Protein 8GYQ (pdb70)

Structure (mmCIF, N/CA/C/O backbone):
data_8GYQ
#
_entry.id   8GYQ
#
_cell.length_a   1.00
_cell.length_b   1.00
_cell.length_c   1.00
_cell.angle_alpha   90.00
_cell.angle_beta   90.00
_cell.angle_gamma   90.00
#
_symmetry.space_group_name_H-M   'P 1'
#
loop_
_entity.id
_entity.type
_entity.pdbx_description
1 polymer Pannexin-2
2 non-polymer 2-acetamido-2-deoxy-beta-D-glucopyranose
#
loop_
_atom_site.group_PDB
_atom_site.id
_atom_site.type_symbol
_atom_site.label_atom_id
_atom_site.label_alt_id
_atom_site.label_comp_id
_atom_site.label_asym_id
_atom_site.label_entity_id
_atom_site.label_seq_id
_atom_site.pdbx_PDB_ins_code
_atom_site.Cartn_x
_atom_site.Cartn_y
_atom_site.Cartn_z
_atom_site.occupancy
_atom_site.B_iso_or_equiv
_atom_site.auth_seq_id
_atom_site.auth_comp_id
_atom_site.auth_asym_id
_atom_site.auth_atom_id
_atom_site.pdbx_PDB_model_num
ATOM 1 N N . LEU A 1 42 ? 130.541 123.683 149.506 1.00 136.13 42 LEU A N 1
ATOM 2 C CA . LEU A 1 42 ? 130.932 123.183 148.193 1.00 136.13 42 LEU A CA 1
ATOM 3 C C . LEU A 1 42 ? 129.786 122.424 147.530 1.00 136.13 42 LEU A C 1
ATOM 4 O O . LEU A 1 42 ? 128.642 122.496 147.979 1.00 136.13 42 LEU A O 1
ATOM 9 N N . GLN A 1 43 ? 130.102 121.697 146.461 1.00 132.92 43 GLN A N 1
ATOM 10 C CA . GLN A 1 43 ? 129.116 120.969 145.679 1.00 132.92 43 GLN A CA 1
ATOM 11 C C . GLN A 1 43 ? 129.380 119.471 145.760 1.00 132.92 43 GLN A C 1
ATOM 12 O O . GLN A 1 43 ? 130.509 119.032 146.000 1.00 132.92 43 GLN A O 1
ATOM 18 N N . LEU A 1 44 ? 128.323 118.689 145.557 1.00 128.04 44 LEU A N 1
ATOM 19 C CA . LEU A 1 44 ? 128.393 117.236 145.582 1.00 128.04 44 LEU A CA 1
ATOM 20 C C . LEU A 1 44 ? 128.133 116.682 144.187 1.00 128.04 44 LEU A C 1
ATOM 21 O O . LEU A 1 44 ? 127.308 117.217 143.439 1.00 128.04 44 LEU A O 1
ATOM 26 N N . LYS A 1 45 ? 128.840 115.609 143.848 1.00 122.35 45 LYS A N 1
ATOM 27 C CA . LYS A 1 45 ? 128.837 115.068 142.499 1.00 122.35 45 LYS A CA 1
ATOM 28 C C . LYS A 1 45 ? 127.745 114.018 142.340 1.00 122.35 45 LYS A C 1
ATOM 29 O O . LYS A 1 45 ? 127.314 113.383 143.306 1.00 122.35 45 LYS A O 1
ATOM 35 N N . LEU A 1 46 ? 127.294 113.854 141.095 1.00 114.84 46 LEU A N 1
ATOM 36 C CA . LEU A 1 46 ? 126.280 112.870 140.739 1.00 114.84 46 LEU A CA 1
ATOM 37 C C . LEU A 1 46 ? 126.568 112.286 139.364 1.00 114.84 46 LEU A C 1
ATOM 38 O O . LEU A 1 46 ? 125.640 111.972 138.610 1.00 114.84 46 LEU A O 1
ATOM 43 N N . GLU A 1 47 ? 127.845 112.137 139.023 1.00 105.74 47 GLU A N 1
ATOM 44 C CA . GLU A 1 47 ? 128.230 111.875 137.648 1.00 105.74 47 GLU A CA 1
ATOM 45 C C . GLU A 1 47 ? 128.518 110.418 137.373 1.00 105.74 47 GLU A C 1
ATOM 46 O O . GLU A 1 47 ? 128.241 109.965 136.259 1.00 105.74 47 GLU A O 1
ATOM 52 N N . LEU A 1 48 ? 129.029 109.680 138.362 1.00 103.98 48 LEU A N 1
ATOM 53 C CA . LEU A 1 48 ? 129.279 108.225 138.170 1.00 103.98 48 LEU A CA 1
ATOM 54 C C . LEU A 1 48 ? 130.056 108.037 136.864 1.00 103.98 48 LEU A C 1
ATOM 55 O O . LEU A 1 48 ? 129.411 107.848 135.813 1.00 103.98 48 LEU A O 1
ATOM 60 N N . PRO A 1 49 ? 131.405 108.020 136.884 1.00 99.94 49 PRO A N 1
ATOM 61 C CA . PRO A 1 49 ? 132.213 107.963 135.655 1.00 99.94 49 PRO A CA 1
ATOM 62 C C . PRO A 1 49 ? 131.574 107.278 134.437 1.00 99.94 49 PRO A C 1
ATOM 63 O O . PRO A 1 49 ? 131.688 107.824 133.354 1.00 99.94 49 PRO A O 1
ATOM 67 N N . PHE A 1 50 ? 130.923 106.126 134.625 1.00 91.13 50 PHE A N 1
ATOM 68 C CA . PHE A 1 50 ? 130.402 105.384 133.474 1.00 91.13 50 PHE A CA 1
ATOM 69 C C . PHE A 1 50 ? 129.433 106.236 132.653 1.00 91.13 50 PHE A C 1
ATOM 70 O O . PHE A 1 50 ? 129.480 106.230 131.413 1.00 91.13 50 PHE A O 1
ATOM 78 N N . ASP A 1 51 ? 128.561 106.991 133.324 1.00 93.71 51 ASP A N 1
ATOM 79 C CA . ASP A 1 51 ? 127.607 107.834 132.605 1.00 93.71 51 ASP A CA 1
ATOM 80 C C . ASP A 1 51 ? 128.309 108.936 131.817 1.00 93.71 51 ASP A C 1
ATOM 81 O O . ASP A 1 51 ? 127.926 109.234 130.679 1.00 93.71 51 ASP A O 1
ATOM 86 N N . ARG A 1 52 ? 129.307 109.587 132.419 1.00 91.28 52 ARG A N 1
ATOM 87 C CA . ARG A 1 52 ? 129.998 110.654 131.707 1.00 91.28 52 ARG A CA 1
ATOM 88 C C . ARG A 1 52 ? 130.750 110.105 130.505 1.00 91.28 52 ARG A C 1
ATOM 89 O O . ARG A 1 52 ? 130.792 110.744 129.448 1.00 91.28 52 ARG A O 1
ATOM 97 N N . VAL A 1 53 ? 131.332 108.914 130.636 1.00 86.66 53 VAL A N 1
ATOM 98 C CA . VAL A 1 53 ? 131.977 108.294 129.484 1.00 86.66 53 VAL A CA 1
ATOM 99 C C . VAL A 1 53 ? 130.954 108.030 128.386 1.00 86.66 53 VAL A C 1
ATOM 100 O O . VAL A 1 53 ? 131.214 108.268 127.197 1.00 86.66 53 VAL A O 1
ATOM 104 N N . VAL A 1 54 ? 129.775 107.530 128.766 1.00 84.56 54 VAL A N 1
ATOM 105 C CA . VAL A 1 54 ? 128.743 107.225 127.779 1.00 84.56 54 VAL A CA 1
ATOM 106 C C . VAL A 1 54 ? 128.314 108.487 127.044 1.00 84.56 54 VAL A C 1
ATOM 107 O O . VAL A 1 54 ? 128.245 108.515 125.811 1.00 84.56 54 VAL A O 1
ATOM 111 N N . THR A 1 55 ? 128.002 109.548 127.790 1.00 82.16 55 THR A N 1
ATOM 112 C CA . THR A 1 55 ? 127.554 110.777 127.143 1.00 82.16 55 THR A CA 1
ATOM 113 C C . THR A 1 55 ? 128.663 111.375 126.287 1.00 82.16 55 THR A C 1
ATOM 114 O O . THR A 1 55 ? 128.398 111.892 125.197 1.00 82.16 55 THR A O 1
ATOM 118 N N . ILE A 1 56 ? 129.914 111.297 126.750 1.00 79.87 56 ILE A N 1
ATOM 119 C CA . ILE A 1 56 ? 131.039 111.750 125.936 1.00 79.87 56 ILE A CA 1
ATOM 120 C C . ILE A 1 56 ? 131.017 111.033 124.593 1.00 79.87 56 ILE A C 1
ATOM 121 O O . ILE A 1 56 ? 130.806 111.650 123.543 1.00 79.87 56 ILE A O 1
ATOM 126 N N . GLY A 1 57 ? 131.164 109.708 124.623 1.00 76.37 57 GLY A N 1
ATOM 127 C CA . GLY A 1 57 ? 131.249 108.923 123.404 1.00 76.37 57 GLY A CA 1
ATOM 128 C C . GLY A 1 57 ? 129.987 108.912 122.569 1.00 76.37 57 GLY A C 1
ATOM 129 O O . GLY A 1 57 ? 130.040 108.485 121.410 1.00 76.37 57 GLY A O 1
ATOM 130 N N . THR A 1 58 ? 128.861 109.358 123.121 1.00 75.15 58 THR A N 1
ATOM 131 C CA . THR A 1 58 ? 127.597 109.348 122.398 1.00 75.15 58 THR A CA 1
ATOM 132 C C . THR A 1 58 ? 127.219 110.708 121.829 1.00 75.15 58 THR A C 1
ATOM 133 O O . THR A 1 58 ? 126.455 110.767 120.861 1.00 75.15 58 THR A O 1
ATOM 137 N N . VAL A 1 59 ? 127.741 111.802 122.390 1.00 74.07 59 VAL A N 1
ATOM 138 C CA . VAL A 1 59 ? 127.382 113.152 121.974 1.00 74.07 59 VAL A CA 1
ATOM 139 C C . VAL A 1 59 ? 128.605 113.946 121.531 1.00 74.07 59 VAL A C 1
ATOM 140 O O . VAL A 1 59 ? 128.641 114.481 120.418 1.00 74.07 59 VAL A O 1
ATOM 144 N N . LEU A 1 60 ? 129.621 114.041 122.392 1.00 75.52 60 LEU A N 1
ATOM 145 C CA . LEU A 1 60 ? 130.727 114.949 122.109 1.00 75.52 60 LEU A CA 1
ATOM 146 C C . LEU A 1 60 ? 131.484 114.516 120.861 1.00 75.52 60 LEU A C 1
ATOM 147 O O . LEU A 1 60 ? 131.785 115.338 119.988 1.00 75.52 60 LEU A O 1
ATOM 152 N N . VAL A 1 61 ? 131.802 113.224 120.757 1.00 69.93 61 VAL A N 1
ATOM 153 C CA . VAL A 1 61 ? 132.500 112.732 119.570 1.00 69.93 61 VAL A CA 1
ATOM 154 C C . VAL A 1 61 ? 131.675 112.963 118.311 1.00 69.93 61 VAL A C 1
ATOM 155 O O . VAL A 1 61 ? 132.210 113.531 117.344 1.00 69.93 61 VAL A O 1
ATOM 159 N N . PRO A 1 62 ? 130.402 112.565 118.243 1.00 68.64 62 PRO A N 1
ATOM 160 C CA . PRO A 1 62 ? 129.615 112.874 117.040 1.00 68.64 62 PRO A CA 1
ATOM 161 C C . PRO A 1 62 ? 129.540 114.358 116.740 1.00 68.64 62 PRO A C 1
ATOM 162 O O . PRO A 1 62 ? 129.517 114.735 115.565 1.00 68.64 62 PRO A O 1
ATOM 166 N N . ILE A 1 63 ? 129.513 115.217 117.760 1.00 67.41 63 ILE A N 1
ATOM 167 C CA . ILE A 1 63 ? 129.520 116.656 117.509 1.00 67.41 63 ILE A CA 1
ATOM 168 C C . ILE A 1 63 ? 130.833 117.073 116.856 1.00 67.41 63 ILE A C 1
ATOM 169 O O . ILE A 1 63 ? 130.853 117.898 115.931 1.00 67.41 63 ILE A O 1
ATOM 174 N N . LEU A 1 64 ? 131.951 116.522 117.335 1.00 68.13 64 LEU A N 1
ATOM 175 C CA . LEU A 1 64 ? 133.242 116.830 116.727 1.00 68.13 64 LEU A CA 1
ATOM 176 C C . LEU A 1 64 ? 133.279 116.384 115.272 1.00 68.13 64 LEU A C 1
ATOM 177 O O . LEU A 1 64 ? 133.746 117.124 114.396 1.00 68.13 64 LEU A O 1
ATOM 182 N N . LEU A 1 65 ? 132.786 115.176 114.991 1.00 61.82 65 LEU A N 1
ATOM 183 C CA . LEU A 1 65 ? 132.753 114.706 113.610 1.00 61.82 65 LEU A CA 1
ATOM 184 C C . LEU A 1 65 ? 131.838 115.578 112.758 1.00 61.82 65 LEU A C 1
ATOM 185 O O . LEU A 1 65 ? 132.132 115.845 111.588 1.00 61.82 65 LEU A O 1
ATOM 190 N N . VAL A 1 66 ? 130.724 116.035 113.331 1.00 62.94 66 VAL A N 1
ATOM 191 C CA . VAL A 1 66 ? 129.795 116.885 112.592 1.00 62.94 66 VAL A CA 1
ATOM 192 C C . VAL A 1 66 ? 130.467 118.194 112.208 1.00 62.94 66 VAL A C 1
ATOM 193 O O . VAL A 1 66 ? 130.358 118.658 111.067 1.00 62.94 66 VAL A O 1
ATOM 197 N N . THR A 1 67 ? 131.151 118.827 113.163 1.00 63.86 67 THR A N 1
ATOM 198 C CA . THR A 1 67 ? 131.813 120.088 112.846 1.00 63.86 67 THR A CA 1
ATOM 199 C C . THR A 1 67 ? 132.960 119.876 111.867 1.00 63.86 67 THR A C 1
ATOM 200 O O . THR A 1 67 ? 133.209 120.734 111.014 1.00 63.86 67 THR A O 1
ATOM 204 N N . LEU A 1 68 ? 133.654 118.738 111.954 1.00 61.01 68 LEU A N 1
ATOM 205 C CA . LEU A 1 68 ? 134.688 118.435 110.969 1.00 61.01 68 LEU A CA 1
ATOM 206 C C . LEU A 1 68 ? 134.090 118.309 109.572 1.00 61.01 68 LEU A C 1
ATOM 207 O O . LEU A 1 68 ? 134.647 118.831 108.597 1.00 61.01 68 LEU A O 1
ATOM 212 N N . VAL A 1 69 ? 132.951 117.623 109.456 1.00 58.34 69 VAL A N 1
ATOM 213 C CA . VAL A 1 69 ? 132.301 117.471 108.158 1.00 58.34 69 VAL A CA 1
ATOM 214 C C . VAL A 1 69 ? 131.829 118.822 107.637 1.00 58.34 69 VAL A C 1
ATOM 215 O O . VAL A 1 69 ? 131.938 119.112 106.441 1.00 58.34 69 VAL A O 1
ATOM 219 N N . PHE A 1 70 ? 131.279 119.661 108.517 1.00 61.08 70 PHE A N 1
ATOM 220 C CA . PHE A 1 70 ? 130.868 121.001 108.107 1.00 61.08 70 PHE A CA 1
ATOM 221 C C . PHE A 1 70 ? 132.057 121.794 107.581 1.00 61.08 70 PHE A C 1
ATOM 222 O O . PHE A 1 70 ? 131.968 122.455 106.538 1.00 61.08 70 PHE A O 1
ATOM 230 N N . THR A 1 71 ? 133.180 121.744 108.298 1.00 63.71 71 THR A N 1
ATOM 231 C CA . THR A 1 71 ? 134.366 122.473 107.863 1.00 63.71 71 THR A CA 1
ATOM 232 C C . THR A 1 71 ? 134.844 121.972 106.508 1.00 63.71 71 THR A C 1
ATOM 233 O O . THR A 1 71 ? 135.163 122.770 105.619 1.00 63.71 71 THR A O 1
ATOM 237 N N . LYS A 1 72 ? 134.889 120.651 106.326 1.00 58.78 72 LYS A N 1
ATOM 238 C CA . LYS A 1 72 ? 135.331 120.102 105.048 1.00 58.78 72 LYS A CA 1
ATOM 239 C C . LYS A 1 72 ? 134.394 120.515 103.919 1.00 58.78 72 LYS A C 1
ATOM 240 O O . LYS A 1 72 ? 134.847 120.934 102.848 1.00 58.78 72 LYS A O 1
ATOM 246 N N . ASN A 1 73 ? 133.082 120.410 104.142 1.00 59.61 73 ASN A N 1
ATOM 247 C CA . ASN A 1 73 ? 132.126 120.717 103.085 1.00 59.61 73 ASN A CA 1
ATOM 248 C C . ASN A 1 73 ? 132.151 122.191 102.710 1.00 59.61 73 ASN A C 1
ATOM 249 O O . ASN A 1 73 ? 132.091 122.524 101.521 1.00 59.61 73 ASN A O 1
ATOM 254 N N . PHE A 1 74 ? 132.236 123.088 103.694 1.00 63.03 74 PHE A N 1
ATOM 255 C CA . PHE A 1 74 ? 132.251 124.512 103.389 1.00 63.03 74 PHE A CA 1
ATOM 256 C C . PHE A 1 74 ? 133.611 124.989 102.897 1.00 63.03 74 PHE A C 1
ATOM 257 O O . PHE A 1 74 ? 133.687 126.049 102.267 1.00 63.03 74 PHE A O 1
ATOM 265 N N . ALA A 1 75 ? 134.681 124.237 103.165 1.00 61.94 75 ALA A N 1
ATOM 266 C CA . ALA A 1 75 ? 135.980 124.579 102.598 1.00 61.94 75 ALA A CA 1
ATOM 267 C C . ALA A 1 75 ? 136.042 124.232 101.116 1.00 61.94 75 ALA A C 1
ATOM 268 O O . ALA A 1 75 ? 136.610 124.989 100.320 1.00 61.94 75 ALA A O 1
ATOM 270 N N . GLU A 1 76 ? 135.464 123.098 100.731 1.00 57.00 76 GLU A N 1
ATOM 271 C CA . GLU A 1 76 ? 135.397 122.695 99.334 1.00 57.00 76 GLU A CA 1
ATOM 272 C C . GLU A 1 76 ? 134.243 123.434 98.659 1.00 57.00 76 GLU A C 1
ATOM 273 O O . GLU A 1 76 ? 133.623 124.331 99.237 1.00 57.00 76 GLU A O 1
ATOM 279 N N . GLU A 1 77 ? 133.944 123.063 97.419 1.00 51.82 77 GLU A N 1
ATOM 280 C CA . GLU A 1 77 ? 132.773 123.576 96.733 1.00 51.82 77 GLU A CA 1
ATOM 281 C C . GLU A 1 77 ? 131.661 122.533 96.761 1.00 51.82 77 GLU A C 1
ATOM 282 O O . GLU A 1 77 ? 131.932 121.335 96.881 1.00 51.82 77 GLU A O 1
ATOM 288 N N . PRO A 1 78 ? 130.391 122.937 96.665 1.00 49.66 78 PRO A N 1
ATOM 289 C CA . PRO A 1 78 ? 129.305 121.956 96.791 1.00 49.66 78 PRO A CA 1
ATOM 290 C C . PRO A 1 78 ? 129.392 120.820 95.783 1.00 49.66 78 PRO A C 1
ATOM 291 O O . PRO A 1 78 ? 129.404 119.648 96.169 1.00 49.66 78 PRO A O 1
ATOM 295 N N . ILE A 1 79 ? 129.455 121.150 94.494 1.00 45.05 79 ILE A N 1
ATOM 296 C CA . ILE A 1 79 ? 129.370 120.151 93.436 1.00 45.05 79 ILE A CA 1
ATOM 297 C C . ILE A 1 79 ? 130.272 120.583 92.291 1.00 45.05 79 ILE A C 1
ATOM 298 O O . ILE A 1 79 ? 130.583 121.767 92.139 1.00 45.05 79 ILE A O 1
ATOM 303 N N . TYR A 1 80 ? 130.695 119.615 91.478 1.00 46.75 80 TYR A N 1
ATOM 304 C CA . TYR A 1 80 ? 131.554 119.875 90.325 1.00 46.75 80 TYR A CA 1
ATOM 305 C C . TYR A 1 80 ? 130.881 119.305 89.084 1.00 46.75 80 TYR A C 1
ATOM 306 O O . TYR A 1 80 ? 130.772 118.084 88.942 1.00 46.75 80 TYR A O 1
ATOM 315 N N . CYS A 1 81 ? 130.449 120.179 88.179 1.00 48.05 81 CYS A N 1
ATOM 316 C CA . CYS A 1 81 ? 129.663 119.785 87.017 1.00 48.05 81 CYS A CA 1
ATOM 317 C C . CYS A 1 81 ? 130.435 120.079 85.737 1.00 48.05 81 CYS A C 1
ATOM 318 O O . CYS A 1 81 ? 130.964 121.182 85.566 1.00 48.05 81 CYS A O 1
ATOM 321 N N . TYR A 1 82 ? 130.489 119.092 84.842 1.00 48.89 82 TYR A N 1
ATOM 322 C CA . TYR A 1 82 ? 131.229 119.204 83.584 1.00 48.89 82 TYR A CA 1
ATOM 323 C C . TYR A 1 82 ? 130.345 119.893 82.543 1.00 48.89 82 TYR A C 1
ATOM 324 O O . TYR A 1 82 ? 129.804 119.278 81.623 1.00 48.89 82 TYR A O 1
ATOM 333 N N . THR A 1 83 ? 130.210 121.206 82.705 1.00 48.17 83 THR A N 1
ATOM 334 C CA . THR A 1 83 ? 129.337 121.968 81.829 1.00 48.17 83 THR A CA 1
ATOM 335 C C . THR A 1 83 ? 129.855 121.917 80.392 1.00 48.17 83 THR A C 1
ATOM 336 O O . THR A 1 83 ? 131.067 121.875 80.163 1.00 48.17 83 THR A O 1
ATOM 340 N N . PRO A 1 84 ? 128.960 121.927 79.396 1.00 51.15 84 PRO A N 1
ATOM 341 C CA . PRO A 1 84 ? 129.421 121.856 78.002 1.00 51.15 84 PRO A CA 1
ATOM 342 C C . PRO A 1 84 ? 130.256 123.059 77.598 1.00 51.15 84 PRO A C 1
ATOM 343 O O . PRO A 1 84 ? 130.464 123.980 78.393 1.00 51.15 84 PRO A O 1
ATOM 347 N N . HIS A 1 85 ? 130.745 123.054 76.356 1.00 55.54 85 HIS A N 1
ATOM 348 C CA . HIS A 1 85 ? 131.588 124.149 75.889 1.00 55.54 85 HIS A CA 1
ATOM 349 C C . HIS A 1 85 ? 130.779 125.421 75.667 1.00 55.54 85 HIS A C 1
ATOM 350 O O . HIS A 1 85 ? 131.226 126.517 76.026 1.00 55.54 85 HIS A O 1
ATOM 357 N N . ASN A 1 86 ? 129.587 125.300 75.078 1.00 57.75 86 ASN A N 1
ATOM 358 C CA . ASN A 1 86 ? 128.810 126.488 74.736 1.00 57.75 86 ASN A CA 1
ATOM 359 C C . ASN A 1 86 ? 128.424 127.290 75.970 1.00 57.75 86 ASN A C 1
ATOM 360 O O . ASN A 1 86 ? 128.249 128.510 75.884 1.00 57.75 86 ASN A O 1
ATOM 365 N N . PHE A 1 87 ? 128.282 126.631 77.116 1.00 48.39 87 PHE A N 1
ATOM 366 C CA . PHE A 1 87 ? 127.824 127.315 78.317 1.00 48.39 87 PHE A CA 1
ATOM 367 C C . PHE A 1 87 ? 128.716 128.505 78.636 1.00 48.39 87 PHE A C 1
ATOM 368 O O . PHE A 1 87 ? 129.944 128.387 78.669 1.00 48.39 87 PHE A O 1
ATOM 376 N N . THR A 1 88 ? 128.092 129.654 78.877 1.00 48.95 88 THR A N 1
ATOM 377 C CA . THR A 1 88 ? 128.809 130.794 79.418 1.00 48.95 88 THR A CA 1
ATOM 378 C C . THR A 1 88 ? 129.106 130.545 80.894 1.00 48.95 88 THR A C 1
ATOM 379 O O . THR A 1 88 ? 128.798 129.487 81.449 1.00 48.95 88 THR A O 1
ATOM 383 N N . ARG A 1 89 ? 129.715 131.532 81.547 1.00 49.02 89 ARG A N 1
ATOM 384 C CA . ARG A 1 89 ? 130.022 131.366 82.961 1.00 49.02 89 ARG A CA 1
ATOM 385 C C . ARG A 1 89 ? 128.764 131.469 83.816 1.00 49.02 89 ARG A C 1
ATOM 386 O O . ARG A 1 89 ? 128.606 130.718 84.784 1.00 49.02 89 ARG A O 1
ATOM 394 N N . ASP A 1 90 ? 127.856 132.385 83.469 1.00 48.93 90 ASP A N 1
ATOM 395 C CA . ASP A 1 90 ? 126.597 132.487 84.204 1.00 48.93 90 ASP A CA 1
ATOM 396 C C . ASP A 1 90 ? 125.757 131.225 84.038 1.00 48.93 90 ASP A C 1
ATOM 397 O O . ASP A 1 90 ? 125.184 130.719 85.010 1.00 48.93 90 ASP A O 1
ATOM 402 N N . GLN A 1 91 ? 125.669 130.703 82.813 1.00 46.89 91 GLN A N 1
ATOM 403 C CA . GLN A 1 91 ? 124.926 129.466 82.595 1.00 46.89 91 GLN A CA 1
ATOM 404 C C . GLN A 1 91 ? 125.580 128.299 83.323 1.00 46.89 91 GLN A C 1
ATOM 405 O O . GLN A 1 91 ? 124.889 127.425 83.856 1.00 46.89 91 GLN A O 1
ATOM 411 N N . ALA A 1 92 ? 126.914 128.256 83.340 1.00 46.78 92 ALA A N 1
ATOM 412 C CA . ALA A 1 92 ? 127.604 127.198 84.069 1.00 46.78 92 ALA A CA 1
ATOM 413 C C . ALA A 1 92 ? 127.311 127.280 85.560 1.00 46.78 92 ALA A C 1
ATOM 414 O O . ALA A 1 92 ? 127.110 126.252 86.219 1.00 46.78 92 ALA A O 1
ATOM 416 N N . LEU A 1 93 ? 127.293 128.494 86.114 1.00 44.70 93 LEU A N 1
ATOM 417 C CA . LEU A 1 93 ? 126.927 128.654 87.517 1.00 44.70 93 LEU A CA 1
ATOM 418 C C . LEU A 1 93 ? 125.496 128.197 87.759 1.00 44.70 93 LEU A C 1
ATOM 419 O O . LEU A 1 93 ? 125.208 127.529 88.761 1.00 44.70 93 LEU A O 1
ATOM 424 N N . TYR A 1 94 ? 124.583 128.538 86.848 1.00 45.27 94 TYR A N 1
ATOM 425 C CA . TYR A 1 94 ? 123.208 128.077 86.995 1.00 45.27 94 TYR A CA 1
ATOM 426 C C . TYR A 1 94 ? 123.140 126.558 86.992 1.00 45.27 94 TYR A C 1
ATOM 427 O O . TYR A 1 94 ? 122.378 125.966 87.759 1.00 45.27 94 TYR A O 1
ATOM 436 N N . ALA A 1 95 ? 123.901 125.912 86.110 1.00 45.31 95 ALA A N 1
ATOM 437 C CA . ALA A 1 95 ? 123.884 124.454 86.053 1.00 45.31 95 ALA A CA 1
ATOM 438 C C . ALA A 1 95 ? 124.424 123.854 87.343 1.00 45.31 95 ALA A C 1
ATOM 439 O O . ALA A 1 95 ? 123.827 122.935 87.916 1.00 45.31 95 ALA A O 1
ATOM 441 N N . ARG A 1 96 ? 125.561 124.367 87.817 1.00 43.37 96 ARG A N 1
ATOM 442 C CA . ARG A 1 96 ? 126.160 123.847 89.040 1.00 43.37 96 ARG A CA 1
ATOM 443 C C . ARG A 1 96 ? 125.299 124.126 90.265 1.00 43.37 96 ARG A C 1
ATOM 444 O O . ARG A 1 96 ? 125.448 123.439 91.280 1.00 43.37 96 ARG A O 1
ATOM 452 N N . GLY A 1 97 ? 124.406 125.108 90.195 1.00 43.89 97 GLY A N 1
ATOM 453 C CA . GLY A 1 97 ? 123.494 125.357 91.294 1.00 43.89 97 GLY A CA 1
ATOM 454 C C . GLY A 1 97 ? 122.236 124.515 91.218 1.00 43.89 97 GLY A C 1
ATOM 455 O O . GLY A 1 97 ? 121.768 123.983 92.228 1.00 43.89 97 GLY A O 1
ATOM 456 N N . TYR A 1 98 ? 121.676 124.393 90.014 1.00 44.56 98 TYR A N 1
ATOM 457 C CA . TYR A 1 98 ? 120.470 123.598 89.825 1.00 44.56 98 TYR A CA 1
ATOM 458 C C . TYR A 1 98 ? 120.732 122.128 90.112 1.00 44.56 98 TYR A C 1
ATOM 459 O O . TYR A 1 98 ? 119.921 121.462 90.766 1.00 44.56 98 TYR A O 1
ATOM 468 N N . CYS A 1 99 ? 121.859 121.599 89.634 1.00 46.71 99 CYS A N 1
ATOM 469 C CA . CYS A 1 99 ? 122.161 120.192 89.855 1.00 46.71 99 CYS A CA 1
ATOM 470 C C . CYS A 1 99 ? 122.486 119.887 91.309 1.00 46.71 99 CYS A C 1
ATOM 471 O O . CYS A 1 99 ? 122.457 118.715 91.699 1.00 46.71 99 CYS A O 1
ATOM 474 N N . TRP A 1 100 ? 122.789 120.904 92.115 1.00 46.05 100 TRP A N 1
ATOM 475 C CA . TRP A 1 100 ? 123.008 120.723 93.542 1.00 46.05 100 TRP A CA 1
ATOM 476 C C . TRP A 1 100 ? 121.758 120.992 94.365 1.00 46.05 100 TRP A C 1
ATOM 477 O O . TRP A 1 100 ? 121.661 120.500 95.494 1.00 46.05 100 TRP A O 1
ATOM 488 N N . THR A 1 101 ? 120.804 121.752 93.826 1.00 44.97 101 THR A N 1
ATOM 489 C CA . THR A 1 101 ? 119.521 121.924 94.497 1.00 44.97 101 THR A CA 1
ATOM 490 C C . THR A 1 101 ? 118.578 120.774 94.165 1.00 44.97 101 THR A C 1
ATOM 491 O O . THR A 1 101 ? 118.006 120.151 95.064 1.00 44.97 101 THR A O 1
ATOM 495 N N . GLU A 1 102 ? 118.403 120.482 92.874 1.00 48.02 102 GLU A N 1
ATOM 496 C CA . GLU A 1 102 ? 117.592 119.334 92.484 1.00 48.02 102 GLU A CA 1
ATOM 497 C C . GLU A 1 102 ? 118.198 118.043 93.016 1.00 48.02 102 GLU A C 1
ATOM 498 O O . GLU A 1 102 ? 117.528 117.262 93.700 1.00 48.02 102 GLU A O 1
ATOM 504 N N . LEU A 1 103 ? 119.480 117.814 92.729 1.00 49.27 103 LEU A N 1
ATOM 505 C CA . LEU A 1 103 ? 120.224 116.687 93.288 1.00 49.27 103 LEU A CA 1
ATOM 506 C C . LEU A 1 103 ? 119.526 115.355 93.028 1.00 49.27 103 LEU A C 1
ATOM 507 O O . LEU A 1 103 ? 119.430 114.512 93.922 1.00 49.27 103 LEU A O 1
ATOM 512 N N . ARG A 1 104 ? 119.032 115.150 91.808 1.00 55.40 104 ARG A N 1
ATOM 513 C CA . ARG A 1 104 ? 118.334 113.923 91.439 1.00 55.40 104 ARG A CA 1
ATOM 514 C C . ARG A 1 104 ? 118.973 113.347 90.184 1.00 55.40 104 ARG A C 1
ATOM 515 O O . ARG A 1 104 ? 118.929 113.969 89.118 1.00 55.40 104 ARG A O 1
ATOM 523 N N . ASP A 1 105 ? 119.561 112.162 90.317 1.00 54.56 105 ASP A N 1
ATOM 524 C CA . ASP A 1 105 ? 120.251 111.520 89.209 1.00 54.56 105 ASP A CA 1
ATOM 525 C C . ASP A 1 105 ? 119.269 111.100 88.122 1.00 54.56 105 ASP A C 1
ATOM 526 O O . ASP A 1 105 ? 118.164 110.628 88.399 1.00 54.56 105 ASP A O 1
ATOM 531 N N . ALA A 1 106 ? 119.688 111.265 86.872 1.00 57.71 106 ALA A N 1
ATOM 532 C CA . ALA A 1 106 ? 118.910 110.859 85.712 1.00 57.71 106 ALA A CA 1
ATOM 533 C C . ALA A 1 106 ? 119.404 109.504 85.213 1.00 57.71 106 ALA A C 1
ATOM 534 O O . ALA A 1 106 ? 120.261 108.860 85.825 1.00 57.71 106 ALA A O 1
ATOM 536 N N . LEU A 1 107 ? 118.855 109.077 84.085 1.00 67.77 107 LEU A N 1
ATOM 537 C CA . LEU A 1 107 ? 119.163 107.798 83.467 1.00 67.77 107 LEU A CA 1
ATOM 538 C C . LEU A 1 107 ? 119.431 108.013 81.987 1.00 67.77 107 LEU A C 1
ATOM 539 O O . LEU A 1 107 ? 118.983 109.008 81.408 1.00 67.77 107 LEU A O 1
ATOM 544 N N . PRO A 1 108 ? 120.174 107.097 81.340 1.00 73.49 108 PRO A N 1
ATOM 545 C CA . PRO A 1 108 ? 120.548 107.316 79.933 1.00 73.49 108 PRO A CA 1
ATOM 546 C C . PRO A 1 108 ? 119.355 107.644 79.050 1.00 73.49 108 PRO A C 1
ATOM 547 O O . PRO A 1 108 ? 119.313 108.710 78.428 1.00 73.49 108 PRO A O 1
ATOM 551 N N . GLY A 1 109 ? 118.383 106.741 78.988 1.00 75.49 109 GLY A N 1
ATOM 552 C CA . GLY A 1 109 ? 117.108 107.040 78.378 1.00 75.49 109 GLY A CA 1
ATOM 553 C C . GLY A 1 109 ? 116.182 107.692 79.385 1.00 75.49 109 GLY A C 1
ATOM 554 O O . GLY A 1 109 ? 116.542 107.947 80.535 1.00 75.49 109 GLY A O 1
ATOM 555 N N . VAL A 1 110 ? 114.959 107.973 78.936 1.00 77.50 110 VAL A N 1
ATOM 556 C CA . VAL A 1 110 ? 113.947 108.467 79.867 1.00 77.50 110 VAL A CA 1
ATOM 557 C C . VAL A 1 110 ? 113.786 107.480 81.019 1.00 77.50 110 VAL A C 1
ATOM 558 O O . VAL A 1 110 ? 114.066 107.798 82.180 1.00 77.50 110 VAL A O 1
ATOM 562 N N . ASP A 1 111 ? 113.329 106.266 80.711 1.00 75.65 111 ASP A N 1
ATOM 563 C CA . ASP A 1 111 ? 113.397 105.131 81.625 1.00 75.65 111 ASP A CA 1
ATOM 564 C C . ASP A 1 111 ? 112.527 105.298 82.866 1.00 75.65 111 ASP A C 1
ATOM 565 O O . ASP A 1 111 ? 112.355 104.343 83.630 1.00 75.65 111 ASP A O 1
ATOM 570 N N . ALA A 1 112 ? 111.968 106.486 83.078 1.00 75.35 112 ALA A N 1
ATOM 571 C CA . ALA A 1 112 ? 111.114 106.744 84.229 1.00 75.35 112 ALA A CA 1
ATOM 572 C C . ALA A 1 112 ? 110.707 108.210 84.199 1.00 75.35 112 ALA A C 1
ATOM 573 O O . ALA A 1 112 ? 111.270 109.020 83.455 1.00 75.35 112 ALA A O 1
ATOM 575 N N . SER A 1 113 ? 109.716 108.540 85.024 1.00 73.57 113 SER A N 1
ATOM 576 C CA . SER A 1 113 ? 109.500 109.909 85.464 1.00 73.57 113 SER A CA 1
ATOM 577 C C . SER A 1 113 ? 109.994 110.135 86.885 1.00 73.57 113 SER A C 1
ATOM 578 O O . SER A 1 113 ? 110.137 111.289 87.303 1.00 73.57 113 SER A O 1
ATOM 581 N N . LEU A 1 114 ? 110.258 109.058 87.623 1.00 70.41 114 LEU A N 1
ATOM 582 C CA . LEU A 1 114 ? 110.805 109.106 88.977 1.00 70.41 114 LEU A CA 1
ATOM 583 C C . LEU A 1 114 ? 112.101 108.300 88.977 1.00 70.41 114 LEU A C 1
ATOM 584 O O . LEU A 1 114 ? 112.076 107.072 89.100 1.00 70.41 114 LEU A O 1
ATOM 589 N N . TRP A 1 115 ? 113.226 108.990 88.840 1.00 64.13 115 TRP A N 1
ATOM 590 C CA . TRP A 1 115 ? 114.546 108.379 88.837 1.00 64.13 115 TRP A CA 1
ATOM 591 C C . TRP A 1 115 ? 115.263 108.628 90.159 1.00 64.13 115 TRP A C 1
ATOM 592 O O . TRP A 1 115 ? 114.945 109.578 90.881 1.00 64.13 115 TRP A O 1
ATOM 603 N N . PRO A 1 116 ? 116.239 107.788 90.509 1.00 61.00 116 PRO A N 1
ATOM 604 C CA . PRO A 1 116 ? 116.770 107.805 91.878 1.00 61.00 116 PRO A CA 1
ATOM 605 C C . PRO A 1 116 ? 117.322 109.165 92.275 1.00 61.00 116 PRO A C 1
ATOM 606 O O . PRO A 1 116 ? 117.898 109.892 91.463 1.00 61.00 116 PRO A O 1
ATOM 610 N N . SER A 1 117 ? 117.134 109.499 93.547 1.00 54.92 117 SER A N 1
ATOM 611 C CA . SER A 1 117 ? 117.554 110.767 94.122 1.00 54.92 117 SER A CA 1
ATOM 612 C C . SER A 1 117 ? 118.816 110.579 94.953 1.00 54.92 117 SER A C 1
ATOM 613 O O . SER A 1 117 ? 119.281 109.461 95.187 1.00 54.92 117 SER A O 1
ATOM 616 N N . LEU A 1 118 ? 119.371 111.708 95.403 1.00 52.09 118 LEU A N 1
ATOM 617 C CA . LEU A 1 118 ? 120.583 111.714 96.212 1.00 52.09 118 LEU A CA 1
ATOM 618 C C . LEU A 1 118 ? 120.490 112.732 97.341 1.00 52.09 118 LEU A C 1
ATOM 619 O O . LEU A 1 118 ? 121.507 113.297 97.759 1.00 52.09 118 LEU A O 1
ATOM 624 N N . PHE A 1 119 ? 119.281 112.981 97.847 1.00 54.52 119 PHE A N 1
ATOM 625 C CA . PHE A 1 119 ? 119.103 114.030 98.844 1.00 54.52 119 PHE A CA 1
ATOM 626 C C . PHE A 1 119 ? 119.882 113.735 100.120 1.00 54.52 119 PHE A C 1
ATOM 627 O O . PHE A 1 119 ? 120.251 114.663 100.849 1.00 54.52 119 PHE A O 1
ATOM 635 N N . GLU A 1 120 ? 120.142 112.458 100.410 1.00 54.65 120 GLU A N 1
ATOM 636 C CA . GLU A 1 120 ? 120.810 112.114 101.662 1.00 54.65 120 GLU A CA 1
ATOM 637 C C . GLU A 1 120 ? 122.229 112.667 101.708 1.00 54.65 120 GLU A C 1
ATOM 638 O O . GLU A 1 120 ? 122.687 113.118 102.763 1.00 54.65 120 GLU A O 1
ATOM 644 N N . HIS A 1 121 ? 122.948 112.634 100.584 1.00 50.16 121 HIS A N 1
ATOM 645 C CA . HIS A 1 121 ? 124.310 113.158 100.582 1.00 50.16 121 HIS A CA 1
ATOM 646 C C . HIS A 1 121 ? 124.339 114.626 100.983 1.00 50.16 121 HIS A C 1
ATOM 647 O O . HIS A 1 121 ? 125.341 115.102 101.527 1.00 50.16 121 HIS A O 1
ATOM 654 N N . LYS A 1 122 ? 123.255 115.353 100.726 1.00 51.38 122 LYS A N 1
ATOM 655 C CA . LYS A 1 122 ? 123.154 116.758 101.099 1.00 51.38 122 LYS A CA 1
ATOM 656 C C . LYS A 1 122 ? 122.560 116.951 102.486 1.00 51.38 122 LYS A C 1
ATOM 657 O O . LYS A 1 122 ? 122.843 117.963 103.137 1.00 51.38 122 LYS A O 1
ATOM 663 N N . PHE A 1 123 ? 121.749 116.002 102.955 1.00 57.11 123 PHE A N 1
ATOM 664 C CA . PHE A 1 123 ? 121.003 116.161 104.197 1.00 57.11 123 PHE A CA 1
ATOM 665 C C . PHE A 1 123 ? 121.687 115.543 105.409 1.00 57.11 123 PHE A C 1
ATOM 666 O O . PHE A 1 123 ? 121.352 115.914 106.540 1.00 57.11 123 PHE A O 1
ATOM 674 N N . LEU A 1 124 ? 122.632 114.626 105.210 1.00 57.40 124 LEU A N 1
ATOM 675 C CA . LEU A 1 124 ? 123.213 113.908 106.343 1.00 57.40 124 LEU A CA 1
ATOM 676 C C . LEU A 1 124 ? 123.826 114.836 107.380 1.00 57.40 124 LEU A C 1
ATOM 677 O O . LEU A 1 124 ? 123.462 114.727 108.563 1.00 57.40 124 LEU A O 1
ATOM 682 N N . PRO A 1 125 ? 124.706 115.778 107.030 1.00 57.98 125 PRO A N 1
ATOM 683 C CA . PRO A 1 125 ? 125.403 116.544 108.075 1.00 57.98 125 PRO A CA 1
ATOM 684 C C . PRO A 1 125 ? 124.477 117.385 108.945 1.00 57.98 125 PRO A C 1
ATOM 685 O O . PRO A 1 125 ? 124.944 118.079 109.854 1.00 57.98 125 PRO A O 1
ATOM 689 N N . TYR A 1 126 ? 123.171 117.342 108.678 1.00 59.44 126 TYR A N 1
ATOM 690 C CA . TYR A 1 126 ? 122.160 117.881 109.582 1.00 59.44 126 TYR A CA 1
ATOM 691 C C . TYR A 1 126 ? 121.453 116.791 110.377 1.00 59.44 126 TYR A C 1
ATOM 692 O O . TYR A 1 126 ? 121.172 116.972 111.569 1.00 59.44 126 TYR A O 1
ATOM 701 N N . ALA A 1 127 ? 121.151 115.658 109.738 1.00 60.60 127 ALA A N 1
ATOM 702 C CA . ALA A 1 127 ? 120.596 114.529 110.472 1.00 60.60 127 ALA A CA 1
ATOM 703 C C . ALA A 1 127 ? 121.551 114.058 111.557 1.00 60.60 127 ALA A C 1
ATOM 704 O O . ALA A 1 127 ? 121.113 113.547 112.591 1.00 60.60 127 ALA A O 1
ATOM 706 N N . LEU A 1 128 ? 122.856 114.225 111.344 1.00 62.10 128 LEU A N 1
ATOM 707 C CA . LEU A 1 128 ? 123.824 113.870 112.375 1.00 62.10 128 LEU A CA 1
ATOM 708 C C . LEU A 1 128 ? 123.693 114.782 113.592 1.00 62.10 128 LEU A C 1
ATOM 709 O O . LEU A 1 128 ? 123.757 114.314 114.735 1.00 62.10 128 LEU A O 1
ATOM 714 N N . LEU A 1 129 ? 123.499 116.086 113.369 1.00 61.99 129 LEU A N 1
ATOM 715 C CA . LEU A 1 129 ? 123.222 116.990 114.483 1.00 61.99 129 LEU A CA 1
ATOM 716 C C . LEU A 1 129 ? 121.936 116.596 115.195 1.00 61.99 129 LEU A C 1
ATOM 717 O O . LEU A 1 129 ? 121.861 116.622 116.431 1.00 61.99 129 LEU A O 1
ATOM 722 N N . ALA A 1 130 ? 120.906 116.246 114.424 1.00 64.81 130 ALA A N 1
ATOM 723 C CA . ALA A 1 130 ? 119.647 115.826 115.029 1.00 64.81 130 ALA A CA 1
ATOM 724 C C . ALA A 1 130 ? 119.847 114.594 115.901 1.00 64.81 130 ALA A C 1
ATOM 725 O O . ALA A 1 130 ? 119.307 114.513 117.010 1.00 64.81 130 ALA A O 1
ATOM 727 N N . PHE A 1 131 ? 120.623 113.624 115.415 1.00 66.22 131 PHE A N 1
ATOM 728 C CA . PHE A 1 131 ? 120.897 112.423 116.198 1.00 66.22 131 PHE A CA 1
ATOM 729 C C . PHE A 1 131 ? 121.684 112.755 117.457 1.00 66.22 131 PHE A C 1
ATOM 730 O O . PHE A 1 131 ? 121.429 112.187 118.524 1.00 66.22 131 PHE A O 1
ATOM 738 N N . ALA A 1 132 ? 122.658 113.661 117.351 1.00 68.08 132 ALA A N 1
ATOM 739 C CA . ALA A 1 132 ? 123.413 114.064 118.533 1.00 68.08 132 ALA A CA 1
ATOM 740 C C . ALA A 1 132 ? 122.488 114.655 119.589 1.00 68.08 132 ALA A C 1
ATOM 741 O O . ALA A 1 132 ? 122.554 114.287 120.769 1.00 68.08 132 ALA A O 1
ATOM 743 N N . ALA A 1 133 ? 121.606 115.568 119.179 1.00 69.89 133 ALA A N 1
ATOM 744 C CA . ALA A 1 133 ? 120.679 116.173 120.132 1.00 69.89 133 ALA A CA 1
ATOM 745 C C . ALA A 1 133 ? 119.738 115.132 120.727 1.00 69.89 133 ALA A C 1
ATOM 746 O O . ALA A 1 133 ? 119.464 115.143 121.935 1.00 69.89 133 ALA A O 1
ATOM 748 N N . ILE A 1 134 ? 119.230 114.222 119.893 1.00 71.53 134 ILE A N 1
ATOM 749 C CA . ILE A 1 134 ? 118.303 113.205 120.380 1.00 71.53 134 ILE A CA 1
ATOM 750 C C . ILE A 1 134 ? 118.989 112.314 121.407 1.00 71.53 134 ILE A C 1
ATOM 751 O O . ILE A 1 134 ? 118.408 111.976 122.445 1.00 71.53 134 ILE A O 1
ATOM 756 N N . MET A 1 135 ? 120.234 111.917 121.136 1.00 73.68 135 MET A N 1
ATOM 757 C CA . MET A 1 135 ? 120.959 111.066 122.072 1.00 73.68 135 MET A CA 1
ATOM 758 C C . MET A 1 135 ? 121.346 111.820 123.336 1.00 73.68 135 MET A C 1
ATOM 759 O O . MET A 1 135 ? 121.505 111.205 124.396 1.00 73.68 135 MET A O 1
ATOM 764 N N . TYR A 1 136 ? 121.519 113.139 123.246 1.00 78.52 136 TYR A N 1
ATOM 765 C CA . TYR A 1 136 ? 121.791 113.935 124.437 1.00 78.52 136 TYR A CA 1
ATOM 766 C C . TYR A 1 136 ? 120.546 114.163 125.284 1.00 78.52 136 TYR A C 1
ATOM 767 O O . TYR A 1 136 ? 120.668 114.419 126.486 1.00 78.52 136 TYR A O 1
ATOM 776 N N . VAL A 1 137 ? 119.358 114.080 124.682 1.00 81.38 137 VAL A N 1
ATOM 777 C CA . VAL A 1 137 ? 118.123 114.335 125.429 1.00 81.38 137 VAL A CA 1
ATOM 778 C C . VAL A 1 137 ? 118.020 113.489 126.697 1.00 81.38 137 VAL A C 1
ATOM 779 O O . VAL A 1 137 ? 117.748 114.055 127.766 1.00 81.38 137 VAL A O 1
ATOM 783 N N . PRO A 1 138 ? 118.206 112.165 126.661 1.00 82.60 138 PRO A N 1
ATOM 784 C CA . PRO A 1 138 ? 117.938 111.364 127.869 1.00 82.60 138 PRO A CA 1
ATOM 785 C C . PRO A 1 138 ? 118.744 111.784 129.085 1.00 82.60 138 PRO A C 1
ATOM 786 O O . PRO A 1 138 ? 118.234 111.698 130.210 1.00 82.60 138 PRO A O 1
ATOM 790 N N . ALA A 1 139 ? 119.990 112.226 128.906 1.00 88.42 139 ALA A N 1
ATOM 791 C CA . ALA A 1 139 ? 120.762 112.701 130.049 1.00 88.42 139 ALA A CA 1
ATOM 792 C C . ALA A 1 139 ? 120.089 113.904 130.694 1.00 88.42 139 ALA A C 1
ATOM 793 O O . ALA A 1 139 ? 119.968 113.977 131.923 1.00 88.42 139 ALA A O 1
ATOM 795 N N . LEU A 1 140 ? 119.628 114.852 129.876 1.00 91.32 140 LEU A N 1
ATOM 796 C CA . LEU A 1 140 ? 118.907 116.004 130.404 1.00 91.32 140 LEU A CA 1
ATOM 797 C C . LEU A 1 140 ? 117.613 115.577 131.085 1.00 91.32 140 LEU A C 1
ATOM 798 O O . LEU A 1 140 ? 117.248 116.117 132.137 1.00 91.32 140 LEU A O 1
ATOM 803 N N . GLY A 1 141 ? 116.898 114.619 130.495 1.00 94.12 141 GLY A N 1
ATOM 804 C CA . GLY A 1 141 ? 115.666 114.153 131.111 1.00 94.12 141 GLY A CA 1
ATOM 805 C C . GLY A 1 141 ? 115.901 113.565 132.488 1.00 94.12 141 GLY A C 1
ATOM 806 O O . GLY A 1 141 ? 115.196 113.889 133.449 1.00 94.12 141 GLY A O 1
ATOM 807 N N . TRP A 1 142 ? 116.906 112.695 132.604 1.00 96.97 142 TRP A N 1
ATOM 808 C CA . TRP A 1 142 ? 117.224 112.108 133.901 1.00 96.97 142 TRP A CA 1
ATOM 809 C C . TRP A 1 142 ? 117.670 113.176 134.888 1.00 96.97 142 TRP A C 1
ATOM 810 O O . TRP A 1 142 ? 117.292 113.140 136.064 1.00 96.97 142 TRP A O 1
ATOM 821 N N . GLU A 1 143 ? 118.488 114.129 134.435 1.00 97.47 143 GLU A N 1
ATOM 822 C CA . GLU A 1 143 ? 118.903 115.213 135.318 1.00 97.47 143 GLU A CA 1
ATOM 823 C C . GLU A 1 143 ? 117.689 115.945 135.875 1.00 97.47 143 GLU A C 1
ATOM 824 O O . GLU A 1 143 ? 117.549 116.107 137.093 1.00 97.47 143 GLU A O 1
ATOM 830 N N . PHE A 1 144 ? 116.781 116.366 134.994 1.00 95.48 144 PHE A N 1
ATOM 831 C CA . PHE A 1 144 ? 115.609 117.108 135.446 1.00 95.48 144 PHE A CA 1
ATOM 832 C C . PHE A 1 144 ? 114.765 116.275 136.401 1.00 95.48 144 PHE A C 1
ATOM 833 O O . PHE A 1 144 ? 114.263 116.790 137.406 1.00 95.48 144 PHE A O 1
ATOM 841 N N . LEU A 1 145 ? 114.594 114.985 136.107 1.00 97.76 145 LEU A N 1
ATOM 842 C CA . LEU A 1 145 ? 113.684 114.165 136.895 1.00 97.76 145 LEU A CA 1
ATOM 843 C C . LEU A 1 145 ? 114.290 113.666 138.202 1.00 97.76 145 LEU A C 1
ATOM 844 O O . LEU A 1 145 ? 113.538 113.233 139.082 1.00 97.76 145 LEU A O 1
ATOM 849 N N . ALA A 1 146 ? 115.616 113.712 138.360 1.00 103.14 146 ALA A N 1
ATOM 850 C CA . ALA A 1 146 ? 116.258 113.131 139.530 1.00 103.14 146 ALA A CA 1
ATOM 851 C C . ALA A 1 146 ? 117.101 114.098 140.350 1.00 103.14 146 ALA A C 1
ATOM 852 O O . ALA A 1 146 ? 117.565 113.709 141.429 1.00 103.14 146 ALA A O 1
ATOM 854 N N . SER A 1 147 ? 117.319 115.331 139.887 1.00 107.75 147 SER A N 1
ATOM 855 C CA . SER A 1 147 ? 118.217 116.236 140.597 1.00 107.75 147 SER A CA 1
ATOM 856 C C . SER A 1 147 ? 117.834 116.364 142.067 1.00 107.75 147 SER A C 1
ATOM 857 O O . SER A 1 147 ? 118.607 115.995 142.959 1.00 107.75 147 SER A O 1
ATOM 860 N N . THR A 1 148 ? 116.635 116.883 142.336 1.00 113.25 148 THR A N 1
ATOM 861 C CA . THR A 1 148 ? 116.244 117.179 143.711 1.00 113.25 148 THR A CA 1
ATOM 862 C C . THR A 1 148 ? 116.184 115.911 144.553 1.00 113.25 148 THR A C 1
ATOM 863 O O . THR A 1 148 ? 116.669 115.882 145.692 1.00 113.25 148 THR A O 1
ATOM 867 N N . ARG A 1 149 ? 115.584 114.851 144.010 1.00 114.96 149 ARG A N 1
ATOM 868 C CA . ARG A 1 149 ? 115.391 113.636 144.794 1.00 114.96 149 ARG A CA 1
ATOM 869 C C . ARG A 1 149 ? 116.728 113.024 145.191 1.00 114.96 149 ARG A C 1
ATOM 870 O O . ARG A 1 149 ? 116.947 112.694 146.364 1.00 114.96 149 ARG A O 1
ATOM 878 N N . LEU A 1 150 ? 117.640 112.862 144.228 1.00 114.15 150 LEU A N 1
ATOM 879 C CA . LEU A 1 150 ? 118.933 112.275 144.553 1.00 114.15 150 LEU A CA 1
ATOM 880 C C . LEU A 1 150 ? 119.746 113.197 145.450 1.00 114.15 150 LEU A C 1
ATOM 881 O O . LEU A 1 150 ? 120.447 112.726 146.353 1.00 114.15 150 LEU A O 1
ATOM 886 N N . THR A 1 151 ? 119.668 114.512 145.227 1.00 119.56 151 THR A N 1
ATOM 887 C CA . THR A 1 151 ? 120.357 115.444 146.110 1.00 119.56 151 THR A CA 1
ATOM 888 C C . THR A 1 151 ? 119.922 115.234 147.553 1.00 119.56 151 THR A C 1
ATOM 889 O O . THR A 1 151 ? 120.756 115.074 148.451 1.00 119.56 151 THR A O 1
ATOM 893 N N . SER A 1 152 ? 118.610 115.214 147.786 1.00 124.57 152 SER A N 1
ATOM 894 C CA . SER A 1 152 ? 118.098 115.043 149.142 1.00 124.57 152 SER A CA 1
ATOM 895 C C . SER A 1 152 ? 118.505 113.693 149.720 1.00 124.57 152 SER A C 1
ATOM 896 O O . SER A 1 152 ? 118.975 113.606 150.864 1.00 124.57 152 SER A O 1
ATOM 899 N N . GLU A 1 153 ? 118.324 112.621 148.944 1.00 122.99 153 GLU A N 1
ATOM 900 C CA . GLU A 1 153 ? 118.610 111.289 149.461 1.00 122.99 153 GLU A CA 1
ATOM 901 C C . GLU A 1 153 ? 120.079 111.150 149.835 1.00 122.99 153 GLU A C 1
ATOM 902 O O . GLU A 1 153 ? 120.406 110.617 150.901 1.00 122.99 153 GLU A O 1
ATOM 908 N N . LEU A 1 154 ? 120.981 111.642 148.984 1.00 122.60 154 LEU A N 1
ATOM 909 C CA . LEU A 1 154 ? 122.403 111.515 149.274 1.00 122.60 154 LEU A CA 1
ATOM 910 C C . LEU A 1 154 ? 122.832 112.448 150.399 1.00 122.60 154 LEU A C 1
ATOM 911 O O . LEU A 1 154 ? 123.708 112.090 151.194 1.00 122.60 154 LEU A O 1
ATOM 916 N N . ASN A 1 155 ? 122.227 113.636 150.496 1.00 127.60 155 ASN A N 1
ATOM 917 C CA . ASN A 1 155 ? 122.527 114.515 151.619 1.00 127.60 155 ASN A CA 1
ATOM 918 C C . ASN A 1 155 ? 122.156 113.851 152.936 1.00 127.60 155 ASN A C 1
ATOM 919 O O . ASN A 1 155 ? 122.889 113.959 153.926 1.00 127.60 155 ASN A O 1
ATOM 924 N N . PHE A 1 156 ? 121.012 113.168 152.970 1.00 130.43 156 PHE A N 1
ATOM 925 C CA . PHE A 1 156 ? 120.629 112.441 154.176 1.00 130.43 156 PHE A CA 1
ATOM 926 C C . PHE A 1 156 ? 121.555 111.252 154.423 1.00 130.43 156 PHE A C 1
ATOM 927 O O . PHE A 1 156 ? 121.973 111.007 155.563 1.00 130.43 156 PHE A O 1
ATOM 935 N N . LEU A 1 157 ? 121.909 110.521 153.362 1.00 128.55 157 LEU A N 1
ATOM 936 C CA . LEU A 1 157 ? 122.689 109.297 153.520 1.00 128.55 157 LEU A CA 1
ATOM 937 C C . LEU A 1 157 ? 124.106 109.588 154.004 1.00 128.55 157 LEU A C 1
ATOM 938 O O . LEU A 1 157 ? 124.648 108.840 154.825 1.00 128.55 157 LEU A O 1
ATOM 943 N N . LEU A 1 158 ? 124.739 110.645 153.488 1.00 131.79 158 LEU A N 1
ATOM 944 C CA . LEU A 1 158 ? 126.109 110.935 153.903 1.00 131.79 158 LEU A CA 1
ATOM 945 C C . LEU A 1 158 ? 126.170 111.257 155.392 1.00 131.79 158 LEU A C 1
ATOM 946 O O . LEU A 1 158 ? 127.052 110.765 156.109 1.00 131.79 158 LEU A O 1
ATOM 951 N N . GLN A 1 159 ? 125.229 1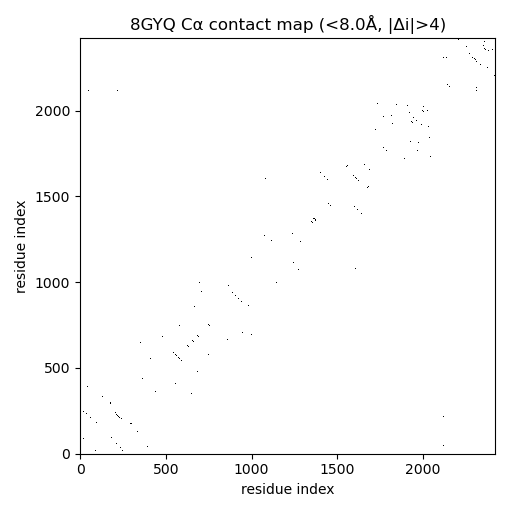12.065 155.881 1.00 135.06 159 GLN A N 1
ATOM 952 C CA . GLN A 1 159 ? 125.187 112.352 157.310 1.00 135.06 159 GLN A CA 1
ATOM 953 C C . GLN A 1 159 ? 124.869 111.095 158.108 1.00 135.06 159 GLN A C 1
ATOM 954 O O . GLN A 1 159 ? 125.438 110.877 159.187 1.00 135.06 159 GLN A O 1
ATOM 960 N N . GLU A 1 160 ? 123.968 110.250 157.595 1.00 134.77 160 GLU A N 1
ATOM 961 C CA . GLU A 1 160 ? 123.644 109.020 158.309 1.00 134.77 160 GLU A CA 1
ATOM 962 C C . GLU A 1 160 ? 124.872 108.135 158.460 1.00 134.77 160 GLU A C 1
ATOM 963 O O . GLU A 1 160 ? 125.117 107.582 159.536 1.00 134.77 160 GLU A O 1
ATOM 969 N N . ILE A 1 161 ? 125.660 107.987 157.393 1.00 136.14 161 ILE A N 1
ATOM 970 C CA . ILE A 1 161 ? 126.836 107.122 157.460 1.00 136.14 161 ILE A CA 1
ATOM 971 C C . ILE A 1 161 ? 127.917 107.749 158.335 1.00 136.14 161 ILE A C 1
ATOM 972 O O . ILE A 1 161 ? 128.645 107.043 159.045 1.00 136.14 161 ILE A O 1
ATOM 977 N N . ASP A 1 162 ? 128.053 109.078 158.296 1.00 137.55 162 ASP A N 1
ATOM 978 C CA . ASP A 1 162 ? 128.987 109.739 159.202 1.00 137.55 162 ASP A CA 1
ATOM 979 C C . ASP A 1 162 ? 128.636 109.433 160.653 1.00 137.55 162 ASP A C 1
ATOM 980 O O . ASP A 1 162 ? 129.500 109.044 161.451 1.00 137.55 162 ASP A O 1
ATOM 985 N N . ASN A 1 163 ? 127.359 109.594 161.010 1.00 139.46 163 ASN A N 1
ATOM 986 C CA . ASN A 1 163 ? 126.935 109.281 162.370 1.00 139.46 163 ASN A CA 1
ATOM 987 C C . ASN A 1 163 ? 127.084 107.796 162.671 1.00 139.46 163 ASN A C 1
ATOM 988 O O . ASN A 1 163 ? 127.387 107.423 163.807 1.00 139.46 163 ASN A O 1
ATOM 993 N N . CYS A 1 164 ? 126.882 106.937 161.670 1.00 139.76 164 CYS A N 1
ATOM 994 C CA . CYS A 1 164 ? 127.039 105.503 161.881 1.00 139.76 164 CYS A CA 1
ATOM 995 C C . CYS A 1 164 ? 128.477 105.153 162.233 1.00 139.76 164 CYS A C 1
ATOM 996 O O . CYS A 1 164 ? 128.727 104.339 163.128 1.00 139.76 164 CYS A O 1
ATOM 999 N N . TYR A 1 165 ? 129.441 105.757 161.543 1.00 140.15 165 TYR A N 1
ATOM 1000 C CA . TYR A 1 165 ? 130.835 105.459 161.852 1.00 140.15 165 TYR A CA 1
ATOM 1001 C C . TYR A 1 165 ? 131.286 106.130 163.144 1.00 140.15 165 TYR A C 1
ATOM 1002 O O . TYR A 1 165 ? 132.148 105.590 163.848 1.00 140.15 165 TYR A O 1
ATOM 1011 N N . HIS A 1 166 ? 130.700 107.276 163.498 1.00 143.25 166 HIS A N 1
ATOM 1012 C CA . HIS A 1 166 ? 130.933 107.818 164.835 1.00 143.25 166 HIS A CA 1
ATOM 1013 C C . HIS A 1 166 ? 130.409 106.865 165.906 1.00 143.25 166 HIS A C 1
ATOM 1014 O O . HIS A 1 166 ? 131.059 106.652 166.939 1.00 143.25 166 HIS A O 1
ATOM 1021 N N . ARG A 1 167 ? 129.235 106.276 165.671 1.00 142.87 167 ARG A N 1
ATOM 1022 C CA . ARG A 1 167 ? 128.710 105.260 166.576 1.00 142.87 167 ARG A CA 1
ATOM 1023 C C . ARG A 1 167 ? 129.625 104.047 166.637 1.00 142.87 167 ARG A C 1
ATOM 1024 O O . ARG A 1 167 ? 129.784 103.436 167.697 1.00 142.87 167 ARG A O 1
ATOM 1032 N N . ALA A 1 168 ? 130.201 103.658 165.501 1.00 144.74 168 ALA A N 1
ATOM 1033 C CA . ALA A 1 168 ? 131.158 102.557 165.503 1.00 144.74 168 ALA A CA 1
ATOM 1034 C C . ALA A 1 168 ? 132.361 102.889 166.374 1.00 144.74 168 ALA A C 1
ATOM 1035 O O . ALA A 1 168 ? 132.829 102.050 167.154 1.00 144.74 168 ALA A O 1
ATOM 1037 N N . ALA A 1 169 ? 132.875 104.114 166.254 1.00 147.30 169 ALA A N 1
ATOM 1038 C CA . ALA A 1 169 ? 133.976 104.536 167.111 1.00 147.30 169 ALA A CA 1
ATOM 1039 C C . ALA A 1 169 ? 133.580 104.458 168.579 1.00 147.30 169 ALA A C 1
ATOM 1040 O O . ALA A 1 169 ? 134.355 103.982 169.418 1.00 147.30 169 ALA A O 1
ATOM 1042 N N . GLU A 1 170 ? 132.369 104.914 168.907 1.00 149.31 170 GLU A N 1
ATOM 1043 C CA . GLU A 1 170 ? 131.902 104.843 170.289 1.00 149.31 170 GLU A CA 1
ATOM 1044 C C . GLU A 1 170 ? 131.806 103.399 170.770 1.00 149.31 170 GLU A C 1
ATOM 1045 O O . GLU A 1 170 ? 132.217 103.081 171.892 1.00 149.31 170 GLU A O 1
ATOM 1051 N N . GLY A 1 171 ? 131.267 102.510 169.932 1.00 150.95 171 GLY A N 1
ATOM 1052 C CA . GLY A 1 171 ? 130.967 101.152 170.350 1.00 150.95 171 GLY A CA 1
ATOM 1053 C C . GLY A 1 171 ? 132.152 100.214 170.374 1.00 150.95 171 GLY A C 1
ATOM 1054 O O . GLY A 1 171 ? 132.093 99.184 171.053 1.00 150.95 171 GLY A O 1
ATOM 1055 N N . ARG A 1 172 ? 133.223 100.531 169.643 1.00 150.02 172 ARG A N 1
ATOM 1056 C CA . ARG A 1 172 ? 134.416 99.694 169.721 1.00 150.02 172 ARG A CA 1
ATOM 1057 C C . ARG A 1 172 ? 135.138 99.841 171.054 1.00 150.02 172 ARG A C 1
ATOM 1058 O O . ARG A 1 172 ? 135.882 98.934 171.443 1.00 150.02 172 ARG A O 1
ATOM 1066 N N . ALA A 1 173 ? 134.938 100.953 171.759 1.00 151.78 173 ALA A N 1
ATOM 1067 C CA . ALA A 1 173 ? 135.647 101.170 173.019 1.00 151.78 173 ALA A CA 1
ATOM 1068 C C . ALA A 1 173 ? 135.348 100.099 174.059 1.00 151.78 173 ALA A C 1
ATOM 1069 O O . ALA A 1 173 ? 136.302 99.537 174.624 1.00 151.78 173 ALA A O 1
ATOM 1071 N N . PRO A 1 174 ? 134.089 99.768 174.368 1.00 153.96 174 PRO A N 1
ATOM 1072 C CA . PRO A 1 174 ? 133.832 98.748 175.400 1.00 153.96 174 PRO A CA 1
ATOM 1073 C C . PRO A 1 174 ? 134.301 97.350 175.031 1.00 153.96 174 PRO A C 1
ATOM 1074 O O . PRO A 1 174 ? 134.393 96.497 175.925 1.00 153.96 174 PRO A O 1
ATOM 1078 N N . LYS A 1 175 ? 134.580 97.076 173.754 1.00 153.85 175 LYS A N 1
ATOM 1079 C CA . LYS A 1 175 ? 134.980 95.727 173.366 1.00 153.85 175 LYS A CA 1
ATOM 1080 C C . LYS A 1 175 ? 136.305 95.333 174.007 1.00 153.85 175 LYS A C 1
ATOM 1081 O O . LYS A 1 175 ? 136.467 94.192 174.457 1.00 153.85 175 LYS A O 1
ATOM 1087 N N . ILE A 1 176 ? 137.270 96.254 174.057 1.00 154.49 176 ILE A N 1
ATOM 1088 C CA . ILE A 1 176 ? 138.552 95.933 174.679 1.00 154.49 176 ILE A CA 1
ATOM 1089 C C . ILE A 1 176 ? 138.356 95.634 176.158 1.00 154.49 176 ILE A C 1
ATOM 1090 O O . ILE A 1 176 ? 138.941 94.687 176.698 1.00 154.49 176 ILE A O 1
ATOM 1095 N N . GLU A 1 177 ? 137.535 96.438 176.839 1.00 153.31 177 GLU A N 1
ATOM 1096 C CA . GLU A 1 177 ? 137.275 96.197 178.253 1.00 153.31 177 GLU A CA 1
ATOM 1097 C C . GLU A 1 177 ? 136.620 94.839 178.460 1.00 153.31 177 GLU A C 1
ATOM 1098 O O . GLU A 1 177 ? 136.967 94.110 179.395 1.00 153.31 177 GLU A O 1
ATOM 1104 N N . LYS A 1 178 ? 135.671 94.479 177.592 1.00 153.86 178 LYS A N 1
ATOM 1105 C CA . LYS A 1 178 ? 135.051 93.162 177.690 1.00 153.86 178 LYS A CA 1
ATOM 1106 C C . LYS A 1 178 ? 136.087 92.061 177.502 1.00 153.86 178 LYS A C 1
ATOM 1107 O O . LYS A 1 178 ? 136.074 91.052 178.218 1.00 153.86 178 LYS A O 1
ATOM 1113 N N . GLN A 1 179 ? 136.991 92.237 176.536 1.00 154.86 179 GLN A N 1
ATOM 1114 C CA . GLN A 1 179 ? 138.014 91.226 176.288 1.00 154.86 179 GLN A CA 1
ATOM 1115 C C . GLN A 1 179 ? 138.925 91.053 177.498 1.00 154.86 179 GLN A C 1
ATOM 1116 O O . GLN A 1 179 ? 139.241 89.923 177.888 1.00 154.86 179 GLN A O 1
ATOM 1122 N N . ILE A 1 180 ? 139.359 92.159 178.107 1.00 154.84 180 ILE A N 1
ATOM 1123 C CA . ILE A 1 180 ? 140.189 92.037 179.305 1.00 154.84 180 ILE A CA 1
ATOM 1124 C C . ILE A 1 180 ? 139.391 91.410 180.440 1.00 154.84 180 ILE A C 1
ATOM 1125 O O . ILE A 1 180 ? 139.940 90.649 181.246 1.00 154.84 180 ILE A O 1
ATOM 1130 N N . GLN A 1 181 ? 138.094 91.713 180.531 1.00 156.67 181 GLN A N 1
ATOM 1131 C CA . GLN A 1 181 ? 137.257 91.064 181.534 1.00 156.67 181 GLN A CA 1
ATOM 1132 C C . GLN A 1 181 ? 137.262 89.554 181.342 1.00 156.67 181 GLN A C 1
ATOM 1133 O O . GLN A 1 181 ? 137.346 88.796 182.315 1.00 156.67 181 GLN A O 1
ATOM 1139 N N . SER A 1 182 ? 137.171 89.099 180.091 1.00 156.73 182 SER A N 1
ATOM 1140 C CA . SER A 1 182 ? 137.304 87.672 179.822 1.00 156.73 182 SER A CA 1
ATOM 1141 C C . SER A 1 182 ? 138.666 87.151 180.262 1.00 156.73 182 SER A C 1
ATOM 1142 O O . SER A 1 182 ? 138.788 85.987 180.659 1.00 156.73 182 SER A O 1
ATOM 1145 N N . LYS A 1 183 ? 139.694 87.993 180.201 1.00 153.97 183 LYS A N 1
ATOM 1146 C CA . LYS A 1 183 ? 141.033 87.618 180.643 1.00 153.97 183 LYS A CA 1
ATOM 1147 C C . LYS A 1 183 ? 141.287 88.086 182.071 1.00 153.97 183 LYS A C 1
ATOM 1148 O O . LYS A 1 183 ? 141.639 87.291 182.942 1.00 153.97 183 LYS A O 1
ATOM 1154 N N . GLU A 1 189 ? 133.741 79.050 172.116 1.00 156.90 189 GLU A N 1
ATOM 1155 C CA . GLU A 1 189 ? 134.919 79.876 171.881 1.00 156.90 189 GLU A CA 1
ATOM 1156 C C . GLU A 1 189 ? 134.727 81.265 172.482 1.00 156.90 189 GLU A C 1
ATOM 1157 O O . GLU A 1 189 ? 133.652 81.855 172.375 1.00 156.90 189 GLU A O 1
ATOM 1163 N N . ARG A 1 190 ? 135.780 81.781 173.117 1.00 155.84 190 ARG A N 1
ATOM 1164 C CA . ARG A 1 190 ? 135.682 83.076 173.784 1.00 155.84 190 ARG A CA 1
ATOM 1165 C C . ARG A 1 190 ? 135.397 84.191 172.785 1.00 155.84 190 ARG A C 1
ATOM 1166 O O . ARG A 1 190 ? 134.472 84.990 172.974 1.00 155.84 190 ARG A O 1
ATOM 1174 N N . GLU A 1 191 ? 136.187 84.264 171.713 1.00 156.93 191 GLU A N 1
ATOM 1175 C CA . GLU A 1 191 ? 136.011 85.345 170.749 1.00 156.93 191 GLU A CA 1
ATOM 1176 C C . GLU A 1 191 ? 134.640 85.278 170.091 1.00 156.93 191 GLU A C 1
ATOM 1177 O O . GLU A 1 191 ? 133.959 86.301 169.949 1.00 156.93 191 GLU A O 1
ATOM 1183 N N . LYS A 1 192 ? 134.214 84.081 169.683 1.00 156.48 192 LYS A N 1
ATOM 1184 C CA . LYS A 1 192 ? 132.935 83.953 168.995 1.00 156.48 192 LYS A CA 1
ATOM 1185 C C . LYS A 1 192 ? 131.782 84.357 169.905 1.00 156.48 192 LYS A C 1
ATOM 1186 O O . LYS A 1 192 ? 130.879 85.092 169.490 1.00 156.48 192 LYS A O 1
ATOM 1192 N N . ARG A 1 193 ? 131.796 83.889 171.155 1.00 155.67 193 ARG A N 1
ATOM 1193 C CA . ARG A 1 193 ? 130.712 84.233 172.070 1.00 155.67 193 ARG A CA 1
ATOM 1194 C C . ARG A 1 193 ? 130.725 85.721 172.398 1.00 155.67 193 ARG A C 1
ATOM 1195 O O . ARG A 1 193 ? 129.663 86.340 172.538 1.00 155.67 193 ARG A O 1
ATOM 1203 N N . GLU A 1 194 ? 131.915 86.316 172.516 1.00 155.53 194 GLU A N 1
ATOM 1204 C CA . GLU A 1 194 ? 131.994 87.757 172.728 1.00 155.53 194 GLU A CA 1
ATOM 1205 C C . GLU A 1 194 ? 131.383 88.515 171.555 1.00 155.53 194 GLU A C 1
ATOM 1206 O O . GLU A 1 194 ? 130.629 89.476 171.751 1.00 155.53 194 GLU A O 1
ATOM 1212 N N . ILE A 1 195 ? 131.685 88.089 170.327 1.00 155.82 195 ILE A N 1
ATOM 1213 C CA . ILE A 1 195 ? 131.114 88.752 169.158 1.00 155.82 195 ILE A CA 1
ATOM 1214 C C . ILE A 1 195 ? 129.599 88.585 169.134 1.00 155.82 195 ILE A C 1
ATOM 1215 O O . ILE A 1 195 ? 128.864 89.523 168.805 1.00 155.82 195 ILE A O 1
ATOM 1220 N N . ILE A 1 196 ? 129.108 87.390 169.470 1.00 156.22 196 ILE A N 1
ATOM 1221 C CA . ILE A 1 196 ? 127.664 87.156 169.454 1.00 156.22 196 ILE A CA 1
ATOM 1222 C C . ILE A 1 196 ? 126.969 88.052 170.473 1.00 156.22 196 ILE A C 1
ATOM 1223 O O . ILE A 1 196 ? 125.956 88.697 170.170 1.00 156.22 196 ILE A O 1
ATOM 1228 N N . GLU A 1 197 ? 127.495 88.105 171.699 1.00 155.76 197 GLU A N 1
ATOM 1229 C CA . GLU A 1 197 ? 126.857 88.931 172.720 1.00 155.76 197 GLU A CA 1
ATOM 1230 C C . GLU A 1 197 ? 126.938 90.408 172.354 1.00 155.76 197 GLU A C 1
ATOM 1231 O O . GLU A 1 197 ? 125.999 91.169 172.615 1.00 155.76 197 GLU A O 1
ATOM 1237 N N . ASN A 1 198 ? 128.048 90.834 171.744 1.00 154.95 198 ASN A N 1
ATOM 1238 C CA . ASN A 1 198 ? 128.142 92.211 171.274 1.00 154.95 198 ASN A CA 1
ATOM 1239 C C . ASN A 1 198 ? 127.075 92.500 170.227 1.00 154.95 198 ASN A C 1
ATOM 1240 O O . ASN A 1 198 ? 126.399 93.532 170.280 1.00 154.95 198 ASN A O 1
ATOM 1245 N N . ALA A 1 199 ? 126.901 91.589 169.270 1.00 155.68 199 ALA A N 1
ATOM 1246 C CA . ALA A 1 199 ? 125.873 91.784 168.254 1.00 155.68 199 ALA A CA 1
ATOM 1247 C C . ALA A 1 199 ? 124.496 91.885 168.892 1.00 155.68 199 ALA A C 1
ATOM 1248 O O . ALA A 1 199 ? 123.667 92.705 168.478 1.00 155.68 199 ALA A O 1
ATOM 1250 N N . GLU A 1 200 ? 124.233 91.057 169.904 1.00 157.16 200 GLU A N 1
ATOM 1251 C CA . GLU A 1 200 ? 122.923 91.076 170.549 1.00 157.16 200 GLU A CA 1
ATOM 1252 C C . GLU A 1 200 ? 122.686 92.386 171.296 1.00 157.16 200 GLU A C 1
ATOM 1253 O O . GLU A 1 200 ? 121.611 92.987 171.183 1.00 157.16 200 GLU A O 1
ATOM 1259 N N . LYS A 1 201 ? 123.674 92.848 172.063 1.00 155.76 201 LYS A N 1
ATOM 1260 C CA . LYS A 1 201 ? 123.466 93.936 173.013 1.00 155.76 201 LYS A CA 1
ATOM 1261 C C . LYS A 1 201 ? 123.928 95.300 172.510 1.00 155.76 201 LYS A C 1
ATOM 1262 O O . LYS A 1 201 ? 123.810 96.282 173.249 1.00 155.76 201 LYS A O 1
ATOM 1268 N N . GLU A 1 202 ? 124.443 95.396 171.285 1.00 151.78 202 GLU A N 1
ATOM 1269 C CA . GLU A 1 202 ? 125.011 96.651 170.805 1.00 151.78 202 GLU A CA 1
ATOM 1270 C C . GLU A 1 202 ? 124.009 97.524 170.063 1.00 151.78 202 GLU A C 1
ATOM 1271 O O . GLU A 1 202 ? 124.297 98.703 169.828 1.00 151.78 202 GLU A O 1
ATOM 1277 N N . LYS A 1 203 ? 122.845 96.991 169.708 1.00 147.53 203 LYS A N 1
ATOM 1278 C CA . LYS A 1 203 ? 121.911 97.716 168.857 1.00 147.53 203 LYS A CA 1
ATOM 1279 C C . LYS A 1 203 ? 121.612 99.085 169.453 1.00 147.53 203 LYS A C 1
ATOM 1280 O O . LYS A 1 203 ? 121.031 99.188 170.538 1.00 147.53 203 LYS A O 1
ATOM 1286 N N . SER A 1 204 ? 122.015 100.131 168.750 1.00 144.13 204 SER A N 1
ATOM 1287 C CA . SER A 1 204 ? 121.828 101.511 169.170 1.00 144.13 204 SER A CA 1
ATOM 1288 C C . SER A 1 204 ? 120.564 102.090 168.555 1.00 144.13 204 SER A C 1
ATOM 1289 O O . SER A 1 204 ? 119.983 101.517 167.629 1.00 144.13 204 SER A O 1
ATOM 1292 N N . PRO A 1 205 ? 120.096 103.239 169.054 1.00 144.41 205 PRO A N 1
ATOM 1293 C CA . PRO A 1 205 ? 118.899 103.851 168.444 1.00 144.41 205 PRO A CA 1
ATOM 1294 C C . PRO A 1 205 ? 119.091 104.197 166.977 1.00 144.41 205 PRO A C 1
ATOM 1295 O O . PRO A 1 205 ? 118.291 103.779 166.126 1.00 144.41 205 PRO A O 1
ATOM 1299 N N . GLU A 1 206 ? 120.140 104.954 166.652 1.00 141.57 206 GLU A N 1
ATOM 1300 C CA . GLU A 1 206 ? 120.427 105.246 165.254 1.00 141.57 206 GLU A CA 1
ATOM 1301 C C . GLU A 1 206 ? 120.701 103.976 164.461 1.00 141.57 206 GLU A C 1
ATOM 1302 O O . GLU A 1 206 ? 120.526 103.970 163.240 1.00 141.57 206 GLU A O 1
ATOM 1308 N N . GLN A 1 207 ? 121.132 102.900 165.122 1.00 143.40 207 GLN A N 1
ATOM 1309 C CA . GLN A 1 207 ? 121.283 101.628 164.424 1.00 143.40 207 GLN A CA 1
ATOM 1310 C C . GLN A 1 207 ? 119.928 101.106 163.952 1.00 143.40 207 GLN A C 1
ATOM 1311 O O . GLN A 1 207 ? 119.795 100.633 162.816 1.00 143.40 207 GLN A O 1
ATOM 1317 N N . ASN A 1 208 ? 118.904 101.197 164.808 1.00 140.71 208 ASN A N 1
ATOM 1318 C CA . ASN A 1 208 ? 117.546 100.881 164.376 1.00 140.71 208 ASN A CA 1
ATOM 1319 C C . ASN A 1 208 ? 117.067 101.845 163.301 1.00 140.71 208 ASN A C 1
ATOM 1320 O O . ASN A 1 208 ? 116.320 101.450 162.399 1.00 140.71 208 ASN A O 1
ATOM 1325 N N . LEU A 1 209 ? 117.473 103.113 163.386 1.00 140.54 209 LEU A N 1
ATOM 1326 C CA . LEU A 1 209 ? 117.174 104.056 162.312 1.00 140.54 209 LEU A CA 1
ATOM 1327 C C . LEU A 1 209 ? 117.723 103.551 160.983 1.00 140.54 209 LEU A C 1
ATOM 1328 O O . LEU A 1 209 ? 117.020 103.543 159.966 1.00 140.54 209 LEU A O 1
ATOM 1333 N N . PHE A 1 210 ? 118.987 103.124 160.980 1.00 136.34 210 PHE A N 1
ATOM 1334 C CA . PHE A 1 210 ? 119.596 102.579 159.771 1.00 136.34 210 PHE A CA 1
ATOM 1335 C C . PHE A 1 210 ? 118.846 101.348 159.285 1.00 136.34 210 PHE A C 1
ATOM 1336 O O . PHE A 1 210 ? 118.597 101.195 158.083 1.00 136.34 210 PHE A O 1
ATOM 1344 N N . GLU A 1 211 ? 118.497 100.446 160.204 1.00 137.16 211 GLU A N 1
ATOM 1345 C CA . GLU A 1 211 ? 117.809 99.221 159.811 1.00 137.16 211 GLU A CA 1
ATOM 1346 C C . GLU A 1 211 ? 116.473 99.536 159.150 1.00 137.16 211 GLU A C 1
ATOM 1347 O O . GLU A 1 211 ? 116.146 98.993 158.088 1.00 137.16 211 GLU A O 1
ATOM 1353 N N . LYS A 1 212 ? 115.687 100.422 159.766 1.00 135.50 212 LYS A N 1
ATOM 1354 C CA . LYS A 1 212 ? 114.391 100.783 159.200 1.00 135.50 212 LYS A CA 1
ATOM 1355 C C . LYS A 1 212 ? 114.554 101.491 157.862 1.00 135.50 212 LYS A C 1
ATOM 1356 O O . LYS A 1 212 ? 113.790 101.241 156.920 1.00 135.50 212 LYS A O 1
ATOM 1362 N N . TYR A 1 213 ? 115.542 102.383 157.757 1.00 130.01 213 TYR A N 1
ATOM 1363 C CA . TYR A 1 213 ? 115.775 103.080 156.497 1.00 130.01 213 TYR A CA 1
ATOM 1364 C C . TYR A 1 213 ? 116.100 102.093 155.386 1.00 130.01 213 TYR A C 1
ATOM 1365 O O . TYR A 1 213 ? 115.539 102.168 154.287 1.00 130.01 213 TYR A O 1
ATOM 1374 N N . LEU A 1 214 ? 117.005 101.150 155.658 1.00 129.95 214 LEU A N 1
ATOM 1375 C CA . LEU A 1 214 ? 117.362 100.161 154.648 1.00 129.95 214 LEU A CA 1
ATOM 1376 C C . LEU A 1 214 ? 116.166 99.292 154.285 1.00 129.95 214 LEU A C 1
ATOM 1377 O O . LEU A 1 214 ? 115.947 98.984 153.107 1.00 129.95 214 LEU A O 1
ATOM 1382 N N . GLU A 1 215 ? 115.378 98.885 155.283 1.00 130.67 215 GLU A N 1
ATOM 1383 C CA . GLU A 1 215 ? 114.222 98.040 155.005 1.00 130.67 215 GLU A CA 1
ATOM 1384 C C . GLU A 1 215 ? 113.215 98.761 154.120 1.00 130.67 215 GLU A C 1
ATOM 1385 O O . GLU A 1 215 ? 112.641 98.160 153.204 1.00 130.67 215 GLU A O 1
ATOM 1391 N N . ARG A 1 216 ? 112.984 100.051 154.376 1.00 131.15 216 ARG A N 1
ATOM 1392 C CA . ARG A 1 216 ? 112.024 100.794 153.567 1.00 131.15 216 ARG A CA 1
ATOM 1393 C C . ARG A 1 216 ? 112.571 101.117 152.180 1.00 131.15 216 ARG A C 1
ATOM 1394 O O . ARG A 1 216 ? 111.800 101.173 151.216 1.00 131.15 216 ARG A O 1
ATOM 1402 N N . ARG A 1 217 ? 113.884 101.331 152.054 1.00 122.84 217 ARG A N 1
ATOM 1403 C CA . ARG A 1 217 ? 114.459 101.597 150.739 1.00 122.84 217 ARG A CA 1
ATOM 1404 C C . ARG A 1 217 ? 114.468 100.341 149.876 1.00 122.84 217 ARG A C 1
ATOM 1405 O O . ARG A 1 217 ? 114.266 100.418 148.659 1.00 122.84 217 ARG A O 1
ATOM 1413 N N . GLY A 1 218 ? 114.698 99.176 150.486 1.00 121.77 218 GLY A N 1
ATOM 1414 C CA . GLY A 1 218 ? 114.781 97.951 149.709 1.00 121.77 218 GLY A CA 1
ATOM 1415 C C . GLY A 1 218 ? 113.527 97.659 148.911 1.00 121.77 218 GLY A C 1
ATOM 1416 O O . GLY A 1 218 ? 113.592 97.012 147.862 1.00 121.77 218 GLY A O 1
ATOM 1417 N N . ARG A 1 219 ? 112.373 98.127 149.387 1.00 125.75 219 ARG A N 1
ATOM 1418 C CA . ARG A 1 219 ? 111.099 97.912 148.712 1.00 125.75 219 ARG A CA 1
ATOM 1419 C C . ARG A 1 219 ? 110.589 99.177 148.032 1.00 125.75 219 ARG A C 1
ATOM 1420 O O . ARG A 1 219 ? 109.386 99.299 147.776 1.00 125.75 219 ARG A O 1
ATOM 1428 N N . SER A 1 220 ? 111.480 100.124 147.735 1.00 120.73 220 SER A N 1
ATOM 1429 C CA . SER A 1 220 ? 111.139 101.365 147.038 1.00 120.73 220 SER A CA 1
ATOM 1430 C C . SER A 1 220 ? 112.125 101.510 145.882 1.00 120.73 220 SER A C 1
ATOM 1431 O O . SER A 1 220 ? 113.159 102.168 146.015 1.00 120.73 220 SER A O 1
ATOM 1434 N N . ASN A 1 221 ? 111.787 100.907 144.740 1.00 110.71 221 ASN A N 1
ATOM 1435 C CA . ASN A 1 221 ? 112.683 100.818 143.592 1.00 110.71 221 ASN A CA 1
ATOM 1436 C C . ASN A 1 221 ? 112.550 102.005 142.645 1.00 110.71 221 ASN A C 1
ATOM 1437 O O . ASN A 1 221 ? 112.826 101.868 141.445 1.00 110.71 221 ASN A O 1
ATOM 1442 N N . PHE A 1 222 ? 112.131 103.168 143.146 1.00 110.87 222 PHE A N 1
ATOM 1443 C CA . PHE A 1 222 ? 111.880 104.304 142.263 1.00 110.87 222 PHE A CA 1
ATOM 1444 C C . PHE A 1 222 ? 113.144 104.724 141.522 1.00 110.87 222 PHE A C 1
ATOM 1445 O O . PHE A 1 222 ? 113.140 104.858 140.293 1.00 110.87 222 PHE A O 1
ATOM 1453 N N . LEU A 1 223 ? 114.239 104.947 142.253 1.00 110.00 223 LEU A N 1
ATOM 1454 C CA . LEU A 1 223 ? 115.450 105.455 141.614 1.00 110.00 223 LEU A CA 1
ATOM 1455 C C . LEU A 1 223 ? 116.077 104.411 140.699 1.00 110.00 223 LEU A C 1
ATOM 1456 O O . LEU A 1 223 ? 116.602 104.749 139.632 1.00 110.00 223 LEU A O 1
ATOM 1461 N N . ALA A 1 224 ? 116.046 103.138 141.099 1.00 107.51 224 ALA A N 1
ATOM 1462 C CA . ALA A 1 224 ? 116.516 102.083 140.207 1.00 107.51 224 ALA A CA 1
ATOM 1463 C C . ALA A 1 224 ? 115.658 102.018 138.952 1.00 107.51 224 ALA A C 1
ATOM 1464 O O . ALA A 1 224 ? 116.176 101.837 137.841 1.00 107.51 224 ALA A O 1
ATOM 1466 N N . LYS A 1 225 ? 114.340 102.156 139.111 1.00 105.56 225 LYS A N 1
ATOM 1467 C CA . LYS A 1 225 ? 113.455 102.239 137.955 1.00 105.56 225 LYS A CA 1
ATOM 1468 C C . LYS A 1 225 ? 113.885 103.369 137.030 1.00 105.56 225 LYS A C 1
ATOM 1469 O O . LYS A 1 225 ? 113.987 103.187 135.813 1.00 105.56 225 LYS A O 1
ATOM 1475 N N . LEU A 1 226 ? 114.147 104.547 137.599 1.00 100.96 226 LEU A N 1
ATOM 1476 C CA . LEU A 1 226 ? 114.509 105.701 136.785 1.00 100.96 226 LEU A CA 1
ATOM 1477 C C . LEU A 1 226 ? 115.834 105.481 136.066 1.00 100.96 226 LEU A C 1
ATOM 1478 O O . LEU A 1 226 ? 115.984 105.858 134.900 1.00 100.96 226 LEU A O 1
ATOM 1483 N N . TYR A 1 227 ? 116.811 104.883 136.747 1.00 98.59 227 TYR A N 1
ATOM 1484 C CA . TYR A 1 227 ? 118.115 104.661 136.128 1.00 98.59 227 TYR A CA 1
ATOM 1485 C C . TYR A 1 227 ? 118.019 103.651 134.990 1.00 98.59 227 TYR A C 1
ATOM 1486 O O . TYR A 1 227 ? 118.573 103.864 133.900 1.00 98.59 227 TYR A O 1
ATOM 1495 N N . LEU A 1 228 ? 117.331 102.531 135.231 1.00 94.63 228 LEU A N 1
ATOM 1496 C CA . LEU A 1 228 ? 117.131 101.561 134.163 1.00 94.63 228 LEU A CA 1
ATOM 1497 C C . LEU A 1 228 ? 116.380 102.193 133.002 1.00 94.63 228 LEU A C 1
ATOM 1498 O O . LEU A 1 228 ? 116.701 101.940 131.836 1.00 94.63 228 LEU A O 1
ATOM 1503 N N . ALA A 1 229 ? 115.382 103.028 133.300 1.00 94.27 229 ALA A N 1
ATOM 1504 C CA . ALA A 1 229 ? 114.651 103.709 132.241 1.00 94.27 229 ALA A CA 1
ATOM 1505 C C . ALA A 1 229 ? 115.570 104.619 131.441 1.00 94.27 229 ALA A C 1
ATOM 1506 O O . ALA A 1 229 ? 115.508 104.640 130.211 1.00 94.27 229 ALA A O 1
ATOM 1508 N N . ARG A 1 230 ? 116.441 105.367 132.120 1.00 90.08 230 ARG A N 1
ATOM 1509 C CA . ARG A 1 230 ? 117.349 106.263 131.413 1.00 90.08 230 ARG A CA 1
ATOM 1510 C C . ARG A 1 230 ? 118.257 105.487 130.470 1.00 90.08 230 ARG A C 1
ATOM 1511 O O . ARG A 1 230 ? 118.414 105.850 129.298 1.00 90.08 230 ARG A O 1
ATOM 1519 N N . HIS A 1 231 ? 118.877 104.415 130.966 1.00 88.33 231 HIS A N 1
ATOM 1520 C CA . HIS A 1 231 ? 119.849 103.712 130.131 1.00 88.33 231 HIS A CA 1
ATOM 1521 C C . HIS A 1 231 ? 119.160 102.939 129.009 1.00 88.33 231 HIS A C 1
ATOM 1522 O O . HIS A 1 231 ? 119.662 102.896 127.877 1.00 88.33 231 HIS A O 1
ATOM 1529 N N . VAL A 1 232 ? 117.996 102.347 129.287 1.00 85.20 232 VAL A N 1
ATOM 1530 C CA . VAL A 1 232 ? 117.244 101.680 128.231 1.00 85.20 232 VAL A CA 1
ATOM 1531 C C . VAL A 1 232 ? 116.772 102.691 127.197 1.00 85.20 232 VAL A C 1
ATOM 1532 O O . VAL A 1 232 ? 116.715 102.386 126.001 1.00 85.20 232 VAL A O 1
ATOM 1536 N N . LEU A 1 233 ? 116.424 103.904 127.631 1.00 81.95 233 LEU A N 1
ATOM 1537 C CA . LEU A 1 233 ? 116.032 104.946 126.692 1.00 81.95 233 LEU A CA 1
ATOM 1538 C C . LEU A 1 233 ? 117.208 105.372 125.828 1.00 81.95 233 LEU A C 1
ATOM 1539 O O . LEU A 1 233 ? 117.043 105.626 124.632 1.00 81.95 233 LEU A O 1
ATOM 1544 N N . ILE A 1 234 ? 118.401 105.468 126.415 1.00 80.21 234 ILE A N 1
ATOM 1545 C CA . ILE A 1 234 ? 119.582 105.778 125.616 1.00 80.21 234 ILE A CA 1
ATOM 1546 C C . ILE A 1 234 ? 119.803 104.694 124.570 1.00 80.21 234 ILE A C 1
ATOM 1547 O O . ILE A 1 234 ? 120.081 104.986 123.401 1.00 80.21 234 ILE A O 1
ATOM 1552 N N . LEU A 1 235 ? 119.673 103.428 124.969 1.00 79.08 235 LEU A N 1
ATOM 1553 C CA . LEU A 1 235 ? 119.834 102.333 124.014 1.00 79.08 235 LEU A CA 1
ATOM 1554 C C . LEU A 1 235 ? 118.798 102.419 122.896 1.00 79.08 235 LEU A C 1
ATOM 1555 O O . LEU A 1 235 ? 119.130 102.308 121.707 1.00 79.08 235 LEU A O 1
ATOM 1560 N N . LEU A 1 236 ? 117.532 102.630 123.259 1.00 77.22 236 LEU A N 1
ATOM 1561 C CA . LEU A 1 236 ? 116.473 102.691 122.257 1.00 77.22 236 LEU A CA 1
ATOM 1562 C C . LEU A 1 236 ? 116.661 103.874 121.317 1.00 77.22 236 LEU A C 1
ATOM 1563 O O . LEU A 1 236 ? 116.431 103.748 120.110 1.00 77.22 236 LEU A O 1
ATOM 1568 N N . LEU A 1 237 ? 117.070 105.027 121.847 1.00 74.53 237 LEU A N 1
ATOM 1569 C CA . LEU A 1 237 ? 117.319 106.185 121.000 1.00 74.53 237 LEU A CA 1
ATOM 1570 C C . LEU A 1 237 ? 118.500 105.939 120.073 1.00 74.53 237 LEU A C 1
ATOM 1571 O O . LEU A 1 237 ? 118.476 106.357 118.912 1.00 74.53 237 LEU A O 1
ATOM 1576 N N . SER A 1 238 ? 119.547 105.271 120.568 1.00 71.78 238 SER A N 1
ATOM 1577 C CA . SER A 1 238 ? 120.662 104.902 119.704 1.00 71.78 238 SER A CA 1
ATOM 1578 C C . SER A 1 238 ? 120.226 103.930 118.619 1.00 71.78 238 SER A C 1
ATOM 1579 O O . SER A 1 238 ? 120.843 103.875 117.550 1.00 71.78 238 SER A O 1
ATOM 1582 N N . ALA A 1 239 ? 119.173 103.152 118.876 1.00 69.94 239 ALA A N 1
ATOM 1583 C CA . ALA A 1 239 ? 118.705 102.206 117.868 1.00 69.94 239 ALA A CA 1
ATOM 1584 C C . ALA A 1 239 ? 118.340 102.900 116.559 1.00 69.94 239 ALA A C 1
ATOM 1585 O O . ALA A 1 239 ? 118.406 102.279 115.493 1.00 69.94 239 ALA A O 1
ATOM 1587 N N . VAL A 1 240 ? 117.950 104.171 116.613 1.00 67.49 240 VAL A N 1
ATOM 1588 C CA . VAL A 1 240 ? 117.506 104.897 115.423 1.00 67.49 240 VAL A CA 1
ATOM 1589 C C . VAL A 1 240 ? 118.702 105.285 114.556 1.00 67.49 240 VAL A C 1
ATOM 1590 O O . VAL A 1 240 ? 118.780 104.858 113.393 1.00 67.49 240 VAL A O 1
ATOM 1594 N N . PRO A 1 241 ? 119.646 106.087 115.060 1.00 66.13 241 PRO A N 1
ATOM 1595 C CA . PRO A 1 241 ? 120.773 106.497 114.209 1.00 66.13 241 PRO A CA 1
ATOM 1596 C C . PRO A 1 241 ? 121.596 105.330 113.709 1.00 66.13 241 PRO A C 1
ATOM 1597 O O . PRO A 1 241 ? 122.102 105.384 112.584 1.00 66.13 241 PRO A O 1
ATOM 1601 N N . ILE A 1 242 ? 121.747 104.271 114.505 1.00 64.76 242 ILE A N 1
ATOM 1602 C CA . ILE A 1 242 ? 122.453 103.088 114.023 1.00 64.76 242 ILE A CA 1
ATOM 1603 C C . ILE A 1 242 ? 121.780 102.559 112.765 1.00 64.76 242 ILE A C 1
ATOM 1604 O O . ILE A 1 242 ? 122.429 102.336 111.737 1.00 64.76 242 ILE A O 1
ATOM 1609 N N . SER A 1 243 ? 120.461 102.370 112.825 1.00 62.62 243 SER A N 1
ATOM 1610 C CA . SER A 1 243 ? 119.737 101.841 111.676 1.00 62.62 243 SER A CA 1
ATOM 1611 C C . SER A 1 243 ? 119.853 102.777 110.481 1.00 62.62 243 SER A C 1
ATOM 1612 O O . SER A 1 243 ? 120.134 102.339 109.359 1.00 62.62 243 SER A O 1
ATOM 1615 N N . TYR A 1 244 ? 119.651 104.078 110.703 1.00 60.60 244 TYR A N 1
ATOM 1616 C CA . TYR A 1 244 ? 119.682 105.017 109.587 1.00 60.60 244 TYR A CA 1
ATOM 1617 C C . TYR A 1 244 ? 121.052 105.034 108.923 1.00 60.60 244 TYR A C 1
ATOM 1618 O O . TYR A 1 244 ? 121.162 104.923 107.698 1.00 60.60 244 TYR A O 1
ATOM 1627 N N . LEU A 1 245 ? 122.115 105.182 109.718 1.00 58.61 245 LEU A N 1
ATOM 1628 C CA . LEU A 1 245 ? 123.455 105.249 109.150 1.00 58.61 245 LEU A CA 1
ATOM 1629 C C . LEU A 1 245 ? 123.823 103.946 108.455 1.00 58.61 245 LEU A C 1
ATOM 1630 O O . LEU A 1 245 ? 124.415 103.962 107.370 1.00 58.61 245 LEU A O 1
ATOM 1635 N N . CYS A 1 246 ? 123.487 102.802 109.060 1.00 59.57 246 CYS A N 1
ATOM 1636 C CA . CYS A 1 246 ? 123.768 101.531 108.407 1.00 59.57 246 CYS A CA 1
ATOM 1637 C C . CYS A 1 246 ? 123.029 101.420 107.082 1.00 59.57 246 CYS A C 1
ATOM 1638 O O . CYS A 1 246 ? 123.557 100.847 106.124 1.00 59.57 246 CYS A O 1
ATOM 1641 N N . THR A 1 247 ? 121.811 101.961 107.006 1.00 58.79 247 THR A N 1
ATOM 1642 C CA . THR A 1 247 ? 121.091 101.994 105.741 1.00 58.79 247 THR A CA 1
ATOM 1643 C C . THR A 1 247 ? 121.676 103.016 104.774 1.00 58.79 247 THR A C 1
ATOM 1644 O O . THR A 1 247 ? 121.463 102.900 103.563 1.00 58.79 247 THR A O 1
ATOM 1648 N N . TYR A 1 248 ? 122.420 103.998 105.277 1.00 55.81 248 TYR A N 1
ATOM 1649 C CA . TYR A 1 248 ? 123.052 105.002 104.432 1.00 55.81 248 TYR A CA 1
ATOM 1650 C C . TYR A 1 248 ? 124.451 104.580 104.002 1.00 55.81 248 TYR A C 1
ATOM 1651 O O . TYR A 1 248 ? 124.819 104.751 102.836 1.00 55.81 248 TYR A O 1
ATOM 1660 N N . TYR A 1 249 ? 125.236 104.027 104.927 1.00 56.43 249 TYR A N 1
ATOM 1661 C CA . TYR A 1 249 ? 126.535 103.472 104.573 1.00 56.43 249 TYR A CA 1
ATOM 1662 C C . TYR A 1 249 ? 126.406 102.264 103.657 1.00 56.43 249 TYR A C 1
ATOM 1663 O O . TYR A 1 249 ? 127.355 101.943 102.933 1.00 56.43 249 TYR A O 1
ATOM 1672 N N . ALA A 1 250 ? 125.251 101.599 103.655 1.00 58.25 250 ALA A N 1
ATOM 1673 C CA . ALA A 1 250 ? 125.124 100.325 102.955 1.00 58.25 250 ALA A CA 1
ATOM 1674 C C . ALA A 1 250 ? 124.853 100.514 101.466 1.00 58.25 250 ALA A C 1
ATOM 1675 O O . ALA A 1 250 ? 125.621 100.041 100.622 1.00 58.25 250 ALA A O 1
ATOM 1677 N N . THR A 1 251 ? 123.767 101.206 101.123 1.00 58.13 251 THR A N 1
ATOM 1678 C CA . THR A 1 251 ? 123.273 101.230 99.750 1.00 58.13 251 THR A CA 1
ATOM 1679 C C . THR A 1 251 ? 123.456 102.572 99.058 1.00 58.13 251 THR A C 1
ATOM 1680 O O . THR A 1 251 ? 124.049 102.626 97.976 1.00 58.13 251 THR A O 1
ATOM 1684 N N . GLN A 1 252 ? 122.971 103.666 99.644 1.00 56.48 252 GLN A N 1
ATOM 1685 C CA . GLN A 1 252 ? 122.984 104.964 98.970 1.00 56.48 252 GLN A CA 1
ATOM 1686 C C . GLN A 1 252 ? 124.359 105.624 99.107 1.00 56.48 252 GLN A C 1
ATOM 1687 O O . GLN A 1 252 ? 124.545 106.627 99.795 1.00 56.48 252 GLN A O 1
ATOM 1693 N N . LYS A 1 253 ? 125.338 105.026 98.424 1.00 55.44 253 LYS A N 1
ATOM 1694 C CA . LYS A 1 253 ? 126.711 105.524 98.400 1.00 55.44 253 LYS A CA 1
ATOM 1695 C C . LYS A 1 253 ? 127.201 105.561 96.948 1.00 55.44 253 LYS A C 1
ATOM 1696 O O . LYS A 1 253 ? 127.847 104.629 96.466 1.00 55.44 253 LYS A O 1
ATOM 1702 N N . GLN A 1 254 ? 126.896 106.653 96.252 1.00 52.42 254 GLN A N 1
ATOM 1703 C CA . GLN A 1 254 ? 127.426 106.900 94.921 1.00 52.42 254 GLN A CA 1
ATOM 1704 C C . GLN A 1 254 ? 127.865 108.354 94.810 1.00 52.42 254 GLN A C 1
ATOM 1705 O O . GLN A 1 254 ? 127.290 109.245 95.441 1.00 52.42 254 GLN A O 1
ATOM 1711 N N . ASN A 1 255 ? 128.892 108.581 93.994 1.00 48.77 255 ASN A N 1
ATOM 1712 C CA . ASN A 1 255 ? 129.544 109.878 93.886 1.00 48.77 255 ASN A CA 1
ATOM 1713 C C . ASN A 1 255 ? 129.090 110.706 92.697 1.00 48.77 255 ASN A C 1
ATOM 1714 O O . ASN A 1 255 ? 128.962 111.924 92.825 1.00 48.77 255 ASN A O 1
ATOM 1719 N N . GLU A 1 256 ? 128.839 110.079 91.552 1.00 49.08 256 GLU A N 1
ATOM 1720 C CA . GLU A 1 256 ? 128.658 110.776 90.288 1.00 49.08 256 GLU A CA 1
ATOM 1721 C C . GLU A 1 256 ? 127.258 110.522 89.754 1.00 49.08 256 GLU A C 1
ATOM 1722 O O . GLU A 1 256 ? 126.775 109.386 89.790 1.00 49.08 256 GLU A O 1
ATOM 1728 N N . PHE A 1 257 ? 126.609 111.575 89.263 1.00 47.60 257 PHE A N 1
ATOM 1729 C CA . PHE A 1 257 ? 125.318 111.446 88.600 1.00 47.60 257 PHE A CA 1
ATOM 1730 C C . PHE A 1 257 ? 125.300 112.341 87.368 1.00 47.60 257 PHE A C 1
ATOM 1731 O O . PHE A 1 257 ? 126.282 113.015 87.049 1.00 47.60 257 PHE A O 1
ATOM 1739 N N . THR A 1 258 ? 124.175 112.333 86.658 1.00 48.33 258 THR A N 1
ATOM 1740 C CA . THR A 1 258 ? 123.999 113.122 85.443 1.00 48.33 258 THR A CA 1
ATOM 1741 C C . THR A 1 258 ? 122.641 113.806 85.511 1.00 48.33 258 THR A C 1
ATOM 1742 O O . THR A 1 258 ? 121.607 113.168 85.290 1.00 48.33 258 THR A O 1
ATOM 1746 N N . CYS A 1 259 ? 122.644 115.099 85.812 1.00 48.24 259 CYS A N 1
ATOM 1747 C CA . CYS A 1 259 ? 121.425 115.883 85.918 1.00 48.24 259 CYS A CA 1
ATOM 1748 C C . CYS A 1 259 ? 120.978 116.354 84.540 1.00 48.24 259 CYS A C 1
ATOM 1749 O O . CYS A 1 259 ? 121.745 116.343 83.576 1.00 48.24 259 CYS A O 1
ATOM 1752 N N . ALA A 1 260 ? 119.715 116.767 84.458 1.00 49.56 260 ALA A N 1
ATOM 1753 C CA . ALA A 1 260 ? 119.124 117.243 83.213 1.00 49.56 260 ALA A CA 1
ATOM 1754 C C . ALA A 1 260 ? 118.541 118.628 83.443 1.00 49.56 260 ALA A C 1
ATOM 1755 O O . ALA A 1 260 ? 117.585 118.780 84.210 1.00 49.56 260 ALA A O 1
ATOM 1757 N N . LEU A 1 261 ? 119.113 119.631 82.784 1.00 49.56 261 LEU A N 1
ATOM 1758 C CA . LEU A 1 261 ? 118.601 120.989 82.893 1.00 49.56 261 LEU A CA 1
ATOM 1759 C C . LEU A 1 261 ? 117.352 121.144 82.034 1.00 49.56 261 LEU A C 1
ATOM 1760 O O . LEU A 1 261 ? 117.273 120.607 80.925 1.00 49.56 261 LEU A O 1
ATOM 1765 N N . GLY A 1 262 ? 116.374 121.883 82.552 1.00 55.68 262 GLY A N 1
ATOM 1766 C CA . GLY A 1 262 ? 115.061 121.923 81.939 1.00 55.68 262 GLY A CA 1
ATOM 1767 C C . GLY A 1 262 ? 114.775 123.122 81.056 1.00 55.68 262 GLY A C 1
ATOM 1768 O O . GLY A 1 262 ? 114.276 122.961 79.938 1.00 55.68 262 GLY A O 1
ATOM 1769 N N . ALA A 1 263 ? 115.081 124.328 81.538 1.00 56.95 263 ALA A N 1
ATOM 1770 C CA . ALA A 1 263 ? 114.657 125.535 80.835 1.00 56.95 263 ALA A CA 1
ATOM 1771 C C . ALA A 1 263 ? 115.242 125.587 79.428 1.00 56.95 263 ALA A C 1
ATOM 1772 O O . ALA A 1 263 ? 114.511 125.537 78.433 1.00 56.95 263 ALA A O 1
ATOM 1774 N N . SER A 1 264 ? 116.564 125.684 79.328 1.00 63.36 264 SER A N 1
ATOM 1775 C CA . SER A 1 264 ? 117.248 125.712 78.042 1.00 63.36 264 SER A CA 1
ATOM 1776 C C . SER A 1 264 ? 116.729 126.846 77.165 1.00 63.36 264 SER A C 1
ATOM 1777 O O . SER A 1 264 ? 116.045 126.592 76.165 1.00 63.36 264 SER A O 1
ATOM 1780 N N . PRO A 1 265 ? 117.026 128.104 77.499 1.00 59.82 265 PRO A N 1
ATOM 1781 C CA . PRO A 1 265 ? 116.650 129.210 76.608 1.00 59.82 265 PRO A CA 1
ATOM 1782 C C . PRO A 1 265 ? 117.459 129.190 75.320 1.00 59.82 265 PRO A C 1
ATOM 1783 O O . PRO A 1 265 ? 118.228 128.253 75.086 1.00 59.82 265 PRO A O 1
ATOM 1787 N N . ASP A 1 266 ? 117.286 130.209 74.479 1.00 71.42 266 ASP A N 1
ATOM 1788 C CA . ASP A 1 266 ? 117.872 130.320 73.142 1.00 71.42 266 ASP A CA 1
ATOM 1789 C C . ASP A 1 266 ? 117.073 129.528 72.116 1.00 71.42 266 ASP A C 1
ATOM 1790 O O . ASP A 1 266 ? 117.552 129.335 70.988 1.00 71.42 266 ASP A O 1
ATOM 1795 N N . GLY A 1 267 ? 115.873 129.060 72.464 1.00 85.29 267 GLY A N 1
ATOM 1796 C CA . GLY A 1 267 ? 115.054 128.333 71.511 1.00 85.29 267 GLY A CA 1
ATOM 1797 C C . GLY A 1 267 ? 114.605 129.164 70.328 1.00 85.29 267 GLY A C 1
ATOM 1798 O O . GLY A 1 267 ? 114.268 128.600 69.282 1.00 85.29 267 GLY A O 1
ATOM 1799 N N . ALA A 1 268 ? 114.590 130.490 70.468 1.00 90.73 268 ALA A N 1
ATOM 1800 C CA . ALA A 1 268 ? 114.166 131.389 69.397 1.00 90.73 268 ALA A CA 1
ATOM 1801 C C . ALA A 1 268 ? 112.741 131.055 68.952 1.00 90.73 268 ALA A C 1
ATOM 1802 O O . ALA A 1 268 ? 112.492 130.621 67.825 1.00 90.73 268 ALA A O 1
ATOM 1804 N N . ALA A 1 269 ? 111.802 131.260 69.877 1.00 93.71 269 ALA A N 1
ATOM 1805 C CA . ALA A 1 269 ? 110.395 130.918 69.697 1.00 93.71 269 ALA A CA 1
ATOM 1806 C C . ALA A 1 269 ? 110.169 129.412 69.652 1.00 93.71 269 ALA A C 1
ATOM 1807 O O . ALA A 1 269 ? 109.116 128.955 69.196 1.00 93.71 269 ALA A O 1
ATOM 1809 N N . GLY A 1 270 ? 111.145 128.627 70.119 1.00 94.30 270 GLY A N 1
ATOM 1810 C CA . GLY A 1 270 ? 111.036 127.188 70.156 1.00 94.30 270 GLY A CA 1
ATOM 1811 C C . GLY A 1 270 ? 111.300 126.652 71.555 1.00 94.30 270 GLY A C 1
ATOM 1812 O O . GLY A 1 270 ? 111.656 127.392 72.480 1.00 94.30 270 GLY A O 1
ATOM 1813 N N . ALA A 1 271 ? 111.117 125.338 71.698 1.00 90.51 271 ALA A N 1
ATOM 1814 C CA . ALA A 1 271 ? 111.315 124.695 72.993 1.00 90.51 271 ALA A CA 1
ATOM 1815 C C . ALA A 1 271 ? 112.763 124.826 73.453 1.00 90.51 271 ALA A C 1
ATOM 1816 O O . ALA A 1 271 ? 113.046 125.415 74.503 1.00 90.51 271 ALA A O 1
ATOM 1818 N N . GLY A 1 272 ? 113.694 124.281 72.675 1.00 80.28 272 GLY A N 1
ATOM 1819 C CA . GLY A 1 272 ? 115.096 124.312 73.017 1.00 80.28 272 GLY A CA 1
ATOM 1820 C C . GLY A 1 272 ? 115.617 122.939 73.392 1.00 80.28 272 GLY A C 1
ATOM 1821 O O . GLY A 1 272 ? 114.850 122.028 73.717 1.00 80.28 272 GLY A O 1
ATOM 1822 N N . PRO A 1 273 ? 116.939 122.762 73.354 1.00 69.41 273 PRO A N 1
ATOM 1823 C CA . PRO A 1 273 ? 117.519 121.449 73.667 1.00 69.41 273 PRO A CA 1
ATOM 1824 C C . PRO A 1 273 ? 117.689 121.259 75.169 1.00 69.41 273 PRO A C 1
ATOM 1825 O O . PRO A 1 273 ? 118.283 122.097 75.851 1.00 69.41 273 PRO A O 1
ATOM 1829 N N . ALA A 1 274 ? 117.164 120.147 75.680 1.00 60.14 274 ALA A N 1
ATOM 1830 C CA . ALA A 1 274 ? 117.326 119.794 77.086 1.00 60.14 274 ALA A CA 1
ATOM 1831 C C . ALA A 1 274 ? 118.701 119.165 77.269 1.00 60.14 274 ALA A C 1
ATOM 1832 O O . ALA A 1 274 ? 118.964 118.072 76.758 1.00 60.14 274 ALA A O 1
ATOM 1834 N N . VAL A 1 275 ? 119.572 119.847 77.995 1.00 54.13 275 VAL A N 1
ATOM 1835 C CA . VAL A 1 275 ? 120.963 119.433 78.134 1.00 54.13 275 VAL A CA 1
ATOM 1836 C C . VAL A 1 275 ? 121.108 118.524 79.345 1.00 54.13 275 VAL A C 1
ATOM 1837 O O . VAL A 1 275 ? 120.393 118.653 80.346 1.00 54.13 275 VAL A O 1
ATOM 1841 N N . ARG A 1 276 ? 122.039 117.579 79.239 1.00 55.22 276 ARG A N 1
ATOM 1842 C CA . ARG A 1 276 ? 122.394 116.678 80.326 1.00 55.22 276 ARG A CA 1
ATOM 1843 C C . ARG A 1 276 ? 123.829 116.961 80.742 1.00 55.22 276 ARG A C 1
ATOM 1844 O O . ARG A 1 276 ? 124.735 116.957 79.902 1.00 55.22 276 ARG A O 1
ATOM 1852 N N . VAL A 1 277 ? 124.030 117.202 82.033 1.00 49.10 277 VAL A N 1
ATOM 1853 C CA . VAL A 1 277 ? 125.318 117.614 82.575 1.00 49.10 277 VAL A CA 1
ATOM 1854 C C . VAL A 1 277 ? 125.733 116.610 83.640 1.00 49.10 277 VAL A C 1
ATOM 1855 O O . VAL A 1 277 ? 124.964 116.327 84.566 1.00 49.10 277 VAL A O 1
ATOM 1859 N N . SER A 1 278 ? 126.947 116.082 83.513 1.00 47.56 278 SER A N 1
ATOM 1860 C CA . SER A 1 278 ? 127.474 115.103 84.455 1.00 47.56 278 SER A CA 1
ATOM 1861 C C . SER A 1 278 ? 128.129 115.829 85.623 1.00 47.56 278 SER A C 1
ATOM 1862 O O . SER A 1 278 ? 129.034 116.645 85.423 1.00 47.56 278 SER A O 1
ATOM 1865 N N . CYS A 1 279 ? 127.686 115.521 86.838 1.00 46.64 279 CYS A N 1
ATOM 1866 C CA . CYS A 1 279 ? 128.189 116.168 88.037 1.00 46.64 279 CYS A CA 1
ATOM 1867 C C . CYS A 1 279 ? 128.739 115.134 89.009 1.00 46.64 279 CYS A C 1
ATOM 1868 O O . CYS A 1 279 ? 128.322 113.969 89.019 1.00 46.64 279 CYS A O 1
ATOM 1871 N N . LYS A 1 280 ? 129.694 115.584 89.818 1.00 46.68 280 LYS A N 1
ATOM 1872 C CA . LYS A 1 280 ? 130.354 114.770 90.826 1.00 46.68 280 LYS A CA 1
ATOM 1873 C C . LYS A 1 280 ? 130.356 115.537 92.139 1.00 46.68 280 LYS A C 1
ATOM 1874 O O . LYS A 1 280 ? 130.660 116.736 92.164 1.00 46.68 280 LYS A O 1
ATOM 1880 N N . LEU A 1 281 ? 129.998 114.844 93.221 1.00 45.70 281 LEU A N 1
ATOM 1881 C CA . LEU A 1 281 ? 129.970 115.399 94.569 1.00 45.70 281 LEU A CA 1
ATOM 1882 C C . LEU A 1 281 ? 131.317 115.176 95.247 1.00 45.70 281 LEU A C 1
ATOM 1883 O O . LEU A 1 281 ? 131.823 114.050 95.240 1.00 45.70 281 LEU A O 1
ATOM 1888 N N . PRO A 1 282 ? 131.934 116.201 95.833 1.00 47.57 282 PRO A N 1
ATOM 1889 C CA . PRO A 1 282 ? 133.258 116.005 96.432 1.00 47.57 282 PRO A CA 1
ATOM 1890 C C . PRO A 1 282 ? 133.213 115.500 97.866 1.00 47.57 282 PRO A C 1
ATOM 1891 O O . PRO A 1 282 ? 134.178 114.899 98.347 1.00 47.57 282 PRO A O 1
ATOM 1895 N N . SER A 1 283 ? 132.101 115.736 98.558 1.00 52.01 283 SER A N 1
ATOM 1896 C CA . SER A 1 283 ? 132.023 115.528 99.998 1.00 52.01 283 SER A CA 1
ATOM 1897 C C . SER A 1 283 ? 131.480 114.161 100.397 1.00 52.01 283 SER A C 1
ATOM 1898 O O . SER A 1 283 ? 131.286 113.921 101.592 1.00 52.01 283 SER A O 1
ATOM 1901 N N . VAL A 1 284 ? 131.224 113.261 99.446 1.00 49.35 284 VAL A N 1
ATOM 1902 C CA . VAL A 1 284 ? 130.601 111.994 99.814 1.00 49.35 284 VAL A CA 1
ATOM 1903 C C . VAL A 1 284 ? 131.580 111.096 100.560 1.00 49.35 284 VAL A C 1
ATOM 1904 O O . VAL A 1 284 ? 131.170 110.301 101.411 1.00 49.35 284 VAL A O 1
ATOM 1908 N N . GLN A 1 285 ? 132.875 111.180 100.248 1.00 52.45 285 GLN A N 1
ATOM 1909 C CA . GLN A 1 285 ? 133.836 110.250 100.836 1.00 52.45 285 GLN A CA 1
ATOM 1910 C C . GLN A 1 285 ? 133.962 110.459 102.341 1.00 52.45 285 GLN A C 1
ATOM 1911 O O . GLN A 1 285 ? 133.873 109.503 103.124 1.00 52.45 285 GLN A O 1
ATOM 1917 N N . LEU A 1 286 ? 134.175 111.705 102.767 1.00 54.89 286 LEU A N 1
ATOM 1918 C CA . LEU A 1 286 ? 134.310 111.970 104.193 1.00 54.89 286 LEU A CA 1
ATOM 1919 C C . LEU A 1 286 ? 133.023 111.636 104.933 1.00 54.89 286 LEU A C 1
ATOM 1920 O O . LEU A 1 286 ? 133.061 111.101 106.045 1.00 54.89 286 LEU A O 1
ATOM 1925 N N . GLN A 1 287 ? 131.872 111.956 104.339 1.00 54.12 287 GLN A N 1
ATOM 1926 C CA . GLN A 1 287 ? 130.605 111.623 104.979 1.00 54.12 287 GLN A CA 1
ATOM 1927 C C . GLN A 1 287 ? 130.447 110.116 105.129 1.00 54.12 287 GLN A C 1
ATOM 1928 O O . GLN A 1 287 ? 130.011 109.632 106.179 1.00 54.12 287 GLN A O 1
ATOM 1934 N N . ARG A 1 288 ? 130.803 109.359 104.092 1.00 52.85 288 ARG A N 1
ATOM 1935 C CA . ARG A 1 288 ? 130.672 107.909 104.133 1.00 52.85 288 ARG A CA 1
ATOM 1936 C C . ARG A 1 288 ? 131.660 107.271 105.099 1.00 52.85 288 ARG A C 1
ATOM 1937 O O . ARG A 1 288 ? 131.403 106.166 105.587 1.00 52.85 288 ARG A O 1
ATOM 1945 N N . ILE A 1 289 ? 132.780 107.936 105.383 1.00 54.19 289 ILE A N 1
ATOM 1946 C CA . ILE A 1 289 ? 133.705 107.418 106.390 1.00 54.19 289 ILE A CA 1
ATOM 1947 C C . ILE A 1 289 ? 133.224 107.767 107.796 1.00 54.19 289 ILE A C 1
ATOM 1948 O O . ILE A 1 289 ? 133.272 106.932 108.710 1.00 54.19 289 ILE A O 1
ATOM 1953 N N . ILE A 1 290 ? 132.761 109.004 107.994 1.00 55.55 290 ILE A N 1
ATOM 1954 C CA . ILE A 1 290 ? 132.254 109.412 109.300 1.00 55.55 290 ILE A CA 1
ATOM 1955 C C . ILE A 1 290 ? 131.022 108.603 109.672 1.00 55.55 290 ILE A C 1
ATOM 1956 O O . ILE A 1 290 ? 130.786 108.332 110.853 1.00 55.55 290 ILE A O 1
ATOM 1961 N N . ALA A 1 291 ? 130.212 108.214 108.686 1.00 55.58 291 ALA A N 1
ATOM 1962 C CA . ALA A 1 291 ? 129.052 107.381 108.981 1.00 55.58 291 ALA A CA 1
ATOM 1963 C C . ALA A 1 291 ? 129.479 106.058 109.601 1.00 55.58 291 ALA A C 1
ATOM 1964 O O . ALA A 1 291 ? 128.921 105.624 110.615 1.00 55.58 291 ALA A O 1
ATOM 1966 N N . GLY A 1 292 ? 130.478 105.403 109.007 1.00 57.91 292 GLY A N 1
ATOM 1967 C CA . GLY A 1 292 ? 130.976 104.164 109.580 1.00 57.91 292 GLY A CA 1
ATOM 1968 C C . GLY A 1 292 ? 131.596 104.368 110.949 1.00 57.91 292 GLY A C 1
ATOM 1969 O O . GLY A 1 292 ? 131.404 103.554 111.858 1.00 57.91 292 GLY A O 1
ATOM 1970 N N . VAL A 1 293 ? 132.352 105.455 111.114 1.00 56.46 293 VAL A N 1
ATOM 1971 C CA . VAL A 1 293 ? 132.962 105.735 112.412 1.00 56.46 293 VAL A CA 1
ATOM 1972 C C . VAL A 1 293 ? 131.884 105.876 113.480 1.00 56.46 293 VAL A C 1
ATOM 1973 O O . VAL A 1 293 ? 131.980 105.295 114.567 1.00 56.46 293 VAL A O 1
ATOM 1977 N N . ASP A 1 294 ? 130.839 106.650 113.181 1.00 59.42 294 ASP A N 1
ATOM 1978 C CA . ASP A 1 294 ? 129.757 106.844 114.140 1.00 59.42 294 ASP A CA 1
ATOM 1979 C C . ASP A 1 294 ? 129.017 105.541 114.408 1.00 59.42 294 ASP A C 1
ATOM 1980 O O . ASP A 1 294 ? 128.638 105.263 115.551 1.00 59.42 294 ASP A O 1
ATOM 1985 N N . ILE A 1 295 ? 128.791 104.735 113.370 1.00 59.95 295 ILE A N 1
ATOM 1986 C CA . ILE A 1 295 ? 128.113 103.457 113.565 1.00 59.95 295 ILE A CA 1
ATOM 1987 C C . ILE A 1 295 ? 128.895 102.599 114.547 1.00 59.95 295 ILE A C 1
ATOM 1988 O O . ILE A 1 295 ? 128.338 102.059 115.511 1.00 59.95 295 ILE A O 1
ATOM 1993 N N . VAL A 1 296 ? 130.204 102.467 114.321 1.00 63.17 296 VAL A N 1
ATOM 1994 C CA . VAL A 1 296 ? 131.023 101.633 115.195 1.00 63.17 296 VAL A CA 1
ATOM 1995 C C . VAL A 1 296 ? 131.038 102.196 116.609 1.00 63.17 296 VAL A C 1
ATOM 1996 O O . VAL A 1 296 ? 130.904 101.455 117.592 1.00 63.17 296 VAL A O 1
ATOM 2000 N N . LEU A 1 297 ? 131.197 103.515 116.738 1.00 66.37 297 LEU A N 1
ATOM 2001 C CA . LEU A 1 297 ? 131.266 104.128 118.060 1.00 66.37 297 LEU A CA 1
ATOM 2002 C C . LEU A 1 297 ? 129.980 103.891 118.842 1.00 66.37 297 LEU A C 1
ATOM 2003 O O . LEU A 1 297 ? 130.012 103.494 120.013 1.00 66.37 297 LEU A O 1
ATOM 2008 N N . LEU A 1 298 ? 128.830 104.119 118.204 1.00 68.48 298 LEU A N 1
ATOM 2009 C CA . LEU A 1 298 ? 127.561 103.961 118.902 1.00 68.48 298 LEU A CA 1
ATOM 2010 C C . LEU A 1 298 ? 127.256 102.497 119.189 1.00 68.48 298 LEU A C 1
ATOM 2011 O O . LEU A 1 298 ? 126.658 102.186 120.225 1.00 68.48 298 LEU A O 1
ATOM 2016 N N . CYS A 1 299 ? 127.661 101.580 118.307 1.00 71.09 299 CYS A N 1
ATOM 2017 C CA . CYS A 1 299 ? 127.490 100.162 118.606 1.00 71.09 299 CYS A CA 1
ATOM 2018 C C . CYS A 1 299 ? 128.325 99.756 119.814 1.00 71.09 299 CYS A C 1
ATOM 2019 O O . CYS A 1 299 ? 127.863 98.995 120.676 1.00 71.09 299 CYS A O 1
ATOM 2022 N N . VAL A 1 300 ? 129.559 100.258 119.899 1.00 72.56 300 VAL A N 1
ATOM 2023 C CA . VAL A 1 300 ? 130.398 99.952 121.053 1.00 72.56 300 VAL A CA 1
ATOM 2024 C C . VAL A 1 300 ? 129.785 100.534 122.320 1.00 72.56 300 VAL A C 1
ATOM 2025 O O . VAL A 1 300 ? 129.798 99.899 123.380 1.00 72.56 300 VAL A O 1
ATOM 2029 N N . MET A 1 301 ? 129.242 101.752 122.235 1.00 74.75 301 MET A N 1
ATOM 2030 C CA . MET A 1 301 ? 128.563 102.334 123.391 1.00 74.75 301 MET A CA 1
ATOM 2031 C C . MET A 1 301 ? 127.365 101.491 123.814 1.00 74.75 301 MET A C 1
ATOM 2032 O O . MET A 1 301 ? 127.125 101.300 125.012 1.00 74.75 301 MET A O 1
ATOM 2037 N N . ASN A 1 302 ? 126.590 100.992 122.849 1.00 77.10 302 ASN A N 1
ATOM 2038 C CA . ASN A 1 302 ? 125.458 100.131 123.180 1.00 77.10 302 ASN A CA 1
ATOM 2039 C C . ASN A 1 302 ? 125.926 98.871 123.898 1.00 77.10 302 ASN A C 1
ATOM 2040 O O . ASN A 1 302 ? 125.335 98.452 124.903 1.00 77.10 302 ASN A O 1
ATOM 2045 N N . LEU A 1 303 ? 126.990 98.247 123.387 1.00 80.20 303 LEU A N 1
ATOM 2046 C CA . LEU A 1 303 ? 127.518 97.048 124.032 1.00 80.20 303 LEU A CA 1
ATOM 2047 C C . LEU A 1 303 ? 127.989 97.351 125.448 1.00 80.20 303 LEU A C 1
ATOM 2048 O O . LEU A 1 303 ? 127.748 96.567 126.374 1.00 80.20 303 LEU A O 1
ATOM 2053 N N . ILE A 1 304 ? 128.673 98.481 125.632 1.00 81.73 304 ILE A N 1
ATOM 2054 C CA . ILE A 1 304 ? 129.149 98.860 126.959 1.00 81.73 304 ILE A CA 1
ATOM 2055 C C . ILE A 1 304 ? 127.974 99.064 127.907 1.00 81.73 304 ILE A C 1
ATOM 2056 O O . ILE A 1 304 ? 128.004 98.619 129.062 1.00 81.73 304 ILE A O 1
ATOM 2061 N N . ILE A 1 305 ? 126.921 99.736 127.439 1.00 84.29 305 ILE A N 1
ATOM 2062 C CA . ILE A 1 305 ? 125.744 99.960 128.277 1.00 84.29 305 ILE A CA 1
ATOM 2063 C C . ILE A 1 305 ? 125.135 98.629 128.694 1.00 84.29 305 ILE A C 1
ATOM 2064 O O . ILE A 1 305 ? 124.803 98.414 129.868 1.00 84.29 305 ILE A O 1
ATOM 2069 N N . LEU A 1 306 ? 124.966 97.719 127.733 1.00 85.53 306 LEU A N 1
ATOM 2070 C CA . LEU A 1 306 ? 124.351 96.434 128.044 1.00 85.53 306 LEU A CA 1
ATOM 2071 C C . LEU A 1 306 ? 125.198 95.647 129.036 1.00 85.53 306 LEU A C 1
ATOM 2072 O O . LEU A 1 306 ? 124.668 95.049 129.980 1.00 85.53 306 LEU A O 1
ATOM 2077 N N . VAL A 1 307 ? 126.519 95.638 128.840 1.00 88.56 307 VAL A N 1
ATOM 2078 C CA . VAL A 1 307 ? 127.395 94.904 129.748 1.00 88.56 307 VAL A CA 1
ATOM 2079 C C . VAL A 1 307 ? 127.317 95.492 131.149 1.00 88.56 307 VAL A C 1
ATOM 2080 O O . VAL A 1 307 ? 127.250 94.758 132.143 1.00 88.56 307 VAL A O 1
ATOM 2084 N N . ASN A 1 308 ? 127.331 96.823 131.255 1.00 90.68 308 ASN A N 1
ATOM 2085 C CA . ASN A 1 308 ? 127.262 97.452 132.569 1.00 90.68 308 ASN A CA 1
ATOM 2086 C C . ASN A 1 308 ? 125.952 97.116 133.269 1.00 90.68 308 ASN A C 1
ATOM 2087 O O . ASN A 1 308 ? 125.944 96.789 134.462 1.00 90.68 308 ASN A O 1
ATOM 2092 N N . LEU A 1 309 ? 124.832 97.188 132.546 1.00 91.81 309 LEU A N 1
ATOM 2093 C CA . LEU A 1 309 ? 123.547 96.858 133.158 1.00 91.81 309 LEU A CA 1
ATOM 2094 C C . LEU A 1 309 ? 123.508 95.404 133.608 1.00 91.81 309 LEU A C 1
ATOM 2095 O O . LEU A 1 309 ? 123.047 95.100 134.717 1.00 91.81 309 LEU A O 1
ATOM 2100 N N . ILE A 1 310 ? 123.990 94.489 132.764 1.00 99.14 310 ILE A N 1
ATOM 2101 C CA . ILE A 1 310 ? 123.970 93.074 133.120 1.00 99.14 310 ILE A CA 1
ATOM 2102 C C . ILE A 1 310 ? 124.821 92.833 134.359 1.00 99.14 310 ILE A C 1
ATOM 2103 O O . ILE A 1 310 ? 124.429 92.088 135.266 1.00 99.14 310 ILE A O 1
ATOM 2108 N N . HIS A 1 311 ? 126.000 93.456 134.418 1.00 102.44 311 HIS A N 1
ATOM 2109 C CA . HIS A 1 311 ? 126.856 93.304 135.588 1.00 102.44 311 HIS A CA 1
ATOM 2110 C C . HIS A 1 311 ? 126.187 93.861 136.837 1.00 102.44 311 HIS A C 1
ATOM 2111 O O . HIS A 1 311 ? 126.270 93.261 137.916 1.00 102.44 311 HIS A O 1
ATOM 2118 N N . LEU A 1 312 ? 125.519 95.008 136.713 1.00 103.69 312 LEU A N 1
ATOM 2119 C CA . LEU A 1 312 ? 124.995 95.683 137.894 1.00 103.69 312 LEU A CA 1
ATOM 2120 C C . LEU A 1 312 ? 123.764 94.982 138.454 1.00 103.69 312 LEU A C 1
ATOM 2121 O O . LEU A 1 312 ? 123.612 94.872 139.676 1.00 103.69 312 LEU A O 1
ATOM 2126 N N . PHE A 1 313 ? 122.868 94.506 137.586 1.00 104.20 313 PHE A N 1
ATOM 2127 C CA . PHE A 1 313 ? 121.566 94.029 138.035 1.00 104.20 313 PHE A CA 1
ATOM 2128 C C . PHE A 1 313 ? 121.407 92.515 138.025 1.00 104.20 313 PHE A C 1
ATOM 2129 O O . PHE A 1 313 ? 120.382 92.023 138.510 1.00 104.20 313 PHE A O 1
ATOM 2137 N N . ILE A 1 314 ? 122.369 91.761 137.494 1.00 107.77 314 ILE A N 1
ATOM 2138 C CA . ILE A 1 314 ? 122.240 90.307 137.463 1.00 107.77 314 ILE A CA 1
ATOM 2139 C C . ILE A 1 314 ? 123.471 89.656 138.084 1.00 107.77 314 ILE A C 1
ATOM 2140 O O . ILE A 1 314 ? 123.357 88.880 139.040 1.00 107.77 314 ILE A O 1
ATOM 2145 N N . PHE A 1 315 ? 124.655 89.963 137.550 1.00 110.08 315 PHE A N 1
ATOM 2146 C CA . PHE A 1 315 ? 125.878 89.341 138.050 1.00 110.08 315 PHE A CA 1
ATOM 2147 C C . PHE A 1 315 ? 126.311 89.904 139.398 1.00 110.08 315 PHE A C 1
ATOM 2148 O O . PHE A 1 315 ? 126.927 89.185 140.191 1.00 110.08 315 PHE A O 1
ATOM 2156 N N . ARG A 1 316 ? 126.011 91.170 139.676 1.00 110.72 316 ARG A N 1
ATOM 2157 C CA . ARG A 1 316 ? 126.446 91.774 140.927 1.00 110.72 316 ARG A CA 1
ATOM 2158 C C . ARG A 1 316 ? 125.804 91.065 142.114 1.00 110.72 316 ARG A C 1
ATOM 2159 O O . ARG A 1 316 ? 124.623 90.711 142.084 1.00 110.72 316 ARG A O 1
ATOM 2167 N N . LYS A 1 317 ? 126.596 90.859 143.162 1.00 115.77 317 LYS A N 1
ATOM 2168 C CA . LYS A 1 317 ? 126.135 90.230 144.394 1.00 115.77 317 LYS A CA 1
ATOM 2169 C C . LYS A 1 317 ? 126.360 91.093 145.623 1.00 115.77 317 LYS A C 1
ATOM 2170 O O . LYS A 1 317 ? 125.519 91.100 146.526 1.00 115.77 317 LYS A O 1
ATOM 2176 N N . SER A 1 318 ? 127.472 91.821 145.684 1.00 117.35 318 SER A N 1
ATOM 2177 C CA . SER A 1 318 ? 127.801 92.681 146.812 1.00 117.35 318 SER A CA 1
ATOM 2178 C C . SER A 1 318 ? 127.976 94.112 146.327 1.00 117.35 318 SER A C 1
ATOM 2179 O O . SER A 1 318 ? 128.593 94.353 145.285 1.00 117.35 318 SER A O 1
ATOM 2182 N N . ASN A 1 319 ? 127.435 95.057 147.089 1.00 120.27 319 ASN A N 1
ATOM 2183 C CA . ASN A 1 319 ? 127.491 96.473 146.761 1.00 120.27 319 ASN A CA 1
ATOM 2184 C C . ASN A 1 319 ? 128.417 97.197 147.735 1.00 120.27 319 ASN A C 1
ATOM 2185 O O . ASN A 1 319 ? 129.056 96.590 148.599 1.00 120.27 319 ASN A O 1
ATOM 2190 N N . PHE A 1 320 ? 128.484 98.521 147.581 1.00 122.54 320 PHE A N 1
ATOM 2191 C CA . PHE A 1 320 ? 129.422 99.327 148.355 1.00 122.54 320 PHE A CA 1
ATOM 2192 C C . PHE A 1 320 ? 128.969 99.487 149.801 1.00 122.54 320 PHE A C 1
ATOM 2193 O O . PHE A 1 320 ? 129.712 99.154 150.729 1.00 122.54 320 PHE A O 1
ATOM 2201 N N . ILE A 1 321 ? 127.757 100.004 150.012 1.00 125.25 321 ILE A N 1
ATOM 2202 C CA . ILE A 1 321 ? 127.312 100.319 151.367 1.00 125.25 321 ILE A CA 1
ATOM 2203 C C . ILE A 1 321 ? 127.169 99.052 152.201 1.00 125.25 321 ILE A C 1
ATOM 2204 O O . ILE A 1 321 ? 127.492 99.043 153.394 1.00 125.25 321 ILE A O 1
ATOM 2209 N N . PHE A 1 322 ? 126.666 97.972 151.602 1.00 127.18 322 PHE A N 1
ATOM 2210 C CA . PHE A 1 322 ? 126.491 96.732 152.354 1.00 127.18 322 PHE A CA 1
ATOM 2211 C C . PHE A 1 322 ? 127.828 96.217 152.873 1.00 127.18 322 PHE A C 1
ATOM 2212 O O . PHE A 1 322 ? 127.967 95.899 154.061 1.00 127.18 322 PHE A O 1
ATOM 2220 N N . ASP A 1 323 ? 128.830 96.136 151.994 1.00 130.29 323 ASP A N 1
ATOM 2221 C CA . ASP A 1 323 ? 130.149 95.673 152.413 1.00 130.29 323 ASP A CA 1
ATOM 2222 C C . ASP A 1 323 ? 130.763 96.645 153.413 1.00 130.29 323 ASP A C 1
ATOM 2223 O O . ASP A 1 323 ? 131.411 96.230 154.380 1.00 130.29 323 ASP A O 1
ATOM 2228 N N . LYS A 1 324 ? 130.560 97.946 153.201 1.00 132.02 324 LYS A N 1
ATOM 2229 C CA . LYS A 1 324 ? 131.124 98.940 154.105 1.00 132.02 324 LYS A CA 1
ATOM 2230 C C . LYS A 1 324 ? 130.569 98.777 155.514 1.00 132.02 324 LYS A C 1
ATOM 2231 O O . LYS A 1 324 ? 131.317 98.838 156.496 1.00 132.02 324 LYS A O 1
ATOM 2237 N N . LEU A 1 325 ? 129.257 98.573 155.633 1.00 134.65 325 LEU A N 1
ATOM 2238 C CA . LEU A 1 325 ? 128.663 98.337 156.944 1.00 134.65 325 LEU A CA 1
ATOM 2239 C C . LEU A 1 325 ? 129.128 97.008 157.527 1.00 134.65 325 LEU A C 1
ATOM 2240 O O . LEU A 1 325 ? 129.429 96.922 158.724 1.00 134.65 325 LEU A O 1
ATOM 2245 N N . HIS A 1 326 ? 129.196 95.961 156.700 1.00 135.86 326 HIS A N 1
ATOM 2246 C CA . HIS A 1 326 ? 129.664 94.669 157.190 1.00 135.86 326 HIS A CA 1
ATOM 2247 C C . HIS A 1 326 ? 131.094 94.756 157.705 1.00 135.86 326 HIS A C 1
ATOM 2248 O O . HIS A 1 326 ? 131.491 93.969 158.573 1.00 135.86 326 HIS A O 1
ATOM 2255 N N . LYS A 1 327 ? 131.879 95.698 157.180 1.00 139.76 327 LYS A N 1
ATOM 2256 C CA . LYS A 1 327 ? 133.236 95.899 157.677 1.00 139.76 327 LYS A CA 1
ATOM 2257 C C . LYS A 1 327 ? 133.230 96.133 159.183 1.00 139.76 327 LYS A C 1
ATOM 2258 O O . LYS A 1 327 ? 133.998 95.510 159.926 1.00 139.76 327 LYS A O 1
ATOM 2264 N N . VAL A 1 328 ? 132.363 97.032 159.651 1.00 139.32 328 VAL A N 1
ATOM 2265 C CA . VAL A 1 328 ? 132.231 97.260 161.085 1.00 139.32 328 VAL A CA 1
ATOM 2266 C C . VAL A 1 328 ? 131.453 96.142 161.766 1.00 139.32 328 VAL A C 1
ATOM 2267 O O . VAL A 1 328 ? 131.668 95.885 162.957 1.00 139.32 328 VAL A O 1
ATOM 2271 N N . GLY A 1 329 ? 130.555 95.474 161.045 1.00 137.57 329 GLY A N 1
ATOM 2272 C CA . GLY A 1 329 ? 129.831 94.340 161.586 1.00 137.57 329 GLY A CA 1
ATOM 2273 C C . GLY A 1 329 ? 128.346 94.583 161.759 1.00 137.57 329 GLY A C 1
ATOM 2274 O O . GLY A 1 329 ? 127.918 95.206 162.735 1.00 137.57 329 GLY A O 1
ATOM 2275 N N . ILE A 1 330 ? 127.551 94.093 160.811 1.00 135.73 330 ILE A N 1
ATOM 2276 C CA . ILE A 1 330 ? 126.098 94.087 160.897 1.00 135.73 330 ILE A CA 1
ATOM 2277 C C . ILE A 1 330 ? 125.589 92.807 160.242 1.00 135.73 330 ILE A C 1
ATOM 2278 O O . ILE A 1 330 ? 126.365 91.996 159.730 1.00 135.73 330 ILE A O 1
ATOM 2283 N N . LYS A 1 331 ? 124.268 92.628 160.260 1.00 135.50 331 LYS A N 1
ATOM 2284 C CA . LYS A 1 331 ? 123.685 91.387 159.761 1.00 135.50 331 LYS A CA 1
ATOM 2285 C C . LYS A 1 331 ? 123.731 91.310 158.238 1.00 135.50 331 LYS A C 1
ATOM 2286 O O . LYS A 1 331 ? 124.180 90.305 157.676 1.00 135.50 331 LYS A O 1
ATOM 2292 N N . THR A 1 332 ? 123.278 92.361 157.553 1.00 135.22 332 THR A N 1
ATOM 2293 C CA . THR A 1 332 ? 123.159 92.351 156.093 1.00 135.22 332 THR A CA 1
ATOM 2294 C C . THR A 1 332 ? 122.364 91.136 155.618 1.00 135.22 332 THR A C 1
ATOM 2295 O O . THR A 1 332 ? 122.713 90.482 154.633 1.00 135.22 332 THR A O 1
ATOM 2299 N N . ARG A 1 333 ? 121.279 90.831 156.326 1.00 134.99 333 ARG A N 1
ATOM 2300 C CA . ARG A 1 333 ? 120.463 89.681 155.969 1.00 134.99 333 ARG A CA 1
ATOM 2301 C C . ARG A 1 333 ? 119.688 89.953 154.681 1.00 134.99 333 ARG A C 1
ATOM 2302 O O . ARG A 1 333 ? 119.595 91.085 154.198 1.00 134.99 333 ARG A O 1
ATOM 2310 N N . ARG A 1 334 ? 119.122 88.882 154.124 1.00 134.39 334 ARG A N 1
ATOM 2311 C CA . ARG A 1 334 ? 118.399 88.954 152.861 1.00 134.39 334 ARG A CA 1
ATOM 2312 C C . ARG A 1 334 ? 117.058 89.665 152.977 1.00 134.39 334 ARG A C 1
ATOM 2313 O O . ARG A 1 334 ? 116.421 89.905 151.945 1.00 134.39 334 ARG A O 1
ATOM 2321 N N . GLN A 1 335 ? 116.609 90.003 154.189 1.00 135.13 335 GLN A N 1
ATOM 2322 C CA . GLN A 1 335 ? 115.329 90.689 154.333 1.00 135.13 335 GLN A CA 1
ATOM 2323 C C . GLN A 1 335 ? 115.303 91.993 153.546 1.00 135.13 335 GLN A C 1
ATOM 2324 O O . GLN A 1 335 ? 114.230 92.441 153.126 1.00 135.13 335 GLN A O 1
ATOM 2330 N N . TRP A 1 336 ? 116.464 92.615 153.339 1.00 133.57 336 TRP A N 1
ATOM 2331 C CA . TRP A 1 336 ? 116.598 93.777 152.469 1.00 133.57 336 TRP A CA 1
ATOM 2332 C C . TRP A 1 336 ? 117.462 93.461 151.251 1.00 133.57 336 TRP A C 1
ATOM 2333 O O . TRP A 1 336 ? 118.119 94.345 150.697 1.00 133.57 336 TRP A O 1
ATOM 2344 N N . ARG A 1 337 ? 117.463 92.199 150.828 1.00 130.36 337 ARG A N 1
ATOM 2345 C CA . ARG A 1 337 ? 118.253 91.741 149.694 1.00 130.36 337 ARG A CA 1
ATOM 2346 C C . ARG A 1 337 ? 117.406 90.745 148.909 1.00 130.36 337 ARG A C 1
ATOM 2347 O O . ARG A 1 337 ? 116.187 90.657 149.093 1.00 130.36 337 ARG A O 1
ATOM 2355 N N . ARG A 1 338 ? 118.053 89.991 148.023 1.00 127.99 338 ARG A N 1
ATOM 2356 C CA . ARG A 1 338 ? 117.465 88.992 147.141 1.00 127.99 338 ARG A CA 1
ATOM 2357 C C . ARG A 1 338 ? 116.751 89.643 145.959 1.00 127.99 338 ARG A C 1
ATOM 2358 O O . ARG A 1 338 ? 116.297 88.927 145.065 1.00 127.99 338 ARG A O 1
ATOM 2366 N N . SER A 1 339 ? 116.644 90.968 145.913 1.00 122.34 339 SER A N 1
ATOM 2367 C CA . SER A 1 339 ? 116.053 91.697 144.793 1.00 122.34 339 SER A CA 1
ATOM 2368 C C . SER A 1 339 ? 117.131 92.639 144.267 1.00 122.34 339 SER A C 1
ATOM 2369 O O . SER A 1 339 ? 117.270 93.769 144.740 1.00 122.34 339 SER A O 1
ATOM 2372 N N . GLN A 1 340 ? 117.898 92.165 143.282 1.00 116.32 340 GLN A N 1
ATOM 2373 C CA . GLN A 1 340 ? 119.013 92.956 142.773 1.00 116.32 340 GLN A CA 1
ATOM 2374 C C . GLN A 1 340 ? 118.538 94.280 142.192 1.00 116.32 340 GLN A C 1
ATOM 2375 O O . GLN A 1 340 ? 119.256 95.283 142.265 1.00 116.32 340 GLN A O 1
ATOM 2381 N N . PHE A 1 341 ? 117.335 94.306 141.617 1.00 110.80 341 PHE A N 1
ATOM 2382 C CA . PHE A 1 341 ? 116.747 95.540 141.095 1.00 110.80 341 PHE A CA 1
ATOM 2383 C C . PHE A 1 341 ? 116.251 96.375 142.277 1.00 110.80 341 PHE A C 1
ATOM 2384 O O . PHE A 1 341 ? 115.054 96.562 142.505 1.00 110.80 341 PHE A O 1
ATOM 2392 N N . CYS A 1 342 ? 117.215 96.884 143.041 1.00 114.78 342 CYS A N 1
ATOM 2393 C CA . CYS A 1 342 ? 116.954 97.564 144.299 1.00 114.78 342 CYS A CA 1
ATOM 2394 C C . CYS A 1 342 ? 117.510 98.982 144.263 1.00 114.78 342 CYS A C 1
ATOM 2395 O O . CYS A 1 342 ? 118.473 99.280 143.551 1.00 114.78 342 CYS A O 1
ATOM 2398 N N . ASP A 1 343 ? 116.883 99.857 145.050 1.00 112.53 343 ASP A N 1
ATOM 2399 C CA . ASP A 1 343 ? 117.284 101.259 145.076 1.00 112.53 343 ASP A CA 1
ATOM 2400 C C . ASP A 1 343 ? 118.675 101.425 145.676 1.00 112.53 343 ASP A C 1
ATOM 2401 O O . ASP A 1 343 ? 119.518 102.142 145.124 1.00 112.53 343 ASP A O 1
ATOM 2406 N N . ILE A 1 344 ? 118.933 100.774 146.812 1.00 117.89 344 ILE A N 1
ATOM 2407 C CA . ILE A 1 344 ? 120.244 100.892 147.444 1.00 117.89 344 ILE A CA 1
ATOM 2408 C C . ILE A 1 344 ? 121.330 100.363 146.519 1.00 117.89 344 ILE A C 1
ATOM 2409 O O . ILE A 1 344 ? 122.486 100.799 146.591 1.00 117.89 344 ILE A O 1
ATOM 2414 N N . ASN A 1 345 ? 120.980 99.430 145.632 1.00 114.01 345 ASN A N 1
ATOM 2415 C CA . ASN A 1 345 ? 121.971 98.867 144.721 1.00 114.01 345 ASN A CA 1
ATOM 2416 C C . ASN A 1 345 ? 122.592 99.950 143.848 1.00 114.01 345 ASN A C 1
ATOM 2417 O O . ASN A 1 345 ? 123.808 99.953 143.623 1.00 114.01 345 ASN A O 1
ATOM 2422 N N . ILE A 1 346 ? 121.776 100.879 143.349 1.00 109.97 346 ILE A N 1
ATOM 2423 C CA . ILE A 1 346 ? 122.298 101.972 142.536 1.00 109.97 346 ILE A CA 1
ATOM 2424 C C . ILE A 1 346 ? 122.743 103.165 143.376 1.00 109.97 346 ILE A C 1
ATOM 2425 O O . ILE A 1 346 ? 123.523 103.995 142.889 1.00 109.97 346 ILE A O 1
ATOM 2430 N N . LEU A 1 347 ? 122.270 103.279 144.620 1.00 115.34 347 LEU A N 1
ATOM 2431 C CA . LEU A 1 347 ? 122.806 104.298 145.515 1.00 115.34 347 LEU A CA 1
ATOM 2432 C C . LEU A 1 347 ? 124.233 103.968 145.927 1.00 115.34 347 LEU A C 1
ATOM 2433 O O . LEU A 1 347 ? 125.007 104.871 146.270 1.00 115.34 347 LEU A O 1
ATOM 2438 N N . ALA A 1 348 ? 124.591 102.683 145.904 1.00 116.85 348 ALA A N 1
ATOM 2439 C CA . ALA A 1 348 ? 125.944 102.283 146.267 1.00 116.85 348 ALA A CA 1
ATOM 2440 C C . ALA A 1 348 ? 126.972 102.901 145.330 1.00 116.85 348 ALA A C 1
ATOM 2441 O O . ALA A 1 348 ? 128.035 103.351 145.772 1.00 116.85 348 ALA A O 1
ATOM 2443 N N . MET A 1 349 ? 126.681 102.922 144.028 1.00 110.43 349 MET A N 1
ATOM 2444 C CA . MET A 1 349 ? 127.616 103.509 143.075 1.00 110.43 349 MET A CA 1
ATOM 2445 C C . MET A 1 349 ? 127.780 105.005 143.316 1.00 110.43 349 MET A C 1
ATOM 2446 O O . MET A 1 349 ? 128.900 105.531 143.272 1.00 110.43 349 MET A O 1
ATOM 2451 N N . PHE A 1 350 ? 126.674 105.709 143.568 1.00 113.91 350 PHE A N 1
ATOM 2452 C CA . PHE A 1 350 ? 126.766 107.135 143.862 1.00 113.91 350 PHE A CA 1
ATOM 2453 C C . PHE A 1 350 ? 127.596 107.377 145.114 1.00 113.91 350 PHE A C 1
ATOM 2454 O O . PHE A 1 350 ? 128.424 108.295 145.152 1.00 113.91 350 PHE A O 1
ATOM 2462 N N . CYS A 1 351 ? 127.388 106.563 146.151 1.00 120.62 351 CYS A N 1
ATOM 2463 C CA . CYS A 1 351 ? 128.191 106.697 147.362 1.00 120.62 351 CYS A CA 1
ATOM 2464 C C . CYS A 1 351 ? 129.665 106.448 147.070 1.00 120.62 351 CYS A C 1
ATOM 2465 O O . CYS A 1 351 ? 130.537 107.167 147.573 1.00 120.62 351 CYS A O 1
ATOM 2468 N N . ASN A 1 352 ? 129.964 105.431 146.259 1.00 118.88 352 ASN A N 1
ATOM 2469 C CA . ASN A 1 352 ? 131.352 105.137 145.922 1.00 118.88 352 ASN A CA 1
ATOM 2470 C C . ASN A 1 352 ? 131.998 106.307 145.194 1.00 118.88 352 ASN A C 1
ATOM 2471 O O . ASN A 1 352 ? 133.147 106.667 145.477 1.00 118.88 352 ASN A O 1
ATOM 2476 N N . GLU A 1 353 ? 131.280 106.913 144.246 1.00 118.01 353 GLU A N 1
ATOM 2477 C CA . GLU A 1 353 ? 131.806 108.103 143.585 1.00 118.01 353 GLU A CA 1
ATOM 2478 C C . GLU A 1 353 ? 131.985 109.240 144.583 1.00 118.01 353 GLU A C 1
ATOM 2479 O O . GLU A 1 353 ? 132.997 109.951 144.553 1.00 118.01 353 GLU A O 1
ATOM 2485 N N . ASN A 1 354 ? 131.014 109.424 145.477 1.00 122.14 354 ASN A N 1
ATOM 2486 C CA . ASN A 1 354 ? 131.099 110.405 146.549 1.00 122.14 354 ASN A CA 1
ATOM 2487 C C . ASN A 1 354 ? 131.761 109.837 147.799 1.00 122.14 354 ASN A C 1
ATOM 2488 O O . ASN A 1 354 ? 131.526 110.345 148.902 1.00 122.14 354 ASN A O 1
ATOM 2493 N N . ARG A 1 355 ? 132.579 108.793 147.648 1.00 127.45 355 ARG A N 1
ATOM 2494 C CA . ARG A 1 355 ? 133.181 108.140 148.807 1.00 127.45 355 ARG A CA 1
ATOM 2495 C C . ARG A 1 355 ? 133.959 109.133 149.661 1.00 127.45 355 ARG A C 1
ATOM 2496 O O . ARG A 1 355 ? 133.909 109.073 150.895 1.00 127.45 355 ARG A O 1
ATOM 2504 N N . ASP A 1 356 ? 134.681 110.053 149.026 1.00 127.99 356 ASP A N 1
ATOM 2505 C CA . ASP A 1 356 ? 135.500 111.021 149.742 1.00 127.99 356 ASP A CA 1
ATOM 2506 C C . ASP A 1 356 ? 134.732 112.277 150.134 1.00 127.99 356 ASP A C 1
ATOM 2507 O O . ASP A 1 356 ? 135.316 113.171 150.755 1.00 127.99 356 ASP A O 1
ATOM 2512 N N . HIS A 1 357 ? 133.445 112.372 149.791 1.00 130.70 357 HIS A N 1
ATOM 2513 C CA . HIS A 1 357 ? 132.649 113.510 150.232 1.00 130.70 357 HIS A CA 1
ATOM 2514 C C . HIS A 1 357 ? 132.407 113.489 151.736 1.00 130.70 357 HIS A C 1
ATOM 2515 O O . HIS A 1 357 ? 131.996 114.509 152.299 1.00 130.70 357 HIS A O 1
ATOM 2522 N N . ILE A 1 358 ? 132.652 112.356 152.391 1.00 134.42 358 ILE A N 1
ATOM 2523 C CA . ILE A 1 358 ? 132.536 112.224 153.838 1.00 134.42 358 ILE A CA 1
ATOM 2524 C C . ILE A 1 358 ? 133.907 111.849 154.381 1.00 134.42 358 ILE A C 1
ATOM 2525 O O . ILE A 1 358 ? 134.506 110.861 153.940 1.00 134.42 358 ILE A O 1
ATOM 2530 N N . LYS A 1 359 ? 134.399 112.635 155.340 1.00 134.24 359 LYS A N 1
ATOM 2531 C CA . LYS A 1 359 ? 135.785 112.501 155.778 1.00 134.24 359 LYS A CA 1
ATOM 2532 C C . LYS A 1 359 ? 135.996 111.222 156.579 1.00 134.24 359 LYS A C 1
ATOM 2533 O O . LYS A 1 359 ? 136.766 110.341 156.176 1.00 134.24 359 LYS A O 1
ATOM 2539 N N . SER A 1 360 ? 135.308 111.100 157.718 1.00 137.07 360 SER A N 1
ATOM 2540 C CA . SER A 1 360 ? 135.578 110.018 158.660 1.00 137.07 360 SER A CA 1
ATOM 2541 C C . SER A 1 360 ? 135.686 108.674 157.949 1.00 137.07 360 SER A C 1
ATOM 2542 O O . SER A 1 360 ? 136.740 108.026 157.969 1.00 137.07 360 SER A O 1
ATOM 2545 N N . LEU A 1 361 ? 134.599 108.255 157.295 1.00 136.45 361 LEU A N 1
ATOM 2546 C CA . LEU A 1 361 ? 134.567 106.964 156.615 1.00 136.45 361 LEU A CA 1
ATOM 2547 C C . LEU A 1 361 ? 135.880 106.677 155.902 1.00 136.45 361 LEU A C 1
ATOM 2548 O O . LEU A 1 361 ? 136.470 105.604 156.072 1.00 136.45 361 LEU A O 1
ATOM 2553 N N . ASN A 1 362 ? 136.364 107.646 155.121 1.00 136.25 362 ASN A N 1
ATOM 2554 C CA . ASN A 1 362 ? 137.591 107.468 154.354 1.00 136.25 362 ASN A CA 1
ATOM 2555 C C . ASN A 1 362 ? 138.674 106.797 155.189 1.00 136.25 362 ASN A C 1
ATOM 2556 O O . ASN A 1 362 ? 139.110 105.678 154.888 1.00 136.25 362 ASN A O 1
ATOM 2561 N N . ARG A 1 363 ? 139.084 107.451 156.277 1.00 136.94 363 ARG A N 1
ATOM 2562 C CA . ARG A 1 363 ? 140.185 106.914 157.069 1.00 136.94 363 ARG A CA 1
ATOM 2563 C C . ARG A 1 363 ? 139.849 105.520 157.576 1.00 136.94 363 ARG A C 1
ATOM 2564 O O . ARG A 1 363 ? 140.680 104.605 157.506 1.00 136.94 363 ARG A O 1
ATOM 2572 N N . LEU A 1 364 ? 138.613 105.326 158.040 1.00 139.42 364 LEU A N 1
ATOM 2573 C CA . LEU A 1 364 ? 138.229 104.046 158.619 1.00 139.42 364 LEU A CA 1
ATOM 2574 C C . LEU A 1 364 ? 138.335 102.907 157.615 1.00 139.42 364 LEU A C 1
ATOM 2575 O O . LEU A 1 364 ? 138.360 101.741 158.023 1.00 139.42 364 LEU A O 1
ATOM 2580 N N . ASP A 1 365 ? 138.395 103.208 156.316 1.00 135.95 365 ASP A N 1
ATOM 2581 C CA . ASP A 1 365 ? 138.576 102.153 155.327 1.00 135.95 365 ASP A CA 1
ATOM 2582 C C . ASP A 1 365 ? 140.036 101.768 155.146 1.00 135.95 365 ASP A C 1
ATOM 2583 O O . ASP A 1 365 ? 140.332 100.594 154.897 1.00 135.95 365 ASP A O 1
ATOM 2588 N N . PHE A 1 366 ? 140.954 102.726 155.266 1.00 135.39 366 PHE A N 1
ATOM 2589 C CA . PHE A 1 366 ? 142.363 102.474 154.995 1.00 135.39 366 PHE A CA 1
ATOM 2590 C C . PHE A 1 366 ? 143.130 101.990 156.217 1.00 135.39 366 PHE A C 1
ATOM 2591 O O . PHE A 1 366 ? 144.297 101.608 156.085 1.00 135.39 366 PHE A O 1
ATOM 2599 N N . ILE A 1 367 ? 142.509 101.997 157.398 1.00 138.17 367 ILE A N 1
ATOM 2600 C CA . ILE A 1 367 ? 143.195 101.516 158.593 1.00 138.17 367 ILE A CA 1
ATOM 2601 C C . ILE A 1 367 ? 143.361 100.002 158.557 1.00 138.17 367 ILE A C 1
ATOM 2602 O O . ILE A 1 367 ? 144.358 99.471 159.062 1.00 138.17 367 ILE A O 1
ATOM 2607 N N . THR A 1 368 ? 142.407 99.282 157.968 1.00 141.03 368 THR A N 1
ATOM 2608 C CA . THR A 1 368 ? 142.401 97.825 158.012 1.00 141.03 368 THR A CA 1
ATOM 2609 C C . THR A 1 368 ? 141.993 97.289 156.644 1.00 141.03 368 THR A C 1
ATOM 2610 O O . THR A 1 368 ? 141.948 98.023 155.651 1.00 141.03 368 THR A O 1
ATOM 2614 N N . ASN A 1 369 ? 141.694 95.994 156.602 1.00 143.86 369 ASN A N 1
ATOM 2615 C CA . ASN A 1 369 ? 141.275 95.318 155.381 1.00 143.86 369 ASN A CA 1
ATOM 2616 C C . ASN A 1 369 ? 140.457 94.094 155.774 1.00 143.86 369 ASN A C 1
ATOM 2617 O O . ASN A 1 369 ? 140.186 93.856 156.954 1.00 143.86 369 ASN A O 1
ATOM 2622 N N . GLU A 1 370 ? 140.057 93.319 154.766 1.00 144.43 370 GLU A N 1
ATOM 2623 C CA . GLU A 1 370 ? 139.344 92.050 154.896 1.00 144.43 370 GLU A CA 1
ATOM 2624 C C . GLU A 1 370 ? 137.910 92.213 155.387 1.00 144.43 370 GLU A C 1
ATOM 2625 O O . GLU A 1 370 ? 137.194 91.209 155.495 1.00 144.43 370 GLU A O 1
ATOM 2631 N N . SER A 1 371 ? 137.460 93.432 155.683 1.00 145.67 371 SER A N 1
ATOM 2632 C CA . SER A 1 371 ? 136.092 93.667 156.144 1.00 145.67 371 SER A CA 1
ATOM 2633 C C . SER A 1 371 ? 135.782 92.843 157.392 1.00 145.67 371 SER A C 1
ATOM 2634 O O . SER A 1 371 ? 134.668 92.350 157.579 1.00 145.67 371 SER A O 1
ATOM 2637 N N . ASP A 1 372 ? 136.782 92.698 158.257 1.00 147.69 372 ASP A N 1
ATOM 2638 C CA . ASP A 1 372 ? 136.666 91.989 159.529 1.00 147.69 372 ASP A CA 1
ATOM 2639 C C . ASP A 1 372 ? 137.298 92.816 160.641 1.00 147.69 372 ASP A C 1
ATOM 2640 O O . ASP A 1 372 ? 138.102 92.331 161.440 1.00 147.69 372 ASP A O 1
ATOM 2645 N N . LEU A 1 373 ? 136.929 94.098 160.694 1.00 144.98 373 LEU A N 1
ATOM 2646 C CA . LEU A 1 373 ? 137.588 95.030 161.605 1.00 144.98 373 LEU A CA 1
ATOM 2647 C C . LEU A 1 373 ? 137.480 94.575 163.056 1.00 144.98 373 LEU A C 1
ATOM 2648 O O . LEU A 1 373 ? 138.357 94.879 163.873 1.00 144.98 373 LEU A O 1
ATOM 2653 N N . MET A 1 374 ? 136.419 93.846 163.399 1.00 149.32 374 MET A N 1
ATOM 2654 C CA . MET A 1 374 ? 136.134 93.501 164.785 1.00 149.32 374 MET A CA 1
ATOM 2655 C C . MET A 1 374 ? 136.499 92.060 165.131 1.00 149.32 374 MET A C 1
ATOM 2656 O O . MET A 1 374 ? 135.991 91.526 166.124 1.00 149.32 374 MET A O 1
ATOM 2661 N N . TYR A 1 375 ? 137.368 91.422 164.348 1.00 152.42 375 TYR A N 1
ATOM 2662 C CA . TYR A 1 375 ? 137.826 90.075 164.658 1.00 152.42 375 TYR A CA 1
ATOM 2663 C C . TYR A 1 375 ? 139.263 90.028 165.160 1.00 152.42 375 TYR A C 1
ATOM 2664 O O . TYR A 1 375 ? 139.732 88.950 165.540 1.00 152.42 375 TYR A O 1
ATOM 2673 N N . ASP A 1 376 ? 139.972 91.153 165.168 1.00 152.86 376 ASP A N 1
ATOM 2674 C CA . ASP A 1 376 ? 141.254 91.225 165.850 1.00 152.86 376 ASP A CA 1
ATOM 2675 C C . ASP A 1 376 ? 141.032 91.392 167.347 1.00 152.86 376 ASP A C 1
ATOM 2676 O O . ASP A 1 376 ? 139.979 91.857 167.794 1.00 152.86 376 ASP A O 1
ATOM 2681 N N . ASN A 1 377 ? 142.040 91.004 168.127 1.00 154.60 377 ASN A N 1
ATOM 2682 C CA . ASN A 1 377 ? 141.936 91.128 169.575 1.00 154.60 377 ASN A CA 1
ATOM 2683 C C . ASN A 1 377 ? 142.407 92.496 170.057 1.00 154.60 377 ASN A C 1
ATOM 2684 O O . ASN A 1 377 ? 141.768 93.107 170.922 1.00 154.60 377 ASN A O 1
ATOM 2689 N N . VAL A 1 378 ? 143.518 92.996 169.513 1.00 153.16 378 VAL A N 1
ATOM 2690 C CA . VAL A 1 378 ? 144.198 94.138 170.119 1.00 153.16 378 VAL A CA 1
ATOM 2691 C C . VAL A 1 378 ? 144.380 95.313 169.164 1.00 153.16 378 VAL A C 1
ATOM 2692 O O . VAL A 1 378 ? 143.802 96.386 169.372 1.00 153.16 378 VAL A O 1
ATOM 2696 N N . VAL A 1 379 ? 145.169 95.119 168.104 1.00 150.97 379 VAL A N 1
ATOM 2697 C CA . VAL A 1 379 ? 145.810 96.258 167.443 1.00 150.97 379 VAL A CA 1
ATOM 2698 C C . VAL A 1 379 ? 144.774 97.225 166.877 1.00 150.97 379 VAL A C 1
ATOM 2699 O O . VAL A 1 379 ? 144.761 98.414 167.223 1.00 150.97 379 VAL A O 1
ATOM 2703 N N . ARG A 1 380 ? 143.886 96.738 166.007 1.00 150.13 380 ARG A N 1
ATOM 2704 C CA . ARG A 1 380 ? 143.009 97.658 165.290 1.00 150.13 380 ARG A CA 1
ATOM 2705 C C . ARG A 1 380 ? 142.077 98.385 166.251 1.00 150.13 380 ARG A C 1
ATOM 2706 O O . ARG A 1 380 ? 141.778 99.569 166.057 1.00 150.13 380 ARG A O 1
ATOM 2714 N N . GLN A 1 381 ? 141.610 97.698 167.293 1.00 153.76 381 GLN A N 1
ATOM 2715 C CA . GLN A 1 381 ? 140.739 98.333 168.274 1.00 153.76 381 GLN A CA 1
ATOM 2716 C C . GLN A 1 381 ? 141.509 99.063 169.366 1.00 153.76 381 GLN A C 1
ATOM 2717 O O . GLN A 1 381 ? 141.005 100.052 169.904 1.00 153.76 381 GLN A O 1
ATOM 2723 N N . LEU A 1 382 ? 142.715 98.605 169.714 1.00 153.83 382 LEU A N 1
ATOM 2724 C CA . LEU A 1 382 ? 143.516 99.331 170.696 1.00 153.83 382 LEU A CA 1
ATOM 2725 C C . LEU A 1 382 ? 143.915 100.702 170.161 1.00 153.83 382 LEU A C 1
ATOM 2726 O O . LEU A 1 382 ? 143.927 101.691 170.910 1.00 153.83 382 LEU A O 1
ATOM 2731 N N . LEU A 1 383 ? 144.237 100.786 168.868 1.00 151.95 383 LEU A N 1
ATOM 2732 C CA . LEU A 1 383 ? 144.539 102.083 168.273 1.00 151.95 383 LEU A CA 1
ATOM 2733 C C . LEU A 1 383 ? 143.374 103.048 168.461 1.00 151.95 383 LEU A C 1
ATOM 2734 O O . LEU A 1 383 ? 143.560 104.185 168.909 1.00 151.95 383 LEU A O 1
ATOM 2739 N N . ALA A 1 384 ? 142.157 102.602 168.141 1.00 153.28 384 ALA A N 1
ATOM 2740 C CA . ALA A 1 384 ? 140.987 103.459 168.308 1.00 153.28 384 ALA A CA 1
ATOM 2741 C C . ALA A 1 384 ? 140.740 103.781 169.776 1.00 153.28 384 ALA A C 1
ATOM 2742 O O . ALA A 1 384 ? 140.316 104.894 170.111 1.00 153.28 384 ALA A O 1
ATOM 2744 N N . ALA A 1 385 ? 140.976 102.814 170.664 1.00 154.83 385 ALA A N 1
ATOM 2745 C CA . ALA A 1 385 ? 140.777 103.053 172.089 1.00 154.83 385 ALA A CA 1
ATOM 2746 C C . ALA A 1 385 ? 141.664 104.190 172.576 1.00 154.83 385 ALA A C 1
ATOM 2747 O O . ALA A 1 385 ? 141.192 105.123 173.234 1.00 154.83 385 ALA A O 1
ATOM 2749 N N . LEU A 1 386 ? 142.955 104.141 172.243 1.00 154.01 386 LEU A N 1
ATOM 2750 C CA . LEU A 1 386 ? 143.844 105.229 172.640 1.00 154.01 386 LEU A CA 1
ATOM 2751 C C . LEU A 1 386 ? 143.583 106.508 171.856 1.00 154.01 386 LEU A C 1
ATOM 2752 O O . LEU A 1 386 ? 143.929 107.592 172.336 1.00 154.01 386 LEU A O 1
ATOM 2757 N N . ALA A 1 387 ? 142.989 106.413 170.666 1.00 154.97 387 ALA A N 1
ATOM 2758 C CA . ALA A 1 387 ? 142.704 107.612 169.888 1.00 154.97 387 ALA A CA 1
ATOM 2759 C C . ALA A 1 387 ? 141.492 108.370 170.413 1.00 154.97 387 ALA A C 1
ATOM 2760 O O . ALA A 1 387 ? 141.455 109.602 170.320 1.00 154.97 387 ALA A O 1
ATOM 2762 N N . GLN A 1 388 ? 140.499 107.667 170.956 1.00 155.60 388 GLN A N 1
ATOM 2763 C CA . GLN A 1 388 ? 139.228 108.286 171.314 1.00 155.60 388 GLN A CA 1
ATOM 2764 C C . GLN A 1 388 ? 138.934 108.240 172.805 1.00 155.60 388 GLN A C 1
ATOM 2765 O O . GLN A 1 388 ? 138.556 109.264 173.385 1.00 155.60 388 GLN A O 1
ATOM 2771 N N . SER A 1 389 ? 139.093 107.080 173.449 1.00 157.60 389 SER A N 1
ATOM 2772 C CA . SER A 1 389 ? 138.623 106.922 174.823 1.00 157.60 389 SER A CA 1
ATOM 2773 C C . SER A 1 389 ? 139.317 107.897 175.767 1.00 157.60 389 SER A C 1
ATOM 2774 O O . SER A 1 389 ? 138.673 108.512 176.625 1.00 157.60 389 SER A O 1
ATOM 2777 N N . ASN A 1 390 ? 140.635 108.054 175.626 1.00 159.22 390 ASN A N 1
ATOM 2778 C CA . ASN A 1 390 ? 141.361 108.950 176.521 1.00 159.22 390 ASN A CA 1
ATOM 2779 C C . ASN A 1 390 ? 140.993 110.409 176.281 1.00 159.22 390 ASN A C 1
ATOM 2780 O O . ASN A 1 390 ? 140.986 111.207 177.225 1.00 159.22 390 ASN A O 1
ATOM 2785 N N . HIS A 1 391 ? 140.687 110.777 175.035 1.00 158.48 391 HIS A N 1
ATOM 2786 C CA . HIS A 1 391 ? 140.388 112.170 174.722 1.00 158.48 391 HIS A CA 1
ATOM 2787 C C . HIS A 1 391 ? 139.151 112.678 175.451 1.00 158.48 391 HIS A C 1
ATOM 2788 O O . HIS A 1 391 ? 139.056 113.880 175.722 1.00 158.48 391 HIS A O 1
ATOM 2795 N N . ASP A 1 392 ? 138.205 111.801 175.773 1.00 157.63 392 ASP A N 1
ATOM 2796 C CA . ASP A 1 392 ? 136.997 112.207 176.483 1.00 157.63 392 ASP A CA 1
ATOM 2797 C C . ASP A 1 392 ? 137.309 112.551 177.935 1.00 157.63 392 ASP A C 1
ATOM 2798 O O . ASP A 1 392 ? 136.766 111.942 178.857 1.00 157.63 392 ASP A O 1
ATOM 2803 N N . LEU B 1 42 ? 143.773 125.227 149.657 1.00 134.11 42 LEU B N 1
ATOM 2804 C CA . LEU B 1 42 ? 144.344 125.238 148.315 1.00 134.11 42 LEU B CA 1
ATOM 2805 C C . LEU B 1 42 ? 144.216 123.869 147.653 1.00 134.11 42 LEU B C 1
ATOM 2806 O O . LEU B 1 42 ? 143.471 123.009 148.124 1.00 134.11 42 LEU B O 1
ATOM 2811 N N . GLN B 1 43 ? 144.947 123.673 146.559 1.00 133.25 43 GLN B N 1
ATOM 2812 C CA . GLN B 1 43 ? 144.889 122.450 145.775 1.00 133.25 43 GLN B CA 1
ATOM 2813 C C . GLN B 1 43 ? 146.198 121.681 145.894 1.00 133.25 43 GLN B C 1
ATOM 2814 O O . GLN B 1 43 ? 147.278 122.269 146.008 1.00 133.25 43 GLN B O 1
ATOM 2820 N N . LEU B 1 44 ? 146.090 120.355 145.866 1.00 132.13 44 LEU B N 1
ATOM 2821 C CA . LEU B 1 44 ? 147.245 119.469 145.903 1.00 132.13 44 LEU B CA 1
ATOM 2822 C C . LEU B 1 44 ? 147.531 118.943 144.503 1.00 132.13 44 LEU B C 1
ATOM 2823 O O . LEU B 1 44 ? 146.608 118.670 143.729 1.00 132.13 44 LEU B O 1
ATOM 2828 N N . LYS B 1 45 ? 148.813 118.802 144.183 1.00 127.71 45 LYS B N 1
ATOM 2829 C CA . LYS B 1 45 ? 149.239 118.453 142.837 1.00 127.71 45 LYS B CA 1
ATOM 2830 C C . LYS B 1 45 ? 149.291 116.940 142.657 1.00 127.71 45 LYS B C 1
ATOM 2831 O O . LYS B 1 45 ? 149.641 116.193 143.574 1.00 127.71 45 LYS B O 1
ATOM 2837 N N . LEU B 1 46 ? 148.933 116.497 141.448 1.00 115.17 46 LEU B N 1
ATOM 2838 C CA . LEU B 1 46 ? 148.929 115.077 141.118 1.00 115.17 46 LEU B CA 1
ATOM 2839 C C . LEU B 1 46 ? 149.463 114.821 139.712 1.00 115.17 46 LEU B C 1
ATOM 2840 O O . LEU B 1 46 ? 149.318 113.702 139.204 1.00 115.17 46 LEU B O 1
ATOM 2845 N N . GLU B 1 47 ? 150.087 115.813 139.074 1.00 110.95 47 GLU B N 1
ATOM 2846 C CA . GLU B 1 47 ? 150.433 115.695 137.662 1.00 110.95 47 GLU B CA 1
ATOM 2847 C C . GLU B 1 47 ? 151.648 114.807 137.423 1.00 110.95 47 GLU B C 1
ATOM 2848 O O . GLU B 1 47 ? 151.752 114.195 136.354 1.00 110.95 47 GLU B O 1
ATOM 2854 N N . LEU B 1 48 ? 152.570 114.717 138.383 1.00 104.88 48 LEU B N 1
ATOM 2855 C CA . LEU B 1 48 ? 153.774 113.917 138.183 1.00 104.88 48 LEU B CA 1
ATOM 2856 C C . LEU B 1 48 ? 154.525 114.436 136.961 1.00 104.88 48 LEU B C 1
ATOM 2857 O O . LEU B 1 48 ? 154.492 113.802 135.898 1.00 104.88 48 LEU B O 1
ATOM 2862 N N . PRO B 1 49 ? 155.208 115.586 137.071 1.00 102.84 49 PRO B N 1
ATOM 2863 C CA . PRO B 1 49 ? 155.655 116.319 135.874 1.00 102.84 49 PRO B CA 1
ATOM 2864 C C . PRO B 1 49 ? 156.308 115.477 134.786 1.00 102.84 49 PRO B C 1
ATOM 2865 O O . PRO B 1 49 ? 156.357 115.914 133.633 1.00 102.84 49 PRO B O 1
ATOM 2869 N N . PHE B 1 50 ? 156.820 114.288 135.111 1.00 94.12 50 PHE B N 1
ATOM 2870 C CA . PHE B 1 50 ? 157.322 113.414 134.054 1.00 94.12 50 PHE B CA 1
ATOM 2871 C C . PHE B 1 50 ? 156.197 113.003 133.112 1.00 94.12 50 PHE B C 1
ATOM 2872 O O . PHE B 1 50 ? 156.364 113.007 131.885 1.00 94.12 50 PHE B O 1
ATOM 2880 N N . ASP B 1 51 ? 155.039 112.648 133.669 1.00 95.81 51 ASP B N 1
ATOM 2881 C CA . ASP B 1 51 ? 153.891 112.335 132.828 1.00 95.81 51 ASP B CA 1
ATOM 2882 C C . ASP B 1 51 ? 153.410 113.565 132.074 1.00 95.81 51 ASP B C 1
ATOM 2883 O O . ASP B 1 51 ? 152.896 113.442 130.958 1.00 95.81 51 ASP B O 1
ATOM 2888 N N . ARG B 1 52 ? 153.569 114.756 132.657 1.00 94.29 52 ARG B N 1
ATOM 2889 C CA . ARG B 1 52 ? 153.258 115.975 131.920 1.00 94.29 52 ARG B CA 1
ATOM 2890 C C . ARG B 1 52 ? 154.178 116.130 130.717 1.00 94.29 52 ARG B C 1
ATOM 2891 O O . ARG B 1 52 ? 153.731 116.501 129.629 1.00 94.29 52 ARG B O 1
ATOM 2899 N N . VAL B 1 53 ? 155.469 115.844 130.890 1.00 91.59 53 VAL B N 1
ATOM 2900 C CA . VAL B 1 53 ? 156.395 115.892 129.762 1.00 91.59 53 VAL B CA 1
ATOM 2901 C C . VAL B 1 53 ? 155.972 114.891 128.696 1.00 91.59 53 VAL B C 1
ATOM 2902 O O . VAL B 1 53 ? 155.968 115.197 127.495 1.00 91.59 53 VAL B O 1
ATOM 2906 N N . VAL B 1 54 ? 155.615 113.678 129.119 1.00 88.20 54 VAL B N 1
ATOM 2907 C CA . VAL B 1 54 ? 155.230 112.641 128.164 1.00 88.20 54 VAL B CA 1
ATOM 2908 C C . VAL B 1 54 ? 153.996 113.072 127.380 1.00 88.20 54 VAL B C 1
ATOM 2909 O O . VAL B 1 54 ? 153.969 113.002 126.146 1.00 88.20 54 VAL B O 1
ATOM 2913 N N . THR B 1 55 ? 152.956 113.526 128.083 1.00 86.55 55 THR B N 1
ATOM 2914 C CA . THR B 1 55 ? 151.727 113.916 127.400 1.00 86.55 55 THR B CA 1
ATOM 2915 C C . THR B 1 55 ? 151.959 115.127 126.506 1.00 86.55 55 THR B C 1
ATOM 2916 O O . THR B 1 55 ? 151.413 115.197 125.400 1.00 86.55 55 THR B O 1
ATOM 2920 N N . ILE B 1 56 ? 152.771 116.088 126.957 1.00 85.46 56 ILE B N 1
ATOM 2921 C CA . ILE B 1 56 ? 153.134 117.213 126.100 1.00 85.46 56 ILE B CA 1
ATOM 2922 C C . ILE B 1 56 ? 153.719 116.693 124.796 1.00 85.46 56 ILE B C 1
ATOM 2923 O O . ILE B 1 56 ? 153.127 116.852 123.723 1.00 85.46 56 ILE B O 1
ATOM 2928 N N . GLY B 1 57 ? 154.854 116.000 124.889 1.00 81.28 57 GLY B N 1
ATOM 2929 C CA . GLY B 1 57 ? 155.554 115.538 123.703 1.00 81.28 57 GLY B CA 1
ATOM 2930 C C . GLY B 1 57 ? 154.778 114.544 122.865 1.00 81.28 57 GLY B C 1
ATOM 2931 O O . GLY B 1 57 ? 155.149 114.319 121.707 1.00 81.28 57 GLY B O 1
ATOM 2932 N N . THR B 1 58 ? 153.719 113.947 123.409 1.00 79.65 58 THR B N 1
ATOM 2933 C CA . THR B 1 58 ? 152.952 112.948 122.676 1.00 79.65 58 THR B CA 1
ATOM 2934 C C . THR B 1 58 ? 151.669 113.493 122.061 1.00 79.65 58 THR B C 1
ATOM 2935 O O . THR B 1 58 ? 151.181 112.921 121.081 1.00 79.65 58 THR B O 1
ATOM 2939 N N . VAL B 1 59 ? 151.111 114.583 122.593 1.00 78.04 59 VAL B N 1
ATOM 2940 C CA . VAL B 1 59 ? 149.843 115.130 122.123 1.00 78.04 59 VAL B CA 1
ATOM 2941 C C . VAL B 1 59 ? 149.986 116.583 121.684 1.00 78.04 59 VAL B C 1
ATOM 2942 O O . VAL B 1 59 ? 149.600 116.945 120.568 1.00 78.04 59 VAL B O 1
ATOM 2946 N N . LEU B 1 60 ? 150.532 117.437 122.553 1.00 79.13 60 LEU B N 1
ATOM 2947 C CA . LEU B 1 60 ? 150.510 118.868 122.266 1.00 79.13 60 LEU B CA 1
ATOM 2948 C C . LEU B 1 60 ? 151.309 119.187 121.010 1.00 79.13 60 LEU B C 1
ATOM 2949 O O . LEU B 1 60 ? 150.856 119.958 120.156 1.00 79.13 60 LEU B O 1
ATOM 2954 N N . VAL B 1 61 ? 152.500 118.602 120.876 1.00 73.91 61 VAL B N 1
ATOM 2955 C CA . VAL B 1 61 ? 153.301 118.828 119.674 1.00 73.91 61 VAL B CA 1
ATOM 2956 C C . VAL B 1 61 ? 152.573 118.346 118.426 1.00 73.91 61 VAL B C 1
ATOM 2957 O O . VAL B 1 61 ? 152.458 119.125 117.465 1.00 73.91 61 VAL B O 1
ATOM 2961 N N . PRO B 1 62 ? 152.068 117.111 118.360 1.00 72.72 62 PRO B N 1
ATOM 2962 C CA . PRO B 1 62 ? 151.333 116.696 117.156 1.00 72.72 62 PRO B CA 1
ATOM 2963 C C . PRO B 1 62 ? 150.131 117.570 116.853 1.00 72.72 62 PRO B C 1
ATOM 2964 O O . PRO B 1 62 ? 149.815 117.771 115.677 1.00 72.72 62 PRO B O 1
ATOM 2968 N N . ILE B 1 63 ? 149.451 118.105 117.869 1.00 71.89 63 ILE B N 1
ATOM 2969 C CA . ILE B 1 63 ? 148.348 119.026 117.606 1.00 71.89 63 ILE B CA 1
ATOM 2970 C C . ILE B 1 63 ? 148.865 120.291 116.931 1.00 71.89 63 ILE B C 1
ATOM 2971 O O . ILE B 1 63 ? 148.247 120.811 115.993 1.00 71.89 63 ILE B O 1
ATOM 2976 N N . LEU B 1 64 ? 150.000 120.813 117.405 1.00 71.72 64 LEU B N 1
ATOM 2977 C CA . LEU B 1 64 ? 150.593 121.983 116.768 1.00 71.72 64 LEU B CA 1
ATOM 2978 C C . LEU B 1 64 ? 150.951 121.689 115.317 1.00 71.72 64 LEU B C 1
ATOM 2979 O O . LEU B 1 64 ? 150.679 122.500 114.422 1.00 71.72 64 LEU B O 1
ATOM 2984 N N . LEU B 1 65 ? 151.555 120.527 115.063 1.00 65.49 65 LEU B N 1
ATOM 2985 C CA . LEU B 1 65 ? 151.903 120.171 113.692 1.00 65.49 65 LEU B CA 1
ATOM 2986 C C . LEU B 1 65 ? 150.656 120.028 112.830 1.00 65.49 65 LEU B C 1
ATOM 2987 O O . LEU B 1 65 ? 150.652 120.424 111.659 1.00 65.49 65 LEU B O 1
ATOM 2992 N N . VAL B 1 66 ? 149.585 119.466 113.391 1.00 65.84 66 VAL B N 1
ATOM 2993 C CA . VAL B 1 66 ? 148.353 119.278 112.630 1.00 65.84 66 VAL B CA 1
ATOM 2994 C C . VAL B 1 66 ? 147.750 120.624 112.254 1.00 65.84 66 VAL B C 1
ATOM 2995 O O . VAL B 1 66 ? 147.307 120.829 111.119 1.00 65.84 66 VAL B O 1
ATOM 2999 N N . THR B 1 67 ? 147.694 121.554 113.209 1.00 67.04 67 THR B N 1
ATOM 3000 C CA . THR B 1 67 ? 147.128 122.863 112.895 1.00 67.04 67 THR B CA 1
ATOM 3001 C C . THR B 1 67 ? 148.010 123.611 111.902 1.00 67.04 67 THR B C 1
ATOM 3002 O O . THR B 1 67 ? 147.504 124.335 111.037 1.00 67.04 67 THR B O 1
ATOM 3006 N N . LEU B 1 68 ? 149.330 123.437 111.998 1.00 62.81 68 LEU B N 1
ATOM 3007 C CA . LEU B 1 68 ? 150.223 124.034 111.010 1.00 62.81 68 LEU B CA 1
ATOM 3008 C C . LEU B 1 68 ? 149.963 123.463 109.620 1.00 62.81 68 LEU B C 1
ATOM 3009 O O . LEU B 1 68 ? 149.946 124.203 108.626 1.00 62.81 68 LEU B O 1
ATOM 3014 N N . VAL B 1 69 ? 149.758 122.147 109.529 1.00 60.75 69 VAL B N 1
ATOM 3015 C CA . VAL B 1 69 ? 149.471 121.522 108.241 1.00 60.75 69 VAL B CA 1
ATOM 3016 C C . VAL B 1 69 ? 148.139 122.019 107.694 1.00 60.75 69 VAL B C 1
ATOM 3017 O O . VAL B 1 69 ? 147.999 122.265 106.491 1.00 60.75 69 VAL B O 1
ATOM 3021 N N . PHE B 1 70 ? 147.136 122.158 108.563 1.00 63.01 70 PHE B N 1
ATOM 3022 C CA . PHE B 1 70 ? 145.857 122.715 108.134 1.00 63.01 70 PHE B CA 1
ATOM 3023 C C . PHE B 1 70 ? 146.032 124.126 107.590 1.00 63.01 70 PHE B C 1
ATOM 3024 O O . PHE B 1 70 ? 145.466 124.476 106.546 1.00 63.01 70 PHE B O 1
ATOM 3032 N N . THR B 1 71 ? 146.806 124.956 108.293 1.00 64.77 71 THR B N 1
ATOM 3033 C CA . THR B 1 71 ? 147.035 126.320 107.833 1.00 64.77 71 THR B CA 1
ATOM 3034 C C . THR B 1 71 ? 147.709 126.328 106.469 1.00 64.77 71 THR B C 1
ATOM 3035 O O . THR B 1 71 ? 147.303 127.074 105.571 1.00 64.77 71 THR B O 1
ATOM 3039 N N . LYS B 1 72 ? 148.735 125.493 106.289 1.00 59.76 72 LYS B N 1
ATOM 3040 C CA . LYS B 1 72 ? 149.407 125.433 104.995 1.00 59.76 72 LYS B CA 1
ATOM 3041 C C . LYS B 1 72 ? 148.452 124.973 103.900 1.00 59.76 72 LYS B C 1
ATOM 3042 O O . LYS B 1 72 ? 148.419 125.555 102.810 1.00 59.76 72 LYS B O 1
ATOM 3048 N N . ASN B 1 73 ? 147.663 123.933 104.174 1.00 61.59 73 ASN B N 1
ATOM 3049 C CA . ASN B 1 73 ? 146.819 123.351 103.137 1.00 61.59 73 ASN B CA 1
ATOM 3050 C C . ASN B 1 73 ? 145.689 124.287 102.737 1.00 61.59 73 ASN B C 1
ATOM 3051 O O . ASN B 1 73 ? 145.320 124.338 101.558 1.00 61.59 73 ASN B O 1
ATOM 3056 N N . PHE B 1 74 ? 145.124 125.029 103.689 1.00 64.68 74 PHE B N 1
ATOM 3057 C CA . PHE B 1 74 ? 144.047 125.955 103.367 1.00 64.68 74 PHE B CA 1
ATOM 3058 C C . PHE B 1 74 ? 144.550 127.295 102.850 1.00 64.68 74 PHE B C 1
ATOM 3059 O O . PHE B 1 74 ? 143.806 127.986 102.144 1.00 64.68 74 PHE B O 1
ATOM 3067 N N . ALA B 1 75 ? 145.786 127.680 103.175 1.00 62.70 75 ALA B N 1
ATOM 3068 C CA . ALA B 1 75 ? 146.354 128.886 102.583 1.00 62.70 75 ALA B CA 1
ATOM 3069 C C . ALA B 1 75 ? 146.617 128.689 101.096 1.00 62.70 75 ALA B C 1
ATOM 3070 O O . ALA B 1 75 ? 146.455 129.621 100.300 1.00 62.70 75 ALA B O 1
ATOM 3072 N N . GLU B 1 76 ? 147.024 127.485 100.706 1.00 56.18 76 GLU B N 1
ATOM 3073 C CA . GLU B 1 76 ? 147.268 127.152 99.313 1.00 56.18 76 GLU B CA 1
ATOM 3074 C C . GLU B 1 76 ? 145.982 126.621 98.681 1.00 56.18 76 GLU B C 1
ATOM 3075 O O . GLU B 1 76 ? 144.895 126.710 99.258 1.00 56.18 76 GLU B O 1
ATOM 3081 N N . GLU B 1 77 ? 146.098 126.062 97.478 1.00 51.89 77 GLU B N 1
ATOM 3082 C CA . GLU B 1 77 ? 144.979 125.459 96.777 1.00 51.89 77 GLU B CA 1
ATOM 3083 C C . GLU B 1 77 ? 145.103 123.936 96.819 1.00 51.89 77 GLU B C 1
ATOM 3084 O O . GLU B 1 77 ? 146.214 123.408 96.921 1.00 51.89 77 GLU B O 1
ATOM 3090 N N . PRO B 1 78 ? 143.992 123.196 96.752 1.00 49.46 78 PRO B N 1
ATOM 3091 C CA . PRO B 1 78 ? 144.102 121.732 96.894 1.00 49.46 78 PRO B CA 1
ATOM 3092 C C . PRO B 1 78 ? 144.971 121.073 95.835 1.00 49.46 78 PRO B C 1
ATOM 3093 O O . PRO B 1 78 ? 145.884 120.312 96.178 1.00 49.46 78 PRO B O 1
ATOM 3097 N N . ILE B 1 79 ? 144.714 121.336 94.555 1.00 45.18 79 ILE B N 1
ATOM 3098 C CA . ILE B 1 79 ? 145.377 120.620 93.472 1.00 45.18 79 ILE B CA 1
ATOM 3099 C C . ILE B 1 79 ? 145.608 121.585 92.319 1.00 45.18 79 ILE B C 1
ATOM 3100 O O . ILE B 1 79 ? 144.874 122.561 92.149 1.00 45.18 79 ILE B O 1
ATOM 3105 N N . TYR B 1 80 ? 146.639 121.306 91.519 1.00 46.90 80 TYR B N 1
ATOM 3106 C CA . TYR B 1 80 ? 146.976 122.125 90.356 1.00 46.90 80 TYR B CA 1
ATOM 3107 C C . TYR B 1 80 ? 146.997 121.232 89.123 1.00 46.90 80 TYR B C 1
ATOM 3108 O O . TYR B 1 80 ? 147.884 120.386 88.984 1.00 46.90 80 TYR B O 1
ATOM 3117 N N . CYS B 1 81 ? 146.038 121.430 88.221 1.00 48.17 81 CYS B N 1
ATOM 3118 C CA . CYS B 1 81 ? 145.855 120.563 87.065 1.00 48.17 81 CYS B CA 1
ATOM 3119 C C . CYS B 1 81 ? 146.078 121.340 85.775 1.00 48.17 81 CYS B C 1
ATOM 3120 O O . CYS B 1 81 ? 145.559 122.448 85.608 1.00 48.17 81 CYS B O 1
ATOM 3123 N N . TYR B 1 82 ? 146.851 120.746 84.862 1.00 48.23 82 TYR B N 1
ATOM 3124 C CA . TYR B 1 82 ? 147.233 121.387 83.603 1.00 48.23 82 TYR B CA 1
ATOM 3125 C C . TYR B 1 82 ? 146.153 121.094 82.566 1.00 48.23 82 TYR B C 1
ATOM 3126 O O . TYR B 1 82 ? 146.298 120.244 81.686 1.00 48.23 82 TYR B O 1
ATOM 3135 N N . THR B 1 83 ? 145.048 121.825 82.674 1.00 48.26 83 THR B N 1
ATOM 3136 C CA . THR B 1 83 ? 143.929 121.604 81.774 1.00 48.26 83 THR B CA 1
ATOM 3137 C C . THR B 1 83 ? 144.315 121.977 80.342 1.00 48.26 83 THR B C 1
ATOM 3138 O O . THR B 1 83 ? 145.100 122.902 80.124 1.00 48.26 83 THR B O 1
ATOM 3142 N N . PRO B 1 84 ? 143.767 121.276 79.339 1.00 52.38 84 PRO B N 1
ATOM 3143 C CA . PRO B 1 84 ? 144.112 121.604 77.948 1.00 52.38 84 PRO B CA 1
ATOM 3144 C C . PRO B 1 84 ? 143.676 123.003 77.548 1.00 52.38 84 PRO B C 1
ATOM 3145 O O . PRO B 1 84 ? 143.090 123.736 78.350 1.00 52.38 84 PRO B O 1
ATOM 3149 N N . HIS B 1 85 ? 143.967 123.382 76.302 1.00 56.44 85 HIS B N 1
ATOM 3150 C CA . HIS B 1 85 ? 143.605 124.713 75.826 1.00 56.44 85 HIS B CA 1
ATOM 3151 C C . HIS B 1 85 ? 142.109 124.833 75.560 1.00 56.44 85 HIS B C 1
ATOM 3152 O O . HIS B 1 85 ? 141.527 125.901 75.779 1.00 56.44 85 HIS B O 1
ATOM 3159 N N . ASN B 1 86 ? 141.472 123.758 75.090 1.00 59.65 86 ASN B N 1
ATOM 3160 C CA . ASN B 1 86 ? 140.055 123.828 74.746 1.00 59.65 86 ASN B CA 1
ATOM 3161 C C . ASN B 1 86 ? 139.205 124.168 75.962 1.00 59.65 86 ASN B C 1
ATOM 3162 O O . ASN B 1 86 ? 138.200 124.879 75.847 1.00 59.65 86 ASN B O 1
ATOM 3167 N N . PHE B 1 87 ? 139.588 123.666 77.133 1.00 48.99 87 PHE B N 1
ATOM 3168 C CA . PHE B 1 87 ? 138.762 123.816 78.322 1.00 48.99 87 PHE B CA 1
ATOM 3169 C C . PHE B 1 87 ? 138.446 125.281 78.587 1.00 48.99 87 PHE B C 1
ATOM 3170 O O . PHE B 1 87 ? 139.334 126.137 78.558 1.00 48.99 87 PHE B O 1
ATOM 3178 N N . THR B 1 88 ? 137.175 125.563 78.850 1.00 48.89 88 THR B N 1
ATOM 3179 C CA . THR B 1 88 ? 136.772 126.864 79.360 1.00 48.89 88 THR B CA 1
ATOM 3180 C C . THR B 1 88 ? 137.142 126.927 80.839 1.00 48.89 88 THR B C 1
ATOM 3181 O O . THR B 1 88 ? 137.770 126.016 81.384 1.00 48.89 88 THR B O 1
ATOM 3185 N N . ARG B 1 89 ? 136.758 128.007 81.517 1.00 48.81 89 ARG B N 1
ATOM 3186 C CA . ARG B 1 89 ? 137.106 128.128 82.926 1.00 48.81 89 ARG B CA 1
ATOM 3187 C C . ARG B 1 89 ? 136.255 127.205 83.791 1.00 48.81 89 ARG B C 1
ATOM 3188 O O . ARG B 1 89 ? 136.760 126.612 84.751 1.00 48.81 89 ARG B O 1
ATOM 3196 N N . ASP B 1 90 ? 134.969 127.063 83.465 1.00 48.68 90 ASP B N 1
ATOM 3197 C CA . ASP B 1 90 ? 134.108 126.173 84.242 1.00 48.68 90 ASP B CA 1
ATOM 3198 C C . ASP B 1 90 ? 134.536 124.718 84.090 1.00 48.68 90 ASP B C 1
ATOM 3199 O O . ASP B 1 90 ? 134.563 123.967 85.071 1.00 48.68 90 ASP B O 1
ATOM 3204 N N . GLN B 1 91 ? 134.873 124.297 82.868 1.00 47.21 91 GLN B N 1
ATOM 3205 C CA . GLN B 1 91 ? 135.343 122.929 82.671 1.00 47.21 91 GLN B CA 1
ATOM 3206 C C . GLN B 1 91 ? 136.673 122.700 83.378 1.00 47.21 91 GLN B C 1
ATOM 3207 O O . GLN B 1 91 ? 136.916 121.620 83.927 1.00 47.21 91 GLN B O 1
ATOM 3213 N N . ALA B 1 92 ? 137.557 123.700 83.362 1.00 46.67 92 ALA B N 1
ATOM 3214 C CA . ALA B 1 92 ? 138.820 123.574 84.081 1.00 46.67 92 ALA B CA 1
ATOM 3215 C C . ALA B 1 92 ? 138.585 123.434 85.578 1.00 46.67 92 ALA B C 1
ATOM 3216 O O . ALA B 1 92 ? 139.257 122.642 86.249 1.00 46.67 92 ALA B O 1
ATOM 3218 N N . LEU B 1 93 ? 137.642 124.205 86.123 1.00 44.62 93 LEU B N 1
ATOM 3219 C CA . LEU B 1 93 ? 137.288 124.049 87.530 1.00 44.62 93 LEU B CA 1
ATOM 3220 C C . LEU B 1 93 ? 136.740 122.655 87.799 1.00 44.62 93 LEU B C 1
ATOM 3221 O O . LEU B 1 93 ? 137.079 122.027 88.810 1.00 44.62 93 LEU B O 1
ATOM 3226 N N . TYR B 1 94 ? 135.894 122.149 86.899 1.00 45.46 94 TYR B N 1
ATOM 3227 C CA . TYR B 1 94 ? 135.379 120.796 87.065 1.00 45.46 94 TYR B CA 1
ATOM 3228 C C . TYR B 1 94 ? 136.510 119.782 87.096 1.00 45.46 94 TYR B C 1
ATOM 3229 O O . TYR B 1 94 ? 136.487 118.846 87.898 1.00 45.46 94 TYR B O 1
ATOM 3238 N N . ALA B 1 95 ? 137.491 119.930 86.208 1.00 44.99 95 ALA B N 1
ATOM 3239 C CA . ALA B 1 95 ? 138.605 118.987 86.177 1.00 44.99 95 ALA B CA 1
ATOM 3240 C C . ALA B 1 95 ? 139.423 119.068 87.459 1.00 44.99 95 ALA B C 1
ATOM 3241 O O . ALA B 1 95 ? 139.764 118.041 88.060 1.00 44.99 95 ALA B O 1
ATOM 3243 N N . ARG B 1 96 ? 139.754 120.287 87.891 1.00 43.46 96 ARG B N 1
ATOM 3244 C CA . ARG B 1 96 ? 140.548 120.458 89.101 1.00 43.46 96 ARG B CA 1
ATOM 3245 C C . ARG B 1 96 ? 139.803 120.000 90.347 1.00 43.46 96 ARG B C 1
ATOM 3246 O O . ARG B 1 96 ? 140.442 119.710 91.363 1.00 43.46 96 ARG B O 1
ATOM 3254 N N . GLY B 1 97 ? 138.477 119.926 90.295 1.00 44.89 97 GLY B N 1
ATOM 3255 C CA . GLY B 1 97 ? 137.721 119.402 91.416 1.00 44.89 97 GLY B CA 1
ATOM 3256 C C . GLY B 1 97 ? 137.563 117.896 91.363 1.00 44.89 97 GLY B C 1
ATOM 3257 O O . GLY B 1 97 ? 137.661 117.211 92.385 1.00 44.89 97 GLY B O 1
ATOM 3258 N N . TYR B 1 98 ? 137.318 117.370 90.163 1.00 45.36 98 TYR B N 1
ATOM 3259 C CA . TYR B 1 98 ? 137.146 115.933 89.989 1.00 45.36 98 TYR B CA 1
ATOM 3260 C C . TYR B 1 98 ? 138.435 115.189 90.305 1.00 45.36 98 TYR B C 1
ATOM 3261 O O . TYR B 1 98 ? 138.435 114.222 91.075 1.00 45.36 98 TYR B O 1
ATOM 3270 N N . CYS B 1 99 ? 139.552 115.628 89.722 1.00 47.18 99 CYS B N 1
ATOM 3271 C CA . CYS B 1 99 ? 140.815 114.935 89.934 1.00 47.18 99 CYS B CA 1
ATOM 3272 C C . CYS B 1 99 ? 141.266 114.972 91.387 1.00 47.18 99 CYS B C 1
ATOM 3273 O O . CYS B 1 99 ? 142.083 114.135 91.783 1.00 47.18 99 CYS B O 1
ATOM 3276 N N . TRP B 1 100 ? 140.759 115.911 92.184 1.00 46.32 100 TRP B N 1
ATOM 3277 C CA . TRP B 1 100 ? 141.047 115.951 93.610 1.00 46.32 100 TRP B CA 1
ATOM 3278 C C . TRP B 1 100 ? 140.007 115.214 94.439 1.00 46.32 100 TRP B C 1
ATOM 3279 O O . TRP B 1 100 ? 140.304 114.824 95.573 1.00 46.32 100 TRP B O 1
ATOM 3290 N N . THR B 1 101 ? 138.804 115.012 93.901 1.00 46.14 101 THR B N 1
ATOM 3291 C CA . THR B 1 101 ? 137.827 114.155 94.561 1.00 46.14 101 THR B CA 1
ATOM 3292 C C . THR B 1 101 ? 138.108 112.688 94.262 1.00 46.14 101 THR B C 1
ATOM 3293 O O . THR B 1 101 ? 138.182 111.862 95.178 1.00 46.14 101 THR B O 1
ATOM 3297 N N . GLU B 1 102 ? 138.262 112.347 92.982 1.00 50.17 102 GLU B N 1
ATOM 3298 C CA . GLU B 1 102 ? 138.651 110.989 92.623 1.00 50.17 102 GLU B CA 1
ATOM 3299 C C . GLU B 1 102 ? 140.029 110.660 93.180 1.00 50.17 102 GLU B C 1
ATOM 3300 O O . GLU B 1 102 ? 140.205 109.663 93.889 1.00 50.17 102 GLU B O 1
ATOM 3306 N N . LEU B 1 103 ? 141.016 111.509 92.892 1.00 50.33 103 LEU B N 1
ATOM 3307 C CA . LEU B 1 103 ? 142.355 111.387 93.465 1.00 50.33 103 LEU B CA 1
ATOM 3308 C C . LEU B 1 103 ? 142.957 110.006 93.226 1.00 50.33 103 LEU B C 1
ATOM 3309 O O . LEU B 1 103 ? 143.537 109.408 94.136 1.00 50.33 103 LEU B O 1
ATOM 3314 N N . ARG B 1 104 ? 142.830 109.484 92.009 1.00 57.33 104 ARG B N 1
ATOM 3315 C CA . ARG B 1 104 ? 143.349 108.166 91.661 1.00 57.33 104 ARG B CA 1
ATOM 3316 C C . ARG B 1 104 ? 144.194 108.284 90.402 1.00 57.33 104 ARG B C 1
ATOM 3317 O O . ARG B 1 104 ? 143.677 108.618 89.330 1.00 57.33 104 ARG B O 1
ATOM 3325 N N . ASP B 1 105 ? 145.488 108.008 90.537 1.00 55.86 105 ASP B N 1
ATOM 3326 C CA . ASP B 1 105 ? 146.417 108.140 89.425 1.00 55.86 105 ASP B CA 1
ATOM 3327 C C . ASP B 1 105 ? 146.134 107.096 88.352 1.00 55.86 105 ASP B C 1
ATOM 3328 O O . ASP B 1 105 ? 145.757 105.959 88.643 1.00 55.86 105 ASP B O 1
ATOM 3333 N N . ALA B 1 106 ? 146.320 107.496 87.100 1.00 57.20 106 ALA B N 1
ATOM 3334 C CA . ALA B 1 106 ? 146.160 106.615 85.954 1.00 57.20 106 ALA B CA 1
ATOM 3335 C C . ALA B 1 106 ? 147.527 106.141 85.472 1.00 57.20 106 ALA B C 1
ATOM 3336 O O . ALA B 1 106 ? 148.564 106.419 86.080 1.00 57.20 106 ALA B O 1
ATOM 3338 N N . LEU B 1 107 ? 147.515 105.421 84.361 1.00 68.08 107 LEU B N 1
ATOM 3339 C CA . LEU B 1 107 ? 148.691 104.838 83.740 1.00 68.08 107 LEU B CA 1
ATOM 3340 C C . LEU B 1 107 ? 148.620 105.111 82.246 1.00 68.08 107 LEU B C 1
ATOM 3341 O O . LEU B 1 107 ? 147.540 105.392 81.714 1.00 68.08 107 LEU B O 1
ATOM 3346 N N . PRO B 1 108 ? 149.754 105.043 81.531 1.00 74.15 108 PRO B N 1
ATOM 3347 C CA . PRO B 1 108 ? 149.739 105.481 80.129 1.00 74.15 108 PRO B CA 1
ATOM 3348 C C . PRO B 1 108 ? 148.815 104.632 79.272 1.00 74.15 108 PRO B C 1
ATOM 3349 O O . PRO B 1 108 ? 147.939 105.166 78.586 1.00 74.15 108 PRO B O 1
ATOM 3353 N N . GLY B 1 109 ? 148.992 103.314 79.303 1.00 76.80 109 GLY B N 1
ATOM 3354 C CA . GLY B 1 109 ? 147.981 102.414 78.797 1.00 76.80 109 GLY B CA 1
ATOM 3355 C C . GLY B 1 109 ? 146.898 102.202 79.834 1.00 76.80 109 GLY B C 1
ATOM 3356 O O . GLY B 1 109 ? 146.971 102.687 80.963 1.00 76.80 109 GLY B O 1
ATOM 3357 N N . VAL B 1 110 ? 145.864 101.456 79.443 1.00 78.85 110 VAL B N 1
ATOM 3358 C CA . VAL B 1 110 ? 144.817 101.118 80.404 1.00 78.85 110 VAL B CA 1
ATOM 3359 C C . VAL B 1 110 ? 145.412 100.304 81.550 1.00 78.85 110 VAL B C 1
ATOM 3360 O O . VAL B 1 110 ? 145.345 100.701 82.719 1.00 78.85 110 VAL B O 1
ATOM 3364 N N . ASP B 1 111 ? 146.002 99.153 81.231 1.00 78.31 111 ASP B N 1
ATOM 3365 C CA . ASP B 1 111 ? 146.875 98.424 82.143 1.00 78.31 111 ASP B CA 1
ATOM 3366 C C . ASP B 1 111 ? 146.155 97.865 83.365 1.00 78.31 111 ASP B C 1
ATOM 3367 O O . ASP B 1 111 ? 146.746 97.092 84.125 1.00 78.31 111 ASP B O 1
ATOM 3372 N N . ALA B 1 112 ? 144.890 98.227 83.564 1.00 78.03 112 ALA B N 1
ATOM 3373 C CA . ALA B 1 112 ? 144.132 97.752 84.713 1.00 78.03 112 ALA B CA 1
ATOM 3374 C C . ALA B 1 112 ? 142.756 98.404 84.685 1.00 78.03 112 ALA B C 1
ATOM 3375 O O . ALA B 1 112 ? 142.490 99.315 83.895 1.00 78.03 112 ALA B O 1
ATOM 3377 N N . SER B 1 113 ? 141.882 97.918 85.567 1.00 75.99 113 SER B N 1
ATOM 3378 C CA . SER B 1 113 ? 140.724 98.673 86.014 1.00 75.99 113 SER B CA 1
ATOM 3379 C C . SER B 1 113 ? 140.920 99.258 87.403 1.00 75.99 113 SER B C 1
ATOM 3380 O O . SER B 1 113 ? 140.153 100.139 87.801 1.00 75.99 113 SER B O 1
ATOM 3383 N N . LEU B 1 114 ? 141.926 98.787 88.138 1.00 70.99 114 LEU B N 1
ATOM 3384 C CA . LEU B 1 114 ? 142.301 99.313 89.448 1.00 70.99 114 LEU B CA 1
ATOM 3385 C C . LEU B 1 114 ? 143.748 99.789 89.355 1.00 70.99 114 LEU B C 1
ATOM 3386 O O . LEU B 1 114 ? 144.678 98.979 89.405 1.00 70.99 114 LEU B O 1
ATOM 3391 N N . TRP B 1 115 ? 143.934 101.096 89.222 1.00 66.51 115 TRP B N 1
ATOM 3392 C CA . TRP B 1 115 ? 145.250 101.714 89.179 1.00 66.51 115 TRP B CA 1
ATOM 3393 C C . TRP B 1 115 ? 145.535 102.442 90.486 1.00 66.51 115 TRP B C 1
ATOM 3394 O O . TRP B 1 115 ? 144.612 102.798 91.225 1.00 66.51 115 TRP B O 1
ATOM 3405 N N . PRO B 1 116 ? 146.808 102.675 90.807 1.00 62.80 116 PRO B N 1
ATOM 3406 C CA . PRO 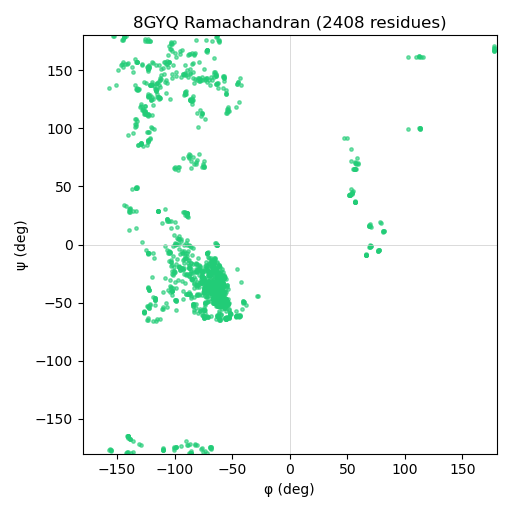B 1 116 ? 147.152 103.123 92.163 1.00 62.80 116 PRO B CA 1
ATOM 3407 C C . PRO B 1 116 ? 146.422 104.398 92.551 1.00 62.80 116 PRO B C 1
ATOM 3408 O O . PRO B 1 116 ? 146.248 105.312 91.743 1.00 62.80 116 PRO B O 1
ATOM 3412 N N . SER B 1 117 ? 145.995 104.447 93.808 1.00 56.59 117 SER B N 1
ATOM 3413 C CA . SER B 1 117 ? 145.277 105.582 94.362 1.00 56.59 117 SER B CA 1
ATOM 3414 C C . SER B 1 117 ? 146.217 106.455 95.185 1.00 56.59 117 SER B C 1
ATOM 3415 O O . SER B 1 117 ? 147.384 106.126 95.408 1.00 56.59 117 SER B O 1
ATOM 3418 N N . LEU B 1 118 ? 145.685 107.592 95.638 1.00 53.82 118 LEU B N 1
ATOM 3419 C CA . LEU B 1 118 ? 146.445 108.534 96.449 1.00 53.82 118 LEU B CA 1
ATOM 3420 C C . LEU B 1 118 ? 145.592 109.105 97.575 1.00 53.82 118 LEU B C 1
ATOM 3421 O O . LEU B 1 118 ? 145.798 110.247 97.997 1.00 53.82 118 LEU B O 1
ATOM 3426 N N . PHE B 1 119 ? 144.631 108.325 98.073 1.00 56.53 119 PHE B N 1
ATOM 3427 C CA . PHE B 1 119 ? 143.700 108.851 99.065 1.00 56.53 119 PHE B CA 1
ATOM 3428 C C . PHE B 1 119 ? 144.415 109.292 100.335 1.00 56.53 119 PHE B C 1
ATOM 3429 O O . PHE B 1 119 ? 143.939 110.196 101.031 1.00 56.53 119 PHE B O 1
ATOM 3437 N N . GLU B 1 120 ? 145.554 108.673 100.657 1.00 56.53 120 GLU B N 1
ATOM 3438 C CA . GLU B 1 120 ? 146.249 109.022 101.892 1.00 56.53 120 GLU B CA 1
ATOM 3439 C C . GLU B 1 120 ? 146.744 110.462 101.878 1.00 56.53 120 GLU B C 1
ATOM 3440 O O . GLU B 1 120 ? 146.715 111.130 102.916 1.00 56.53 120 GLU B O 1
ATOM 3446 N N . HIS B 1 121 ? 147.202 110.959 100.728 1.00 51.92 121 HIS B N 1
ATOM 3447 C CA . HIS B 1 121 ? 147.654 112.345 100.666 1.00 51.92 121 HIS B CA 1
ATOM 3448 C C . HIS B 1 121 ? 146.540 113.307 101.053 1.00 51.92 121 HIS B C 1
ATOM 3449 O O . HIS B 1 121 ? 146.811 114.412 101.534 1.00 51.92 121 HIS B O 1
ATOM 3456 N N . LYS B 1 122 ? 145.287 112.904 100.850 1.00 52.39 122 LYS B N 1
ATOM 3457 C CA . LYS B 1 122 ? 144.134 113.713 101.216 1.00 52.39 122 LYS B CA 1
ATOM 3458 C C . LYS B 1 122 ? 143.600 113.383 102.603 1.00 52.39 122 LYS B C 1
ATOM 3459 O O . LYS B 1 122 ? 142.911 114.217 103.201 1.00 52.39 122 LYS B O 1
ATOM 3465 N N . PHE B 1 123 ? 143.913 112.198 103.129 1.00 59.54 123 PHE B N 1
ATOM 3466 C CA . PHE B 1 123 ? 143.326 111.717 104.372 1.00 59.54 123 PHE B CA 1
ATOM 3467 C C . PHE B 1 123 ? 144.234 111.881 105.584 1.00 59.54 123 PHE B C 1
ATOM 3468 O O . PHE B 1 123 ? 143.737 111.852 106.715 1.00 59.54 123 PHE B O 1
ATOM 3476 N N . LEU B 1 124 ? 145.539 112.055 105.383 1.00 59.96 124 LEU B N 1
ATOM 3477 C CA . LEU B 1 124 ? 146.462 112.110 106.515 1.00 59.96 124 LEU B CA 1
ATOM 3478 C C . LEU B 1 124 ? 146.125 113.213 107.508 1.00 59.96 124 LEU B C 1
ATOM 3479 O O . LEU B 1 124 ? 146.017 112.917 108.712 1.00 59.96 124 LEU B O 1
ATOM 3484 N N . PRO B 1 125 ? 145.912 114.468 107.100 1.00 60.92 125 PRO B N 1
ATOM 3485 C CA . PRO B 1 125 ? 145.755 115.538 108.097 1.00 60.92 125 PRO B CA 1
ATOM 3486 C C . PRO B 1 125 ? 144.521 115.377 108.975 1.00 60.92 125 PRO B C 1
ATOM 3487 O O . PRO B 1 125 ? 144.255 116.224 109.834 1.00 60.92 125 PRO B O 1
ATOM 3491 N N . TYR B 1 126 ? 143.756 114.305 108.766 1.00 61.64 126 TYR B N 1
ATOM 3492 C CA . TYR B 1 126 ? 142.722 113.874 109.699 1.00 61.64 126 TYR B CA 1
ATOM 3493 C C . TYR B 1 126 ? 143.163 112.679 110.534 1.00 61.64 126 TYR B C 1
ATOM 3494 O O . TYR B 1 126 ? 142.822 112.585 111.721 1.00 61.64 126 TYR B O 1
ATOM 3503 N N . ALA B 1 127 ? 143.920 111.758 109.933 1.00 63.39 127 ALA B N 1
ATOM 3504 C CA . ALA B 1 127 ? 144.473 110.647 110.695 1.00 63.39 127 ALA B CA 1
ATOM 3505 C C . ALA B 1 127 ? 145.403 111.142 111.792 1.00 63.39 127 ALA B C 1
ATOM 3506 O O . ALA B 1 127 ? 145.492 110.522 112.856 1.00 63.39 127 ALA B O 1
ATOM 3508 N N . LEU B 1 128 ? 146.105 112.251 111.555 1.00 65.15 128 LEU B N 1
ATOM 3509 C CA . LEU B 1 128 ? 146.951 112.813 112.602 1.00 65.15 128 LEU B CA 1
ATOM 3510 C C . LEU B 1 128 ? 146.117 113.285 113.789 1.00 65.15 128 LEU B C 1
ATOM 3511 O O . LEU B 1 128 ? 146.492 113.060 114.946 1.00 65.15 128 LEU B O 1
ATOM 3516 N N . LEU B 1 129 ? 144.980 113.936 113.526 1.00 66.31 129 LEU B N 1
ATOM 3517 C CA . LEU B 1 129 ? 144.081 114.317 114.613 1.00 66.31 129 LEU B CA 1
ATOM 3518 C C . LEU B 1 129 ? 143.571 113.089 115.353 1.00 66.31 129 LEU B C 1
ATOM 3519 O O . LEU B 1 129 ? 143.491 113.080 116.590 1.00 66.31 129 LEU B O 1
ATOM 3524 N N . ALA B 1 130 ? 143.204 112.046 114.607 1.00 68.13 130 ALA B N 1
ATOM 3525 C CA . ALA B 1 130 ? 142.725 110.824 115.244 1.00 68.13 130 ALA B CA 1
ATOM 3526 C C . ALA B 1 130 ? 143.792 110.230 116.153 1.00 68.13 130 ALA B C 1
ATOM 3527 O O . ALA B 1 130 ? 143.499 109.808 117.278 1.00 68.13 130 ALA B O 1
ATOM 3529 N N . PHE B 1 131 ? 145.040 110.196 115.682 1.00 68.39 131 PHE B N 1
ATOM 3530 C CA . PHE B 1 131 ? 146.128 109.668 116.498 1.00 68.39 131 PHE B CA 1
ATOM 3531 C C . PHE B 1 131 ? 146.362 110.530 117.730 1.00 68.39 131 PHE B C 1
ATOM 3532 O O . PHE B 1 131 ? 146.632 110.009 118.817 1.00 68.39 131 PHE B O 1
ATOM 3540 N N . ALA B 1 132 ? 146.275 111.853 117.582 1.00 72.30 132 ALA B N 1
ATOM 3541 C CA . ALA B 1 132 ? 146.442 112.730 118.736 1.00 72.30 132 ALA B CA 1
ATOM 3542 C C . ALA B 1 132 ? 145.387 112.437 119.796 1.00 72.30 132 ALA B C 1
ATOM 3543 O O . ALA B 1 132 ? 145.698 112.317 120.988 1.00 72.30 132 ALA B O 1
ATOM 3545 N N . ALA B 1 133 ? 144.127 112.309 119.376 1.00 74.07 133 ALA B N 1
ATOM 3546 C CA . ALA B 1 133 ? 143.065 112.006 120.332 1.00 74.07 133 ALA B CA 1
ATOM 3547 C C . ALA B 1 133 ? 143.278 110.643 120.981 1.00 74.07 133 ALA B C 1
ATOM 3548 O O . ALA B 1 133 ? 143.097 110.485 122.197 1.00 74.07 133 ALA B O 1
ATOM 3550 N N . ILE B 1 134 ? 143.665 109.644 120.185 1.00 74.96 134 ILE B N 1
ATOM 3551 C CA . ILE B 1 134 ? 143.879 108.306 120.727 1.00 74.96 134 ILE B CA 1
ATOM 3552 C C . ILE B 1 134 ? 144.995 108.329 121.764 1.00 74.96 134 ILE B C 1
ATOM 3553 O O . ILE B 1 134 ? 144.895 107.694 122.821 1.00 74.96 134 ILE B O 1
ATOM 3558 N N . MET B 1 135 ? 146.077 109.054 121.476 1.00 76.39 135 MET B N 1
ATOM 3559 C CA . MET B 1 135 ? 147.176 109.163 122.429 1.00 76.39 135 MET B CA 1
ATOM 3560 C C . MET B 1 135 ? 146.768 109.922 123.683 1.00 76.39 135 MET B C 1
ATOM 3561 O O . MET B 1 135 ? 147.260 109.617 124.775 1.00 76.39 135 MET B O 1
ATOM 3566 N N . TYR B 1 136 ? 145.893 110.920 123.553 1.00 80.37 136 TYR B N 1
ATOM 3567 C CA . TYR B 1 136 ? 145.439 111.643 124.734 1.00 80.37 136 TYR B CA 1
ATOM 3568 C C . TYR B 1 136 ? 144.487 110.809 125.582 1.00 80.37 136 TYR B C 1
ATOM 3569 O O . TYR B 1 136 ? 144.353 111.072 126.782 1.00 80.37 136 TYR B O 1
ATOM 3578 N N . VAL B 1 137 ? 143.832 109.811 124.986 1.00 82.69 137 VAL B N 1
ATOM 3579 C CA . VAL B 1 137 ? 142.853 109.015 125.733 1.00 82.69 137 VAL B CA 1
ATOM 3580 C C . VAL B 1 137 ? 143.444 108.397 126.997 1.00 82.69 137 VAL B C 1
ATOM 3581 O O . VAL B 1 137 ? 142.853 108.571 128.076 1.00 82.69 137 VAL B O 1
ATOM 3585 N N . PRO B 1 138 ? 144.569 107.671 126.950 1.00 83.43 138 PRO B N 1
ATOM 3586 C CA . PRO B 1 138 ? 145.010 106.946 128.158 1.00 83.43 138 PRO B CA 1
ATOM 3587 C C . PRO B 1 138 ? 145.232 107.830 129.374 1.00 83.43 138 PRO B C 1
ATOM 3588 O O . PRO B 1 138 ? 144.956 107.397 130.500 1.00 83.43 138 PRO B O 1
ATOM 3592 N N . ALA B 1 139 ? 145.738 109.051 129.191 1.00 89.42 139 ALA B N 1
ATOM 3593 C CA . ALA B 1 139 ? 145.899 109.945 130.333 1.00 89.42 139 ALA B CA 1
ATOM 3594 C C . ALA B 1 139 ? 144.550 110.266 130.962 1.00 89.42 139 ALA B C 1
ATOM 3595 O O . ALA B 1 139 ? 144.407 110.258 132.193 1.00 89.42 139 ALA B O 1
ATOM 3597 N N . LEU B 1 140 ? 143.544 110.540 130.129 1.00 92.14 140 LEU B N 1
ATOM 3598 C CA . LEU B 1 140 ? 142.202 110.784 130.642 1.00 92.14 140 LEU B CA 1
ATOM 3599 C C . LEU B 1 140 ? 141.666 109.560 131.371 1.00 92.14 140 LEU B C 1
ATOM 3600 O O . LEU B 1 140 ? 141.026 109.685 132.422 1.00 92.14 140 LEU B O 1
ATOM 3605 N N . GLY B 1 141 ? 141.908 108.368 130.824 1.00 94.38 141 GLY B N 1
ATOM 3606 C CA . GLY B 1 141 ? 141.453 107.159 131.491 1.00 94.38 141 GLY B CA 1
ATOM 3607 C C . GLY B 1 141 ? 142.080 106.987 132.861 1.00 94.38 141 GLY B C 1
ATOM 3608 O O . GLY B 1 141 ? 141.394 106.684 133.842 1.00 94.38 141 GLY B O 1
ATOM 3609 N N . TRP B 1 142 ? 143.397 107.184 132.946 1.00 98.15 142 TRP B N 1
ATOM 3610 C CA . TRP B 1 142 ? 144.075 107.063 134.233 1.00 98.15 142 TRP B CA 1
ATOM 3611 C C . TRP B 1 142 ? 143.553 108.092 135.224 1.00 98.15 142 TRP B C 1
ATOM 3612 O O . TRP B 1 142 ? 143.343 107.780 136.402 1.00 98.15 142 TRP B O 1
ATOM 3623 N N . GLU B 1 143 ? 143.352 109.331 134.773 1.00 98.88 143 GLU B N 1
ATOM 3624 C CA . GLU B 1 143 ? 142.817 110.351 135.668 1.00 98.88 143 GLU B CA 1
ATOM 3625 C C . GLU B 1 143 ? 141.439 109.947 136.180 1.00 98.88 143 GLU B C 1
ATOM 3626 O O . GLU B 1 143 ? 141.178 109.975 137.388 1.00 98.88 143 GLU B O 1
ATOM 3632 N N . PHE B 1 144 ? 140.553 109.531 135.272 1.00 97.40 144 PHE B N 1
ATOM 3633 C CA . PHE B 1 144 ? 139.212 109.125 135.677 1.00 97.40 144 PHE B CA 1
ATOM 3634 C C . PHE B 1 144 ? 139.251 107.964 136.660 1.00 97.40 144 PHE B C 1
ATOM 3635 O O . PHE B 1 144 ? 138.429 107.904 137.580 1.00 97.40 144 PHE B O 1
ATOM 3643 N N . LEU B 1 145 ? 140.189 107.034 136.485 1.00 99.75 145 LEU B N 1
ATOM 3644 C CA . LEU B 1 145 ? 140.220 105.831 137.305 1.00 99.75 145 LEU B CA 1
ATOM 3645 C C . LEU B 1 145 ? 141.008 105.990 138.600 1.00 99.75 145 LEU B C 1
ATOM 3646 O O . LEU B 1 145 ? 140.899 105.123 139.475 1.00 99.75 145 LEU B O 1
ATOM 3651 N N . ALA B 1 146 ? 141.795 107.059 138.753 1.00 106.72 146 ALA B N 1
ATOM 3652 C CA . ALA B 1 146 ? 142.637 107.212 139.931 1.00 106.72 146 ALA B CA 1
ATOM 3653 C C . ALA B 1 146 ? 142.434 108.509 140.701 1.00 106.72 146 ALA B C 1
ATOM 3654 O O . ALA B 1 146 ? 143.046 108.666 141.765 1.00 106.72 146 ALA B O 1
ATOM 3656 N N . SER B 1 147 ? 141.602 109.436 140.219 1.00 111.64 147 SER B N 1
ATOM 3657 C CA . SER B 1 147 ? 141.483 110.734 140.875 1.00 111.64 147 SER B CA 1
ATOM 3658 C C . SER B 1 147 ? 141.132 110.586 142.352 1.00 111.64 147 SER B C 1
ATOM 3659 O O . SER B 1 147 ? 141.902 110.991 143.231 1.00 111.64 147 SER B O 1
ATOM 3662 N N . THR B 1 148 ? 139.963 110.010 142.640 1.00 116.53 148 THR B N 1
ATOM 3663 C CA . THR B 1 148 ? 139.488 109.945 144.020 1.00 116.53 148 THR B CA 1
ATOM 3664 C C . THR B 1 148 ? 140.415 109.106 144.890 1.00 116.53 148 THR B C 1
ATOM 3665 O O . THR B 1 148 ? 140.710 109.474 146.036 1.00 116.53 148 THR B O 1
ATOM 3669 N N . ARG B 1 149 ? 140.872 107.964 144.372 1.00 114.77 149 ARG B N 1
ATOM 3670 C CA . ARG B 1 149 ? 141.699 107.073 145.176 1.00 114.77 149 ARG B CA 1
ATOM 3671 C C . ARG B 1 149 ? 143.008 107.746 145.565 1.00 114.77 149 ARG B C 1
ATOM 3672 O O . ARG B 1 149 ? 143.408 107.718 146.735 1.00 114.77 149 ARG B O 1
ATOM 3680 N N . LEU B 1 150 ? 143.698 108.356 144.596 1.00 116.78 150 LEU B N 1
ATOM 3681 C CA . LEU B 1 150 ? 144.931 109.060 144.922 1.00 116.78 150 LEU B CA 1
ATOM 3682 C C . LEU B 1 150 ? 144.667 110.250 145.830 1.00 116.78 150 LEU B C 1
ATOM 3683 O O . LEU B 1 150 ? 145.465 110.521 146.733 1.00 116.78 150 LEU B O 1
ATOM 3688 N N . THR B 1 151 ? 143.564 110.971 145.615 1.00 123.29 151 THR B N 1
ATOM 3689 C CA . THR B 1 151 ? 143.230 112.074 146.505 1.00 123.29 151 THR B CA 1
ATOM 3690 C C . THR B 1 151 ? 143.174 111.594 147.948 1.00 123.29 151 THR B C 1
ATOM 3691 O O . THR B 1 151 ? 143.851 112.139 148.826 1.00 123.29 151 THR B O 1
ATOM 3695 N N . SER B 1 152 ? 142.394 110.542 148.199 1.00 127.20 152 SER B N 1
ATOM 3696 C CA . SER B 1 152 ? 142.249 110.034 149.560 1.00 127.20 152 SER B CA 1
ATOM 3697 C C . SER B 1 152 ? 143.581 109.530 150.106 1.00 127.20 152 SER B C 1
ATOM 3698 O O . SER B 1 152 ? 143.965 109.850 151.240 1.00 127.20 152 SER B O 1
ATOM 3701 N N . GLU B 1 153 ? 144.304 108.742 149.308 1.00 125.48 153 GLU B N 1
ATOM 3702 C CA . GLU B 1 153 ? 145.536 108.130 149.793 1.00 125.48 153 GLU B CA 1
ATOM 3703 C C . GLU B 1 153 ? 146.565 109.189 150.165 1.00 125.48 153 GLU B C 1
ATOM 3704 O O . GLU B 1 153 ? 147.159 109.142 151.248 1.00 125.48 153 GLU B O 1
ATOM 3710 N N . LEU B 1 154 ? 146.784 110.164 149.280 1.00 127.22 154 LEU B N 1
ATOM 3711 C CA . LEU B 1 154 ? 147.779 111.191 149.556 1.00 127.22 154 LEU B CA 1
ATOM 3712 C C . LEU B 1 154 ? 147.319 112.135 150.659 1.00 127.22 154 LEU B C 1
ATOM 3713 O O . LEU B 1 154 ? 148.147 112.605 151.449 1.00 127.22 154 LEU B O 1
ATOM 3718 N N . ASN B 1 155 ? 146.016 112.420 150.744 1.00 132.34 155 ASN B N 1
ATOM 3719 C CA . ASN B 1 155 ? 145.518 113.228 151.850 1.00 132.34 155 ASN B CA 1
ATOM 3720 C C . ASN B 1 155 ? 145.810 112.553 153.181 1.00 132.34 155 ASN B C 1
ATOM 3721 O O . ASN B 1 155 ? 146.200 113.214 154.150 1.00 132.34 155 ASN B O 1
ATOM 3726 N N . PHE B 1 156 ? 145.621 111.235 153.249 1.00 134.41 156 PHE B N 1
ATOM 3727 C CA . PHE B 1 156 ? 145.992 110.507 154.457 1.00 134.41 156 PHE B CA 1
ATOM 3728 C C . PHE B 1 156 ? 147.497 110.573 154.692 1.00 134.41 156 PHE B C 1
ATOM 3729 O O . PHE B 1 156 ? 147.951 110.867 155.805 1.00 134.41 156 PHE B O 1
ATOM 3737 N N . LEU B 1 157 ? 148.285 110.321 153.644 1.00 133.58 157 LEU B N 1
ATOM 3738 C CA . LEU B 1 157 ? 149.719 110.115 153.826 1.00 133.58 157 LEU B CA 1
ATOM 3739 C C . LEU B 1 157 ? 150.433 111.403 154.216 1.00 133.58 157 LEU B C 1
ATOM 3740 O O . LEU B 1 157 ? 151.408 111.366 154.974 1.00 133.58 157 LEU B O 1
ATOM 3745 N N . LEU B 1 158 ? 149.984 112.553 153.707 1.00 137.95 158 LEU B N 1
ATOM 3746 C CA . LEU B 1 158 ? 150.656 113.803 154.054 1.00 137.95 158 LEU B CA 1
ATOM 3747 C C . LEU B 1 158 ? 150.508 114.104 155.542 1.00 137.95 158 LEU B C 1
ATOM 3748 O O . LEU B 1 158 ? 151.493 114.406 156.229 1.00 137.95 158 LEU B O 1
ATOM 3753 N N . GLN B 1 159 ? 149.284 114.006 156.063 1.00 141.22 159 GLN B N 1
ATOM 3754 C CA . GLN B 1 159 ? 149.075 114.200 157.495 1.00 141.22 159 GLN B CA 1
ATOM 3755 C C . GLN B 1 159 ? 149.795 113.127 158.299 1.00 141.22 159 GLN B C 1
ATOM 3756 O O . GLN B 1 159 ? 150.303 113.395 159.396 1.00 141.22 159 GLN B O 1
ATOM 3762 N N . GLU B 1 160 ? 149.849 111.905 157.768 1.00 138.69 160 GLU B N 1
ATOM 3763 C CA . GLU B 1 160 ? 150.517 110.815 158.466 1.00 138.69 160 GLU B CA 1
ATOM 3764 C C . GLU B 1 160 ? 152.013 111.095 158.614 1.00 138.69 160 GLU B C 1
ATOM 3765 O O . GLU B 1 160 ? 152.588 110.907 159.695 1.00 138.69 160 GLU B O 1
ATOM 3771 N N . ILE B 1 161 ? 152.648 111.597 157.553 1.00 139.63 161 ILE B N 1
ATOM 3772 C CA . ILE B 1 161 ? 154.062 111.959 157.624 1.00 139.63 161 ILE B CA 1
ATOM 3773 C C . ILE B 1 161 ? 154.262 113.170 158.531 1.00 139.63 161 ILE B C 1
ATOM 3774 O O . ILE B 1 161 ? 155.270 113.269 159.244 1.00 139.63 161 ILE B O 1
ATOM 3779 N N . ASP B 1 162 ? 153.328 114.123 158.499 1.00 143.27 162 ASP B N 1
ATOM 3780 C CA . ASP B 1 162 ? 153.417 115.265 159.404 1.00 143.27 162 ASP B CA 1
ATOM 3781 C C . ASP B 1 162 ? 153.440 114.802 160.855 1.00 143.27 162 ASP B C 1
ATOM 3782 O O . ASP B 1 162 ? 154.268 115.253 161.658 1.00 143.27 162 ASP B O 1
ATOM 3787 N N . ASN B 1 163 ? 152.533 113.888 161.205 1.00 143.41 163 ASN B N 1
ATOM 3788 C CA . ASN B 1 163 ? 152.508 113.351 162.560 1.00 143.41 163 ASN B CA 1
ATOM 3789 C C . ASN B 1 163 ? 153.783 112.577 162.864 1.00 143.41 163 ASN B C 1
ATOM 3790 O O . ASN B 1 163 ? 154.298 112.632 163.986 1.00 143.41 163 ASN B O 1
ATOM 3795 N N . CYS B 1 164 ? 154.313 111.851 161.876 1.00 142.98 164 CYS B N 1
ATOM 3796 C CA . CYS B 1 164 ? 155.563 111.128 162.095 1.00 142.98 164 CYS B CA 1
ATOM 3797 C C . CYS B 1 164 ? 156.700 112.075 162.445 1.00 142.98 164 CYS B C 1
ATOM 3798 O O . CYS B 1 164 ? 157.496 111.795 163.347 1.00 142.98 164 CYS B O 1
ATOM 3801 N N . TYR B 1 165 ? 156.806 113.195 161.735 1.00 144.47 165 TYR B N 1
ATOM 3802 C CA . TYR B 1 165 ? 157.910 114.107 162.010 1.00 144.47 165 TYR B CA 1
ATOM 3803 C C . TYR B 1 165 ? 157.690 114.894 163.296 1.00 144.47 165 TYR B C 1
ATOM 3804 O O . TYR B 1 165 ? 158.661 115.222 163.988 1.00 144.47 165 TYR B O 1
ATOM 3813 N N . HIS B 1 166 ? 156.436 115.171 163.660 1.00 146.00 166 HIS B N 1
ATOM 3814 C CA . HIS B 1 166 ? 156.178 115.711 164.992 1.00 146.00 166 HIS B CA 1
ATOM 3815 C C . HIS B 1 166 ? 156.617 114.725 166.070 1.00 146.00 166 HIS B C 1
ATOM 3816 O O . HIS B 1 166 ? 157.211 115.115 167.084 1.00 146.00 166 HIS B O 1
ATOM 3823 N N . ARG B 1 167 ? 156.340 113.435 165.861 1.00 147.78 167 ARG B N 1
ATOM 3824 C CA . ARG B 1 167 ? 156.787 112.415 166.803 1.00 147.78 167 ARG B CA 1
ATOM 3825 C C . ARG B 1 167 ? 158.306 112.340 166.860 1.00 147.78 167 ARG B C 1
ATOM 3826 O O . ARG B 1 167 ? 158.881 112.120 167.929 1.00 147.78 167 ARG B O 1
ATOM 3834 N N . ALA B 1 168 ? 158.970 112.480 165.713 1.00 149.27 168 ALA B N 1
ATOM 3835 C CA . ALA B 1 168 ? 160.429 112.499 165.705 1.00 149.27 168 ALA B CA 1
ATOM 3836 C C . ALA B 1 168 ? 160.959 113.678 166.510 1.00 149.27 168 ALA B C 1
ATOM 3837 O O . ALA B 1 168 ? 161.922 113.540 167.276 1.00 149.27 168 ALA B O 1
ATOM 3839 N N . ALA B 1 169 ? 160.342 114.850 166.345 1.00 153.54 169 ALA B N 1
ATOM 3840 C CA . ALA B 1 169 ? 160.732 116.007 167.142 1.00 153.54 169 ALA B CA 1
ATOM 3841 C C . ALA B 1 169 ? 160.554 115.728 168.628 1.00 153.54 169 ALA B C 1
ATOM 3842 O O . ALA B 1 169 ? 161.414 116.080 169.444 1.00 153.54 169 ALA B O 1
ATOM 3844 N N . GLU B 1 170 ? 159.439 115.095 168.998 1.00 154.66 170 GLU B N 1
ATOM 3845 C CA . GLU B 1 170 ? 159.216 114.753 170.400 1.00 154.66 170 GLU B CA 1
ATOM 3846 C C . GLU B 1 170 ? 160.270 113.772 170.905 1.00 154.66 170 GLU B C 1
ATOM 3847 O O . GLU B 1 170 ? 160.795 113.928 172.014 1.00 154.66 170 GLU B O 1
ATOM 3853 N N . GLY B 1 171 ? 160.592 112.754 170.103 1.00 156.25 171 GLY B N 1
ATOM 3854 C CA . GLY B 1 171 ? 161.456 111.676 170.550 1.00 156.25 171 GLY B CA 1
ATOM 3855 C C . GLY B 1 171 ? 162.931 112.004 170.560 1.00 156.25 171 GLY B C 1
ATOM 3856 O O . GLY B 1 171 ? 163.695 111.335 171.264 1.00 156.25 171 GLY B O 1
ATOM 3857 N N . ARG B 1 172 ? 163.359 113.006 169.789 1.00 156.36 172 ARG B N 1
ATOM 3858 C CA . ARG B 1 172 ? 164.756 113.422 169.872 1.00 156.36 172 ARG B CA 1
ATOM 3859 C C . ARG B 1 172 ? 165.065 114.079 171.211 1.00 156.36 172 ARG B C 1
ATOM 3860 O O . ARG B 1 172 ? 166.225 114.096 171.638 1.00 156.36 172 ARG B O 1
ATOM 3868 N N . ALA B 1 173 ? 164.050 114.622 171.885 1.00 159.99 173 ALA B N 1
ATOM 3869 C CA . ALA B 1 173 ? 164.292 115.367 173.119 1.00 159.99 173 ALA B CA 1
ATOM 3870 C C . ALA B 1 173 ? 164.921 114.519 174.216 1.00 159.99 173 ALA B C 1
ATOM 3871 O O . ALA B 1 173 ? 165.945 114.941 174.779 1.00 159.99 173 ALA B O 1
ATOM 3873 N N . PRO B 1 174 ? 164.387 113.347 174.577 1.00 161.84 174 PRO B N 1
ATOM 3874 C CA . PRO B 1 174 ? 164.995 112.572 175.673 1.00 161.84 174 PRO B CA 1
ATOM 3875 C C . PRO B 1 174 ? 166.370 112.007 175.350 1.00 161.84 174 PRO B C 1
ATOM 3876 O O . PRO B 1 174 ? 167.061 111.547 176.270 1.00 161.84 174 PRO B O 1
ATOM 3880 N N . LYS B 1 175 ? 166.783 112.006 174.082 1.00 161.88 175 LYS B N 1
ATOM 3881 C CA . LYS B 1 175 ? 168.083 111.441 173.735 1.00 161.88 175 LYS B CA 1
ATOM 3882 C C . LYS B 1 175 ? 169.224 112.245 174.348 1.00 161.88 175 LYS B C 1
ATOM 3883 O O . LYS B 1 175 ? 170.214 111.667 174.808 1.00 161.88 175 LYS B O 1
ATOM 3889 N N . ILE B 1 176 ? 169.120 113.576 174.352 1.00 163.84 176 ILE B N 1
ATOM 3890 C CA . ILE B 1 176 ? 170.170 114.382 174.971 1.00 163.84 176 ILE B CA 1
ATOM 3891 C C . ILE B 1 176 ? 170.234 114.099 176.466 1.00 163.84 176 ILE B C 1
ATOM 3892 O O . ILE B 1 176 ? 171.320 114.020 177.054 1.00 163.84 176 ILE B O 1
ATOM 3897 N N . GLU B 1 177 ? 169.072 113.943 177.105 1.00 162.91 177 GLU B N 1
ATOM 3898 C CA . GLU B 1 177 ? 169.053 113.597 178.522 1.00 162.91 177 GLU B CA 1
ATOM 3899 C C . GLU B 1 177 ? 169.742 112.261 178.763 1.00 162.91 177 GLU B C 1
ATOM 3900 O O . GLU B 1 177 ? 170.536 112.123 179.699 1.00 162.91 177 GLU B O 1
ATOM 3906 N N . LYS B 1 178 ? 169.453 111.266 177.922 1.00 162.78 178 LYS B N 1
ATOM 3907 C CA . LYS B 1 178 ? 170.098 109.964 178.071 1.00 162.78 178 LYS B CA 1
ATOM 3908 C C . LYS B 1 178 ? 171.606 110.070 177.870 1.00 162.78 178 LYS B C 1
ATOM 3909 O O . LYS B 1 178 ? 172.385 109.451 178.606 1.00 162.78 178 LYS B O 1
ATOM 3915 N N . GLN B 1 179 ? 172.035 110.847 176.873 1.00 163.44 179 GLN B N 1
ATOM 3916 C CA . GLN B 1 179 ? 173.462 110.999 176.614 1.00 163.44 179 GLN B CA 1
ATOM 3917 C C . GLN B 1 179 ? 174.169 111.645 177.797 1.00 163.44 179 GLN B C 1
ATOM 3918 O O . GLN B 1 179 ? 175.247 111.198 178.206 1.00 163.44 179 GLN B O 1
ATOM 3924 N N . ILE B 1 180 ? 173.578 112.700 178.362 1.00 164.18 180 ILE B N 1
ATOM 3925 C CA . ILE B 1 180 ? 174.180 113.330 179.534 1.00 164.18 180 ILE B CA 1
ATOM 3926 C C . ILE B 1 180 ? 174.165 112.375 180.720 1.00 164.18 180 ILE B C 1
ATOM 3927 O O . ILE B 1 180 ? 175.098 112.370 181.533 1.00 164.18 180 ILE B O 1
ATOM 3932 N N . GLN B 1 181 ? 173.120 111.554 180.845 1.00 165.59 181 GLN B N 1
ATOM 3933 C CA . GLN B 1 181 ? 173.099 110.541 181.894 1.00 165.59 181 GLN B CA 1
ATOM 3934 C C . GLN B 1 181 ? 174.274 109.585 181.746 1.00 165.59 181 GLN B C 1
ATOM 3935 O O . GLN B 1 181 ? 174.914 109.216 182.738 1.00 165.59 181 GLN B O 1
ATOM 3941 N N . SER B 1 182 ? 174.574 109.174 180.513 1.00 164.43 182 SER B N 1
ATOM 3942 C CA . SER B 1 182 ? 175.753 108.347 180.285 1.00 164.43 182 SER B CA 1
ATOM 3943 C C . SER B 1 182 ? 177.023 109.062 180.726 1.00 164.43 182 SER B C 1
ATOM 3944 O O . SER B 1 182 ? 177.929 108.432 181.282 1.00 164.43 182 SER B O 1
ATOM 3947 N N . LYS B 1 183 ? 177.106 110.368 180.490 1.00 163.81 183 LYS B N 1
ATOM 3948 C CA . LYS B 1 183 ? 178.264 111.153 180.900 1.00 163.81 183 LYS B CA 1
ATOM 3949 C C . LYS B 1 183 ? 178.118 111.624 182.343 1.00 163.81 183 LYS B C 1
ATOM 3950 O O . LYS B 1 183 ? 178.876 111.211 183.220 1.00 163.81 183 LYS B O 1
ATOM 3956 N N . GLU B 1 189 ? 179.751 99.908 172.475 1.00 162.93 189 GLU B N 1
ATOM 3957 C CA . GLU B 1 189 ? 180.034 101.318 172.236 1.00 162.93 189 GLU B CA 1
ATOM 3958 C C . GLU B 1 189 ? 178.909 102.187 172.785 1.00 162.93 189 GLU B C 1
ATOM 3959 O O . GLU B 1 189 ? 177.751 102.026 172.402 1.00 162.93 189 GLU B O 1
ATOM 3965 N N . ARG B 1 190 ? 179.267 103.111 173.681 1.00 162.98 190 ARG B N 1
ATOM 3966 C CA . ARG B 1 190 ? 178.291 103.978 174.331 1.00 162.98 190 ARG B CA 1
ATOM 3967 C C . ARG B 1 190 ? 177.238 104.481 173.350 1.00 162.98 190 ARG B C 1
ATOM 3968 O O . ARG B 1 190 ? 176.033 104.304 173.563 1.00 162.98 190 ARG B O 1
ATOM 3976 N N . GLU B 1 191 ? 177.685 105.112 172.263 1.00 163.41 191 GLU B N 1
ATOM 3977 C CA . GLU B 1 191 ? 176.743 105.621 171.274 1.00 163.41 191 GLU B CA 1
ATOM 3978 C C . GLU B 1 191 ? 175.927 104.491 170.662 1.00 163.41 191 GLU B C 1
ATOM 3979 O O . GLU B 1 191 ? 174.710 104.618 170.489 1.00 163.41 191 GLU B O 1
ATOM 3985 N N . LYS B 1 192 ? 176.577 103.374 170.330 1.00 163.08 192 LYS B N 1
ATOM 3986 C CA . LYS B 1 192 ? 175.860 102.266 169.707 1.00 163.08 192 LYS B CA 1
ATOM 3987 C C . LYS B 1 192 ? 174.820 101.678 170.653 1.00 163.08 192 LYS B C 1
ATOM 3988 O O . LYS B 1 192 ? 173.689 101.395 170.240 1.00 163.08 192 LYS B O 1
ATOM 3994 N N . ARG B 1 193 ? 175.180 101.486 171.925 1.00 163.41 193 ARG B N 1
ATOM 3995 C CA . ARG B 1 193 ? 174.217 100.959 172.886 1.00 163.41 193 ARG B CA 1
ATOM 3996 C C . ARG B 1 193 ? 173.065 101.932 173.101 1.00 163.41 193 ARG B C 1
ATOM 3997 O O . ARG B 1 193 ? 171.907 101.515 173.215 1.00 163.41 193 ARG B O 1
ATOM 4005 N N . GLU B 1 194 ? 173.357 103.232 173.163 1.00 163.04 194 GLU B N 1
ATOM 4006 C CA . GLU B 1 194 ? 172.286 104.211 173.318 1.00 163.04 194 GLU B CA 1
ATOM 4007 C C . GLU B 1 194 ? 171.339 104.175 172.123 1.00 163.04 194 GLU B C 1
ATOM 4008 O O . GLU B 1 194 ? 170.112 104.198 172.287 1.00 163.04 194 GLU B O 1
ATOM 4014 N N . ILE B 1 195 ? 171.890 104.093 170.911 1.00 161.57 195 ILE B N 1
ATOM 4015 C CA . ILE B 1 195 ? 171.049 104.048 169.720 1.00 161.57 195 ILE B CA 1
ATOM 4016 C C . ILE B 1 195 ? 170.209 102.777 169.701 1.00 161.57 195 ILE B C 1
ATOM 4017 O O . ILE B 1 195 ? 169.025 102.810 169.346 1.00 161.57 195 ILE B O 1
ATOM 4022 N N . ILE B 1 196 ? 170.797 101.636 170.070 1.00 163.59 196 ILE B N 1
ATOM 4023 C CA . ILE B 1 196 ? 170.042 100.387 170.020 1.00 163.59 196 ILE B CA 1
ATOM 4024 C C . ILE B 1 196 ? 168.931 100.392 171.066 1.00 163.59 196 ILE B C 1
ATOM 4025 O O . ILE B 1 196 ? 167.798 99.975 170.788 1.00 163.59 196 ILE B O 1
ATOM 4030 N N . GLU B 1 197 ? 169.220 100.866 172.282 1.00 163.07 197 GLU B N 1
ATOM 4031 C CA . GLU B 1 197 ? 168.170 100.910 173.293 1.00 163.07 197 GLU B CA 1
ATOM 4032 C C . GLU B 1 197 ? 167.067 101.877 172.883 1.00 163.07 197 GLU B C 1
ATOM 4033 O O . GLU B 1 197 ? 165.884 101.616 173.132 1.00 163.07 197 GLU B O 1
ATOM 4039 N N . ASN B 1 198 ? 167.425 102.992 172.236 1.00 161.59 198 ASN B N 1
ATOM 4040 C CA . ASN B 1 198 ? 166.396 103.875 171.695 1.00 161.59 198 ASN B CA 1
ATOM 4041 C C . ASN B 1 198 ? 165.550 103.154 170.656 1.00 161.59 198 ASN B C 1
ATOM 4042 O O . ASN B 1 198 ? 164.318 103.229 170.681 1.00 161.59 198 ASN B O 1
ATOM 4047 N N . ALA B 1 199 ? 166.195 102.447 169.728 1.00 161.45 199 ALA B N 1
ATOM 4048 C CA . ALA B 1 199 ? 165.446 101.763 168.681 1.00 161.45 199 ALA B CA 1
ATOM 4049 C C . ALA B 1 199 ? 164.472 100.759 169.279 1.00 161.45 199 ALA B C 1
ATOM 4050 O O . ALA B 1 199 ? 163.352 100.592 168.780 1.00 161.45 199 ALA B O 1
ATOM 4052 N N . GLU B 1 200 ? 164.881 100.079 170.351 1.00 163.38 200 GLU B N 1
ATOM 4053 C CA . GLU B 1 200 ? 163.989 99.114 170.991 1.00 163.38 200 GLU B CA 1
ATOM 4054 C C . GLU B 1 200 ? 162.853 99.794 171.753 1.00 163.38 200 GLU B C 1
ATOM 4055 O O . GLU B 1 200 ? 161.697 99.369 171.649 1.00 163.38 200 GLU B O 1
ATOM 4061 N N . LYS B 1 201 ? 163.148 100.846 172.519 1.00 161.60 201 LYS B N 1
ATOM 4062 C CA . LYS B 1 201 ? 162.179 101.401 173.459 1.00 161.60 201 LYS B CA 1
ATOM 4063 C C . LYS B 1 201 ? 161.393 102.587 172.909 1.00 161.60 201 LYS B C 1
ATOM 4064 O O . LYS B 1 201 ? 160.548 103.131 173.627 1.00 161.60 201 LYS B O 1
ATOM 4070 N N . GLU B 1 202 ? 161.637 103.001 171.668 1.00 158.44 202 GLU B N 1
ATOM 4071 C CA . GLU B 1 202 ? 161.017 104.203 171.125 1.00 158.44 202 GLU B CA 1
ATOM 4072 C C . GLU B 1 202 ? 159.701 103.929 170.407 1.00 158.44 202 GLU B C 1
ATOM 4073 O O . GLU B 1 202 ? 159.008 104.883 170.037 1.00 158.44 202 GLU B O 1
ATOM 4079 N N . LYS B 1 203 ? 159.332 102.666 170.213 1.00 150.19 203 LYS B N 1
ATOM 4080 C CA . LYS B 1 203 ? 158.119 102.347 169.470 1.00 150.19 203 LYS B CA 1
ATOM 4081 C C . LYS B 1 203 ? 156.921 103.079 170.058 1.00 150.19 203 LYS B C 1
ATOM 4082 O O . LYS B 1 203 ? 156.570 102.885 171.226 1.00 150.19 203 LYS B O 1
ATOM 4088 N N . SER B 1 204 ? 156.309 103.924 169.248 1.00 147.76 204 SER B N 1
ATOM 4089 C CA . SER B 1 204 ? 155.136 104.704 169.607 1.00 147.76 204 SER B CA 1
ATOM 4090 C C . SER B 1 204 ? 153.893 104.129 168.946 1.00 147.76 204 SER B C 1
ATOM 4091 O O . SER B 1 204 ? 153.978 103.344 167.997 1.00 147.76 204 SER B O 1
ATOM 4094 N N . PRO B 1 205 ? 152.702 104.491 169.433 1.00 146.42 205 PRO B N 1
ATOM 4095 C CA . PRO B 1 205 ? 151.476 103.980 168.789 1.00 146.42 205 PRO B CA 1
ATOM 4096 C C . PRO B 1 205 ? 151.381 104.345 167.316 1.00 146.42 205 PRO B C 1
ATOM 4097 O O . PRO B 1 205 ? 151.131 103.472 166.472 1.00 146.42 205 PRO B O 1
ATOM 4101 N N . GLU B 1 206 ? 151.573 105.621 166.979 1.00 145.55 206 GLU B N 1
ATOM 4102 C CA . GLU B 1 206 ? 151.575 106.015 165.576 1.00 145.55 206 GLU B CA 1
ATOM 4103 C C . GLU B 1 206 ? 152.743 105.401 164.818 1.00 145.55 206 GLU B C 1
ATOM 4104 O O . GLU B 1 206 ? 152.664 105.252 163.595 1.00 145.55 206 GLU B O 1
ATOM 4110 N N . GLN B 1 207 ? 153.820 105.031 165.513 1.00 147.95 207 GLN B N 1
ATOM 4111 C CA . GLN B 1 207 ? 154.876 104.250 164.876 1.00 147.95 207 GLN B CA 1
ATOM 4112 C C . GLN B 1 207 ? 154.331 102.916 164.383 1.00 147.95 207 GLN B C 1
ATOM 4113 O O . GLN B 1 207 ? 154.606 102.493 163.253 1.00 147.95 207 GLN B O 1
ATOM 4119 N N . ASN B 1 208 ? 153.541 102.240 165.220 1.00 144.71 208 ASN B N 1
ATOM 4120 C CA . ASN B 1 208 ? 152.902 101.003 164.789 1.00 144.71 208 ASN B CA 1
ATOM 4121 C C . ASN B 1 208 ? 151.871 101.264 163.701 1.00 144.71 208 ASN B C 1
ATOM 4122 O O . ASN B 1 208 ? 151.672 100.418 162.824 1.00 144.71 208 ASN B O 1
ATOM 4127 N N . LEU B 1 209 ? 151.200 102.416 163.744 1.00 143.92 209 LEU B N 1
ATOM 4128 C CA . LEU B 1 209 ? 150.302 102.787 162.654 1.00 143.92 209 LEU B CA 1
ATOM 4129 C C . LEU B 1 209 ? 151.058 102.849 161.331 1.00 143.92 209 LEU B C 1
ATOM 4130 O O . LEU B 1 209 ? 150.627 102.277 160.322 1.00 143.92 209 LEU B O 1
ATOM 4135 N N . PHE B 1 210 ? 152.196 103.548 161.325 1.00 141.65 210 PHE B N 1
ATOM 4136 C CA . PHE B 1 210 ? 153.059 103.581 160.147 1.00 141.65 210 PHE B CA 1
ATOM 4137 C C . PHE B 1 210 ? 153.448 102.179 159.709 1.00 141.65 210 PHE B C 1
ATOM 4138 O O . PHE B 1 210 ? 153.368 101.843 158.521 1.00 141.65 210 PHE B O 1
ATOM 4146 N N . GLU B 1 211 ? 153.907 101.359 160.654 1.00 139.45 211 GLU B N 1
ATOM 4147 C CA . GLU B 1 211 ? 154.391 100.028 160.310 1.00 139.45 211 GLU B CA 1
ATOM 4148 C C . GLU B 1 211 ? 153.290 99.208 159.653 1.00 139.45 211 GLU B C 1
ATOM 4149 O O . GLU B 1 211 ? 153.502 98.577 158.611 1.00 139.45 211 GLU B O 1
ATOM 4155 N N . LYS B 1 212 ? 152.094 99.222 160.245 1.00 137.44 212 LYS B N 1
ATOM 4156 C CA . LYS B 1 212 ? 150.989 98.436 159.710 1.00 137.44 212 LYS B CA 1
ATOM 4157 C C . LYS B 1 212 ? 150.546 98.959 158.351 1.00 137.44 212 LYS B C 1
ATOM 4158 O O . LYS B 1 212 ? 150.259 98.173 157.439 1.00 137.44 212 LYS B O 1
ATOM 4164 N N . TYR B 1 213 ? 150.477 100.284 158.192 1.00 133.34 213 TYR B N 1
ATOM 4165 C CA . TYR B 1 213 ? 150.079 100.840 156.904 1.00 133.34 213 TYR B CA 1
ATOM 4166 C C . TYR B 1 213 ? 151.067 100.440 155.818 1.00 133.34 213 TYR B C 1
ATOM 4167 O O . TYR B 1 213 ? 150.670 100.017 154.726 1.00 133.34 213 TYR B O 1
ATOM 4176 N N . LEU B 1 214 ? 152.365 100.562 156.100 1.00 133.86 214 LEU B N 1
ATOM 4177 C CA . LEU B 1 214 ? 153.365 100.176 155.111 1.00 133.86 214 LEU B CA 1
ATOM 4178 C C . LEU B 1 214 ? 153.272 98.690 154.794 1.00 133.86 214 LEU B C 1
ATOM 4179 O O . LEU B 1 214 ? 153.354 98.289 153.626 1.00 133.86 214 LEU B O 1
ATOM 4184 N N . GLU B 1 215 ? 153.091 97.857 155.822 1.00 134.13 215 GLU B N 1
ATOM 4185 C CA . GLU B 1 215 ? 153.008 96.419 155.598 1.00 134.13 215 GLU B CA 1
ATOM 4186 C C . GLU B 1 215 ? 151.814 96.066 154.723 1.00 134.13 215 GLU B C 1
ATOM 4187 O O . GLU B 1 215 ? 151.917 95.211 153.835 1.00 134.13 215 GLU B O 1
ATOM 4193 N N . ARG B 1 216 ? 150.669 96.710 154.956 1.00 132.21 216 ARG B N 1
ATOM 4194 C CA . ARG B 1 216 ? 149.482 96.390 154.171 1.00 132.21 216 ARG B CA 1
ATOM 4195 C C . ARG B 1 216 ? 149.558 96.959 152.759 1.00 132.21 216 ARG B C 1
ATOM 4196 O O . ARG B 1 216 ? 149.022 96.351 151.825 1.00 132.21 216 ARG B O 1
ATOM 4204 N N . ARG B 1 217 ? 150.211 98.111 152.575 1.00 126.75 217 ARG B N 1
ATOM 4205 C CA . ARG B 1 217 ? 150.359 98.657 151.229 1.00 126.75 217 ARG B CA 1
ATOM 4206 C C . ARG B 1 217 ? 151.348 97.840 150.408 1.00 126.75 217 ARG B C 1
ATOM 4207 O O . ARG B 1 217 ? 151.177 97.691 149.192 1.00 126.75 217 ARG B O 1
ATOM 4215 N N . GLY B 1 218 ? 152.387 97.301 151.049 1.00 124.26 218 GLY B N 1
ATOM 4216 C CA . GLY B 1 218 ? 153.401 96.564 150.316 1.00 124.26 218 GLY B CA 1
ATOM 4217 C C . GLY B 1 218 ? 152.863 95.388 149.529 1.00 124.26 218 GLY B C 1
ATOM 4218 O O . GLY B 1 218 ? 153.492 94.969 148.552 1.00 124.26 218 GLY B O 1
ATOM 4219 N N . ARG B 1 219 ? 151.714 94.843 149.930 1.00 124.06 219 ARG B N 1
ATOM 4220 C CA . ARG B 1 219 ? 151.113 93.695 149.262 1.00 124.06 219 ARG B CA 1
ATOM 4221 C C . ARG B 1 219 ? 149.829 94.062 148.523 1.00 124.06 219 ARG B C 1
ATOM 4222 O O . ARG B 1 219 ? 149.027 93.178 148.207 1.00 124.06 219 ARG B O 1
ATOM 4230 N N . SER B 1 220 ? 149.620 95.348 148.241 1.00 122.03 220 SER B N 1
ATOM 4231 C CA . SER B 1 220 ? 148.436 95.833 147.528 1.00 122.03 220 SER B CA 1
ATOM 4232 C C . SER B 1 220 ? 148.923 96.604 146.305 1.00 122.03 220 SER B C 1
ATOM 4233 O O . SER B 1 220 ? 149.041 97.831 146.342 1.00 122.03 220 SER B O 1
ATOM 4236 N N . ASN B 1 221 ? 149.178 95.882 145.212 1.00 113.40 221 ASN B N 1
ATOM 4237 C CA . ASN B 1 221 ? 149.796 96.446 144.017 1.00 113.40 221 ASN B CA 1
ATOM 4238 C C . ASN B 1 221 ? 148.776 96.975 143.014 1.00 113.40 221 ASN B C 1
ATOM 4239 O O . ASN B 1 221 ? 149.051 96.990 141.807 1.00 113.40 221 ASN B O 1
ATOM 4244 N N . PHE B 1 222 ? 147.602 97.407 143.477 1.00 113.19 222 PHE B N 1
ATOM 4245 C CA . PHE B 1 222 ? 146.584 97.906 142.558 1.00 113.19 222 PHE B CA 1
ATOM 4246 C C . PHE B 1 222 ? 147.058 99.161 141.833 1.00 113.19 222 PHE B C 1
ATOM 4247 O O . PHE B 1 222 ? 146.922 99.274 140.610 1.00 113.19 222 PHE B O 1
ATOM 4255 N N . LEU B 1 223 ? 147.620 100.118 142.573 1.00 111.30 223 LEU B N 1
ATOM 4256 C CA . LEU B 1 223 ? 147.974 101.400 141.971 1.00 111.30 223 LEU B CA 1
ATOM 4257 C C . LEU B 1 223 ? 149.212 101.287 141.088 1.00 111.30 223 LEU B C 1
ATOM 4258 O O . LEU B 1 223 ? 149.289 101.935 140.037 1.00 111.30 223 LEU B O 1
ATOM 4263 N N . ALA B 1 224 ? 150.194 100.483 141.498 1.00 109.47 224 ALA B N 1
ATOM 4264 C CA . ALA B 1 224 ? 151.321 100.206 140.615 1.00 109.47 224 ALA B CA 1
ATOM 4265 C C . ALA B 1 224 ? 150.845 99.512 139.347 1.00 109.47 224 ALA B C 1
ATOM 4266 O O . ALA B 1 224 ? 151.318 99.816 138.244 1.00 109.47 224 ALA B O 1
ATOM 4268 N N . LYS B 1 225 ? 149.906 98.573 139.489 1.00 107.25 225 LYS B N 1
ATOM 4269 C CA . LYS B 1 225 ? 149.284 97.956 138.324 1.00 107.25 225 LYS B CA 1
ATOM 4270 C C . LYS B 1 225 ? 148.688 99.013 137.407 1.00 107.25 225 LYS B C 1
ATOM 4271 O O . LYS B 1 225 ? 148.887 98.980 136.190 1.00 107.25 225 LYS B O 1
ATOM 4277 N N . LEU B 1 226 ? 147.947 99.963 137.981 1.00 103.80 226 LEU B N 1
ATOM 4278 C CA . LEU B 1 226 ? 147.288 100.980 137.169 1.00 103.80 226 LEU B CA 1
ATOM 4279 C C . LEU B 1 226 ? 148.300 101.861 136.447 1.00 103.80 226 LEU B C 1
ATOM 4280 O O . LEU B 1 226 ? 148.124 102.180 135.266 1.00 103.80 226 LEU B O 1
ATOM 4285 N N . TYR B 1 227 ? 149.361 102.275 137.141 1.00 100.06 227 TYR B N 1
ATOM 4286 C CA . TYR B 1 227 ? 150.360 103.138 136.515 1.00 100.06 227 TYR B CA 1
ATOM 4287 C C . TYR B 1 227 ? 151.090 102.409 135.391 1.00 100.06 227 TYR B C 1
ATOM 4288 O O . TYR B 1 227 ? 151.284 102.958 134.294 1.00 100.06 227 TYR B O 1
ATOM 4297 N N . LEU B 1 228 ? 151.506 101.165 135.645 1.00 95.81 228 LEU B N 1
ATOM 4298 C CA . LEU B 1 228 ? 152.161 100.389 134.600 1.00 95.81 228 LEU B CA 1
ATOM 4299 C C . LEU B 1 228 ? 151.222 100.170 133.425 1.00 95.81 228 LEU B C 1
ATOM 4300 O O . LEU B 1 228 ? 151.646 100.218 132.265 1.00 95.81 228 LEU B O 1
ATOM 4305 N N . ALA B 1 229 ? 149.940 99.923 133.704 1.00 94.37 229 ALA B N 1
ATOM 4306 C CA . ALA B 1 229 ? 148.969 99.755 132.632 1.00 94.37 229 ALA B CA 1
ATOM 4307 C C . ALA B 1 229 ? 148.841 101.026 131.809 1.00 94.37 229 ALA B C 1
ATOM 4308 O O . ALA B 1 229 ? 148.781 100.969 130.580 1.00 94.37 229 ALA B O 1
ATOM 4310 N N . ARG B 1 230 ? 148.800 102.186 132.467 1.00 91.64 230 ARG B N 1
ATOM 4311 C CA . ARG B 1 230 ? 148.718 103.443 131.730 1.00 91.64 230 ARG B CA 1
ATOM 4312 C C . ARG B 1 230 ? 149.910 103.601 130.798 1.00 91.64 230 ARG B C 1
ATOM 4313 O O . ARG B 1 230 ? 149.751 103.915 129.612 1.00 91.64 230 ARG B O 1
ATOM 4321 N N . HIS B 1 231 ? 151.121 103.397 131.321 1.00 90.23 231 HIS B N 1
ATOM 4322 C CA . HIS B 1 231 ? 152.303 103.621 130.491 1.00 90.23 231 HIS B CA 1
ATOM 4323 C C . HIS B 1 231 ? 152.386 102.606 129.354 1.00 90.23 231 HIS B C 1
ATOM 4324 O O . HIS B 1 231 ? 152.700 102.966 128.210 1.00 90.23 231 HIS B O 1
ATOM 4331 N N . VAL B 1 232 ? 152.091 101.336 129.638 1.00 85.84 232 VAL B N 1
ATOM 4332 C CA . VAL B 1 232 ? 152.137 100.321 128.593 1.00 85.84 232 VAL B CA 1
ATOM 4333 C C . VAL B 1 232 ? 151.052 100.569 127.555 1.00 85.84 232 VAL B C 1
ATOM 4334 O O . VAL B 1 232 ? 151.254 100.307 126.365 1.00 85.84 232 VAL B O 1
ATOM 4338 N N . LEU B 1 233 ? 149.885 101.062 127.975 1.00 83.98 233 LEU B N 1
ATOM 4339 C CA . LEU B 1 233 ? 148.836 101.396 127.022 1.00 83.98 233 LEU B CA 1
ATOM 4340 C C . LEU B 1 233 ? 149.248 102.567 126.145 1.00 83.98 233 LEU B C 1
ATOM 4341 O O . LEU B 1 233 ? 148.954 102.582 124.947 1.00 83.98 233 LEU B O 1
ATOM 4346 N N . ILE B 1 234 ? 149.922 103.563 126.722 1.00 81.63 234 ILE B N 1
ATOM 4347 C CA . ILE B 1 234 ? 150.439 104.657 125.906 1.00 81.63 234 ILE B CA 1
ATOM 4348 C C . ILE B 1 234 ? 151.407 104.115 124.864 1.00 81.63 234 ILE B C 1
ATOM 4349 O O . ILE B 1 234 ? 151.346 104.483 123.685 1.00 81.63 234 ILE B O 1
ATOM 4354 N N . LEU B 1 235 ? 152.305 103.220 125.278 1.00 79.43 235 LEU B N 1
ATOM 4355 C CA . LEU B 1 235 ? 153.250 102.628 124.333 1.00 79.43 235 LEU B CA 1
ATOM 4356 C C . LEU B 1 235 ? 152.525 101.858 123.231 1.00 79.43 235 LEU B C 1
ATOM 4357 O O . LEU B 1 235 ? 152.832 102.003 122.039 1.00 79.43 235 LEU B O 1
ATOM 4362 N N . LEU B 1 236 ? 151.552 101.031 123.612 1.00 78.24 236 LEU B N 1
ATOM 4363 C CA . LEU B 1 236 ? 150.855 100.205 122.633 1.00 78.24 236 LEU B CA 1
ATOM 4364 C C . LEU B 1 236 ? 150.036 101.053 121.670 1.00 78.24 236 LEU B C 1
ATOM 4365 O O . LEU B 1 236 ? 149.966 100.740 120.476 1.00 78.24 236 LEU B O 1
ATOM 4370 N N . LEU B 1 237 ? 149.409 102.121 122.164 1.00 77.56 237 LEU B N 1
ATOM 4371 C CA . LEU B 1 237 ? 148.694 103.034 121.282 1.00 77.56 237 LEU B CA 1
ATOM 4372 C C . LEU B 1 237 ? 149.657 103.764 120.357 1.00 77.56 237 LEU B C 1
ATOM 4373 O O . LEU B 1 237 ? 149.324 104.032 119.199 1.00 77.56 237 LEU B O 1
ATOM 4378 N N . SER B 1 238 ? 150.850 104.106 120.854 1.00 75.17 238 SER B N 1
ATOM 4379 C CA . SER B 1 238 ? 151.870 104.690 119.990 1.00 75.17 238 SER B CA 1
ATOM 4380 C C . SER B 1 238 ? 152.289 103.721 118.896 1.00 75.17 238 SER B C 1
ATOM 4381 O O . SER B 1 238 ? 152.689 104.146 117.807 1.00 75.17 238 SER B O 1
ATOM 4384 N N . ALA B 1 239 ? 152.216 102.419 119.173 1.00 72.25 239 ALA B N 1
ATOM 4385 C CA . ALA B 1 239 ? 152.634 101.435 118.179 1.00 72.25 239 ALA B CA 1
ATOM 4386 C C . ALA B 1 239 ? 151.873 101.590 116.864 1.00 72.25 239 ALA B C 1
ATOM 4387 O O . ALA B 1 239 ? 152.404 101.251 115.801 1.00 72.25 239 ALA B O 1
ATOM 4389 N N . VAL B 1 240 ? 150.639 102.086 116.910 1.00 69.27 240 VAL B N 1
ATOM 4390 C CA . VAL B 1 240 ? 149.799 102.201 115.717 1.00 69.27 240 VAL B CA 1
ATOM 4391 C C . VAL B 1 240 ? 150.279 103.346 114.828 1.00 69.27 240 VAL B C 1
ATOM 4392 O O . VAL B 1 240 ? 150.682 103.106 113.678 1.00 69.27 240 VAL B O 1
ATOM 4396 N N . PRO B 1 241 ? 150.250 104.597 115.300 1.00 68.33 241 PRO B N 1
ATOM 4397 C CA . PRO B 1 241 ? 150.655 105.708 114.426 1.00 68.33 241 PRO B CA 1
ATOM 4398 C C . PRO B 1 241 ? 152.084 105.593 113.943 1.00 68.33 241 PRO B C 1
ATOM 4399 O O . PRO B 1 241 ? 152.373 105.990 112.810 1.00 68.33 241 PRO B O 1
ATOM 4403 N N . ILE B 1 242 ? 152.990 105.057 114.761 1.00 67.85 242 ILE B N 1
ATOM 4404 C CA . ILE B 1 242 ? 154.361 104.859 114.303 1.00 67.85 242 ILE B CA 1
ATOM 4405 C C . ILE B 1 242 ? 154.371 103.990 113.055 1.00 67.85 242 ILE B C 1
ATOM 4406 O O . ILE B 1 242 ? 154.959 104.350 112.028 1.00 67.85 242 ILE B O 1
ATOM 4411 N N . SER B 1 243 ? 153.692 102.844 113.117 1.00 63.98 243 SER B N 1
ATOM 4412 C CA . SER B 1 243 ? 153.672 101.934 111.978 1.00 63.98 243 SER B CA 1
ATOM 4413 C C . SER B 1 243 ? 153.009 102.584 110.772 1.00 63.98 243 SER B C 1
ATOM 4414 O O . SER B 1 243 ? 153.533 102.523 109.652 1.00 63.98 243 SER B O 1
ATOM 4417 N N . TYR B 1 244 ? 151.854 103.222 110.979 1.00 63.27 244 TYR B N 1
ATOM 4418 C CA . TYR B 1 244 ? 151.134 103.797 109.848 1.00 63.27 244 TYR B CA 1
ATOM 4419 C C . TYR B 1 244 ? 151.960 104.879 109.166 1.00 63.27 244 TYR B C 1
ATOM 4420 O O . TYR B 1 244 ? 152.097 104.889 107.938 1.00 63.27 244 TYR B O 1
ATOM 4429 N N . LEU B 1 245 ? 152.515 105.809 109.947 1.00 61.67 245 LEU B N 1
ATOM 4430 C CA . LEU B 1 245 ? 153.302 106.887 109.363 1.00 61.67 245 LEU B CA 1
ATOM 4431 C C . LEU B 1 245 ? 154.553 106.350 108.682 1.00 61.67 245 LEU B C 1
ATOM 4432 O O . LEU B 1 245 ? 154.897 106.782 107.575 1.00 61.67 245 LEU B O 1
ATOM 4437 N N . CYS B 1 246 ? 155.254 105.408 109.321 1.00 62.00 246 CYS B N 1
ATOM 4438 C CA . CYS B 1 246 ? 156.441 104.842 108.694 1.00 62.00 246 CYS B CA 1
ATOM 4439 C C . CYS B 1 246 ? 156.094 104.149 107.387 1.00 62.00 246 CYS B C 1
ATOM 4440 O O . CYS B 1 246 ? 156.914 104.121 106.463 1.00 62.00 246 CYS B O 1
ATOM 4443 N N . THR B 1 247 ? 154.890 103.583 107.288 1.00 60.26 247 THR B N 1
ATOM 4444 C CA . THR B 1 247 ? 154.441 103.032 106.015 1.00 60.26 247 THR B CA 1
ATOM 4445 C C . THR B 1 247 ? 154.118 104.130 105.009 1.00 60.26 247 THR B C 1
ATOM 4446 O O . THR B 1 247 ? 154.380 103.966 103.812 1.00 60.26 247 THR B O 1
ATOM 4450 N N . TYR B 1 248 ? 153.550 105.244 105.472 1.00 57.61 248 TYR B N 1
ATOM 4451 C CA . TYR B 1 248 ? 153.190 106.340 104.579 1.00 57.61 248 TYR B CA 1
ATOM 4452 C C . TYR B 1 248 ? 154.426 107.084 104.090 1.00 57.61 248 TYR B C 1
ATOM 4453 O O . TYR B 1 248 ? 154.544 107.392 102.899 1.00 57.61 248 TYR B O 1
ATOM 4462 N N . TYR B 1 249 ? 155.358 107.382 104.997 1.00 58.66 249 TYR B N 1
ATOM 4463 C CA . TYR B 1 249 ? 156.595 108.042 104.594 1.00 58.66 249 TYR B CA 1
ATOM 4464 C C . TYR B 1 249 ? 157.437 107.141 103.703 1.00 58.66 249 TYR B C 1
ATOM 4465 O O . TYR B 1 249 ? 158.178 107.634 102.845 1.00 58.66 249 TYR B O 1
ATOM 4474 N N . ALA B 1 250 ? 157.330 105.824 103.877 1.00 60.13 250 ALA B N 1
ATOM 4475 C CA . ALA B 1 250 ? 158.244 104.910 103.200 1.00 60.13 250 ALA B CA 1
ATOM 4476 C C . ALA B 1 250 ? 157.924 104.798 101.714 1.00 60.13 250 ALA B C 1
ATOM 4477 O O . ALA B 1 250 ? 158.771 105.088 100.862 1.00 60.13 250 ALA B O 1
ATOM 4479 N N . THR B 1 251 ? 156.703 104.382 101.381 1.00 59.94 251 THR B N 1
ATOM 4480 C CA . THR B 1 251 ? 156.353 104.019 100.013 1.00 59.94 251 THR B CA 1
ATOM 4481 C C . THR B 1 251 ? 155.405 105.002 99.343 1.00 59.94 251 THR B C 1
ATOM 4482 O O . THR B 1 251 ? 155.582 105.316 98.162 1.00 59.94 251 THR B O 1
ATOM 4486 N N . GLN B 1 252 ? 154.397 105.503 100.057 1.00 58.46 252 GLN B N 1
ATOM 4487 C CA . GLN B 1 252 ? 153.356 106.326 99.439 1.00 58.46 252 GLN B CA 1
ATOM 4488 C C . GLN B 1 252 ? 153.821 107.782 99.394 1.00 58.46 252 GLN B C 1
ATOM 4489 O O . GLN B 1 252 ? 153.345 108.654 100.124 1.00 58.46 252 GLN B O 1
ATOM 4495 N N . LYS B 1 253 ? 154.782 108.037 98.501 1.00 58.01 253 LYS B N 1
ATOM 4496 C CA . LYS B 1 253 ? 155.337 109.374 98.294 1.00 58.01 253 LYS B CA 1
ATOM 4497 C C . LYS B 1 253 ? 155.473 109.624 96.785 1.00 58.01 253 LYS B C 1
ATOM 4498 O O . LYS B 1 253 ? 156.439 109.219 96.137 1.00 58.01 253 LYS B O 1
ATOM 4504 N N . GLN B 1 254 ? 154.465 110.278 96.215 1.00 55.16 254 GLN B N 1
ATOM 4505 C CA . GLN B 1 254 ? 154.524 110.778 94.849 1.00 55.16 254 GLN B CA 1
ATOM 4506 C C . GLN B 1 254 ? 153.647 112.017 94.739 1.00 55.16 254 GLN B C 1
ATOM 4507 O O . GLN B 1 254 ? 152.536 112.054 95.277 1.00 55.16 254 GLN B O 1
ATOM 4513 N N . ASN B 1 255 ? 154.156 113.030 94.043 1.00 49.95 255 ASN B N 1
ATOM 4514 C CA . ASN B 1 255 ? 153.520 114.338 93.972 1.00 49.95 255 ASN B CA 1
ATOM 4515 C C . ASN B 1 255 ? 152.595 114.494 92.775 1.00 49.95 255 ASN B C 1
ATOM 4516 O O . ASN B 1 255 ? 151.521 115.089 92.903 1.00 49.95 255 ASN B O 1
ATOM 4521 N N . GLU B 1 256 ? 152.983 113.969 91.619 1.00 49.87 256 GLU B N 1
ATOM 4522 C CA . GLU B 1 256 ? 152.310 114.234 90.356 1.00 49.87 256 GLU B CA 1
ATOM 4523 C C . GLU B 1 256 ? 151.637 112.967 89.849 1.00 49.87 256 GLU B C 1
ATOM 4524 O O . GLU B 1 256 ? 152.236 111.888 89.885 1.00 49.87 256 GLU B O 1
ATOM 4530 N N . PHE B 1 257 ? 150.402 113.099 89.378 1.00 48.28 257 PHE B N 1
ATOM 4531 C CA . PHE B 1 257 ? 149.704 112.005 88.715 1.00 48.28 257 PHE B CA 1
ATOM 4532 C C . PHE B 1 257 ? 149.010 112.534 87.464 1.00 48.28 257 PHE B C 1
ATOM 4533 O O . PHE B 1 257 ? 149.112 113.713 87.121 1.00 48.28 257 PHE B O 1
ATOM 4541 N N . THR B 1 258 ? 148.305 111.643 86.770 1.00 49.15 258 THR B N 1
ATOM 4542 C CA . THR B 1 258 ? 147.603 111.983 85.536 1.00 49.15 258 THR B CA 1
ATOM 4543 C C . THR B 1 258 ? 146.208 111.379 85.597 1.00 49.15 258 THR B C 1
ATOM 4544 O O . THR B 1 258 ? 146.038 110.181 85.353 1.00 49.15 258 THR B O 1
ATOM 4548 N N . CYS B 1 259 ? 145.216 112.203 85.914 1.00 48.28 259 CYS B N 1
ATOM 4549 C CA . CYS B 1 259 ? 143.842 111.740 86.017 1.00 48.28 259 CYS B CA 1
ATOM 4550 C C . CYS B 1 259 ? 143.197 111.688 84.636 1.00 48.28 259 CYS B C 1
ATOM 4551 O O . CYS B 1 259 ? 143.696 112.259 83.665 1.00 48.28 259 CYS B O 1
ATOM 4554 N N . ALA B 1 260 ? 142.067 110.989 84.555 1.00 49.79 260 ALA B N 1
ATOM 4555 C CA . ALA B 1 260 ? 141.331 110.821 83.305 1.00 49.79 260 ALA B CA 1
ATOM 4556 C C . ALA B 1 260 ? 139.886 111.240 83.533 1.00 49.79 260 ALA B C 1
ATOM 4557 O O . ALA B 1 260 ? 139.151 110.569 84.265 1.00 49.79 260 ALA B O 1
ATOM 4559 N N . LEU B 1 261 ? 139.478 112.342 82.909 1.00 49.84 261 LEU B N 1
ATOM 4560 C CA . LEU B 1 261 ? 138.100 112.793 83.031 1.00 49.84 261 LEU B CA 1
ATOM 4561 C C . LEU B 1 261 ? 137.184 111.894 82.210 1.00 49.84 261 LEU B C 1
ATOM 4562 O O . LEU B 1 261 ? 137.539 111.456 81.112 1.00 49.84 261 LEU B O 1
ATOM 4567 N N . GLY B 1 262 ? 135.997 111.618 82.747 1.00 56.06 262 GLY B N 1
ATOM 4568 C CA . GLY B 1 262 ? 135.142 110.594 82.179 1.00 56.06 262 GLY B CA 1
ATOM 4569 C C . GLY B 1 262 ? 134.026 111.076 81.273 1.00 56.06 262 GLY B C 1
ATOM 4570 O O . GLY B 1 262 ? 133.851 110.544 80.173 1.00 56.06 262 GLY B O 1
ATOM 4571 N N . ALA B 1 263 ? 133.263 112.078 81.714 1.00 57.85 263 ALA B N 1
ATOM 4572 C CA . ALA B 1 263 ? 132.058 112.464 80.985 1.00 57.85 263 ALA B CA 1
ATOM 4573 C C . ALA B 1 263 ? 132.392 112.927 79.572 1.00 57.85 263 ALA B C 1
ATOM 4574 O O . ALA B 1 263 ? 131.995 112.294 78.586 1.00 57.85 263 ALA B O 1
ATOM 4576 N N . SER B 1 264 ? 133.126 114.027 79.454 1.00 63.11 264 SER B N 1
ATOM 4577 C CA . SER B 1 264 ? 133.532 114.554 78.158 1.00 63.11 264 SER B CA 1
ATOM 4578 C C . SER B 1 264 ? 132.322 114.877 77.289 1.00 63.11 264 SER B C 1
ATOM 4579 O O . SER B 1 264 ? 132.073 114.186 76.293 1.00 63.11 264 SER B O 1
ATOM 4582 N N . PRO B 1 265 ? 131.546 115.911 77.626 1.00 59.64 265 PRO B N 1
ATOM 4583 C CA . PRO B 1 265 ? 130.480 116.353 76.718 1.00 59.64 265 PRO B CA 1
ATOM 4584 C C . PRO B 1 265 ? 131.055 116.973 75.455 1.00 59.64 265 PRO B C 1
ATOM 4585 O O . PRO B 1 265 ? 132.275 116.973 75.268 1.00 59.64 265 PRO B O 1
ATOM 4589 N N . ASP B 1 266 ? 130.191 117.498 74.587 1.00 69.18 266 ASP B N 1
ATOM 4590 C CA . ASP B 1 266 ? 130.520 118.005 73.252 1.00 69.18 266 ASP B CA 1
ATOM 4591 C C . ASP B 1 266 ? 130.612 116.870 72.243 1.00 69.18 266 ASP B C 1
ATOM 4592 O O . ASP B 1 266 ? 131.088 117.091 71.118 1.00 69.18 266 ASP B O 1
ATOM 4597 N N . GLY B 1 267 ? 130.177 115.661 72.602 1.00 83.37 267 GLY B N 1
ATOM 4598 C CA . GLY B 1 267 ? 130.206 114.553 71.665 1.00 83.37 267 GLY B CA 1
ATOM 4599 C C . GLY B 1 267 ? 129.255 114.709 70.498 1.00 83.37 267 GLY B C 1
ATOM 4600 O O . GLY B 1 267 ? 129.446 114.056 69.467 1.00 83.37 267 GLY B O 1
ATOM 4601 N N . ALA B 1 268 ? 128.236 115.558 70.635 1.00 88.62 268 ALA B N 1
ATOM 4602 C CA . ALA B 1 268 ? 127.256 115.787 69.576 1.00 88.62 268 ALA B CA 1
ATOM 4603 C C . ALA B 1 268 ? 126.595 114.470 69.166 1.00 88.62 268 ALA B C 1
ATOM 4604 O O . ALA B 1 268 ? 126.752 113.981 68.045 1.00 88.62 268 ALA B O 1
ATOM 4606 N N . ALA B 1 269 ? 125.853 113.895 70.113 1.00 90.45 269 ALA B N 1
ATOM 4607 C CA . ALA B 1 269 ? 125.213 112.592 69.968 1.00 90.45 269 ALA B CA 1
ATOM 4608 C C . ALA B 1 269 ? 126.222 111.452 69.959 1.00 90.45 269 ALA B C 1
ATOM 4609 O O . ALA B 1 269 ? 125.888 110.330 69.563 1.00 90.45 269 ALA B O 1
ATOM 4611 N N . GLY B 1 270 ? 127.458 111.717 70.390 1.00 91.46 270 GLY B N 1
ATOM 4612 C CA . GLY B 1 270 ? 128.492 110.711 70.458 1.00 91.46 270 GLY B CA 1
ATOM 4613 C C . GLY B 1 270 ? 129.049 110.592 71.869 1.00 91.46 270 GLY B C 1
ATOM 4614 O O . GLY B 1 270 ? 128.691 111.353 72.777 1.00 91.46 270 GLY B O 1
ATOM 4615 N N . ALA B 1 271 ? 129.940 109.615 72.042 1.00 88.51 271 ALA B N 1
ATOM 4616 C CA . ALA B 1 271 ? 130.537 109.375 73.352 1.00 88.51 271 ALA B CA 1
ATOM 4617 C C . ALA B 1 271 ? 131.345 110.582 73.814 1.00 88.51 271 ALA B C 1
ATOM 4618 O O . ALA B 1 271 ? 131.032 111.204 74.835 1.00 88.51 271 ALA B O 1
ATOM 4620 N N . GLY B 1 272 ? 132.391 110.928 73.067 1.00 78.78 272 GLY B N 1
ATOM 4621 C CA . GLY B 1 272 ? 133.250 112.036 73.413 1.00 78.78 272 GLY B CA 1
ATOM 4622 C C . GLY B 1 272 ? 134.662 111.578 73.717 1.00 78.78 272 GLY B C 1
ATOM 4623 O O . GLY B 1 272 ? 134.909 110.401 74.000 1.00 78.78 272 GLY B O 1
ATOM 4624 N N . PRO B 1 273 ? 135.624 112.503 73.665 1.00 68.85 273 PRO B N 1
ATOM 4625 C CA . PRO B 1 273 ? 137.026 112.137 73.914 1.00 68.85 273 PRO B CA 1
ATOM 4626 C C . PRO B 1 273 ? 137.338 112.144 75.404 1.00 68.85 273 PRO B C 1
ATOM 4627 O O . PRO B 1 273 ? 137.193 113.167 76.075 1.00 68.85 273 PRO B O 1
ATOM 4631 N N . ALA B 1 274 ? 137.771 110.996 75.920 1.00 60.05 274 ALA B N 1
ATOM 4632 C CA . ALA B 1 274 ? 138.193 110.900 77.313 1.00 60.05 274 ALA B CA 1
ATOM 4633 C C . ALA B 1 274 ? 139.544 111.584 77.468 1.00 60.05 274 ALA B C 1
ATOM 4634 O O . ALA B 1 274 ? 140.568 111.064 77.013 1.00 60.05 274 ALA B O 1
ATOM 4636 N N . VAL B 1 275 ? 139.552 112.742 78.108 1.00 54.34 275 VAL B N 1
ATOM 4637 C CA . VAL B 1 275 ? 140.751 113.563 78.220 1.00 54.34 275 VAL B CA 1
ATOM 4638 C C . VAL B 1 275 ? 141.556 113.124 79.433 1.00 54.34 275 VAL B C 1
ATOM 4639 O O . VAL B 1 275 ? 141.011 112.674 80.448 1.00 54.34 275 VAL B O 1
ATOM 4643 N N . ARG B 1 276 ? 142.875 113.243 79.316 1.00 55.29 276 ARG B N 1
ATOM 4644 C CA . ARG B 1 276 ? 143.804 112.965 80.403 1.00 55.29 276 ARG B CA 1
ATOM 4645 C C . ARG B 1 276 ? 144.484 114.263 80.810 1.00 55.29 276 ARG B C 1
ATOM 4646 O O . ARG B 1 276 ? 145.047 114.966 79.965 1.00 55.29 276 ARG B O 1
ATOM 4654 N N . VAL B 1 277 ? 144.432 114.575 82.101 1.00 49.34 277 VAL B N 1
ATOM 4655 C CA . VAL B 1 277 ? 144.924 115.838 82.635 1.00 49.34 277 VAL B CA 1
ATOM 4656 C C . VAL B 1 277 ? 145.968 115.536 83.700 1.00 49.34 277 VAL B C 1
ATOM 4657 O O . VAL B 1 277 ? 145.705 114.769 84.634 1.00 49.34 277 VAL B O 1
ATOM 4661 N N . SER B 1 278 ? 147.143 116.143 83.561 1.00 47.61 278 SER B N 1
ATOM 4662 C CA . SER B 1 278 ? 148.233 115.962 84.512 1.00 47.61 278 SER B CA 1
ATOM 4663 C C . SER B 1 278 ? 148.036 116.912 85.686 1.00 47.61 278 SER B C 1
ATOM 4664 O O . SER B 1 278 ? 147.936 118.129 85.495 1.00 47.61 278 SER B O 1
ATOM 4667 N N . CYS B 1 279 ? 148.000 116.364 86.896 1.00 47.13 279 CYS B N 1
ATOM 4668 C CA . CYS B 1 279 ? 147.778 117.146 88.100 1.00 47.13 279 CYS B CA 1
ATOM 4669 C C . CYS B 1 279 ? 148.931 116.954 89.074 1.00 47.13 279 CYS B C 1
ATOM 4670 O O . CYS B 1 279 ? 149.594 115.910 89.090 1.00 47.13 279 CYS B O 1
ATOM 4673 N N . LYS B 1 280 ? 149.168 117.989 89.875 1.00 47.53 280 LYS B N 1
ATOM 4674 C CA . LYS B 1 280 ? 150.215 118.004 90.884 1.00 47.53 280 LYS B CA 1
ATOM 4675 C C . LYS B 1 280 ? 149.620 118.501 92.191 1.00 47.53 280 LYS B C 1
ATOM 4676 O O . LYS B 1 280 ? 148.874 119.488 92.205 1.00 47.53 280 LYS B O 1
ATOM 4682 N N . LEU B 1 281 ? 149.938 117.801 93.282 1.00 46.64 281 LEU B N 1
ATOM 4683 C CA . LEU B 1 281 ? 149.502 118.157 94.627 1.00 46.64 281 LEU B CA 1
ATOM 4684 C C . LEU B 1 281 ? 150.532 119.073 95.276 1.00 46.64 281 LEU B C 1
ATOM 4685 O O . LEU B 1 281 ? 151.729 118.770 95.233 1.00 46.64 281 LEU B O 1
ATOM 4690 N N . PRO B 1 282 ? 150.129 120.192 95.876 1.00 48.33 282 PRO B N 1
ATOM 4691 C CA . PRO B 1 282 ? 151.122 121.096 96.466 1.00 48.33 282 PRO B CA 1
ATOM 4692 C C . PRO B 1 282 ? 151.477 120.752 97.905 1.00 48.33 282 PRO B C 1
ATOM 4693 O O . PRO B 1 282 ? 152.527 121.167 98.404 1.00 48.33 282 PRO B O 1
ATOM 4697 N N . SER B 1 283 ? 150.615 119.995 98.579 1.00 53.61 283 SER B N 1
ATOM 4698 C CA . SER B 1 283 ? 150.721 119.793 100.019 1.00 53.61 283 SER B CA 1
ATOM 4699 C C . SER B 1 283 ? 151.420 118.497 100.410 1.00 53.61 283 SER B C 1
ATOM 4700 O O . SER B 1 283 ? 151.461 118.176 101.601 1.00 53.61 283 SER B O 1
ATOM 4703 N N . VAL B 1 284 ? 151.966 117.741 99.455 1.00 51.27 284 VAL B N 1
ATOM 4704 C CA . VAL B 1 284 ? 152.571 116.463 99.816 1.00 51.27 284 VAL B CA 1
ATOM 4705 C C . VAL B 1 284 ? 153.883 116.670 100.562 1.00 51.27 284 VAL B C 1
ATOM 4706 O O . VAL B 1 284 ? 154.218 115.893 101.463 1.00 51.27 284 VAL B O 1
ATOM 4710 N N . GLN B 1 285 ? 154.655 117.697 100.201 1.00 54.88 285 GLN B N 1
ATOM 4711 C CA . GLN B 1 285 ? 155.984 117.865 100.783 1.00 54.88 285 GLN B CA 1
ATOM 4712 C C . GLN B 1 285 ? 155.907 118.124 102.282 1.00 54.88 285 GLN B C 1
ATOM 4713 O O . GLN B 1 285 ? 156.592 117.465 103.076 1.00 54.88 285 GLN B O 1
ATOM 4719 N N . LEU B 1 286 ? 155.084 119.090 102.690 1.00 56.97 286 LEU B N 1
ATOM 4720 C CA . LEU B 1 286 ? 154.988 119.412 104.109 1.00 56.97 286 LEU B CA 1
ATOM 4721 C C . LEU B 1 286 ? 154.408 118.246 104.897 1.00 56.97 286 LEU B C 1
ATOM 4722 O O . LEU B 1 286 ? 154.848 117.972 106.018 1.00 56.97 286 LEU B O 1
ATOM 4727 N N . GLN B 1 287 ? 153.418 117.553 104.334 1.00 56.84 287 GLN B N 1
ATOM 4728 C CA . GLN B 1 287 ? 152.869 116.385 105.013 1.00 56.84 287 GLN B CA 1
ATOM 4729 C C . GLN B 1 287 ? 153.934 115.314 105.198 1.00 56.84 287 GLN B C 1
ATOM 4730 O O . GLN B 1 287 ? 154.020 114.688 106.260 1.00 56.84 287 GLN B O 1
ATOM 4736 N N . ARG B 1 288 ? 154.760 115.094 104.175 1.00 55.75 288 ARG B N 1
ATOM 4737 C CA . ARG B 1 288 ? 155.804 114.081 104.262 1.00 55.75 288 ARG B CA 1
ATOM 4738 C C . ARG B 1 288 ? 156.869 114.461 105.283 1.00 55.75 288 ARG B C 1
ATOM 4739 O O . ARG B 1 288 ? 157.423 113.583 105.953 1.00 55.75 288 ARG B O 1
ATOM 4747 N N . ILE B 1 289 ? 157.170 115.754 105.416 1.00 56.73 289 ILE B N 1
ATOM 4748 C CA . ILE B 1 289 ? 158.121 116.186 106.439 1.00 56.73 289 ILE B CA 1
ATOM 4749 C C . ILE B 1 289 ? 157.525 116.027 107.835 1.00 56.73 289 ILE B C 1
ATOM 4750 O O . ILE B 1 289 ? 158.192 115.542 108.761 1.00 56.73 289 ILE B O 1
ATOM 4755 N N . ILE B 1 290 ? 156.266 116.437 108.013 1.00 58.91 290 ILE B N 1
ATOM 4756 C CA . ILE B 1 290 ? 155.627 116.339 109.321 1.00 58.91 290 ILE B CA 1
ATOM 4757 C C . ILE B 1 290 ? 155.470 114.884 109.734 1.00 58.91 290 ILE B C 1
ATOM 4758 O O . ILE B 1 290 ? 155.524 114.563 110.926 1.00 58.91 290 ILE B O 1
ATOM 4763 N N . ALA B 1 291 ? 155.259 113.983 108.774 1.00 59.19 291 ALA B N 1
ATOM 4764 C CA . ALA B 1 291 ? 155.163 112.566 109.108 1.00 59.19 291 ALA B CA 1
ATOM 4765 C C . ALA B 1 291 ? 156.457 112.069 109.741 1.00 59.19 291 ALA B C 1
ATOM 4766 O O . ALA B 1 291 ? 156.436 111.385 110.770 1.00 59.19 291 ALA B O 1
ATOM 4768 N N . GLY B 1 292 ? 157.597 112.411 109.140 1.00 61.33 292 GLY B N 1
ATOM 4769 C CA . GLY B 1 292 ? 158.870 112.027 109.727 1.00 61.33 292 GLY B CA 1
ATOM 4770 C C . GLY B 1 292 ? 159.100 112.672 111.079 1.00 61.33 292 GLY B C 1
ATOM 4771 O O . GLY B 1 292 ? 159.615 112.035 112.006 1.00 61.33 292 GLY B O 1
ATOM 4772 N N . VAL B 1 293 ? 158.728 113.947 111.211 1.00 61.60 293 VAL B N 1
ATOM 4773 C CA . VAL B 1 293 ? 158.883 114.626 112.496 1.00 61.60 293 VAL B CA 1
ATOM 4774 C C . VAL B 1 293 ? 158.092 113.895 113.574 1.00 61.60 293 VAL B C 1
ATOM 4775 O O . VAL B 1 293 ? 158.598 113.635 114.673 1.00 61.60 293 VAL B O 1
ATOM 4779 N N . ASP B 1 294 ? 156.839 113.547 113.272 1.00 64.85 294 ASP B N 1
ATOM 4780 C CA . ASP B 1 294 ? 156.010 112.833 114.237 1.00 64.85 294 ASP B CA 1
ATOM 4781 C C . ASP B 1 294 ? 156.585 111.460 114.550 1.00 64.85 294 ASP B C 1
ATOM 4782 O O . ASP B 1 294 ? 156.573 111.024 115.707 1.00 64.85 294 ASP B O 1
ATOM 4787 N N . ILE B 1 295 ? 157.078 110.754 113.532 1.00 63.61 295 ILE B N 1
ATOM 4788 C CA . ILE B 1 295 ? 157.654 109.433 113.765 1.00 63.61 295 ILE B CA 1
ATOM 4789 C C . ILE B 1 295 ? 158.804 109.536 114.756 1.00 63.61 295 ILE B C 1
ATOM 4790 O O . ILE B 1 295 ? 158.864 108.799 115.748 1.00 63.61 295 ILE B O 1
ATOM 4795 N N . VAL B 1 296 ? 159.733 110.461 114.504 1.00 67.86 296 VAL B N 1
ATOM 4796 C CA . VAL B 1 296 ? 160.892 110.599 115.382 1.00 67.86 296 VAL B CA 1
ATOM 4797 C C . VAL B 1 296 ? 160.456 111.015 116.780 1.00 67.86 296 VAL B C 1
ATOM 4798 O O . VAL B 1 296 ? 160.944 110.480 117.785 1.00 67.86 296 VAL B O 1
ATOM 4802 N N . LEU B 1 297 ? 159.533 111.975 116.871 1.00 70.67 297 LEU B N 1
ATOM 4803 C CA . LEU B 1 297 ? 159.090 112.456 118.175 1.00 70.67 297 LEU B CA 1
ATOM 4804 C C . LEU B 1 297 ? 158.477 111.329 118.995 1.00 70.67 297 LEU B C 1
ATOM 4805 O O . LEU B 1 297 ? 158.818 111.140 120.169 1.00 70.67 297 LEU B O 1
ATOM 4810 N N . LEU B 1 298 ? 157.569 110.562 118.390 1.00 72.76 298 LEU B N 1
ATOM 4811 C CA . LEU B 1 298 ? 156.900 109.500 119.129 1.00 72.76 298 LEU B CA 1
ATOM 4812 C C . LEU B 1 298 ? 157.848 108.352 119.449 1.00 72.76 298 LEU B C 1
ATOM 4813 O O . LEU B 1 298 ? 157.718 107.726 120.505 1.00 72.76 298 LEU B O 1
ATOM 4818 N N . CYS B 1 299 ? 158.812 108.063 118.572 1.00 74.49 299 CYS B N 1
ATOM 4819 C CA . CYS B 1 299 ? 159.803 107.043 118.898 1.00 74.49 299 CYS B CA 1
ATOM 4820 C C . CYS B 1 299 ? 160.649 107.466 120.094 1.00 74.49 299 CYS B C 1
ATOM 4821 O O . CYS B 1 299 ? 160.941 106.652 120.981 1.00 74.49 299 CYS B O 1
ATOM 4824 N N . VAL B 1 300 ? 161.048 108.738 120.140 1.00 76.46 300 VAL B N 1
ATOM 4825 C CA . VAL B 1 300 ? 161.829 109.219 121.276 1.00 76.46 300 VAL B CA 1
ATOM 4826 C C . VAL B 1 300 ? 160.988 109.180 122.546 1.00 76.46 300 VAL B C 1
ATOM 4827 O O . VAL B 1 300 ? 161.485 108.844 123.627 1.00 76.46 300 VAL B O 1
ATOM 4831 N N . MET B 1 301 ? 159.702 109.527 122.440 1.00 78.32 301 MET B N 1
ATOM 4832 C CA . MET B 1 301 ? 158.816 109.419 123.597 1.00 78.32 301 MET B CA 1
ATOM 4833 C C . MET B 1 301 ? 158.718 107.977 124.082 1.00 78.32 301 MET B C 1
ATOM 4834 O O . MET B 1 301 ? 158.722 107.718 125.291 1.00 78.32 301 MET B O 1
ATOM 4839 N N . ASN B 1 302 ? 158.617 107.025 123.152 1.00 79.72 302 ASN B N 1
ATOM 4840 C CA . ASN B 1 302 ? 158.570 105.617 123.532 1.00 79.72 302 ASN B CA 1
ATOM 4841 C C . ASN B 1 302 ? 159.844 105.208 124.259 1.00 79.72 302 ASN B C 1
ATOM 4842 O O . ASN B 1 302 ? 159.798 104.501 125.274 1.00 79.72 302 ASN B O 1
ATOM 4847 N N . LEU B 1 303 ? 160.997 105.640 123.745 1.00 81.27 303 LEU B N 1
ATOM 4848 C CA . LEU B 1 303 ? 162.259 105.317 124.404 1.00 81.27 303 LEU B CA 1
ATOM 4849 C C . LEU B 1 303 ? 162.316 105.912 125.806 1.00 81.27 303 LEU B C 1
ATOM 4850 O O . LEU B 1 303 ? 162.763 105.252 126.752 1.00 81.27 303 LEU B O 1
ATOM 4855 N N . ILE B 1 304 ? 161.872 107.161 125.957 1.00 83.91 304 ILE B N 1
ATOM 4856 C CA . ILE B 1 304 ? 161.864 107.791 127.275 1.00 83.91 304 ILE B CA 1
ATOM 4857 C C . ILE B 1 304 ? 160.970 107.010 128.227 1.00 83.91 304 ILE B C 1
ATOM 4858 O O . ILE B 1 304 ? 161.336 106.760 129.383 1.00 83.91 304 ILE B O 1
ATOM 4863 N N . ILE B 1 305 ? 159.782 106.620 127.763 1.00 85.93 305 ILE B N 1
ATOM 4864 C CA . ILE B 1 305 ? 158.854 105.885 128.619 1.00 85.93 305 ILE B CA 1
ATOM 4865 C C . ILE B 1 305 ? 159.475 104.564 129.054 1.00 85.93 305 ILE B C 1
ATOM 4866 O O . ILE B 1 305 ? 159.413 104.184 130.230 1.00 85.93 305 ILE B O 1
ATOM 4871 N N . LEU B 1 306 ? 160.079 103.841 128.109 1.00 86.33 306 LEU B N 1
ATOM 4872 C CA . LEU B 1 306 ? 160.675 102.551 128.443 1.00 86.33 306 LEU B CA 1
ATOM 4873 C C . LEU B 1 306 ? 161.815 102.711 129.439 1.00 86.33 306 LEU B C 1
ATOM 4874 O O . LEU B 1 306 ? 161.924 101.938 130.399 1.00 86.33 306 LEU B O 1
ATOM 4879 N N . VAL B 1 307 ? 162.679 103.706 129.228 1.00 89.34 307 VAL B N 1
ATOM 4880 C CA . VAL B 1 307 ? 163.800 103.912 130.141 1.00 89.34 307 VAL B CA 1
ATOM 4881 C C . VAL B 1 307 ? 163.292 104.264 131.532 1.00 89.34 307 VAL B C 1
ATOM 4882 O O . VAL B 1 307 ? 163.790 103.748 132.541 1.00 89.34 307 VAL B O 1
ATOM 4886 N N . ASN B 1 308 ? 162.297 105.151 131.612 1.00 92.95 308 ASN B N 1
ATOM 4887 C CA . ASN B 1 308 ? 161.754 105.528 132.912 1.00 92.95 308 ASN B CA 1
ATOM 4888 C C . ASN B 1 308 ? 161.153 104.323 133.623 1.00 92.95 308 ASN B C 1
ATOM 4889 O O . ASN B 1 308 ? 161.377 104.126 134.823 1.00 92.95 308 ASN B O 1
ATOM 4894 N N . LEU B 1 309 ? 160.388 103.503 132.898 1.00 95.20 309 LEU B N 1
ATOM 4895 C CA . LEU B 1 309 ? 159.779 102.330 133.516 1.00 95.20 309 LEU B CA 1
ATOM 4896 C C . LEU B 1 309 ? 160.841 101.355 134.010 1.00 95.20 309 LEU B C 1
ATOM 4897 O O . LEU B 1 309 ? 160.739 100.824 135.124 1.00 95.20 309 LEU B O 1
ATOM 4902 N N . ILE B 1 310 ? 161.871 101.109 133.197 1.00 100.39 310 ILE B N 1
ATOM 4903 C CA . ILE B 1 310 ? 162.924 100.181 133.598 1.00 100.39 310 ILE B CA 1
ATOM 4904 C C . ILE B 1 310 ? 163.640 100.699 134.837 1.00 100.39 310 ILE B C 1
ATOM 4905 O O . ILE B 1 310 ? 163.919 99.941 135.774 1.00 100.39 310 ILE B O 1
ATOM 4910 N N . HIS B 1 311 ? 163.950 101.996 134.865 1.00 104.45 311 HIS B N 1
ATOM 4911 C CA . HIS B 1 311 ? 164.604 102.566 136.037 1.00 104.45 311 HIS B CA 1
ATOM 4912 C C . HIS B 1 311 ? 163.722 102.441 137.271 1.00 104.45 311 HIS B C 1
ATOM 4913 O O . HIS B 1 311 ? 164.208 102.125 138.363 1.00 104.45 311 HIS B O 1
ATOM 4920 N N . LEU B 1 312 ? 162.419 102.685 137.118 1.00 106.37 312 LEU B N 1
ATOM 4921 C CA . LEU B 1 312 ? 161.533 102.696 138.276 1.00 106.37 312 LEU B CA 1
ATOM 4922 C C . LEU B 1 312 ? 161.324 101.297 138.843 1.00 106.37 312 LEU B C 1
ATOM 4923 O O . LEU B 1 312 ? 161.319 101.116 140.066 1.00 106.37 312 LEU B O 1
ATOM 4928 N N . PHE B 1 313 ? 161.149 100.294 137.980 1.00 105.45 313 PHE B N 1
ATOM 4929 C CA . PHE B 1 313 ? 160.712 98.978 138.430 1.00 105.45 313 PHE B CA 1
ATOM 4930 C C . PHE B 1 313 ? 161.809 97.922 138.468 1.00 105.45 313 PHE B C 1
ATOM 4931 O O . PHE B 1 313 ? 161.543 96.809 138.935 1.00 105.45 313 PHE B O 1
ATOM 4939 N N . ILE B 1 314 ? 163.020 98.218 137.995 1.00 109.63 314 ILE B N 1
ATOM 4940 C CA . ILE B 1 314 ? 164.091 97.225 138.027 1.00 109.63 314 ILE B CA 1
ATOM 4941 C C . ILE B 1 314 ? 165.327 97.796 138.712 1.00 109.63 314 ILE B C 1
ATOM 4942 O O . ILE B 1 314 ? 165.796 97.254 139.719 1.00 109.63 314 ILE B O 1
ATOM 4947 N N . PHE B 1 315 ? 165.864 98.892 138.174 1.00 113.00 315 PHE B N 1
ATOM 4948 C CA . PHE B 1 315 ? 167.101 99.454 138.704 1.00 113.00 315 PHE B CA 1
ATOM 4949 C C . PHE B 1 315 ? 166.897 100.219 140.003 1.00 113.00 315 PHE B C 1
ATOM 4950 O O . PHE B 1 315 ? 167.821 100.272 140.823 1.00 113.00 315 PHE B O 1
ATOM 4958 N N . ARG B 1 316 ? 165.725 100.812 140.213 1.00 112.64 316 ARG B N 1
ATOM 4959 C CA . ARG B 1 316 ? 165.490 101.584 141.424 1.00 112.64 316 ARG B CA 1
ATOM 4960 C C . ARG B 1 316 ? 165.590 100.681 142.648 1.00 112.64 316 ARG B C 1
ATOM 4961 O O . ARG B 1 316 ? 165.038 99.576 142.666 1.00 112.64 316 ARG B O 1
ATOM 4969 N N . LYS B 1 317 ? 166.300 101.154 143.670 1.00 116.22 317 LYS B N 1
ATOM 4970 C CA . LYS B 1 317 ? 166.463 100.426 144.923 1.00 116.22 317 LYS B CA 1
ATOM 4971 C C . LYS B 1 317 ? 165.868 101.171 146.106 1.00 116.22 317 LYS B C 1
ATOM 4972 O O . LYS B 1 317 ? 165.066 100.599 146.853 1.00 116.22 317 LYS B O 1
ATOM 4978 N N . SER B 1 318 ? 166.235 102.435 146.295 1.00 121.57 318 SER B N 1
ATOM 4979 C CA . SER B 1 318 ? 165.743 103.249 147.398 1.00 121.57 318 SER B CA 1
ATOM 4980 C C . SER B 1 318 ? 164.757 104.277 146.864 1.00 121.57 318 SER B C 1
ATOM 4981 O O . SER B 1 318 ? 165.049 104.974 145.886 1.00 121.57 318 SER B O 1
ATOM 4984 N N . ASN B 1 319 ? 163.598 104.368 147.505 1.00 124.40 319 ASN B N 1
ATOM 4985 C CA . ASN B 1 319 ? 162.555 105.307 147.123 1.00 124.40 319 ASN B CA 1
ATOM 4986 C C . ASN B 1 319 ? 162.508 106.468 148.110 1.00 124.40 319 ASN B C 1
ATOM 4987 O O . ASN B 1 319 ? 163.163 106.460 149.156 1.00 124.40 319 ASN B O 1
ATOM 4992 N N . PHE B 1 320 ? 161.715 107.480 147.753 1.00 127.74 320 PHE B N 1
ATOM 4993 C CA . PHE B 1 320 ? 161.699 108.723 148.518 1.00 127.74 320 PHE B CA 1
ATOM 4994 C C . PHE B 1 320 ? 161.294 108.484 149.967 1.00 127.74 320 PHE B C 1
ATOM 4995 O O . PHE B 1 320 ? 162.002 108.890 150.895 1.00 127.74 320 PHE B O 1
ATOM 5003 N N . ILE B 1 321 ? 160.156 107.821 150.184 1.00 129.80 321 ILE B N 1
ATOM 5004 C CA . ILE B 1 321 ? 159.618 107.716 151.537 1.00 129.80 321 ILE B CA 1
ATOM 5005 C C . ILE B 1 321 ? 160.502 106.825 152.403 1.00 129.80 321 ILE B C 1
ATOM 5006 O O . ILE B 1 321 ? 160.698 107.097 153.594 1.00 129.80 321 ILE B O 1
ATOM 5011 N N . PHE B 1 322 ? 161.050 105.752 151.829 1.00 131.39 322 PHE B N 1
ATOM 5012 C CA . PHE B 1 322 ? 161.899 104.858 152.610 1.00 131.39 322 PHE B CA 1
ATOM 5013 C C . PHE B 1 322 ? 163.118 105.597 153.147 1.00 131.39 322 PHE B C 1
ATOM 5014 O O . PHE B 1 322 ? 163.422 105.529 154.344 1.00 131.39 322 PHE B O 1
ATOM 5022 N N . ASP B 1 323 ? 163.824 106.319 152.275 1.00 134.44 323 ASP B N 1
ATOM 5023 C CA . ASP B 1 323 ? 164.994 107.069 152.719 1.00 134.44 323 ASP B CA 1
ATOM 5024 C C . ASP B 1 323 ? 164.598 108.198 153.661 1.00 134.44 323 ASP B C 1
ATOM 5025 O O . ASP B 1 323 ? 165.308 108.482 154.632 1.00 134.44 323 ASP B O 1
ATOM 5030 N N . LYS B 1 324 ? 163.465 108.850 153.396 1.00 137.22 324 LYS B N 1
ATOM 5031 C CA . LYS B 1 324 ? 163.032 109.947 154.255 1.00 137.22 324 LYS B CA 1
ATOM 5032 C C . LYS B 1 324 ? 162.765 109.459 155.673 1.00 137.22 324 LYS B C 1
ATOM 5033 O O . LYS B 1 324 ? 163.113 110.137 156.647 1.00 137.22 324 LYS B O 1
ATOM 5039 N N . LEU B 1 325 ? 162.145 108.285 155.810 1.00 138.34 325 LEU B N 1
ATOM 5040 C CA . LEU B 1 325 ? 161.909 107.732 157.140 1.00 138.34 325 LEU B CA 1
ATOM 5041 C C . LEU B 1 325 ? 163.201 107.216 157.763 1.00 138.34 325 LEU B C 1
ATOM 5042 O O . LEU B 1 325 ? 163.424 107.384 158.967 1.00 138.34 325 LEU B O 1
ATOM 5047 N N . HIS B 1 326 ? 164.064 106.582 156.965 1.00 140.45 326 HIS B N 1
ATOM 5048 C CA . HIS B 1 326 ? 165.346 106.129 157.492 1.00 140.45 326 HIS B CA 1
ATOM 5049 C C . HIS B 1 326 ? 166.179 107.299 157.996 1.00 140.45 326 HIS B C 1
ATOM 5050 O O . HIS B 1 326 ? 167.041 107.121 158.865 1.00 140.45 326 HIS B O 1
ATOM 5057 N N . LYS B 1 327 ? 165.940 108.498 157.461 1.00 145.21 327 LYS B N 1
ATOM 5058 C CA . LYS B 1 327 ? 166.652 109.681 157.934 1.00 145.21 327 LYS B CA 1
ATOM 5059 C C . LYS B 1 327 ? 166.479 109.859 159.438 1.00 145.21 327 LYS B C 1
ATOM 5060 O O . LYS B 1 327 ? 167.460 110.023 160.172 1.00 145.21 327 LYS B O 1
ATOM 5066 N N . VAL B 1 328 ? 165.232 109.827 159.919 1.00 145.22 328 VAL B N 1
ATOM 5067 C CA . VAL B 1 328 ? 164.982 109.963 161.353 1.00 145.22 328 VAL B CA 1
ATOM 5068 C C . VAL B 1 328 ? 165.215 108.666 162.106 1.00 145.22 328 VAL B C 1
ATOM 5069 O O . VAL B 1 328 ? 165.253 108.678 163.343 1.00 145.22 328 VAL B O 1
ATOM 5073 N N . GLY B 1 329 ? 165.367 107.548 161.400 1.00 142.07 329 GLY B N 1
ATOM 5074 C CA . GLY B 1 329 ? 165.733 106.292 162.023 1.00 142.07 329 GLY B CA 1
ATOM 5075 C C . GLY B 1 329 ? 164.582 105.323 162.192 1.00 142.07 329 GLY B C 1
ATOM 5076 O O . GLY B 1 329 ? 163.794 105.437 163.135 1.00 142.07 329 GLY B O 1
ATOM 5077 N N . ILE B 1 330 ? 164.480 104.360 161.279 1.00 139.23 330 ILE B N 1
ATOM 5078 C CA . ILE B 1 330 ? 163.561 103.237 161.387 1.00 139.23 330 ILE B CA 1
ATOM 5079 C C . ILE B 1 330 ? 164.227 102.017 160.760 1.00 139.23 330 ILE B C 1
ATOM 5080 O O . ILE B 1 330 ? 165.329 102.099 160.210 1.00 139.23 330 ILE B O 1
ATOM 5085 N N . LYS B 1 331 ? 163.548 100.873 160.844 1.00 138.97 331 LYS B N 1
ATOM 5086 C CA . LYS B 1 331 ? 164.149 99.625 160.386 1.00 138.97 331 LYS B CA 1
ATOM 5087 C C . LYS B 1 331 ? 164.262 99.569 158.865 1.00 138.97 331 LYS B C 1
ATOM 5088 O O . LYS B 1 331 ? 165.328 99.248 158.328 1.00 138.97 331 LYS B O 1
ATOM 5094 N N . THR B 1 332 ? 163.178 99.883 158.155 1.00 140.05 332 THR B N 1
ATOM 5095 C CA . THR B 1 332 ? 163.131 99.749 156.696 1.00 140.05 332 THR B CA 1
ATOM 5096 C C . THR B 1 332 ? 163.571 98.353 156.258 1.00 140.05 332 THR B C 1
ATOM 5097 O O . THR B 1 332 ? 164.322 98.187 155.295 1.00 140.05 332 THR B O 1
ATOM 5101 N N . ARG B 1 333 ? 163.099 97.335 156.974 1.00 138.52 333 ARG B N 1
ATOM 5102 C CA . ARG B 1 333 ? 163.472 95.968 156.649 1.00 138.52 333 ARG B CA 1
ATOM 5103 C C . ARG B 1 333 ? 162.768 95.506 155.374 1.00 138.52 333 ARG B C 1
ATOM 5104 O O . ARG B 1 333 ? 161.824 96.132 154.882 1.00 138.52 333 ARG B O 1
ATOM 5112 N N . ARG B 1 334 ? 163.246 94.381 154.839 1.00 137.47 334 ARG B N 1
ATOM 5113 C CA . ARG B 1 334 ? 162.745 93.854 153.576 1.00 137.47 334 ARG B CA 1
ATOM 5114 C C . ARG B 1 334 ? 161.345 93.266 153.686 1.00 137.47 334 ARG B C 1
ATOM 5115 O O . ARG B 1 334 ? 160.762 92.915 152.654 1.00 137.47 334 ARG B O 1
ATOM 5123 N N . GLN B 1 335 ? 160.794 93.142 154.897 1.00 138.35 335 GLN B N 1
ATOM 5124 C CA . GLN B 1 335 ? 159.449 92.594 155.039 1.00 138.35 335 GLN B CA 1
ATOM 5125 C C . GLN B 1 335 ? 158.445 93.354 154.182 1.00 138.35 335 GLN B C 1
ATOM 5126 O O . GLN B 1 335 ? 157.498 92.756 153.659 1.00 138.35 335 GLN B O 1
ATOM 5132 N N . TRP B 1 336 ? 158.632 94.664 154.029 1.00 137.05 336 TRP B N 1
ATOM 5133 C CA . TRP B 1 336 ? 157.815 95.488 153.147 1.00 137.05 336 TRP B CA 1
ATOM 5134 C C . TRP B 1 336 ? 158.597 95.924 151.911 1.00 137.05 336 TRP B C 1
ATOM 5135 O O . TRP B 1 336 ? 158.354 96.999 151.357 1.00 137.05 336 TRP B O 1
ATOM 5146 N N . ARG B 1 337 ? 159.541 95.094 151.474 1.00 134.29 337 ARG B N 1
ATOM 5147 C CA . ARG B 1 337 ? 160.381 95.384 150.320 1.00 134.29 337 ARG B CA 1
ATOM 5148 C C . ARG B 1 337 ? 160.576 94.083 149.548 1.00 134.29 337 ARG B C 1
ATOM 5149 O O . ARG B 1 337 ? 159.850 93.105 149.749 1.00 134.29 337 ARG B O 1
ATOM 5157 N N . ARG B 1 338 ? 161.561 94.073 148.653 1.00 132.87 338 ARG B N 1
ATOM 5158 C CA . ARG B 1 338 ? 161.959 92.954 147.810 1.00 132.87 338 ARG B CA 1
ATOM 5159 C C . ARG B 1 338 ? 161.000 92.760 146.637 1.00 132.87 338 ARG B C 1
ATOM 5160 O O . ARG B 1 338 ? 161.261 91.909 145.785 1.00 132.87 338 ARG B O 1
ATOM 5168 N N . SER B 1 339 ? 159.911 93.520 146.551 1.00 125.84 339 SER B N 1
ATOM 5169 C CA . SER B 1 339 ? 158.977 93.468 145.428 1.00 125.84 339 SER B CA 1
ATOM 5170 C C . SER B 1 339 ? 158.898 94.880 144.856 1.00 125.84 339 SER B C 1
ATOM 5171 O O . SER B 1 339 ? 158.052 95.681 145.263 1.00 125.84 339 SER B O 1
ATOM 5174 N N . GLN B 1 340 ? 159.787 95.182 143.907 1.00 119.02 340 GLN B N 1
ATOM 5175 C CA . GLN B 1 340 ? 159.862 96.537 143.373 1.00 119.02 340 GLN B CA 1
ATOM 5176 C C . GLN B 1 340 ? 158.558 96.949 142.704 1.00 119.02 340 GLN B C 1
ATOM 5177 O O . GLN B 1 340 ? 158.259 98.146 142.615 1.00 119.02 340 GLN B O 1
ATOM 5183 N N . PHE B 1 341 ? 157.770 95.984 142.229 1.00 112.23 341 PHE B N 1
ATOM 5184 C CA . PHE B 1 341 ? 156.444 96.266 141.681 1.00 112.23 341 PHE B CA 1
ATOM 5185 C C . PHE B 1 341 ? 155.468 96.426 142.848 1.00 112.23 341 PHE B C 1
ATOM 5186 O O . PHE B 1 341 ? 154.620 95.576 143.127 1.00 112.23 341 PHE B O 1
ATOM 5194 N N . CYS B 1 342 ? 155.609 97.555 143.538 1.00 116.76 342 CYS B N 1
ATOM 5195 C CA . CYS B 1 342 ? 154.930 97.797 144.801 1.00 116.76 342 CYS B CA 1
ATOM 5196 C C . CYS B 1 342 ? 154.203 99.134 144.762 1.00 116.76 342 CYS B C 1
ATOM 5197 O O . CYS B 1 342 ? 154.565 100.043 144.012 1.00 116.76 342 CYS B O 1
ATOM 5200 N N . ASP B 1 343 ? 153.161 99.239 145.590 1.00 116.59 343 ASP B N 1
ATOM 5201 C CA . ASP B 1 343 ? 152.338 100.445 145.604 1.00 116.59 343 ASP B CA 1
ATOM 5202 C C . ASP B 1 343 ? 153.096 101.632 146.186 1.00 116.59 343 ASP B C 1
ATOM 5203 O O . ASP B 1 343 ? 153.111 102.719 145.596 1.00 116.59 343 ASP B O 1
ATOM 5208 N N . ILE B 1 344 ? 153.731 101.449 147.347 1.00 121.88 344 ILE B N 1
ATOM 5209 C CA . ILE B 1 344 ? 154.473 102.557 147.942 1.00 121.88 344 ILE B CA 1
ATOM 5210 C C . ILE B 1 344 ? 155.628 102.963 147.040 1.00 121.88 344 ILE B C 1
ATOM 5211 O O . ILE B 1 344 ? 156.062 104.123 147.053 1.00 121.88 344 ILE B O 1
ATOM 5216 N N . ASN B 1 345 ? 156.133 102.028 146.231 1.00 117.31 345 ASN B N 1
ATOM 5217 C CA . ASN B 1 345 ? 157.204 102.352 145.296 1.00 117.31 345 ASN B CA 1
ATOM 5218 C C . ASN B 1 345 ? 156.823 103.540 144.422 1.00 117.31 345 ASN B C 1
ATOM 5219 O O . ASN B 1 345 ? 157.610 104.477 144.250 1.00 117.31 345 ASN B O 1
ATOM 5224 N N . ILE B 1 346 ? 155.612 103.520 143.863 1.00 113.73 346 ILE B N 1
ATOM 5225 C CA . ILE B 1 346 ? 155.157 104.640 143.049 1.00 113.73 346 ILE B CA 1
ATOM 5226 C C . ILE B 1 346 ? 154.636 105.800 143.891 1.00 113.73 346 ILE B C 1
ATOM 5227 O O . ILE B 1 346 ? 154.800 106.961 143.491 1.00 113.73 346 ILE B O 1
ATOM 5232 N N . LEU B 1 347 ? 154.034 105.526 145.053 1.00 119.62 347 LEU B N 1
ATOM 5233 C CA . LEU B 1 347 ? 153.599 106.614 145.923 1.00 119.62 347 LEU B CA 1
ATOM 5234 C C . LEU B 1 347 ? 154.769 107.503 146.314 1.00 119.62 347 LEU B C 1
ATOM 5235 O O . LEU B 1 347 ? 154.577 108.688 146.618 1.00 119.62 347 LEU B O 1
ATOM 5240 N N . ALA B 1 348 ? 155.983 106.950 146.308 1.00 121.22 348 ALA B N 1
ATOM 5241 C CA . ALA B 1 348 ? 157.163 107.753 146.606 1.00 121.22 348 ALA B CA 1
ATOM 5242 C C . ALA B 1 348 ? 157.318 108.893 145.609 1.00 121.22 348 ALA B C 1
ATOM 5243 O O . ALA B 1 348 ? 157.706 110.005 145.984 1.00 121.22 348 ALA B O 1
ATOM 5245 N N . MET B 1 349 ? 157.029 108.638 144.331 1.00 114.12 349 MET B N 1
ATOM 5246 C CA . MET B 1 349 ? 157.159 109.687 143.325 1.00 114.12 349 MET B CA 1
ATOM 5247 C C . MET B 1 349 ? 156.172 110.822 143.576 1.00 114.12 349 MET B C 1
ATOM 5248 O O . MET B 1 349 ? 156.540 112.001 143.508 1.00 114.12 349 MET B O 1
ATOM 5253 N N . PHE B 1 350 ? 154.914 110.488 143.871 1.00 116.97 350 PHE B N 1
ATOM 5254 C CA . PHE B 1 350 ? 153.933 111.530 144.160 1.00 116.97 350 PHE B CA 1
ATOM 5255 C C . PHE B 1 350 ? 154.314 112.301 145.417 1.00 116.97 350 PHE B C 1
ATOM 5256 O O . PHE B 1 350 ? 154.151 113.525 145.476 1.00 116.97 350 PHE B O 1
ATOM 5264 N N . CYS B 1 351 ? 154.821 111.603 146.436 1.00 125.61 351 CYS B N 1
ATOM 5265 C CA . CYS B 1 351 ? 155.267 112.294 147.641 1.00 125.61 351 CYS B CA 1
ATOM 5266 C C . CYS B 1 351 ? 156.417 113.246 147.333 1.00 125.61 351 CYS B C 1
ATOM 5267 O O . CYS B 1 351 ? 156.450 114.376 147.834 1.00 125.61 351 CYS B O 1
ATOM 5270 N N . ASN B 1 352 ? 157.368 112.807 146.506 1.00 124.37 352 ASN B N 1
ATOM 5271 C CA . ASN B 1 352 ? 158.473 113.677 146.120 1.00 124.37 352 ASN B CA 1
ATOM 5272 C C . ASN B 1 352 ? 157.964 114.906 145.381 1.00 124.37 352 ASN B C 1
ATOM 5273 O O . ASN B 1 352 ? 158.425 116.026 145.630 1.00 124.37 352 ASN B O 1
ATOM 5278 N N . GLU B 1 353 ? 157.011 114.717 144.466 1.00 120.92 353 GLU B N 1
ATOM 5279 C CA . GLU B 1 353 ? 156.403 115.863 143.798 1.00 120.92 353 GLU B CA 1
ATOM 5280 C C . GLU B 1 353 ? 155.674 116.749 144.800 1.00 120.92 353 GLU B C 1
ATOM 5281 O O . GLU B 1 353 ? 155.739 117.981 144.715 1.00 120.92 353 GLU B O 1
ATOM 5287 N N . ASN B 1 354 ? 154.976 116.137 145.759 1.00 125.35 354 ASN B N 1
ATOM 5288 C CA . ASN B 1 354 ? 154.280 116.858 146.817 1.00 125.35 354 ASN B CA 1
ATOM 5289 C C . ASN B 1 354 ? 155.144 117.046 148.059 1.00 125.35 354 ASN B C 1
ATOM 5290 O O . ASN B 1 354 ? 154.614 117.139 149.174 1.00 125.35 354 ASN B O 1
ATOM 5295 N N . ARG B 1 355 ? 156.468 117.102 147.893 1.00 130.74 355 ARG B N 1
ATOM 5296 C CA . ARG B 1 355 ? 157.358 117.244 149.041 1.00 130.74 355 ARG B CA 1
ATOM 5297 C C . ARG B 1 355 ? 157.018 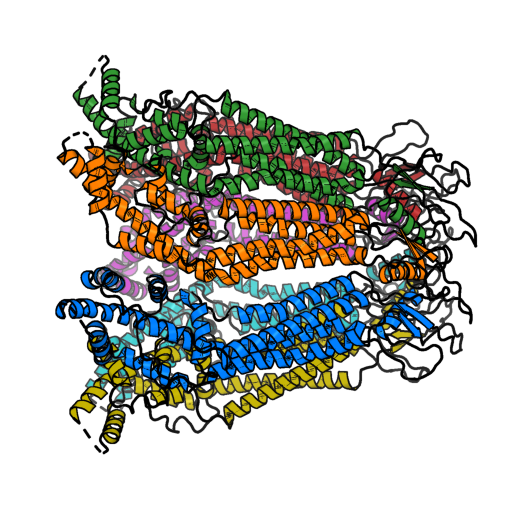118.492 149.846 1.00 130.74 355 ARG B C 1
ATOM 5298 O O . ARG B 1 355 ? 156.907 118.442 151.076 1.00 130.74 355 ARG B O 1
ATOM 5306 N N . ASP B 1 356 ? 156.845 119.622 149.167 1.00 133.53 356 ASP B N 1
ATOM 5307 C CA . ASP B 1 356 ? 156.630 120.899 149.833 1.00 133.53 356 ASP B CA 1
ATOM 5308 C C . ASP B 1 356 ? 155.176 121.135 150.219 1.00 133.53 356 ASP B C 1
ATOM 5309 O O . ASP B 1 356 ? 154.878 122.156 150.847 1.00 133.53 356 ASP B O 1
ATOM 5314 N N . HIS B 1 357 ? 154.266 120.226 149.866 1.00 134.89 357 HIS B N 1
ATOM 5315 C CA . HIS B 1 357 ? 152.882 120.362 150.302 1.00 134.89 357 HIS B CA 1
ATOM 5316 C C . HIS B 1 357 ? 152.725 120.152 151.802 1.00 134.89 357 HIS B C 1
ATOM 5317 O O . HIS B 1 357 ? 151.655 120.452 152.343 1.00 134.89 357 HIS B O 1
ATOM 5324 N N . ILE B 1 358 ? 153.754 119.646 152.477 1.00 138.84 358 ILE B N 1
ATOM 5325 C CA . ILE B 1 358 ? 153.781 119.521 153.930 1.00 138.84 358 ILE B CA 1
ATOM 5326 C C . ILE B 1 358 ? 154.966 120.332 154.434 1.00 138.84 358 ILE B C 1
ATOM 5327 O O . ILE B 1 358 ? 156.106 120.103 154.010 1.00 138.84 358 ILE B O 1
ATOM 5332 N N . LYS B 1 359 ? 154.699 121.274 155.338 1.00 140.25 359 LYS B N 1
ATOM 5333 C CA . LYS B 1 359 ? 155.711 122.256 155.714 1.00 140.25 359 LYS B CA 1
ATOM 5334 C C . LYS B 1 359 ? 156.819 121.622 156.547 1.00 140.25 359 LYS B C 1
ATOM 5335 O O . LYS B 1 359 ? 157.986 121.597 156.135 1.00 140.25 359 LYS B O 1
ATOM 5341 N N . SER B 1 360 ? 156.465 121.095 157.722 1.00 142.32 360 SER B N 1
ATOM 5342 C CA . SER B 1 360 ? 157.461 120.629 158.683 1.00 142.32 360 SER B CA 1
ATOM 5343 C C . SER B 1 360 ? 158.541 119.793 158.006 1.00 142.32 360 SER B C 1
ATOM 5344 O O . SER B 1 360 ? 159.724 120.157 158.012 1.00 142.32 360 SER B O 1
ATOM 5347 N N . LEU B 1 361 ? 158.136 118.674 157.397 1.00 140.91 361 LEU B N 1
ATOM 5348 C CA . LEU B 1 361 ? 159.079 117.773 156.743 1.00 140.91 361 LEU B CA 1
ATOM 5349 C C . LEU B 1 361 ? 160.183 118.541 156.032 1.00 140.91 361 LEU B C 1
ATOM 5350 O O . LEU B 1 361 ? 161.374 118.301 156.264 1.00 140.91 361 LEU B O 1
ATOM 5355 N N . ASN B 1 362 ? 159.794 119.503 155.191 1.00 140.54 362 ASN B N 1
ATOM 5356 C CA . ASN B 1 362 ? 160.757 120.259 154.400 1.00 140.54 362 ASN B CA 1
ATOM 5357 C C . ASN B 1 362 ? 161.966 120.652 155.239 1.00 140.54 362 ASN B C 1
ATOM 5358 O O . ASN B 1 362 ? 163.091 120.201 154.986 1.00 140.54 362 ASN B O 1
ATOM 5363 N N . ARG B 1 363 ? 161.736 121.445 156.286 1.00 140.50 363 ARG B N 1
ATOM 5364 C CA . ARG B 1 363 ? 162.861 121.963 157.057 1.00 140.50 363 ARG B CA 1
ATOM 5365 C C . ARG B 1 363 ? 163.695 120.821 157.616 1.00 140.50 363 ARG B C 1
ATOM 5366 O O . ARG B 1 363 ? 164.928 120.827 157.509 1.00 140.50 363 ARG B O 1
ATOM 5374 N N . LEU B 1 364 ? 163.034 119.804 158.172 1.00 143.95 364 LEU B N 1
ATOM 5375 C CA . LEU B 1 364 ? 163.757 118.717 158.815 1.00 143.95 364 LEU B CA 1
ATOM 5376 C C . LEU B 1 364 ? 164.694 118.007 157.849 1.00 143.95 364 LEU B C 1
ATOM 5377 O O . LEU B 1 364 ? 165.658 117.374 158.292 1.00 143.95 364 LEU B O 1
ATOM 5382 N N . ASP B 1 365 ? 164.437 118.097 156.542 1.00 141.35 365 ASP B N 1
ATOM 5383 C CA . ASP B 1 365 ? 165.311 117.434 155.582 1.00 141.35 365 ASP B CA 1
ATOM 5384 C C . ASP B 1 365 ? 166.606 118.203 155.357 1.00 141.35 365 ASP B C 1
ATOM 5385 O O . ASP B 1 365 ? 167.649 117.588 155.109 1.00 141.35 365 ASP B O 1
ATOM 5390 N N . PHE B 1 366 ? 166.566 119.533 155.440 1.00 139.58 366 PHE B N 1
ATOM 5391 C CA . PHE B 1 366 ? 167.712 120.357 155.078 1.00 139.58 366 PHE B CA 1
ATOM 5392 C C . PHE B 1 366 ? 168.542 120.799 156.274 1.00 139.58 366 PHE B C 1
ATOM 5393 O O . PHE B 1 366 ? 169.654 121.302 156.083 1.00 139.58 366 PHE B O 1
ATOM 5401 N N . ILE B 1 367 ? 168.036 120.626 157.497 1.00 142.99 367 ILE B N 1
ATOM 5402 C CA . ILE B 1 367 ? 168.826 120.954 158.676 1.00 142.99 367 ILE B CA 1
ATOM 5403 C C . ILE B 1 367 ? 170.064 120.074 158.783 1.00 142.99 367 ILE B C 1
ATOM 5404 O O . ILE B 1 367 ? 171.044 120.467 159.426 1.00 142.99 367 ILE B O 1
ATOM 5409 N N . THR B 1 368 ? 170.048 118.892 158.170 1.00 144.98 368 THR B N 1
ATOM 5410 C CA . THR B 1 368 ? 171.154 117.948 158.266 1.00 144.98 368 THR B CA 1
ATOM 5411 C C . THR B 1 368 ? 171.353 117.294 156.902 1.00 144.98 368 THR B C 1
ATOM 5412 O O . THR B 1 368 ? 170.819 117.750 155.886 1.00 144.98 368 THR B O 1
ATOM 5416 N N . ASN B 1 369 ? 172.132 116.217 156.886 1.00 145.05 369 ASN B N 1
ATOM 5417 C CA . ASN B 1 369 ? 172.397 115.456 155.671 1.00 145.05 369 ASN B CA 1
ATOM 5418 C C . ASN B 1 369 ? 172.791 114.040 156.078 1.00 145.05 369 ASN B C 1
ATOM 5419 O O . ASN B 1 369 ? 172.763 113.685 157.261 1.00 145.05 369 ASN B O 1
ATOM 5424 N N . GLU B 1 370 ? 173.152 113.224 155.087 1.00 149.09 370 GLU B N 1
ATOM 5425 C CA . GLU B 1 370 ? 173.649 111.859 155.244 1.00 149.09 370 GLU B CA 1
ATOM 5426 C C . GLU B 1 370 ? 172.582 110.884 155.730 1.00 149.09 370 GLU B C 1
ATOM 5427 O O . GLU B 1 370 ? 172.877 109.690 155.864 1.00 149.09 370 GLU B O 1
ATOM 5433 N N . SER B 1 371 ? 171.358 111.341 155.994 1.00 149.71 371 SER B N 1
ATOM 5434 C CA . SER B 1 371 ? 170.283 110.465 156.460 1.00 149.71 371 SER B CA 1
ATOM 5435 C C . SER B 1 371 ? 170.689 109.726 157.734 1.00 149.71 371 SER B C 1
ATOM 5436 O O . SER B 1 371 ? 170.344 108.561 157.942 1.00 149.71 371 SER B O 1
ATOM 5439 N N . ASP B 1 372 ? 171.431 110.417 158.595 1.00 152.32 372 ASP B N 1
ATOM 5440 C CA . ASP B 1 372 ? 171.873 109.901 159.888 1.00 152.32 372 ASP B CA 1
ATOM 5441 C C . ASP B 1 372 ? 171.639 110.947 160.969 1.00 152.32 372 ASP B C 1
ATOM 5442 O O . ASP B 1 372 ? 172.520 111.269 161.770 1.00 152.32 372 ASP B O 1
ATOM 5447 N N . LEU B 1 373 ? 170.423 111.499 160.991 1.00 151.54 373 LEU B N 1
ATOM 5448 C CA . LEU B 1 373 ? 170.120 112.624 161.871 1.00 151.54 373 LEU B CA 1
ATOM 5449 C C . LEU B 1 373 ? 170.460 112.318 163.326 1.00 151.54 373 LEU B C 1
ATOM 5450 O O . LEU B 1 373 ? 170.926 113.198 164.059 1.00 151.54 373 LEU B O 1
ATOM 5455 N N . MET B 1 374 ? 170.238 111.081 163.762 1.00 155.51 374 MET B N 1
ATOM 5456 C CA . MET B 1 374 ? 170.341 110.730 165.173 1.00 155.51 374 MET B CA 1
ATOM 5457 C C . MET B 1 374 ? 171.744 110.316 165.606 1.00 155.51 374 MET B C 1
ATOM 5458 O O . MET B 1 374 ? 171.963 110.109 166.804 1.00 155.51 374 MET B O 1
ATOM 5463 N N . TYR B 1 375 ? 172.695 110.192 164.682 1.00 158.06 375 TYR B N 1
ATOM 5464 C CA . TYR B 1 375 ? 174.051 109.795 165.041 1.00 158.06 375 TYR B CA 1
ATOM 5465 C C . TYR B 1 375 ? 174.922 110.961 165.490 1.00 158.06 375 TYR B C 1
ATOM 5466 O O . TYR B 1 375 ? 176.032 110.726 165.980 1.00 158.06 375 TYR B O 1
ATOM 5475 N N . ASP B 1 376 ? 174.461 112.199 165.341 1.00 157.53 376 ASP B N 1
ATOM 5476 C CA . ASP B 1 376 ? 175.190 113.338 165.879 1.00 157.53 376 ASP B CA 1
ATOM 5477 C C . ASP B 1 376 ? 174.914 113.471 167.371 1.00 157.53 376 ASP B C 1
ATOM 5478 O O . ASP B 1 376 ? 173.795 113.232 167.834 1.00 157.53 376 ASP B O 1
ATOM 5483 N N . ASN B 1 377 ? 175.943 113.858 168.123 1.00 160.75 377 ASN B N 1
ATOM 5484 C CA . ASN B 1 377 ? 175.829 113.881 169.577 1.00 160.75 377 ASN B CA 1
ATOM 5485 C C . ASN B 1 377 ? 175.055 115.103 170.063 1.00 160.75 377 ASN B C 1
ATOM 5486 O O . ASN B 1 377 ? 174.039 114.971 170.753 1.00 160.75 377 ASN B O 1
ATOM 5491 N N . VAL B 1 378 ? 175.518 116.301 169.710 1.00 158.29 378 VAL B N 1
ATOM 5492 C CA . VAL B 1 378 ? 175.042 117.541 170.322 1.00 158.29 378 VAL B CA 1
ATOM 5493 C C . VAL B 1 378 ? 174.271 118.404 169.327 1.00 158.29 378 VAL B C 1
ATOM 5494 O O . VAL B 1 378 ? 173.069 118.621 169.485 1.00 158.29 378 VAL B O 1
ATOM 5498 N N . VAL B 1 379 ? 174.942 118.888 168.279 1.00 154.84 379 VAL B N 1
ATOM 5499 C CA . VAL B 1 379 ? 174.416 120.030 167.531 1.00 154.84 379 VAL B CA 1
ATOM 5500 C C . VAL B 1 379 ? 173.055 119.705 166.925 1.00 154.84 379 VAL B C 1
ATOM 5501 O O . VAL B 1 379 ? 172.071 120.421 167.151 1.00 154.84 379 VAL B O 1
ATOM 5505 N N . ARG B 1 380 ? 172.963 118.601 166.180 1.00 153.62 380 ARG B N 1
ATOM 5506 C CA . ARG B 1 380 ? 171.731 118.317 165.450 1.00 153.62 380 ARG B CA 1
ATOM 5507 C C . ARG B 1 380 ? 170.562 118.105 166.402 1.00 153.62 380 ARG B C 1
ATOM 5508 O O . ARG B 1 380 ? 169.432 118.514 166.111 1.00 153.62 380 ARG B O 1
ATOM 5516 N N . GLN B 1 381 ? 170.812 117.468 167.544 1.00 158.51 381 GLN B N 1
ATOM 5517 C CA . GLN B 1 381 ? 169.760 117.220 168.519 1.00 158.51 381 GLN B CA 1
ATOM 5518 C C . GLN B 1 381 ? 169.643 118.330 169.553 1.00 158.51 381 GLN B C 1
ATOM 5519 O O . GLN B 1 381 ? 168.535 118.612 170.023 1.00 158.51 381 GLN B O 1
ATOM 5525 N N . LEU B 1 382 ? 170.758 118.968 169.920 1.00 159.14 382 LEU B N 1
ATOM 5526 C CA . LEU B 1 382 ? 170.683 120.088 170.852 1.00 159.14 382 LEU B CA 1
ATOM 5527 C C . LEU B 1 382 ? 169.906 121.249 170.252 1.00 159.14 382 LEU B C 1
ATOM 5528 O O . LEU B 1 382 ? 169.235 121.988 170.980 1.00 159.14 382 LEU B O 1
ATOM 5533 N N . LEU B 1 383 ? 169.985 121.433 168.932 1.00 154.90 383 LEU B N 1
ATOM 5534 C CA . LEU B 1 383 ? 169.188 122.472 168.292 1.00 154.90 383 LEU B CA 1
ATOM 5535 C C . LEU B 1 383 ? 167.703 122.241 168.536 1.00 154.90 383 LEU B C 1
ATOM 5536 O O . LEU B 1 383 ? 166.985 123.146 168.977 1.00 154.90 383 LEU B O 1
ATOM 5541 N N . ALA B 1 384 ? 167.228 121.024 168.268 1.00 159.24 384 ALA B N 1
ATOM 5542 C CA . ALA B 1 384 ? 165.824 120.711 168.510 1.00 159.24 384 ALA B CA 1
ATOM 5543 C C . ALA B 1 384 ? 165.487 120.822 169.990 1.00 159.24 384 ALA B C 1
ATOM 5544 O O . ALA B 1 384 ? 164.397 121.279 170.355 1.00 159.24 384 ALA B O 1
ATOM 5546 N N . ALA B 1 385 ? 166.406 120.400 170.860 1.00 160.39 385 ALA B N 1
ATOM 5547 C CA . ALA B 1 385 ? 166.160 120.491 172.295 1.00 160.39 385 ALA B CA 1
ATOM 5548 C C . ALA B 1 385 ? 165.917 121.935 172.715 1.00 160.39 385 ALA B C 1
ATOM 5549 O O . ALA B 1 385 ? 164.911 122.246 173.360 1.00 160.39 385 ALA B O 1
ATOM 5551 N N . LEU B 1 386 ? 166.821 122.839 172.334 1.00 161.67 386 LEU B N 1
ATOM 5552 C CA . LEU B 1 386 ? 166.672 124.240 172.710 1.00 161.67 386 LEU B CA 1
ATOM 5553 C C . LEU B 1 386 ? 165.559 124.937 171.939 1.00 161.67 386 LEU B C 1
ATOM 5554 O O . LEU B 1 386 ? 165.108 126.006 172.363 1.00 161.67 386 LEU B O 1
ATOM 5559 N N . ALA B 1 387 ? 165.106 124.366 170.822 1.00 164.33 387 ALA B N 1
ATOM 5560 C CA . ALA B 1 387 ? 164.037 124.983 170.047 1.00 164.33 387 ALA B CA 1
ATOM 5561 C C . ALA B 1 387 ? 162.648 124.540 170.485 1.00 164.33 387 ALA B C 1
ATOM 5562 O O . ALA B 1 387 ? 161.679 125.277 170.266 1.00 164.33 387 ALA B O 1
ATOM 5564 N N . GLN B 1 388 ? 162.521 123.360 171.088 1.00 164.71 388 GLN B N 1
ATOM 5565 C CA . GLN B 1 388 ? 161.216 122.825 171.460 1.00 164.71 388 GLN B CA 1
ATOM 5566 C C . GLN B 1 388 ? 161.053 122.597 172.954 1.00 164.71 388 GLN B C 1
ATOM 5567 O O . GLN B 1 388 ? 160.013 122.956 173.512 1.00 164.71 388 GLN B O 1
ATOM 5573 N N . SER B 1 389 ? 162.048 122.009 173.622 1.00 168.89 389 SER B N 1
ATOM 5574 C CA . SER B 1 389 ? 161.877 121.615 175.018 1.00 168.89 389 SER B CA 1
ATOM 5575 C C . SER B 1 389 ? 161.571 122.819 175.900 1.00 168.89 389 SER B C 1
ATOM 5576 O O . SER B 1 389 ? 160.701 122.756 176.777 1.00 168.89 389 SER B O 1
ATOM 5579 N N . ASN B 1 390 ? 162.280 123.929 175.687 1.00 171.71 390 ASN B N 1
ATOM 5580 C CA . ASN B 1 390 ? 162.036 125.116 176.501 1.00 171.71 390 ASN B CA 1
ATOM 5581 C C . ASN B 1 390 ? 160.693 125.757 176.174 1.00 171.71 390 ASN B C 1
ATOM 5582 O O . ASN B 1 390 ? 160.103 126.424 177.032 1.00 171.71 390 ASN B O 1
ATOM 5587 N N . HIS B 1 391 ? 160.194 125.572 174.949 1.00 171.64 391 HIS B N 1
ATOM 5588 C CA . HIS B 1 391 ? 158.941 126.204 174.553 1.00 171.64 391 HIS B CA 1
ATOM 5589 C C . HIS B 1 391 ? 157.728 125.575 175.227 1.00 171.64 391 HIS B C 1
ATOM 5590 O O . HIS B 1 391 ? 156.672 126.214 175.289 1.00 171.64 391 HIS B O 1
ATOM 5597 N N . ASP B 1 392 ? 157.846 124.350 175.729 1.00 169.02 392 ASP B N 1
ATOM 5598 C CA . ASP B 1 392 ? 156.735 123.702 176.418 1.00 169.02 392 ASP B CA 1
ATOM 5599 C C . ASP B 1 392 ? 156.635 124.186 177.860 1.00 169.02 392 ASP B C 1
ATOM 5600 O O . ASP B 1 392 ? 157.463 123.837 178.701 1.00 169.02 392 ASP B O 1
ATOM 5605 N N . LEU C 1 42 ? 151.312 134.121 149.465 1.00 136.37 42 LEU C N 1
ATOM 5606 C CA . LEU C 1 42 ? 151.710 134.592 148.144 1.00 136.37 42 LEU C CA 1
ATOM 5607 C C . LEU C 1 42 ? 152.691 133.625 147.487 1.00 136.37 42 LEU C C 1
ATOM 5608 O O . LEU C 1 42 ? 152.875 132.502 147.955 1.00 136.37 42 LEU C O 1
ATOM 5613 N N . GLN C 1 43 ? 153.317 134.069 146.401 1.00 133.83 43 GLN C N 1
ATOM 5614 C CA . GLN C 1 43 ? 154.233 133.249 145.623 1.00 133.83 43 GLN C CA 1
ATOM 5615 C C . GLN C 1 43 ? 155.649 133.802 145.723 1.00 133.83 43 GLN C C 1
ATOM 5616 O O . GLN C 1 43 ? 155.854 134.994 145.967 1.00 133.83 43 GLN C O 1
ATOM 5622 N N . LEU C 1 44 ? 156.626 132.919 145.530 1.00 129.90 44 LEU C N 1
ATOM 5623 C CA . LEU C 1 44 ? 158.037 133.274 145.567 1.00 129.90 44 LEU C CA 1
ATOM 5624 C C . LEU C 1 44 ? 158.636 133.135 144.174 1.00 129.90 44 LEU C C 1
ATOM 5625 O O . LEU C 1 44 ? 158.292 132.213 143.428 1.00 129.90 44 LEU C O 1
ATOM 5630 N N . LYS C 1 45 ? 159.531 134.056 143.830 1.00 124.03 45 LYS C N 1
ATOM 5631 C CA . LYS C 1 45 ? 160.061 134.154 142.479 1.00 124.03 45 LYS C CA 1
ATOM 5632 C C . LYS C 1 45 ? 161.300 133.285 142.309 1.00 124.03 45 LYS C C 1
ATOM 5633 O O . LYS C 1 45 ? 162.059 133.052 143.254 1.00 124.03 45 LYS C O 1
ATOM 5639 N N . LEU C 1 46 ? 161.495 132.806 141.078 1.00 116.61 46 LEU C N 1
ATOM 5640 C CA . LEU C 1 46 ? 162.676 132.037 140.710 1.00 116.61 46 LEU C CA 1
ATOM 5641 C C . LEU C 1 46 ? 163.180 132.450 139.332 1.00 116.61 46 LEU C C 1
ATOM 5642 O O . LEU C 1 46 ? 163.743 131.626 138.602 1.00 116.61 46 LEU C O 1
ATOM 5647 N N . GLU C 1 47 ? 162.993 133.719 138.961 1.00 106.49 47 GLU C N 1
ATOM 5648 C CA . GLU C 1 47 ? 163.194 134.147 137.583 1.00 106.49 47 GLU C CA 1
ATOM 5649 C C . GLU C 1 47 ? 164.588 134.694 137.310 1.00 106.49 47 GLU C C 1
ATOM 5650 O O . GLU C 1 47 ? 165.076 134.541 136.185 1.00 106.49 47 GLU C O 1
ATOM 5656 N N . LEU C 1 48 ? 165.244 135.317 138.296 1.00 105.58 48 LEU C N 1
ATOM 5657 C CA . LEU C 1 48 ? 166.646 135.686 138.136 1.00 105.58 48 LEU C CA 1
ATOM 5658 C C . LEU C 1 48 ? 166.846 136.504 136.863 1.00 105.58 48 LEU C C 1
ATOM 5659 O O . LEU C 1 48 ? 167.239 135.951 135.830 1.00 105.58 48 LEU C O 1
ATOM 5664 N N . PRO C 1 49 ? 166.592 137.818 136.899 1.00 99.97 49 PRO C N 1
ATOM 5665 C CA . PRO C 1 49 ? 166.282 138.573 135.674 1.00 99.97 49 PRO C CA 1
ATOM 5666 C C . PRO C 1 49 ? 167.129 138.252 134.452 1.00 99.97 49 PRO C C 1
ATOM 5667 O O . PRO C 1 49 ? 166.645 138.364 133.323 1.00 99.97 49 PRO C O 1
ATOM 5671 N N . PHE C 1 50 ? 168.396 137.890 134.651 1.00 91.92 50 PHE C N 1
ATOM 5672 C CA . PHE C 1 50 ? 169.241 137.545 133.514 1.00 91.92 50 PHE C CA 1
ATOM 5673 C C . PHE C 1 50 ? 168.616 136.426 132.688 1.00 91.92 50 PHE C C 1
ATOM 5674 O O . PHE C 1 50 ? 168.612 136.479 131.452 1.00 91.92 50 PHE C O 1
ATOM 5682 N N . ASP C 1 51 ? 168.064 135.409 133.356 1.00 94.58 51 ASP C N 1
ATOM 5683 C CA . ASP C 1 51 ? 167.421 134.314 132.636 1.00 94.58 51 ASP C CA 1
ATOM 5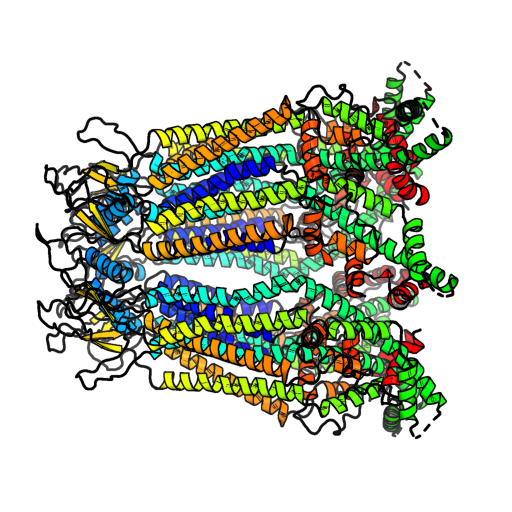684 C C . ASP C 1 51 ? 166.208 134.798 131.852 1.00 94.58 51 ASP C C 1
ATOM 5685 O O . ASP C 1 51 ? 165.980 134.357 130.719 1.00 94.58 51 ASP C O 1
ATOM 5690 N N . ARG C 1 52 ? 165.400 135.679 132.445 1.00 91.97 52 ARG C N 1
ATOM 5691 C CA . ARG C 1 52 ? 164.218 136.162 131.741 1.00 91.97 52 ARG C CA 1
ATOM 5692 C C . ARG C 1 52 ? 164.605 137.012 130.538 1.00 91.97 52 ARG C C 1
ATOM 5693 O O . ARG C 1 52 ? 163.968 136.929 129.483 1.00 91.97 52 ARG C O 1
ATOM 5701 N N . VAL C 1 53 ? 165.654 137.825 130.667 1.00 87.85 53 VAL C N 1
ATOM 5702 C CA . VAL C 1 53 ? 166.144 138.582 129.518 1.00 87.85 53 VAL C CA 1
ATOM 5703 C C . VAL C 1 53 ? 166.611 137.629 128.426 1.00 87.85 53 VAL C C 1
ATOM 5704 O O . VAL C 1 53 ? 166.325 137.829 127.236 1.00 87.85 53 VAL C O 1
ATOM 5708 N N . VAL C 1 54 ? 167.344 136.581 128.811 1.00 85.94 54 VAL C N 1
ATOM 5709 C CA . VAL C 1 54 ? 167.842 135.626 127.827 1.00 85.94 54 VAL C CA 1
ATOM 5710 C C . VAL C 1 54 ? 166.683 134.971 127.091 1.00 85.94 54 VAL C C 1
ATOM 5711 O O . VAL C 1 54 ? 166.660 134.920 125.857 1.00 85.94 54 VAL C O 1
ATOM 5715 N N . THR C 1 55 ? 165.702 134.454 127.835 1.00 84.18 55 THR C N 1
ATOM 5716 C CA . THR C 1 55 ? 164.595 133.760 127.186 1.00 84.18 55 THR C CA 1
ATOM 5717 C C . THR C 1 55 ? 163.782 134.720 126.329 1.00 84.18 55 THR C C 1
ATOM 5718 O O . THR C 1 55 ? 163.339 134.357 125.234 1.00 84.18 55 THR C O 1
ATOM 5722 N N . ILE C 1 56 ? 163.592 135.957 126.795 1.00 81.61 56 ILE C N 1
ATOM 5723 C CA . ILE C 1 56 ? 162.902 136.953 125.982 1.00 81.61 56 ILE C CA 1
ATOM 5724 C C . ILE C 1 56 ? 163.612 137.100 124.645 1.00 81.61 56 ILE C C 1
ATOM 5725 O O . ILE C 1 56 ? 163.070 136.739 123.593 1.00 81.61 56 ILE C O 1
ATOM 5730 N N . GLY C 1 57 ? 164.866 137.553 124.681 1.00 78.10 57 GLY C N 1
ATOM 5731 C CA . GLY C 1 57 ? 165.609 137.818 123.463 1.00 78.10 57 GLY C CA 1
ATOM 5732 C C . GLY C 1 57 ? 165.918 136.591 122.636 1.00 78.10 57 GLY C C 1
ATOM 5733 O O . GLY C 1 57 ? 166.357 136.735 121.490 1.00 78.10 57 GLY C O 1
ATOM 5734 N N . THR C 1 58 ? 165.708 135.396 123.183 1.00 76.84 58 THR C N 1
ATOM 5735 C CA . THR C 1 58 ? 166.023 134.163 122.480 1.00 76.84 58 THR C CA 1
ATOM 5736 C C . THR C 1 58 ? 164.803 133.467 121.895 1.00 76.84 58 THR C C 1
ATOM 5737 O O . THR C 1 58 ? 164.948 132.694 120.943 1.00 76.84 58 THR C O 1
ATOM 5741 N N . VAL C 1 59 ? 163.606 133.719 122.429 1.00 75.24 59 VAL C N 1
ATOM 5742 C CA . VAL C 1 59 ? 162.388 133.053 121.983 1.00 75.24 59 VAL C CA 1
ATOM 5743 C C . VAL C 1 59 ? 161.328 134.057 121.544 1.00 75.24 59 VAL C C 1
ATOM 5744 O O . VAL C 1 59 ? 160.782 133.956 120.441 1.00 75.24 59 VAL C O 1
ATOM 5748 N N . LEU C 1 60 ? 161.014 135.033 122.400 1.00 76.34 60 LEU C N 1
ATOM 5749 C CA . LEU C 1 60 ? 159.880 135.904 122.110 1.00 76.34 60 LEU C CA 1
ATOM 5750 C C . LEU C 1 60 ? 160.140 136.744 120.866 1.00 76.34 60 LEU C C 1
ATOM 5751 O O . LEU C 1 60 ? 159.268 136.877 120.000 1.00 76.34 60 LEU C O 1
ATOM 5756 N N . VAL C 1 61 ? 161.339 137.320 120.759 1.00 70.56 61 VAL C N 1
ATOM 5757 C CA . VAL C 1 61 ? 161.675 138.106 119.573 1.00 70.56 61 VAL C CA 1
ATOM 5758 C C . VAL C 1 61 ? 161.623 137.253 118.312 1.00 70.56 61 VAL C C 1
ATOM 5759 O O . VAL C 1 61 ? 160.961 137.662 117.343 1.00 70.56 61 VAL C O 1
ATOM 5763 N N . PRO C 1 62 ? 162.274 136.089 118.245 1.00 70.35 62 PRO C N 1
ATOM 5764 C CA . PRO C 1 62 ? 162.146 135.262 117.036 1.00 70.35 62 PRO C CA 1
ATOM 5765 C C . PRO C 1 62 ? 160.713 134.878 116.724 1.00 70.35 62 PRO C C 1
ATOM 5766 O O . PRO C 1 62 ? 160.360 134.770 115.546 1.00 70.35 62 PRO C O 1
ATOM 5770 N N . ILE C 1 63 ? 159.868 134.677 117.737 1.00 69.72 63 ILE C N 1
ATOM 5771 C CA . ILE C 1 63 ? 158.460 134.388 117.473 1.00 69.72 63 ILE C CA 1
ATOM 5772 C C . ILE C 1 63 ? 157.788 135.586 116.812 1.00 69.72 63 ILE C C 1
ATOM 5773 O O . ILE C 1 63 ? 156.979 135.434 115.886 1.00 69.72 63 ILE C O 1
ATOM 5778 N N . LEU C 1 64 ? 158.098 136.795 117.286 1.00 69.19 64 LEU C N 1
ATOM 5779 C CA . LEU C 1 64 ? 157.539 137.992 116.668 1.00 69.19 64 LEU C CA 1
ATOM 5780 C C . LEU C 1 64 ? 157.992 138.120 115.220 1.00 69.19 64 LEU C C 1
ATOM 5781 O O . LEU C 1 64 ? 157.190 138.437 114.333 1.00 69.19 64 LEU C O 1
ATOM 5786 N N . LEU C 1 65 ? 159.276 137.873 114.958 1.00 63.00 65 LEU C N 1
ATOM 5787 C CA . LEU C 1 65 ? 159.760 137.928 113.583 1.00 63.00 65 LEU C CA 1
ATOM 5788 C C . LEU C 1 65 ? 159.094 136.857 112.727 1.00 63.00 65 LEU C C 1
ATOM 5789 O O . LEU C 1 65 ? 158.786 137.091 111.553 1.00 63.00 65 LEU C O 1
ATOM 5794 N N . VAL C 1 66 ? 158.857 135.677 113.301 1.00 64.97 66 VAL C N 1
ATOM 5795 C CA . VAL C 1 66 ? 158.216 134.596 112.559 1.00 64.97 66 VAL C CA 1
ATOM 5796 C C . VAL C 1 66 ? 156.800 134.990 112.165 1.00 64.97 66 VAL C C 1
ATOM 5797 O O . VAL C 1 66 ? 156.375 134.784 111.023 1.00 64.97 66 VAL C O 1
ATOM 5801 N N . THR C 1 67 ? 156.037 135.535 113.113 1.00 64.97 67 THR C N 1
ATOM 5802 C CA . THR C 1 67 ? 154.670 135.928 112.787 1.00 64.97 67 THR C CA 1
ATOM 5803 C C . THR C 1 67 ? 154.652 137.097 111.810 1.00 64.97 67 THR C C 1
ATOM 5804 O O . THR C 1 67 ? 153.761 137.173 110.956 1.00 64.97 67 THR C O 1
ATOM 5808 N N . LEU C 1 68 ? 155.633 137.999 111.897 1.00 61.66 68 LEU C N 1
ATOM 5809 C CA . LEU C 1 68 ? 155.740 139.063 110.905 1.00 61.66 68 LEU C CA 1
ATOM 5810 C C . LEU C 1 68 ? 155.988 138.490 109.513 1.00 61.66 68 LEU C C 1
ATOM 5811 O O . LEU C 1 68 ? 155.375 138.927 108.531 1.00 61.66 68 LEU C O 1
ATOM 5816 N N . VAL C 1 69 ? 156.884 137.506 109.413 1.00 59.47 69 VAL C N 1
ATOM 5817 C CA . VAL C 1 69 ? 157.169 136.881 108.124 1.00 59.47 69 VAL C CA 1
ATOM 5818 C C . VAL C 1 69 ? 155.933 136.168 107.594 1.00 59.47 69 VAL C C 1
ATOM 5819 O O . VAL C 1 69 ? 155.633 136.224 106.397 1.00 59.47 69 VAL C O 1
ATOM 5823 N N . PHE C 1 70 ? 155.207 135.472 108.471 1.00 62.82 70 PHE C N 1
ATOM 5824 C CA . PHE C 1 70 ? 153.975 134.810 108.051 1.00 62.82 70 PHE C CA 1
ATOM 5825 C C . PHE C 1 70 ? 152.963 135.818 107.526 1.00 62.82 70 PHE C C 1
ATOM 5826 O O . PHE C 1 70 ? 152.329 135.592 106.487 1.00 62.82 70 PHE C O 1
ATOM 5834 N N . THR C 1 71 ? 152.788 136.934 108.237 1.00 64.39 71 THR C N 1
ATOM 5835 C CA . THR C 1 71 ? 151.845 137.951 107.789 1.00 64.39 71 THR C CA 1
ATOM 5836 C C . THR C 1 71 ? 152.250 138.508 106.432 1.00 64.39 71 THR C C 1
ATOM 5837 O O . THR C 1 71 ? 151.410 138.658 105.537 1.00 64.39 71 THR C O 1
ATOM 5841 N N . LYS C 1 72 ? 153.538 138.810 106.254 1.00 59.09 72 LYS C N 1
ATOM 5842 C CA . LYS C 1 72 ? 153.996 139.330 104.971 1.00 59.09 72 LYS C CA 1
ATOM 5843 C C . LYS C 1 72 ? 153.776 138.316 103.855 1.00 59.09 72 LYS C C 1
ATOM 5844 O O . LYS C 1 72 ? 153.306 138.669 102.768 1.00 59.09 72 LYS C O 1
ATOM 5850 N N . ASN C 1 73 ? 154.103 137.047 104.108 1.00 60.97 73 ASN C N 1
ATOM 5851 C CA . ASN C 1 73 ? 154.004 136.034 103.064 1.00 60.97 73 ASN C CA 1
ATOM 5852 C C . ASN C 1 73 ? 152.559 135.766 102.670 1.00 60.97 73 ASN C C 1
ATOM 5853 O O . ASN C 1 73 ? 152.262 135.626 101.479 1.00 60.97 73 ASN C O 1
ATOM 5858 N N . PHE C 1 74 ? 151.649 135.688 103.641 1.00 63.80 74 PHE C N 1
ATOM 5859 C CA . PHE C 1 74 ? 150.252 135.412 103.332 1.00 63.80 74 PHE C CA 1
ATOM 5860 C C . PHE C 1 74 ? 149.504 136.633 102.818 1.00 63.80 74 PHE C C 1
ATOM 5861 O O . PHE C 1 74 ? 148.519 136.474 102.088 1.00 63.80 74 PHE C O 1
ATOM 5869 N N . ALA C 1 75 ? 149.940 137.844 103.174 1.00 62.32 75 ALA C N 1
ATOM 5870 C CA . ALA C 1 75 ? 149.348 139.036 102.577 1.00 62.32 75 ALA C CA 1
ATOM 5871 C C . ALA C 1 75 ? 149.698 139.132 101.099 1.00 62.32 75 ALA C C 1
ATOM 5872 O O . ALA C 1 75 ? 148.874 139.563 100.284 1.00 62.32 75 ALA C O 1
ATOM 5874 N N . GLU C 1 76 ? 150.914 138.736 100.737 1.00 56.84 76 GLU C N 1
ATOM 5875 C CA . GLU C 1 76 ? 151.360 138.748 99.351 1.00 56.84 76 GLU C CA 1
ATOM 5876 C C . GLU C 1 76 ? 150.855 137.490 98.645 1.00 56.84 76 GLU C C 1
ATOM 5877 O O . GLU C 1 76 ? 150.060 136.716 99.186 1.00 56.84 76 GLU C O 1
ATOM 5883 N N . GLU C 1 77 ? 151.316 137.278 97.417 1.00 51.96 77 GLU C N 1
ATOM 5884 C CA . GLU C 1 77 ? 151.052 136.080 96.645 1.00 51.96 77 GLU C CA 1
ATOM 5885 C C . GLU C 1 77 ? 152.274 135.165 96.683 1.00 51.96 77 GLU C C 1
ATOM 5886 O O . GLU C 1 77 ? 153.409 135.648 96.748 1.00 51.96 77 GLU C O 1
ATOM 5892 N N . PRO C 1 78 ? 152.088 133.840 96.662 1.00 49.69 78 PRO C N 1
ATOM 5893 C CA . PRO C 1 78 ? 153.246 132.940 96.755 1.00 49.69 78 PRO C CA 1
ATOM 5894 C C . PRO C 1 78 ? 154.340 133.226 95.737 1.00 49.69 78 PRO C C 1
ATOM 5895 O O . PRO C 1 78 ? 155.491 133.459 96.118 1.00 49.69 78 PRO C O 1
ATOM 5899 N N . ILE C 1 79 ? 154.005 133.217 94.447 1.00 45.58 79 ILE C N 1
ATOM 5900 C CA . ILE C 1 79 ? 155.005 133.324 93.391 1.00 45.58 79 ILE C CA 1
ATOM 5901 C C . ILE C 1 79 ? 154.409 134.112 92.234 1.00 45.58 79 ILE C C 1
ATOM 5902 O O . ILE C 1 79 ? 153.190 134.156 92.055 1.00 45.58 79 ILE C O 1
ATOM 5907 N N . TYR C 1 80 ? 155.280 134.740 91.442 1.00 46.85 80 TYR C N 1
ATOM 5908 C CA . TYR C 1 80 ? 154.869 135.525 90.279 1.00 46.85 80 TYR C CA 1
ATOM 5909 C C . TYR C 1 80 ? 155.562 134.970 89.043 1.00 46.85 80 TYR C C 1
ATOM 5910 O O . TYR C 1 80 ? 156.776 135.126 88.890 1.00 46.85 80 TYR C O 1
ATOM 5919 N N . CYS C 1 81 ? 154.797 134.348 88.150 1.00 47.33 81 CYS C N 1
ATOM 5920 C CA . CYS C 1 81 ? 155.346 133.673 86.983 1.00 47.33 81 CYS C CA 1
ATOM 5921 C C . CYS C 1 81 ? 154.880 134.352 85.702 1.00 47.33 81 CYS C C 1
ATOM 5922 O O . CYS C 1 81 ? 153.694 134.652 85.541 1.00 47.33 81 CYS C O 1
ATOM 5925 N N . TYR C 1 82 ? 155.826 134.586 84.790 1.00 47.49 82 TYR C N 1
ATOM 5926 C CA . TYR C 1 82 ? 155.559 135.285 83.532 1.00 47.49 82 TYR C CA 1
ATOM 5927 C C . TYR C 1 82 ? 155.096 134.274 82.481 1.00 47.49 82 TYR C C 1
ATOM 5928 O O . TYR C 1 82 ? 155.824 133.890 81.565 1.00 47.49 82 TYR C O 1
ATOM 5937 N N . THR C 1 83 ? 153.846 133.846 82.631 1.00 47.64 83 THR C N 1
ATOM 5938 C CA . THR C 1 83 ? 153.303 132.836 81.738 1.00 47.64 83 THR C CA 1
ATOM 5939 C C . THR C 1 83 ? 153.237 133.375 80.309 1.00 47.64 83 THR C C 1
ATOM 5940 O O . THR C 1 83 ? 152.975 134.563 80.098 1.00 47.64 83 THR C O 1
ATOM 5944 N N . PRO C 1 84 ? 153.465 132.523 79.300 1.00 51.22 84 PRO C N 1
ATOM 5945 C CA . PRO C 1 84 ? 153.417 133.007 77.913 1.00 51.22 84 PRO C CA 1
ATOM 5946 C C . PRO C 1 84 ? 152.052 133.548 77.524 1.00 51.22 84 PRO C C 1
ATOM 5947 O O . PRO C 1 84 ? 151.100 133.487 78.308 1.00 51.22 84 PRO C O 1
ATOM 5951 N N . HIS C 1 85 ? 151.951 134.088 76.308 1.00 56.15 85 HIS C N 1
ATOM 5952 C CA . HIS C 1 85 ? 150.682 134.635 75.842 1.00 56.15 85 HIS C CA 1
ATOM 5953 C C . HIS C 1 85 ? 149.671 133.529 75.562 1.00 56.15 85 HIS C C 1
ATOM 5954 O O . HIS C 1 85 ? 148.476 133.688 75.839 1.00 56.15 85 HIS C O 1
ATOM 5961 N N . ASN C 1 86 ? 150.129 132.402 75.013 1.00 59.47 86 ASN C N 1
ATOM 5962 C CA . ASN C 1 86 ? 149.211 131.332 74.637 1.00 59.47 86 ASN C CA 1
ATOM 5963 C C . ASN C 1 86 ? 148.454 130.788 75.840 1.00 59.47 86 ASN C C 1
ATOM 5964 O O . ASN C 1 86 ? 147.313 130.334 75.701 1.00 59.47 86 ASN C O 1
ATOM 5969 N N . PHE C 1 87 ? 149.066 130.822 77.020 1.00 48.64 87 PHE C N 1
ATOM 5970 C CA . PHE C 1 87 ? 148.451 130.232 78.200 1.00 48.64 87 PHE C CA 1
ATOM 5971 C C . PHE C 1 87 ? 147.095 130.862 78.484 1.00 48.64 87 PHE C C 1
ATOM 5972 O O . PHE C 1 87 ? 146.935 132.084 78.440 1.00 48.64 87 PHE C O 1
ATOM 5980 N N . THR C 1 88 ? 146.114 130.015 78.781 1.00 48.88 88 THR C N 1
ATOM 5981 C CA . THR C 1 88 ? 144.836 130.477 79.300 1.00 48.88 88 THR C CA 1
ATOM 5982 C C . THR C 1 88 ? 145.018 130.831 80.773 1.00 48.88 88 THR C C 1
ATOM 5983 O O . THR C 1 88 ? 146.125 130.773 81.316 1.00 48.88 88 THR C O 1
ATOM 5987 N N . ARG C 1 89 ? 143.932 131.204 81.447 1.00 48.39 89 ARG C N 1
ATOM 5988 C CA . ARG C 1 89 ? 144.044 131.546 82.859 1.00 48.39 89 ARG C CA 1
ATOM 5989 C C . ARG C 1 89 ? 144.217 130.300 83.720 1.00 48.39 89 ARG C C 1
ATOM 5990 O O . ARG C 1 89 ? 144.991 130.312 84.684 1.00 48.39 89 ARG C O 1
ATOM 5998 N N . ASP C 1 90 ? 143.508 129.218 83.391 1.00 48.51 90 ASP C N 1
ATOM 5999 C CA . ASP C 1 90 ? 143.656 127.980 84.152 1.00 48.51 90 ASP C CA 1
ATOM 6000 C C . ASP C 1 90 ? 145.063 127.409 84.011 1.00 48.51 90 ASP C C 1
ATOM 6001 O O . ASP C 1 90 ? 145.665 126.968 84.998 1.00 48.51 90 ASP C O 1
ATOM 6006 N N . GLN C 1 91 ? 145.606 127.407 82.792 1.00 46.96 91 GLN C N 1
ATOM 6007 C CA . GLN C 1 91 ? 146.968 126.921 82.600 1.00 46.96 91 GLN C CA 1
ATOM 6008 C C . GLN C 1 91 ? 147.975 127.816 83.312 1.00 46.96 91 GLN C C 1
ATOM 6009 O O . GLN C 1 91 ? 148.970 127.328 83.859 1.00 46.96 91 GLN C O 1
ATOM 6015 N N . ALA C 1 92 ? 147.741 129.129 83.308 1.00 46.91 92 ALA C N 1
ATOM 6016 C CA . ALA C 1 92 ? 148.633 130.035 84.023 1.00 46.91 92 ALA C CA 1
ATOM 6017 C C . ALA C 1 92 ? 148.596 129.768 85.521 1.00 46.91 92 ALA C C 1
ATOM 6018 O O . ALA C 1 92 ? 149.632 129.814 86.193 1.00 46.91 92 ALA C O 1
ATOM 6020 N N . LEU C 1 93 ? 147.408 129.499 86.066 1.00 45.16 93 LEU C N 1
ATOM 6021 C CA . LEU C 1 93 ? 147.314 129.127 87.473 1.00 45.16 93 LEU C CA 1
ATOM 6022 C C . LEU C 1 93 ? 148.057 127.826 87.741 1.00 45.16 93 LEU C C 1
ATOM 6023 O O . LEU C 1 93 ? 148.762 127.697 88.750 1.00 45.16 93 LEU C O 1
ATOM 6028 N N . TYR C 1 94 ? 147.919 126.850 86.842 1.00 45.49 94 TYR C N 1
ATOM 6029 C CA . TYR C 1 94 ? 148.664 125.607 87.005 1.00 45.49 94 TYR C CA 1
ATOM 6030 C C . TYR C 1 94 ? 150.160 125.870 87.028 1.00 45.49 94 TYR C C 1
ATOM 6031 O O . TYR C 1 94 ? 150.889 125.263 87.815 1.00 45.49 94 TYR C O 1
ATOM 6040 N N . ALA C 1 95 ? 150.642 126.746 86.148 1.00 45.78 95 ALA C N 1
ATOM 6041 C CA . ALA C 1 95 ? 152.069 127.047 86.114 1.00 45.78 95 ALA C CA 1
ATOM 6042 C C . ALA C 1 95 ? 152.513 127.726 87.402 1.00 45.78 95 ALA C C 1
ATOM 6043 O O . ALA C 1 95 ? 153.530 127.353 88.000 1.00 45.78 95 ALA C O 1
ATOM 6045 N N . ARG C 1 96 ? 151.758 128.731 87.847 1.00 44.24 96 ARG C N 1
ATOM 6046 C CA . ARG C 1 96 ? 152.115 129.456 89.059 1.00 44.24 96 ARG C CA 1
ATOM 6047 C C . ARG C 1 96 ? 152.014 128.580 90.301 1.00 44.24 96 ARG C C 1
ATOM 6048 O O . ARG C 1 96 ? 152.611 128.914 91.329 1.00 44.24 96 ARG C O 1
ATOM 6056 N N . GLY C 1 97 ? 151.284 127.472 90.229 1.00 44.71 97 GLY C N 1
ATOM 6057 C CA . GLY C 1 97 ? 151.244 126.540 91.339 1.00 44.71 97 GLY C CA 1
ATOM 6058 C C . GLY C 1 97 ? 152.339 125.493 91.272 1.00 44.71 97 GLY C C 1
ATOM 6059 O O . GLY C 1 97 ? 152.971 125.171 92.282 1.00 44.71 97 GLY C O 1
ATOM 6060 N N . TYR C 1 98 ? 152.571 124.954 90.075 1.00 45.21 98 TYR C N 1
ATOM 6061 C CA . TYR C 1 98 ? 153.591 123.929 89.894 1.00 45.21 98 TYR C CA 1
ATOM 6062 C C . TYR C 1 98 ? 154.980 124.485 90.168 1.00 45.21 98 TYR C C 1
ATOM 6063 O O . TYR C 1 98 ? 155.785 123.855 90.863 1.00 45.21 98 TYR C O 1
ATOM 6072 N N . CYS C 1 99 ? 155.285 125.668 89.631 1.00 47.24 99 CYS C N 1
ATOM 6073 C CA . CYS C 1 99 ? 156.607 126.245 89.824 1.00 47.24 99 CYS C CA 1
ATOM 6074 C C . CYS C 1 99 ? 156.871 126.627 91.272 1.00 47.24 99 CYS C C 1
ATOM 6075 O O . CYS C 1 99 ? 158.035 126.797 91.647 1.00 47.24 99 CYS C O 1
ATOM 6078 N N . TRP C 1 100 ? 155.827 126.763 92.089 1.00 46.78 100 TRP C N 1
ATOM 6079 C CA . TRP C 1 100 ? 155.987 127.025 93.511 1.00 46.78 100 TRP C CA 1
ATOM 6080 C C . TRP C 1 100 ? 155.956 125.755 94.348 1.00 46.78 100 TRP C C 1
ATOM 6081 O O . TRP C 1 100 ? 156.453 125.764 95.479 1.00 46.78 100 TRP C O 1
ATOM 6092 N N . THR C 1 101 ? 155.394 124.667 93.818 1.00 46.35 101 THR C N 1
ATOM 6093 C CA . THR C 1 101 ? 155.484 123.379 94.495 1.00 46.35 101 THR C CA 1
ATOM 6094 C C . THR C 1 101 ? 156.800 122.685 94.164 1.00 46.35 101 THR C C 1
ATOM 6095 O O . THR C 1 101 ? 157.521 122.242 95.064 1.00 46.35 101 THR C O 1
ATOM 6099 N N . GLU C 1 102 ? 157.126 122.580 92.875 1.00 49.38 102 GLU C N 1
ATOM 6100 C CA . GLU C 1 102 ? 158.421 122.034 92.484 1.00 49.38 102 GLU C CA 1
ATOM 6101 C C . GLU C 1 102 ? 159.553 122.907 93.011 1.00 49.38 102 GLU C C 1
ATOM 6102 O O . GLU C 1 102 ? 160.477 122.417 93.669 1.00 49.38 102 GLU C O 1
ATOM 6108 N N . LEU C 1 103 ? 159.489 124.209 92.736 1.00 49.90 103 LEU C N 1
ATOM 6109 C CA . LEU C 1 103 ? 160.419 125.181 93.309 1.00 49.90 103 LEU C CA 1
ATOM 6110 C C . LEU C 1 103 ? 161.871 124.785 93.058 1.00 49.90 103 LEU C C 1
ATOM 6111 O O . LEU C 1 103 ? 162.710 124.836 93.959 1.00 49.90 103 LEU C O 1
ATOM 6116 N N . ARG C 1 104 ? 162.174 124.386 91.826 1.00 54.27 104 ARG C N 1
ATOM 6117 C CA . ARG C 1 104 ? 163.516 123.963 91.448 1.00 54.27 104 ARG C CA 1
ATOM 6118 C C . ARG C 1 104 ? 163.934 124.717 90.193 1.00 54.27 104 ARG C C 1
ATOM 6119 O O . ARG C 1 104 ? 163.290 124.592 89.146 1.00 54.27 104 ARG C O 1
ATOM 6127 N N . ASP C 1 105 ? 165.009 125.492 90.303 1.00 54.06 105 ASP C N 1
ATOM 6128 C CA . ASP C 1 105 ? 165.475 126.315 89.197 1.00 54.06 105 ASP C CA 1
ATOM 6129 C C . ASP C 1 105 ? 166.106 125.459 88.105 1.00 54.06 105 ASP C C 1
ATOM 6130 O O . ASP C 1 105 ? 166.794 124.473 88.377 1.00 54.06 105 ASP C O 1
ATOM 6135 N N . ALA C 1 106 ? 165.875 125.856 86.858 1.00 57.37 106 ALA C N 1
ATOM 6136 C CA . ALA C 1 106 ? 166.439 125.188 85.694 1.00 57.37 106 ALA C CA 1
ATOM 6137 C C . ALA C 1 106 ? 167.670 125.948 85.209 1.00 57.37 106 ALA C C 1
ATOM 6138 O O . ALA C 1 106 ? 168.123 126.915 85.829 1.00 57.37 106 ALA C O 1
ATOM 6140 N N . LEU C 1 107 ? 168.208 125.501 84.084 1.00 70.30 107 LEU C N 1
ATOM 6141 C CA . LEU C 1 107 ? 169.400 126.062 83.471 1.00 70.30 107 LEU C CA 1
ATOM 6142 C C . LEU C 1 107 ? 169.141 126.276 81.989 1.00 70.30 107 LEU C C 1
ATOM 6143 O O . LEU C 1 107 ? 168.257 125.635 81.409 1.00 70.30 107 LEU C O 1
ATOM 6148 N N . PRO C 1 108 ? 169.893 127.183 81.340 1.00 77.29 108 PRO C N 1
ATOM 6149 C CA . PRO C 1 108 ? 169.616 127.489 79.927 1.00 77.29 108 PRO C CA 1
ATOM 6150 C C . PRO C 1 108 ? 169.548 126.244 79.059 1.00 77.29 108 PRO C C 1
ATOM 6151 O O . PRO C 1 108 ? 168.516 125.971 78.438 1.00 77.29 108 PRO C O 1
ATOM 6155 N N . GLY C 1 109 ? 170.635 125.482 79.009 1.00 80.83 109 GLY C N 1
ATOM 6156 C CA . GLY C 1 109 ? 170.612 124.166 78.412 1.00 80.83 109 GLY C CA 1
ATOM 6157 C C . GLY C 1 109 ? 170.166 123.133 79.427 1.00 80.83 109 GLY C C 1
ATOM 6158 O O . GLY C 1 109 ? 169.862 123.438 80.581 1.00 80.83 109 GLY C O 1
ATOM 6159 N N . VAL C 1 110 ? 170.121 121.878 78.979 1.00 82.10 110 VAL C N 1
ATOM 6160 C CA . VAL C 1 110 ? 169.840 120.790 79.913 1.00 82.10 110 VAL C CA 1
ATOM 6161 C C . VAL C 1 110 ? 170.845 120.825 81.059 1.00 82.10 110 VAL C C 1
ATOM 6162 O O . VAL C 1 110 ? 170.485 121.038 82.223 1.00 82.10 110 VAL C O 1
ATOM 6166 N N . ASP C 1 111 ? 172.123 120.615 80.745 1.00 82.42 111 ASP C N 1
ATOM 6167 C CA . ASP C 1 111 ? 173.228 120.894 81.656 1.00 82.42 111 ASP C CA 1
ATOM 6168 C C . ASP C 1 111 ? 173.237 119.999 82.891 1.00 82.42 111 ASP C C 1
ATOM 6169 O O . ASP C 1 111 ? 174.211 120.009 83.651 1.00 82.42 111 ASP C O 1
ATOM 6174 N N . ALA C 1 112 ? 172.179 119.220 83.101 1.00 81.23 112 ALA C N 1
ATOM 6175 C CA . ALA C 1 112 ? 172.094 118.322 84.245 1.00 81.23 112 ALA C CA 1
ATOM 6176 C C . ALA C 1 112 ? 170.732 117.643 84.211 1.00 81.23 112 ALA C C 1
ATOM 6177 O O . ALA C 1 112 ? 169.840 118.027 83.448 1.00 81.23 112 ALA C O 1
ATOM 6179 N N . SER C 1 113 ? 170.586 116.623 85.056 1.00 79.50 113 SER C N 1
ATOM 6180 C CA . SER C 1 113 ? 169.280 116.158 85.493 1.00 79.50 113 SER C CA 1
ATOM 6181 C C . SER C 1 113 ? 168.948 116.618 86.903 1.00 79.50 113 SER C C 1
ATOM 6182 O O . SER C 1 113 ? 167.772 116.616 87.277 1.00 79.50 113 SER C O 1
ATOM 6185 N N . LEU C 1 114 ? 169.955 117.013 87.681 1.00 76.91 114 LEU C N 1
ATOM 6186 C CA . LEU C 1 114 ? 169.785 117.570 89.020 1.00 76.91 114 LEU C CA 1
ATOM 6187 C C . LEU C 1 114 ? 170.328 118.996 88.991 1.00 76.91 114 LEU C C 1
ATOM 6188 O O . LEU C 1 114 ? 171.541 119.207 89.086 1.00 76.91 114 LEU C O 1
ATOM 6193 N N . TRP C 1 115 ? 169.433 119.968 88.861 1.00 67.18 115 TRP C N 1
ATOM 6194 C CA . TRP C 1 115 ? 169.783 121.379 88.829 1.00 67.18 115 TRP C CA 1
ATOM 6195 C C . TRP C 1 115 ? 169.361 122.071 90.121 1.00 67.18 115 TRP C C 1
ATOM 6196 O O . TRP C 1 115 ? 168.461 121.601 90.825 1.00 67.18 115 TRP C O 1
ATOM 6207 N N . PRO C 1 116 ? 169.993 123.196 90.464 1.00 61.62 116 PRO C N 1
ATOM 6208 C CA . PRO C 1 116 ? 169.886 123.714 91.835 1.00 61.62 116 PRO C CA 1
ATOM 6209 C C . PRO C 1 116 ? 168.449 123.971 92.261 1.00 61.62 116 PRO C C 1
ATOM 6210 O O . PRO C 1 116 ? 167.601 124.383 91.467 1.00 61.62 116 PRO C O 1
ATOM 6214 N N . SER C 1 117 ? 168.190 123.719 93.540 1.00 54.45 117 SER C N 1
ATOM 6215 C CA . SER C 1 117 ? 166.872 123.865 94.137 1.00 54.45 117 SER C CA 1
ATOM 6216 C C . SER C 1 117 ? 166.797 125.138 94.974 1.00 54.45 117 SER C C 1
ATOM 6217 O O . SER C 1 117 ? 167.803 125.791 95.258 1.00 54.45 117 SER C O 1
ATOM 6220 N N . LEU C 1 118 ? 165.569 125.486 95.369 1.00 53.20 118 LEU C N 1
ATOM 6221 C CA . LEU C 1 118 ? 165.316 126.665 96.189 1.00 53.20 118 LEU C CA 1
ATOM 6222 C C . LEU C 1 118 ? 164.330 126.354 97.310 1.00 53.20 118 LEU C C 1
ATOM 6223 O O . LEU C 1 118 ? 163.595 127.241 97.758 1.00 53.20 118 LEU C O 1
ATOM 6228 N N . PHE C 1 119 ? 164.301 125.104 97.775 1.00 56.58 119 PHE C N 1
ATOM 6229 C CA . PHE C 1 119 ? 163.295 124.701 98.753 1.00 56.58 119 PHE C CA 1
ATOM 6230 C C . PHE C 1 119 ? 163.403 125.502 100.044 1.00 56.58 119 PHE C C 1
ATOM 6231 O O . PHE C 1 119 ? 162.396 125.707 100.733 1.00 56.58 119 PHE C O 1
ATOM 6239 N N . GLU C 1 120 ? 164.606 125.960 100.394 1.00 57.97 120 GLU C N 1
ATOM 6240 C CA . GLU C 1 120 ? 164.786 126.623 101.680 1.00 57.97 120 GLU C CA 1
ATOM 6241 C C . GLU C 1 120 ? 164.040 127.950 101.744 1.00 57.97 120 GLU C C 1
ATOM 6242 O O . GLU C 1 120 ? 163.566 128.335 102.818 1.00 57.97 120 GLU C O 1
ATOM 6248 N N . HIS C 1 121 ? 163.914 128.658 100.619 1.00 51.99 121 HIS C N 1
ATOM 6249 C CA . HIS C 1 121 ? 163.119 129.883 100.621 1.00 51.99 121 HIS C CA 1
ATOM 6250 C C . HIS C 1 121 ? 161.683 129.608 101.042 1.00 51.99 121 HIS C C 1
ATOM 6251 O O . HIS C 1 121 ? 161.050 130.454 101.682 1.00 51.99 121 HIS C O 1
ATOM 6258 N N . LYS C 1 122 ? 161.156 128.439 100.690 1.00 52.97 122 LYS C N 1
ATOM 6259 C CA . LYS C 1 122 ? 159.808 128.045 101.072 1.00 52.97 122 LYS C CA 1
ATOM 6260 C C . LYS C 1 122 ? 159.747 127.417 102.458 1.00 52.97 122 LYS C C 1
ATOM 6261 O O . LYS C 1 122 ? 158.689 127.460 103.095 1.00 52.97 122 LYS C O 1
ATOM 6267 N N . PHE C 1 123 ? 160.852 126.845 102.938 1.00 59.70 123 PHE C N 1
ATOM 6268 C CA . PHE C 1 123 ? 160.848 126.087 104.183 1.00 59.70 123 PHE C CA 1
ATOM 6269 C C . PHE C 1 123 ? 161.287 126.893 105.400 1.00 59.70 123 PHE C C 1
ATOM 6270 O O . PHE C 1 123 ? 160.984 126.488 106.527 1.00 59.70 123 PHE C O 1
ATOM 6278 N N . LEU C 1 124 ? 161.980 128.016 105.209 1.00 59.51 124 LEU C N 1
ATOM 6279 C CA . LEU C 1 124 ? 162.533 128.743 106.351 1.00 59.51 124 LEU C CA 1
ATOM 6280 C C . LEU C 1 124 ? 161.477 129.145 107.371 1.00 59.51 124 LEU C C 1
ATOM 6281 O O . LEU C 1 124 ? 161.655 128.838 108.563 1.00 59.51 124 LEU C O 1
ATOM 6286 N N . PRO C 1 125 ? 160.363 129.786 106.998 1.00 60.15 125 PRO C N 1
ATOM 6287 C CA . PRO C 1 125 ? 159.453 130.318 108.023 1.00 60.15 125 PRO C CA 1
ATOM 6288 C C . PRO C 1 125 ? 158.826 129.246 108.906 1.00 60.15 125 PRO C C 1
ATOM 6289 O O . PRO C 1 125 ? 158.044 129.565 109.806 1.00 60.15 125 PRO C O 1
ATOM 6293 N N . TYR C 1 126 ? 159.150 127.977 108.655 1.00 61.59 126 TYR C N 1
ATOM 6294 C CA . TYR C 1 126 ? 158.849 126.888 109.578 1.00 61.59 126 TYR C CA 1
ATOM 6295 C C . TYR C 1 126 ? 160.070 126.458 110.380 1.00 61.59 126 TYR C C 1
ATOM 6296 O O . TYR C 1 126 ? 159.950 126.123 111.566 1.00 61.59 126 TYR C O 1
ATOM 6305 N N . ALA C 1 127 ? 161.247 126.458 109.752 1.00 62.61 127 ALA C N 1
ATOM 6306 C CA . ALA C 1 127 ? 162.471 126.170 110.487 1.00 62.61 127 ALA C CA 1
ATOM 6307 C C . ALA C 1 127 ? 162.702 127.190 111.591 1.00 62.61 127 ALA C C 1
ATOM 6308 O O . ALA C 1 127 ? 163.267 126.856 112.636 1.00 62.61 127 ALA C O 1
ATOM 6310 N N . LEU C 1 128 ? 162.272 128.436 111.382 1.00 64.07 128 LEU C N 1
ATOM 6311 C CA . LEU C 1 128 ? 162.398 129.436 112.437 1.00 64.07 128 LEU C CA 1
ATOM 6312 C C . LEU C 1 128 ? 161.531 129.077 113.641 1.00 64.07 128 LEU C C 1
ATOM 6313 O O . LEU C 1 128 ? 161.969 129.212 114.790 1.00 64.07 128 LEU C O 1
ATOM 6318 N N . LEU C 1 129 ? 160.301 128.613 113.400 1.00 65.03 129 LEU C N 1
ATOM 6319 C CA . LEU C 1 129 ? 159.462 128.140 114.498 1.00 65.03 129 LEU C CA 1
ATOM 6320 C C . LEU C 1 129 ? 160.109 126.957 115.204 1.00 65.03 129 LEU C C 1
ATOM 6321 O O . LEU C 1 129 ? 160.088 126.866 116.440 1.00 65.03 129 LEU C O 1
ATOM 6326 N N . ALA C 1 130 ? 160.672 126.030 114.429 1.00 67.37 130 ALA C N 1
ATOM 6327 C CA . ALA C 1 130 ? 161.335 124.878 115.030 1.00 67.37 130 ALA C CA 1
ATOM 6328 C C . ALA C 1 130 ? 162.487 125.320 115.923 1.00 67.37 130 ALA C C 1
ATOM 6329 O O . ALA C 1 130 ? 162.657 124.803 117.033 1.00 67.37 130 ALA C O 1
ATOM 6331 N N . PHE C 1 131 ? 163.284 126.283 115.457 1.00 67.72 131 PHE C N 1
ATOM 6332 C CA . PHE C 1 131 ? 164.393 126.787 116.260 1.00 67.72 131 PHE C CA 1
ATOM 6333 C C . PHE C 1 131 ? 163.892 127.477 117.520 1.00 67.72 131 PHE C C 1
ATOM 6334 O O . PHE C 1 131 ? 164.481 127.324 118.597 1.00 67.72 131 PHE C O 1
ATOM 6342 N N . ALA C 1 132 ? 162.814 128.255 117.406 1.00 69.92 132 ALA C N 1
ATOM 6343 C CA . ALA C 1 132 ? 162.259 128.917 118.581 1.00 69.92 132 ALA C CA 1
ATOM 6344 C C . ALA C 1 132 ? 161.839 127.896 119.631 1.00 69.92 132 ALA C C 1
ATOM 6345 O O . ALA C 1 132 ? 162.160 128.035 120.817 1.00 69.92 132 ALA C O 1
ATOM 6347 N N . ALA C 1 133 ? 161.125 126.851 119.207 1.00 71.52 133 ALA C N 1
ATOM 6348 C CA . ALA C 1 133 ? 160.710 125.817 120.152 1.00 71.52 133 ALA C CA 1
ATOM 6349 C C . ALA C 1 133 ? 161.915 125.097 120.748 1.00 71.52 133 ALA C C 1
ATOM 6350 O O . ALA C 1 133 ? 161.954 124.820 121.955 1.00 71.52 133 ALA C O 1
ATOM 6352 N N . ILE C 1 134 ? 162.910 124.787 119.916 1.00 73.54 134 ILE C N 1
ATOM 6353 C CA . ILE C 1 134 ? 164.087 124.073 120.398 1.00 73.54 134 ILE C CA 1
ATOM 6354 C C . ILE C 1 134 ? 164.804 124.893 121.461 1.00 73.54 134 ILE C C 1
ATOM 6355 O O . ILE C 1 134 ? 165.248 124.360 122.485 1.00 73.54 134 ILE C O 1
ATOM 6360 N N . MET C 1 135 ? 164.938 126.199 121.234 1.00 74.18 135 MET C N 1
ATOM 6361 C CA . MET C 1 135 ? 165.630 127.052 122.191 1.00 74.18 135 MET C CA 1
ATOM 6362 C C . MET C 1 135 ? 164.782 127.369 123.413 1.00 74.18 135 MET C C 1
ATOM 6363 O O . MET C 1 135 ? 165.336 127.727 124.457 1.00 74.18 135 MET C O 1
ATOM 6368 N N . TYR C 1 136 ? 163.458 127.255 123.308 1.00 79.17 136 TYR C N 1
ATOM 6369 C CA . TYR C 1 136 ? 162.610 127.346 124.488 1.00 79.17 136 TYR C CA 1
ATOM 6370 C C . TYR C 1 136 ? 162.651 126.076 125.327 1.00 79.17 136 TYR C C 1
ATOM 6371 O O . TYR C 1 136 ? 162.365 126.131 126.528 1.00 79.17 136 TYR C O 1
ATOM 6380 N N . VAL C 1 137 ? 162.996 124.940 124.718 1.00 82.37 137 VAL C N 1
ATOM 6381 C CA . VAL C 1 137 ? 163.026 123.677 125.459 1.00 82.37 137 VAL C CA 1
ATOM 6382 C C . VAL C 1 137 ? 163.889 123.759 126.718 1.00 82.37 137 VAL C C 1
ATOM 6383 O O . VAL C 1 137 ? 163.405 123.379 127.793 1.00 82.37 137 VAL C O 1
ATOM 6387 N N . PRO C 1 138 ? 165.145 124.222 126.666 1.00 84.03 138 PRO C N 1
ATOM 6388 C CA . PRO C 1 138 ? 165.996 124.127 127.867 1.00 84.03 138 PRO C CA 1
ATOM 6389 C C . PRO C 1 138 ? 165.423 124.823 129.090 1.00 84.03 138 PRO C C 1
ATOM 6390 O O . PRO C 1 138 ? 165.600 124.330 130.212 1.00 84.03 138 PRO C O 1
ATOM 6394 N N . ALA C 1 139 ? 164.750 125.961 128.915 1.00 89.33 139 ALA C N 1
ATOM 6395 C CA . ALA C 1 139 ? 164.128 126.618 130.059 1.00 89.33 139 ALA C CA 1
ATOM 6396 C C . ALA C 1 139 ? 163.074 125.721 130.693 1.00 89.33 139 ALA C C 1
ATOM 6397 O O . ALA C 1 139 ? 163.016 125.584 131.921 1.00 89.33 139 ALA C O 1
ATOM 6399 N N . LEU C 1 140 ? 162.238 125.091 129.865 1.00 92.21 140 LEU C N 1
ATOM 6400 C CA . LEU C 1 140 ? 161.233 124.169 130.382 1.00 92.21 140 LEU C CA 1
ATOM 6401 C C . LEU C 1 140 ? 161.885 122.984 131.082 1.00 92.21 140 LEU C C 1
ATOM 6402 O O . LEU C 1 140 ? 161.405 122.527 132.126 1.00 92.21 140 LEU C O 1
ATOM 6407 N N . GLY C 1 141 ? 162.972 122.462 130.513 1.00 95.71 141 GLY C N 1
ATOM 6408 C CA . GLY C 1 141 ? 163.655 121.344 131.144 1.00 95.71 141 GLY C CA 1
ATOM 6409 C C . GLY C 1 141 ? 164.196 121.703 132.514 1.00 95.71 141 GLY C C 1
ATOM 6410 O O . GLY C 1 141 ? 164.024 120.956 133.482 1.00 95.71 141 GLY C O 1
ATOM 6411 N N . TRP C 1 142 ? 164.854 122.860 132.615 1.00 97.70 142 TRP C N 1
ATOM 6412 C CA . TRP C 1 142 ? 165.369 123.298 133.908 1.00 97.70 142 TRP C CA 1
ATOM 6413 C C . TRP C 1 142 ? 164.236 123.517 134.899 1.00 97.70 142 TRP C C 1
ATOM 6414 O O . TRP C 1 142 ? 164.354 123.158 136.076 1.00 97.70 142 TRP C O 1
ATOM 6425 N N . GLU C 1 143 ? 163.133 124.118 134.449 1.00 98.91 143 GLU C N 1
ATOM 6426 C CA . GLU C 1 143 ? 161.986 124.292 135.330 1.00 98.91 143 GLU C CA 1
ATOM 6427 C C . GLU C 1 143 ? 161.515 122.948 135.870 1.00 98.91 143 GLU C C 1
ATOM 6428 O O . GLU C 1 143 ? 161.394 122.759 137.086 1.00 98.91 143 GLU C O 1
ATOM 6434 N N . PHE C 1 144 ? 161.276 121.987 134.976 1.00 97.69 144 PHE C N 1
ATOM 6435 C CA . PHE C 1 144 ? 160.778 120.686 135.407 1.00 97.69 144 PHE C CA 1
ATOM 6436 C C . PHE C 1 144 ? 161.754 119.996 136.349 1.00 97.69 144 PHE C C 1
ATOM 6437 O O . PHE C 1 144 ? 161.329 119.305 137.281 1.00 97.69 144 PHE C O 1
ATOM 6445 N N . LEU C 1 145 ? 163.057 120.165 136.128 1.00 99.90 145 LEU C N 1
ATOM 6446 C CA . LEU C 1 145 ? 164.048 119.444 136.915 1.00 99.90 145 LEU C CA 1
ATOM 6447 C C . LEU C 1 145 ? 164.419 120.135 138.221 1.00 99.90 145 LEU C C 1
ATOM 6448 O O . LEU C 1 145 ? 165.010 119.488 139.093 1.00 99.90 145 LEU C O 1
ATOM 6453 N N . ALA C 1 146 ? 164.095 121.421 138.386 1.00 105.51 146 ALA C N 1
ATOM 6454 C CA . ALA C 1 146 ? 164.527 122.164 139.562 1.00 105.51 146 ALA C CA 1
ATOM 6455 C C . ALA C 1 146 ? 163.404 122.797 140.370 1.00 105.51 146 ALA C C 1
ATOM 6456 O O . ALA C 1 146 ? 163.682 123.328 141.453 1.00 105.51 146 ALA C O 1
ATOM 6458 N N . SER C 1 147 ? 162.157 122.769 139.895 1.00 111.63 147 SER C N 1
ATOM 6459 C CA . SER C 1 147 ? 161.086 123.472 140.594 1.00 111.63 147 SER C CA 1
ATOM 6460 C C . SER C 1 147 ? 161.024 123.077 142.065 1.00 111.63 147 SER C C 1
ATOM 6461 O O . SER C 1 147 ? 161.226 123.909 142.955 1.00 111.63 147 SER C O 1
ATOM 6464 N N . THR C 1 148 ? 160.748 121.799 142.335 1.00 117.89 148 THR C N 1
ATOM 6465 C CA . THR C 1 148 ? 160.521 121.363 143.710 1.00 117.89 148 THR C CA 1
ATOM 6466 C C . THR C 1 148 ? 161.769 121.551 144.564 1.00 117.89 148 THR C C 1
ATOM 6467 O O . THR C 1 148 ? 161.694 122.039 145.699 1.00 117.89 148 THR C O 1
ATOM 6471 N N . ARG C 1 149 ? 162.930 121.162 144.034 1.00 118.65 149 ARG C N 1
ATOM 6472 C CA . ARG C 1 149 ? 164.152 121.212 144.828 1.00 118.65 149 ARG C CA 1
ATOM 6473 C C . ARG C 1 149 ? 164.484 122.644 145.225 1.00 118.65 149 ARG C C 1
ATOM 6474 O O . ARG C 1 149 ? 164.744 122.928 146.401 1.00 118.65 149 ARG C O 1
ATOM 6482 N N . LEU C 1 150 ? 164.480 123.566 144.258 1.00 117.30 150 LEU C N 1
ATOM 6483 C CA . LEU C 1 150 ? 164.799 124.951 144.581 1.00 117.30 150 LEU C CA 1
ATOM 6484 C C . LEU C 1 150 ? 163.726 125.571 145.464 1.00 117.30 150 LEU C C 1
ATOM 6485 O O . LEU C 1 150 ? 164.040 126.358 146.363 1.00 117.30 150 LEU C O 1
ATOM 6490 N N . THR C 1 151 ? 162.455 125.235 145.229 1.00 123.90 151 THR C N 1
ATOM 6491 C CA . THR C 1 151 ? 161.395 125.732 146.097 1.00 123.90 151 THR C CA 1
ATOM 6492 C C . THR C 1 151 ? 161.678 125.365 147.545 1.00 123.90 151 THR C C 1
ATOM 6493 O O . THR C 1 151 ? 161.680 126.227 148.431 1.00 123.90 151 THR C O 1
ATOM 6497 N N . SER C 1 152 ? 161.939 124.082 147.799 1.00 129.82 152 SER C N 1
ATOM 6498 C CA . SER C 1 152 ? 162.192 123.631 149.163 1.00 129.82 152 SER C CA 1
ATOM 6499 C C . SER C 1 152 ? 163.443 124.287 149.740 1.00 129.82 152 SER C C 1
ATOM 6500 O O . SER C 1 152 ? 163.439 124.767 150.882 1.00 129.82 152 SER C O 1
ATOM 6503 N N . GLU C 1 153 ? 164.526 124.319 148.960 1.00 126.87 153 GLU C N 1
ATOM 6504 C CA . GLU C 1 153 ? 165.783 124.857 149.470 1.00 126.87 153 GLU C CA 1
ATOM 6505 C C . GLU C 1 153 ? 165.636 126.325 149.848 1.00 126.87 153 GLU C C 1
ATOM 6506 O O . GLU C 1 153 ? 166.066 126.745 150.928 1.00 126.87 153 GLU C O 1
ATOM 6512 N N . LEU C 1 154 ? 165.016 127.123 148.977 1.00 125.88 154 LEU C N 1
ATOM 6513 C CA . LEU C 1 154 ? 164.872 128.544 149.264 1.00 125.88 154 LEU C CA 1
ATOM 6514 C C . LEU C 1 154 ? 163.855 128.793 150.370 1.00 125.88 154 LEU C C 1
ATOM 6515 O O . LEU C 1 154 ? 164.020 129.732 151.157 1.00 125.88 154 LEU C O 1
ATOM 6520 N N . ASN C 1 155 ? 162.807 127.969 150.458 1.00 132.34 155 ASN C N 1
ATOM 6521 C CA . ASN C 1 155 ? 161.865 128.105 151.562 1.00 132.34 155 ASN C CA 1
ATOM 6522 C C . ASN C 1 155 ? 162.561 127.873 152.895 1.00 132.34 155 ASN C C 1
ATOM 6523 O O . ASN C 1 155 ? 162.296 128.578 153.876 1.00 132.34 155 ASN C O 1
ATOM 6528 N N . PHE C 1 156 ? 163.449 126.880 152.954 1.00 135.13 156 PHE C N 1
ATOM 6529 C CA . PHE C 1 156 ? 164.229 126.673 154.170 1.00 135.13 156 PHE C CA 1
ATOM 6530 C C . PHE C 1 156 ? 165.191 127.832 154.412 1.00 135.13 156 PHE C C 1
ATOM 6531 O O . PHE C 1 156 ? 165.327 128.310 155.546 1.00 135.13 156 PHE C O 1
ATOM 6539 N N . LEU C 1 157 ? 165.856 128.305 153.354 1.00 131.81 157 LEU C N 1
ATOM 6540 C CA . LEU C 1 157 ? 166.908 129.304 153.514 1.00 131.81 157 LEU C CA 1
ATOM 6541 C C . LEU C 1 157 ? 166.347 130.642 153.986 1.00 131.81 157 LEU C C 1
ATOM 6542 O O . LEU C 1 157 ? 166.971 131.322 154.807 1.00 131.81 157 LEU C O 1
ATOM 6547 N N . LEU C 1 158 ? 165.188 131.051 153.465 1.00 135.01 158 LEU C N 1
ATOM 6548 C CA . LEU C 1 158 ? 164.627 132.338 153.868 1.00 135.01 158 LEU C CA 1
ATOM 6549 C C . LEU C 1 158 ? 164.288 132.342 155.355 1.00 135.01 158 LEU C C 1
ATOM 6550 O O . LEU C 1 158 ? 164.603 133.297 156.077 1.00 135.01 158 LEU C O 1
ATOM 6555 N N . GLN C 1 159 ? 163.663 131.267 155.837 1.00 138.23 159 GLN C N 1
ATOM 6556 C CA . GLN C 1 159 ? 163.364 131.175 157.261 1.00 138.23 159 GLN C CA 1
ATOM 6557 C C . GLN C 1 159 ? 164.644 131.115 158.084 1.00 138.23 159 GLN C C 1
ATOM 6558 O O . GLN C 1 159 ? 164.728 131.722 159.160 1.00 138.23 159 GLN C O 1
ATOM 6564 N N . GLU C 1 160 ? 165.654 130.391 157.594 1.00 138.45 160 GLU C N 1
ATOM 6565 C CA . GLU C 1 160 ? 166.905 130.295 158.335 1.00 138.45 160 GLU C CA 1
ATOM 6566 C C . GLU C 1 160 ? 167.569 131.660 158.471 1.00 138.45 160 GLU C C 1
ATOM 6567 O O . GLU C 1 160 ? 168.065 132.008 159.546 1.00 138.45 160 GLU C O 1
ATOM 6573 N N . ILE C 1 161 ? 167.583 132.452 157.397 1.00 138.37 161 ILE C N 1
ATOM 6574 C CA . ILE C 1 161 ? 168.205 133.772 157.465 1.00 138.37 161 ILE C CA 1
ATOM 6575 C C . ILE C 1 161 ? 167.379 134.712 158.338 1.00 138.37 161 ILE C C 1
ATOM 6576 O O . ILE C 1 161 ? 167.930 135.556 159.058 1.00 138.37 161 ILE C O 1
ATOM 6581 N N . ASP C 1 162 ? 166.049 134.599 158.283 1.00 138.92 162 ASP C N 1
ATOM 6582 C CA . ASP C 1 162 ? 165.213 135.390 159.182 1.00 138.92 162 ASP C CA 1
ATOM 6583 C C . ASP C 1 162 ? 165.569 135.107 160.637 1.00 138.92 162 ASP C C 1
ATOM 6584 O O . ASP C 1 162 ? 165.782 136.031 161.435 1.00 138.92 162 ASP C O 1
ATOM 6589 N N . ASN C 1 163 ? 165.645 133.824 160.997 1.00 140.48 163 ASN C N 1
ATOM 6590 C CA . ASN C 1 163 ? 166.017 133.465 162.360 1.00 140.48 163 ASN C CA 1
ATOM 6591 C C . ASN C 1 163 ? 167.432 133.929 162.681 1.00 140.48 163 ASN C C 1
ATOM 6592 O O . ASN C 1 163 ? 167.712 134.355 163.806 1.00 140.48 163 ASN C O 1
ATOM 6597 N N . CYS C 1 164 ? 168.339 133.854 161.706 1.00 141.95 164 CYS C N 1
ATOM 6598 C CA . CYS C 1 164 ? 169.713 134.286 161.937 1.00 141.95 164 CYS C CA 1
ATOM 6599 C C . CYS C 1 164 ? 169.772 135.767 162.280 1.00 141.95 164 CYS C C 1
ATOM 6600 O O . CYS C 1 164 ? 170.503 136.175 163.188 1.00 141.95 164 CYS C O 1
ATOM 6603 N N . TYR C 1 165 ? 169.006 136.592 161.569 1.00 141.97 165 TYR C N 1
ATOM 6604 C CA . TYR C 1 165 ? 169.023 138.019 161.867 1.00 141.97 165 TYR C CA 1
ATOM 6605 C C . TYR C 1 165 ? 168.269 138.340 163.153 1.00 141.97 165 TYR C C 1
ATOM 6606 O O . TYR C 1 165 ? 168.621 139.300 163.850 1.00 141.97 165 TYR C O 1
ATOM 6615 N N . HIS C 1 166 ? 167.258 137.542 163.505 1.00 144.17 166 HIS C N 1
ATOM 6616 C CA . HIS C 1 166 ? 166.659 137.686 164.830 1.00 144.17 166 HIS C CA 1
ATOM 6617 C C . HIS C 1 166 ? 167.685 137.397 165.924 1.00 144.17 166 HIS C C 1
ATOM 6618 O O . HIS C 1 166 ? 167.763 138.119 166.927 1.00 144.17 166 HIS C O 1
ATOM 6625 N N . ARG C 1 167 ? 168.489 136.346 165.742 1.00 145.68 167 ARG C N 1
ATOM 6626 C CA . ARG C 1 167 ? 169.575 136.071 166.679 1.00 145.68 167 ARG C CA 1
ATOM 6627 C C . ARG C 1 167 ? 170.598 137.196 166.691 1.00 145.68 167 ARG C C 1
ATOM 6628 O O . ARG C 1 167 ? 171.189 137.491 167.732 1.00 145.68 167 ARG C O 1
ATOM 6636 N N . ALA C 1 168 ? 170.860 137.803 165.534 1.00 146.53 168 ALA C N 1
ATOM 6637 C CA . ALA C 1 168 ? 171.769 138.944 165.501 1.00 146.53 168 ALA C CA 1
ATOM 6638 C C . ALA C 1 168 ? 171.230 140.086 166.351 1.00 146.53 168 ALA C C 1
ATOM 6639 O O . ALA C 1 168 ? 171.976 140.717 167.112 1.00 146.53 168 ALA C O 1
ATOM 6641 N N . ALA C 1 169 ? 169.930 140.361 166.236 1.00 148.78 169 ALA C N 1
ATOM 6642 C CA . ALA C 1 169 ? 169.312 141.371 167.087 1.00 148.78 169 ALA C CA 1
ATOM 6643 C C . ALA C 1 169 ? 169.456 141.004 168.558 1.00 148.78 169 ALA C C 1
ATOM 6644 O O . ALA C 1 169 ? 169.764 141.860 169.395 1.00 148.78 169 ALA C O 1
ATOM 6646 N N . GLU C 1 170 ? 169.242 139.729 168.889 1.00 150.40 170 GLU C N 1
ATOM 6647 C CA . GLU C 1 170 ? 169.392 139.290 170.275 1.00 150.40 170 GLU C CA 1
ATOM 6648 C C . GLU C 1 170 ? 170.822 139.486 170.769 1.00 150.40 170 GLU C C 1
ATOM 6649 O O . GLU C 1 170 ? 171.041 139.939 171.898 1.00 150.40 170 GLU C O 1
ATOM 6655 N N . GLY C 1 171 ? 171.807 139.150 169.933 1.00 151.88 171 GLY C N 1
ATOM 6656 C CA . GLY C 1 171 ? 173.195 139.126 170.358 1.00 151.88 171 GLY C CA 1
ATOM 6657 C C . GLY C 1 171 ? 173.881 140.472 170.372 1.00 151.88 171 GLY C C 1
ATOM 6658 O O . GLY C 1 171 ? 174.882 140.633 171.076 1.00 151.88 171 GLY C O 1
ATOM 6659 N N . ARG C 1 172 ? 173.382 141.442 169.603 1.00 150.34 172 ARG C N 1
ATOM 6660 C CA . ARG C 1 172 ? 173.948 142.784 169.694 1.00 150.34 172 ARG C CA 1
ATOM 6661 C C . ARG C 1 172 ? 173.640 143.448 171.030 1.00 150.34 172 ARG C C 1
ATOM 6662 O O . ARG C 1 172 ? 174.381 144.346 171.446 1.00 150.34 172 ARG C O 1
ATOM 6670 N N . ALA C 1 173 ? 172.574 143.028 171.710 1.00 152.37 173 ALA C N 1
ATOM 6671 C CA . ALA C 1 173 ? 172.187 143.680 172.960 1.00 152.37 173 ALA C CA 1
ATOM 6672 C C . ALA C 1 173 ? 173.272 143.608 174.027 1.00 152.37 173 ALA C C 1
ATOM 6673 O O . ALA C 1 173 ? 173.616 144.658 174.595 1.00 152.37 173 ALA C O 1
ATOM 6675 N N . PRO C 1 174 ? 173.844 142.444 174.354 1.00 153.77 174 PRO C N 1
ATOM 6676 C CA . PRO C 1 174 ? 174.873 142.404 175.407 1.00 153.77 174 PRO C CA 1
ATOM 6677 C C . PRO C 1 174 ? 176.160 143.132 175.051 1.00 153.77 174 PRO C C 1
ATOM 6678 O O . PRO C 1 174 ? 176.975 143.375 175.952 1.00 153.77 174 PRO C O 1
ATOM 6682 N N . LYS C 1 175 ? 176.382 143.471 173.780 1.00 153.32 175 LYS C N 1
ATOM 6683 C CA . LYS C 1 175 ? 177.637 144.114 173.403 1.00 153.32 175 LYS C CA 1
ATOM 6684 C C . LYS C 1 175 ? 177.772 145.492 174.041 1.00 153.32 175 LYS C C 1
ATOM 6685 O O . LYS C 1 175 ? 178.864 145.874 174.478 1.00 153.32 175 LYS C O 1
ATOM 6691 N N . ILE C 1 176 ? 176.680 146.259 174.101 1.00 152.85 176 ILE C N 1
ATOM 6692 C CA . ILE C 1 176 ? 176.747 147.580 174.722 1.00 152.85 176 ILE C CA 1
ATOM 6693 C C . ILE C 1 176 ? 177.053 147.446 176.208 1.00 152.85 176 ILE C C 1
ATOM 6694 O O . ILE C 1 176 ? 177.838 148.221 176.769 1.00 152.85 176 ILE C O 1
ATOM 6699 N N . GLU C 1 177 ? 176.432 146.468 176.871 1.00 151.71 177 GLU C N 1
ATOM 6700 C CA . GLU C 1 177 ? 176.719 146.242 178.282 1.00 151.71 177 GLU C CA 1
ATOM 6701 C C . GLU C 1 177 ? 178.178 145.859 178.485 1.00 151.71 177 GLU C C 1
ATOM 6702 O O . GLU C 1 177 ? 178.822 146.322 179.432 1.00 151.71 177 GLU C O 1
ATOM 6708 N N . LYS C 1 178 ? 178.718 145.016 177.603 1.00 152.52 178 LYS C N 1
ATOM 6709 C CA . LYS C 1 178 ? 180.128 144.650 177.705 1.00 152.52 178 LYS C CA 1
ATOM 6710 C C . LYS C 1 178 ? 181.022 145.872 177.527 1.00 152.52 178 LYS C C 1
ATOM 6711 O O . LYS C 1 178 ? 182.002 146.051 178.262 1.00 152.52 178 LYS C O 1
ATOM 6717 N N . GLN C 1 179 ? 180.699 146.725 176.553 1.00 153.51 179 GLN C N 1
ATOM 6718 C CA . GLN C 1 179 ? 181.498 147.924 176.325 1.00 153.51 179 GLN C CA 1
ATOM 6719 C C . GLN C 1 179 ? 181.464 148.845 177.537 1.00 153.51 179 GLN C C 1
ATOM 6720 O O . GLN C 1 179 ? 182.498 149.389 177.943 1.00 153.51 179 GLN C O 1
ATOM 6726 N N . ILE C 1 180 ? 180.283 149.033 178.130 1.00 151.43 180 ILE C N 1
ATOM 6727 C CA . ILE C 1 180 ? 180.190 149.867 179.324 1.00 151.43 180 ILE C CA 1
ATOM 6728 C C . ILE C 1 180 ? 180.953 149.230 180.477 1.00 151.43 180 ILE C C 1
ATOM 6729 O O . ILE C 1 180 ? 181.562 149.934 181.292 1.00 151.43 180 ILE C O 1
ATOM 6734 N N . GLN C 1 181 ? 180.937 147.898 180.570 1.00 153.28 181 GLN C N 1
ATOM 6735 C CA . GLN C 1 181 ? 181.740 147.218 181.580 1.00 153.28 181 GLN C CA 1
ATOM 6736 C C . GLN C 1 181 ? 183.217 147.530 181.393 1.00 153.28 181 GLN C C 1
ATOM 6737 O O . GLN C 1 181 ? 183.938 147.773 182.368 1.00 153.28 181 GLN C O 1
ATOM 6743 N N . SER C 1 182 ? 183.688 147.525 180.144 1.00 153.16 182 SER C N 1
ATOM 6744 C CA . SER C 1 182 ? 185.061 147.941 179.883 1.00 153.16 182 SER C CA 1
ATOM 6745 C C . SER C 1 182 ? 185.294 149.382 180.318 1.00 153.16 182 SER C C 1
ATOM 6746 O O . SER C 1 182 ? 186.415 149.744 180.692 1.00 153.16 182 SER C O 1
ATOM 6749 N N . LYS C 1 183 ? 184.255 150.211 180.277 1.00 149.86 183 LYS C N 1
ATOM 6750 C CA . LYS C 1 183 ? 184.352 151.602 180.706 1.00 149.86 183 LYS C CA 1
ATOM 6751 C C . LYS C 1 183 ? 183.801 151.775 182.117 1.00 149.86 183 LYS C C 1
ATOM 6752 O O . LYS C 1 183 ? 184.437 152.392 182.971 1.00 149.86 183 LYS C O 1
ATOM 6758 N N . GLU C 1 189 ? 194.230 145.991 172.130 1.00 158.95 189 GLU C N 1
ATOM 6759 C CA . GLU C 1 189 ? 193.243 147.052 171.965 1.00 158.95 189 GLU C CA 1
ATOM 6760 C C . GLU C 1 189 ? 191.909 146.642 172.580 1.00 158.95 189 GLU C C 1
ATOM 6761 O O . GLU C 1 189 ? 191.512 145.479 172.507 1.00 158.95 189 GLU C O 1
ATOM 6767 N N . ARG C 1 190 ? 191.220 147.609 173.189 1.00 157.58 190 ARG C N 1
ATOM 6768 C CA . ARG C 1 190 ? 189.955 147.312 173.853 1.00 157.58 190 ARG C CA 1
ATOM 6769 C C . ARG C 1 190 ? 188.914 146.815 172.858 1.00 157.58 190 ARG C C 1
ATOM 6770 O O . ARG C 1 190 ? 188.302 145.758 173.054 1.00 157.58 190 ARG C O 1
ATOM 6778 N N . GLU C 1 191 ? 188.697 147.569 171.779 1.00 157.87 191 GLU C N 1
ATOM 6779 C CA . GLU C 1 191 ? 187.672 147.185 170.815 1.00 157.87 191 GLU C CA 1
ATOM 6780 C C . GLU C 1 191 ? 188.004 145.850 170.163 1.00 157.87 191 GLU C C 1
ATOM 6781 O O . GLU C 1 191 ? 187.130 144.987 170.020 1.00 157.87 191 GLU C O 1
ATOM 6787 N N . LYS C 1 192 ? 189.262 145.659 169.762 1.00 158.66 192 LYS C N 1
ATOM 6788 C CA . LYS C 1 192 ? 189.631 144.423 169.080 1.00 158.66 192 LYS C CA 1
ATOM 6789 C C . LYS C 1 192 ? 189.478 143.219 169.999 1.00 158.66 192 LYS C C 1
ATOM 6790 O O . LYS C 1 192 ? 188.959 142.176 169.584 1.00 158.66 192 LYS C O 1
ATOM 6796 N N . ARG C 1 193 ? 189.923 143.337 171.253 1.00 157.34 193 ARG C N 1
ATOM 6797 C CA . ARG C 1 193 ? 189.791 142.214 172.175 1.00 157.34 193 ARG C CA 1
ATOM 6798 C C . ARG C 1 193 ? 188.327 141.936 172.490 1.00 157.34 193 ARG C C 1
ATOM 6799 O O . ARG C 1 193 ? 187.925 140.772 172.621 1.00 157.34 193 ARG C O 1
ATOM 6807 N N . GLU C 1 194 ? 187.510 142.987 172.604 1.00 156.15 194 GLU C N 1
ATOM 6808 C CA . GLU C 1 194 ? 186.080 142.788 172.815 1.00 156.15 194 GLU C CA 1
ATOM 6809 C C . GLU C 1 194 ? 185.457 142.035 171.646 1.00 156.15 194 GLU C C 1
ATOM 6810 O O . GLU C 1 194 ? 184.675 141.097 171.840 1.00 156.15 194 GLU C O 1
ATOM 6816 N N . ILE C 1 195 ? 185.804 142.425 170.418 1.00 156.82 195 ILE C N 1
ATOM 6817 C CA . ILE C 1 195 ? 185.260 141.742 169.247 1.00 156.82 195 ILE C CA 1
ATOM 6818 C C . ILE C 1 195 ? 185.726 140.293 169.210 1.00 156.82 195 ILE C C 1
ATOM 6819 O O . ILE C 1 195 ? 184.953 139.387 168.878 1.00 156.82 195 ILE C O 1
ATOM 6824 N N . ILE C 1 196 ? 186.996 140.048 169.540 1.00 157.87 196 ILE C N 1
ATOM 6825 C CA . ILE C 1 196 ? 187.519 138.684 169.506 1.00 157.87 196 ILE C CA 1
ATOM 6826 C C . ILE C 1 196 ? 186.788 137.809 170.517 1.00 157.87 196 ILE C C 1
ATOM 6827 O O . ILE C 1 196 ? 186.341 136.699 170.196 1.00 157.87 196 ILE C O 1
ATOM 6832 N N . GLU C 1 197 ? 186.655 138.291 171.756 1.00 155.98 197 GLU C N 1
ATOM 6833 C CA . GLU C 1 197 ? 185.982 137.490 172.775 1.00 155.98 197 GLU C CA 1
ATOM 6834 C C . GLU C 1 197 ? 184.514 137.286 172.423 1.00 155.98 197 GLU C C 1
ATOM 6835 O O . GLU C 1 197 ? 183.952 136.215 172.680 1.00 155.98 197 GLU C O 1
ATOM 6841 N N . ASN C 1 198 ? 183.875 138.300 171.831 1.00 154.69 198 ASN C N 1
ATOM 6842 C CA . ASN C 1 198 ? 182.500 138.129 171.376 1.00 154.69 198 ASN C CA 1
ATOM 6843 C C . ASN C 1 198 ? 182.412 137.046 170.312 1.00 154.69 198 ASN C C 1
ATOM 6844 O O . ASN C 1 198 ? 181.514 136.199 170.350 1.00 154.69 198 ASN C O 1
ATOM 6849 N N . ALA C 1 199 ? 183.345 137.045 169.360 1.00 154.89 199 ALA C N 1
ATOM 6850 C CA . ALA C 1 199 ? 183.343 136.008 168.336 1.00 154.89 199 ALA C CA 1
ATOM 6851 C C . ALA C 1 199 ? 183.504 134.629 168.960 1.00 154.89 199 ALA C C 1
ATOM 6852 O O . ALA C 1 199 ? 182.827 133.674 168.560 1.00 154.89 199 ALA C O 1
ATOM 6854 N N . GLU C 1 200 ? 184.396 134.505 169.944 1.00 156.47 200 GLU C N 1
ATOM 6855 C CA . GLU C 1 200 ? 184.615 133.204 170.570 1.00 156.47 200 GLU C CA 1
ATOM 6856 C C . GLU C 1 200 ? 183.377 132.730 171.326 1.00 156.47 200 GLU C C 1
ATOM 6857 O O . GLU C 1 200 ? 182.963 131.573 171.189 1.00 156.47 200 GLU C O 1
ATOM 6863 N N . LYS C 1 201 ? 182.770 133.605 172.129 1.00 154.72 201 LYS C N 1
ATOM 6864 C CA . LYS C 1 201 ? 181.746 133.192 173.083 1.00 154.72 201 LYS C CA 1
ATOM 6865 C C . LYS C 1 201 ? 180.317 133.352 172.573 1.00 154.72 201 LYS C C 1
ATOM 6866 O O . LYS C 1 201 ? 179.382 132.964 173.279 1.00 154.72 201 LYS C O 1
ATOM 6872 N N . GLU C 1 202 ? 180.118 133.902 171.377 1.00 151.73 202 GLU C N 1
ATOM 6873 C CA . GLU C 1 202 ? 178.777 134.198 170.889 1.00 151.73 202 GLU C CA 1
ATOM 6874 C C . GLU C 1 202 ? 178.144 133.041 170.128 1.00 151.73 202 GLU C C 1
ATOM 6875 O O . GLU C 1 202 ? 176.944 133.095 169.839 1.00 151.73 202 GLU C O 1
ATOM 6881 N N . LYS C 1 203 ? 178.904 131.992 169.817 1.00 149.67 203 LYS C N 1
ATOM 6882 C CA . LYS C 1 203 ? 178.406 130.935 168.946 1.00 149.67 203 LYS C CA 1
ATOM 6883 C C . LYS C 1 203 ? 177.098 130.372 169.492 1.00 149.67 203 LYS C C 1
ATOM 6884 O O . LYS C 1 203 ? 177.081 129.745 170.556 1.00 149.67 203 LYS C O 1
ATOM 6890 N N . SER C 1 204 ? 176.007 130.585 168.773 1.00 147.16 204 SER C N 1
ATOM 6891 C CA . SER C 1 204 ? 174.676 130.157 169.172 1.00 147.16 204 SER C CA 1
ATOM 6892 C C . SER C 1 204 ? 174.334 128.820 168.536 1.00 147.16 204 SER C C 1
ATOM 6893 O O . SER C 1 204 ? 174.991 128.375 167.591 1.00 147.16 204 SER C O 1
ATOM 6896 N N . PRO C 1 205 ? 173.302 128.131 169.042 1.00 149.80 205 PRO C N 1
ATOM 6897 C CA . PRO C 1 205 ? 172.914 126.846 168.442 1.00 149.80 205 PRO C CA 1
ATOM 6898 C C . PRO C 1 205 ? 172.619 126.958 166.954 1.00 149.80 205 PRO C C 1
ATOM 6899 O O . PRO C 1 205 ? 173.240 126.276 166.131 1.00 149.80 205 PRO C O 1
ATOM 6903 N N . GLU C 1 206 ? 171.673 127.827 166.593 1.00 145.93 206 GLU C N 1
ATOM 6904 C CA . GLU C 1 206 ? 171.330 127.976 165.186 1.00 145.93 206 GLU C CA 1
ATOM 6905 C C . GLU C 1 206 ? 172.492 128.522 164.371 1.00 145.93 206 GLU C C 1
ATOM 6906 O O . GLU C 1 206 ? 172.512 128.343 163.151 1.00 145.93 206 GLU C O 1
ATOM 6912 N N . GLN C 1 207 ? 173.470 129.167 165.008 1.00 146.30 207 GLN C N 1
ATOM 6913 C CA . GLN C 1 207 ? 174.687 129.531 164.289 1.00 146.30 207 GLN C CA 1
ATOM 6914 C C . GLN C 1 207 ? 175.478 128.289 163.895 1.00 146.30 207 GLN C C 1
ATOM 6915 O O . GLN C 1 207 ? 175.997 128.201 162.776 1.00 146.30 207 GLN C O 1
ATOM 6921 N N . ASN C 1 208 ? 175.577 127.309 164.797 1.00 145.84 208 ASN C N 1
ATOM 6922 C CA . ASN C 1 208 ? 176.166 126.031 164.408 1.00 145.84 208 ASN C CA 1
ATOM 6923 C C . ASN C 1 208 ? 175.329 125.345 163.338 1.00 145.84 208 ASN C C 1
ATOM 6924 O O . ASN C 1 208 ? 175.878 124.681 162.450 1.00 145.84 208 ASN C O 1
ATOM 6929 N N . LEU C 1 209 ? 174.005 125.493 163.405 1.00 145.54 209 LEU C N 1
ATOM 6930 C CA . LEU C 1 209 ? 173.148 124.986 162.337 1.00 145.54 209 LEU C CA 1
ATOM 6931 C C . LEU C 1 209 ? 173.525 125.608 160.997 1.00 145.54 209 LEU C C 1
ATOM 6932 O O . LEU C 1 209 ? 173.663 124.908 159.987 1.00 145.54 209 LEU C O 1
ATOM 6937 N N . PHE C 1 210 ? 173.695 126.931 160.976 1.00 139.60 210 PHE C N 1
ATOM 6938 C CA . PHE C 1 210 ? 174.101 127.619 159.754 1.00 139.60 210 PHE C CA 1
ATOM 6939 C C . PHE C 1 210 ? 175.460 127.129 159.273 1.00 139.60 210 PHE C C 1
ATOM 6940 O O . PHE C 1 210 ? 175.664 126.920 158.072 1.00 139.60 210 PHE C O 1
ATOM 6948 N N . GLU C 1 211 ? 176.410 126.967 160.195 1.00 141.30 211 GLU C N 1
ATOM 6949 C CA . GLU C 1 211 ? 177.744 126.522 159.808 1.00 141.30 211 GLU C CA 1
ATOM 6950 C C . GLU C 1 211 ? 177.688 125.141 159.169 1.00 141.30 211 GLU C C 1
ATOM 6951 O O . GLU C 1 211 ? 178.292 124.904 158.116 1.00 141.30 211 GLU C O 1
ATOM 6957 N N . LYS C 1 212 ? 176.956 124.215 159.792 1.00 141.44 212 LYS C N 1
ATOM 6958 C CA . LYS C 1 212 ? 176.831 122.873 159.234 1.00 141.44 212 LYS C CA 1
ATOM 6959 C C . LYS C 1 212 ? 176.130 122.907 157.882 1.00 141.44 212 LYS C C 1
ATOM 6960 O O . LYS C 1 212 ? 176.532 122.202 156.946 1.00 141.44 212 LYS C O 1
ATOM 6966 N N . TYR C 1 213 ? 175.077 123.718 157.759 1.00 134.96 213 TYR C N 1
ATOM 6967 C CA . TYR C 1 213 ? 174.362 123.813 156.492 1.00 134.96 213 TYR C CA 1
ATOM 6968 C C . TYR C 1 213 ? 175.282 124.310 155.386 1.00 134.96 213 TYR C C 1
ATOM 6969 O O . TYR C 1 213 ? 175.318 123.743 154.289 1.00 134.96 213 TYR C O 1
ATOM 6978 N N . LEU C 1 214 ? 176.039 125.373 155.660 1.00 134.47 214 LEU C N 1
ATOM 6979 C CA . LEU C 1 214 ? 176.949 125.909 154.655 1.00 134.47 214 LEU C CA 1
ATOM 6980 C C . LEU C 1 214 ? 178.035 124.900 154.307 1.00 134.47 214 LEU C C 1
ATOM 6981 O O . LEU C 1 214 ? 178.400 124.750 153.135 1.00 134.47 214 LEU C O 1
ATOM 6986 N N . GLU C 1 215 ? 178.566 124.199 155.312 1.00 135.71 215 GLU C N 1
ATOM 6987 C CA . GLU C 1 215 ? 179.607 123.213 155.047 1.00 135.71 215 GLU C CA 1
ATOM 6988 C C . GLU C 1 215 ? 179.086 122.089 154.162 1.00 135.71 215 GLU C C 1
ATOM 6989 O O . GLU C 1 215 ? 179.793 121.619 153.263 1.00 135.71 215 GLU C O 1
ATOM 6995 N N . ARG C 1 216 ? 177.851 121.641 154.401 1.00 136.36 216 ARG C N 1
ATOM 6996 C CA . ARG C 1 216 ? 177.296 120.564 153.589 1.00 136.36 216 ARG C CA 1
ATOM 6997 C C . ARG C 1 216 ? 176.897 121.041 152.197 1.00 136.36 216 ARG C C 1
ATOM 6998 O O . ARG C 1 216 ? 176.964 120.261 151.240 1.00 136.36 216 ARG C O 1
ATOM 7006 N N . ARG C 1 217 ? 176.484 122.304 152.058 1.00 127.75 217 ARG C N 1
ATOM 7007 C CA . ARG C 1 217 ? 176.128 122.817 150.738 1.00 127.75 217 ARG C CA 1
ATOM 7008 C C . ARG C 1 217 ? 177.368 123.062 149.888 1.00 127.75 217 ARG C C 1
ATOM 7009 O O . ARG C 1 217 ? 177.346 122.839 148.672 1.00 127.75 217 ARG C O 1
ATOM 7017 N N . GLY C 1 218 ? 178.460 123.519 150.505 1.00 126.58 218 GLY C N 1
ATOM 7018 C CA . GLY C 1 218 ? 179.662 123.825 149.752 1.00 126.58 218 GLY C CA 1
ATOM 7019 C C . GLY C 1 218 ? 180.215 122.651 148.972 1.00 126.58 218 GLY C C 1
ATOM 7020 O O . GLY C 1 218 ? 180.878 122.855 147.949 1.00 126.58 218 GLY C O 1
ATOM 7021 N N . ARG C 1 219 ? 179.960 121.425 149.429 1.00 129.50 219 ARG C N 1
ATOM 7022 C CA . ARG C 1 219 ? 180.434 120.221 148.758 1.00 129.50 219 ARG C CA 1
ATOM 7023 C C . ARG C 1 219 ? 179.307 119.476 148.051 1.00 129.50 219 ARG C C 1
ATOM 7024 O O . ARG C 1 219 ? 179.441 118.281 147.766 1.00 129.50 219 ARG C O 1
ATOM 7032 N N . SER C 1 220 ? 178.199 120.159 147.762 1.00 123.72 220 SER C N 1
ATOM 7033 C CA . SER C 1 220 ? 177.058 119.582 147.050 1.00 123.72 220 SER C CA 1
ATOM 7034 C C . SER C 1 220 ? 176.724 120.528 145.901 1.00 123.72 220 SER C C 1
ATOM 7035 O O . SER C 1 220 ? 175.868 121.405 146.036 1.00 123.72 220 SER C O 1
ATOM 7038 N N . ASN C 1 221 ? 177.392 120.331 144.762 1.00 113.58 221 ASN C N 1
ATOM 7039 C CA . ASN C 1 221 ? 177.294 121.230 143.618 1.00 113.58 221 ASN C CA 1
ATOM 7040 C C . ASN C 1 221 ? 176.166 120.852 142.665 1.00 113.58 221 ASN C C 1
ATOM 7041 O O . ASN C 1 221 ? 176.245 121.156 141.467 1.00 113.58 221 ASN C O 1
ATOM 7046 N N . PHE C 1 222 ? 175.118 120.193 143.161 1.00 113.61 222 PHE C N 1
ATOM 7047 C CA . PHE C 1 222 ? 174.058 119.718 142.277 1.00 113.61 222 PHE C CA 1
ATOM 7048 C C . PHE C 1 222 ? 173.389 120.873 141.539 1.00 113.61 222 PHE C C 1
ATOM 7049 O O . PHE C 1 222 ? 173.231 120.831 140.314 1.00 113.61 222 PHE C O 1
ATOM 7057 N N . LEU C 1 223 ? 172.982 121.913 142.269 1.00 113.05 223 LEU C N 1
ATOM 7058 C CA . LEU C 1 223 ? 172.247 123.004 141.635 1.00 113.05 223 LEU C CA 1
ATOM 7059 C C . LEU C 1 223 ? 173.151 123.828 140.725 1.00 113.05 223 LEU C C 1
ATOM 7060 O O . LEU C 1 223 ? 172.717 124.286 139.662 1.00 113.05 223 LEU C O 1
ATOM 7065 N N . ALA C 1 224 ? 174.407 124.037 141.126 1.00 110.46 224 ALA C N 1
ATOM 7066 C CA . ALA C 1 224 ? 175.354 124.698 140.234 1.00 110.46 224 ALA C CA 1
ATOM 7067 C C . ALA C 1 224 ? 175.578 123.870 138.977 1.00 110.46 224 ALA C C 1
ATOM 7068 O O . ALA C 1 224 ? 175.645 124.413 137.866 1.00 110.46 224 ALA C O 1
ATOM 7070 N N . LYS C 1 225 ? 175.697 122.550 139.135 1.00 108.02 225 LYS C N 1
ATOM 7071 C CA . LYS C 1 225 ? 175.783 121.665 137.979 1.00 108.02 225 LYS C CA 1
ATOM 7072 C C . LYS C 1 225 ? 174.591 121.871 137.056 1.00 108.02 225 LYS C C 1
ATOM 7073 O O . LYS C 1 225 ? 174.748 122.017 135.840 1.00 108.02 225 LYS C O 1
ATOM 7079 N N . LEU C 1 226 ? 173.385 121.888 137.626 1.00 103.35 226 LEU C N 1
ATOM 7080 C CA . LEU C 1 226 ? 172.180 122.010 136.813 1.00 103.35 226 LEU C CA 1
ATOM 7081 C C . LEU C 1 226 ? 172.126 123.351 136.094 1.00 103.35 226 LEU C C 1
ATOM 7082 O O . LEU C 1 226 ? 171.743 123.416 134.922 1.00 103.35 226 LEU C O 1
ATOM 7087 N N . TYR C 1 227 ? 172.499 124.434 136.776 1.00 100.74 227 TYR C N 1
ATOM 7088 C CA . TYR C 1 227 ? 172.462 125.752 136.148 1.00 100.74 227 TYR C CA 1
ATOM 7089 C C . TYR C 1 227 ? 173.479 125.858 135.018 1.00 100.74 227 TYR C C 1
ATOM 7090 O O . TYR C 1 227 ? 173.164 126.350 133.923 1.00 100.74 227 TYR C O 1
ATOM 7099 N N . LEU C 1 228 ? 174.714 125.420 135.270 1.00 97.08 228 LEU C N 1
ATOM 7100 C CA . LEU C 1 228 ? 175.717 125.442 134.215 1.00 97.08 228 LEU C CA 1
ATOM 7101 C C . LEU C 1 228 ? 175.275 124.578 133.044 1.00 97.08 228 LEU C C 1
ATOM 7102 O O . LEU C 1 228 ? 175.465 124.952 131.882 1.00 97.08 228 LEU C O 1
ATOM 7107 N N . ALA C 1 229 ? 174.671 123.422 133.331 1.00 96.28 229 ALA C N 1
ATOM 7108 C CA . ALA C 1 229 ? 174.171 122.566 132.264 1.00 96.28 229 ALA C CA 1
ATOM 7109 C C . ALA C 1 229 ? 173.086 123.267 131.463 1.00 96.28 229 ALA C C 1
ATOM 7110 O O . ALA C 1 229 ? 173.081 123.202 130.232 1.00 96.28 229 ALA C O 1
ATOM 7112 N N . ARG C 1 230 ? 172.164 123.954 132.139 1.00 91.77 230 ARG C N 1
ATOM 7113 C CA . ARG C 1 230 ? 171.097 124.651 131.427 1.00 91.77 230 ARG C CA 1
ATOM 7114 C C . ARG C 1 230 ? 171.668 125.701 130.485 1.00 91.77 230 ARG C C 1
ATOM 7115 O O . ARG C 1 230 ? 171.287 125.774 129.310 1.00 91.77 230 ARG C O 1
ATOM 7123 N N . HIS C 1 231 ? 172.581 126.535 130.984 1.00 90.03 231 HIS C N 1
ATOM 7124 C CA . HIS C 1 231 ? 173.064 127.633 130.150 1.00 90.03 231 HIS C CA 1
ATOM 7125 C C . HIS C 1 231 ? 173.978 127.125 129.037 1.00 90.03 231 HIS C C 1
ATOM 7126 O O . HIS C 1 231 ? 173.927 127.627 127.905 1.00 90.03 231 HIS C O 1
ATOM 7133 N N . VAL C 1 232 ? 174.797 126.110 129.321 1.00 86.40 232 VAL C N 1
ATOM 7134 C CA . VAL C 1 232 ? 175.614 125.518 128.269 1.00 86.40 232 VAL C CA 1
ATOM 7135 C C . VAL C 1 232 ? 174.732 124.843 127.228 1.00 86.40 232 VAL C C 1
ATOM 7136 O O . VAL C 1 232 ? 175.052 124.852 126.036 1.00 86.40 232 VAL C O 1
ATOM 7140 N N . LEU C 1 233 ? 173.616 124.244 127.651 1.00 84.05 233 LEU C N 1
ATOM 7141 C CA . LEU C 1 233 ? 172.687 123.647 126.701 1.00 84.05 233 LEU C CA 1
ATOM 7142 C C . LEU C 1 233 ? 172.033 124.711 125.836 1.00 84.05 233 LEU C C 1
ATOM 7143 O O . LEU C 1 233 ? 171.827 124.502 124.637 1.00 84.05 233 LEU C O 1
ATOM 7148 N N . ILE C 1 234 ? 171.689 125.857 126.426 1.00 82.40 234 ILE C N 1
ATOM 7149 C CA . ILE C 1 234 ? 171.151 126.954 125.627 1.00 82.40 234 ILE C CA 1
ATOM 7150 C C . ILE C 1 234 ? 172.172 127.391 124.586 1.00 82.40 234 ILE C C 1
ATOM 7151 O O . ILE C 1 234 ? 171.835 127.609 123.417 1.00 82.40 234 ILE C O 1
ATOM 7156 N N . LEU C 1 235 ? 173.438 127.517 124.990 1.00 80.14 235 LEU C N 1
ATOM 7157 C CA . LEU C 1 235 ? 174.481 127.899 124.040 1.00 80.14 235 LEU C CA 1
ATOM 7158 C C . LEU C 1 235 ? 174.621 126.863 122.926 1.00 80.14 235 LEU C C 1
ATOM 7159 O O . LEU C 1 235 ? 174.698 127.208 121.738 1.00 80.14 235 LEU C O 1
ATOM 7164 N N . LEU C 1 236 ? 174.647 125.580 123.291 1.00 78.60 236 LEU C N 1
ATOM 7165 C CA . LEU C 1 236 ? 174.810 124.530 122.292 1.00 78.60 236 LEU C CA 1
ATOM 7166 C C . LEU C 1 236 ? 173.630 124.486 121.332 1.00 78.60 236 LEU C C 1
ATOM 7167 O O . LEU C 1 236 ? 173.819 124.281 120.128 1.00 78.60 236 LEU C O 1
ATOM 7172 N N . LEU C 1 237 ? 172.410 124.667 121.840 1.00 76.33 237 LEU C N 1
ATOM 7173 C CA . LEU C 1 237 ? 171.245 124.705 120.967 1.00 76.33 237 LEU C CA 1
ATOM 7174 C C . LEU C 1 237 ? 171.284 125.926 120.059 1.00 76.33 237 LEU C C 1
ATOM 7175 O O . LEU C 1 237 ? 170.887 125.849 118.892 1.00 76.33 237 LEU C O 1
ATOM 7180 N N . SER C 1 238 ? 171.755 127.065 120.577 1.00 72.84 238 SER C N 1
ATOM 7181 C CA . SER C 1 238 ? 171.929 128.243 119.735 1.00 72.84 238 SER C CA 1
ATOM 7182 C C . SER C 1 238 ? 172.960 127.996 118.646 1.00 72.84 238 SER C C 1
ATOM 7183 O O . SER C 1 238 ? 172.903 128.622 117.582 1.00 72.84 238 SER C O 1
ATOM 7186 N N . ALA C 1 239 ? 173.911 127.095 118.894 1.00 71.34 239 ALA C N 1
ATOM 7187 C CA . ALA C 1 239 ? 174.920 126.804 117.881 1.00 71.34 239 ALA C CA 1
ATOM 7188 C C . ALA C 1 239 ? 174.296 126.333 116.571 1.00 71.34 239 ALA C C 1
ATOM 7189 O O . ALA C 1 239 ? 174.876 126.546 115.500 1.00 71.34 239 ALA C O 1
ATOM 7191 N N . VAL C 1 240 ? 173.132 125.691 116.627 1.00 69.17 240 VAL C N 1
ATOM 7192 C CA . VAL C 1 240 ? 172.517 125.099 115.438 1.00 69.17 240 VAL C CA 1
ATOM 7193 C C . VAL C 1 240 ? 171.928 126.185 114.540 1.00 69.17 240 VAL C C 1
ATOM 7194 O O . VAL C 1 240 ? 172.381 126.347 113.395 1.00 69.17 240 VAL C O 1
ATOM 7198 N N . PRO C 1 241 ? 170.926 126.944 114.996 1.00 67.64 241 PRO C N 1
ATOM 7199 C CA . PRO C 1 241 ? 170.312 127.933 114.098 1.00 67.64 241 PRO C CA 1
ATOM 7200 C C . PRO C 1 241 ? 171.276 129.002 113.638 1.00 67.64 241 PRO C C 1
ATOM 7201 O O . PRO C 1 241 ? 171.124 129.512 112.525 1.00 67.64 241 PRO C O 1
ATOM 7205 N N . ILE C 1 242 ? 172.266 129.366 114.454 1.00 65.90 242 ILE C N 1
ATOM 7206 C CA . ILE C 1 242 ? 173.278 130.308 113.989 1.00 65.90 242 ILE C CA 1
ATOM 7207 C C . ILE C 1 242 ? 173.948 129.769 112.734 1.00 65.90 242 ILE C C 1
ATOM 7208 O O . ILE C 1 242 ? 174.032 130.453 111.707 1.00 65.90 242 ILE C O 1
ATOM 7213 N N . SER C 1 243 ? 174.409 128.519 112.791 1.00 63.32 243 SER C N 1
ATOM 7214 C CA . SER C 1 243 ? 175.067 127.919 111.637 1.00 63.32 243 SER C CA 1
ATOM 7215 C C . SER C 1 243 ? 174.118 127.836 110.449 1.00 63.32 243 SER C C 1
ATOM 7216 O O . SER C 1 243 ? 174.476 128.205 109.324 1.00 63.32 243 SER C O 1
ATOM 7219 N N . TYR C 1 244 ? 172.891 127.362 110.682 1.00 61.96 244 TYR C N 1
ATOM 7220 C CA . TYR C 1 244 ? 171.959 127.187 109.573 1.00 61.96 244 TYR C CA 1
ATOM 7221 C C . TYR C 1 244 ? 171.657 128.518 108.896 1.00 61.96 244 TYR C C 1
ATOM 7222 O O . TYR C 1 244 ? 171.739 128.635 107.669 1.00 61.96 244 TYR C O 1
ATOM 7231 N N . LEU C 1 245 ? 171.296 129.534 109.681 1.00 59.91 245 LEU C N 1
ATOM 7232 C CA . LEU C 1 245 ? 170.953 130.829 109.107 1.00 59.91 245 LEU C CA 1
ATOM 7233 C C . LEU C 1 245 ? 172.152 131.460 108.414 1.00 59.91 245 LEU C C 1
ATOM 7234 O O . LEU C 1 245 ? 172.018 132.015 107.317 1.00 59.91 245 LEU C O 1
ATOM 7239 N N . CYS C 1 246 ? 173.336 131.391 109.032 1.00 60.05 246 CYS C N 1
ATOM 7240 C CA . CYS C 1 246 ? 174.519 131.944 108.384 1.00 60.05 246 CYS C CA 1
ATOM 7241 C C . CYS C 1 246 ? 174.804 131.238 107.067 1.00 60.05 246 CYS C C 1
ATOM 7242 O O . CYS C 1 246 ? 175.314 131.860 106.128 1.00 60.05 246 CYS C O 1
ATOM 7245 N N . THR C 1 247 ? 174.484 129.946 106.977 1.00 59.57 247 THR C N 1
ATOM 7246 C CA . THR C 1 247 ? 174.598 129.255 105.698 1.00 59.57 247 THR C CA 1
ATOM 7247 C C . THR C 1 247 ? 173.511 129.702 104.729 1.00 59.57 247 THR C C 1
ATOM 7248 O O . THR C 1 247 ? 173.733 129.718 103.514 1.00 59.57 247 THR C O 1
ATOM 7252 N N . TYR C 1 248 ? 172.340 130.072 105.245 1.00 57.10 248 TYR C N 1
ATOM 7253 C CA . TYR C 1 248 ? 171.215 130.492 104.418 1.00 57.10 248 TYR C CA 1
ATOM 7254 C C . TYR C 1 248 ? 171.315 131.961 104.024 1.00 57.10 248 TYR C C 1
ATOM 7255 O O . TYR C 1 248 ? 170.957 132.332 102.902 1.00 57.10 248 TYR C O 1
ATOM 7264 N N . TYR C 1 249 ? 171.797 132.807 104.932 1.00 57.59 249 TYR C N 1
ATOM 7265 C CA . TYR C 1 249 ? 171.963 134.226 104.642 1.00 57.59 249 TYR C CA 1
ATOM 7266 C C . TYR C 1 249 ? 173.139 134.440 103.698 1.00 57.59 249 TYR C C 1
ATOM 7267 O O . TYR C 1 249 ? 173.276 135.512 103.101 1.00 57.59 249 TYR C O 1
ATOM 7276 N N . ALA C 1 250 ? 173.986 133.421 103.545 1.00 58.38 250 ALA C N 1
ATOM 7277 C CA . ALA C 1 250 ? 175.183 133.538 102.718 1.00 58.38 250 ALA C CA 1
ATOM 7278 C C . ALA C 1 250 ? 175.121 132.762 101.410 1.00 58.38 250 ALA C C 1
ATOM 7279 O O . ALA C 1 250 ? 175.758 133.189 100.441 1.00 58.38 250 ALA C O 1
ATOM 7281 N N . THR C 1 251 ? 174.388 131.651 101.330 1.00 58.00 251 THR C N 1
ATOM 7282 C CA . THR C 1 251 ? 174.310 130.857 100.108 1.00 58.00 251 THR C CA 1
ATOM 7283 C C . THR C 1 251 ? 173.046 131.169 99.314 1.00 58.00 251 THR C C 1
ATOM 7284 O O . THR C 1 251 ? 173.122 131.545 98.140 1.00 58.00 251 THR C O 1
ATOM 7288 N N . GLN C 1 252 ? 171.879 131.024 99.935 1.00 57.73 252 GLN C N 1
ATOM 7289 C CA . GLN C 1 252 ? 170.611 131.253 99.248 1.00 57.73 252 GLN C CA 1
ATOM 7290 C C . GLN C 1 252 ? 170.343 132.748 99.176 1.00 57.73 252 GLN C C 1
ATOM 7291 O O . GLN C 1 252 ? 169.910 133.366 100.150 1.00 57.73 252 GLN C O 1
ATOM 7297 N N . LYS C 1 253 ? 170.606 133.335 98.011 1.00 56.08 253 LYS C N 1
ATOM 7298 C CA . LYS C 1 253 ? 170.256 134.722 97.751 1.00 56.08 253 LYS C CA 1
ATOM 7299 C C . LYS C 1 253 ? 169.474 134.893 96.458 1.00 56.08 253 LYS C C 1
ATOM 7300 O O . LYS C 1 253 ? 169.146 136.029 96.103 1.00 56.08 253 LYS C O 1
ATOM 7306 N N . GLN C 1 254 ? 169.165 133.811 95.749 1.00 53.94 254 GLN C N 1
ATOM 7307 C CA . GLN C 1 254 ? 168.392 133.905 94.521 1.00 53.94 254 GLN C CA 1
ATOM 7308 C C . GLN C 1 254 ? 166.978 134.396 94.807 1.00 53.94 254 GLN C C 1
ATOM 7309 O O . GLN C 1 254 ? 166.375 134.073 95.833 1.00 53.94 254 GLN C O 1
ATOM 7315 N N . ASN C 1 255 ? 166.453 135.187 93.874 1.00 49.13 255 ASN C N 1
ATOM 7316 C CA . ASN C 1 255 ? 165.088 135.689 93.955 1.00 49.13 255 ASN C CA 1
ATOM 7317 C C . ASN C 1 255 ? 164.283 135.214 92.754 1.00 49.13 255 ASN C C 1
ATOM 7318 O O . ASN C 1 255 ? 163.061 135.055 92.836 1.00 49.13 255 ASN C O 1
ATOM 7323 N N . GLU C 1 256 ? 164.967 134.979 91.637 1.00 48.72 256 GLU C N 1
ATOM 7324 C CA . GLU C 1 256 ? 164.338 134.683 90.359 1.00 48.72 256 GLU C CA 1
ATOM 7325 C C . GLU C 1 256 ? 164.887 133.372 89.821 1.00 48.72 256 GLU C C 1
ATOM 7326 O O . GLU C 1 256 ? 166.093 133.122 89.914 1.00 48.72 256 GLU C O 1
ATOM 7332 N N . PHE C 1 257 ? 164.012 132.541 89.261 1.00 47.13 257 PHE C N 1
ATOM 7333 C CA . PHE C 1 257 ? 164.436 131.319 88.591 1.00 47.13 257 PHE C CA 1
ATOM 7334 C C . PHE C 1 257 ? 163.579 131.109 87.350 1.00 47.13 257 PHE C C 1
ATOM 7335 O O . PHE C 1 257 ? 162.702 131.915 87.030 1.00 47.13 257 PHE C O 1
ATOM 7343 N N . THR C 1 258 ? 163.847 130.019 86.636 1.00 46.78 258 THR C N 1
ATOM 7344 C CA . THR C 1 258 ? 163.121 129.669 85.419 1.00 46.78 258 THR C CA 1
ATOM 7345 C C . THR C 1 258 ? 162.759 128.192 85.490 1.00 46.78 258 THR C C 1
ATOM 7346 O O . THR C 1 258 ? 163.615 127.328 85.275 1.00 46.78 258 THR C O 1
ATOM 7350 N N . CYS C 1 259 ? 161.497 127.906 85.784 1.00 47.03 259 CYS C N 1
ATOM 7351 C CA . CYS C 1 259 ? 161.009 126.541 85.894 1.00 47.03 259 CYS C CA 1
ATOM 7352 C C . CYS C 1 259 ? 160.634 126.004 84.518 1.00 47.03 259 CYS C C 1
ATOM 7353 O O . CYS C 1 259 ? 160.494 126.750 83.548 1.00 47.03 259 CYS C O 1
ATOM 7356 N N . ALA C 1 260 ? 160.471 124.685 84.443 1.00 48.58 260 ALA C N 1
ATOM 7357 C CA . ALA C 1 260 ? 160.128 124.004 83.198 1.00 48.58 260 ALA C CA 1
ATOM 7358 C C . ALA C 1 260 ? 158.896 123.144 83.436 1.00 48.58 260 ALA C C 1
ATOM 7359 O O . ALA C 1 260 ? 158.954 122.168 84.192 1.00 48.58 260 ALA C O 1
ATOM 7361 N N . LEU C 1 261 ? 157.786 123.499 82.794 1.00 49.25 261 LEU C N 1
ATOM 7362 C CA . LEU C 1 261 ? 156.575 122.701 82.901 1.00 49.25 261 LEU C CA 1
ATOM 7363 C C . LEU C 1 261 ? 156.703 121.442 82.051 1.00 49.25 261 LEU C C 1
ATOM 7364 O O . LEU C 1 261 ? 157.295 121.455 80.967 1.00 49.25 261 LEU C O 1
ATOM 7369 N N . GLY C 1 262 ? 156.141 120.346 82.554 1.00 56.58 262 GLY C N 1
ATOM 7370 C CA . GLY C 1 262 ? 156.393 119.043 81.970 1.00 56.58 262 GLY C CA 1
ATOM 7371 C C . GLY C 1 262 ? 155.329 118.507 81.033 1.00 56.58 262 GLY C C 1
ATOM 7372 O O . GLY C 1 262 ? 155.650 118.046 79.933 1.00 56.58 262 GLY C O 1
ATOM 7373 N N . ALA C 1 263 ? 154.061 118.559 81.444 1.00 57.90 263 ALA C N 1
ATOM 7374 C CA . ALA C 1 263 ? 153.015 117.866 80.698 1.00 57.90 263 ALA C CA 1
ATOM 7375 C C . ALA C 1 263 ? 152.851 118.450 79.300 1.00 57.90 263 ALA C C 1
ATOM 7376 O O . ALA C 1 263 ? 153.093 117.771 78.295 1.00 57.90 263 ALA C O 1
ATOM 7378 N N . SER C 1 264 ? 152.448 119.713 79.216 1.00 64.42 264 SER C N 1
ATOM 7379 C CA . SER C 1 264 ? 152.258 120.381 77.935 1.00 64.42 264 SER C CA 1
ATOM 7380 C C . SER C 1 264 ? 151.250 119.632 77.070 1.00 64.42 264 SER C C 1
ATOM 7381 O O . SER C 1 264 ? 151.627 119.038 76.053 1.00 64.42 264 SER C O 1
ATOM 7384 N N . PRO C 1 265 ? 149.965 119.633 77.436 1.00 61.06 265 PRO C N 1
ATOM 7385 C CA . PRO C 1 265 ? 148.949 119.050 76.549 1.00 61.06 265 PRO C CA 1
ATOM 7386 C C . PRO C 1 265 ? 148.753 119.892 75.299 1.00 61.06 265 PRO C C 1
ATOM 7387 O O . PRO C 1 265 ? 149.473 120.874 75.093 1.00 61.06 265 PRO C O 1
ATOM 7391 N N . ASP C 1 266 ? 147.787 119.516 74.460 1.00 71.45 266 ASP C N 1
ATOM 7392 C CA . ASP C 1 266 ? 147.520 120.106 73.147 1.00 71.45 266 ASP C CA 1
ATOM 7393 C C . ASP C 1 266 ? 148.458 119.540 72.089 1.00 71.45 266 ASP C C 1
ATOM 7394 O O . ASP C 1 266 ? 148.511 120.075 70.972 1.00 71.45 266 ASP C O 1
ATOM 7399 N N . GLY C 1 267 ? 149.202 118.476 72.400 1.00 86.26 267 GLY C N 1
ATOM 7400 C CA . GLY C 1 267 ? 150.098 117.885 71.424 1.00 86.26 267 GLY C CA 1
ATOM 7401 C C . GLY C 1 267 ? 149.391 117.268 70.235 1.00 86.26 267 GLY C C 1
ATOM 7402 O O . GLY C 1 267 ? 150.025 117.050 69.198 1.00 86.26 267 GLY C O 1
ATOM 7403 N N . ALA C 1 268 ? 148.095 116.981 70.361 1.00 93.33 268 ALA C N 1
ATOM 7404 C CA . ALA C 1 268 ? 147.316 116.377 69.283 1.00 93.33 268 ALA C CA 1
ATOM 7405 C C . ALA C 1 268 ? 147.948 115.055 68.842 1.00 93.33 268 ALA C C 1
ATOM 7406 O O . ALA C 1 268 ? 148.435 114.905 67.720 1.00 93.33 268 ALA C O 1
ATOM 7408 N N . ALA C 1 269 ? 147.939 114.094 69.766 1.00 95.61 269 ALA C N 1
ATOM 7409 C CA . ALA C 1 269 ? 148.567 112.789 69.589 1.00 95.61 269 ALA C CA 1
ATOM 7410 C C . ALA C 1 269 ? 150.087 112.880 69.557 1.00 95.61 269 ALA C C 1
ATOM 7411 O O . ALA C 1 269 ? 150.757 111.932 69.135 1.00 95.61 269 ALA C O 1
ATOM 7413 N N . GLY C 1 270 ? 150.649 114.010 69.999 1.00 95.43 270 GLY C N 1
ATOM 7414 C CA . GLY C 1 270 ? 152.080 114.199 70.049 1.00 95.43 270 GLY C CA 1
ATOM 7415 C C . GLY C 1 270 ? 152.544 114.508 71.465 1.00 95.43 270 GLY C C 1
ATOM 7416 O O . GLY C 1 270 ? 151.743 114.666 72.394 1.00 95.43 270 GLY C O 1
ATOM 7417 N N . ALA C 1 271 ? 153.867 114.591 71.617 1.00 92.33 271 ALA C N 1
ATOM 7418 C CA . ALA C 1 271 ? 154.449 114.869 72.926 1.00 92.33 271 ALA C CA 1
ATOM 7419 C C . ALA C 1 271 ? 154.027 116.244 73.432 1.00 92.33 271 ALA C C 1
ATOM 7420 O O . ALA C 1 271 ? 153.374 116.366 74.474 1.00 92.33 271 ALA C O 1
ATOM 7422 N N . GLY C 1 272 ? 154.395 117.293 72.700 1.00 81.23 272 GLY C N 1
ATOM 7423 C CA . GLY C 1 272 ? 154.080 118.647 73.086 1.00 81.23 272 GLY C CA 1
ATOM 7424 C C . GLY C 1 272 ? 155.326 119.439 73.429 1.00 81.23 272 GLY C C 1
ATOM 7425 O O . GLY C 1 272 ? 156.392 118.874 73.695 1.00 81.23 272 GLY C O 1
ATOM 7426 N N . PRO C 1 273 ? 155.219 120.770 73.428 1.00 70.83 273 PRO C N 1
ATOM 7427 C CA . PRO C 1 273 ? 156.387 121.614 73.718 1.00 70.83 273 PRO C CA 1
ATOM 7428 C C . PRO C 1 273 ? 156.561 121.813 75.217 1.00 70.83 273 PRO C C 1
ATOM 7429 O O . PRO C 1 273 ? 155.645 122.269 75.904 1.00 70.83 273 PRO C O 1
ATOM 7433 N N . ALA C 1 274 ? 157.745 121.473 75.722 1.00 61.02 274 ALA C N 1
ATOM 7434 C CA . ALA C 1 274 ? 158.075 121.700 77.125 1.00 61.02 274 ALA C CA 1
ATOM 7435 C C . ALA C 1 274 ? 158.391 123.178 77.310 1.00 61.02 274 ALA C C 1
ATOM 7436 O O . ALA C 1 274 ? 159.414 123.668 76.821 1.00 61.02 274 ALA C O 1
ATOM 7438 N N . VAL C 1 275 ? 157.521 123.886 78.013 1.00 54.13 275 VAL C N 1
ATOM 7439 C CA . VAL C 1 275 ? 157.622 125.334 78.143 1.00 54.13 275 VAL C CA 1
ATOM 7440 C C . VAL C 1 275 ? 158.475 125.680 79.354 1.00 54.13 275 VAL C C 1
ATOM 7441 O O . VAL C 1 275 ? 158.479 124.975 80.371 1.00 54.13 275 VAL C O 1
ATOM 7445 N N . ARG C 1 276 ? 159.221 126.774 79.231 1.00 55.59 276 ARG C N 1
ATOM 7446 C CA . ARG C 1 276 ? 160.026 127.320 80.314 1.00 55.59 276 ARG C CA 1
ATOM 7447 C C . ARG C 1 276 ? 159.438 128.660 80.731 1.00 55.59 276 ARG C C 1
ATOM 7448 O O . ARG C 1 276 ? 159.257 129.551 79.895 1.00 55.59 276 ARG C O 1
ATOM 7456 N N . VAL C 1 277 ? 159.147 128.797 82.021 1.00 48.76 277 VAL C N 1
ATOM 7457 C CA . VAL C 1 277 ? 158.453 129.959 82.561 1.00 48.76 277 VAL C CA 1
ATOM 7458 C C . VAL C 1 277 ? 159.334 130.590 83.629 1.00 48.76 277 VAL C C 1
ATOM 7459 O O . VAL C 1 277 ? 159.782 129.906 84.556 1.00 48.76 277 VAL C O 1
ATOM 7463 N N . SER C 1 278 ? 159.575 131.892 83.499 1.00 46.08 278 SER C N 1
ATOM 7464 C CA . SER C 1 278 ? 160.403 132.631 84.443 1.00 46.08 278 SER C CA 1
ATOM 7465 C C . SER C 1 278 ? 159.545 133.090 85.615 1.00 46.08 278 SER C C 1
ATOM 7466 O O . SER C 1 278 ? 158.546 133.791 85.421 1.00 46.08 278 SER C O 1
ATOM 7469 N N . CYS C 1 279 ? 159.939 132.710 86.827 1.00 45.81 279 CYS C N 1
ATOM 7470 C CA . CYS C 1 279 ? 159.196 133.045 88.029 1.00 45.81 279 CYS C CA 1
ATOM 7471 C C . CYS C 1 279 ? 160.081 133.813 89.002 1.00 45.81 279 CYS C C 1
ATOM 7472 O O . CYS C 1 279 ? 161.308 133.664 89.013 1.00 45.81 279 CYS C O 1
ATOM 7475 N N . LYS C 1 280 ? 159.431 134.649 89.807 1.00 46.86 280 LYS C N 1
ATOM 7476 C CA . LYS C 1 280 ? 160.081 135.476 90.811 1.00 46.86 280 LYS C CA 1
ATOM 7477 C C . LYS C 1 280 ? 159.328 135.323 92.123 1.00 46.86 280 LYS C C 1
ATOM 7478 O O . LYS C 1 280 ? 158.091 135.374 92.146 1.00 46.86 280 LYS C O 1
ATOM 7484 N N . LEU C 1 281 ? 160.079 135.110 93.207 1.00 46.40 281 LEU C N 1
ATOM 7485 C CA . LEU C 1 281 ? 159.544 134.968 94.556 1.00 46.40 281 LEU C CA 1
ATOM 7486 C C . LEU C 1 281 ? 159.468 136.333 95.230 1.00 46.40 281 LEU C C 1
ATOM 7487 O O . LEU C 1 281 ? 160.459 137.071 95.226 1.00 46.40 281 LEU C O 1
ATOM 7492 N N . PRO C 1 282 ? 158.328 136.716 95.815 1.00 48.42 282 PRO C N 1
ATOM 7493 C CA . PRO C 1 282 ? 158.241 138.046 96.428 1.00 48.42 282 PRO C CA 1
ATOM 7494 C C . PRO C 1 282 ? 158.723 138.108 97.868 1.00 48.42 282 PRO C C 1
ATOM 7495 O O . PRO C 1 282 ? 159.033 139.208 98.345 1.00 48.42 282 PRO C O 1
ATOM 7499 N N . SER C 1 283 ? 158.799 136.981 98.570 1.00 53.58 283 SER C N 1
ATOM 7500 C CA . SER C 1 283 ? 159.047 136.975 100.006 1.00 53.58 283 SER C CA 1
ATOM 7501 C C . SER C 1 283 ? 160.505 136.738 100.377 1.00 53.58 283 SER C C 1
ATOM 7502 O O . SER C 1 283 ? 160.808 136.619 101.568 1.00 53.58 283 SER C O 1
ATOM 7505 N N . VAL C 1 284 ? 161.416 136.660 99.405 1.00 50.43 284 VAL C N 1
ATOM 7506 C CA . VAL C 1 284 ? 162.794 136.321 99.743 1.00 50.43 284 VAL C CA 1
ATOM 7507 C C . VAL C 1 284 ? 163.481 137.468 100.475 1.00 50.43 284 VAL C C 1
ATOM 7508 O O . VAL C 1 284 ? 164.349 137.235 101.322 1.00 50.43 284 VAL C O 1
ATOM 7512 N N . GLN C 1 285 ? 163.125 138.716 100.163 1.00 52.85 285 GLN C N 1
ATOM 7513 C CA . GLN C 1 285 ? 163.836 139.853 100.746 1.00 52.85 285 GLN C CA 1
ATOM 7514 C C . GLN C 1 285 ? 163.612 139.936 102.251 1.00 52.85 285 GLN C C 1
ATOM 7515 O O . GLN C 1 285 ? 164.568 140.053 103.030 1.00 52.85 285 GLN C O 1
ATOM 7521 N N . LEU C 1 286 ? 162.351 139.884 102.683 1.00 55.38 286 LEU C N 1
ATOM 7522 C CA . LEU C 1 286 ? 162.068 139.982 104.109 1.00 55.38 286 LEU C CA 1
ATOM 7523 C C . LEU C 1 286 ? 162.654 138.798 104.864 1.00 55.38 286 LEU C C 1
ATOM 7524 O O . LEU C 1 286 ? 163.168 138.957 105.975 1.00 55.38 286 LEU C O 1
ATOM 7529 N N . GLN C 1 287 ? 162.576 137.599 104.284 1.00 55.58 287 GLN C N 1
ATOM 7530 C CA . GLN C 1 287 ? 163.171 136.437 104.932 1.00 55.58 287 GLN C CA 1
ATOM 7531 C C . GLN C 1 287 ? 164.679 136.599 105.065 1.00 55.58 287 GLN C C 1
ATOM 7532 O O . GLN C 1 287 ? 165.256 136.277 106.110 1.00 55.58 287 GLN C O 1
ATOM 7538 N N . ARG C 1 288 ? 165.334 137.103 104.019 1.00 53.36 288 ARG C N 1
ATOM 7539 C CA . ARG C 1 288 ? 166.780 137.279 104.059 1.00 53.36 288 ARG C CA 1
ATOM 7540 C C . ARG C 1 288 ? 167.185 138.342 105.070 1.00 53.36 288 ARG C C 1
ATOM 7541 O O . ARG C 1 288 ? 168.277 138.265 105.643 1.00 53.36 288 ARG C O 1
ATOM 7549 N N . ILE C 1 289 ? 166.329 139.338 105.301 1.00 54.87 289 ILE C N 1
ATOM 7550 C CA . ILE C 1 289 ? 166.634 140.348 106.313 1.00 54.87 289 ILE C CA 1
ATOM 7551 C C . ILE C 1 289 ? 166.400 139.798 107.719 1.00 54.87 289 ILE C C 1
ATOM 7552 O O . ILE C 1 289 ? 167.210 140.017 108.631 1.00 54.87 289 ILE C O 1
ATOM 7557 N N . ILE C 1 290 ? 165.288 139.086 107.920 1.00 56.94 290 ILE C N 1
ATOM 7558 C CA . ILE C 1 290 ? 164.993 138.515 109.229 1.00 56.94 290 ILE C CA 1
ATOM 7559 C C . ILE C 1 290 ? 166.039 137.481 109.610 1.00 56.94 290 ILE C C 1
ATOM 7560 O O . ILE C 1 290 ? 166.353 137.313 110.793 1.00 56.94 290 ILE C O 1
ATOM 7565 N N . ALA C 1 291 ? 166.590 136.763 108.630 1.00 57.36 291 ALA C N 1
ATOM 7566 C CA . ALA C 1 291 ? 167.646 135.805 108.932 1.00 57.36 291 ALA C CA 1
ATOM 7567 C C . ALA C 1 291 ? 168.847 136.503 109.554 1.00 57.36 291 ALA C C 1
ATOM 7568 O O . ALA C 1 291 ? 169.384 136.054 110.572 1.00 57.36 291 ALA C O 1
ATOM 7570 N N . GLY C 1 292 ? 169.279 137.616 108.958 1.00 59.36 292 GLY C N 1
ATOM 7571 C CA . GLY C 1 292 ? 170.384 138.365 109.531 1.00 59.36 292 GLY C CA 1
ATOM 7572 C C . GLY C 1 292 ? 170.051 138.934 110.897 1.00 59.36 292 GLY C C 1
ATOM 7573 O O . GLY C 1 292 ? 170.886 138.922 111.808 1.00 59.36 292 GLY C O 1
ATOM 7574 N N . VAL C 1 293 ? 168.829 139.445 111.057 1.00 58.25 293 VAL C N 1
ATOM 7575 C CA . VAL C 1 293 ? 168.427 139.991 112.352 1.00 58.25 293 VAL C CA 1
ATOM 7576 C C . VAL C 1 293 ? 168.514 138.913 113.427 1.00 58.25 293 VAL C C 1
ATOM 7577 O O . VAL C 1 293 ? 169.065 139.134 114.512 1.00 58.25 293 VAL C O 1
ATOM 7581 N N . ASP C 1 294 ? 167.974 137.728 113.136 1.00 60.90 294 ASP C N 1
ATOM 7582 C CA . ASP C 1 294 ? 168.013 136.635 114.101 1.00 60.90 294 ASP C CA 1
ATOM 7583 C C . ASP C 1 294 ? 169.442 136.185 114.368 1.00 60.90 294 ASP C C 1
ATOM 7584 O O . ASP C 1 294 ? 169.796 135.876 115.511 1.00 60.90 294 ASP C O 1
ATOM 7589 N N . ILE C 1 295 ? 170.275 136.127 113.328 1.00 60.98 295 ILE C N 1
ATOM 7590 C CA . ILE C 1 295 ? 171.669 135.741 113.520 1.00 60.98 295 ILE C CA 1
ATOM 7591 C C . ILE C 1 295 ? 172.337 136.684 114.509 1.00 60.98 295 ILE C C 1
ATOM 7592 O O . ILE C 1 295 ? 172.977 136.252 115.476 1.00 60.98 295 ILE C O 1
ATOM 7597 N N . VAL C 1 296 ? 172.192 137.991 114.283 1.00 64.09 296 VAL C N 1
ATOM 7598 C CA . VAL C 1 296 ? 172.833 138.969 115.157 1.00 64.09 296 VAL C CA 1
ATOM 7599 C C . VAL C 1 296 ? 172.282 138.860 116.572 1.00 64.09 296 VAL C C 1
ATOM 7600 O O . VAL C 1 296 ? 173.036 138.881 117.553 1.00 64.09 296 VAL C O 1
ATOM 7604 N N . LEU C 1 297 ? 170.959 138.744 116.702 1.00 67.35 297 LEU C N 1
ATOM 7605 C CA . LEU C 1 297 ? 170.347 138.683 118.025 1.00 67.35 297 LEU C CA 1
ATOM 7606 C C . LEU C 1 297 ? 170.848 137.475 118.807 1.00 67.35 297 LEU C C 1
ATOM 7607 O O . LEU C 1 297 ? 171.232 137.590 119.978 1.00 67.35 297 LEU C O 1
ATOM 7612 N N . LEU C 1 298 ? 170.865 136.303 118.169 1.00 69.52 298 LEU C N 1
ATOM 7613 C CA . LEU C 1 298 ? 171.284 135.095 118.869 1.00 69.52 298 LEU C CA 1
ATOM 7614 C C . LEU C 1 298 ? 172.780 135.102 119.154 1.00 69.52 298 LEU C C 1
ATOM 7615 O O . LEU C 1 298 ? 173.209 134.578 120.187 1.00 69.52 298 LEU C O 1
ATOM 7620 N N . CYS C 1 299 ? 173.591 135.693 118.273 1.00 71.60 299 CYS C N 1
ATOM 7621 C CA . CYS C 1 299 ? 175.013 135.823 118.573 1.00 71.60 299 CYS C CA 1
ATOM 7622 C C . CYS C 1 299 ? 175.234 136.721 119.784 1.00 71.60 299 CYS C C 1
ATOM 7623 O O . CYS C 1 299 ? 176.072 136.424 120.648 1.00 71.60 299 CYS C O 1
ATOM 7626 N N . VAL C 1 300 ? 174.488 137.824 119.868 1.00 73.60 300 VAL C N 1
ATOM 7627 C CA . VAL C 1 300 ? 174.613 138.707 121.024 1.00 73.60 300 VAL C CA 1
ATOM 7628 C C . VAL C 1 300 ? 174.174 137.982 122.290 1.00 73.60 300 VAL C C 1
ATOM 7629 O O . VAL C 1 300 ? 174.798 138.120 123.348 1.00 73.60 300 VAL C O 1
ATOM 7633 N N . MET C 1 301 ? 173.090 137.205 122.207 1.00 76.28 301 MET C N 1
ATOM 7634 C CA . MET C 1 301 ? 172.662 136.417 123.362 1.00 76.28 301 MET C CA 1
ATOM 7635 C C . MET C 1 301 ? 173.732 135.413 123.781 1.00 76.28 301 MET C C 1
ATOM 7636 O O . MET C 1 301 ? 173.967 135.213 124.978 1.00 76.28 301 MET C O 1
ATOM 7641 N N . ASN C 1 302 ? 174.379 134.758 122.815 1.00 78.36 302 ASN C N 1
ATOM 7642 C CA . ASN C 1 302 ? 175.456 133.829 123.147 1.00 78.36 302 ASN C CA 1
ATOM 7643 C C . ASN C 1 302 ? 176.587 134.547 123.873 1.00 78.36 302 ASN C C 1
ATOM 7644 O O . ASN C 1 302 ? 177.110 134.055 124.883 1.00 78.36 302 ASN C O 1
ATOM 7649 N N . LEU C 1 303 ? 176.980 135.717 123.366 1.00 81.28 303 LEU C N 1
ATOM 7650 C CA . LEU C 1 303 ? 178.043 136.478 124.016 1.00 81.28 303 LEU C CA 1
ATOM 7651 C C . LEU C 1 303 ? 177.644 136.876 125.431 1.00 81.28 303 LEU C C 1
ATOM 7652 O O . LEU C 1 303 ? 178.459 136.803 126.359 1.00 81.28 303 LEU C O 1
ATOM 7657 N N . ILE C 1 304 ? 176.396 137.310 125.613 1.00 82.80 304 ILE C N 1
ATOM 7658 C CA . ILE C 1 304 ? 175.926 137.702 126.938 1.00 82.80 304 ILE C CA 1
ATOM 7659 C C . ILE C 1 304 ? 175.965 136.512 127.888 1.00 82.80 304 ILE C C 1
ATOM 7660 O O . ILE C 1 304 ? 176.392 136.634 129.044 1.00 82.80 304 ILE C O 1
ATOM 7665 N N . ILE C 1 305 ? 175.521 135.344 127.420 1.00 85.56 305 ILE C N 1
ATOM 7666 C CA . ILE C 1 305 ? 175.539 134.149 128.260 1.00 85.56 305 ILE C CA 1
ATOM 7667 C C . ILE C 1 305 ? 176.965 133.824 128.681 1.00 85.56 305 ILE C C 1
ATOM 7668 O O . ILE C 1 305 ? 177.241 133.545 129.856 1.00 85.56 305 ILE C O 1
ATOM 7673 N N . LEU C 1 306 ? 177.893 133.841 127.721 1.00 86.72 306 LEU C N 1
ATOM 7674 C CA . LEU C 1 306 ? 179.275 133.497 128.038 1.00 86.72 306 LEU C CA 1
ATOM 7675 C C . LEU C 1 306 ? 179.875 134.491 129.024 1.00 86.72 306 LEU C C 1
ATOM 7676 O O . LEU C 1 306 ? 180.573 134.097 129.967 1.00 86.72 306 LEU C O 1
ATOM 7681 N N . VAL C 1 307 ? 179.614 135.785 128.826 1.00 89.95 307 VAL C N 1
ATOM 7682 C CA . VAL C 1 307 ? 180.152 136.794 129.733 1.00 89.95 307 VAL C CA 1
ATOM 7683 C C . VAL C 1 307 ? 179.591 136.600 131.134 1.00 89.95 307 VAL C C 1
ATOM 7684 O O . VAL C 1 307 ? 180.323 136.688 132.128 1.00 89.95 307 VAL C O 1
ATOM 7688 N N . ASN C 1 308 ? 178.285 136.342 131.240 1.00 91.88 308 ASN C N 1
ATOM 7689 C CA . ASN C 1 308 ? 177.685 136.145 132.555 1.00 91.88 308 ASN C CA 1
ATOM 7690 C C . ASN C 1 308 ? 178.280 134.928 133.251 1.00 91.88 308 ASN C C 1
ATOM 7691 O O . ASN C 1 308 ? 178.595 134.981 134.446 1.00 91.88 308 ASN C O 1
ATOM 7696 N N . LEU C 1 309 ? 178.449 133.823 132.521 1.00 93.94 309 LEU C N 1
ATOM 7697 C CA . LEU C 1 309 ? 179.041 132.633 133.126 1.00 93.94 309 LEU C CA 1
ATOM 7698 C C . LEU C 1 309 ? 180.467 132.901 133.589 1.00 93.94 309 LEU C C 1
ATOM 7699 O O . LEU C 1 309 ? 180.852 132.509 134.698 1.00 93.94 309 LEU C O 1
ATOM 7704 N N . ILE C 1 310 ? 181.265 133.569 132.754 1.00 99.53 310 ILE C N 1
ATOM 7705 C CA . ILE C 1 310 ? 182.652 133.839 133.120 1.00 99.53 310 ILE C CA 1
ATOM 7706 C C . ILE C 1 310 ? 182.707 134.722 134.358 1.00 99.53 310 ILE C C 1
ATOM 7707 O O . ILE C 1 310 ? 183.512 134.493 135.268 1.00 99.53 310 ILE C O 1
ATOM 7712 N N . HIS C 1 311 ? 181.853 135.746 134.412 1.00 102.33 311 HIS C N 1
ATOM 7713 C CA . HIS C 1 311 ? 181.819 136.615 135.583 1.00 102.33 311 HIS C CA 1
ATOM 7714 C C . HIS C 1 311 ? 181.407 135.846 136.830 1.00 102.33 311 HIS C C 1
ATOM 7715 O O . HIS C 1 311 ? 181.976 136.047 137.910 1.00 102.33 311 HIS C O 1
ATOM 7722 N N . LEU C 1 312 ? 180.420 134.958 136.704 1.00 104.89 312 LEU C N 1
ATOM 7723 C CA . LEU C 1 312 ? 179.866 134.304 137.883 1.00 104.89 312 LEU C CA 1
ATOM 7724 C C . LEU C 1 312 ? 180.802 133.236 138.437 1.00 104.89 312 LEU C C 1
ATOM 7725 O O . LEU C 1 312 ? 180.947 133.110 139.659 1.00 104.89 312 LEU C O 1
ATOM 7730 N N . PHE C 1 313 ? 181.439 132.453 137.567 1.00 105.09 313 PHE C N 1
ATOM 7731 C CA . PHE C 1 313 ? 182.166 131.270 138.008 1.00 105.09 313 PHE C CA 1
ATOM 7732 C C . PHE C 1 313 ? 183.681 131.426 138.015 1.00 105.09 313 PHE C C 1
ATOM 7733 O O . PHE C 1 313 ? 184.368 130.517 138.494 1.00 105.09 313 PHE C O 1
ATOM 7741 N N . ILE C 1 314 ? 184.225 132.530 137.506 1.00 108.80 314 ILE C N 1
ATOM 7742 C CA . ILE C 1 314 ? 185.674 132.703 137.485 1.00 108.80 314 ILE C CA 1
ATOM 7743 C C . ILE C 1 314 ? 186.050 134.024 138.147 1.00 108.80 314 ILE C C 1
ATOM 7744 O O . ILE C 1 314 ? 186.809 134.046 139.122 1.00 108.80 314 ILE C O 1
ATOM 7749 N N . PHE C 1 315 ? 185.524 135.134 137.625 1.00 110.81 315 PHE C N 1
ATOM 7750 C CA . PHE C 1 315 ? 185.891 136.448 138.140 1.00 110.81 315 PHE C CA 1
ATOM 7751 C C . PHE C 1 315 ? 185.215 136.781 139.463 1.00 110.81 315 PHE C C 1
ATOM 7752 O O . PHE C 1 315 ? 185.770 137.562 140.244 1.00 110.81 315 PHE C O 1
ATOM 7760 N N . ARG C 1 316 ? 184.041 136.218 139.736 1.00 111.72 316 ARG C N 1
ATOM 7761 C CA . ARG C 1 316 ? 183.348 136.519 140.980 1.00 111.72 316 ARG C CA 1
ATOM 7762 C C . ARG C 1 316 ? 184.158 136.025 142.172 1.00 111.72 316 ARG C C 1
ATOM 7763 O O . ARG C 1 316 ? 184.721 134.927 142.150 1.00 111.72 316 ARG C O 1
ATOM 7771 N N . LYS C 1 317 ? 184.215 136.847 143.215 1.00 117.46 317 LYS C N 1
ATOM 7772 C CA . LYS C 1 317 ? 184.927 136.520 144.445 1.00 117.46 317 LYS C CA 1
ATOM 7773 C C . LYS C 1 317 ? 184.042 136.574 145.679 1.00 117.46 317 LYS C C 1
ATOM 7774 O O . LYS C 1 317 ? 184.202 135.750 146.582 1.00 117.46 317 LYS C O 1
ATOM 7780 N N . SER C 1 318 ? 183.111 137.523 145.742 1.00 120.02 318 SER C N 1
ATOM 7781 C CA . SER C 1 318 ? 182.206 137.676 146.872 1.00 120.02 318 SER C CA 1
ATOM 7782 C C . SER C 1 318 ? 180.768 137.564 146.390 1.00 120.02 318 SER C C 1
ATOM 7783 O O . SER C 1 318 ? 180.407 138.121 145.349 1.00 120.02 318 SER C O 1
ATOM 7786 N N . ASN C 1 319 ? 179.951 136.845 147.153 1.00 122.88 319 ASN C N 1
ATOM 7787 C CA . ASN C 1 319 ? 178.554 136.611 146.821 1.00 122.88 319 ASN C CA 1
ATOM 7788 C C . ASN C 1 319 ? 177.652 137.373 147.788 1.00 122.88 319 ASN C C 1
ATOM 7789 O O . ASN C 1 319 ? 178.113 138.116 148.660 1.00 122.88 319 ASN C O 1
ATOM 7794 N N . PHE C 1 320 ? 176.344 137.179 147.620 1.00 125.10 320 PHE C N 1
ATOM 7795 C CA . PHE C 1 320 ? 175.356 137.928 148.389 1.00 125.10 320 PHE C CA 1
ATOM 7796 C C . PHE C 1 320 ? 175.274 137.442 149.831 1.00 125.10 320 PHE C C 1
ATOM 7797 O O . PHE C 1 320 ? 175.443 138.230 150.766 1.00 125.10 320 PHE C O 1
ATOM 7805 N N . ILE C 1 321 ? 175.007 136.150 150.030 1.00 127.09 321 ILE C N 1
ATOM 7806 C CA . ILE C 1 321 ? 174.785 135.639 151.380 1.00 127.09 321 ILE C CA 1
ATOM 7807 C C . ILE C 1 321 ? 176.050 135.760 152.221 1.00 127.09 321 ILE C C 1
ATOM 7808 O O . ILE C 1 321 ? 175.988 136.097 153.409 1.00 127.09 321 ILE C O 1
ATOM 7813 N N . PHE C 1 322 ? 177.211 135.465 151.635 1.00 129.23 322 PHE C N 1
ATOM 7814 C CA . PHE C 1 322 ? 178.458 135.555 152.390 1.00 129.23 322 PHE C CA 1
ATOM 7815 C C . PHE C 1 322 ? 178.683 136.973 152.902 1.00 129.23 322 PHE C C 1
ATOM 7816 O O . PHE C 1 322 ? 178.969 137.181 154.088 1.00 129.23 322 PHE C O 1
ATOM 7824 N N . ASP C 1 323 ? 178.550 137.965 152.019 1.00 132.37 323 ASP C N 1
ATOM 7825 C CA . ASP C 1 323 ? 178.747 139.353 152.426 1.00 132.37 323 ASP C CA 1
ATOM 7826 C C . ASP C 1 323 ? 177.686 139.772 153.436 1.00 132.37 323 ASP C C 1
ATOM 7827 O O . ASP C 1 323 ? 177.981 140.483 154.403 1.00 132.37 323 ASP C O 1
ATOM 7832 N N . LYS C 1 324 ? 176.443 139.335 153.232 1.00 135.07 324 LYS C N 1
ATOM 7833 C CA . LYS C 1 324 ? 175.370 139.708 154.145 1.00 135.07 324 LYS C CA 1
ATOM 7834 C C . LYS C 1 324 ? 175.631 139.173 155.547 1.00 135.07 324 LYS C C 1
ATOM 7835 O O . LYS C 1 324 ? 175.431 139.883 156.539 1.00 135.07 324 LYS C O 1
ATOM 7841 N N . LEU C 1 325 ? 176.075 137.920 155.650 1.00 137.61 325 LEU C N 1
ATOM 7842 C CA . LEU C 1 325 ? 176.428 137.370 156.954 1.00 137.61 325 LEU C CA 1
ATOM 7843 C C . LEU C 1 325 ? 177.634 138.087 157.547 1.00 137.61 325 LEU C C 1
ATOM 7844 O O . LEU C 1 325 ? 177.654 138.392 158.745 1.00 137.61 325 LEU C O 1
ATOM 7849 N N . HIS C 1 326 ? 178.651 138.367 156.726 1.00 137.65 326 HIS C N 1
ATOM 7850 C CA . HIS C 1 326 ? 179.822 139.081 157.223 1.00 137.65 326 HIS C CA 1
ATOM 7851 C C . HIS C 1 326 ? 179.451 140.463 157.740 1.00 137.65 326 HIS C C 1
ATOM 7852 O O . HIS C 1 326 ? 180.137 141.005 158.614 1.00 137.65 326 HIS C O 1
ATOM 7859 N N . LYS C 1 327 ? 178.377 141.049 157.209 1.00 141.68 327 LYS C N 1
ATOM 7860 C CA . LYS C 1 327 ? 177.913 142.341 157.703 1.00 141.68 327 LYS C CA 1
ATOM 7861 C C . LYS C 1 327 ? 177.678 142.291 159.207 1.00 141.68 327 LYS C C 1
ATOM 7862 O O . LYS C 1 327 ? 178.132 143.167 159.951 1.00 141.68 327 LYS C O 1
ATOM 7868 N N . VAL C 1 328 ? 176.966 141.262 159.673 1.00 141.52 328 VAL C N 1
ATOM 7869 C CA . VAL C 1 328 ? 176.771 141.085 161.107 1.00 141.52 328 VAL C CA 1
ATOM 7870 C C . VAL C 1 328 ? 178.024 140.547 161.785 1.00 141.52 328 VAL C C 1
ATOM 7871 O O . VAL C 1 328 ? 178.236 140.811 162.975 1.00 141.52 328 VAL C O 1
ATOM 7875 N N . GLY C 1 329 ? 178.856 139.800 161.064 1.00 139.61 329 GLY C N 1
ATOM 7876 C CA . GLY C 1 329 ? 180.113 139.317 161.601 1.00 139.61 329 GLY C CA 1
ATOM 7877 C C . GLY C 1 329 ? 180.169 137.815 161.782 1.00 139.61 329 GLY C C 1
ATOM 7878 O O . GLY C 1 329 ? 179.644 137.278 162.762 1.00 139.61 329 GLY C O 1
ATOM 7879 N N . ILE C 1 330 ? 180.805 137.126 160.837 1.00 138.25 330 ILE C N 1
ATOM 7880 C CA . ILE C 1 330 ? 181.092 135.702 160.930 1.00 138.25 330 ILE C CA 1
ATOM 7881 C C . ILE C 1 330 ? 182.450 135.448 160.285 1.00 138.25 330 ILE C C 1
ATOM 7882 O O . ILE C 1 330 ? 183.100 136.363 159.773 1.00 138.25 330 ILE C O 1
ATOM 7887 N N . LYS C 1 331 ? 182.881 134.186 160.310 1.00 138.61 331 LYS C N 1
ATOM 7888 C CA . LYS C 1 331 ? 184.216 133.850 159.826 1.00 138.61 331 LYS C CA 1
ATOM 7889 C C . LYS C 1 331 ? 184.298 133.903 158.303 1.00 138.61 331 LYS C C 1
ATOM 7890 O O . LYS C 1 331 ? 185.198 134.543 157.747 1.00 138.61 331 LYS C O 1
ATOM 7896 N N . THR C 1 332 ? 183.367 133.244 157.613 1.00 137.77 332 THR C N 1
ATOM 7897 C CA . THR C 1 332 ? 183.412 133.127 156.152 1.00 137.77 332 THR C CA 1
ATOM 7898 C C . THR C 1 332 ? 184.766 132.594 155.689 1.00 137.77 332 THR C C 1
ATOM 7899 O O . THR C 1 332 ? 185.344 133.068 154.709 1.00 137.77 332 THR C O 1
ATOM 7903 N N . ARG C 1 333 ? 185.279 131.593 156.401 1.00 138.44 333 ARG C N 1
ATOM 7904 C CA . ARG C 1 333 ? 186.570 131.022 156.052 1.00 138.44 333 ARG C CA 1
ATOM 7905 C C . ARG C 1 333 ? 186.463 130.204 154.767 1.00 138.44 333 ARG C C 1
ATOM 7906 O O . ARG C 1 333 ? 185.374 129.889 154.278 1.00 138.44 333 ARG C O 1
ATOM 7914 N N . ARG C 1 334 ? 187.628 129.856 154.218 1.00 137.29 334 ARG C N 1
ATOM 7915 C CA . ARG C 1 334 ? 187.705 129.131 152.956 1.00 137.29 334 ARG C CA 1
ATOM 7916 C C . ARG C 1 334 ? 187.269 127.677 153.072 1.00 137.29 334 ARG C C 1
ATOM 7917 O O . ARG C 1 334 ? 187.163 127.005 152.040 1.00 137.29 334 ARG C O 1
ATOM 7925 N N . GLN C 1 335 ? 187.020 127.171 154.283 1.00 139.10 335 GLN C N 1
ATOM 7926 C CA . GLN C 1 335 ? 186.598 125.781 154.425 1.00 139.10 335 GLN C CA 1
ATOM 7927 C C . GLN C 1 335 ? 185.331 125.497 153.630 1.00 139.10 335 GLN C C 1
ATOM 7928 O O . GLN C 1 335 ? 185.105 124.357 153.209 1.00 139.10 335 GLN C O 1
ATOM 7934 N N . TRP C 1 336 ? 184.494 126.514 153.416 1.00 136.83 336 TRP C N 1
ATOM 7935 C CA . TRP C 1 336 ? 183.332 126.416 152.542 1.00 136.83 336 TRP C CA 1
ATOM 7936 C C . TRP C 1 336 ? 183.473 127.330 151.327 1.00 136.83 336 TRP C C 1
ATOM 7937 O O . TRP C 1 336 ? 182.478 127.803 150.774 1.00 136.83 336 TRP C O 1
ATOM 7948 N N . ARG C 1 337 ? 184.708 127.581 150.907 1.00 132.56 337 ARG C N 1
ATOM 7949 C CA . ARG C 1 337 ? 184.995 128.454 149.775 1.00 132.56 337 ARG C CA 1
ATOM 7950 C C . ARG C 1 337 ? 186.139 127.821 148.990 1.00 132.56 337 ARG C C 1
ATOM 7951 O O . ARG C 1 337 ? 186.462 126.641 149.163 1.00 132.56 337 ARG C O 1
ATOM 7959 N N . ARG C 1 338 ? 186.761 128.604 148.111 1.00 130.11 338 ARG C N 1
ATOM 7960 C CA . ARG C 1 338 ? 187.860 128.224 147.234 1.00 130.11 338 ARG C CA 1
ATOM 7961 C C . ARG C 1 338 ? 187.366 127.416 146.036 1.00 130.11 338 ARG C C 1
ATOM 7962 O O . ARG C 1 338 ? 188.164 127.107 145.151 1.00 130.11 338 ARG C O 1
ATOM 7970 N N . SER C 1 339 ? 186.082 127.073 145.968 1.00 123.58 339 SER C N 1
ATOM 7971 C CA . SER C 1 339 ? 185.493 126.362 144.836 1.00 123.58 339 SER C CA 1
ATOM 7972 C C . SER C 1 339 ? 184.341 127.222 144.325 1.00 123.58 339 SER C C 1
ATOM 7973 O O . SER C 1 339 ? 183.199 127.079 144.769 1.00 123.58 339 SER C O 1
ATOM 7976 N N . GLN C 1 340 ? 184.648 128.121 143.386 1.00 118.26 340 GLN C N 1
ATOM 7977 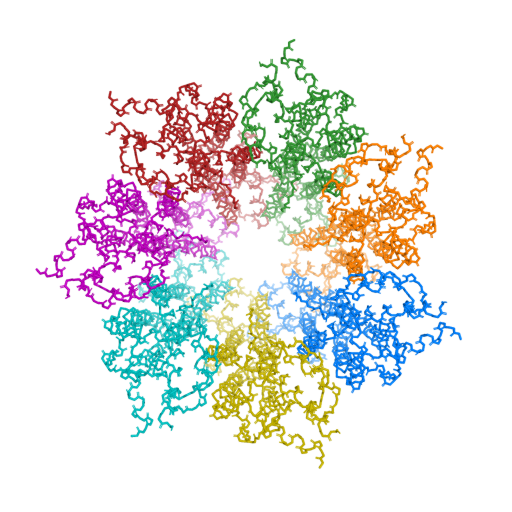C CA . GLN C 1 340 ? 183.630 129.039 142.885 1.00 118.26 340 GLN C CA 1
ATOM 7978 C C . GLN C 1 340 ? 182.467 128.290 142.250 1.00 118.26 340 GLN C C 1
ATOM 7979 O O . GLN C 1 340 ? 181.333 128.783 142.261 1.00 118.26 340 GLN C O 1
ATOM 7985 N N . PHE C 1 341 ? 182.722 127.106 141.696 1.00 111.94 341 PHE C N 1
ATOM 7986 C CA . PHE C 1 341 ? 181.653 126.273 141.161 1.00 111.94 341 PHE C CA 1
ATOM 7987 C C . PHE C 1 341 ? 180.896 125.641 142.322 1.00 111.94 341 PHE C C 1
ATOM 7988 O O . PHE C 1 341 ? 180.943 124.422 142.517 1.00 111.94 341 PHE C O 1
ATOM 7996 N N . CYS C 1 342 ? 180.199 126.468 143.098 1.00 116.82 342 CYS C N 1
ATOM 7997 C CA . CYS C 1 342 ? 179.586 126.054 144.349 1.00 116.82 342 CYS C CA 1
ATOM 7998 C C . CYS C 1 342 ? 178.087 126.324 144.324 1.00 116.82 342 CYS C C 1
ATOM 7999 O O . CYS C 1 342 ? 177.607 127.248 143.664 1.00 116.82 342 CYS C O 1
ATOM 8002 N N . ASP C 1 343 ? 177.352 125.493 145.064 1.00 116.87 343 ASP C N 1
ATOM 8003 C CA . ASP C 1 343 ? 175.898 125.611 145.100 1.00 116.87 343 ASP C CA 1
ATOM 8004 C C . ASP C 1 343 ? 175.464 126.942 145.700 1.00 116.87 343 ASP C C 1
ATOM 8005 O O . ASP C 1 343 ? 174.565 127.607 145.175 1.00 116.87 343 ASP C O 1
ATOM 8010 N N . ILE C 1 344 ? 176.091 127.347 146.807 1.00 121.66 344 ILE C N 1
ATOM 8011 C CA . ILE C 1 344 ? 175.690 128.586 147.466 1.00 121.66 344 ILE C CA 1
ATOM 8012 C C . ILE C 1 344 ? 175.937 129.782 146.559 1.00 121.66 344 ILE C C 1
ATOM 8013 O O . ILE C 1 344 ? 175.320 130.840 146.732 1.00 121.66 344 ILE C O 1
ATOM 8018 N N . ASN C 1 345 ? 176.828 129.640 145.575 1.00 116.56 345 ASN C N 1
ATOM 8019 C CA . ASN C 1 345 ? 177.145 130.765 144.701 1.00 116.56 345 ASN C CA 1
ATOM 8020 C C . ASN C 1 345 ? 175.918 131.227 143.922 1.00 116.56 345 ASN C C 1
ATOM 8021 O O . ASN C 1 345 ? 175.677 132.433 143.793 1.00 116.56 345 ASN C O 1
ATOM 8026 N N . ILE C 1 346 ? 175.133 130.289 143.397 1.00 113.33 346 ILE C N 1
ATOM 8027 C CA . ILE C 1 346 ? 173.928 130.652 142.658 1.00 113.33 346 ILE C CA 1
ATOM 8028 C C . ILE C 1 346 ? 172.741 130.871 143.593 1.00 113.33 346 ILE C C 1
ATOM 8029 O O . ILE C 1 346 ? 171.844 131.666 143.282 1.00 113.33 346 ILE C O 1
ATOM 8034 N N . LEU C 1 347 ? 172.707 130.172 144.729 1.00 118.30 347 LEU C N 1
ATOM 8035 C CA . LEU C 1 347 ? 171.707 130.484 145.741 1.00 118.30 347 LEU C CA 1
ATOM 8036 C C . LEU C 1 347 ? 171.825 131.933 146.185 1.00 118.30 347 LEU C C 1
ATOM 8037 O O . LEU C 1 347 ? 170.826 132.549 146.564 1.00 118.30 347 LEU C O 1
ATOM 8042 N N . ALA C 1 348 ? 173.034 132.495 146.132 1.00 119.84 348 ALA C N 1
ATOM 8043 C CA . ALA C 1 348 ? 173.208 133.905 146.454 1.00 119.84 348 ALA C CA 1
ATOM 8044 C C . ALA C 1 348 ? 172.439 134.791 145.483 1.00 119.84 348 ALA C C 1
ATOM 8045 O O . ALA C 1 348 ? 171.743 135.723 145.900 1.00 119.84 348 ALA C O 1
ATOM 8047 N N . MET C 1 349 ? 172.549 134.514 144.183 1.00 112.60 349 MET C N 1
ATOM 8048 C CA . MET C 1 349 ? 171.794 135.281 143.197 1.00 112.60 349 MET C CA 1
ATOM 8049 C C . MET C 1 349 ? 170.296 135.085 143.385 1.00 112.60 349 MET C C 1
ATOM 8050 O O . MET C 1 349 ? 169.519 136.046 143.305 1.00 112.60 349 MET C O 1
ATOM 8055 N N . PHE C 1 350 ? 169.873 133.845 143.640 1.00 115.85 350 PHE C N 1
ATOM 8056 C CA . PHE C 1 350 ? 168.451 133.590 143.846 1.00 115.85 350 PHE C CA 1
ATOM 8057 C C . PHE C 1 350 ? 167.922 134.372 145.043 1.00 115.85 350 PHE C C 1
ATOM 8058 O O . PHE C 1 350 ? 166.829 134.947 144.985 1.00 115.85 350 PHE C O 1
ATOM 8066 N N . CYS C 1 351 ? 168.685 134.405 146.138 1.00 123.19 351 CYS C N 1
ATOM 8067 C CA . CYS C 1 351 ? 168.284 135.189 147.301 1.00 123.19 351 CYS C CA 1
ATOM 8068 C C . CYS C 1 351 ? 168.272 136.678 146.983 1.00 123.19 351 CYS C C 1
ATOM 8069 O O . CYS C 1 351 ? 167.376 137.407 147.424 1.00 123.19 351 CYS C O 1
ATOM 8072 N N . ASN C 1 352 ? 169.262 137.151 146.222 1.00 121.52 352 ASN C N 1
ATOM 8073 C CA . ASN C 1 352 ? 169.302 138.564 145.866 1.00 121.52 352 ASN C CA 1
ATOM 8074 C C . ASN C 1 352 ? 168.055 138.964 145.092 1.00 121.52 352 ASN C C 1
ATOM 8075 O O . ASN C 1 352 ? 167.486 140.036 145.327 1.00 121.52 352 ASN C O 1
ATOM 8080 N N . GLU C 1 353 ? 167.614 138.116 144.161 1.00 118.49 353 GLU C N 1
ATOM 8081 C CA . GLU C 1 353 ? 166.345 138.379 143.489 1.00 118.49 353 GLU C CA 1
ATOM 8082 C C . GLU C 1 353 ? 165.191 138.352 144.484 1.00 118.49 353 GLU C C 1
ATOM 8083 O O . GLU C 1 353 ? 164.295 139.202 144.432 1.00 118.49 353 GLU C O 1
ATOM 8089 N N . ASN C 1 354 ? 165.199 137.383 145.400 1.00 123.01 354 ASN C N 1
ATOM 8090 C CA . ASN C 1 354 ? 164.204 137.280 146.457 1.00 123.01 354 ASN C CA 1
ATOM 8091 C C . ASN C 1 354 ? 164.606 138.054 147.708 1.00 123.01 354 ASN C C 1
ATOM 8092 O O . ASN C 1 354 ? 164.146 137.724 148.808 1.00 123.01 354 ASN C O 1
ATOM 8097 N N . ARG C 1 355 ? 165.456 139.073 147.563 1.00 129.74 355 ARG C N 1
ATOM 8098 C CA . ARG C 1 355 ? 165.972 139.787 148.726 1.00 129.74 355 ARG C CA 1
ATOM 8099 C C . ARG C 1 355 ? 164.843 140.350 149.579 1.00 129.74 355 ARG C C 1
ATOM 8100 O O . ARG C 1 355 ? 164.901 140.293 150.813 1.00 129.74 355 ARG C O 1
ATOM 8108 N N . ASP C 1 356 ? 163.809 140.897 148.945 1.00 130.22 356 ASP C N 1
ATOM 8109 C CA . ASP C 1 356 ? 162.699 141.508 149.663 1.00 130.22 356 ASP C CA 1
ATOM 8110 C C . ASP C 1 356 ? 161.622 140.507 150.062 1.00 130.22 356 ASP C C 1
ATOM 8111 O O . ASP C 1 356 ? 160.644 140.899 150.706 1.00 130.22 356 ASP C O 1
ATOM 8116 N N . HIS C 1 357 ? 161.771 139.231 149.700 1.00 132.47 357 HIS C N 1
ATOM 8117 C CA . HIS C 1 357 ? 160.819 138.220 150.142 1.00 132.47 357 HIS C CA 1
ATOM 8118 C C . HIS C 1 357 ? 160.891 137.971 151.643 1.00 132.47 357 HIS C C 1
ATOM 8119 O O . HIS C 1 357 ? 159.985 137.335 152.191 1.00 132.47 357 HIS C O 1
ATOM 8126 N N . ILE C 1 358 ? 161.937 138.452 152.310 1.00 136.31 358 ILE C N 1
ATOM 8127 C CA . ILE C 1 358 ? 162.082 138.354 153.757 1.00 136.31 358 ILE C CA 1
ATOM 8128 C C . ILE C 1 358 ? 162.184 139.768 154.310 1.00 136.31 358 ILE C C 1
ATOM 8129 O O . ILE C 1 358 ? 163.040 140.548 153.878 1.00 136.31 358 ILE C O 1
ATOM 8134 N N . LYS C 1 359 ? 161.314 140.093 155.268 1.00 137.78 359 LYS C N 1
ATOM 8135 C CA . LYS C 1 359 ? 161.166 141.479 155.701 1.00 137.78 359 LYS C CA 1
ATOM 8136 C C . LYS C 1 359 ? 162.376 141.946 156.502 1.00 137.78 359 LYS C C 1
ATOM 8137 O O . LYS C 1 359 ? 163.087 142.872 156.094 1.00 137.78 359 LYS C O 1
ATOM 8143 N N . SER C 1 360 ? 162.629 141.303 157.646 1.00 139.54 360 SER C N 1
ATOM 8144 C CA . SER C 1 360 ? 163.626 141.795 158.592 1.00 139.54 360 SER C CA 1
ATOM 8145 C C . SER C 1 360 ? 164.924 142.175 157.889 1.00 139.54 360 SER C C 1
ATOM 8146 O O . SER C 1 360 ? 165.339 143.341 157.906 1.00 139.54 360 SER C O 1
ATOM 8149 N N . LEU C 1 361 ? 165.565 141.195 157.246 1.00 138.99 361 LEU C N 1
ATOM 8150 C CA . LEU C 1 361 ? 166.842 141.426 156.579 1.00 138.99 361 LEU C CA 1
ATOM 8151 C C . LEU C 1 361 ? 166.862 142.766 155.857 1.00 138.99 361 LEU C C 1
ATOM 8152 O O . LEU C 1 361 ? 167.792 143.563 156.026 1.00 138.99 361 LEU C O 1
ATOM 8157 N N . ASN C 1 362 ? 165.819 143.038 155.067 1.00 138.45 362 ASN C N 1
ATOM 8158 C CA . ASN C 1 362 ? 165.754 144.269 154.290 1.00 138.45 362 ASN C CA 1
ATOM 8159 C C . ASN C 1 362 ? 166.185 145.471 155.121 1.00 138.45 362 ASN C C 1
ATOM 8160 O O . ASN C 1 362 ? 167.188 146.128 154.818 1.00 138.45 362 ASN C O 1
ATOM 8165 N N . ARG C 1 363 ? 165.458 145.742 156.207 1.00 138.42 363 ARG C N 1
ATOM 8166 C CA . ARG C 1 363 ? 165.763 146.927 157.001 1.00 138.42 363 ARG C CA 1
ATOM 8167 C C . ARG C 1 363 ? 167.194 146.876 157.514 1.00 138.42 363 ARG C C 1
ATOM 8168 O O . ARG C 1 363 ? 167.933 147.864 157.421 1.00 138.42 363 ARG C O 1
ATOM 8176 N N . LEU C 1 364 ? 167.619 145.712 158.009 1.00 141.40 364 LEU C N 1
ATOM 8177 C CA . LEU C 1 364 ? 168.951 145.597 158.587 1.00 141.40 364 LEU C CA 1
ATOM 8178 C C . LEU C 1 364 ? 170.039 145.904 157.570 1.00 141.40 364 LEU C C 1
ATOM 8179 O O . LEU C 1 364 ? 171.176 146.188 157.963 1.00 141.40 364 LEU C O 1
ATOM 8184 N N . ASP C 1 365 ? 169.723 145.852 156.274 1.00 138.89 365 ASP C N 1
ATOM 8185 C CA . ASP C 1 365 ? 170.722 146.183 155.265 1.00 138.89 365 ASP C CA 1
ATOM 8186 C C . ASP C 1 365 ? 170.869 147.690 155.095 1.00 138.89 365 ASP C C 1
ATOM 8187 O O . ASP C 1 365 ? 171.979 148.185 154.872 1.00 138.89 365 ASP C O 1
ATOM 8192 N N . PHE C 1 366 ? 169.768 148.433 155.200 1.00 136.86 366 PHE C N 1
ATOM 8193 C CA . PHE C 1 366 ? 169.781 149.862 154.914 1.00 136.86 366 PHE C CA 1
ATOM 8194 C C . PHE C 1 366 ? 170.136 150.715 156.124 1.00 136.86 366 PHE C C 1
ATOM 8195 O O . PHE C 1 366 ? 170.421 151.906 155.958 1.00 136.86 366 PHE C O 1
ATOM 8203 N N . ILE C 1 367 ? 170.126 150.144 157.328 1.00 140.21 367 ILE C N 1
ATOM 8204 C CA . ILE C 1 367 ? 170.472 150.920 158.514 1.00 140.21 367 ILE C CA 1
ATOM 8205 C C . ILE C 1 367 ? 171.945 151.310 158.490 1.00 140.21 367 ILE C C 1
ATOM 8206 O O . ILE C 1 367 ? 172.317 152.408 158.922 1.00 140.21 367 ILE C O 1
ATOM 8211 N N . THR C 1 368 ? 172.806 150.424 157.986 1.00 143.02 368 THR C N 1
ATOM 8212 C CA . THR C 1 368 ? 174.247 150.649 158.027 1.00 143.02 368 THR C CA 1
ATOM 8213 C C . THR C 1 368 ? 174.889 150.462 156.658 1.00 143.02 368 THR C C 1
ATOM 8214 O O . THR C 1 368 ? 174.194 150.287 155.652 1.00 143.02 368 THR C O 1
ATOM 8218 N N . ASN C 1 369 ? 176.219 150.499 156.621 1.00 144.97 369 ASN C N 1
ATOM 8219 C CA . ASN C 1 369 ? 176.977 150.286 155.398 1.00 144.97 369 ASN C CA 1
ATOM 8220 C C . ASN C 1 369 ? 178.352 149.750 155.777 1.00 144.97 369 ASN C C 1
ATOM 8221 O O . ASN C 1 369 ? 178.667 149.568 156.956 1.00 144.97 369 ASN C O 1
ATOM 8226 N N . GLU C 1 370 ? 179.171 149.487 154.759 1.00 147.73 370 GLU C N 1
ATOM 8227 C CA . GLU C 1 370 ? 180.552 149.026 154.878 1.00 147.73 370 GLU C CA 1
ATOM 8228 C C . GLU C 1 370 ? 180.661 147.595 155.391 1.00 147.73 370 GLU C C 1
ATOM 8229 O O . GLU C 1 370 ? 181.781 147.084 155.515 1.00 147.73 370 GLU C O 1
ATOM 8235 N N . SER C 1 371 ? 179.546 146.927 155.688 1.00 146.15 371 SER C N 1
ATOM 8236 C CA . SER C 1 371 ? 179.570 145.549 156.179 1.00 146.15 371 SER C CA 1
ATOM 8237 C C . SER C 1 371 ? 180.417 145.431 157.444 1.00 146.15 371 SER C C 1
ATOM 8238 O O . SER C 1 371 ? 181.116 144.439 157.662 1.00 146.15 371 SER C O 1
ATOM 8241 N N . ASP C 1 372 ? 180.348 146.456 158.289 1.00 149.79 372 ASP C N 1
ATOM 8242 C CA . ASP C 1 372 ? 181.068 146.518 159.559 1.00 149.79 372 ASP C CA 1
ATOM 8243 C C . ASP C 1 372 ? 180.128 146.978 160.666 1.00 149.79 372 ASP C C 1
ATOM 8244 O O . ASP C 1 372 ? 180.430 147.888 161.442 1.00 149.79 372 ASP C O 1
ATOM 8249 N N . LEU C 1 373 ? 178.959 146.339 160.743 1.00 146.99 373 LEU C N 1
ATOM 8250 C CA . LEU C 1 373 ? 177.914 146.799 161.654 1.00 146.99 373 LEU C CA 1
ATOM 8251 C C . LEU C 1 373 ? 178.401 146.830 163.098 1.00 146.99 373 LEU C C 1
ATOM 8252 O O . LEU C 1 373 ? 178.111 147.779 163.836 1.00 146.99 373 LEU C O 1
ATOM 8257 N N . MET C 1 374 ? 179.146 145.812 163.519 1.00 151.20 374 MET C N 1
ATOM 8258 C CA . MET C 1 374 ? 179.521 145.659 164.918 1.00 151.20 374 MET C CA 1
ATOM 8259 C C . MET C 1 374 ? 180.828 146.359 165.270 1.00 151.20 374 MET C C 1
ATOM 8260 O O . MET C 1 374 ? 181.290 146.239 166.409 1.00 151.20 374 MET C O 1
ATOM 8265 N N . TYR C 1 375 ? 181.433 147.086 164.332 1.00 154.65 375 TYR C N 1
ATOM 8266 C CA . TYR C 1 375 ? 182.634 147.856 164.623 1.00 154.65 375 TYR C CA 1
ATOM 8267 C C . TYR C 1 375 ? 182.330 149.280 165.070 1.00 154.65 375 TYR C C 1
ATOM 8268 O O . TYR C 1 375 ? 183.244 149.976 165.524 1.00 154.65 375 TYR C O 1
ATOM 8277 N N . ASP C 1 376 ? 181.082 149.727 164.955 1.00 152.76 376 ASP C N 1
ATOM 8278 C CA . ASP C 1 376 ? 180.680 151.001 165.531 1.00 152.76 376 ASP C CA 1
ATOM 8279 C C . ASP C 1 376 ? 180.443 150.837 167.025 1.00 152.76 376 ASP C C 1
ATOM 8280 O O . ASP C 1 376 ? 179.946 149.802 167.480 1.00 152.76 376 ASP C O 1
ATOM 8285 N N . ASN C 1 377 ? 180.803 151.866 167.791 1.00 155.09 377 ASN C N 1
ATOM 8286 C CA . ASN C 1 377 ? 180.739 151.762 169.245 1.00 155.09 377 ASN C CA 1
ATOM 8287 C C . ASN C 1 377 ? 179.310 151.910 169.757 1.00 155.09 377 ASN C C 1
ATOM 8288 O O . ASN C 1 377 ? 178.798 151.030 170.457 1.00 155.09 377 ASN C O 1
ATOM 8293 N N . VAL C 1 378 ? 178.646 153.015 169.414 1.00 153.83 378 VAL C N 1
ATOM 8294 C CA . VAL C 1 378 ? 177.399 153.374 170.082 1.00 153.83 378 VAL C CA 1
ATOM 8295 C C . VAL C 1 378 ? 176.208 153.351 169.132 1.00 153.83 378 VAL C C 1
ATOM 8296 O O . VAL C 1 378 ? 175.304 152.522 169.281 1.00 153.83 378 VAL C O 1
ATOM 8300 N N . VAL C 1 379 ? 176.214 154.235 168.132 1.00 151.64 379 VAL C N 1
ATOM 8301 C CA . VAL C 1 379 ? 174.965 154.622 167.474 1.00 151.64 379 VAL C CA 1
ATOM 8302 C C . VAL C 1 379 ? 174.271 153.408 166.863 1.00 151.64 379 VAL C C 1
ATOM 8303 O O . VAL C 1 379 ? 173.090 153.148 167.132 1.00 151.64 379 VAL C O 1
ATOM 8307 N N . ARG C 1 380 ? 174.998 152.630 166.059 1.00 150.39 380 ARG C N 1
ATOM 8308 C CA . ARG C 1 380 ? 174.363 151.536 165.330 1.00 150.39 380 ARG C CA 1
ATOM 8309 C C . ARG C 1 380 ? 173.786 150.503 166.287 1.00 150.39 380 ARG C C 1
ATOM 8310 O O . ARG C 1 380 ? 172.661 150.024 166.099 1.00 150.39 380 ARG C O 1
ATOM 8318 N N . GLN C 1 381 ? 174.542 150.148 167.326 1.00 153.67 381 GLN C N 1
ATOM 8319 C CA . GLN C 1 381 ? 174.053 149.168 168.287 1.00 153.67 381 GLN C CA 1
ATOM 8320 C C . GLN C 1 381 ? 173.151 149.801 169.338 1.00 153.67 381 GLN C C 1
ATOM 8321 O O . GLN C 1 381 ? 172.270 149.123 169.875 1.00 153.67 381 GLN C O 1
ATOM 8327 N N . LEU C 1 382 ? 173.351 151.085 169.646 1.00 153.63 382 LEU C N 1
ATOM 8328 C CA . LEU C 1 382 ? 172.499 151.745 170.631 1.00 153.63 382 LEU C CA 1
ATOM 8329 C C . LEU C 1 382 ? 171.068 151.843 170.113 1.00 153.63 382 LEU C C 1
ATOM 8330 O O . LEU C 1 382 ? 170.107 151.672 170.875 1.00 153.63 382 LEU C O 1
ATOM 8335 N N . LEU C 1 383 ? 170.911 152.121 168.816 1.00 151.14 383 LEU C N 1
ATOM 8336 C CA . LEU C 1 383 ? 169.577 152.157 168.226 1.00 151.14 383 LEU C CA 1
ATOM 8337 C C . LEU C 1 383 ? 168.865 150.823 168.410 1.00 151.14 383 LEU C C 1
ATOM 8338 O O . LEU C 1 383 ? 167.711 150.778 168.848 1.00 151.14 383 LEU C O 1
ATOM 8343 N N . ALA C 1 384 ? 169.547 149.721 168.092 1.00 153.64 384 ALA C N 1
ATOM 8344 C CA . ALA C 1 384 ? 168.942 148.404 168.261 1.00 153.64 384 ALA C CA 1
ATOM 8345 C C . ALA C 1 384 ? 168.663 148.111 169.729 1.00 153.64 384 ALA C C 1
ATOM 8346 O O . ALA C 1 384 ? 167.651 147.483 170.064 1.00 153.64 384 ALA C O 1
ATOM 8348 N N . ALA C 1 385 ? 169.558 148.543 170.619 1.00 155.17 385 ALA C N 1
ATOM 8349 C CA . ALA C 1 385 ? 169.346 148.330 172.045 1.00 155.17 385 ALA C CA 1
ATOM 8350 C C . ALA C 1 385 ? 168.054 148.990 172.504 1.00 155.17 385 ALA C C 1
ATOM 8351 O O . ALA C 1 385 ? 167.212 148.354 173.147 1.00 155.17 385 ALA C O 1
ATOM 8353 N N . LEU C 1 386 ? 167.870 150.267 172.168 1.00 154.27 386 LEU C N 1
ATOM 8354 C CA . LEU C 1 386 ? 166.631 150.941 172.542 1.00 154.27 386 LEU C CA 1
ATOM 8355 C C . LEU C 1 386 ? 165.425 150.397 171.788 1.00 154.27 386 LEU C C 1
ATOM 8356 O O . LEU C 1 386 ? 164.299 150.507 172.286 1.00 154.27 386 LEU C O 1
ATOM 8361 N N . ALA C 1 387 ? 165.627 149.820 170.602 1.00 155.60 387 ALA C N 1
ATOM 8362 C CA . ALA C 1 387 ? 164.502 149.306 169.829 1.00 155.60 387 ALA C CA 1
ATOM 8363 C C . ALA C 1 387 ? 163.998 147.972 170.368 1.00 155.60 387 ALA C C 1
ATOM 8364 O O . ALA C 1 387 ? 162.798 147.688 170.293 1.00 155.60 387 ALA C O 1
ATOM 8366 N N . GLN C 1 388 ? 164.889 147.143 170.906 1.00 156.04 388 GLN C N 1
ATOM 8367 C CA . GLN C 1 388 ? 164.533 145.776 171.274 1.00 156.04 388 GLN C CA 1
ATOM 8368 C C . GLN C 1 388 ? 164.643 145.488 172.763 1.00 156.04 388 GLN C C 1
ATOM 8369 O O . GLN C 1 388 ? 163.731 144.884 173.331 1.00 156.04 388 GLN C O 1
ATOM 8375 N N . SER C 1 389 ? 165.734 145.897 173.415 1.00 157.76 389 SER C N 1
ATOM 8376 C CA . SER C 1 389 ? 165.978 145.477 174.792 1.00 157.76 389 SER C CA 1
ATOM 8377 C C . SER C 1 389 ? 164.869 145.951 175.725 1.00 157.76 389 SER C C 1
ATOM 8378 O O . SER C 1 389 ? 164.403 145.196 176.586 1.00 157.76 389 SER C O 1
ATOM 8381 N N . ASN C 1 390 ? 164.433 147.203 175.571 1.00 159.65 390 ASN C N 1
ATOM 8382 C CA . ASN C 1 390 ? 163.402 147.730 176.461 1.00 159.65 390 ASN C CA 1
ATOM 8383 C C . ASN C 1 390 ? 162.047 147.082 176.204 1.00 159.65 390 ASN C C 1
ATOM 8384 O O . ASN C 1 390 ? 161.251 146.926 177.138 1.00 159.65 390 ASN C O 1
ATOM 8389 N N . HIS C 1 391 ? 161.766 146.699 174.957 1.00 159.44 391 HIS C N 1
ATOM 8390 C CA . HIS C 1 391 ? 160.463 146.130 174.629 1.00 159.44 391 HIS C CA 1
ATOM 8391 C C . HIS C 1 391 ? 160.201 144.818 175.355 1.00 159.44 391 HIS C C 1
ATOM 8392 O O . HIS C 1 391 ? 159.038 144.488 175.612 1.00 159.44 391 HIS C O 1
ATOM 8399 N N . ASP C 1 392 ? 161.243 144.064 175.689 1.00 158.72 392 ASP C N 1
ATOM 8400 C CA . ASP C 1 392 ? 161.074 142.798 176.395 1.00 158.72 392 ASP C CA 1
ATOM 8401 C C . ASP C 1 392 ? 160.626 143.033 177.833 1.00 158.72 392 ASP C C 1
ATOM 8402 O O . ASP C 1 392 ? 161.360 142.740 178.777 1.00 158.72 392 ASP C O 1
ATOM 8407 N N . LEU D 1 42 ? 147.976 146.573 149.413 1.00 132.99 42 LEU D N 1
ATOM 8408 C CA . LEU D 1 42 ? 147.854 147.138 148.075 1.00 132.99 42 LEU D CA 1
ATOM 8409 C C . LEU D 1 42 ? 149.225 147.315 147.428 1.00 132.99 42 LEU D C 1
ATOM 8410 O O . LEU D 1 42 ? 150.236 146.863 147.966 1.00 132.99 42 LEU D O 1
ATOM 8415 N N . GLN D 1 43 ? 149.253 147.972 146.272 1.00 131.93 43 GLN D N 1
ATOM 8416 C CA . GLN D 1 43 ? 150.468 148.159 145.496 1.00 131.93 43 GLN D CA 1
ATOM 8417 C C . GLN D 1 43 ? 150.929 149.608 145.575 1.00 131.93 43 GLN D C 1
ATOM 8418 O O . GLN D 1 43 ? 150.132 150.519 145.818 1.00 131.93 43 GLN D O 1
ATOM 8424 N N . LEU D 1 44 ? 152.227 149.812 145.365 1.00 127.79 44 LEU D N 1
ATOM 8425 C CA . LEU D 1 44 ? 152.840 151.133 145.411 1.00 127.79 44 LEU D CA 1
ATOM 8426 C C . LEU D 1 44 ? 153.341 151.530 144.029 1.00 127.79 44 LEU D C 1
ATOM 8427 O O . LEU D 1 44 ? 153.877 150.702 143.287 1.00 127.79 44 LEU D O 1
ATOM 8432 N N . LYS D 1 45 ? 153.161 152.805 143.697 1.00 121.77 45 LYS D N 1
ATOM 8433 C CA . LYS D 1 45 ? 153.435 153.312 142.363 1.00 121.77 45 LYS D CA 1
ATOM 8434 C C . LYS D 1 45 ? 154.895 153.721 142.232 1.00 121.77 45 LYS D C 1
ATOM 8435 O O . LYS D 1 45 ? 155.548 154.104 143.206 1.00 121.77 45 LYS D O 1
ATOM 8441 N N . LEU D 1 46 ? 155.402 153.620 141.005 1.00 115.56 46 LEU D N 1
ATOM 8442 C CA . LEU D 1 46 ? 156.756 154.032 140.662 1.00 115.56 46 LEU D CA 1
ATOM 8443 C C . LEU D 1 46 ? 156.775 154.676 139.285 1.00 115.56 46 LEU D C 1
ATOM 8444 O O . LEU D 1 46 ? 157.759 154.554 138.548 1.00 115.56 46 LEU D O 1
ATOM 8449 N N . GLU D 1 47 ? 155.693 155.361 138.927 1.00 105.74 47 GLU D N 1
ATOM 8450 C CA . GLU D 1 47 ? 155.486 155.780 137.553 1.00 105.74 47 GLU D CA 1
ATOM 8451 C C . GLU D 1 47 ? 155.912 157.206 137.291 1.00 105.74 47 GLU D C 1
ATOM 8452 O O . GLU D 1 47 ? 156.360 157.493 136.177 1.00 105.74 47 GLU D O 1
ATOM 8458 N N . LEU D 1 48 ? 155.820 158.080 138.298 1.00 103.86 48 LEU D N 1
ATOM 8459 C CA . LEU D 1 48 ? 156.267 159.490 138.132 1.00 103.86 48 LEU D CA 1
ATOM 8460 C C . LEU D 1 48 ? 155.688 160.036 136.824 1.00 103.86 48 LEU D C 1
ATOM 8461 O O . LEU D 1 48 ? 156.366 159.924 135.783 1.00 103.86 48 LEU D O 1
ATOM 8466 N N . PRO D 1 49 ? 154.498 160.673 136.835 1.00 98.91 49 PRO D N 1
ATOM 8467 C CA . PRO D 1 49 ? 153.830 161.121 135.603 1.00 98.91 49 PRO D CA 1
ATOM 8468 C C . PRO D 1 49 ? 154.732 161.456 134.405 1.00 98.91 49 PRO D C 1
ATOM 8469 O O . PRO D 1 49 ? 154.392 161.043 133.310 1.00 98.91 49 PRO D O 1
ATOM 8473 N N . PHE D 1 50 ? 155.839 162.174 134.619 1.00 89.63 50 PHE D N 1
ATOM 8474 C CA . PHE D 1 50 ? 156.647 162.606 133.475 1.00 89.63 50 PHE D CA 1
ATOM 8475 C C . PHE D 1 50 ? 157.110 161.411 132.643 1.00 89.63 50 PHE D C 1
ATOM 8476 O O . PHE D 1 50 ? 157.071 161.447 131.404 1.00 89.63 50 PHE D O 1
ATOM 8484 N N . ASP D 1 51 ? 157.533 160.333 133.307 1.00 92.06 51 ASP D N 1
ATOM 8485 C CA . ASP D 1 51 ? 157.978 159.147 132.580 1.00 92.06 51 ASP D CA 1
ATOM 8486 C C . ASP D 1 51 ? 156.840 158.514 131.787 1.00 92.06 51 ASP D C 1
ATOM 8487 O O . ASP D 1 51 ? 157.044 158.057 130.656 1.00 92.06 51 ASP D O 1
ATOM 8492 N N . ARG D 1 52 ? 155.644 158.437 132.374 1.00 89.65 52 ARG D N 1
ATOM 8493 C CA . ARG D 1 52 ? 154.528 157.839 131.653 1.00 89.65 52 ARG D CA 1
ATOM 8494 C C . ARG D 1 52 ? 154.148 158.679 130.445 1.00 89.65 52 ARG D C 1
ATOM 8495 O O . ARG D 1 52 ? 153.836 158.138 129.379 1.00 89.65 52 ARG D O 1
ATOM 8503 N N . VAL D 1 53 ? 154.180 160.004 130.581 1.00 84.96 53 VAL D N 1
ATOM 8504 C CA . VAL D 1 53 ? 153.919 160.853 129.424 1.00 84.96 53 VAL D CA 1
ATOM 8505 C C . VAL D 1 53 ? 154.955 160.593 128.339 1.00 84.96 53 VAL D C 1
ATOM 8506 O O . VAL D 1 53 ? 154.623 160.489 127.148 1.00 84.96 53 VAL D O 1
ATOM 8510 N N . VAL D 1 54 ? 156.226 160.485 128.733 1.00 83.89 54 VAL D N 1
ATOM 8511 C CA . VAL D 1 54 ? 157.292 160.261 127.760 1.00 83.89 54 VAL D CA 1
ATOM 8512 C C . VAL D 1 54 ? 157.083 158.942 127.029 1.00 83.89 54 VAL D C 1
ATOM 8513 O O . VAL D 1 54 ? 157.145 158.880 125.797 1.00 83.89 54 VAL D O 1
ATOM 8517 N N . THR D 1 55 ? 156.847 157.862 127.776 1.00 81.98 55 THR D N 1
ATOM 8518 C CA . THR D 1 55 ? 156.691 156.560 127.136 1.00 81.98 55 THR D CA 1
ATOM 8519 C C . THR D 1 55 ? 155.449 156.532 126.255 1.00 81.98 55 THR D C 1
ATOM 8520 O O . THR D 1 55 ? 155.473 155.955 125.162 1.00 81.98 55 THR D O 1
ATOM 8524 N N . ILE D 1 56 ? 154.356 157.160 126.699 1.00 79.93 56 ILE D N 1
ATOM 8525 C CA . ILE D 1 56 ? 153.173 157.273 125.848 1.00 79.93 56 ILE D CA 1
ATOM 8526 C C . ILE D 1 56 ? 153.553 157.919 124.524 1.00 79.93 56 ILE D C 1
ATOM 8527 O O . ILE D 1 56 ? 153.505 157.281 123.467 1.00 79.93 56 ILE D O 1
ATOM 8532 N N . GLY D 1 57 ? 154.004 159.173 124.579 1.00 76.17 57 GLY D N 1
ATOM 8533 C CA . GLY D 1 57 ? 154.311 159.920 123.370 1.00 76.17 57 GLY D CA 1
ATOM 8534 C C . GLY D 1 57 ? 155.440 159.339 122.543 1.00 76.17 57 GLY D C 1
ATOM 8535 O O . GLY D 1 57 ? 155.594 159.731 121.380 1.00 76.17 57 GLY D O 1
ATOM 8536 N N . THR D 1 58 ? 156.229 158.426 123.105 1.00 75.62 58 THR D N 1
ATOM 8537 C CA . THR D 1 58 ? 157.370 157.857 122.401 1.00 75.62 58 THR D CA 1
ATOM 8538 C C . THR D 1 58 ? 157.093 156.481 121.813 1.00 75.62 58 THR D C 1
ATOM 8539 O O . THR D 1 58 ? 157.748 156.098 120.839 1.00 75.62 58 THR D O 1
ATOM 8543 N N . VAL D 1 59 ? 156.138 155.732 122.367 1.00 74.08 59 VAL D N 1
ATOM 8544 C CA . VAL D 1 59 ? 155.854 154.368 121.940 1.00 74.08 59 VAL D CA 1
ATOM 8545 C C . VAL D 1 59 ? 154.400 154.208 121.509 1.00 74.08 59 VAL D C 1
ATOM 8546 O O . VAL D 1 59 ? 154.117 153.734 120.405 1.00 74.08 59 VAL D O 1
ATOM 8550 N N . LEU D 1 60 ? 153.459 154.596 122.374 1.00 75.79 60 LEU D N 1
ATOM 8551 C CA . LEU D 1 60 ? 152.058 154.295 122.102 1.00 75.79 60 LEU D CA 1
ATOM 8552 C C . LEU D 1 60 ? 151.566 155.029 120.863 1.00 75.79 60 LEU D C 1
ATOM 8553 O O . LEU D 1 60 ? 150.896 154.437 120.009 1.00 75.79 60 LEU D O 1
ATOM 8558 N N . VAL D 1 61 ? 151.886 156.319 120.744 1.00 69.84 61 VAL D N 1
ATOM 8559 C CA . VAL D 1 61 ? 151.491 157.069 119.553 1.00 69.84 61 VAL D CA 1
ATOM 8560 C C . VAL D 1 61 ? 152.117 156.478 118.297 1.00 69.84 61 VAL D C 1
ATOM 8561 O O . VAL D 1 61 ? 151.381 156.215 117.331 1.00 69.84 61 VAL D O 1
ATOM 8565 N N . PRO D 1 62 ? 153.431 156.244 118.231 1.00 69.25 62 PRO D N 1
ATOM 8566 C CA . PRO D 1 62 ? 153.991 155.617 117.025 1.00 69.25 62 PRO D CA 1
ATOM 8567 C C . PRO D 1 62 ? 153.381 154.263 116.718 1.00 69.25 62 PRO D C 1
ATOM 8568 O O . PRO D 1 62 ? 153.242 153.918 115.541 1.00 69.25 62 PRO D O 1
ATOM 8572 N N . ILE D 1 63 ? 153.005 153.484 117.733 1.00 68.78 63 ILE D N 1
ATOM 8573 C CA . ILE D 1 63 ? 152.338 152.211 117.473 1.00 68.78 63 ILE D CA 1
ATOM 8574 C C . ILE D 1 63 ? 150.983 152.447 116.815 1.00 68.78 63 ILE D C 1
ATOM 8575 O O . ILE D 1 63 ? 150.590 151.726 115.888 1.00 68.78 63 ILE D O 1
ATOM 8580 N N . LEU D 1 64 ? 150.243 153.451 117.291 1.00 69.49 64 LEU D N 1
ATOM 8581 C CA . LEU D 1 64 ? 148.964 153.781 116.672 1.00 69.49 64 LEU D CA 1
ATOM 8582 C C . LEU D 1 64 ? 149.153 154.191 115.218 1.00 69.49 64 LEU D C 1
ATOM 8583 O O . LEU D 1 64 ? 148.406 153.751 114.334 1.00 69.49 64 LEU D O 1
ATOM 8588 N N . LEU D 1 65 ? 150.152 155.032 114.947 1.00 63.10 65 LEU D N 1
ATOM 8589 C CA . LEU D 1 65 ? 150.410 155.437 113.570 1.00 63.10 65 LEU D CA 1
ATOM 8590 C C . LEU D 1 65 ? 150.825 154.244 112.718 1.00 63.10 65 LEU D C 1
ATOM 8591 O O . LEU D 1 65 ? 150.451 154.148 111.544 1.00 63.10 65 LEU D O 1
ATOM 8596 N N . VAL D 1 66 ? 151.595 153.320 113.295 1.00 64.23 66 VAL D N 1
ATOM 8597 C CA . VAL D 1 66 ? 152.032 152.140 112.555 1.00 64.23 66 VAL D CA 1
ATOM 8598 C C . VAL D 1 66 ? 150.836 151.285 112.164 1.00 64.23 66 VAL D C 1
ATOM 8599 O O . VAL D 1 66 ? 150.730 150.820 111.024 1.00 64.23 66 VAL D O 1
ATOM 8603 N N . THR D 1 67 ? 149.931 151.038 113.112 1.00 65.44 67 THR D N 1
ATOM 8604 C CA . THR D 1 67 ? 148.763 150.227 112.786 1.00 65.44 67 THR D CA 1
ATOM 8605 C C . THR D 1 67 ? 147.854 150.944 111.796 1.00 65.44 67 THR D C 1
ATOM 8606 O O . THR D 1 67 ? 147.249 150.297 110.934 1.00 65.44 67 THR D O 1
ATOM 8610 N N . LEU D 1 68 ? 147.756 152.272 111.888 1.00 61.77 68 LEU D N 1
ATOM 8611 C CA . LEU D 1 68 ? 146.997 153.021 110.892 1.00 61.77 68 LEU D CA 1
ATOM 8612 C C . LEU D 1 68 ? 147.605 152.855 109.503 1.00 61.77 68 LEU D C 1
ATOM 8613 O O . LEU D 1 68 ? 146.882 152.658 108.517 1.00 61.77 68 LEU D O 1
ATOM 8618 N N . VAL D 1 69 ? 148.934 152.931 109.407 1.00 58.81 69 VAL D N 1
ATOM 8619 C CA . VAL D 1 69 ? 149.601 152.767 108.118 1.00 58.81 69 VAL D CA 1
ATOM 8620 C C . VAL D 1 69 ? 149.387 151.357 107.585 1.00 58.81 69 VAL D C 1
ATOM 8621 O O . VAL D 1 69 ? 149.162 151.159 106.386 1.00 58.81 69 VAL D O 1
ATOM 8625 N N . PHE D 1 70 ? 149.473 150.353 108.460 1.00 61.81 70 PHE D N 1
ATOM 8626 C CA . PHE D 1 70 ? 149.216 148.980 108.037 1.00 61.81 70 PHE D CA 1
ATOM 8627 C C . PHE D 1 70 ? 147.797 148.826 107.507 1.00 61.81 70 PHE D C 1
ATOM 8628 O O . PHE D 1 70 ? 147.578 148.191 106.468 1.00 61.81 70 PHE D O 1
ATOM 8636 N N . THR D 1 71 ? 146.817 149.393 108.214 1.00 63.96 71 THR D N 1
ATOM 8637 C CA . THR D 1 71 ? 145.435 149.302 107.757 1.00 63.96 71 THR D CA 1
ATOM 8638 C C . THR D 1 71 ? 145.268 149.968 106.398 1.00 63.96 71 THR D C 1
ATOM 8639 O O . THR D 1 71 ? 144.631 149.408 105.497 1.00 63.96 71 THR D O 1
ATOM 8643 N N . LYS D 1 72 ? 145.843 151.160 106.227 1.00 59.93 72 LYS D N 1
ATOM 8644 C CA . LYS D 1 72 ? 145.739 151.844 104.942 1.00 59.93 72 LYS D CA 1
ATOM 8645 C C . LYS D 1 72 ? 146.387 151.029 103.830 1.00 59.93 72 LYS D C 1
ATOM 8646 O O . LYS D 1 72 ? 145.821 150.892 102.740 1.00 59.93 72 LYS D O 1
ATOM 8652 N N . ASN D 1 73 ? 147.571 150.471 104.090 1.00 60.87 73 ASN D N 1
ATOM 8653 C CA . ASN D 1 73 ? 148.305 149.773 103.042 1.00 60.87 73 ASN D CA 1
ATOM 8654 C C . ASN D 1 73 ? 147.636 148.462 102.657 1.00 60.87 73 ASN D C 1
ATOM 8655 O O . ASN D 1 73 ? 147.628 148.099 101.476 1.00 60.87 73 ASN D O 1
ATOM 8660 N N . PHE D 1 74 ? 147.075 147.736 103.625 1.00 64.04 74 PHE D N 1
ATOM 8661 C CA . PHE D 1 74 ? 146.417 146.473 103.322 1.00 64.04 74 PHE D CA 1
ATOM 8662 C C . PHE D 1 74 ? 144.995 146.651 102.810 1.00 64.04 74 PHE D C 1
ATOM 8663 O O . PHE D 1 74 ? 144.480 145.752 102.136 1.00 64.04 74 PHE D O 1
ATOM 8671 N N . ALA D 1 75 ? 144.349 147.781 103.108 1.00 62.52 75 ALA D N 1
ATOM 8672 C CA . ALA D 1 75 ? 143.055 148.062 102.496 1.00 62.52 75 ALA D CA 1
ATOM 8673 C C . ALA D 1 75 ? 143.206 148.390 101.017 1.00 62.52 75 ALA D C 1
ATOM 8674 O O . ALA D 1 75 ? 142.304 148.103 100.222 1.00 62.52 75 ALA D O 1
ATOM 8676 N N . GLU D 1 76 ? 144.331 148.988 100.636 1.00 56.82 76 GLU D N 1
ATOM 8677 C CA . GLU D 1 76 ? 144.603 149.335 99.249 1.00 56.82 76 GLU D CA 1
ATOM 8678 C C . GLU D 1 76 ? 145.295 148.160 98.558 1.00 56.82 76 GLU D C 1
ATOM 8679 O O . GLU D 1 76 ? 145.423 147.064 99.110 1.00 56.82 76 GLU D O 1
ATOM 8685 N N . GLU D 1 77 ? 145.749 148.384 97.329 1.00 52.83 77 GLU D N 1
ATOM 8686 C CA . GLU D 1 77 ? 146.561 147.455 96.565 1.00 52.83 77 GLU D CA 1
ATOM 8687 C C . GLU D 1 77 ? 148.032 147.847 96.670 1.00 52.83 77 GLU D C 1
ATOM 8688 O O . GLU D 1 77 ? 148.355 149.036 96.740 1.00 52.83 77 GLU D O 1
ATOM 8694 N N . PRO D 1 78 ? 148.964 146.890 96.705 1.00 50.09 78 PRO D N 1
ATOM 8695 C CA . PRO D 1 78 ? 150.380 147.285 96.810 1.00 50.09 78 PRO D CA 1
ATOM 8696 C C . PRO D 1 78 ? 150.831 148.270 95.743 1.00 50.09 78 PRO D C 1
ATOM 8697 O O . PRO D 1 78 ? 151.411 149.310 96.079 1.00 50.09 78 PRO D O 1
ATOM 8701 N N . ILE D 1 79 ? 150.582 147.983 94.466 1.00 45.70 79 ILE D N 1
ATOM 8702 C CA . ILE D 1 79 ? 151.100 148.808 93.381 1.00 45.70 79 ILE D CA 1
ATOM 8703 C C . ILE D 1 79 ? 150.093 148.814 92.241 1.00 45.70 79 ILE D C 1
ATOM 8704 O O . ILE D 1 79 ? 149.300 147.883 92.087 1.00 45.70 79 ILE D O 1
ATOM 8709 N N . TYR D 1 80 ? 150.130 149.877 91.435 1.00 46.86 80 TYR D N 1
ATOM 8710 C CA . TYR D 1 80 ? 149.256 150.025 90.272 1.00 46.86 80 TYR D CA 1
ATOM 8711 C C . TYR D 1 80 ? 150.121 150.227 89.036 1.00 46.86 80 TYR D C 1
ATOM 8712 O O . TYR D 1 80 ? 150.767 151.269 88.895 1.00 46.86 80 TYR D O 1
ATOM 8721 N N . CYS D 1 81 ? 150.119 149.253 88.129 1.00 48.27 81 CYS D N 1
ATOM 8722 C CA . CYS D 1 81 ? 150.997 149.264 86.965 1.00 48.27 81 CYS D CA 1
ATOM 8723 C C . CYS D 1 81 ? 150.172 149.339 85.688 1.00 48.27 81 CYS D C 1
ATOM 8724 O O . CYS D 1 81 ? 149.207 148.586 85.522 1.00 48.27 81 CYS D O 1
ATOM 8727 N N . TYR D 1 82 ? 150.561 150.246 84.788 1.00 48.73 82 TYR D N 1
ATOM 8728 C CA . TYR D 1 82 ? 149.838 150.487 83.538 1.00 48.73 82 TYR D CA 1
ATOM 8729 C C . TYR D 1 82 ? 150.346 149.498 82.493 1.00 48.73 82 TYR D C 1
ATOM 8730 O O . TYR D 1 82 ? 151.120 149.831 81.594 1.00 48.73 82 TYR D O 1
ATOM 8739 N N . THR D 1 83 ? 149.891 148.255 82.616 1.00 48.27 83 THR D N 1
ATOM 8740 C CA . THR D 1 83 ? 150.365 147.207 81.729 1.00 48.27 83 THR D CA 1
ATOM 8741 C C . THR D 1 83 ? 149.928 147.486 80.290 1.00 48.27 83 THR D C 1
ATOM 8742 O O . THR D 1 83 ? 148.862 148.060 80.058 1.00 48.27 83 THR D O 1
ATOM 8746 N N . PRO D 1 84 ? 150.733 147.081 79.298 1.00 51.14 84 PRO D N 1
ATOM 8747 C CA . PRO D 1 84 ? 150.346 147.321 77.901 1.00 51.14 84 PRO D CA 1
ATOM 8748 C C . PRO D 1 84 ? 149.060 146.608 77.519 1.00 51.14 84 PRO D C 1
ATOM 8749 O O . PRO D 1 84 ? 148.489 145.863 78.321 1.00 51.14 84 PRO D O 1
ATOM 8753 N N . HIS D 1 85 ? 148.595 146.837 76.290 1.00 56.32 85 HIS D N 1
ATOM 8754 C CA . HIS D 1 85 ? 147.351 146.218 75.842 1.00 56.32 85 HIS D CA 1
ATOM 8755 C C . HIS D 1 85 ? 147.519 144.719 75.629 1.00 56.32 85 HIS D C 1
ATOM 8756 O O . HIS D 1 85 ? 146.629 143.935 75.976 1.00 56.32 85 HIS D O 1
ATOM 8763 N N . ASN D 1 86 ? 148.652 144.300 75.060 1.00 58.92 86 ASN D N 1
ATOM 8764 C CA . ASN D 1 86 ? 148.831 142.892 74.722 1.00 58.92 86 ASN D CA 1
ATOM 8765 C C . ASN D 1 86 ? 148.807 142.003 75.956 1.00 58.92 86 ASN D C 1
ATOM 8766 O O . ASN D 1 86 ? 148.385 140.844 75.876 1.00 58.92 86 ASN D O 1
ATOM 8771 N N . PHE D 1 87 ? 149.260 142.515 77.097 1.00 48.32 87 PHE D N 1
ATOM 8772 C CA . PHE D 1 87 ? 149.347 141.702 78.301 1.00 48.32 87 PHE D CA 1
ATOM 8773 C C . PHE D 1 87 ? 148.000 141.080 78.636 1.00 48.32 87 PHE D C 1
ATOM 8774 O O . PHE D 1 87 ? 146.980 141.769 78.699 1.00 48.32 87 PHE D O 1
ATOM 8782 N N . THR D 1 88 ? 148.006 139.768 78.855 1.00 49.09 88 THR D N 1
ATOM 8783 C CA . THR D 1 88 ? 146.840 139.097 79.400 1.00 49.09 88 THR D CA 1
ATOM 8784 C C . THR D 1 88 ? 146.741 139.394 80.894 1.00 49.09 88 THR D C 1
ATOM 8785 O O . THR D 1 88 ? 147.555 140.122 81.468 1.00 49.09 88 THR D O 1
ATOM 8789 N N . ARG D 1 89 ? 145.726 138.822 81.540 1.00 49.14 89 ARG D N 1
ATOM 8790 C CA . ARG D 1 89 ? 145.531 139.102 82.958 1.00 49.14 89 ARG D CA 1
ATOM 8791 C C . ARG D 1 89 ? 146.630 138.467 83.802 1.00 49.14 89 ARG D C 1
ATOM 8792 O O . ARG D 1 89 ? 147.111 139.077 84.763 1.00 49.14 89 ARG D O 1
ATOM 8800 N N . ASP D 1 90 ? 147.044 137.245 83.458 1.00 47.89 90 ASP D N 1
ATOM 8801 C CA . ASP D 1 90 ? 148.118 136.595 84.207 1.00 47.89 90 ASP D CA 1
ATOM 8802 C C . ASP D 1 90 ? 149.440 137.337 84.041 1.00 47.89 90 ASP D C 1
ATOM 8803 O O . ASP D 1 90 ? 150.175 137.533 85.016 1.00 47.89 90 ASP D O 1
ATOM 8808 N N . GLN D 1 91 ? 149.765 137.756 82.816 1.00 46.43 91 GLN D N 1
ATOM 8809 C CA . GLN D 1 91 ? 150.993 138.518 82.607 1.00 46.43 91 GLN D CA 1
ATOM 8810 C C . GLN D 1 91 ? 150.930 139.862 83.320 1.00 46.43 91 GLN D C 1
ATOM 8811 O O . GLN D 1 91 ? 151.935 140.334 83.864 1.00 46.43 91 GLN D O 1
ATOM 8817 N N . ALA D 1 92 ? 149.759 140.503 83.319 1.00 46.66 92 ALA D N 1
ATOM 8818 C CA . ALA D 1 92 ? 149.613 141.765 84.035 1.00 46.66 92 ALA D CA 1
ATOM 8819 C C . ALA D 1 92 ? 149.810 141.570 85.532 1.00 46.66 92 ALA D C 1
ATOM 8820 O O . ALA D 1 92 ? 150.429 142.407 86.199 1.00 46.66 92 ALA D O 1
ATOM 8822 N N . LEU D 1 93 ? 149.281 140.475 86.081 1.00 44.68 93 LEU D N 1
ATOM 8823 C CA . LEU D 1 93 ? 149.517 140.171 87.488 1.00 44.68 93 LEU D CA 1
ATOM 8824 C C . LEU D 1 93 ? 150.998 139.943 87.751 1.00 44.68 93 LEU D C 1
ATOM 8825 O O . LEU D 1 93 ? 151.541 140.418 88.757 1.00 44.68 93 LEU D O 1
ATOM 8830 N N . TYR D 1 94 ? 151.673 139.224 86.853 1.00 44.65 94 TYR D N 1
ATOM 8831 C CA . TYR D 1 94 ? 153.108 139.026 87.016 1.00 44.65 94 TYR D CA 1
ATOM 8832 C C . TYR D 1 94 ? 153.843 140.356 87.026 1.00 44.65 94 TYR D C 1
ATOM 8833 O O . TYR D 1 94 ? 154.775 140.549 87.809 1.00 44.65 94 TYR D O 1
ATOM 8842 N N . ALA D 1 95 ? 153.461 141.274 86.139 1.00 44.97 95 ALA D N 1
ATOM 8843 C CA . ALA D 1 95 ? 154.124 142.573 86.093 1.00 44.97 95 ALA D CA 1
ATOM 8844 C C . ALA D 1 95 ? 153.881 143.354 87.377 1.00 44.97 95 ALA D C 1
ATOM 8845 O O . ALA D 1 95 ? 154.813 143.914 87.967 1.00 44.97 95 ALA D O 1
ATOM 8847 N N . ARG D 1 96 ? 152.626 143.401 87.827 1.00 44.01 96 ARG D N 1
ATOM 8848 C CA . ARG D 1 96 ? 152.295 144.144 89.037 1.00 44.01 96 ARG D CA 1
ATOM 8849 C C . ARG D 1 96 ? 152.918 143.522 90.279 1.00 44.01 96 ARG D C 1
ATOM 8850 O O . ARG D 1 96 ? 153.056 144.208 91.296 1.00 44.01 96 ARG D O 1
ATOM 8858 N N . GLY D 1 97 ? 153.297 142.249 90.221 1.00 44.32 97 GLY D N 1
ATOM 8859 C CA . GLY D 1 97 ? 153.994 141.633 91.332 1.00 44.32 97 GLY D CA 1
ATOM 8860 C C . GLY D 1 97 ? 155.496 141.828 91.267 1.00 44.32 97 GLY D C 1
ATOM 8861 O O . GLY D 1 97 ? 156.143 142.115 92.280 1.00 44.32 97 GLY D O 1
ATOM 8862 N N . TYR D 1 98 ? 156.063 141.672 90.071 1.00 44.99 98 TYR D N 1
ATOM 8863 C CA . TYR D 1 98 ? 157.500 141.826 89.892 1.00 44.99 98 TYR D CA 1
ATOM 8864 C C . TYR D 1 98 ? 157.934 143.257 90.174 1.00 44.99 98 TYR D C 1
ATOM 8865 O O . TYR D 1 98 ? 158.919 143.490 90.883 1.00 44.99 98 TYR D O 1
ATOM 8874 N N . CYS D 1 99 ? 157.210 144.235 89.627 1.00 47.31 99 CYS D N 1
ATOM 8875 C CA . CYS D 1 99 ? 157.592 145.626 89.821 1.00 47.31 99 CYS D CA 1
ATOM 8876 C C . CYS D 1 99 ? 157.458 146.072 91.269 1.00 47.31 99 CYS D C 1
ATOM 8877 O O . CYS D 1 99 ? 158.067 147.078 91.646 1.00 47.31 99 CYS D O 1
ATOM 8880 N N . TRP D 1 100 ? 156.687 145.354 92.084 1.00 46.55 100 TRP D N 1
ATOM 8881 C CA . TRP D 1 100 ? 156.590 145.641 93.507 1.00 46.55 100 TRP D CA 1
ATOM 8882 C C . TRP D 1 100 ? 157.559 144.815 94.339 1.00 46.55 100 TRP D C 1
ATOM 8883 O O . TRP D 1 100 ? 157.866 145.204 95.471 1.00 46.55 100 TRP D O 1
ATOM 8894 N N . THR D 1 101 ? 158.052 143.697 93.806 1.00 46.23 101 THR D N 1
ATOM 8895 C CA . THR D 1 101 ? 159.109 142.955 94.483 1.00 46.23 101 THR D CA 1
ATOM 8896 C C . THR D 1 101 ? 160.475 143.552 94.168 1.00 46.23 101 THR D C 1
ATOM 8897 O O . THR D 1 101 ? 161.263 143.832 95.077 1.00 46.23 101 THR D O 1
ATOM 8901 N N . GLU D 1 102 ? 160.772 143.752 92.882 1.00 49.08 102 GLU D N 1
ATOM 8902 C CA . GLU D 1 102 ? 162.014 144.420 92.510 1.00 49.08 102 GLU D CA 1
ATOM 8903 C C . GLU D 1 102 ? 162.037 145.846 93.043 1.00 49.08 102 GLU D C 1
ATOM 8904 O O . GLU D 1 102 ? 162.973 146.247 93.744 1.00 49.08 102 GLU D O 1
ATOM 8910 N N . LEU D 1 103 ? 160.995 146.621 92.741 1.00 49.33 103 LEU D N 1
ATOM 8911 C CA . LEU D 1 103 ? 160.819 147.960 93.299 1.00 49.33 103 LEU D CA 1
ATOM 8912 C C . LEU D 1 103 ? 162.035 148.848 93.056 1.00 49.33 103 LEU D C 1
ATOM 8913 O O . LEU D 1 103 ? 162.505 149.532 93.967 1.00 49.33 103 LEU D O 1
ATOM 8918 N N . ARG D 1 104 ? 162.559 148.851 91.832 1.00 56.64 104 ARG D N 1
ATOM 8919 C CA . ARG D 1 104 ? 163.719 149.659 91.475 1.00 56.64 104 ARG D CA 1
ATOM 8920 C C . ARG D 1 104 ? 163.404 150.445 90.210 1.00 56.64 104 ARG D C 1
ATOM 8921 O O . ARG D 1 104 ? 163.152 149.856 89.155 1.00 56.64 104 ARG D O 1
ATOM 8929 N N . ASP D 1 105 ? 163.423 151.770 90.323 1.00 55.91 105 ASP D N 1
ATOM 8930 C CA . ASP D 1 105 ? 163.064 152.638 89.211 1.00 55.91 105 ASP D CA 1
ATOM 8931 C C . ASP D 1 105 ? 164.139 152.617 88.132 1.00 55.91 105 ASP D C 1
ATOM 8932 O O . ASP D 1 105 ? 165.338 152.626 88.417 1.00 55.91 105 ASP D O 1
ATOM 8937 N N . ALA D 1 106 ? 163.696 152.606 86.879 1.00 58.04 106 ALA D N 1
ATOM 8938 C CA . ALA D 1 106 ? 164.579 152.613 85.723 1.00 58.04 106 ALA D CA 1
ATOM 8939 C C . ALA D 1 106 ? 164.786 154.045 85.239 1.00 58.04 106 ALA D C 1
ATOM 8940 O O . ALA D 1 106 ? 164.340 155.012 85.862 1.00 58.04 106 ALA D O 1
ATOM 8942 N N . LEU D 1 107 ? 165.470 154.169 84.111 1.00 70.34 107 LEU D N 1
ATOM 8943 C CA . LEU D 1 107 ? 165.797 155.440 83.488 1.00 70.34 107 LEU D CA 1
ATOM 8944 C C . LEU D 1 107 ? 165.481 155.356 82.003 1.00 70.34 107 LEU D C 1
ATOM 8945 O O . LEU D 1 107 ? 165.417 154.259 81.438 1.00 70.34 107 LEU D O 1
ATOM 8950 N N . PRO D 1 108 ? 165.266 156.504 81.337 1.00 75.60 108 PRO D N 1
ATOM 8951 C CA . PRO D 1 108 ? 164.878 156.466 79.918 1.00 75.60 108 PRO D CA 1
ATOM 8952 C C . PRO D 1 108 ? 165.815 155.615 79.076 1.00 75.60 108 PRO D C 1
ATOM 8953 O O . PRO D 1 108 ? 165.382 154.640 78.453 1.00 75.60 108 PRO D O 1
ATOM 8957 N N . GLY D 1 109 ? 167.097 155.969 79.052 1.00 78.44 109 GLY D N 1
ATOM 8958 C CA . GLY D 1 109 ? 168.103 155.111 78.468 1.00 78.44 109 GLY D CA 1
ATOM 8959 C C . GLY D 1 109 ? 168.620 154.119 79.487 1.00 78.44 109 GLY D C 1
ATOM 8960 O O . GLY D 1 109 ? 168.190 154.082 80.640 1.00 78.44 109 GLY D O 1
ATOM 8961 N N . VAL D 1 110 ? 169.565 153.286 79.048 1.00 80.69 110 VAL D N 1
ATOM 8962 C CA . VAL D 1 110 ? 170.221 152.378 79.986 1.00 80.69 110 VAL D CA 1
ATOM 8963 C C . VAL D 1 110 ? 170.822 153.177 81.138 1.00 80.69 110 VAL D C 1
ATOM 8964 O O . VAL D 1 110 ? 170.424 153.029 82.299 1.00 80.69 110 VAL D O 1
ATOM 8968 N N . ASP D 1 111 ? 171.794 154.036 80.831 1.00 78.58 111 ASP D N 1
ATOM 8969 C CA . ASP D 1 111 ? 172.270 155.066 81.747 1.00 78.58 111 ASP D CA 1
ATOM 8970 C C . ASP D 1 111 ? 172.967 154.507 82.982 1.00 78.58 111 ASP D C 1
ATOM 8971 O O . ASP D 1 111 ? 173.571 155.268 83.744 1.00 78.58 111 ASP D O 1
ATOM 8976 N N . ALA D 1 112 ? 172.905 153.194 83.191 1.00 77.09 112 ALA D N 1
ATOM 8977 C CA . ALA D 1 112 ? 173.566 152.561 84.324 1.00 77.09 112 ALA D CA 1
ATOM 8978 C C . ALA D 1 112 ? 173.238 151.075 84.294 1.00 77.09 112 ALA D C 1
ATOM 8979 O O . ALA D 1 112 ? 172.338 150.628 83.576 1.00 77.09 112 ALA D O 1
ATOM 8981 N N . SER D 1 113 ? 173.983 150.314 85.093 1.00 76.35 113 SER D N 1
ATOM 8982 C CA . SER D 1 113 ? 173.534 149.009 85.552 1.00 76.35 113 SER D CA 1
ATOM 8983 C C . SER D 1 113 ? 172.947 149.074 86.953 1.00 76.35 113 SER D C 1
ATOM 8984 O O . SER D 1 113 ? 172.241 148.144 87.360 1.00 76.35 113 SER D O 1
ATOM 8987 N N . LEU D 1 114 ? 173.225 150.149 87.687 1.00 71.26 114 LEU D N 1
ATOM 8988 C CA . LEU D 1 114 ? 172.641 150.417 88.998 1.00 71.26 114 LEU D CA 1
ATOM 8989 C C . LEU D 1 114 ? 171.893 151.743 88.890 1.00 71.26 114 LEU D C 1
ATOM 8990 O O . LEU D 1 114 ? 172.508 152.802 88.733 1.00 71.26 114 LEU D O 1
ATOM 8995 N N . TRP D 1 115 ? 170.570 151.678 88.966 1.00 66.43 115 TRP D N 1
ATOM 8996 C CA . TRP D 1 115 ? 169.682 152.826 88.904 1.00 66.43 115 TRP D CA 1
ATOM 8997 C C . TRP D 1 115 ? 168.874 152.937 90.192 1.00 66.43 115 TRP D C 1
ATOM 8998 O O . TRP D 1 115 ? 168.687 151.944 90.904 1.00 66.43 115 TRP D O 1
ATOM 9009 N N . PRO D 1 116 ? 168.379 154.133 90.522 1.00 63.32 116 PRO D N 1
ATOM 9010 C CA . PRO D 1 116 ? 167.876 154.369 91.881 1.00 63.32 116 PRO D CA 1
ATOM 9011 C C . PRO D 1 116 ? 166.774 153.399 92.276 1.00 63.32 116 PRO D C 1
ATOM 9012 O O . PRO D 1 116 ? 165.932 153.009 91.465 1.00 63.32 116 PRO D O 1
ATOM 9016 N N . SER D 1 117 ? 166.795 153.015 93.548 1.00 56.30 117 SER D N 1
ATOM 9017 C CA . SER D 1 117 ? 165.843 152.075 94.118 1.00 56.30 117 SER D CA 1
ATOM 9018 C C . SER D 1 117 ? 164.798 152.812 94.949 1.00 56.30 117 SER D C 1
ATOM 9019 O O . SER D 1 117 ? 164.878 154.021 95.175 1.00 56.30 117 SER D O 1
ATOM 9022 N N . LEU D 1 118 ? 163.799 152.053 95.408 1.00 53.75 118 LEU D N 1
ATOM 9023 C CA . LEU D 1 118 ? 162.710 152.601 96.208 1.00 53.75 118 LEU D CA 1
ATOM 9024 C C . LEU D 1 118 ? 162.337 151.665 97.351 1.00 53.75 118 LEU D C 1
ATOM 9025 O O . LEU D 1 118 ? 161.187 151.659 97.802 1.00 53.75 118 LEU D O 1
ATOM 9030 N N . PHE D 1 119 ? 163.294 150.871 97.833 1.00 56.57 119 PHE D N 1
ATOM 9031 C CA . PHE D 1 119 ? 162.978 149.854 98.828 1.00 56.57 119 PHE D CA 1
ATOM 9032 C C . PHE D 1 119 ? 162.430 150.453 100.118 1.00 56.57 119 PHE D C 1
ATOM 9033 O O . PHE D 1 119 ? 161.681 149.776 100.831 1.00 56.57 119 PHE D O 1
ATOM 9041 N N . GLU D 1 120 ? 162.780 151.701 100.436 1.00 58.15 120 GLU D N 1
ATOM 9042 C CA . GLU D 1 120 ? 162.335 152.279 101.700 1.00 58.15 120 GLU D CA 1
ATOM 9043 C C . GLU D 1 120 ? 160.826 152.482 101.733 1.00 58.15 120 GLU D C 1
ATOM 9044 O O . GLU D 1 120 ? 160.210 152.317 102.790 1.00 58.15 120 GLU D O 1
ATOM 9050 N N . HIS D 1 121 ? 160.209 152.837 100.604 1.00 51.97 121 HIS D N 1
ATOM 9051 C CA . HIS D 1 121 ? 158.757 152.983 100.590 1.00 51.97 121 HIS D CA 1
ATOM 9052 C C . HIS D 1 121 ? 158.068 151.688 100.993 1.00 51.97 121 HIS D C 1
ATOM 9053 O O . HIS D 1 121 ? 156.964 151.716 101.547 1.00 51.97 121 HIS D O 1
ATOM 9060 N N . LYS D 1 122 ? 158.702 150.549 100.723 1.00 52.32 122 LYS D N 1
ATOM 9061 C CA . LYS D 1 122 ? 158.160 149.248 101.087 1.00 52.32 122 LYS D CA 1
ATOM 9062 C C . LYS D 1 122 ? 158.602 148.799 102.473 1.00 52.32 122 LYS D C 1
ATOM 9063 O O . LYS D 1 122 ? 157.899 148.009 103.113 1.00 52.32 122 LYS D O 1
ATOM 9069 N N . PHE D 1 123 ? 159.747 149.289 102.951 1.00 59.18 123 PHE D N 1
ATOM 9070 C CA . PHE D 1 123 ? 160.336 148.813 104.195 1.00 59.18 123 PHE D CA 1
ATOM 9071 C C . PHE D 1 123 ? 159.990 149.667 105.408 1.00 59.18 123 PHE D C 1
ATOM 9072 O O . PHE D 1 123 ? 160.119 149.184 106.538 1.00 59.18 123 PHE D O 1
ATOM 9080 N N . LEU D 1 124 ? 159.551 150.910 105.210 1.00 58.86 124 LEU D N 1
ATOM 9081 C CA . LEU D 1 124 ? 159.334 151.805 106.345 1.00 58.86 124 LEU D CA 1
ATOM 9082 C C . LEU D 1 124 ? 158.360 151.239 107.368 1.00 58.86 124 LEU D C 1
ATOM 9083 O O . LEU D 1 124 ? 158.720 151.172 108.556 1.00 58.86 124 LEU D O 1
ATOM 9088 N N . PRO D 1 125 ? 157.159 150.784 107.000 1.00 58.84 125 PRO D N 1
ATOM 9089 C CA . PRO D 1 125 ? 156.181 150.402 108.031 1.00 58.84 125 PRO D CA 1
ATOM 9090 C C . PRO D 1 125 ? 156.627 149.237 108.905 1.00 58.84 125 PRO D C 1
ATOM 9091 O O . PRO D 1 125 ? 155.887 148.819 109.801 1.00 58.84 125 PRO D O 1
ATOM 9095 N N . TYR D 1 126 ? 157.821 148.699 108.655 1.00 60.35 126 TYR D N 1
ATOM 9096 C CA . TYR D 1 126 ? 158.472 147.764 109.566 1.00 60.35 126 TYR D CA 1
ATOM 9097 C C . TYR D 1 126 ? 159.576 148.425 110.382 1.00 60.35 126 TYR D C 1
ATOM 9098 O O . TYR D 1 126 ? 159.722 148.141 111.578 1.00 60.35 126 TYR D O 1
ATOM 9107 N N . ALA D 1 127 ? 160.363 149.302 109.755 1.00 61.69 127 ALA D N 1
ATOM 9108 C CA . ALA D 1 127 ? 161.357 150.061 110.503 1.00 61.69 127 ALA D CA 1
ATOM 9109 C C . ALA D 1 127 ? 160.701 150.915 111.577 1.00 61.69 127 ALA D C 1
ATOM 9110 O O . ALA D 1 127 ? 161.309 151.179 112.618 1.00 61.69 127 ALA D O 1
ATOM 9112 N N . LEU D 1 128 ? 159.463 151.352 111.347 1.00 63.14 128 LEU D N 1
ATOM 9113 C CA . LEU D 1 128 ? 158.749 152.110 112.368 1.00 63.14 128 LEU D CA 1
ATOM 9114 C C . LEU D 1 128 ? 158.441 151.242 113.585 1.00 63.14 128 LEU D C 1
ATOM 9115 O O . LEU D 1 128 ? 158.590 151.690 114.729 1.00 63.14 128 LEU D O 1
ATOM 9120 N N . LEU D 1 129 ? 158.023 149.992 113.363 1.00 63.32 129 LEU D N 1
ATOM 9121 C CA . LEU D 1 129 ? 157.847 149.065 114.477 1.00 63.32 129 LEU D CA 1
ATOM 9122 C C . LEU D 1 129 ? 159.166 148.831 115.199 1.00 63.32 129 LEU D C 1
ATOM 9123 O O . LEU D 1 129 ? 159.212 148.770 116.436 1.00 63.32 129 LEU D O 1
ATOM 9128 N N . ALA D 1 130 ? 160.250 148.679 114.437 1.00 65.57 130 ALA D N 1
ATOM 9129 C CA . ALA D 1 130 ? 161.557 148.480 115.052 1.00 65.57 130 ALA D CA 1
ATOM 9130 C C . ALA D 1 130 ? 161.931 149.667 115.931 1.00 65.57 130 ALA D C 1
ATOM 9131 O O . ALA D 1 130 ? 162.435 149.490 117.046 1.00 65.57 130 ALA D O 1
ATOM 9133 N N . PHE D 1 131 ? 161.687 150.885 115.445 1.00 66.46 131 PHE D N 1
ATOM 9134 C CA . PHE D 1 131 ? 161.983 152.077 116.233 1.00 66.46 131 PHE D CA 1
ATOM 9135 C C . PHE D 1 131 ? 161.118 152.138 117.483 1.00 66.46 131 PHE D C 1
ATOM 9136 O O . PHE D 1 131 ? 161.595 152.523 118.556 1.00 66.46 131 PHE D O 1
ATOM 9144 N N . ALA D 1 132 ? 159.839 151.779 117.363 1.00 68.33 132 ALA D N 1
ATOM 9145 C CA . ALA D 1 132 ? 158.971 151.766 118.536 1.00 68.33 132 ALA D CA 1
ATOM 9146 C C . ALA D 1 132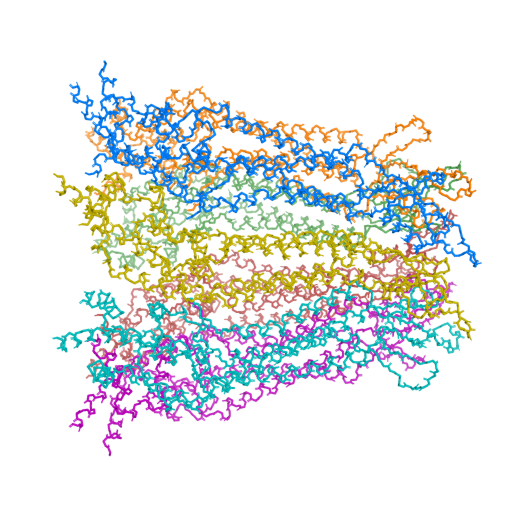 ? 159.513 150.817 119.598 1.00 68.33 132 ALA D C 1
ATOM 9147 O O . ALA D 1 132 ? 159.618 151.176 120.777 1.00 68.33 132 ALA D O 1
ATOM 9149 N N . ALA D 1 133 ? 159.878 149.599 119.191 1.00 69.58 133 ALA D N 1
ATOM 9150 C CA . ALA D 1 133 ? 160.414 148.636 120.150 1.00 69.58 133 ALA D CA 1
ATOM 9151 C C . ALA D 1 133 ? 161.723 149.129 120.756 1.00 69.58 133 ALA D C 1
ATOM 9152 O O . ALA D 1 133 ? 161.952 148.992 121.966 1.00 69.58 133 ALA D O 1
ATOM 9154 N N . ILE D 1 134 ? 162.599 149.704 119.930 1.00 72.29 134 ILE D N 1
ATOM 9155 C CA . ILE D 1 134 ? 163.886 150.179 120.427 1.00 72.29 134 ILE D CA 1
ATOM 9156 C C . ILE D 1 134 ? 163.681 151.283 121.455 1.00 72.29 134 ILE D C 1
ATOM 9157 O O . ILE D 1 134 ? 164.342 151.310 122.500 1.00 72.29 134 ILE D O 1
ATOM 9162 N N . MET D 1 135 ? 162.765 152.214 121.178 1.00 73.78 135 MET D N 1
ATOM 9163 C CA . MET D 1 135 ? 162.519 153.303 122.115 1.00 73.78 135 MET D CA 1
ATOM 9164 C C . MET D 1 135 ? 161.802 152.819 123.367 1.00 73.78 135 MET D C 1
ATOM 9165 O O . MET D 1 135 ? 161.923 153.444 124.427 1.00 73.78 135 MET D O 1
ATOM 9170 N N . TYR D 1 136 ? 161.047 151.725 123.270 1.00 76.88 136 TYR D N 1
ATOM 9171 C CA . TYR D 1 136 ? 160.431 151.143 124.456 1.00 76.88 136 TYR D CA 1
ATOM 9172 C C . TYR D 1 136 ? 161.431 150.376 125.312 1.00 76.88 136 TYR D C 1
ATOM 9173 O O . TYR D 1 136 ? 161.207 150.226 126.518 1.00 76.88 136 TYR D O 1
ATOM 9182 N N . VAL D 1 137 ? 162.520 149.891 124.714 1.00 80.34 137 VAL D N 1
ATOM 9183 C CA . VAL D 1 137 ? 163.492 149.094 125.467 1.00 80.34 137 VAL D CA 1
ATOM 9184 C C . VAL D 1 137 ? 163.971 149.798 126.736 1.00 80.34 137 VAL D C 1
ATOM 9185 O O . VAL D 1 137 ? 163.947 149.172 127.805 1.00 80.34 137 VAL D O 1
ATOM 9189 N N . PRO D 1 138 ? 164.416 151.059 126.699 1.00 81.89 138 PRO D N 1
ATOM 9190 C CA . PRO D 1 138 ? 165.023 151.646 127.909 1.00 81.89 138 PRO D CA 1
ATOM 9191 C C . PRO D 1 138 ? 164.114 151.640 129.125 1.00 81.89 138 PRO D C 1
ATOM 9192 O O . PRO D 1 138 ? 164.606 151.463 130.247 1.00 81.89 138 PRO D O 1
ATOM 9196 N N . ALA D 1 139 ? 162.807 151.838 128.949 1.00 87.22 139 ALA D N 1
ATOM 9197 C CA . ALA D 1 139 ? 161.903 151.763 130.092 1.00 87.22 139 ALA D CA 1
ATOM 9198 C C . ALA D 1 139 ? 161.934 150.376 130.719 1.00 87.22 139 ALA D C 1
ATOM 9199 O O . ALA D 1 139 ? 162.002 150.239 131.947 1.00 87.22 139 ALA D O 1
ATOM 9201 N N . LEU D 1 140 ? 161.897 149.333 129.886 1.00 90.38 140 LEU D N 1
ATOM 9202 C CA . LEU D 1 140 ? 161.978 147.970 130.399 1.00 90.38 140 LEU D CA 1
ATOM 9203 C C . LEU D 1 140 ? 163.309 147.725 131.097 1.00 90.38 140 LEU D C 1
ATOM 9204 O O . LEU D 1 140 ? 163.360 147.063 132.141 1.00 90.38 140 LEU D O 1
ATOM 9209 N N . GLY D 1 141 ? 164.400 148.238 130.527 1.00 93.89 141 GLY D N 1
ATOM 9210 C CA . GLY D 1 141 ? 165.697 148.066 131.162 1.00 93.89 141 GLY D CA 1
ATOM 9211 C C . GLY D 1 141 ? 165.752 148.705 132.536 1.00 93.89 141 GLY D C 1
ATOM 9212 O O . GLY D 1 141 ? 166.218 148.097 133.504 1.00 93.89 141 GLY D O 1
ATOM 9213 N N . TRP D 1 142 ? 165.268 149.945 132.640 1.00 96.58 142 TRP D N 1
ATOM 9214 C CA . TRP D 1 142 ? 165.251 150.619 133.933 1.00 96.58 142 TRP D CA 1
ATOM 9215 C C . TRP D 1 142 ? 164.369 149.874 134.924 1.00 96.58 142 TRP D C 1
ATOM 9216 O O . TRP D 1 142 ? 164.722 149.741 136.102 1.00 96.58 142 TRP D O 1
ATOM 9227 N N . GLU D 1 143 ? 163.209 149.394 134.474 1.00 96.92 143 GLU D N 1
ATOM 9228 C CA . GLU D 1 143 ? 162.354 148.609 135.356 1.00 96.92 143 GLU D CA 1
ATOM 9229 C C . GLU D 1 143 ? 163.103 147.395 135.889 1.00 96.92 143 GLU D C 1
ATOM 9230 O O . GLU D 1 143 ? 163.182 147.180 137.104 1.00 96.92 143 GLU D O 1
ATOM 9236 N N . PHE D 1 144 ? 163.692 146.605 134.989 1.00 95.78 144 PHE D N 1
ATOM 9237 C CA . PHE D 1 144 ? 164.387 145.395 135.413 1.00 95.78 144 PHE D CA 1
ATOM 9238 C C . PHE D 1 144 ? 165.543 145.710 136.350 1.00 95.78 144 PHE D C 1
ATOM 9239 O O . PHE D 1 144 ? 165.837 144.922 137.256 1.00 95.78 144 PHE D O 1
ATOM 9247 N N . LEU D 1 145 ? 166.211 146.847 136.154 1.00 97.71 145 LEU D N 1
ATOM 9248 C CA . LEU D 1 145 ? 167.398 147.158 136.938 1.00 97.71 145 LEU D CA 1
ATOM 9249 C C . LEU D 1 145 ? 167.100 147.881 138.246 1.00 97.71 145 LEU D C 1
ATOM 9250 O O . LEU D 1 145 ? 167.977 147.927 139.117 1.00 97.71 145 LEU D O 1
ATOM 9255 N N . ALA D 1 146 ? 165.900 148.444 138.414 1.00 103.52 146 ALA D N 1
ATOM 9256 C CA . ALA D 1 146 ? 165.600 149.243 139.593 1.00 103.52 146 ALA D CA 1
ATOM 9257 C C . ALA D 1 146 ? 164.397 148.772 140.399 1.00 103.52 146 ALA D C 1
ATOM 9258 O O . ALA D 1 146 ? 164.161 149.319 141.483 1.00 103.52 146 ALA D O 1
ATOM 9260 N N . SER D 1 147 ? 163.630 147.790 139.919 1.00 109.91 147 SER D N 1
ATOM 9261 C CA . SER D 1 147 ? 162.407 147.404 140.614 1.00 109.91 147 SER D CA 1
ATOM 9262 C C . SER D 1 147 ? 162.670 147.103 142.085 1.00 109.91 147 SER D C 1
ATOM 9263 O O . SER D 1 147 ? 162.148 147.783 142.976 1.00 109.91 147 SER D O 1
ATOM 9266 N N . THR D 1 148 ? 163.489 146.084 142.356 1.00 114.94 148 THR D N 1
ATOM 9267 C CA . THR D 1 148 ? 163.675 145.629 143.731 1.00 114.94 148 THR D CA 1
ATOM 9268 C C . THR D 1 148 ? 164.322 146.705 144.594 1.00 114.94 148 THR D C 1
ATOM 9269 O O . THR D 1 148 ? 163.895 146.941 145.732 1.00 114.94 148 THR D O 1
ATOM 9273 N N . ARG D 1 149 ? 165.360 147.363 144.075 1.00 115.86 149 ARG D N 1
ATOM 9274 C CA . ARG D 1 149 ? 166.081 148.342 144.880 1.00 115.86 149 ARG D CA 1
ATOM 9275 C C . ARG D 1 149 ? 165.179 149.505 145.266 1.00 115.86 149 ARG D C 1
ATOM 9276 O O . ARG D 1 149 ? 165.126 149.901 146.438 1.00 115.86 149 ARG D O 1
ATOM 9284 N N . LEU D 1 150 ? 164.461 150.074 144.294 1.00 115.93 150 LEU D N 1
ATOM 9285 C CA . LEU D 1 150 ? 163.581 151.191 144.609 1.00 115.93 150 LEU D CA 1
ATOM 9286 C C . LEU D 1 150 ? 162.431 150.746 145.501 1.00 115.93 150 LEU D C 1
ATOM 9287 O O . LEU D 1 150 ? 162.012 151.490 146.395 1.00 115.93 150 LEU D O 1
ATOM 9292 N N . THR D 1 151 ? 161.906 149.537 145.280 1.00 121.60 151 THR D N 1
ATOM 9293 C CA . THR D 1 151 ? 160.871 149.016 146.164 1.00 121.60 151 THR D CA 1
ATOM 9294 C C . THR D 1 151 ? 161.349 149.019 147.608 1.00 121.60 151 THR D C 1
ATOM 9295 O O . THR D 1 151 ? 160.678 149.556 148.497 1.00 121.60 151 THR D O 1
ATOM 9299 N N . SER D 1 152 ? 162.523 148.435 147.856 1.00 126.22 152 SER D N 1
ATOM 9300 C CA . SER D 1 152 ? 163.045 148.367 149.217 1.00 126.22 152 SER D CA 1
ATOM 9301 C C . SER D 1 152 ? 163.293 149.761 149.783 1.00 126.22 152 SER D C 1
ATOM 9302 O O . SER D 1 152 ? 162.919 150.058 150.926 1.00 126.22 152 SER D O 1
ATOM 9305 N N . GLU D 1 153 ? 163.922 150.633 148.993 1.00 124.05 153 GLU D N 1
ATOM 9306 C CA . GLU D 1 153 ? 164.278 151.956 149.495 1.00 124.05 153 GLU D CA 1
ATOM 9307 C C . GLU D 1 153 ? 163.035 152.751 149.871 1.00 124.05 153 GLU D C 1
ATOM 9308 O O . GLU D 1 153 ? 162.976 153.361 150.945 1.00 124.05 153 GLU D O 1
ATOM 9314 N N . LEU D 1 154 ? 162.019 152.745 149.006 1.00 124.23 154 LEU D N 1
ATOM 9315 C CA . LEU D 1 154 ? 160.813 153.511 149.295 1.00 124.23 154 LEU D CA 1
ATOM 9316 C C . LEU D 1 154 ? 159.993 152.867 150.405 1.00 124.23 154 LEU D C 1
ATOM 9317 O O . LEU D 1 154 ? 159.361 153.580 151.194 1.00 124.23 154 LEU D O 1
ATOM 9322 N N . ASN D 1 155 ? 159.995 151.534 150.498 1.00 129.07 155 ASN D N 1
ATOM 9323 C CA . ASN D 1 155 ? 159.321 150.881 151.614 1.00 129.07 155 ASN D CA 1
ATOM 9324 C C . ASN D 1 155 ? 159.941 151.303 152.937 1.00 129.07 155 ASN D C 1
ATOM 9325 O O . ASN D 1 155 ? 159.228 151.550 153.916 1.00 129.07 155 ASN D O 1
ATOM 9330 N N . PHE D 1 156 ? 161.271 151.384 152.987 1.00 130.83 156 PHE D N 1
ATOM 9331 C CA . PHE D 1 156 ? 161.922 151.892 154.190 1.00 130.83 156 PHE D CA 1
ATOM 9332 C C . PHE D 1 156 ? 161.575 153.357 154.425 1.00 130.83 156 PHE D C 1
ATOM 9333 O O . PHE D 1 156 ? 161.250 153.752 155.552 1.00 130.83 156 PHE D O 1
ATOM 9341 N N . LEU D 1 157 ? 161.620 154.172 153.368 1.00 129.72 157 LEU D N 1
ATOM 9342 C CA . LEU D 1 157 ? 161.494 155.616 153.533 1.00 129.72 157 LEU D CA 1
ATOM 9343 C C . LEU D 1 157 ? 160.094 156.009 153.994 1.00 129.72 157 LEU D C 1
ATOM 9344 O O . LEU D 1 157 ? 159.943 156.929 154.804 1.00 129.72 157 LEU D O 1
ATOM 9349 N N . LEU D 1 158 ? 159.055 155.342 153.486 1.00 133.98 158 LEU D N 1
ATOM 9350 C CA . LEU D 1 158 ? 157.696 155.717 153.870 1.00 133.98 158 LEU D CA 1
ATOM 9351 C C . LEU D 1 158 ? 157.465 155.479 155.360 1.00 133.98 158 LEU D C 1
ATOM 9352 O O . LEU D 1 158 ? 156.947 156.351 156.069 1.00 133.98 158 LEU D O 1
ATOM 9357 N N . GLN D 1 159 ? 157.867 154.309 155.859 1.00 136.46 159 GLN D N 1
ATOM 9358 C CA . GLN D 1 159 ? 157.744 154.041 157.288 1.00 136.46 159 GLN D CA 1
ATOM 9359 C C . GLN D 1 159 ? 158.627 154.982 158.096 1.00 136.46 159 GLN D C 1
ATOM 9360 O O . GLN D 1 159 ? 158.243 155.428 159.185 1.00 136.46 159 GLN D O 1
ATOM 9366 N N . GLU D 1 160 ? 159.815 155.294 157.575 1.00 135.86 160 GLU D N 1
ATOM 9367 C CA . GLU D 1 160 ? 160.739 156.165 158.288 1.00 135.86 160 GLU D CA 1
ATOM 9368 C C . GLU D 1 160 ? 160.155 157.566 158.450 1.00 135.86 160 GLU D C 1
ATOM 9369 O O . GLU D 1 160 ? 160.212 158.151 159.539 1.00 135.86 160 GLU D O 1
ATOM 9375 N N . ILE D 1 161 ? 159.539 158.101 157.392 1.00 136.91 161 ILE D N 1
ATOM 9376 C CA . ILE D 1 161 ? 158.915 159.420 157.478 1.00 136.91 161 ILE D CA 1
ATOM 9377 C C . ILE D 1 161 ? 157.664 159.371 158.351 1.00 136.91 161 ILE D C 1
ATOM 9378 O O . ILE D 1 161 ? 157.354 160.333 159.065 1.00 136.91 161 ILE D O 1
ATOM 9383 N N . ASP D 1 162 ? 156.909 158.270 158.294 1.00 137.36 162 ASP D N 1
ATOM 9384 C CA . ASP D 1 162 ? 155.757 158.133 159.181 1.00 137.36 162 ASP D CA 1
ATOM 9385 C C . ASP D 1 162 ? 156.185 158.223 160.640 1.00 137.36 162 ASP D C 1
ATOM 9386 O O . ASP D 1 162 ? 155.585 158.958 161.438 1.00 137.36 162 ASP D O 1
ATOM 9391 N N . ASN D 1 163 ? 157.231 157.480 161.006 1.00 139.12 163 ASN D N 1
ATOM 9392 C CA . ASN D 1 163 ? 157.738 157.548 162.371 1.00 139.12 163 ASN D CA 1
ATOM 9393 C C . ASN D 1 163 ? 158.280 158.936 162.685 1.00 139.12 163 ASN D C 1
ATOM 9394 O O . ASN D 1 163 ? 158.138 159.424 163.811 1.00 139.12 163 ASN D O 1
ATOM 9399 N N . CYS D 1 164 ? 158.900 159.592 161.701 1.00 140.36 164 CYS D N 1
ATOM 9400 C CA . CYS D 1 164 ? 159.404 160.943 161.927 1.00 140.36 164 CYS D CA 1
ATOM 9401 C C . CYS D 1 164 ? 158.277 161.905 162.275 1.00 140.36 164 CYS D C 1
ATOM 9402 O O . CYS D 1 164 ? 158.412 162.730 163.185 1.00 140.36 164 CYS D O 1
ATOM 9405 N N . TYR D 1 165 ? 157.156 161.822 161.562 1.00 141.33 165 TYR D N 1
ATOM 9406 C CA . TYR D 1 165 ? 156.058 162.740 161.847 1.00 141.33 165 TYR D CA 1
ATOM 9407 C C . TYR D 1 165 ? 155.317 162.363 163.124 1.00 141.33 165 TYR D C 1
ATOM 9408 O O . TYR D 1 165 ? 154.799 163.247 163.819 1.00 141.33 165 TYR D O 1
ATOM 9417 N N . HIS D 1 166 ? 155.278 161.076 163.473 1.00 143.18 166 HIS D N 1
ATOM 9418 C CA . HIS D 1 166 ? 154.792 160.707 164.800 1.00 143.18 166 HIS D CA 1
ATOM 9419 C C . HIS D 1 166 ? 155.673 161.320 165.884 1.00 143.18 166 HIS D C 1
ATOM 9420 O O . HIS D 1 166 ? 155.174 161.826 166.899 1.00 143.18 166 HIS D O 1
ATOM 9427 N N . ARG D 1 167 ? 156.992 161.298 165.677 1.00 144.10 167 ARG D N 1
ATOM 9428 C CA . ARG D 1 167 ? 157.900 161.957 166.609 1.00 144.10 167 ARG D CA 1
ATOM 9429 C C . ARG D 1 167 ? 157.649 163.456 166.657 1.00 144.10 167 ARG D C 1
ATOM 9430 O O . ARG D 1 167 ? 157.771 164.076 167.716 1.00 144.10 167 ARG D O 1
ATOM 9438 N N . ALA D 1 168 ? 157.360 164.065 165.508 1.00 145.84 168 ALA D N 1
ATOM 9439 C CA . ALA D 1 168 ? 157.050 165.491 165.489 1.00 145.84 168 ALA D CA 1
ATOM 9440 C C . ALA D 1 168 ? 155.815 165.786 166.329 1.00 145.84 168 ALA D C 1
ATOM 9441 O O . ALA D 1 168 ? 155.784 166.762 167.091 1.00 145.84 168 ALA D O 1
ATOM 9443 N N . ALA D 1 169 ? 154.784 164.950 166.198 1.00 148.12 169 ALA D N 1
ATOM 9444 C CA . ALA D 1 169 ? 153.601 165.101 167.037 1.00 148.12 169 ALA D CA 1
ATOM 9445 C C . ALA D 1 169 ? 153.962 164.974 168.511 1.00 148.12 169 ALA D C 1
ATOM 9446 O O . ALA D 1 169 ? 153.484 165.750 169.347 1.00 148.12 169 ALA D O 1
ATOM 9448 N N . GLU D 1 170 ? 154.812 164.001 168.847 1.00 149.69 170 GLU D N 1
ATOM 9449 C CA . GLU D 1 170 ? 155.238 163.840 170.235 1.00 149.69 170 GLU D CA 1
ATOM 9450 C C . GLU D 1 170 ? 155.989 165.071 170.733 1.00 149.69 170 GLU D C 1
ATOM 9451 O O . GLU D 1 170 ? 155.772 165.528 171.861 1.00 149.69 170 GLU D O 1
ATOM 9457 N N . GLY D 1 171 ? 156.877 165.621 169.902 1.00 150.41 171 GLY D N 1
ATOM 9458 C CA . GLY D 1 171 ? 157.776 166.676 170.334 1.00 150.41 171 GLY D CA 1
ATOM 9459 C C . GLY D 1 171 ? 157.166 168.058 170.366 1.00 150.41 171 GLY D C 1
ATOM 9460 O O . GLY D 1 171 ? 157.663 168.921 171.096 1.00 150.41 171 GLY D O 1
ATOM 9461 N N . ARG D 1 172 ? 156.110 168.299 169.586 1.00 150.46 172 ARG D N 1
ATOM 9462 C CA . ARG D 1 172 ? 155.422 169.580 169.697 1.00 150.46 172 ARG D CA 1
ATOM 9463 C C . ARG D 1 172 ? 154.720 169.740 171.040 1.00 150.46 172 ARG D C 1
ATOM 9464 O O . ARG D 1 172 ? 154.486 170.873 171.471 1.00 150.46 172 ARG D O 1
ATOM 9472 N N . ALA D 1 173 ? 154.385 168.636 171.709 1.00 152.19 173 ALA D N 1
ATOM 9473 C CA . ALA D 1 173 ? 153.633 168.725 172.959 1.00 152.19 173 ALA D CA 1
ATOM 9474 C C . ALA D 1 173 ? 154.374 169.490 174.047 1.00 152.19 173 ALA D C 1
ATOM 9475 O O . ALA D 1 173 ? 153.790 170.428 174.616 1.00 152.19 173 ALA D O 1
ATOM 9477 N N . PRO D 1 174 ? 155.625 169.164 174.393 1.00 153.76 174 PRO D N 1
ATOM 9478 C CA . PRO D 1 174 ? 156.312 169.923 175.453 1.00 153.76 174 PRO D CA 1
ATOM 9479 C C . PRO D 1 174 ? 156.573 171.376 175.100 1.00 153.76 174 PRO D C 1
ATOM 9480 O O . PRO D 1 174 ? 156.845 172.178 176.008 1.00 153.76 174 PRO D O 1
ATOM 9484 N N . LYS D 1 175 ? 156.506 171.744 173.821 1.00 153.57 175 LYS D N 1
ATOM 9485 C CA . LYS D 1 175 ? 156.809 173.120 173.446 1.00 153.57 175 LYS D CA 1
ATOM 9486 C C . LYS D 1 175 ? 155.833 174.099 174.087 1.00 153.57 175 LYS D C 1
ATOM 9487 O O . LYS D 1 175 ? 156.250 175.145 174.599 1.00 153.57 175 LYS D O 1
ATOM 9493 N N . ILE D 1 176 ? 154.536 173.781 174.076 1.00 153.58 176 ILE D N 1
ATOM 9494 C CA . ILE D 1 176 ? 153.550 174.697 174.647 1.00 153.58 176 ILE D CA 1
ATOM 9495 C C . ILE D 1 176 ? 153.815 174.894 176.131 1.00 153.58 176 ILE D C 1
ATOM 9496 O O . ILE D 1 176 ? 153.744 176.018 176.647 1.00 153.58 176 ILE D O 1
ATOM 9501 N N . GLU D 1 177 ? 154.111 173.806 176.843 1.00 151.87 177 GLU D N 1
ATOM 9502 C CA . GLU D 1 177 ? 154.462 173.927 178.250 1.00 151.87 177 GLU D CA 1
ATOM 9503 C C . GLU D 1 177 ? 155.679 174.822 178.420 1.00 151.87 177 GLU D C 1
ATOM 9504 O O . GLU D 1 177 ? 155.745 175.621 179.360 1.00 151.87 177 GLU D O 1
ATOM 9510 N N . LYS D 1 178 ? 156.650 174.712 177.510 1.00 153.07 178 LYS D N 1
ATOM 9511 C CA . LYS D 1 178 ? 157.820 175.581 177.585 1.00 153.07 178 LYS D CA 1
ATOM 9512 C C . LYS D 1 178 ? 157.435 177.050 177.424 1.00 153.07 178 LYS D C 1
ATOM 9513 O O . LYS D 1 178 ? 157.904 177.908 178.184 1.00 153.07 178 LYS D O 1
ATOM 9519 N N . GLN D 1 179 ? 156.585 177.366 176.440 1.00 153.56 179 GLN D N 1
ATOM 9520 C CA . GLN D 1 179 ? 156.197 178.766 176.260 1.00 153.56 179 GLN D CA 1
ATOM 9521 C C . GLN D 1 179 ? 155.447 179.286 177.480 1.00 153.56 179 GLN D C 1
ATOM 9522 O O . GLN D 1 179 ? 155.686 180.415 177.926 1.00 153.56 179 GLN D O 1
ATOM 9528 N N . ILE D 1 180 ? 154.532 178.486 178.034 1.00 152.71 180 ILE D N 1
ATOM 9529 C CA . ILE D 1 180 ? 153.821 178.945 179.226 1.00 152.71 180 ILE D CA 1
ATOM 9530 C C . ILE D 1 180 ? 154.792 179.122 180.386 1.00 152.71 180 ILE D C 1
ATOM 9531 O O . ILE D 1 180 ? 154.629 180.035 181.205 1.00 152.71 180 ILE D O 1
ATOM 9536 N N . GLN D 1 181 ? 155.810 178.265 180.482 1.00 154.18 181 GLN D N 1
ATOM 9537 C CA . GLN D 1 181 ? 156.839 178.457 181.497 1.00 154.18 181 GLN D CA 1
ATOM 9538 C C . GLN D 1 181 ? 157.537 179.796 181.309 1.00 154.18 181 GLN D C 1
ATOM 9539 O O . GLN D 1 181 ? 157.803 180.510 182.284 1.00 154.18 181 GLN D O 1
ATOM 9545 N N . SER D 1 182 ? 157.844 180.154 180.060 1.00 154.97 182 SER D N 1
ATOM 9546 C CA . SER D 1 182 ? 158.402 181.475 179.797 1.00 154.97 182 SER D CA 1
ATOM 9547 C C . SER D 1 182 ? 157.441 182.576 180.226 1.00 154.97 182 SER D C 1
ATOM 9548 O O . SER D 1 182 ? 157.877 183.676 180.587 1.00 154.97 182 SER D O 1
ATOM 9551 N N . LYS D 1 183 ? 156.140 182.303 180.194 1.00 152.67 183 LYS D N 1
ATOM 9552 C CA . LYS D 1 183 ? 155.131 183.260 180.637 1.00 152.67 183 LYS D CA 1
ATOM 9553 C C . LYS D 1 183 ? 154.649 182.929 182.045 1.00 152.67 183 LYS D C 1
ATOM 9554 O O . LYS D 1 183 ? 154.533 183.812 182.895 1.00 152.67 183 LYS D O 1
ATOM 9560 N N . GLU D 1 189 ? 165.697 187.435 172.201 1.00 157.49 189 GLU D N 1
ATOM 9561 C CA . GLU D 1 189 ? 164.262 187.290 171.985 1.00 157.49 189 GLU D CA 1
ATOM 9562 C C . GLU D 1 189 ? 163.760 185.982 172.587 1.00 157.49 189 GLU D C 1
ATOM 9563 O O . GLU D 1 189 ? 164.425 184.950 172.497 1.00 157.49 189 GLU D O 1
ATOM 9569 N N . ARG D 1 190 ? 162.578 186.034 173.204 1.00 155.68 190 ARG D N 1
ATOM 9570 C CA . ARG D 1 190 ? 162.034 184.851 173.863 1.00 155.68 190 ARG D CA 1
ATOM 9571 C C . ARG D 1 190 ? 161.764 183.736 172.861 1.00 155.68 190 ARG D C 1
ATOM 9572 O O . ARG D 1 190 ? 162.199 182.593 173.051 1.00 155.68 190 ARG D O 1
ATOM 9580 N N . GLU D 1 191 ? 161.043 184.048 171.783 1.00 156.66 191 GLU D N 1
ATOM 9581 C CA . GLU D 1 191 ? 160.688 183.015 170.817 1.00 156.66 191 GLU D CA 1
ATOM 9582 C C . GLU D 1 191 ? 161.929 182.423 170.164 1.00 156.66 191 GLU D C 1
ATOM 9583 O O . GLU D 1 191 ? 162.042 181.200 170.022 1.00 156.66 191 GLU D O 1
ATOM 9589 N N . LYS D 1 192 ? 162.874 183.274 169.759 1.00 157.85 192 LYS D N 1
ATOM 9590 C CA . LYS D 1 192 ? 164.058 182.778 169.065 1.00 157.85 192 LYS D CA 1
ATOM 9591 C C . LYS D 1 192 ? 164.899 181.896 169.980 1.00 157.85 192 LYS D C 1
ATOM 9592 O O . LYS D 1 192 ? 165.376 180.833 169.567 1.00 157.85 192 LYS D O 1
ATOM 9598 N N . ARG D 1 193 ? 165.095 182.319 171.231 1.00 157.51 193 ARG D N 1
ATOM 9599 C CA . ARG D 1 193 ? 165.887 181.509 172.151 1.00 157.51 193 ARG D CA 1
ATOM 9600 C C . ARG D 1 193 ? 165.178 180.199 172.471 1.00 157.51 193 ARG D C 1
ATOM 9601 O O . ARG D 1 193 ? 165.826 179.154 172.606 1.00 157.51 193 ARG D O 1
ATOM 9609 N N . GLU D 1 194 ? 163.847 180.231 172.585 1.00 156.00 194 GLU D N 1
ATOM 9610 C CA . GLU D 1 194 ? 163.099 178.994 172.788 1.00 156.00 194 GLU D CA 1
ATOM 9611 C C . GLU D 1 194 ? 163.292 178.040 171.616 1.00 156.00 194 GLU D C 1
ATOM 9612 O O . GLU D 1 194 ? 163.521 176.841 171.811 1.00 156.00 194 GLU D O 1
ATOM 9618 N N . ILE D 1 195 ? 163.213 178.557 170.388 1.00 156.43 195 ILE D N 1
ATOM 9619 C CA . ILE D 1 195 ? 163.411 177.708 169.216 1.00 156.43 195 ILE D CA 1
ATOM 9620 C C . ILE D 1 195 ? 164.825 177.141 169.200 1.00 156.43 195 ILE D C 1
ATOM 9621 O O . ILE D 1 195 ? 165.032 175.963 168.886 1.00 156.43 195 ILE D O 1
ATOM 9626 N N . ILE D 1 196 ? 165.820 177.968 169.525 1.00 156.99 196 ILE D N 1
ATOM 9627 C CA . ILE D 1 196 ? 167.206 177.503 169.502 1.00 156.99 196 ILE D CA 1
ATOM 9628 C C . ILE D 1 196 ? 167.409 176.386 170.520 1.00 156.99 196 ILE D C 1
ATOM 9629 O O . ILE D 1 196 ? 167.990 175.337 170.209 1.00 156.99 196 ILE D O 1
ATOM 9634 N N . GLU D 1 197 ? 166.939 176.591 171.753 1.00 155.34 197 GLU D N 1
ATOM 9635 C CA . GLU D 1 197 ? 167.127 175.566 172.776 1.00 155.34 197 GLU D CA 1
ATOM 9636 C C . GLU D 1 197 ? 166.361 174.298 172.423 1.00 155.34 197 GLU D C 1
ATOM 9637 O O . GLU D 1 197 ? 166.840 173.186 172.675 1.00 155.34 197 GLU D O 1
ATOM 9643 N N . ASN D 1 198 ? 165.170 174.440 171.834 1.00 154.58 198 ASN D N 1
ATOM 9644 C CA . ASN D 1 198 ? 164.429 173.267 171.384 1.00 154.58 198 ASN D CA 1
ATOM 9645 C C . ASN D 1 198 ? 165.216 172.503 170.328 1.00 154.58 198 ASN D C 1
ATOM 9646 O O . ASN D 1 198 ? 165.315 171.274 170.378 1.00 154.58 198 ASN D O 1
ATOM 9651 N N . ALA D 1 199 ? 165.797 173.221 169.366 1.00 154.91 199 ALA D N 1
ATOM 9652 C CA . ALA D 1 199 ? 166.592 172.558 168.340 1.00 154.91 199 ALA D CA 1
ATOM 9653 C C . ALA D 1 199 ? 167.773 171.825 168.958 1.00 154.91 199 ALA D C 1
ATOM 9654 O O . ALA D 1 199 ? 168.096 170.700 168.558 1.00 154.91 199 ALA D O 1
ATOM 9656 N N . GLU D 1 200 ? 168.431 172.446 169.939 1.00 156.92 200 GLU D N 1
ATOM 9657 C CA . GLU D 1 200 ? 169.584 171.802 170.564 1.00 156.92 200 GLU D CA 1
ATOM 9658 C C . GLU D 1 200 ? 169.180 170.547 171.333 1.00 156.92 200 GLU D C 1
ATOM 9659 O O . GLU D 1 200 ? 169.850 169.513 171.232 1.00 156.92 200 GLU D O 1
ATOM 9665 N N . LYS D 1 201 ? 168.093 170.611 172.104 1.00 155.51 201 LYS D N 1
ATOM 9666 C CA . LYS D 1 201 ? 167.765 169.556 173.057 1.00 155.51 201 LYS D CA 1
ATOM 9667 C C . LYS D 1 201 ? 166.732 168.557 172.547 1.00 155.51 201 LYS D C 1
ATOM 9668 O O . LYS D 1 201 ? 166.381 167.629 173.283 1.00 155.51 201 LYS D O 1
ATOM 9674 N N . GLU D 1 202 ? 166.237 168.709 171.320 1.00 151.37 202 GLU D N 1
ATOM 9675 C CA . GLU D 1 202 ? 165.170 167.852 170.818 1.00 151.37 202 GLU D CA 1
ATOM 9676 C C . GLU D 1 202 ? 165.678 166.638 170.049 1.00 151.37 202 GLU D C 1
ATOM 9677 O O . GLU D 1 202 ? 164.898 165.711 169.806 1.00 151.37 202 GLU D O 1
ATOM 9683 N N . LYS D 1 203 ? 166.956 166.606 169.679 1.00 146.39 203 LYS D N 1
ATOM 9684 C CA . LYS D 1 203 ? 167.463 165.564 168.794 1.00 146.39 203 LYS D CA 1
ATOM 9685 C C . LYS D 1 203 ? 167.148 164.187 169.366 1.00 146.39 203 LYS D C 1
ATOM 9686 O O . LYS D 1 203 ? 167.630 163.826 170.444 1.00 146.39 203 LYS D O 1
ATOM 9692 N N . SER D 1 204 ? 166.343 163.422 168.645 1.00 142.68 204 SER D N 1
ATOM 9693 C CA . SER D 1 204 ? 165.847 162.130 169.090 1.00 142.68 204 SER D CA 1
ATOM 9694 C C . SER D 1 204 ? 166.654 160.998 168.472 1.00 142.68 204 SER D C 1
ATOM 9695 O O . SER D 1 204 ? 167.409 161.198 167.517 1.00 142.68 204 SER D O 1
ATOM 9698 N N . PRO D 1 205 ? 166.526 159.774 169.008 1.00 142.64 205 PRO D N 1
ATOM 9699 C CA . PRO D 1 205 ? 167.255 158.634 168.429 1.00 142.64 205 PRO D CA 1
ATOM 9700 C C . PRO D 1 205 ? 166.917 158.398 166.966 1.00 142.64 205 PRO D C 1
ATOM 9701 O O . PRO D 1 205 ? 167.807 158.371 166.107 1.00 142.64 205 PRO D O 1
ATOM 9705 N N . GLU D 1 206 ? 165.629 158.220 166.668 1.00 141.56 206 GLU D N 1
ATOM 9706 C CA . GLU D 1 206 ? 165.226 158.046 165.279 1.00 141.56 206 GLU D CA 1
ATOM 9707 C C . GLU D 1 206 ? 165.577 159.265 164.440 1.00 141.56 206 GLU D C 1
ATOM 9708 O O . GLU D 1 206 ? 165.740 159.142 163.223 1.00 141.56 206 GLU D O 1
ATOM 9714 N N . GLN D 1 207 ? 165.717 160.438 165.059 1.00 142.89 207 GLN D N 1
ATOM 9715 C CA . GLN D 1 207 ? 166.176 161.600 164.305 1.00 142.89 207 GLN D CA 1
ATOM 9716 C C . GLN D 1 207 ? 167.644 161.458 163.923 1.00 142.89 207 GLN D C 1
ATOM 9717 O O . GLN D 1 207 ? 168.043 161.845 162.819 1.00 142.89 207 GLN D O 1
ATOM 9723 N N . ASN D 1 208 ? 168.468 160.921 164.826 1.00 141.95 208 ASN D N 1
ATOM 9724 C CA . ASN D 1 208 ? 169.836 160.588 164.447 1.00 141.95 208 ASN D CA 1
ATOM 9725 C C . ASN D 1 208 ? 169.851 159.529 163.355 1.00 141.95 208 ASN D C 1
ATOM 9726 O O . ASN D 1 208 ? 170.715 159.557 162.471 1.00 141.95 208 ASN D O 1
ATOM 9731 N N . LEU D 1 209 ? 168.902 158.592 163.400 1.00 141.88 209 LEU D N 1
ATOM 9732 C CA . LEU D 1 209 ? 168.744 157.642 162.304 1.00 141.88 209 LEU D CA 1
ATOM 9733 C C . LEU D 1 209 ? 168.480 158.372 160.992 1.00 141.88 209 LEU D C 1
ATOM 9734 O O . LEU D 1 209 ? 169.094 158.072 159.962 1.00 141.88 209 LEU D O 1
ATOM 9739 N N . PHE D 1 210 ? 167.563 159.341 161.019 1.00 137.46 210 PHE D N 1
ATOM 9740 C CA . PHE D 1 210 ? 167.283 160.149 159.835 1.00 137.46 210 PHE D CA 1
ATOM 9741 C C . PHE D 1 210 ? 168.544 160.834 159.330 1.00 137.46 210 PHE D C 1
ATOM 9742 O O . PHE D 1 210 ? 168.835 160.817 158.128 1.00 137.46 210 PHE D O 1
ATOM 9750 N N . GLU D 1 211 ? 169.288 161.467 160.237 1.00 138.71 211 GLU D N 1
ATOM 9751 C CA . GLU D 1 211 ? 170.464 162.231 159.837 1.00 138.71 211 GLU D CA 1
ATOM 9752 C C . GLU D 1 211 ? 171.510 161.323 159.205 1.00 138.71 211 GLU D C 1
ATOM 9753 O O . GLU D 1 211 ? 172.075 161.643 158.154 1.00 138.71 211 GLU D O 1
ATOM 9759 N N . LYS D 1 212 ? 171.781 160.179 159.838 1.00 137.22 212 LYS D N 1
ATOM 9760 C CA . LYS D 1 212 ? 172.761 159.249 159.290 1.00 137.22 212 LYS D CA 1
ATOM 9761 C C . LYS D 1 212 ? 172.306 158.703 157.942 1.00 137.22 212 LYS D C 1
ATOM 9762 O O . LYS D 1 212 ? 173.111 158.574 157.010 1.00 137.22 212 LYS D O 1
ATOM 9768 N N . TYR D 1 213 ? 171.016 158.381 157.815 1.00 131.33 213 TYR D N 1
ATOM 9769 C CA . TYR D 1 213 ? 170.501 157.881 156.546 1.00 131.33 213 TYR D CA 1
ATOM 9770 C C . TYR D 1 213 ? 170.684 158.912 155.442 1.00 131.33 213 TYR D C 1
ATOM 9771 O O . TYR D 1 213 ? 171.152 158.589 154.345 1.00 131.33 213 TYR D O 1
ATOM 9780 N N . LEU D 1 214 ? 170.320 160.166 155.717 1.00 131.68 214 LEU D N 1
ATOM 9781 C CA . LEU D 1 214 ? 170.471 161.212 154.711 1.00 131.68 214 LEU D CA 1
ATOM 9782 C C . LEU D 1 214 ? 171.937 161.425 154.360 1.00 131.68 214 LEU D C 1
ATOM 9783 O O . LEU D 1 214 ? 172.282 161.612 153.188 1.00 131.68 214 LEU D O 1
ATOM 9788 N N . GLU D 1 215 ? 172.817 161.401 155.364 1.00 133.67 215 GLU D N 1
ATOM 9789 C CA . GLU D 1 215 ? 174.237 161.598 155.102 1.00 133.67 215 GLU D CA 1
ATOM 9790 C C . GLU D 1 215 ? 174.791 160.490 154.217 1.00 133.67 215 GLU D C 1
ATOM 9791 O O . GLU D 1 215 ? 175.598 160.750 153.317 1.00 133.67 215 GLU D O 1
ATOM 9797 N N . ARG D 1 216 ? 174.372 159.245 154.455 1.00 132.00 216 ARG D N 1
ATOM 9798 C CA . ARG D 1 216 ? 174.872 158.143 153.641 1.00 132.00 216 ARG D CA 1
ATOM 9799 C C . ARG D 1 216 ? 174.252 158.132 152.248 1.00 132.00 216 ARG D C 1
ATOM 9800 O O . ARG D 1 216 ? 174.906 157.705 151.290 1.00 132.00 216 ARG D O 1
ATOM 9808 N N . ARG D 1 217 ? 173.005 158.591 152.110 1.00 124.44 217 ARG D N 1
ATOM 9809 C CA . ARG D 1 217 ? 172.383 158.638 150.789 1.00 124.44 217 ARG D CA 1
ATOM 9810 C C . ARG D 1 217 ? 172.971 159.759 149.942 1.00 124.44 217 ARG D C 1
ATOM 9811 O O . ARG D 1 217 ? 173.124 159.608 148.724 1.00 124.44 217 ARG D O 1
ATOM 9819 N N . GLY D 1 218 ? 173.309 160.891 150.564 1.00 123.73 218 GLY D N 1
ATOM 9820 C CA . GLY D 1 218 ? 173.818 162.018 149.803 1.00 123.73 218 GLY D CA 1
ATOM 9821 C C . GLY D 1 218 ? 175.069 161.694 149.012 1.00 123.73 218 GLY D C 1
ATOM 9822 O O . GLY D 1 218 ? 175.328 162.310 147.975 1.00 123.73 218 GLY D O 1
ATOM 9823 N N . ARG D 1 219 ? 175.861 160.730 149.483 1.00 127.43 219 ARG D N 1
ATOM 9824 C CA . ARG D 1 219 ? 177.098 160.335 148.821 1.00 127.43 219 ARG D CA 1
ATOM 9825 C C . ARG D 1 219 ? 176.967 158.992 148.110 1.00 127.43 219 ARG D C 1
ATOM 9826 O O . ARG D 1 219 ? 177.979 158.342 147.828 1.00 127.43 219 ARG D O 1
ATOM 9834 N N . SER D 1 220 ? 175.740 158.564 147.814 1.00 122.11 220 SER D N 1
ATOM 9835 C CA . SER D 1 220 ? 175.471 157.318 147.094 1.00 122.11 220 SER D CA 1
ATOM 9836 C C . SER D 1 220 ? 174.524 157.659 145.948 1.00 122.11 220 SER D C 1
ATOM 9837 O O . SER D 1 220 ? 173.305 157.542 146.084 1.00 122.11 220 SER D O 1
ATOM 9840 N N . ASN D 1 221 ? 175.095 158.060 144.810 1.00 112.13 221 ASN D N 1
ATOM 9841 C CA . ASN D 1 221 ? 174.333 158.556 143.670 1.00 112.13 221 ASN D CA 1
ATOM 9842 C C . ASN D 1 221 ? 173.921 157.447 142.708 1.00 112.13 221 ASN D C 1
ATOM 9843 O O . ASN D 1 221 ? 173.733 157.710 141.512 1.00 112.13 221 ASN D O 1
ATOM 9848 N N . PHE D 1 222 ? 173.778 156.213 143.193 1.00 111.42 222 PHE D N 1
ATOM 9849 C CA . PHE D 1 222 ? 173.493 155.097 142.296 1.00 111.42 222 PHE D CA 1
ATOM 9850 C C . PHE D 1 222 ? 172.177 155.302 141.554 1.00 111.42 222 PHE D C 1
ATOM 9851 O O . PHE D 1 222 ? 172.112 155.146 140.330 1.00 111.42 222 PHE D O 1
ATOM 9859 N N . LEU D 1 223 ? 171.111 155.648 142.279 1.00 111.34 223 LEU D N 1
ATOM 9860 C CA . LEU D 1 223 ? 169.804 155.768 141.639 1.00 111.34 223 LEU D CA 1
ATOM 9861 C C . LEU D 1 223 ? 169.739 156.993 140.734 1.00 111.34 223 LEU D C 1
ATOM 9862 O O . LEU D 1 223 ? 169.113 156.950 139.669 1.00 111.34 223 LEU D O 1
ATOM 9867 N N . ALA D 1 224 ? 170.371 158.097 141.139 1.00 108.47 224 ALA D N 1
ATOM 9868 C CA . ALA D 1 224 ? 170.462 159.250 140.250 1.00 108.47 224 ALA D CA 1
ATOM 9869 C C . ALA D 1 224 ? 171.251 158.902 138.996 1.00 108.47 224 ALA D C 1
ATOM 9870 O O . ALA D 1 224 ? 170.877 159.297 137.883 1.00 108.47 224 ALA D O 1
ATOM 9872 N N . LYS D 1 225 ? 172.351 158.163 139.159 1.00 105.95 225 LYS D N 1
ATOM 9873 C CA . LYS D 1 225 ? 173.097 157.670 138.007 1.00 105.95 225 LYS D CA 1
ATOM 9874 C C . LYS D 1 225 ? 172.187 156.880 137.077 1.00 105.95 225 LYS D C 1
ATOM 9875 O O . LYS D 1 225 ? 172.179 157.097 135.862 1.00 105.95 225 LYS D O 1
ATOM 9881 N N . LEU D 1 226 ? 171.408 155.957 137.642 1.00 100.97 226 LEU D N 1
ATOM 9882 C CA . LEU D 1 226 ? 170.553 155.102 136.826 1.00 100.97 226 LEU D CA 1
ATOM 9883 C C . LEU D 1 226 ? 169.481 155.911 136.106 1.00 100.97 226 LEU D C 1
ATOM 9884 O O . LEU D 1 226 ? 169.187 155.652 134.935 1.00 100.97 226 LEU D O 1
ATOM 9889 N N . TYR D 1 227 ? 168.881 156.887 136.787 1.00 98.45 227 TYR D N 1
ATOM 9890 C CA . TYR D 1 227 ? 167.829 157.685 136.163 1.00 98.45 227 TYR D CA 1
ATOM 9891 C C . TYR D 1 227 ? 168.386 158.543 135.033 1.00 98.45 227 TYR D C 1
ATOM 9892 O O . TYR D 1 227 ? 167.802 158.612 133.939 1.00 98.45 227 TYR D O 1
ATOM 9901 N N . LEU D 1 228 ? 169.510 159.219 135.282 1.00 95.17 228 LEU D N 1
ATOM 9902 C CA . LEU D 1 228 ? 170.135 160.001 134.224 1.00 95.17 228 LEU D CA 1
ATOM 9903 C C . LEU D 1 228 ? 170.520 159.106 133.057 1.00 95.17 228 LEU D C 1
ATOM 9904 O O . LEU D 1 228 ? 170.347 159.484 131.893 1.00 95.17 228 LEU D O 1
ATOM 9909 N N . ALA D 1 229 ? 171.041 157.911 133.348 1.00 93.37 229 ALA D N 1
ATOM 9910 C CA . ALA D 1 229 ? 171.385 156.978 132.284 1.00 93.37 229 ALA D CA 1
ATOM 9911 C C . ALA D 1 229 ? 170.154 156.587 131.482 1.00 93.37 229 ALA D C 1
ATOM 9912 O O . ALA D 1 229 ? 170.202 156.541 130.251 1.00 93.37 229 ALA D O 1
ATOM 9914 N N . ARG D 1 230 ? 169.037 156.316 132.158 1.00 89.54 230 ARG D N 1
ATOM 9915 C CA . ARG D 1 230 ? 167.821 155.933 131.448 1.00 89.54 230 ARG D CA 1
ATOM 9916 C C . ARG D 1 230 ? 167.371 157.038 130.502 1.00 89.54 230 ARG D C 1
ATOM 9917 O O . ARG D 1 230 ? 167.072 156.786 129.329 1.00 89.54 230 ARG D O 1
ATOM 9925 N N . HIS D 1 231 ? 167.308 158.275 130.997 1.00 87.76 231 HIS D N 1
ATOM 9926 C CA . HIS D 1 231 ? 166.768 159.343 130.159 1.00 87.76 231 HIS D CA 1
ATOM 9927 C C . HIS D 1 231 ? 167.738 159.716 129.040 1.00 87.76 231 HIS D C 1
ATOM 9928 O O . HIS D 1 231 ? 167.315 159.978 127.905 1.00 87.76 231 HIS D O 1
ATOM 9935 N N . VAL D 1 232 ? 169.043 159.716 129.324 1.00 84.64 232 VAL D N 1
ATOM 9936 C CA . VAL D 1 232 ? 170.020 159.971 128.271 1.00 84.64 232 VAL D CA 1
ATOM 9937 C C . VAL D 1 232 ? 169.988 158.856 127.238 1.00 84.64 232 VAL D C 1
ATOM 9938 O O . VAL D 1 232 ? 170.181 159.102 126.043 1.00 84.64 232 VAL D O 1
ATOM 9942 N N . LEU D 1 233 ? 169.750 157.616 127.671 1.00 82.63 233 LEU D N 1
ATOM 9943 C CA . LEU D 1 233 ? 169.630 156.509 126.732 1.00 82.63 233 LEU D CA 1
ATOM 9944 C C . LEU D 1 233 ? 168.393 156.661 125.863 1.00 82.63 233 LEU D C 1
ATOM 9945 O O . LEU D 1 233 ? 168.429 156.357 124.669 1.00 82.63 233 LEU D O 1
ATOM 9950 N N . ILE D 1 234 ? 167.284 157.120 126.445 1.00 80.06 234 ILE D N 1
ATOM 9951 C CA . ILE D 1 234 ? 166.094 157.381 125.640 1.00 80.06 234 ILE D CA 1
ATOM 9952 C C . ILE D 1 234 ? 166.397 158.441 124.590 1.00 80.06 234 ILE D C 1
ATOM 9953 O O . ILE D 1 234 ? 166.024 158.301 123.419 1.00 80.06 234 ILE D O 1
ATOM 9958 N N . LEU D 1 235 ? 167.082 159.514 124.988 1.00 78.91 235 LEU D N 1
ATOM 9959 C CA . LEU D 1 235 ? 167.437 160.560 124.031 1.00 78.91 235 LEU D CA 1
ATOM 9960 C C . LEU D 1 235 ? 168.334 160.013 122.922 1.00 78.91 235 LEU D C 1
ATOM 9961 O O . LEU D 1 235 ? 168.108 160.269 121.732 1.00 78.91 235 LEU D O 1
ATOM 9966 N N . LEU D 1 236 ? 169.359 159.245 123.296 1.00 77.62 236 LEU D N 1
ATOM 9967 C CA . LEU D 1 236 ? 170.279 158.701 122.304 1.00 77.62 236 LEU D CA 1
ATOM 9968 C C . LEU D 1 236 ? 169.576 157.736 121.359 1.00 77.62 236 LEU D C 1
ATOM 9969 O O . LEU D 1 236 ? 169.846 157.743 120.153 1.00 77.62 236 LEU D O 1
ATOM 9974 N N . LEU D 1 237 ? 168.679 156.901 121.884 1.00 75.90 237 LEU D N 1
ATOM 9975 C CA . LEU D 1 237 ? 167.933 155.983 121.033 1.00 75.90 237 LEU D CA 1
ATOM 9976 C C . LEU D 1 237 ? 166.999 156.741 120.101 1.00 75.90 237 LEU D C 1
ATOM 9977 O O . LEU D 1 237 ? 166.807 156.337 118.951 1.00 75.90 237 LEU D O 1
ATOM 9982 N N . SER D 1 238 ? 166.399 157.833 120.582 1.00 71.62 238 SER D N 1
ATOM 9983 C CA . SER D 1 238 ? 165.613 158.694 119.707 1.00 71.62 238 SER D CA 1
ATOM 9984 C C . SER D 1 238 ? 166.466 159.328 118.621 1.00 71.62 238 SER D C 1
ATOM 9985 O O . SER D 1 238 ? 165.954 159.621 117.536 1.00 71.62 238 SER D O 1
ATOM 9988 N N . ALA D 1 239 ? 167.754 159.546 118.888 1.00 70.57 239 ALA D N 1
ATOM 9989 C CA . ALA D 1 239 ? 168.609 160.176 117.887 1.00 70.57 239 ALA D CA 1
ATOM 9990 C C . ALA D 1 239 ? 168.622 159.396 116.575 1.00 70.57 239 ALA D C 1
ATOM 9991 O O . ALA D 1 239 ? 168.876 159.978 115.514 1.00 70.57 239 ALA D O 1
ATOM 9993 N N . VAL D 1 240 ? 168.363 158.092 116.619 1.00 67.63 240 VAL D N 1
ATOM 9994 C CA . VAL D 1 240 ? 168.412 157.248 115.425 1.00 67.63 240 VAL D CA 1
ATOM 9995 C C . VAL D 1 240 ? 167.173 157.474 114.561 1.00 67.63 240 VAL D C 1
ATOM 9996 O O . VAL D 1 240 ? 167.303 157.889 113.397 1.00 67.63 240 VAL D O 1
ATOM 10000 N N . PRO D 1 241 ? 165.963 157.210 115.066 1.00 66.63 241 PRO D N 1
ATOM 10001 C CA . PRO D 1 241 ? 164.774 157.370 114.215 1.00 66.63 241 PRO D CA 1
ATOM 10002 C C . PRO D 1 241 ? 164.588 158.782 113.699 1.00 66.63 241 PRO D C 1
ATOM 10003 O O . PRO D 1 241 ? 164.119 158.952 112.570 1.00 66.63 241 PRO D O 1
ATOM 10007 N N . ILE D 1 242 ? 164.939 159.804 114.481 1.00 64.88 242 ILE D N 1
ATOM 10008 C CA . ILE D 1 242 ? 164.866 161.170 113.970 1.00 64.88 242 ILE D CA 1
ATOM 10009 C C . ILE D 1 242 ? 165.717 161.300 112.716 1.00 64.88 242 ILE D C 1
ATOM 10010 O O . ILE D 1 242 ? 165.253 161.778 111.674 1.00 64.88 242 ILE D O 1
ATOM 10015 N N . SER D 1 243 ? 166.972 160.858 112.794 1.00 62.76 243 SER D N 1
ATOM 10016 C CA . SER D 1 243 ? 167.868 160.978 111.651 1.00 62.76 243 SER D CA 1
ATOM 10017 C C . SER D 1 243 ? 167.337 160.196 110.458 1.00 62.76 243 SER D C 1
ATOM 10018 O O . SER D 1 243 ? 167.297 160.708 109.333 1.00 62.76 243 SER D O 1
ATOM 10021 N N . TYR D 1 244 ? 166.909 158.952 110.687 1.00 62.05 244 TYR D N 1
ATOM 10022 C CA . TYR D 1 244 ? 166.454 158.127 109.572 1.00 62.05 244 TYR D CA 1
ATOM 10023 C C . TYR D 1 244 ? 165.225 158.734 108.908 1.00 62.05 244 TYR D C 1
ATOM 10024 O O . TYR D 1 244 ? 165.180 158.888 107.683 1.00 62.05 244 TYR D O 1
ATOM 10033 N N . LEU D 1 245 ? 164.210 159.082 109.703 1.00 60.13 245 LEU D N 1
ATOM 10034 C CA . LEU D 1 245 ? 162.981 159.620 109.134 1.00 60.13 245 LEU D CA 1
ATOM 10035 C C . LEU D 1 245 ? 163.238 160.940 108.422 1.00 60.13 245 LEU D C 1
ATOM 10036 O O . LEU D 1 245 ? 162.692 161.182 107.339 1.00 60.13 245 LEU D O 1
ATOM 10041 N N . CYS D 1 246 ? 164.064 161.811 109.008 1.00 60.91 246 CYS D N 1
ATOM 10042 C CA . CYS D 1 246 ? 164.389 163.061 108.332 1.00 60.91 246 CYS D CA 1
ATOM 10043 C C . CYS D 1 246 ? 165.091 162.803 107.007 1.00 60.91 246 CYS D C 1
ATOM 10044 O O . CYS D 1 246 ? 164.797 163.471 106.011 1.00 60.91 246 CYS D O 1
ATOM 10047 N N . THR D 1 247 ? 166.015 161.839 106.970 1.00 61.56 247 THR D N 1
ATOM 10048 C CA . THR D 1 247 ? 166.651 161.477 105.710 1.00 61.56 247 THR D CA 1
ATOM 10049 C C . THR D 1 247 ? 165.678 160.810 104.747 1.00 61.56 247 THR D C 1
ATOM 10050 O O . THR D 1 247 ? 165.959 160.747 103.546 1.00 61.56 247 THR D O 1
ATOM 10054 N N . TYR D 1 248 ? 164.550 160.309 105.246 1.00 57.68 248 TYR D N 1
ATOM 10055 C CA . TYR D 1 248 ? 163.537 159.682 104.406 1.00 57.68 248 TYR D CA 1
ATOM 10056 C C . TYR D 1 248 ? 162.480 160.688 103.961 1.00 57.68 248 TYR D C 1
ATOM 10057 O O . TYR D 1 248 ? 162.122 160.738 102.781 1.00 57.68 248 TYR D O 1
ATOM 10066 N N . TYR D 1 249 ? 161.974 161.493 104.897 1.00 57.56 249 TYR D N 1
ATOM 10067 C CA . TYR D 1 249 ? 161.041 162.554 104.535 1.00 57.56 249 TYR D CA 1
ATOM 10068 C C . TYR D 1 249 ? 161.698 163.587 103.629 1.00 57.56 249 TYR D C 1
ATOM 10069 O O . TYR D 1 249 ? 161.009 164.259 102.854 1.00 57.56 249 TYR D O 1
ATOM 10078 N N . ALA D 1 250 ? 163.023 163.718 103.698 1.00 60.92 250 ALA D N 1
ATOM 10079 C CA . ALA D 1 250 ? 163.704 164.797 102.990 1.00 60.92 250 ALA D CA 1
ATOM 10080 C C . ALA D 1 250 ? 163.889 164.476 101.511 1.00 60.92 250 ALA D C 1
ATOM 10081 O O . ALA D 1 250 ? 163.403 165.207 100.642 1.00 60.92 250 ALA D O 1
ATOM 10083 N N . THR D 1 251 ? 164.585 163.382 101.204 1.00 60.15 251 THR D N 1
ATOM 10084 C CA . THR D 1 251 ? 165.021 163.098 99.841 1.00 60.15 251 THR D CA 1
ATOM 10085 C C . THR D 1 251 ? 164.234 161.979 99.175 1.00 60.15 251 THR D C 1
ATOM 10086 O O . THR D 1 251 ? 163.693 162.176 98.083 1.00 60.15 251 THR D O 1
ATOM 10090 N N . GLN D 1 252 ? 164.147 160.804 99.800 1.00 59.21 252 GLN D N 1
ATOM 10091 C CA . GLN D 1 252 ? 163.512 159.650 99.164 1.00 59.21 252 GLN D CA 1
ATOM 10092 C C . GLN D 1 252 ? 161.996 159.811 99.266 1.00 59.21 252 GLN D C 1
ATOM 10093 O O . GLN D 1 252 ? 161.315 159.204 100.095 1.00 59.21 252 GLN D O 1
ATOM 10099 N N . LYS D 1 253 ? 161.467 160.670 98.385 1.00 57.20 253 LYS D N 1
ATOM 10100 C CA . LYS D 1 253 ? 160.039 160.931 98.292 1.00 57.20 253 LYS D CA 1
ATOM 10101 C C . LYS D 1 253 ? 159.665 161.052 96.806 1.00 57.20 253 LYS D C 1
ATOM 10102 O O . LYS D 1 253 ? 159.787 162.087 96.154 1.00 57.20 253 LYS D O 1
ATOM 10108 N N . GLN D 1 254 ? 159.231 159.938 96.226 1.00 53.56 254 GLN D N 1
ATOM 10109 C CA . GLN D 1 254 ? 158.635 159.933 94.901 1.00 53.56 254 GLN D CA 1
ATOM 10110 C C . GLN D 1 254 ? 157.607 158.813 94.817 1.00 53.56 254 GLN D C 1
ATOM 10111 O O . GLN D 1 254 ? 157.724 157.779 95.480 1.00 53.56 254 GLN D O 1
ATOM 10117 N N . ASN D 1 255 ? 156.593 159.036 93.983 1.00 48.52 255 ASN D N 1
ATOM 10118 C CA . ASN D 1 255 ? 155.421 158.179 93.936 1.00 48.52 255 ASN D CA 1
ATOM 10119 C C . ASN D 1 255 ? 155.377 157.240 92.742 1.00 48.52 255 ASN D C 1
ATOM 10120 O O . ASN D 1 255 ? 154.818 156.146 92.866 1.00 48.52 255 ASN D O 1
ATOM 10125 N N . GLU D 1 256 ? 155.950 157.622 91.604 1.00 47.95 256 GLU D N 1
ATOM 10126 C CA . GLU D 1 256 ? 155.778 156.899 90.352 1.00 47.95 256 GLU D CA 1
ATOM 10127 C C . GLU D 1 256 ? 157.140 156.565 89.767 1.00 47.95 256 GLU D C 1
ATOM 10128 O O . GLU D 1 256 ? 158.057 157.391 89.817 1.00 47.95 256 GLU D O 1
ATOM 10134 N N . PHE D 1 257 ? 157.273 155.359 89.216 1.00 48.03 257 PHE D N 1
ATOM 10135 C CA . PHE D 1 257 ? 158.498 154.947 88.545 1.00 48.03 257 PHE D CA 1
ATOM 10136 C C . PHE D 1 257 ? 158.142 154.128 87.311 1.00 48.03 257 PHE D C 1
ATOM 10137 O O . PHE D 1 257 ? 156.968 153.931 86.987 1.00 48.03 257 PHE D O 1
ATOM 10145 N N . THR D 1 258 ? 159.169 153.656 86.610 1.00 48.62 258 THR D N 1
ATOM 10146 C CA . THR D 1 258 ? 159.005 152.852 85.403 1.00 48.62 258 THR D CA 1
ATOM 10147 C C . THR D 1 258 ? 159.928 151.645 85.505 1.00 48.62 258 THR D C 1
ATOM 10148 O O . THR D 1 258 ? 161.146 151.776 85.350 1.00 48.62 258 THR D O 1
ATOM 10152 N N . CYS D 1 259 ? 159.351 150.477 85.760 1.00 48.08 259 CYS D N 1
ATOM 10153 C CA . CYS D 1 259 ? 160.108 149.242 85.885 1.00 48.08 259 CYS D CA 1
ATOM 10154 C C . CYS D 1 259 ? 160.296 148.599 84.516 1.00 48.08 259 CYS D C 1
ATOM 10155 O O . CYS D 1 259 ? 159.618 148.935 83.544 1.00 48.08 259 CYS D O 1
ATOM 10158 N N . ALA D 1 260 ? 161.234 147.657 84.451 1.00 49.91 260 ALA D N 1
ATOM 10159 C CA . ALA D 1 260 ? 161.561 146.957 83.214 1.00 49.91 260 ALA D CA 1
ATOM 10160 C C . ALA D 1 260 ? 161.455 145.459 83.451 1.00 49.91 260 ALA D C 1
ATOM 10161 O O . ALA D 1 260 ? 162.233 144.897 84.228 1.00 49.91 260 ALA D O 1
ATOM 10163 N N . LEU D 1 261 ? 160.500 144.818 82.784 1.00 49.51 261 LEU D N 1
ATOM 10164 C CA . LEU D 1 261 ? 160.353 143.375 82.892 1.00 49.51 261 LEU D CA 1
ATOM 10165 C C . LEU D 1 261 ? 161.405 142.676 82.038 1.00 49.51 261 LEU D C 1
ATOM 10166 O O . LEU D 1 261 ? 161.740 143.124 80.938 1.00 49.51 261 LEU D O 1
ATOM 10171 N N . GLY D 1 262 ? 161.927 141.567 82.557 1.00 55.80 262 GLY D N 1
ATOM 10172 C CA . GLY D 1 262 ? 163.100 140.949 81.967 1.00 55.80 262 GLY D CA 1
ATOM 10173 C C . GLY D 1 262 ? 162.851 139.770 81.048 1.00 55.80 262 GLY D C 1
ATOM 10174 O O . GLY D 1 262 ? 163.396 139.725 79.941 1.00 55.80 262 GLY D O 1
ATOM 10175 N N . ALA D 1 263 ? 162.036 138.808 81.484 1.00 56.35 263 ALA D N 1
ATOM 10176 C CA . ALA D 1 263 ? 161.906 137.556 80.741 1.00 56.35 263 ALA D CA 1
ATOM 10177 C C . ALA D 1 263 ? 161.367 137.800 79.337 1.00 56.35 263 ALA D C 1
ATOM 10178 O O . ALA D 1 263 ? 162.059 137.564 78.340 1.00 56.35 263 ALA D O 1
ATOM 10180 N N . SER D 1 264 ? 160.132 138.279 79.239 1.00 63.52 264 SER D N 1
ATOM 10181 C CA . SER D 1 264 ? 159.509 138.563 77.953 1.00 63.52 264 SER D CA 1
ATOM 10182 C C . SER D 1 264 ? 159.443 137.313 77.084 1.00 63.52 264 SER D C 1
ATOM 10183 O O . SER D 1 264 ? 160.148 137.225 76.070 1.00 63.52 264 SER D O 1
ATOM 10186 N N . PRO D 1 265 ? 158.615 136.327 77.440 1.00 58.85 265 PRO D N 1
ATOM 10187 C CA . PRO D 1 265 ? 158.402 135.187 76.539 1.00 58.85 265 PRO D CA 1
ATOM 10188 C C . PRO D 1 265 ? 157.637 135.602 75.292 1.00 58.85 265 PRO D C 1
ATOM 10189 O O . PRO D 1 265 ? 157.380 136.793 75.093 1.00 58.85 265 PRO D O 1
ATOM 10193 N N . ASP D 1 266 ? 157.276 134.636 74.449 1.00 68.51 266 ASP D N 1
ATOM 10194 C CA . ASP D 1 266 ? 156.658 134.842 73.136 1.00 68.51 266 ASP D CA 1
ATOM 10195 C C . ASP D 1 266 ? 157.702 135.188 72.084 1.00 68.51 266 ASP D C 1
ATOM 10196 O O . ASP D 1 266 ? 157.334 135.601 70.973 1.00 68.51 266 ASP D O 1
ATOM 10201 N N . GLY D 1 267 ? 158.992 135.037 72.390 1.00 82.68 267 GLY D N 1
ATOM 10202 C CA . GLY D 1 267 ? 160.026 135.328 71.414 1.00 82.68 267 GLY D CA 1
ATOM 10203 C C . GLY D 1 267 ? 160.055 134.368 70.244 1.00 82.68 267 GLY D C 1
ATOM 10204 O O . GLY D 1 267 ? 160.639 134.693 69.205 1.00 82.68 267 GLY D O 1
ATOM 10205 N N . ALA D 1 268 ? 159.437 133.194 70.386 1.00 87.82 268 ALA D N 1
ATOM 10206 C CA . ALA D 1 268 ? 159.400 132.185 69.329 1.00 87.82 268 ALA D CA 1
ATOM 10207 C C . ALA D 1 268 ? 160.821 131.822 68.886 1.00 87.82 268 ALA D C 1
ATOM 10208 O O . ALA D 1 268 ? 161.247 132.075 67.757 1.00 87.82 268 ALA D O 1
ATOM 10210 N N . ALA D 1 269 ? 161.549 131.225 69.831 1.00 92.01 269 ALA D N 1
ATOM 10211 C CA . ALA D 1 269 ? 162.953 130.861 69.669 1.00 92.01 269 ALA D CA 1
ATOM 10212 C C . ALA D 1 269 ? 163.866 132.080 69.637 1.00 92.01 269 ALA D C 1
ATOM 10213 O O . ALA D 1 269 ? 165.027 131.976 69.228 1.00 92.01 269 ALA D O 1
ATOM 10215 N N . GLY D 1 270 ? 163.360 133.242 70.064 1.00 92.72 270 GLY D N 1
ATOM 10216 C CA . GLY D 1 270 ? 164.139 134.457 70.115 1.00 92.72 270 GLY D CA 1
ATOM 10217 C C . GLY D 1 270 ? 164.186 135.021 71.527 1.00 92.72 270 GLY D C 1
ATOM 10218 O O . GLY D 1 270 ? 163.544 134.511 72.454 1.00 92.72 270 GLY D O 1
ATOM 10219 N N . ALA D 1 271 ? 164.965 136.093 71.679 1.00 89.01 271 ALA D N 1
ATOM 10220 C CA . ALA D 1 271 ? 165.113 136.727 72.985 1.00 89.01 271 ALA D CA 1
ATOM 10221 C C . ALA D 1 271 ? 163.779 137.272 73.482 1.00 89.01 271 ALA D C 1
ATOM 10222 O O . ALA D 1 271 ? 163.275 136.861 74.533 1.00 89.01 271 ALA D O 1
ATOM 10224 N N . GLY D 1 272 ? 163.192 138.201 72.732 1.00 78.24 272 GLY D N 1
ATOM 10225 C CA . GLY D 1 272 ? 161.940 138.813 73.108 1.00 78.24 272 GLY D CA 1
ATOM 10226 C C . GLY D 1 272 ? 162.111 140.276 73.464 1.00 78.24 272 GLY D C 1
ATOM 10227 O O . GLY D 1 272 ? 163.218 140.743 73.751 1.00 78.24 272 GLY D O 1
ATOM 10228 N N . PRO D 1 273 ? 161.010 141.036 73.452 1.00 69.15 273 PRO D N 1
ATOM 10229 C CA . PRO D 1 273 ? 161.105 142.470 73.750 1.00 69.15 273 PRO D CA 1
ATOM 10230 C C . PRO D 1 273 ? 161.047 142.771 75.239 1.00 69.15 273 PRO D C 1
ATOM 10231 O O . PRO D 1 273 ? 160.095 142.380 75.920 1.00 69.15 273 PRO D O 1
ATOM 10235 N N . ALA D 1 274 ? 162.055 143.473 75.752 1.00 61.27 274 ALA D N 1
ATOM 10236 C CA . ALA D 1 274 ? 162.067 143.888 77.151 1.00 61.27 274 ALA D CA 1
ATOM 10237 C C . ALA D 1 274 ? 161.117 145.068 77.309 1.00 61.27 274 ALA D C 1
ATOM 10238 O O . ALA D 1 274 ? 161.379 146.159 76.794 1.00 61.27 274 ALA D O 1
ATOM 10240 N N . VAL D 1 275 ? 160.020 144.854 78.019 1.00 54.77 275 VAL D N 1
ATOM 10241 C CA . VAL D 1 275 ? 158.964 145.851 78.138 1.00 54.77 275 VAL D CA 1
ATOM 10242 C C . VAL D 1 275 ? 159.228 146.729 79.352 1.00 54.77 275 VAL D C 1
ATOM 10243 O O . VAL D 1 275 ? 159.783 146.289 80.366 1.00 54.77 275 VAL D O 1
ATOM 10247 N N . ARG D 1 276 ? 158.838 147.995 79.236 1.00 56.76 276 ARG D N 1
ATOM 10248 C CA . ARG D 1 276 ? 158.911 148.958 80.324 1.00 56.76 276 ARG D CA 1
ATOM 10249 C C . ARG D 1 276 ? 157.497 149.353 80.724 1.00 56.76 276 ARG D C 1
ATOM 10250 O O . ARG D 1 276 ? 156.709 149.793 79.880 1.00 56.76 276 ARG D O 1
ATOM 10258 N N . VAL D 1 277 ? 157.184 149.199 82.006 1.00 49.52 277 VAL D N 1
ATOM 10259 C CA . VAL D 1 277 ? 155.840 149.410 82.527 1.00 49.52 277 VAL D CA 1
ATOM 10260 C C . VAL D 1 277 ? 155.904 150.490 83.596 1.00 49.52 277 VAL D C 1
ATOM 10261 O O . VAL D 1 277 ? 156.721 150.408 84.521 1.00 49.52 277 VAL D O 1
ATOM 10265 N N . SER D 1 278 ? 155.040 151.494 83.471 1.00 48.12 278 SER D N 1
ATOM 10266 C CA . SER D 1 278 ? 154.977 152.593 84.426 1.00 48.12 278 SER D CA 1
ATOM 10267 C C . SER D 1 278 ? 154.083 152.194 85.593 1.00 48.12 278 SER D C 1
ATOM 10268 O O . SER D 1 278 ? 152.913 151.848 85.395 1.00 48.12 278 SER D O 1
ATOM 10271 N N . CYS D 1 279 ? 154.626 152.256 86.804 1.00 47.36 279 CYS D N 1
ATOM 10272 C CA . CYS D 1 279 ? 153.898 151.879 88.004 1.00 47.36 279 CYS D CA 1
ATOM 10273 C C . CYS D 1 279 ? 153.850 153.047 88.979 1.00 47.36 279 CYS D C 1
ATOM 10274 O O . CYS D 1 279 ? 154.719 153.926 88.977 1.00 47.36 279 CYS D O 1
ATOM 10277 N N . LYS D 1 280 ? 152.804 153.046 89.801 1.00 46.71 280 LYS D N 1
ATOM 10278 C CA . LYS D 1 280 ? 152.555 154.075 90.797 1.00 46.71 280 LYS D CA 1
ATOM 10279 C C . LYS D 1 280 ? 152.205 153.400 92.113 1.00 46.71 280 LYS D C 1
ATOM 10280 O O . LYS D 1 280 ? 151.409 152.452 92.137 1.00 46.71 280 LYS D O 1
ATOM 10286 N N . LEU D 1 281 ? 152.815 153.880 93.197 1.00 46.36 281 LEU D N 1
ATOM 10287 C CA . LEU D 1 281 ? 152.581 153.374 94.545 1.00 46.36 281 LEU D CA 1
ATOM 10288 C C . LEU D 1 281 ? 151.458 154.165 95.205 1.00 46.36 281 LEU D C 1
ATOM 10289 O O . LEU D 1 281 ? 151.479 155.399 95.169 1.00 46.36 281 LEU D O 1
ATOM 10294 N N . PRO D 1 282 ? 150.460 153.513 95.810 1.00 48.57 282 PRO D N 1
ATOM 10295 C CA . PRO D 1 282 ? 149.368 154.276 96.426 1.00 48.57 282 PRO D CA 1
ATOM 10296 C C . PRO D 1 282 ? 149.627 154.691 97.864 1.00 48.57 282 PRO D C 1
ATOM 10297 O O . PRO D 1 282 ? 148.940 155.597 98.355 1.00 48.57 282 PRO D O 1
ATOM 10301 N N . SER D 1 283 ? 150.584 154.072 98.550 1.00 53.77 283 SER D N 1
ATOM 10302 C CA . SER D 1 283 ? 150.751 154.254 99.986 1.00 53.77 283 SER D CA 1
ATOM 10303 C C . SER D 1 283 ? 151.869 155.218 100.358 1.00 53.77 283 SER D C 1
ATOM 10304 O O . SER D 1 283 ? 152.196 155.325 101.544 1.00 53.77 283 SER D O 1
ATOM 10307 N N . VAL D 1 284 ? 152.469 155.919 99.395 1.00 49.97 284 VAL D N 1
ATOM 10308 C CA . VAL D 1 284 ? 153.593 156.783 99.740 1.00 49.97 284 VAL D CA 1
ATOM 10309 C C . VAL D 1 284 ? 153.120 158.023 100.487 1.00 49.97 284 VAL D C 1
ATOM 10310 O O . VAL D 1 284 ? 153.842 158.550 101.338 1.00 49.97 284 VAL D O 1
ATOM 10314 N N . GLN D 1 285 ? 151.924 158.526 100.176 1.00 53.28 285 GLN D N 1
ATOM 10315 C CA . GLN D 1 285 ? 151.479 159.788 100.762 1.00 53.28 285 GLN D CA 1
ATOM 10316 C C . GLN D 1 285 ? 151.271 159.659 102.267 1.00 53.28 285 GLN D C 1
ATOM 10317 O O . GLN D 1 285 ? 151.771 160.479 103.050 1.00 53.28 285 GLN D O 1
ATOM 10323 N N . LEU D 1 286 ? 150.526 158.638 102.693 1.00 55.81 286 LEU D N 1
ATOM 10324 C CA . LEU D 1 286 ? 150.276 158.470 104.119 1.00 55.81 286 LEU D CA 1
ATOM 10325 C C . LEU D 1 286 ? 151.571 158.207 104.872 1.00 55.81 286 LEU D C 1
ATOM 10326 O O . LEU D 1 286 ? 151.767 158.720 105.978 1.00 55.81 286 LEU D O 1
ATOM 10331 N N . GLN D 1 287 ? 152.464 157.402 104.296 1.00 55.13 287 GLN D N 1
ATOM 10332 C CA . GLN D 1 287 ? 153.746 157.152 104.944 1.00 55.13 287 GLN D CA 1
ATOM 10333 C C . GLN D 1 287 ? 154.557 158.434 105.066 1.00 55.13 287 GLN D C 1
ATOM 10334 O O . GLN D 1 287 ? 155.180 158.688 106.102 1.00 55.13 287 GLN D O 1
ATOM 10340 N N . ARG D 1 288 ? 154.558 159.258 104.018 1.00 53.31 288 ARG D N 1
ATOM 10341 C CA . ARG D 1 288 ? 155.322 160.499 104.043 1.00 53.31 288 ARG D CA 1
ATOM 10342 C C . ARG D 1 288 ? 154.746 161.489 105.046 1.00 53.31 288 ARG D C 1
ATOM 10343 O O . ARG D 1 288 ? 155.482 162.324 105.583 1.00 53.31 288 ARG D O 1
ATOM 10351 N N . ILE D 1 289 ? 153.440 161.417 105.307 1.00 54.58 289 ILE D N 1
ATOM 10352 C CA . ILE D 1 289 ? 152.846 162.291 106.317 1.00 54.58 289 ILE D CA 1
ATOM 10353 C C . ILE D 1 289 ? 153.131 161.767 107.722 1.00 54.58 289 ILE D C 1
ATOM 10354 O O . ILE D 1 289 ? 153.464 162.538 108.634 1.00 54.58 289 ILE D O 1
ATOM 10359 N N . ILE D 1 290 ? 153.003 160.453 107.922 1.00 56.64 290 ILE D N 1
ATOM 10360 C CA . ILE D 1 290 ? 153.270 159.868 109.232 1.00 56.64 290 ILE D CA 1
ATOM 10361 C C . ILE D 1 290 ? 154.732 160.040 109.607 1.00 56.64 290 ILE D C 1
ATOM 10362 O O . ILE D 1 290 ? 155.062 160.186 110.789 1.00 56.64 290 ILE D O 1
ATOM 10367 N N . ALA D 1 291 ? 155.635 160.012 108.626 1.00 56.85 291 ALA D N 1
ATOM 10368 C CA . ALA D 1 291 ? 157.044 160.241 108.922 1.00 56.85 291 ALA D CA 1
ATOM 10369 C C . ALA D 1 291 ? 157.250 161.616 109.542 1.00 56.85 291 ALA D C 1
ATOM 10370 O O . ALA D 1 291 ? 157.932 161.755 110.563 1.00 56.85 291 ALA D O 1
ATOM 10372 N N . GLY D 1 292 ? 156.656 162.648 108.941 1.00 58.43 292 GLY D N 1
ATOM 10373 C CA . GLY D 1 292 ? 156.766 163.981 109.510 1.00 58.43 292 GLY D CA 1
ATOM 10374 C C . GLY D 1 292 ? 156.115 164.084 110.875 1.00 58.43 292 GLY D C 1
ATOM 10375 O O . GLY D 1 292 ? 156.649 164.729 111.784 1.00 58.43 292 GLY D O 1
ATOM 10376 N N . VAL D 1 293 ? 154.950 163.453 111.038 1.00 57.64 293 VAL D N 1
ATOM 10377 C CA . VAL D 1 293 ? 154.269 163.495 112.331 1.00 57.64 293 VAL D CA 1
ATOM 10378 C C . VAL D 1 293 ? 155.154 162.885 113.411 1.00 57.64 293 VAL D C 1
ATOM 10379 O O . VAL D 1 293 ? 155.324 163.454 114.497 1.00 57.64 293 VAL D O 1
ATOM 10383 N N . ASP D 1 294 ? 155.734 161.718 113.126 1.00 60.21 294 ASP D N 1
ATOM 10384 C CA . ASP D 1 294 ? 156.606 161.063 114.095 1.00 60.21 294 ASP D CA 1
ATOM 10385 C C . ASP D 1 294 ? 157.855 161.891 114.362 1.00 60.21 294 ASP D C 1
ATOM 10386 O O . ASP D 1 294 ? 158.314 161.978 115.506 1.00 60.21 294 ASP D O 1
ATOM 10391 N N . ILE D 1 295 ? 158.429 162.495 113.320 1.00 60.04 295 ILE D N 1
ATOM 10392 C CA . ILE D 1 295 ? 159.608 163.332 113.514 1.00 60.04 295 ILE D CA 1
ATOM 10393 C C . ILE D 1 295 ? 159.294 164.451 114.495 1.00 60.04 295 ILE D C 1
ATOM 10394 O O . ILE D 1 295 ? 160.026 164.677 115.467 1.00 60.04 295 ILE D O 1
ATOM 10399 N N . VAL D 1 296 ? 158.189 165.162 114.261 1.00 63.29 296 VAL D N 1
ATOM 10400 C CA . VAL D 1 296 ? 157.834 166.282 115.128 1.00 63.29 296 VAL D CA 1
ATOM 10401 C C . VAL D 1 296 ? 157.562 165.794 116.545 1.00 63.29 296 VAL D C 1
ATOM 10402 O O . VAL D 1 296 ? 158.024 166.393 117.526 1.00 63.29 296 VAL D O 1
ATOM 10406 N N . LEU D 1 297 ? 156.810 164.700 116.678 1.00 66.35 297 LEU D N 1
ATOM 10407 C CA . LEU D 1 297 ? 156.462 164.195 118.002 1.00 66.35 297 LEU D CA 1
ATOM 10408 C C . LEU D 1 297 ? 157.710 163.820 118.793 1.00 66.35 297 LEU D C 1
ATOM 10409 O O . LEU D 1 297 ? 157.866 164.210 119.957 1.00 66.35 297 LEU D O 1
ATOM 10414 N N . LEU D 1 298 ? 158.617 163.065 118.172 1.00 68.38 298 LEU D N 1
ATOM 10415 C CA . LEU D 1 298 ? 159.810 162.621 118.880 1.00 68.38 298 LEU D CA 1
ATOM 10416 C C . LEU D 1 298 ? 160.763 163.776 119.157 1.00 68.38 298 LEU D C 1
ATOM 10417 O O . LEU D 1 298 ? 161.442 163.777 120.189 1.00 68.38 298 LEU D O 1
ATOM 10422 N N . CYS D 1 299 ? 160.829 164.772 118.269 1.00 69.70 299 CYS D N 1
ATOM 10423 C CA . CYS D 1 299 ? 161.640 165.949 118.563 1.00 69.70 299 CYS D CA 1
ATOM 10424 C C . CYS D 1 299 ? 161.089 166.705 119.765 1.00 69.70 299 CYS D C 1
ATOM 10425 O O . CYS D 1 299 ? 161.851 167.167 120.627 1.00 69.70 299 CYS D O 1
ATOM 10428 N N . VAL D 1 300 ? 159.764 166.842 119.844 1.00 71.65 300 VAL D N 1
ATOM 10429 C CA . VAL D 1 300 ? 159.162 167.504 120.997 1.00 71.65 300 VAL D CA 1
ATOM 10430 C C . VAL D 1 300 ? 159.444 166.710 122.267 1.00 71.65 300 VAL D C 1
ATOM 10431 O O . VAL D 1 300 ? 159.729 167.285 123.323 1.00 71.65 300 VAL D O 1
ATOM 10435 N N . MET D 1 301 ? 159.364 165.380 122.188 1.00 73.87 301 MET D N 1
ATOM 10436 C CA . MET D 1 301 ? 159.698 164.554 123.347 1.00 73.87 301 MET D CA 1
ATOM 10437 C C . MET D 1 301 ? 161.152 164.748 123.767 1.00 73.87 301 MET D C 1
ATOM 10438 O O . MET D 1 301 ? 161.455 164.813 124.963 1.00 73.87 301 MET D O 1
ATOM 10443 N N . ASN D 1 302 ? 162.068 164.824 122.800 1.00 76.41 302 ASN D N 1
ATOM 10444 C CA . ASN D 1 302 ? 163.469 165.073 123.128 1.00 76.41 302 ASN D CA 1
ATOM 10445 C C . ASN D 1 302 ? 163.628 166.404 123.852 1.00 76.41 302 ASN D C 1
ATOM 10446 O O . ASN D 1 302 ? 164.339 166.501 124.861 1.00 76.41 302 ASN D O 1
ATOM 10451 N N . LEU D 1 303 ? 162.968 167.447 123.344 1.00 78.86 303 LEU D N 1
ATOM 10452 C CA . LEU D 1 303 ? 163.050 168.753 123.991 1.00 78.86 303 LEU D CA 1
ATOM 10453 C C . LEU D 1 303 ? 162.493 168.697 125.408 1.00 78.86 303 LEU D C 1
ATOM 10454 O O . LEU D 1 303 ? 163.064 169.286 126.333 1.00 78.86 303 LEU D O 1
ATOM 10459 N N . ILE D 1 304 ? 161.370 168.001 125.594 1.00 80.34 304 ILE D N 1
ATOM 10460 C CA . ILE D 1 304 ? 160.771 167.892 126.920 1.00 80.34 304 ILE D CA 1
ATOM 10461 C C . ILE D 1 304 ? 161.716 167.173 127.874 1.00 80.34 304 ILE D C 1
ATOM 10462 O O . ILE D 1 304 ? 161.888 167.585 129.028 1.00 80.34 304 ILE D O 1
ATOM 10467 N N . ILE D 1 305 ? 162.339 166.086 127.415 1.00 83.26 305 ILE D N 1
ATOM 10468 C CA . ILE D 1 305 ? 163.280 165.355 128.261 1.00 83.26 305 ILE D CA 1
ATOM 10469 C C . ILE D 1 305 ? 164.437 166.258 128.665 1.00 83.26 305 ILE D C 1
ATOM 10470 O O . ILE D 1 305 ? 164.838 166.301 129.836 1.00 83.26 305 ILE D O 1
ATOM 10475 N N . LEU D 1 306 ? 164.999 166.986 127.698 1.00 84.38 306 LEU D N 1
ATOM 10476 C CA . LEU D 1 306 ? 166.130 167.854 128.008 1.00 84.38 306 LEU D CA 1
ATOM 10477 C C . LEU D 1 306 ? 165.734 168.936 129.005 1.00 84.38 306 LEU D C 1
ATOM 10478 O O . LEU D 1 306 ? 166.476 169.219 129.954 1.00 84.38 306 LEU D O 1
ATOM 10483 N N . VAL D 1 307 ? 164.565 169.548 128.809 1.00 86.88 307 VAL D N 1
ATOM 10484 C CA . VAL D 1 307 ? 164.122 170.604 129.715 1.00 86.88 307 VAL D CA 1
ATOM 10485 C C . VAL D 1 307 ? 163.921 170.050 131.118 1.00 86.88 307 VAL D C 1
ATOM 10486 O O . VAL D 1 307 ? 164.327 170.668 132.109 1.00 86.88 307 VAL D O 1
ATOM 10490 N N . ASN D 1 308 ? 163.285 168.881 131.228 1.00 89.50 308 ASN D N 1
ATOM 10491 C CA . ASN D 1 308 ? 163.050 168.297 132.543 1.00 89.50 308 ASN D CA 1
ATOM 10492 C C . ASN D 1 308 ? 164.363 167.975 133.243 1.00 89.50 308 ASN D C 1
ATOM 10493 O O . ASN D 1 308 ? 164.521 168.249 134.438 1.00 89.50 308 ASN D O 1
ATOM 10498 N N . LEU D 1 309 ? 165.322 167.396 132.515 1.00 91.91 309 LEU D N 1
ATOM 10499 C CA . LEU D 1 309 ? 166.611 167.082 133.124 1.00 91.91 309 LEU D CA 1
ATOM 10500 C C . LEU D 1 309 ? 167.324 168.346 133.585 1.00 91.91 309 LEU D C 1
ATOM 10501 O O . LEU D 1 309 ? 167.874 168.390 134.694 1.00 91.91 309 LEU D O 1
ATOM 10506 N N . ILE D 1 310 ? 167.324 169.387 132.751 1.00 98.41 310 ILE D N 1
ATOM 10507 C CA . ILE D 1 310 ? 168.003 170.626 133.119 1.00 98.41 310 ILE D CA 1
ATOM 10508 C C . ILE D 1 310 ? 167.353 171.235 134.353 1.00 98.41 310 ILE D C 1
ATOM 10509 O O . ILE D 1 310 ? 168.040 171.711 135.265 1.00 98.41 310 ILE D O 1
ATOM 10514 N N . HIS D 1 311 ? 166.019 171.231 134.403 1.00 101.11 311 HIS D N 1
ATOM 10515 C CA . HIS D 1 311 ? 165.323 171.764 135.569 1.00 101.11 311 HIS D CA 1
ATOM 10516 C C . HIS D 1 311 ? 165.647 170.959 136.820 1.00 101.11 311 HIS D C 1
ATOM 10517 O O . HIS D 1 311 ? 165.851 171.529 137.899 1.00 101.11 311 HIS D O 1
ATOM 10524 N N . LEU D 1 312 ? 165.700 169.632 136.698 1.00 103.73 312 LEU D N 1
ATOM 10525 C CA . LEU D 1 312 ? 165.849 168.790 137.879 1.00 103.73 312 LEU D CA 1
ATOM 10526 C C . LEU D 1 312 ? 167.267 168.831 138.435 1.00 103.73 312 LEU D C 1
ATOM 10527 O O . LEU D 1 312 ? 167.456 168.885 139.656 1.00 103.73 312 LEU D O 1
ATOM 10532 N N . PHE D 1 313 ? 168.279 168.800 137.566 1.00 103.89 313 PHE D N 1
ATOM 10533 C CA . PHE D 1 313 ? 169.651 168.603 138.012 1.00 103.89 313 PHE D CA 1
ATOM 10534 C C . PHE D 1 313 ? 170.500 169.866 138.013 1.00 103.89 313 PHE D C 1
ATOM 10535 O O . PHE D 1 313 ? 171.636 169.817 138.497 1.00 103.89 313 PHE D O 1
ATOM 10543 N N . ILE D 1 314 ? 170.001 170.986 137.493 1.00 106.51 314 ILE D N 1
ATOM 10544 C CA . ILE D 1 314 ? 170.800 172.206 137.443 1.00 106.51 314 ILE D CA 1
ATOM 10545 C C . ILE D 1 314 ? 170.042 173.359 138.092 1.00 106.51 314 ILE D C 1
ATOM 10546 O O . ILE D 1 314 ? 170.531 173.976 139.045 1.00 106.51 314 ILE D O 1
ATOM 10551 N N . PHE D 1 315 ? 168.844 173.659 137.585 1.00 109.51 315 PHE D N 1
ATOM 10552 C CA . PHE D 1 315 ? 168.090 174.799 138.096 1.00 109.51 315 PHE D CA 1
ATOM 10553 C C . PHE D 1 315 ? 167.419 174.505 139.433 1.00 109.51 315 PHE D C 1
ATOM 10554 O O . PHE D 1 315 ? 167.235 175.423 140.239 1.00 109.51 315 PHE D O 1
ATOM 10562 N N . ARG D 1 316 ? 167.047 173.253 139.688 1.00 111.87 316 ARG D N 1
ATOM 10563 C CA . ARG D 1 316 ? 166.359 172.926 140.929 1.00 111.87 316 ARG D CA 1
ATOM 10564 C C . ARG D 1 316 ? 167.247 173.233 142.128 1.00 111.87 316 ARG D C 1
ATOM 10565 O O . ARG D 1 316 ? 168.454 172.974 142.113 1.00 111.87 316 ARG D O 1
ATOM 10573 N N . LYS D 1 317 ? 166.640 173.792 143.172 1.00 117.06 317 LYS D N 1
ATOM 10574 C CA . LYS D 1 317 ? 167.334 174.121 144.411 1.00 117.06 317 LYS D CA 1
ATOM 10575 C C . LYS D 1 317 ? 166.726 173.451 145.632 1.00 117.06 317 LYS D C 1
ATOM 10576 O O . LYS D 1 317 ? 167.463 173.008 146.516 1.00 117.06 317 LYS D O 1
ATOM 10582 N N . SER D 1 318 ? 165.400 173.364 145.706 1.00 119.76 318 SER D N 1
ATOM 10583 C CA . SER D 1 318 ? 164.703 172.763 146.835 1.00 119.76 318 SER D CA 1
ATOM 10584 C C . SER D 1 318 ? 163.881 171.577 146.354 1.00 119.76 318 SER D C 1
ATOM 10585 O O . SER D 1 318 ? 163.229 171.644 145.308 1.00 119.76 318 SER D O 1
ATOM 10588 N N . ASN D 1 319 ? 163.914 170.494 147.125 1.00 122.69 319 ASN D N 1
ATOM 10589 C CA . ASN D 1 319 ? 163.215 169.263 146.794 1.00 122.69 319 ASN D CA 1
ATOM 10590 C C . ASN D 1 319 ? 162.044 169.052 147.753 1.00 122.69 319 ASN D C 1
ATOM 10591 O O . ASN D 1 319 ? 161.740 169.899 148.602 1.00 122.69 319 ASN D O 1
ATOM 10596 N N . PHE D 1 320 ? 161.379 167.905 147.610 1.00 124.46 320 PHE D N 1
ATOM 10597 C CA . PHE D 1 320 ? 160.169 167.621 148.375 1.00 124.46 320 PHE D CA 1
ATOM 10598 C C . PHE D 1 320 ? 160.488 167.251 149.820 1.00 124.46 320 PHE D C 1
ATOM 10599 O O . PHE D 1 320 ? 159.986 167.880 150.756 1.00 124.46 320 PHE D O 1
ATOM 10607 N N . ILE D 1 321 ? 161.315 166.222 150.019 1.00 127.19 321 ILE D N 1
ATOM 10608 C CA . ILE D 1 321 ? 161.566 165.726 151.369 1.00 127.19 321 ILE D CA 1
ATOM 10609 C C . ILE D 1 321 ? 162.272 166.781 152.212 1.00 127.19 321 ILE D C 1
ATOM 10610 O O . ILE D 1 321 ? 161.967 166.949 153.399 1.00 127.19 321 ILE D O 1
ATOM 10615 N N . PHE D 1 322 ? 163.238 167.492 151.628 1.00 130.11 322 PHE D N 1
ATOM 10616 C CA . PHE D 1 322 ? 163.959 168.511 152.385 1.00 130.11 322 PHE D CA 1
ATOM 10617 C C . PHE D 1 322 ? 163.007 169.581 152.904 1.00 130.11 322 PHE D C 1
ATOM 10618 O O . PHE D 1 322 ? 163.020 169.918 154.094 1.00 130.11 322 PHE D O 1
ATOM 10626 N N . ASP D 1 323 ? 162.166 170.124 152.021 1.00 133.53 323 ASP D N 1
ATOM 10627 C CA . ASP D 1 323 ? 161.223 171.158 152.436 1.00 133.53 323 ASP D CA 1
ATOM 10628 C C . ASP D 1 323 ? 160.209 170.602 153.427 1.00 133.53 323 ASP D C 1
ATOM 10629 O O . ASP D 1 323 ? 159.824 171.283 154.384 1.00 133.53 323 ASP D O 1
ATOM 10634 N N . LYS D 1 324 ? 159.758 169.365 153.211 1.00 134.48 324 LYS D N 1
ATOM 10635 C CA . LYS D 1 324 ? 158.777 168.772 154.112 1.00 134.48 324 LYS D CA 1
ATOM 10636 C C . LYS D 1 324 ? 159.343 168.624 155.518 1.00 134.48 324 LYS D C 1
ATOM 10637 O O . LYS D 1 324 ? 158.657 168.912 156.506 1.00 134.48 324 LYS D O 1
ATOM 10643 N N . LEU D 1 325 ? 160.592 168.171 155.630 1.00 136.51 325 LEU D N 1
ATOM 10644 C CA . LEU D 1 325 ? 161.232 168.094 156.939 1.00 136.51 325 LEU D CA 1
ATOM 10645 C C . LEU D 1 325 ? 161.439 169.481 157.534 1.00 136.51 325 LEU D C 1
ATOM 10646 O O . LEU D 1 325 ? 161.204 169.690 158.730 1.00 136.51 325 LEU D O 1
ATOM 10651 N N . HIS D 1 326 ? 161.875 170.444 156.716 1.00 138.40 326 HIS D N 1
ATOM 10652 C CA . HIS D 1 326 ? 162.068 171.802 157.216 1.00 138.40 326 HIS D CA 1
ATOM 10653 C C . HIS D 1 326 ? 160.763 172.396 157.728 1.00 138.40 326 HIS D C 1
ATOM 10654 O O . HIS D 1 326 ? 160.779 173.267 158.605 1.00 138.40 326 HIS D O 1
ATOM 10661 N N . LYS D 1 327 ? 159.630 171.943 157.189 1.00 141.21 327 LYS D N 1
ATOM 10662 C CA . LYS D 1 327 ? 158.336 172.406 157.678 1.00 141.21 327 LYS D CA 1
ATOM 10663 C C . LYS D 1 327 ? 158.218 172.187 159.181 1.00 141.21 327 LYS D C 1
ATOM 10664 O O . LYS D 1 327 ? 157.827 173.093 159.926 1.00 141.21 327 LYS D O 1
ATOM 10670 N N . VAL D 1 328 ? 158.558 170.983 159.645 1.00 141.11 328 VAL D N 1
ATOM 10671 C CA . VAL D 1 328 ? 158.563 170.715 161.079 1.00 141.11 328 VAL D CA 1
ATOM 10672 C C . VAL D 1 328 ? 159.770 171.341 161.765 1.00 141.11 328 VAL D C 1
ATOM 10673 O O . VAL D 1 328 ? 159.693 171.670 162.955 1.00 141.11 328 VAL D O 1
ATOM 10677 N N . GLY D 1 329 ? 160.879 171.512 161.050 1.00 138.46 329 GLY D N 1
ATOM 10678 C CA . GLY D 1 329 ? 162.046 172.176 161.596 1.00 138.46 329 GLY D CA 1
ATOM 10679 C C . GLY D 1 329 ? 163.242 171.266 161.782 1.00 138.46 329 GLY D C 1
ATOM 10680 O O . GLY D 1 329 ? 163.320 170.518 162.761 1.00 138.46 329 GLY D O 1
ATOM 10681 N N . ILE D 1 330 ? 164.182 171.323 160.841 1.00 137.37 330 ILE D N 1
ATOM 10682 C CA . ILE D 1 330 ? 165.465 170.642 160.939 1.00 137.37 330 ILE D CA 1
ATOM 10683 C C . ILE D 1 330 ? 166.525 171.532 160.297 1.00 137.37 330 ILE D C 1
ATOM 10684 O O . ILE D 1 330 ? 166.229 172.613 159.782 1.00 137.37 330 ILE D O 1
ATOM 10689 N N . LYS D 1 331 ? 167.774 171.068 160.330 1.00 137.50 331 LYS D N 1
ATOM 10690 C CA . LYS D 1 331 ? 168.880 171.889 159.849 1.00 137.50 331 LYS D CA 1
ATOM 10691 C C . LYS D 1 331 ? 168.899 171.981 158.326 1.00 137.50 331 LYS D C 1
ATOM 10692 O O . LYS D 1 331 ? 168.975 173.080 157.766 1.00 137.50 331 LYS D O 1
ATOM 10698 N N . THR D 1 332 ? 168.824 170.840 157.639 1.00 137.66 332 THR D N 1
ATOM 10699 C CA . THR D 1 332 ? 168.952 170.795 156.179 1.00 137.66 332 THR D CA 1
ATOM 10700 C C . THR D 1 332 ? 170.224 171.506 155.722 1.00 137.66 332 THR D C 1
ATOM 10701 O O . THR D 1 332 ? 170.230 172.248 154.738 1.00 137.66 332 THR D O 1
ATOM 10705 N N . ARG D 1 333 ? 171.318 171.274 156.444 1.00 137.70 333 ARG D N 1
ATOM 10706 C CA . ARG D 1 333 ? 172.578 171.913 156.103 1.00 137.70 333 ARG D CA 1
ATOM 10707 C C . ARG D 1 333 ? 173.152 171.313 154.820 1.00 137.70 333 ARG D C 1
ATOM 10708 O O . ARG D 1 333 ? 172.728 170.257 154.343 1.00 137.70 333 ARG D O 1
ATOM 10716 N N . ARG D 1 334 ? 174.140 172.012 154.262 1.00 137.36 334 ARG D N 1
ATOM 10717 C CA . ARG D 1 334 ? 174.758 171.613 153.002 1.00 137.36 334 ARG D CA 1
ATOM 10718 C C . ARG D 1 334 ? 175.627 170.369 153.129 1.00 137.36 334 ARG D C 1
ATOM 10719 O O . ARG D 1 334 ? 176.103 169.871 152.102 1.00 137.36 334 ARG D O 1
ATOM 10727 N N . GLN D 1 335 ? 175.853 169.858 154.342 1.00 138.24 335 GLN D N 1
ATOM 10728 C CA . GLN D 1 335 ? 176.668 168.656 154.490 1.00 138.24 335 GLN D CA 1
ATOM 10729 C C . GLN D 1 335 ? 176.096 167.492 153.691 1.00 138.24 335 GLN D C 1
ATOM 10730 O O . GLN D 1 335 ? 176.845 166.601 153.272 1.00 138.24 335 GLN D O 1
ATOM 10736 N N . TRP D 1 336 ? 174.781 167.478 153.473 1.00 136.45 336 TRP D N 1
ATOM 10737 C CA . TRP D 1 336 ? 174.130 166.509 152.598 1.00 136.45 336 TRP D CA 1
ATOM 10738 C C . TRP D 1 336 ? 173.513 167.190 151.380 1.00 136.45 336 TRP D C 1
ATOM 10739 O O . TRP D 1 336 ? 172.519 166.714 150.827 1.00 136.45 336 TRP D O 1
ATOM 10750 N N . ARG D 1 337 ? 174.098 168.304 150.956 1.00 133.79 337 ARG D N 1
ATOM 10751 C CA . ARG D 1 337 ? 173.607 169.071 149.817 1.00 133.79 337 ARG D CA 1
ATOM 10752 C C . ARG D 1 337 ? 174.824 169.552 149.034 1.00 133.79 337 ARG D C 1
ATOM 10753 O O . ARG D 1 337 ? 175.942 169.057 149.216 1.00 133.79 337 ARG D O 1
ATOM 10761 N N . ARG D 1 338 ? 174.616 170.523 148.148 1.00 132.54 338 ARG D N 1
ATOM 10762 C CA . ARG D 1 338 ? 175.610 171.128 147.273 1.00 132.54 338 ARG D CA 1
ATOM 10763 C C . ARG D 1 338 ? 175.932 170.225 146.084 1.00 132.54 338 ARG D C 1
ATOM 10764 O O . ARG D 1 338 ? 176.683 170.642 145.201 1.00 132.54 338 ARG D O 1
ATOM 10772 N N . SER D 1 339 ? 175.388 169.013 146.021 1.00 124.28 339 SER D N 1
ATOM 10773 C CA . SER D 1 339 ? 175.572 168.100 144.896 1.00 124.28 339 SER D CA 1
ATOM 10774 C C . SER D 1 339 ? 174.180 167.753 144.378 1.00 124.28 339 SER D C 1
ATOM 10775 O O . SER D 1 339 ? 173.568 166.775 144.814 1.00 124.28 339 SER D O 1
ATOM 10778 N N . GLN D 1 340 ? 173.681 168.564 143.442 1.00 116.81 340 GLN D N 1
ATOM 10779 C CA . GLN D 1 340 ? 172.325 168.363 142.942 1.00 116.81 340 GLN D CA 1
ATOM 10780 C C . GLN D 1 340 ? 172.165 166.996 142.292 1.00 116.81 340 GLN D C 1
ATOM 10781 O O . GLN D 1 340 ? 171.064 166.433 142.296 1.00 116.81 340 GLN D O 1
ATOM 10787 N N . PHE D 1 341 ? 173.242 166.447 141.734 1.00 110.62 341 PHE D N 1
ATOM 10788 C CA . PHE D 1 341 ? 173.208 165.095 141.192 1.00 110.62 341 PHE D CA 1
ATOM 10789 C C . PHE D 1 341 ? 173.214 164.105 142.349 1.00 110.62 341 PHE D C 1
ATOM 10790 O O . PHE D 1 341 ? 174.183 163.364 142.542 1.00 110.62 341 PHE D O 1
ATOM 10798 N N . CYS D 1 342 ? 172.132 164.092 143.125 1.00 115.85 342 CYS D N 1
ATOM 10799 C CA . CYS D 1 342 ? 172.062 163.360 144.379 1.00 115.85 342 CYS D CA 1
ATOM 10800 C C . CYS D 1 342 ? 170.904 162.372 144.355 1.00 115.85 342 CYS D C 1
ATOM 10801 O O . CYS D 1 342 ? 169.879 162.591 143.705 1.00 115.85 342 CYS D O 1
ATOM 10804 N N . ASP D 1 343 ? 171.087 161.270 145.085 1.00 114.41 343 ASP D N 1
ATOM 10805 C CA . ASP D 1 343 ? 170.076 160.219 145.120 1.00 114.41 343 ASP D CA 1
ATOM 10806 C C . ASP D 1 343 ? 168.773 160.723 145.728 1.00 114.41 343 ASP D C 1
ATOM 10807 O O . ASP D 1 343 ? 167.685 160.432 145.218 1.00 114.41 343 ASP D O 1
ATOM 10812 N N . ILE D 1 344 ? 168.862 161.478 146.825 1.00 118.91 344 ILE D N 1
ATOM 10813 C CA . ILE D 1 344 ? 167.651 161.952 147.488 1.00 118.91 344 ILE D CA 1
ATOM 10814 C C . ILE D 1 344 ? 166.876 162.898 146.582 1.00 118.91 344 ILE D C 1
ATOM 10815 O O . ILE D 1 344 ? 165.668 163.091 146.761 1.00 118.91 344 ILE D O 1
ATOM 10820 N N . ASN D 1 345 ? 167.545 163.493 145.592 1.00 115.16 345 ASN D N 1
ATOM 10821 C CA . ASN D 1 345 ? 166.870 164.447 144.718 1.00 115.16 345 ASN D CA 1
ATOM 10822 C C . ASN D 1 345 ? 165.742 163.783 143.935 1.00 115.16 345 ASN D C 1
ATOM 10823 O O . ASN D 1 345 ? 164.652 164.351 143.804 1.00 115.16 345 ASN D O 1
ATOM 10828 N N . ILE D 1 346 ? 165.983 162.581 143.408 1.00 110.96 346 ILE D N 1
ATOM 10829 C CA . ILE D 1 346 ? 164.942 161.886 142.656 1.00 110.96 346 ILE D CA 1
ATOM 10830 C C . ILE D 1 346 ? 164.019 161.114 143.592 1.00 110.96 346 ILE D C 1
ATOM 10831 O O . ILE D 1 346 ? 162.833 160.920 143.285 1.00 110.96 346 ILE D O 1
ATOM 10836 N N . LEU D 1 347 ? 164.536 160.655 144.733 1.00 116.46 347 LEU D N 1
ATOM 10837 C CA . LEU D 1 347 ? 163.661 160.078 145.744 1.00 116.46 347 LEU D CA 1
ATOM 10838 C C . LEU D 1 347 ? 162.613 161.085 146.186 1.00 116.46 347 LEU D C 1
ATOM 10839 O O . LEU D 1 347 ? 161.502 160.701 146.562 1.00 116.46 347 LEU D O 1
ATOM 10844 N N . ALA D 1 348 ? 162.943 162.376 146.133 1.00 118.40 348 ALA D N 1
ATOM 10845 C CA . ALA D 1 348 ? 161.961 163.404 146.457 1.00 118.40 348 ALA D CA 1
ATOM 10846 C C . ALA D 1 348 ? 160.791 163.375 145.482 1.00 118.40 348 ALA D C 1
ATOM 10847 O O . ALA D 1 348 ? 159.629 163.437 145.896 1.00 118.40 348 ALA D O 1
ATOM 10849 N N . MET D 1 349 ? 161.077 163.275 144.182 1.00 110.91 349 MET D N 1
ATOM 10850 C CA . MET D 1 349 ? 160.001 163.175 143.200 1.00 110.91 349 MET D CA 1
ATOM 10851 C C . MET D 1 349 ? 159.206 161.892 143.395 1.00 110.91 349 MET D C 1
ATOM 10852 O O . MET D 1 349 ? 157.971 161.897 143.312 1.00 110.91 349 MET D O 1
ATOM 10857 N N . PHE D 1 350 ? 159.899 160.781 143.652 1.00 114.24 350 PHE D N 1
ATOM 10858 C CA . PHE D 1 350 ? 159.198 159.519 143.865 1.00 114.24 350 PHE D CA 1
ATOM 10859 C C . PHE D 1 350 ? 158.250 159.615 145.054 1.00 114.24 350 PHE D C 1
ATOM 10860 O O . PHE D 1 350 ? 157.113 159.132 144.993 1.00 114.24 350 PHE D O 1
ATOM 10868 N N . CYS D 1 351 ? 158.700 160.235 146.146 1.00 122.18 351 CYS D N 1
ATOM 10869 C CA . CYS D 1 351 ? 157.833 160.432 147.303 1.00 122.18 351 CYS D CA 1
ATOM 10870 C C . CYS D 1 351 ? 156.678 161.370 146.972 1.00 122.18 351 CYS D C 1
ATOM 10871 O O . CYS D 1 351 ? 155.542 161.144 147.405 1.00 122.18 351 CYS D O 1
ATOM 10874 N N . ASN D 1 352 ? 156.949 162.432 146.210 1.00 120.42 352 ASN D N 1
ATOM 10875 C CA . ASN D 1 352 ? 155.889 163.366 145.848 1.00 120.42 352 ASN D CA 1
ATOM 10876 C C . ASN D 1 352 ? 154.788 162.662 145.069 1.00 120.42 352 ASN D C 1
ATOM 10877 O O . ASN D 1 352 ? 153.600 162.923 145.286 1.00 120.42 352 ASN D O 1
ATOM 10882 N N . GLU D 1 353 ? 155.163 161.768 144.152 1.00 118.17 353 GLU D N 1
ATOM 10883 C CA . GLU D 1 353 ? 154.154 160.954 143.482 1.00 118.17 353 GLU D CA 1
ATOM 10884 C C . GLU D 1 353 ? 153.423 160.068 144.482 1.00 118.17 353 GLU D C 1
ATOM 10885 O O . GLU D 1 353 ? 152.198 159.912 144.409 1.00 118.17 353 GLU D O 1
ATOM 10891 N N . ASN D 1 354 ? 154.160 159.480 145.428 1.00 122.24 354 ASN D N 1
ATOM 10892 C CA . ASN D 1 354 ? 153.588 158.645 146.478 1.00 122.24 354 ASN D CA 1
ATOM 10893 C C . ASN D 1 354 ? 153.270 159.436 147.742 1.00 122.24 354 ASN D C 1
ATOM 10894 O O . ASN D 1 354 ? 153.277 158.870 148.843 1.00 122.24 354 ASN D O 1
ATOM 10899 N N . ARG D 1 355 ? 152.990 160.736 147.611 1.00 126.41 355 ARG D N 1
ATOM 10900 C CA . ARG D 1 355 ? 152.794 161.572 148.791 1.00 126.41 355 ARG D CA 1
ATOM 10901 C C . ARG D 1 355 ? 151.650 161.057 149.656 1.00 126.41 355 ARG D C 1
ATOM 10902 O O . ARG D 1 355 ? 151.734 161.086 150.889 1.00 126.41 355 ARG D O 1
ATOM 10910 N N . ASP D 1 356 ? 150.575 160.581 149.032 1.00 128.36 356 ASP D N 1
ATOM 10911 C CA . ASP D 1 356 ? 149.391 160.146 149.759 1.00 128.36 356 ASP D CA 1
ATOM 10912 C C . ASP D 1 356 ? 149.436 158.675 150.154 1.00 128.36 356 ASP D C 1
ATOM 10913 O O . ASP D 1 356 ? 148.490 158.192 150.785 1.00 128.36 356 ASP D O 1
ATOM 10918 N N . HIS D 1 357 ? 150.501 157.952 149.804 1.00 129.88 357 HIS D N 1
ATOM 10919 C CA . HIS D 1 357 ? 150.642 156.577 150.266 1.00 129.88 357 HIS D CA 1
ATOM 10920 C C . HIS D 1 357 ? 150.956 156.483 151.752 1.00 129.88 357 HIS D C 1
ATOM 10921 O O . HIS D 1 357 ? 150.902 155.381 152.309 1.00 129.88 357 HIS D O 1
ATOM 10928 N N . ILE D 1 358 ? 151.284 157.596 152.400 1.00 134.97 358 ILE D N 1
ATOM 10929 C CA . ILE D 1 358 ? 151.484 157.649 153.843 1.00 134.97 358 ILE D CA 1
ATOM 10930 C C . ILE D 1 358 ? 150.462 158.626 154.404 1.00 134.97 358 ILE D C 1
ATOM 10931 O O . ILE D 1 358 ? 150.457 159.807 154.038 1.00 134.97 358 ILE D O 1
ATOM 10936 N N . LYS D 1 359 ? 149.602 158.133 155.297 1.00 134.44 359 LYS D N 1
ATOM 10937 C CA . LYS D 1 359 ? 148.426 158.898 155.701 1.00 134.44 359 LYS D CA 1
ATOM 10938 C C . LYS D 1 359 ? 148.815 160.133 156.504 1.00 134.44 359 LYS D C 1
ATOM 10939 O O . LYS D 1 359 ? 148.541 161.268 156.093 1.00 134.44 359 LYS D O 1
ATOM 10945 N N . SER D 1 360 ? 149.467 159.929 157.652 1.00 138.72 360 SER D N 1
ATOM 10946 C CA . SER D 1 360 ? 149.724 161.020 158.587 1.00 138.72 360 SER D CA 1
ATOM 10947 C C . SER D 1 360 ? 150.254 162.256 157.870 1.00 138.72 360 SER D C 1
ATOM 10948 O O . SER D 1 360 ? 149.619 163.319 157.879 1.00 138.72 360 SER D O 1
ATOM 10951 N N . LEU D 1 361 ? 151.414 162.120 157.220 1.00 137.39 361 LEU D N 1
ATOM 10952 C CA . LEU D 1 361 ? 152.045 163.246 156.541 1.00 137.39 361 LEU D CA 1
ATOM 10953 C C . LEU D 1 361 ? 151.021 164.105 155.811 1.00 137.39 361 LEU D C 1
ATOM 10954 O O . LEU D 1 361 ? 150.996 165.331 155.968 1.00 137.39 361 LEU D O 1
ATOM 10959 N N . ASN D 1 362 ? 150.149 163.464 155.028 1.00 136.74 362 ASN D N 1
ATOM 10960 C CA . ASN D 1 362 ? 149.154 164.188 154.246 1.00 136.74 362 ASN D CA 1
ATOM 10961 C C . ASN D 1 362 ? 148.499 165.289 155.069 1.00 136.74 362 ASN D C 1
ATOM 10962 O O . ASN D 1 362 ? 148.621 166.479 154.754 1.00 136.74 362 ASN D O 1
ATOM 10967 N N . ARG D 1 363 ? 147.833 164.906 156.161 1.00 136.70 363 ARG D N 1
ATOM 10968 C CA . ARG D 1 363 ? 147.115 165.899 156.953 1.00 136.70 363 ARG D CA 1
ATOM 10969 C C . ARG D 1 363 ? 148.066 166.974 157.454 1.00 136.70 363 ARG D C 1
ATOM 10970 O O . ARG D 1 363 ? 147.775 168.173 157.350 1.00 136.70 363 ARG D O 1
ATOM 10978 N N . LEU D 1 364 ? 149.234 166.565 157.953 1.00 140.72 364 LEU D N 1
ATOM 10979 C CA . LEU D 1 364 ? 150.174 167.524 158.514 1.00 140.72 364 LEU D CA 1
ATOM 10980 C C . LEU D 1 364 ? 150.625 168.548 157.483 1.00 140.72 364 LEU D C 1
ATOM 10981 O O . LEU D 1 364 ? 151.116 169.617 157.862 1.00 140.72 364 LEU D O 1
ATOM 10986 N N . ASP D 1 365 ? 150.471 168.249 156.191 1.00 137.88 365 ASP D N 1
ATOM 10987 C CA . ASP D 1 365 ? 150.846 169.218 155.168 1.00 137.88 365 ASP D CA 1
ATOM 10988 C C . ASP D 1 365 ? 149.779 170.292 154.993 1.00 137.88 365 ASP D C 1
ATOM 10989 O O . ASP D 1 365 ? 150.106 171.461 154.758 1.00 137.88 365 ASP D O 1
ATOM 10994 N N . PHE D 1 366 ? 148.505 169.920 155.108 1.00 136.01 366 PHE D N 1
ATOM 10995 C CA . PHE D 1 366 ? 147.412 170.838 154.812 1.00 136.01 366 PHE D CA 1
ATOM 10996 C C . PHE D 1 366 ? 146.949 171.637 156.022 1.00 136.01 366 PHE D C 1
ATOM 10997 O O . PHE D 1 366 ? 146.181 172.590 155.857 1.00 136.01 366 PHE D O 1
ATOM 11005 N N . ILE D 1 367 ? 147.389 171.277 157.229 1.00 139.58 367 ILE D N 1
ATOM 11006 C CA . ILE D 1 367 ? 146.991 172.037 158.408 1.00 139.58 367 ILE D CA 1
ATOM 11007 C C . ILE D 1 367 ? 147.602 173.433 158.386 1.00 139.58 367 ILE D C 1
ATOM 11008 O O . ILE D 1 367 ? 146.969 174.400 158.826 1.00 139.58 367 ILE D O 1
ATOM 11013 N N . THR D 1 368 ? 148.829 173.568 157.879 1.00 142.70 368 THR D N 1
ATOM 11014 C CA . THR D 1 368 ? 149.534 174.844 157.916 1.00 142.70 368 THR D CA 1
ATOM 11015 C C . THR D 1 368 ? 150.115 175.211 156.557 1.00 142.70 368 THR D C 1
ATOM 11016 O O . THR D 1 368 ? 149.840 174.549 155.551 1.00 142.70 368 THR D O 1
ATOM 11020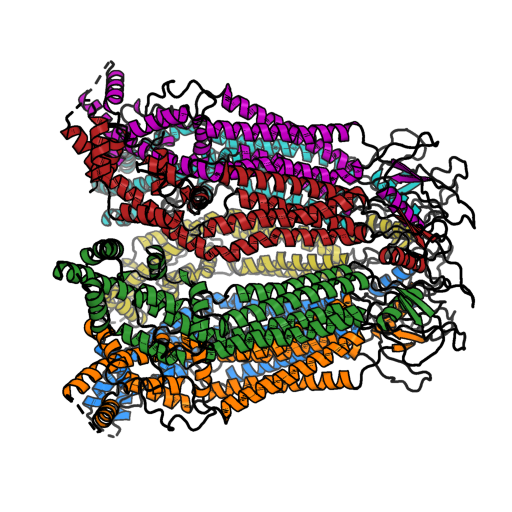 N N . ASN D 1 369 ? 150.922 176.269 156.527 1.00 145.31 369 ASN D N 1
ATOM 11021 C CA . ASN D 1 369 ? 151.591 176.716 155.315 1.00 145.31 369 ASN D CA 1
ATOM 11022 C C . ASN D 1 369 ? 152.871 177.439 155.714 1.00 145.31 369 ASN D C 1
ATOM 11023 O O . ASN D 1 369 ? 153.194 177.564 156.898 1.00 145.31 369 ASN D O 1
ATOM 11028 N N . GLU D 1 370 ? 153.609 177.908 154.708 1.00 147.68 370 GLU D N 1
ATOM 11029 C CA . GLU D 1 370 ? 154.837 178.686 154.846 1.00 147.68 370 GLU D CA 1
ATOM 11030 C C . GLU D 1 370 ? 156.009 177.863 155.370 1.00 147.68 370 GLU D C 1
ATOM 11031 O O . GLU D 1 370 ? 157.113 178.406 155.501 1.00 147.68 370 GLU D O 1
ATOM 11037 N N . SER D 1 371 ? 155.817 176.578 155.668 1.00 146.89 371 SER D N 1
ATOM 11038 C CA . SER D 1 371 ? 156.895 175.723 156.163 1.00 146.89 371 SER D CA 1
ATOM 11039 C C . SER D 1 371 ? 157.523 176.306 157.427 1.00 146.89 371 SER D C 1
ATOM 11040 O O . SER D 1 371 ? 158.735 176.231 157.640 1.00 146.89 371 SER D O 1
ATOM 11043 N N . ASP D 1 372 ? 156.684 176.892 158.277 1.00 149.56 372 ASP D N 1
ATOM 11044 C CA . ASP D 1 372 ? 157.090 177.483 159.550 1.00 149.56 372 ASP D CA 1
ATOM 11045 C C . ASP D 1 372 ? 156.148 177.025 160.657 1.00 149.56 372 ASP D C 1
ATOM 11046 O O . ASP D 1 372 ? 155.638 177.818 161.451 1.00 149.56 372 ASP D O 1
ATOM 11051 N N . LEU D 1 373 ? 155.909 175.713 160.712 1.00 146.44 373 LEU D N 1
ATOM 11052 C CA . LEU D 1 373 ? 154.885 175.174 161.602 1.00 146.44 373 LEU D CA 1
ATOM 11053 C C . LEU D 1 373 ? 155.177 175.495 163.063 1.00 146.44 373 LEU D C 1
ATOM 11054 O O . LEU D 1 373 ? 154.251 175.693 163.858 1.00 146.44 373 LEU D O 1
ATOM 11059 N N . MET D 1 374 ? 156.455 175.552 163.440 1.00 150.57 374 MET D N 1
ATOM 11060 C CA . MET D 1 374 ? 156.847 175.763 164.827 1.00 150.57 374 MET D CA 1
ATOM 11061 C C . MET D 1 374 ? 157.194 177.217 165.134 1.00 150.57 374 MET D C 1
ATOM 11062 O O . MET D 1 374 ? 157.797 177.491 166.178 1.00 150.57 374 MET D O 1
ATOM 11067 N N . TYR D 1 375 ? 156.827 178.152 164.258 1.00 153.68 375 TYR D N 1
ATOM 11068 C CA . TYR D 1 375 ? 157.000 179.571 164.537 1.00 153.68 375 TYR D CA 1
ATOM 11069 C C . TYR D 1 375 ? 155.707 180.251 164.965 1.00 153.68 375 TYR D C 1
ATOM 11070 O O . TYR D 1 375 ? 155.751 181.406 165.402 1.00 153.68 375 TYR D O 1
ATOM 11079 N N . ASP D 1 376 ? 154.567 179.575 164.850 1.00 153.70 376 ASP D N 1
ATOM 11080 C CA . ASP D 1 376 ? 153.332 180.072 165.436 1.00 153.70 376 ASP D CA 1
ATOM 11081 C C . ASP D 1 376 ? 153.321 179.774 166.928 1.00 153.70 376 ASP D C 1
ATOM 11082 O O . ASP D 1 376 ? 153.764 178.708 167.366 1.00 153.70 376 ASP D O 1
ATOM 11087 N N . ASN D 1 377 ? 152.810 180.722 167.711 1.00 156.20 377 ASN D N 1
ATOM 11088 C CA . ASN D 1 377 ? 152.859 180.588 169.162 1.00 156.20 377 ASN D CA 1
ATOM 11089 C C . ASN D 1 377 ? 151.840 179.570 169.665 1.00 156.20 377 ASN D C 1
ATOM 11090 O O . ASN D 1 377 ? 152.196 178.617 170.366 1.00 156.20 377 ASN D O 1
ATOM 11095 N N . VAL D 1 378 ? 150.566 179.750 169.315 1.00 154.92 378 VAL D N 1
ATOM 11096 C CA . VAL D 1 378 ? 149.467 179.054 169.981 1.00 154.92 378 VAL D CA 1
ATOM 11097 C C . VAL D 1 378 ? 148.726 178.114 169.030 1.00 154.92 378 VAL D C 1
ATOM 11098 O O . VAL D 1 378 ? 148.778 176.894 169.187 1.00 154.92 378 VAL D O 1
ATOM 11102 N N . VAL D 1 379 ? 148.056 178.666 168.015 1.00 152.47 379 VAL D N 1
ATOM 11103 C CA . VAL D 1 379 ? 146.956 177.943 167.375 1.00 152.47 379 VAL D CA 1
ATOM 11104 C C . VAL D 1 379 ? 147.445 176.630 166.772 1.00 152.47 379 VAL D C 1
ATOM 11105 O O . VAL D 1 379 ? 146.888 175.557 167.042 1.00 152.47 379 VAL D O 1
ATOM 11109 N N . ARG D 1 380 ? 148.510 176.689 165.970 1.00 151.36 380 ARG D N 1
ATOM 11110 C CA . ARG D 1 380 ? 148.948 175.497 165.253 1.00 151.36 380 ARG D CA 1
ATOM 11111 C C . ARG D 1 380 ? 149.366 174.398 166.220 1.00 151.36 380 ARG D C 1
ATOM 11112 O O . ARG D 1 380 ? 149.045 173.222 166.010 1.00 151.36 380 ARG D O 1
ATOM 11120 N N . GLN D 1 381 ? 150.079 174.758 167.288 1.00 154.13 381 GLN D N 1
ATOM 11121 C CA . GLN D 1 381 ? 150.519 173.751 168.245 1.00 154.13 381 GLN D CA 1
ATOM 11122 C C . GLN D 1 381 ? 149.472 173.480 169.318 1.00 154.13 381 GLN D C 1
ATOM 11123 O O . GLN D 1 381 ? 149.436 172.376 169.868 1.00 154.13 381 GLN D O 1
ATOM 11129 N N . LEU D 1 382 ? 148.614 174.456 169.628 1.00 154.41 382 LEU D N 1
ATOM 11130 C CA . LEU D 1 382 ? 147.537 174.203 170.581 1.00 154.41 382 LEU D CA 1
ATOM 11131 C C . LEU D 1 382 ? 146.568 173.161 170.032 1.00 154.41 382 LEU D C 1
ATOM 11132 O O . LEU D 1 382 ? 146.082 172.299 170.778 1.00 154.41 382 LEU D O 1
ATOM 11137 N N . LEU D 1 383 ? 146.278 173.219 168.730 1.00 151.69 383 LEU D N 1
ATOM 11138 C CA . LEU D 1 383 ? 145.414 172.208 168.129 1.00 151.69 383 LEU D CA 1
ATOM 11139 C C . LEU D 1 383 ? 145.994 170.812 168.326 1.00 151.69 383 LEU D C 1
ATOM 11140 O O . LEU D 1 383 ? 145.295 169.892 168.766 1.00 151.69 383 LEU D O 1
ATOM 11145 N N . ALA D 1 384 ? 147.283 170.640 168.022 1.00 154.17 384 ALA D N 1
ATOM 11146 C CA . ALA D 1 384 ? 147.914 169.335 168.194 1.00 154.17 384 ALA D CA 1
ATOM 11147 C C . ALA D 1 384 ? 147.950 168.929 169.662 1.00 154.17 384 ALA D C 1
ATOM 11148 O O . ALA D 1 384 ? 147.794 167.747 169.992 1.00 154.17 384 ALA D O 1
ATOM 11150 N N . ALA D 1 385 ? 148.170 169.893 170.558 1.00 156.13 385 ALA D N 1
ATOM 11151 C CA . ALA D 1 385 ? 148.198 169.585 171.983 1.00 156.13 385 ALA D CA 1
ATOM 11152 C C . ALA D 1 385 ? 146.866 169.007 172.438 1.00 156.13 385 ALA D C 1
ATOM 11153 O O . ALA D 1 385 ? 146.821 167.954 173.081 1.00 156.13 385 ALA D O 1
ATOM 11155 N N . LEU D 1 386 ? 145.762 169.675 172.098 1.00 155.53 386 LEU D N 1
ATOM 11156 C CA . LEU D 1 386 ? 144.455 169.136 172.461 1.00 155.53 386 LEU D CA 1
ATOM 11157 C C . LEU D 1 386 ? 144.126 167.858 171.703 1.00 155.53 386 LEU D C 1
ATOM 11158 O O . LEU D 1 386 ? 143.333 167.049 172.194 1.00 155.53 386 LEU D O 1
ATOM 11163 N N . ALA D 1 387 ? 144.708 167.658 170.519 1.00 157.19 387 ALA D N 1
ATOM 11164 C CA . ALA D 1 387 ? 144.400 166.464 169.742 1.00 157.19 387 ALA D CA 1
ATOM 11165 C C . ALA D 1 387 ? 145.107 165.229 170.287 1.00 157.19 387 ALA D C 1
ATOM 11166 O O . ALA D 1 387 ? 144.566 164.120 170.205 1.00 157.19 387 ALA D O 1
ATOM 11168 N N . GLN D 1 388 ? 146.308 165.392 170.837 1.00 158.00 388 GLN D N 1
ATOM 11169 C CA . GLN D 1 388 ? 147.132 164.248 171.215 1.00 158.00 388 GLN D CA 1
ATOM 11170 C C . GLN D 1 388 ? 147.410 164.150 172.707 1.00 158.00 388 GLN D C 1
ATOM 11171 O O . GLN D 1 388 ? 147.292 163.062 173.274 1.00 158.00 388 GLN D O 1
ATOM 11177 N N . SER D 1 389 ? 147.779 165.253 173.362 1.00 160.77 389 SER D N 1
ATOM 11178 C CA . SER D 1 389 ? 148.247 165.175 174.744 1.00 160.77 389 SER D CA 1
ATOM 11179 C C . SER D 1 389 ? 147.170 164.615 175.667 1.00 160.77 389 SER D C 1
ATOM 11180 O O . SER D 1 389 ? 147.452 163.777 176.531 1.00 160.77 389 SER D O 1
ATOM 11183 N N . ASN D 1 390 ? 145.926 165.067 175.500 1.00 161.50 390 ASN D N 1
ATOM 11184 C CA . ASN D 1 390 ? 144.856 164.598 176.377 1.00 161.50 390 ASN D CA 1
ATOM 11185 C C . ASN D 1 390 ? 144.505 163.140 176.111 1.00 161.50 390 ASN D C 1
ATOM 11186 O O . ASN D 1 390 ? 144.102 162.424 177.034 1.00 161.50 390 ASN D O 1
ATOM 11191 N N . HIS D 1 391 ? 144.648 162.681 174.865 1.00 161.45 391 HIS D N 1
ATOM 11192 C CA . HIS D 1 391 ? 144.265 161.315 174.526 1.00 161.45 391 HIS D CA 1
ATOM 11193 C C . HIS D 1 391 ? 145.112 160.276 175.250 1.00 161.45 391 HIS D C 1
ATOM 11194 O O . HIS D 1 391 ? 144.629 159.166 175.500 1.00 161.45 391 HIS D O 1
ATOM 11201 N N . ASP D 1 392 ? 146.354 160.603 175.591 1.00 163.56 392 ASP D N 1
ATOM 11202 C CA . ASP D 1 392 ? 147.222 159.667 176.297 1.00 163.56 392 ASP D CA 1
ATOM 11203 C C . ASP D 1 392 ? 146.730 159.437 177.722 1.00 163.56 392 ASP D C 1
ATOM 11204 O O . ASP D 1 392 ? 147.310 159.950 178.679 1.00 163.56 392 ASP D O 1
ATOM 11209 N N . LEU E 1 42 ? 136.603 151.471 149.449 1.00 137.24 42 LEU E N 1
ATOM 11210 C CA . LEU E 1 42 ? 136.066 151.755 148.124 1.00 137.24 42 LEU E CA 1
ATOM 11211 C C . LEU E 1 42 ? 136.736 152.979 147.507 1.00 137.24 42 LEU E C 1
ATOM 11212 O O . LEU E 1 42 ? 137.701 153.512 148.056 1.00 137.24 42 LEU E O 1
ATOM 11217 N N . GLN E 1 43 ? 136.217 153.421 146.366 1.00 133.80 43 GLN E N 1
ATOM 11218 C CA . GLN E 1 43 ? 136.792 154.519 145.605 1.00 133.80 43 GLN E CA 1
ATOM 11219 C C . GLN E 1 43 ? 135.928 155.767 145.737 1.00 133.80 43 GLN E C 1
ATOM 11220 O O . GLN E 1 43 ? 134.725 155.688 146.002 1.00 133.80 43 GLN E O 1
ATOM 11226 N N . LEU E 1 44 ? 136.559 156.923 145.549 1.00 129.15 44 LEU E N 1
ATOM 11227 C CA . LEU E 1 44 ? 135.885 158.213 145.586 1.00 129.15 44 LEU E CA 1
ATOM 11228 C C . LEU E 1 44 ? 135.897 158.834 144.196 1.00 129.15 44 LEU E C 1
ATOM 11229 O O . LEU E 1 44 ? 136.885 158.723 143.464 1.00 129.15 44 LEU E O 1
ATOM 11234 N N . LYS E 1 45 ? 134.794 159.483 143.838 1.00 123.00 45 LYS E N 1
ATOM 11235 C CA . LYS E 1 45 ? 134.622 160.037 142.505 1.00 123.00 45 LYS E CA 1
ATOM 11236 C C . LYS E 1 45 ? 135.264 161.415 142.402 1.00 123.00 45 LYS E C 1
ATOM 11237 O O . LYS E 1 45 ? 135.321 162.173 143.374 1.00 123.00 45 LYS E O 1
ATOM 11243 N N . LEU E 1 46 ? 135.751 161.731 141.198 1.00 115.34 46 LEU E N 1
ATOM 11244 C CA . LEU E 1 46 ? 136.285 163.056 140.909 1.00 115.34 46 LEU E CA 1
ATOM 11245 C C . LEU E 1 46 ? 135.743 163.598 139.591 1.00 115.34 46 LEU E C 1
ATOM 11246 O O . LEU E 1 46 ? 136.284 164.578 139.064 1.00 115.34 46 LEU E O 1
ATOM 11251 N N . GLU E 1 47 ? 134.691 162.987 139.050 1.00 106.64 47 GLU E N 1
ATOM 11252 C CA . GLU E 1 47 ? 134.091 163.392 137.784 1.00 106.64 47 GLU E CA 1
ATOM 11253 C C . GLU E 1 47 ? 132.794 164.133 138.083 1.00 106.64 47 GLU E C 1
ATOM 11254 O O . GLU E 1 47 ? 131.927 163.620 138.798 1.00 106.64 47 GLU E O 1
ATOM 11260 N N . LEU E 1 48 ? 132.677 165.342 137.557 1.00 103.29 48 LEU E N 1
ATOM 11261 C CA . LEU E 1 48 ? 131.423 166.075 137.650 1.00 103.29 48 LEU E CA 1
ATOM 11262 C C . LEU E 1 48 ? 130.525 165.690 136.479 1.00 103.29 48 LEU E C 1
ATOM 11263 O O . LEU E 1 48 ? 131.031 165.423 135.383 1.00 103.29 48 LEU E O 1
ATOM 11268 N N . PRO E 1 49 ? 129.201 165.657 136.658 1.00 99.05 49 PRO E N 1
ATOM 11269 C CA . PRO E 1 49 ? 128.326 165.281 135.541 1.00 99.05 49 PRO E CA 1
ATOM 11270 C C . PRO E 1 49 ? 128.582 166.135 134.311 1.00 99.05 49 PRO E C 1
ATOM 11271 O O . PRO E 1 49 ? 128.555 165.643 133.179 1.00 99.05 49 PRO E O 1
ATOM 11275 N N . PHE E 1 50 ? 128.842 167.424 134.535 1.00 91.00 50 PHE E N 1
ATOM 11276 C CA . PHE E 1 50 ? 129.102 168.335 133.428 1.00 91.00 50 PHE E CA 1
ATOM 11277 C C . PHE E 1 50 ? 130.338 167.917 132.641 1.00 91.00 50 PHE E C 1
ATOM 11278 O O . PHE E 1 50 ? 130.322 167.890 131.406 1.00 91.00 50 PHE E O 1
ATOM 11286 N N . ASP E 1 51 ? 131.424 167.587 133.341 1.00 93.33 51 ASP E N 1
ATOM 11287 C CA . ASP E 1 51 ? 132.653 167.214 132.648 1.00 93.33 51 ASP E CA 1
ATOM 11288 C C . ASP E 1 51 ? 132.484 165.910 131.880 1.00 93.33 51 ASP E C 1
ATOM 11289 O O . ASP E 1 51 ? 132.991 165.775 130.760 1.00 93.33 51 ASP E O 1
ATOM 11294 N N . ARG E 1 52 ? 131.792 164.932 132.467 1.00 92.26 52 ARG E N 1
ATOM 11295 C CA . ARG E 1 52 ? 131.578 163.676 131.759 1.00 92.26 52 ARG E CA 1
ATOM 11296 C C . ARG E 1 52 ? 130.695 163.883 130.536 1.00 92.26 52 ARG E C 1
ATOM 11297 O O . ARG E 1 52 ? 130.945 163.300 129.476 1.00 92.26 52 ARG E O 1
ATOM 11305 N N . VAL E 1 53 ? 129.665 164.722 130.656 1.00 87.76 53 VAL E N 1
ATOM 11306 C CA . VAL E 1 53 ? 128.837 165.040 129.496 1.00 87.76 53 VAL E CA 1
ATOM 11307 C C . VAL E 1 53 ? 129.682 165.696 128.413 1.00 87.76 53 VAL E C 1
ATOM 11308 O O . VAL E 1 53 ? 129.564 165.371 127.223 1.00 87.76 53 VAL E O 1
ATOM 11312 N N . VAL E 1 54 ? 130.543 166.637 128.807 1.00 85.31 54 VAL E N 1
ATOM 11313 C CA . VAL E 1 54 ? 131.377 167.340 127.837 1.00 85.31 54 VAL E CA 1
ATOM 11314 C C . VAL E 1 54 ? 132.285 166.358 127.112 1.00 85.31 54 VAL E C 1
ATOM 11315 O O . VAL E 1 54 ? 132.355 166.348 125.878 1.00 85.31 54 VAL E O 1
ATOM 11319 N N . THR E 1 55 ? 133.000 165.520 127.865 1.00 83.95 55 THR E N 1
ATOM 11320 C CA . THR E 1 55 ? 133.933 164.596 127.229 1.00 83.95 55 THR E CA 1
ATOM 11321 C C . THR E 1 55 ? 133.194 163.593 126.353 1.00 83.95 55 THR E C 1
ATOM 11322 O O . THR E 1 55 ? 133.661 163.258 125.259 1.00 83.95 55 THR E O 1
ATOM 11326 N N . ILE E 1 56 ? 132.032 163.113 126.803 1.00 81.71 56 ILE E N 1
ATOM 11327 C CA . ILE E 1 56 ? 131.229 162.226 125.965 1.00 81.71 56 ILE E CA 1
ATOM 11328 C C . ILE E 1 56 ? 130.924 162.908 124.639 1.00 81.71 56 ILE E C 1
ATOM 11329 O O . ILE E 1 56 ? 131.401 162.483 123.581 1.00 81.71 56 ILE E O 1
ATOM 11334 N N . GLY E 1 57 ? 130.187 164.018 124.691 1.00 77.87 57 GLY E N 1
ATOM 11335 C CA . GLY E 1 57 ? 129.759 164.692 123.478 1.00 77.87 57 GLY E CA 1
ATOM 11336 C C . GLY E 1 57 ? 130.890 165.266 122.652 1.00 77.87 57 GLY E C 1
ATOM 11337 O O . GLY E 1 57 ? 130.654 165.669 121.508 1.00 77.87 57 GLY E O 1
ATOM 11338 N N . THR E 1 58 ? 132.104 165.318 123.197 1.00 76.83 58 THR E N 1
ATOM 11339 C CA . THR E 1 58 ? 133.239 165.889 122.487 1.00 76.83 58 THR E CA 1
ATOM 11340 C C . THR E 1 58 ? 134.167 164.843 121.885 1.00 76.83 58 THR E C 1
ATOM 11341 O O . THR E 1 58 ? 134.841 165.136 120.892 1.00 76.83 58 THR E O 1
ATOM 11345 N N . VAL E 1 59 ? 134.222 163.634 122.447 1.00 75.39 59 VAL E N 1
ATOM 11346 C CA . VAL E 1 59 ? 135.129 162.590 121.988 1.00 75.39 59 VAL E CA 1
ATOM 11347 C C . VAL E 1 59 ? 134.371 161.338 121.560 1.00 75.39 59 VAL E C 1
ATOM 11348 O O . VAL E 1 59 ? 134.577 160.822 120.457 1.00 75.39 59 VAL E O 1
ATOM 11352 N N . LEU E 1 60 ? 133.490 160.830 122.424 1.00 77.36 60 LEU E N 1
ATOM 11353 C CA . LEU E 1 60 ? 132.866 159.540 122.153 1.00 77.36 60 LEU E CA 1
ATOM 11354 C C . LEU E 1 60 ? 132.004 159.602 120.899 1.00 77.36 60 LEU E C 1
ATOM 11355 O O . LEU E 1 60 ? 132.081 158.722 120.035 1.00 77.36 60 LEU E O 1
ATOM 11360 N N . VAL E 1 61 ? 131.175 160.641 120.780 1.00 71.62 61 VAL E N 1
ATOM 11361 C CA . VAL E 1 61 ? 130.339 160.785 119.589 1.00 71.62 61 VAL E CA 1
ATOM 11362 C C . VAL E 1 61 ? 131.187 160.913 118.330 1.00 71.62 61 VAL E C 1
ATOM 11363 O O . VAL E 1 61 ? 130.941 160.168 117.366 1.00 71.62 61 VAL E O 1
ATOM 11367 N N . PRO E 1 62 ? 132.176 161.808 118.258 1.00 70.06 62 PRO E N 1
ATOM 11368 C CA . PRO E 1 62 ? 133.010 161.863 117.048 1.00 70.06 62 PRO E CA 1
ATOM 11369 C C . PRO E 1 62 ? 133.706 160.552 116.742 1.00 70.06 62 PRO E C 1
ATOM 11370 O O . PRO E 1 62 ? 133.894 160.230 115.565 1.00 70.06 62 PRO E O 1
ATOM 11374 N N . ILE E 1 63 ? 134.089 159.777 117.757 1.00 69.04 63 ILE E N 1
ATOM 11375 C CA . ILE E 1 63 ? 134.682 158.467 117.496 1.00 69.04 63 ILE E CA 1
ATOM 11376 C C . ILE E 1 63 ? 133.663 157.546 116.836 1.00 69.04 63 ILE E C 1
ATOM 11377 O O . ILE E 1 63 ? 133.989 156.794 115.908 1.00 69.04 63 ILE E O 1
ATOM 11382 N N . LEU E 1 64 ? 132.415 157.580 117.312 1.00 69.26 64 LEU E N 1
ATOM 11383 C CA . LEU E 1 64 ? 131.368 156.777 116.690 1.00 69.26 64 LEU E CA 1
ATOM 11384 C C . LEU E 1 64 ? 131.160 157.183 115.237 1.00 69.26 64 LEU E C 1
ATOM 11385 O O . LEU E 1 64 ? 131.046 156.325 114.352 1.00 69.26 64 LEU E O 1
ATOM 11390 N N . LEU E 1 65 ? 131.113 158.488 114.970 1.00 63.88 65 LEU E N 1
ATOM 11391 C CA . LEU E 1 65 ? 130.952 158.943 113.593 1.00 63.88 65 LEU E CA 1
ATOM 11392 C C . LEU E 1 65 ? 132.147 158.534 112.740 1.00 63.88 65 LEU E C 1
ATOM 11393 O O . LEU E 1 65 ? 131.991 158.181 111.565 1.00 63.88 65 LEU E O 1
ATOM 11398 N N . VAL E 1 66 ? 133.349 158.570 113.315 1.00 64.62 66 VAL E N 1
ATOM 11399 C CA . VAL E 1 66 ? 134.548 158.186 112.575 1.00 64.62 66 VAL E CA 1
ATOM 11400 C C . VAL E 1 66 ? 134.482 156.718 112.183 1.00 64.62 66 VAL E C 1
ATOM 11401 O O . VAL E 1 66 ? 134.780 156.348 111.041 1.00 64.62 66 VAL E O 1
ATOM 11405 N N . THR E 1 67 ? 134.119 155.853 113.131 1.00 65.37 67 THR E N 1
ATOM 11406 C CA . THR E 1 67 ? 134.036 154.433 112.803 1.00 65.37 67 THR E CA 1
ATOM 11407 C C . THR E 1 67 ? 132.908 154.162 111.817 1.00 65.37 67 THR E C 1
ATOM 11408 O O . THR E 1 67 ? 133.036 153.280 110.960 1.00 65.37 67 THR E O 1
ATOM 11412 N N . LEU E 1 68 ? 131.809 154.916 111.902 1.00 62.16 68 LEU E N 1
ATOM 11413 C CA . LEU E 1 68 ? 130.748 154.780 110.909 1.00 62.16 68 LEU E CA 1
ATOM 11414 C C . LEU E 1 68 ? 131.252 155.151 109.518 1.00 62.16 68 LEU E C 1
ATOM 11415 O O . LEU E 1 68 ? 130.961 154.458 108.535 1.00 62.16 68 LEU E O 1
ATOM 11420 N N . VAL E 1 69 ? 132.014 156.242 109.418 1.00 59.63 69 VAL E N 1
ATOM 11421 C CA . VAL E 1 69 ? 132.555 156.661 108.128 1.00 59.63 69 VAL E CA 1
ATOM 11422 C C . VAL E 1 69 ? 133.534 155.621 107.599 1.00 59.63 69 VAL E C 1
ATOM 11423 O O . VAL E 1 69 ? 133.553 155.320 106.401 1.00 59.63 69 VAL E O 1
ATOM 11427 N N . PHE E 1 70 ? 134.373 155.070 108.479 1.00 62.59 70 PHE E N 1
ATOM 11428 C CA . PHE E 1 70 ? 135.292 154.015 108.060 1.00 62.59 70 PHE E CA 1
ATOM 11429 C C . PHE E 1 70 ? 134.533 152.806 107.533 1.00 62.59 70 PHE E C 1
ATOM 11430 O O . PHE E 1 70 ? 134.896 152.238 106.495 1.00 62.59 70 PHE E O 1
ATOM 11438 N N . THR E 1 71 ? 133.481 152.392 108.240 1.00 64.23 71 THR E N 1
ATOM 11439 C CA . THR E 1 71 ? 132.696 151.248 107.792 1.00 64.23 71 THR E CA 1
ATOM 11440 C C . THR E 1 71 ? 132.069 151.519 106.432 1.00 64.23 71 THR E C 1
ATOM 11441 O O . THR E 1 71 ? 132.107 150.664 105.540 1.00 64.23 71 THR E O 1
ATOM 11445 N N . LYS E 1 72 ? 131.497 152.711 106.249 1.00 59.64 72 LYS E N 1
ATOM 11446 C CA . LYS E 1 72 ? 130.892 153.043 104.963 1.00 59.64 72 LYS E CA 1
ATOM 11447 C C . LYS E 1 72 ? 131.933 153.052 103.851 1.00 59.64 72 LYS E C 1
ATOM 11448 O O . LYS E 1 72 ? 131.692 152.523 102.760 1.00 59.64 72 LYS E O 1
ATOM 11454 N N . ASN E 1 73 ? 133.102 153.644 104.109 1.00 61.01 73 ASN E N 1
ATOM 11455 C CA . ASN E 1 73 ? 134.107 153.783 103.063 1.00 61.01 73 ASN E CA 1
ATOM 11456 C C . ASN E 1 73 ? 134.715 152.441 102.679 1.00 61.01 73 ASN E C 1
ATOM 11457 O O . ASN E 1 73 ? 134.980 152.203 101.496 1.00 61.01 73 ASN E O 1
ATOM 11462 N N . PHE E 1 74 ? 134.946 151.558 103.649 1.00 63.35 74 PHE E N 1
ATOM 11463 C CA . PHE E 1 74 ? 135.529 150.258 103.346 1.00 63.35 74 PHE E CA 1
ATOM 11464 C C . PHE E 1 74 ? 134.506 149.252 102.839 1.00 63.35 74 PHE E C 1
ATOM 11465 O O . PHE E 1 74 ? 134.886 148.304 102.142 1.00 63.35 74 PHE E O 1
ATOM 11473 N N . ALA E 1 75 ? 133.223 149.430 103.164 1.00 62.45 75 ALA E N 1
ATOM 11474 C CA . ALA E 1 75 ? 132.198 148.578 102.572 1.00 62.45 75 ALA E CA 1
ATOM 11475 C C . ALA E 1 75 ? 132.028 148.884 101.090 1.00 62.45 75 ALA E C 1
ATOM 11476 O O . ALA E 1 75 ? 131.809 147.974 100.282 1.00 62.45 75 ALA E O 1
ATOM 11478 N N . GLU E 1 76 ? 132.125 150.156 100.718 1.00 57.15 76 GLU E N 1
ATOM 11479 C CA . GLU E 1 76 ? 132.038 150.568 99.325 1.00 57.15 76 GLU E CA 1
ATOM 11480 C C . GLU E 1 76 ? 133.402 150.387 98.660 1.00 57.15 76 GLU E C 1
ATOM 11481 O O . GLU E 1 76 ? 134.334 149.819 99.235 1.00 57.15 76 GLU E O 1
ATOM 11487 N N . GLU E 1 77 ? 133.528 150.873 97.429 1.00 51.48 77 GLU E N 1
ATOM 11488 C CA . GLU E 1 77 ? 134.768 150.867 96.677 1.00 51.48 77 GLU E CA 1
ATOM 11489 C C . GLU E 1 77 ? 135.336 152.282 96.607 1.00 51.48 77 GLU E C 1
ATOM 11490 O O . GLU E 1 77 ? 134.573 153.238 96.430 1.00 51.48 77 GLU E O 1
ATOM 11496 N N . PRO E 1 78 ? 136.659 152.461 96.759 1.00 48.47 78 PRO E N 1
ATOM 11497 C CA . PRO E 1 78 ? 137.211 153.821 96.833 1.00 48.47 78 PRO E CA 1
ATOM 11498 C C . PRO E 1 78 ? 136.702 154.787 95.773 1.00 48.47 78 PRO E C 1
ATOM 11499 O O . PRO E 1 78 ? 136.156 155.838 96.117 1.00 48.47 78 PRO E O 1
ATOM 11503 N N . ILE E 1 79 ? 136.866 154.459 94.493 1.00 44.79 79 ILE E N 1
ATOM 11504 C CA . ILE E 1 79 ? 136.537 155.380 93.413 1.00 44.79 79 ILE E CA 1
ATOM 11505 C C . ILE E 1 79 ? 135.888 154.607 92.274 1.00 44.79 79 ILE E C 1
ATOM 11506 O O . ILE E 1 79 ? 136.083 153.396 92.132 1.00 44.79 79 ILE E O 1
ATOM 11511 N N . TYR E 1 80 ? 135.108 155.316 91.456 1.00 46.51 80 TYR E N 1
ATOM 11512 C CA . TYR E 1 80 ? 134.436 154.728 90.298 1.00 46.51 80 TYR E CA 1
ATOM 11513 C C . TYR E 1 80 ? 134.808 155.533 89.060 1.00 46.51 80 TYR E C 1
ATOM 11514 O O . TYR E 1 80 ? 134.389 156.685 88.920 1.00 46.51 80 TYR E O 1
ATOM 11523 N N . CYS E 1 81 ? 135.569 154.928 88.153 1.00 47.82 81 CYS E N 1
ATOM 11524 C CA . CYS E 1 81 ? 136.106 155.622 86.989 1.00 47.82 81 CYS E CA 1
ATOM 11525 C C . CYS E 1 81 ? 135.541 155.021 85.709 1.00 47.82 81 CYS E C 1
ATOM 11526 O O . CYS E 1 81 ? 135.521 153.796 85.549 1.00 47.82 81 CYS E O 1
ATOM 11529 N N . TYR E 1 82 ? 135.091 155.888 84.801 1.00 48.16 82 TYR E N 1
ATOM 11530 C CA . TYR E 1 82 ? 134.454 155.471 83.551 1.00 48.16 82 TYR E CA 1
ATOM 11531 C C . TYR E 1 82 ? 135.528 155.265 82.482 1.00 48.16 82 TYR E C 1
ATOM 11532 O O . TYR E 1 82 ? 135.727 156.077 81.578 1.00 48.16 82 TYR E O 1
ATOM 11541 N N . THR E 1 83 ? 136.226 154.140 82.601 1.00 48.65 83 THR E N 1
ATOM 11542 C CA . THR E 1 83 ? 137.336 153.863 81.705 1.00 48.65 83 THR E CA 1
ATOM 11543 C C . THR E 1 83 ? 136.836 153.685 80.271 1.00 48.65 83 THR E C 1
ATOM 11544 O O . THR E 1 83 ? 135.720 153.209 80.051 1.00 48.65 83 THR E O 1
ATOM 11548 N N . PRO E 1 84 ? 137.649 154.051 79.271 1.00 51.27 84 PRO E N 1
ATOM 11549 C CA . PRO E 1 84 ? 137.209 153.892 77.878 1.00 51.27 84 PRO E CA 1
ATOM 11550 C C . PRO E 1 84 ? 136.971 152.439 77.500 1.00 51.27 84 PRO E C 1
ATOM 11551 O O . PRO E 1 84 ? 137.149 151.536 78.323 1.00 51.27 84 PRO E O 1
ATOM 11555 N N . HIS E 1 85 ? 136.559 152.207 76.252 1.00 56.36 85 HIS E N 1
ATOM 11556 C CA . HIS E 1 85 ? 136.249 150.850 75.815 1.00 56.36 85 HIS E CA 1
ATOM 11557 C C . HIS E 1 85 ? 137.511 150.011 75.653 1.00 56.36 85 HIS E C 1
ATOM 11558 O O . HIS E 1 85 ? 137.519 148.823 75.997 1.00 56.36 85 HIS E O 1
ATOM 11565 N N . ASN E 1 86 ? 138.587 150.605 75.132 1.00 58.99 86 ASN E N 1
ATOM 11566 C CA . ASN E 1 86 ? 139.796 149.833 74.860 1.00 58.99 86 ASN E CA 1
ATOM 11567 C C . ASN E 1 86 ? 140.379 149.242 76.135 1.00 58.99 86 ASN E C 1
ATOM 11568 O O . ASN E 1 86 ? 140.858 148.102 76.135 1.00 58.99 86 ASN E O 1
ATOM 11573 N N . PHE E 1 87 ? 140.363 150.006 77.223 1.00 49.08 87 PHE E N 1
ATOM 11574 C CA . PHE E 1 87 ? 141.011 149.595 78.462 1.00 49.08 87 PHE E CA 1
ATOM 11575 C C . PHE E 1 87 ? 140.675 148.157 78.817 1.00 49.08 87 PHE E C 1
ATOM 11576 O O . PHE E 1 87 ? 139.509 147.815 79.037 1.00 49.08 87 PHE E O 1
ATOM 11584 N N . THR E 1 88 ? 141.703 147.315 78.875 1.00 48.82 88 THR E N 1
ATOM 11585 C CA . THR E 1 88 ? 141.544 145.983 79.430 1.00 48.82 88 THR E CA 1
ATOM 11586 C C . THR E 1 88 ? 141.277 146.091 80.929 1.00 48.82 88 THR E C 1
ATOM 11587 O O . THR E 1 88 ? 141.314 147.173 81.520 1.00 48.82 88 THR E O 1
ATOM 11591 N N . ARG E 1 89 ? 141.003 144.950 81.559 1.00 49.59 89 ARG E N 1
ATOM 11592 C CA . ARG E 1 89 ? 140.670 144.976 82.978 1.00 49.59 89 ARG E CA 1
ATOM 11593 C C . ARG E 1 89 ? 141.855 145.444 83.814 1.00 49.59 89 ARG E C 1
ATOM 11594 O O . ARG E 1 89 ? 141.682 146.201 84.776 1.00 49.59 89 ARG E O 1
ATOM 11602 N N . ASP E 1 90 ? 143.068 145.005 83.468 1.00 48.99 90 ASP E N 1
ATOM 11603 C CA . ASP E 1 90 ? 144.247 145.447 84.208 1.00 48.99 90 ASP E CA 1
ATOM 11604 C C . ASP E 1 90 ? 144.474 146.946 84.046 1.00 48.99 90 ASP E C 1
ATOM 11605 O O . ASP E 1 90 ? 144.778 147.645 85.021 1.00 48.99 90 ASP E O 1
ATOM 11610 N N . GLN E 1 91 ? 144.333 147.463 82.823 1.00 47.36 91 GLN E N 1
ATOM 11611 C CA . GLN E 1 91 ? 144.486 148.899 82.614 1.00 47.36 91 GLN E CA 1
ATOM 11612 C C . GLN E 1 91 ? 143.396 149.678 83.338 1.00 47.36 91 GLN E C 1
ATOM 11613 O O . GLN E 1 91 ? 143.649 150.761 83.878 1.00 47.36 91 GLN E O 1
ATOM 11619 N N . ALA E 1 92 ? 142.170 149.150 83.350 1.00 47.32 92 ALA E N 1
ATOM 11620 C CA . ALA E 1 92 ? 141.093 149.814 84.077 1.00 47.32 92 ALA E CA 1
ATOM 11621 C C . ALA E 1 92 ? 141.384 149.853 85.570 1.00 47.32 92 ALA E C 1
ATOM 11622 O O . ALA E 1 92 ? 141.128 150.864 86.235 1.00 47.32 92 ALA E O 1
ATOM 11624 N N . LEU E 1 93 ? 141.910 148.757 86.120 1.00 44.72 93 LEU E N 1
ATOM 11625 C CA . LEU E 1 93 ? 142.306 148.757 87.523 1.00 44.72 93 LEU E CA 1
ATOM 11626 C C . LEU E 1 93 ? 143.406 149.778 87.776 1.00 44.72 93 LEU E C 1
ATOM 11627 O O . LEU E 1 93 ? 143.379 150.500 88.781 1.00 44.72 93 LEU E O 1
ATOM 11632 N N . TYR E 1 94 ? 144.379 149.862 86.867 1.00 45.44 94 TYR E N 1
ATOM 11633 C CA . TYR E 1 94 ? 145.429 150.861 87.024 1.00 45.44 94 TYR E CA 1
ATOM 11634 C C . TYR E 1 94 ? 144.848 152.265 87.035 1.00 45.44 94 TYR E C 1
ATOM 11635 O O . TYR E 1 94 ? 145.278 153.113 87.819 1.00 45.44 94 TYR E O 1
ATOM 11644 N N . ALA E 1 95 ? 143.895 152.541 86.145 1.00 45.86 95 ALA E N 1
ATOM 11645 C CA . ALA E 1 95 ? 143.295 153.871 86.099 1.00 45.86 95 ALA E CA 1
ATOM 11646 C C . ALA E 1 95 ? 142.538 154.169 87.386 1.00 45.86 95 ALA E C 1
ATOM 11647 O O . ALA E 1 95 ? 142.679 155.250 87.970 1.00 45.86 95 ALA E O 1
ATOM 11649 N N . ARG E 1 96 ? 141.726 153.215 87.845 1.00 43.37 96 ARG E N 1
ATOM 11650 C CA . ARG E 1 96 ? 140.948 153.422 89.059 1.00 43.37 96 ARG E CA 1
ATOM 11651 C C . ARG E 1 96 ? 141.831 153.531 90.294 1.00 43.37 96 ARG E C 1
ATOM 11652 O O . ARG E 1 96 ? 141.391 154.086 91.306 1.00 43.37 96 ARG E O 1
ATOM 11660 N N . GLY E 1 97 ? 143.058 153.023 90.237 1.00 44.55 97 GLY E N 1
ATOM 11661 C CA . GLY E 1 97 ? 143.978 153.188 91.346 1.00 44.55 97 GLY E CA 1
ATOM 11662 C C . GLY E 1 97 ? 144.758 154.486 91.274 1.00 44.55 97 GLY E C 1
ATOM 11663 O O . GLY E 1 97 ? 144.940 155.173 92.283 1.00 44.55 97 GLY E O 1
ATOM 11664 N N . TYR E 1 98 ? 145.224 154.830 90.074 1.00 45.12 98 TYR E N 1
ATOM 11665 C CA . TYR E 1 98 ? 145.994 156.054 89.888 1.00 45.12 98 TYR E CA 1
ATOM 11666 C C . TYR E 1 98 ? 145.143 157.282 90.172 1.00 45.12 98 TYR E C 1
ATOM 11667 O O . TYR E 1 98 ? 145.581 158.209 90.862 1.00 45.12 98 TYR E O 1
ATOM 11676 N N . CYS E 1 99 ? 143.916 157.310 89.648 1.00 46.56 99 CYS E N 1
ATOM 11677 C CA . CYS E 1 99 ? 143.057 158.468 89.852 1.00 46.56 99 CYS E CA 1
ATOM 11678 C C . CYS E 1 99 ? 142.638 158.634 91.305 1.00 46.56 99 CYS E C 1
ATOM 11679 O O . CYS E 1 99 ? 142.252 159.740 91.696 1.00 46.56 99 CYS E O 1
ATOM 11682 N N . TRP E 1 100 ? 142.706 157.573 92.107 1.00 46.25 100 TRP E N 1
ATOM 11683 C CA . TRP E 1 100 ? 142.427 157.663 93.532 1.00 46.25 100 TRP E CA 1
ATOM 11684 C C . TRP E 1 100 ? 143.675 157.929 94.360 1.00 46.25 100 TRP E C 1
ATOM 11685 O O . TRP E 1 100 ? 143.558 158.399 95.496 1.00 46.25 100 TRP E O 1
ATOM 11696 N N . THR E 1 101 ? 144.861 157.648 93.816 1.00 45.76 101 THR E N 1
ATOM 11697 C CA . THR E 1 101 ? 146.097 158.028 94.490 1.00 45.76 101 THR E CA 1
ATOM 11698 C C . THR E 1 101 ? 146.464 159.473 94.175 1.00 45.76 101 THR E C 1
ATOM 11699 O O . THR E 1 101 ? 146.691 160.276 95.085 1.00 45.76 101 THR E O 1
ATOM 11703 N N . GLU E 1 102 ? 146.527 159.820 92.888 1.00 48.54 102 GLU E N 1
ATOM 11704 C CA . GLU E 1 102 ? 146.764 161.208 92.510 1.00 48.54 102 GLU E CA 1
ATOM 11705 C C . GLU E 1 102 ? 145.653 162.106 93.038 1.00 48.54 102 GLU E C 1
ATOM 11706 O O . GLU E 1 102 ? 145.916 163.132 93.675 1.00 48.54 102 GLU E O 1
ATOM 11712 N N . LEU E 1 103 ? 144.400 161.727 92.787 1.00 48.95 103 LEU E N 1
ATOM 11713 C CA . LEU E 1 103 ? 143.239 162.422 93.339 1.00 48.95 103 LEU E CA 1
ATOM 11714 C C . LEU E 1 103 ? 143.285 163.919 93.056 1.00 48.95 103 LEU E C 1
ATOM 11715 O O . LEU E 1 103 ? 142.996 164.734 93.935 1.00 48.95 103 LEU E O 1
ATOM 11720 N N . ARG E 1 104 ? 143.646 164.296 91.833 1.00 53.31 104 ARG E N 1
ATOM 11721 C CA . ARG E 1 104 ? 143.762 165.695 91.444 1.00 53.31 104 ARG E CA 1
ATOM 11722 C C . ARG E 1 104 ? 142.911 165.932 90.205 1.00 53.31 104 ARG E C 1
ATOM 11723 O O . ARG E 1 104 ? 143.149 165.322 89.158 1.00 53.31 104 ARG E O 1
ATOM 11731 N N . ASP E 1 105 ? 141.927 166.818 90.328 1.00 53.91 105 ASP E N 1
ATOM 11732 C CA . ASP E 1 105 ? 141.020 167.103 89.226 1.00 53.91 105 ASP E CA 1
ATOM 11733 C C . ASP E 1 105 ? 141.725 167.894 88.132 1.00 53.91 105 ASP E C 1
ATOM 11734 O O . ASP E 1 105 ? 142.553 168.767 88.400 1.00 53.91 105 ASP E O 1
ATOM 11739 N N . ALA E 1 106 ? 141.380 167.587 86.886 1.00 57.22 106 ALA E N 1
ATOM 11740 C CA . ALA E 1 106 ? 141.923 168.268 85.721 1.00 57.22 106 ALA E CA 1
ATOM 11741 C C . ALA E 1 106 ? 140.919 169.299 85.213 1.00 57.22 106 ALA E C 1
ATOM 11742 O O . ALA E 1 106 ? 139.869 169.535 85.817 1.00 57.22 106 ALA E O 1
ATOM 11744 N N . LEU E 1 107 ? 141.252 169.911 84.087 1.00 68.89 107 LEU E N 1
ATOM 11745 C CA . LEU E 1 107 ? 140.458 170.955 83.461 1.00 68.89 107 LEU E CA 1
ATOM 11746 C C . LEU E 1 107 ? 140.317 170.649 81.980 1.00 68.89 107 LEU E C 1
ATOM 11747 O O . LEU E 1 107 ? 141.132 169.915 81.411 1.00 68.89 107 LEU E O 1
ATOM 11752 N N . PRO E 1 108 ? 139.279 171.192 81.319 1.00 74.35 108 PRO E N 1
ATOM 11753 C CA . PRO E 1 108 ? 139.055 170.857 79.903 1.00 74.35 108 PRO E CA 1
ATOM 11754 C C . PRO E 1 108 ? 140.298 171.052 79.050 1.00 74.35 108 PRO E C 1
ATOM 11755 O O . PRO E 1 108 ? 140.783 170.103 78.427 1.00 74.35 108 PRO E O 1
ATOM 11759 N N . GLY E 1 109 ? 140.822 172.275 79.016 1.00 76.15 109 GLY E N 1
ATOM 11760 C CA . GLY E 1 109 ? 142.118 172.539 78.431 1.00 76.15 109 GLY E CA 1
ATOM 11761 C C . GLY E 1 109 ? 143.218 172.342 79.453 1.00 76.15 109 GLY E C 1
ATOM 11762 O O . GLY E 1 109 ? 142.979 171.985 80.609 1.00 76.15 109 GLY E O 1
ATOM 11763 N N . VAL E 1 110 ? 144.455 172.575 79.012 1.00 79.25 110 VAL E N 1
ATOM 11764 C CA . VAL E 1 110 ? 145.573 172.544 79.952 1.00 79.25 110 VAL E CA 1
ATOM 11765 C C . VAL E 1 110 ? 145.308 173.517 81.096 1.00 79.25 110 VAL E C 1
ATOM 11766 O O . VAL E 1 110 ? 145.172 173.119 82.259 1.00 79.25 110 VAL E O 1
ATOM 11770 N N . ASP E 1 111 ? 145.233 174.810 80.780 1.00 77.74 111 ASP E N 1
ATOM 11771 C CA . ASP E 1 111 ? 144.710 175.827 81.686 1.00 77.74 111 ASP E CA 1
ATOM 11772 C C . ASP E 1 111 ? 145.572 176.035 82.927 1.00 77.74 111 ASP E C 1
ATOM 11773 O O . ASP E 1 111 ? 145.341 176.983 83.684 1.00 77.74 111 ASP E O 1
ATOM 11778 N N . ALA E 1 112 ? 146.564 175.176 83.145 1.00 78.75 112 ALA E N 1
ATOM 11779 C CA . ALA E 1 112 ? 147.454 175.296 84.292 1.00 78.75 112 ALA E CA 1
ATOM 11780 C C . ALA E 1 112 ? 148.417 174.118 84.267 1.00 78.75 112 ALA E C 1
ATOM 11781 O O . ALA E 1 112 ? 148.244 173.160 83.507 1.00 78.75 112 ALA E O 1
ATOM 11783 N N . SER E 1 113 ? 149.439 174.204 85.116 1.00 78.59 113 SER E N 1
ATOM 11784 C CA . SER E 1 113 ? 150.178 173.032 85.558 1.00 78.59 113 SER E CA 1
ATOM 11785 C C . SER E 1 113 ? 149.782 172.608 86.963 1.00 78.59 113 SER E C 1
ATOM 11786 O O . SER E 1 113 ? 150.050 171.466 87.352 1.00 78.59 113 SER E O 1
ATOM 11789 N N . LEU E 1 114 ? 149.147 173.502 87.719 1.00 76.64 114 LEU E N 1
ATOM 11790 C CA . LEU E 1 114 ? 148.630 173.225 89.057 1.00 76.64 114 LEU E CA 1
ATOM 11791 C C . LEU E 1 114 ? 147.121 173.447 89.018 1.00 76.64 114 LEU E C 1
ATOM 11792 O O . LEU E 1 114 ? 146.653 174.587 89.089 1.00 76.64 114 LEU E O 1
ATOM 11797 N N . TRP E 1 115 ? 146.366 172.361 88.907 1.00 66.72 115 TRP E N 1
ATOM 11798 C CA . TRP E 1 115 ? 144.913 172.392 88.872 1.00 66.72 115 TRP E CA 1
ATOM 11799 C C . TRP E 1 115 ? 144.331 171.829 90.165 1.00 66.72 115 TRP E C 1
ATOM 11800 O O . TRP E 1 115 ? 144.990 171.059 90.871 1.00 66.72 115 TRP E O 1
ATOM 11811 N N . PRO E 1 116 ? 143.093 172.195 90.507 1.00 61.12 116 PRO E N 1
ATOM 11812 C CA . PRO E 1 116 ? 142.605 171.955 91.872 1.00 61.12 116 PRO E CA 1
ATOM 11813 C C . PRO E 1 116 ? 142.666 170.489 92.270 1.00 61.12 116 PRO E C 1
ATOM 11814 O O . PRO E 1 116 ? 142.447 169.587 91.459 1.00 61.12 116 PRO E O 1
ATOM 11818 N N . SER E 1 117 ? 142.969 170.266 93.545 1.00 54.72 117 SER E N 1
ATOM 11819 C CA . SER E 1 117 ? 143.108 168.935 94.114 1.00 54.72 117 SER E CA 1
ATOM 11820 C C . SER E 1 117 ? 141.876 168.570 94.935 1.00 54.72 117 SER E C 1
ATOM 11821 O O . SER E 1 117 ? 140.968 169.377 95.144 1.00 54.72 117 SER E O 1
ATOM 11824 N N . LEU E 1 118 ? 141.858 167.320 95.406 1.00 52.48 118 LEU E N 1
ATOM 11825 C CA . LEU E 1 118 ? 140.757 166.805 96.210 1.00 52.48 118 LEU E CA 1
ATOM 11826 C C . LEU E 1 118 ? 141.267 165.933 97.351 1.00 52.48 118 LEU E C 1
ATOM 11827 O O . LEU E 1 118 ? 140.566 165.018 97.799 1.00 52.48 118 LEU E O 1
ATOM 11832 N N . PHE E 1 119 ? 142.481 166.200 97.835 1.00 55.89 119 PHE E N 1
ATOM 11833 C CA . PHE E 1 119 ? 143.083 165.340 98.846 1.00 55.89 119 PHE E CA 1
ATOM 11834 C C . PHE E 1 119 ? 142.257 165.280 100.125 1.00 55.89 119 PHE E C 1
ATOM 11835 O O . PHE E 1 119 ? 142.329 164.281 100.848 1.00 55.89 119 PHE E O 1
ATOM 11843 N N . GLU E 1 120 ? 141.476 166.321 100.421 1.00 56.50 120 GLU E N 1
ATOM 11844 C CA . GLU E 1 120 ? 140.730 166.342 101.675 1.00 56.50 120 GLU E CA 1
ATOM 11845 C C . GLU E 1 120 ? 139.679 165.240 101.719 1.00 56.50 120 GLU E C 1
ATOM 11846 O O . GLU E 1 120 ? 139.459 164.631 102.771 1.00 56.50 120 GLU E O 1
ATOM 11852 N N . HIS E 1 121 ? 139.010 164.971 100.596 1.00 51.54 121 HIS E N 1
ATOM 11853 C CA . HIS E 1 121 ? 138.002 163.916 100.588 1.00 51.54 121 HIS E CA 1
ATOM 11854 C C . HIS E 1 121 ? 138.602 162.575 100.984 1.00 51.54 121 HIS E C 1
ATOM 11855 O O . HIS E 1 121 ? 137.895 161.708 101.510 1.00 51.54 121 HIS E O 1
ATOM 11862 N N . LYS E 1 122 ? 139.896 162.389 100.739 1.00 52.22 122 LYS E N 1
ATOM 11863 C CA . LYS E 1 122 ? 140.591 161.160 101.097 1.00 52.22 122 LYS E CA 1
ATOM 11864 C C . LYS E 1 122 ? 141.223 161.230 102.480 1.00 52.22 122 LYS E C 1
ATOM 11865 O O . LYS E 1 122 ? 141.413 160.189 103.119 1.00 52.22 122 LYS E O 1
ATOM 11871 N N . PHE E 1 123 ? 141.546 162.433 102.957 1.00 59.06 123 PHE E N 1
ATOM 11872 C CA . PHE E 1 123 ? 142.289 162.602 104.199 1.00 59.06 123 PHE E CA 1
ATOM 11873 C C . PHE E 1 123 ? 141.409 162.864 105.414 1.00 59.06 123 PHE E C 1
ATOM 11874 O O . PHE E 1 123 ? 141.869 162.660 106.543 1.00 59.06 123 PHE E O 1
ATOM 11882 N N . LEU E 1 124 ? 140.165 163.300 105.219 1.00 59.59 124 LEU E N 1
ATOM 11883 C CA . LEU E 1 124 ? 139.334 163.695 106.355 1.00 59.59 124 LEU E CA 1
ATOM 11884 C C . LEU E 1 124 ? 139.166 162.585 107.382 1.00 59.59 124 LEU E C 1
ATOM 11885 O O . LEU E 1 124 ? 139.437 162.829 108.570 1.00 59.59 124 LEU E O 1
ATOM 11890 N N . PRO E 1 125 ? 138.776 161.360 107.018 1.00 60.40 125 PRO E N 1
ATOM 11891 C CA . PRO E 1 125 ? 138.465 160.361 108.051 1.00 60.40 125 PRO E CA 1
ATOM 11892 C C . PRO E 1 125 ? 139.655 159.990 108.927 1.00 60.40 125 PRO E C 1
ATOM 11893 O O . PRO E 1 125 ? 139.523 159.156 109.829 1.00 60.40 125 PRO E O 1
ATOM 11897 N N . TYR E 1 126 ? 140.819 160.587 108.672 1.00 61.75 126 TYR E N 1
ATOM 11898 C CA . TYR E 1 126 ? 141.958 160.520 109.581 1.00 61.75 126 TYR E CA 1
ATOM 11899 C C . TYR E 1 126 ? 142.130 161.800 110.389 1.00 61.75 126 TYR E C 1
ATOM 11900 O O . TYR E 1 126 ? 142.456 161.743 111.582 1.00 61.75 126 TYR E O 1
ATOM 11909 N N . ALA E 1 127 ? 141.923 162.959 109.761 1.00 62.97 127 ALA E N 1
ATOM 11910 C CA . ALA E 1 127 ? 141.948 164.211 110.507 1.00 62.97 127 ALA E CA 1
ATOM 11911 C C . ALA E 1 127 ? 140.879 164.227 111.588 1.00 62.97 127 ALA E C 1
ATOM 11912 O O . ALA E 1 127 ? 141.059 164.861 112.632 1.00 62.97 127 ALA E O 1
ATOM 11914 N N . LEU E 1 128 ? 139.763 163.534 111.362 1.00 63.84 128 LEU E N 1
ATOM 11915 C CA . LEU E 1 128 ? 138.732 163.442 112.389 1.00 63.84 128 LEU E CA 1
ATOM 11916 C C . LEU E 1 128 ? 139.233 162.665 113.604 1.00 63.84 128 LEU E C 1
ATOM 11917 O O . LEU E 1 128 ? 138.984 163.064 114.749 1.00 63.84 128 LEU E O 1
ATOM 11922 N N . LEU E 1 129 ? 139.950 161.561 113.378 1.00 64.59 129 LEU E N 1
ATOM 11923 C CA . LEU E 1 129 ? 140.574 160.847 114.489 1.00 64.59 129 LEU E CA 1
ATOM 11924 C C . LEU E 1 129 ? 141.584 161.733 115.203 1.00 64.59 129 LEU E C 1
ATOM 11925 O O . LEU E 1 129 ? 141.671 161.728 116.439 1.00 64.59 129 LEU E O 1
ATOM 11930 N N . ALA E 1 130 ? 142.371 162.487 114.435 1.00 68.37 130 ALA E N 1
ATOM 11931 C CA . ALA E 1 130 ? 143.346 163.384 115.043 1.00 68.37 130 ALA E CA 1
ATOM 11932 C C . ALA E 1 130 ? 142.658 164.411 115.934 1.00 68.37 130 ALA E C 1
ATOM 11933 O O . ALA E 1 130 ? 143.121 164.690 117.045 1.00 68.37 130 ALA E O 1
ATOM 11935 N N . PHE E 1 131 ? 141.548 164.980 115.461 1.00 68.19 131 PHE E N 1
ATOM 11936 C CA . PHE E 1 131 ? 140.806 165.949 116.262 1.00 68.19 131 PHE E CA 1
ATOM 11937 C C . PHE E 1 131 ? 140.231 165.303 117.514 1.00 68.19 131 PHE E C 1
ATOM 11938 O O . PHE E 1 131 ? 140.244 165.905 118.594 1.00 68.19 131 PHE E O 1
ATOM 11946 N N . ALA E 1 132 ? 139.705 164.083 117.388 1.00 70.53 132 ALA E N 1
ATOM 11947 C CA . ALA E 1 132 ? 139.177 163.387 118.556 1.00 70.53 132 ALA E CA 1
ATOM 11948 C C . ALA E 1 132 ? 140.259 163.208 119.613 1.00 70.53 132 ALA E C 1
ATOM 11949 O O . ALA E 1 132 ? 140.047 163.500 120.797 1.00 70.53 132 ALA E O 1
ATOM 11951 N N . ALA E 1 133 ? 141.437 162.739 119.198 1.00 72.65 133 ALA E N 1
ATOM 11952 C CA . ALA E 1 133 ? 142.530 162.561 120.149 1.00 72.65 133 ALA E CA 1
ATOM 11953 C C . ALA E 1 133 ? 142.960 163.894 120.751 1.00 72.65 133 ALA E C 1
ATOM 11954 O O . ALA E 1 133 ? 143.196 163.994 121.963 1.00 72.65 133 ALA E O 1
ATOM 11956 N N . ILE E 1 134 ? 143.057 164.935 119.921 1.00 73.85 134 ILE E N 1
ATOM 11957 C CA . ILE E 1 134 ? 143.494 166.238 120.408 1.00 73.85 134 ILE E CA 1
ATOM 11958 C C . ILE E 1 134 ? 142.534 166.752 121.470 1.00 73.85 134 ILE E C 1
ATOM 11959 O O . ILE E 1 134 ? 142.954 167.296 122.498 1.00 73.85 134 ILE E O 1
ATOM 11964 N N . MET E 1 135 ? 141.231 166.593 121.239 1.00 74.34 135 MET E N 1
ATOM 11965 C CA . MET E 1 135 ? 140.250 167.079 122.198 1.00 74.34 135 MET E CA 1
ATOM 11966 C C . MET E 1 135 ? 140.153 166.185 123.424 1.00 74.34 135 MET E C 1
ATOM 11967 O O . MET E 1 135 ? 139.711 166.650 124.480 1.00 74.34 135 MET E O 1
ATOM 11972 N N . TYR E 1 136 ? 140.546 164.917 123.311 1.00 79.24 136 TYR E N 1
ATOM 11973 C CA . TYR E 1 136 ? 140.647 164.068 124.489 1.00 79.24 136 TYR E CA 1
ATOM 11974 C C . TYR E 1 136 ? 141.874 164.394 125.333 1.00 79.24 136 TYR E C 1
ATOM 11975 O O . TYR E 1 136 ? 141.881 164.098 126.532 1.00 79.24 136 TYR E O 1
ATOM 11984 N N . VAL E 1 137 ? 142.905 164.991 124.730 1.00 82.52 137 VAL E N 1
ATOM 11985 C CA . VAL E 1 137 ? 144.122 165.313 125.481 1.00 82.52 137 VAL E CA 1
ATOM 11986 C C . VAL E 1 137 ? 143.838 166.129 126.741 1.00 82.52 137 VAL E C 1
ATOM 11987 O O . VAL E 1 137 ? 144.302 165.736 127.819 1.00 82.52 137 VAL E O 1
ATOM 11991 N N . PRO E 1 138 ? 143.109 167.251 126.686 1.00 83.95 138 PRO E N 1
ATOM 11992 C CA . PRO E 1 138 ? 143.008 168.101 127.889 1.00 83.95 138 PRO E CA 1
ATOM 11993 C C . PRO E 1 138 ? 142.451 167.388 129.109 1.00 83.95 138 PRO E C 1
ATOM 11994 O O . PRO E 1 138 ? 142.887 167.671 130.232 1.00 83.95 138 PRO E O 1
ATOM 11998 N N . ALA E 1 139 ? 141.493 166.478 128.931 1.00 89.13 139 ALA E N 1
ATOM 11999 C CA . ALA E 1 139 ? 140.985 165.728 130.075 1.00 89.13 139 ALA E CA 1
ATOM 12000 C C . ALA E 1 139 ? 142.091 164.900 130.714 1.00 89.13 139 ALA E C 1
ATOM 12001 O O . ALA E 1 139 ? 142.233 164.877 131.944 1.00 89.13 139 ALA E O 1
ATOM 12003 N N . LEU E 1 140 ? 142.895 164.223 129.891 1.00 91.53 140 LEU E N 1
ATOM 12004 C CA . LEU E 1 140 ? 144.016 163.451 130.415 1.00 91.53 140 LEU E CA 1
ATOM 12005 C C . LEU E 1 140 ? 145.025 164.353 131.113 1.00 91.53 140 LEU E C 1
ATOM 12006 O O . LEU E 1 140 ? 145.573 163.991 132.161 1.00 91.53 140 LEU E O 1
ATOM 12011 N N . GLY E 1 141 ? 145.295 165.526 130.538 1.00 94.46 141 GLY E N 1
ATOM 12012 C CA . GLY E 1 141 ? 146.227 166.445 131.170 1.00 94.46 141 GLY E CA 1
ATOM 12013 C C . GLY E 1 141 ? 145.753 166.890 132.539 1.00 94.46 141 GLY E C 1
ATOM 12014 O O . GLY E 1 141 ? 146.517 166.892 133.509 1.00 94.46 141 GLY E O 1
ATOM 12015 N N . TRP E 1 142 ? 144.477 167.271 132.638 1.00 97.42 142 TRP E N 1
ATOM 12016 C CA . TRP E 1 142 ? 143.932 167.677 133.929 1.00 97.42 142 TRP E CA 1
ATOM 12017 C C . TRP E 1 142 ? 143.971 166.527 134.923 1.00 97.42 142 TRP E C 1
ATOM 12018 O O . TRP E 1 142 ? 144.292 166.725 136.101 1.00 97.42 142 TRP E O 1
ATOM 12029 N N . GLU E 1 143 ? 143.631 165.317 134.476 1.00 98.01 143 GLU E N 1
ATOM 12030 C CA . GLU E 1 143 ? 143.716 164.162 135.362 1.00 98.01 143 GLU E CA 1
ATOM 12031 C C . GLU E 1 143 ? 145.130 164.006 135.905 1.00 98.01 143 GLU E C 1
ATOM 12032 O O . GLU E 1 143 ? 145.339 163.933 137.122 1.00 98.01 143 GLU E O 1
ATOM 12038 N N . PHE E 1 144 ? 146.122 163.987 135.013 1.00 96.12 144 PHE E N 1
ATOM 12039 C CA . PHE E 1 144 ? 147.500 163.794 135.447 1.00 96.12 144 PHE E CA 1
ATOM 12040 C C . PHE E 1 144 ? 147.952 164.902 136.388 1.00 96.12 144 PHE E C 1
ATOM 12041 O O . PHE E 1 144 ? 148.716 164.644 137.325 1.00 96.12 144 PHE E O 1
ATOM 12049 N N . LEU E 1 145 ? 147.500 166.135 136.159 1.00 98.63 145 LEU E N 1
ATOM 12050 C CA . LEU E 1 145 ? 147.981 167.264 136.943 1.00 98.63 145 LEU E CA 1
ATOM 12051 C C . LEU E 1 145 ? 147.221 167.478 138.245 1.00 98.63 145 LEU E C 1
ATOM 12052 O O . LEU E 1 145 ? 147.716 168.205 139.114 1.00 98.63 145 LEU E O 1
ATOM 12057 N N . ALA E 1 146 ? 146.040 166.874 138.411 1.00 104.25 146 ALA E N 1
ATOM 12058 C CA . ALA E 1 146 ? 145.218 167.133 139.584 1.00 104.25 146 ALA E CA 1
ATOM 12059 C C . ALA E 1 146 ? 144.858 165.901 140.401 1.00 104.25 146 ALA E C 1
ATOM 12060 O O . ALA E 1 146 ? 144.277 166.057 141.482 1.00 104.25 146 ALA E O 1
ATOM 12062 N N . SER E 1 147 ? 145.172 164.690 139.934 1.00 111.90 147 SER E N 1
ATOM 12063 C CA . SER E 1 147 ? 144.732 163.491 140.640 1.00 111.90 147 SER E CA 1
ATOM 12064 C C . SER E 1 147 ? 145.124 163.534 142.113 1.00 111.90 147 SER E C 1
ATOM 12065 O O . SER E 1 147 ? 144.262 163.551 142.999 1.00 111.90 147 SER E O 1
ATOM 12068 N N . THR E 1 148 ? 146.429 163.559 142.391 1.00 117.25 148 THR E N 1
ATOM 12069 C CA . THR E 1 148 ? 146.896 163.449 143.770 1.00 117.25 148 THR E CA 1
ATOM 12070 C C . THR E 1 148 ? 146.444 164.638 144.609 1.00 117.25 148 THR E C 1
ATOM 12071 O O . THR E 1 148 ? 145.997 164.470 145.752 1.00 117.25 148 THR E O 1
ATOM 12075 N N . ARG E 1 149 ? 146.564 165.850 144.064 1.00 117.39 149 ARG E N 1
ATOM 12076 C CA . ARG E 1 149 ? 146.230 167.040 144.837 1.00 117.39 149 ARG E CA 1
ATOM 12077 C C . ARG E 1 149 ? 144.762 167.031 145.243 1.00 117.39 149 ARG E C 1
ATOM 12078 O O . ARG E 1 149 ? 144.431 167.218 146.421 1.00 117.39 149 ARG E O 1
ATOM 12086 N N . LEU E 1 150 ? 143.862 166.811 144.280 1.00 115.96 150 LEU E N 1
ATOM 12087 C CA . LEU E 1 150 ? 142.442 166.796 144.605 1.00 115.96 150 LEU E CA 1
ATOM 12088 C C . LEU E 1 150 ? 142.099 165.619 145.507 1.00 115.96 150 LEU E C 1
ATOM 12089 O O . LEU E 1 150 ? 141.259 165.748 146.404 1.00 115.96 150 LEU E O 1
ATOM 12094 N N . THR E 1 151 ? 142.732 164.464 145.290 1.00 121.72 151 THR E N 1
ATOM 12095 C CA . THR E 1 151 ? 142.500 163.326 146.170 1.00 121.72 151 THR E CA 1
ATOM 12096 C C . THR E 1 151 ? 142.788 163.699 147.616 1.00 121.72 151 THR E C 1
ATOM 12097 O O . THR E 1 151 ? 141.946 163.505 148.500 1.00 121.72 151 THR E O 1
ATOM 12101 N N . SER E 1 152 ? 143.973 164.255 147.871 1.00 126.24 152 SER E N 1
ATOM 12102 C CA . SER E 1 152 ? 144.343 164.615 149.236 1.00 126.24 152 SER E CA 1
ATOM 12103 C C . SER E 1 152 ? 143.411 165.684 149.795 1.00 126.24 152 SER E C 1
ATOM 12104 O O . SER E 1 152 ? 142.944 165.584 150.939 1.00 126.24 152 SER E O 1
ATOM 12107 N N . GLU E 1 153 ? 143.122 166.716 148.999 1.00 124.35 153 GLU E N 1
ATOM 12108 C CA . GLU E 1 153 ? 142.307 167.819 149.496 1.00 124.35 153 GLU E CA 1
ATOM 12109 C C . GLU E 1 153 ? 140.911 167.339 149.874 1.00 124.35 153 GLU E C 1
ATOM 12110 O O . GLU E 1 153 ? 140.395 167.675 150.946 1.00 124.35 153 GLU E O 1
ATOM 12116 N N . LEU E 1 154 ? 140.287 166.532 149.013 1.00 123.81 154 LEU E N 1
ATOM 12117 C CA . LEU E 1 154 ? 138.938 166.062 149.301 1.00 123.81 154 LEU E CA 1
ATOM 12118 C C . LEU E 1 154 ? 138.932 165.025 150.416 1.00 123.81 154 LEU E C 1
ATOM 12119 O O . LEU E 1 154 ? 137.978 164.973 151.201 1.00 123.81 154 LEU E O 1
ATOM 12124 N N . ASN E 1 155 ? 139.980 164.202 150.516 1.00 128.92 155 ASN E N 1
ATOM 12125 C CA . ASN E 1 155 ? 140.072 163.274 151.636 1.00 128.92 155 ASN E CA 1
ATOM 12126 C C . ASN E 1 155 ? 140.118 164.028 152.956 1.00 128.92 155 ASN E C 1
ATOM 12127 O O . ASN E 1 155 ? 139.476 163.628 153.934 1.00 128.92 155 ASN E O 1
ATOM 12132 N N . PHE E 1 156 ? 140.880 165.121 153.006 1.00 130.66 156 PHE E N 1
ATOM 12133 C CA . PHE E 1 156 ? 140.891 165.949 154.207 1.00 130.66 156 PHE E CA 1
ATOM 12134 C C . PHE E 1 156 ? 139.532 166.602 154.439 1.00 130.66 156 PHE E C 1
ATOM 12135 O O . PHE E 1 156 ? 139.029 166.623 155.571 1.00 130.66 156 PHE E O 1
ATOM 12143 N N . LEU E 1 157 ? 138.916 167.124 153.374 1.00 128.58 157 LEU E N 1
ATOM 12144 C CA . LEU E 1 157 ? 137.696 167.912 153.526 1.00 128.58 157 LEU E CA 1
ATOM 12145 C C . LEU E 1 157 ? 136.525 167.057 153.998 1.00 128.58 157 LEU E C 1
ATOM 12146 O O . LEU E 1 157 ? 135.715 167.508 154.815 1.00 128.58 157 LEU E O 1
ATOM 12151 N N . LEU E 1 158 ? 136.398 165.831 153.483 1.00 132.17 158 LEU E N 1
ATOM 12152 C CA . LEU E 1 158 ? 135.272 164.991 153.883 1.00 132.17 158 LEU E CA 1
ATOM 12153 C C . LEU E 1 158 ? 135.338 164.666 155.371 1.00 132.17 158 LEU E C 1
ATOM 12154 O O . LEU E 1 158 ? 134.333 164.758 156.088 1.00 132.17 158 LEU E O 1
ATOM 12159 N N . GLN E 1 159 ? 136.524 164.303 155.861 1.00 134.65 159 GLN E N 1
ATOM 12160 C CA . GLN E 1 159 ? 136.674 164.038 157.287 1.00 134.65 159 GLN E CA 1
ATOM 12161 C C . GLN E 1 159 ? 136.442 165.302 158.104 1.00 134.65 159 GLN E C 1
ATOM 12162 O O . GLN E 1 159 ? 135.834 165.252 159.182 1.00 134.65 159 GLN E O 1
ATOM 12168 N N . GLU E 1 160 ? 136.919 166.448 157.608 1.00 134.44 160 GLU E N 1
ATOM 12169 C CA . GLU E 1 160 ? 136.724 167.693 158.341 1.00 134.44 160 GLU E CA 1
ATOM 12170 C C . GLU E 1 160 ? 135.244 168.027 158.474 1.00 134.44 160 GLU E C 1
ATOM 12171 O O . GLU E 1 160 ? 134.790 168.437 159.546 1.00 134.44 160 GLU E O 1
ATOM 12177 N N . ILE E 1 161 ? 134.471 167.853 157.400 1.00 135.85 161 ILE E N 1
ATOM 12178 C CA . ILE E 1 161 ? 133.042 168.157 157.467 1.00 135.85 161 ILE E CA 1
ATOM 12179 C C . ILE E 1 161 ? 132.316 167.137 158.338 1.00 135.85 161 ILE E C 1
ATOM 12180 O O . ILE E 1 161 ? 131.360 167.478 159.048 1.00 135.85 161 ILE E O 1
ATOM 12185 N N . ASP E 1 162 ? 132.741 165.871 158.296 1.00 137.03 162 ASP E N 1
ATOM 12186 C CA . ASP E 1 162 ? 132.163 164.879 159.199 1.00 137.03 162 ASP E CA 1
ATOM 12187 C C . ASP E 1 162 ? 132.346 165.301 160.652 1.00 137.03 162 ASP E C 1
ATOM 12188 O O . ASP E 1 162 ? 131.392 165.302 161.442 1.00 137.03 162 ASP E O 1
ATOM 12193 N N . ASN E 1 163 ? 133.575 165.670 161.019 1.00 138.33 163 ASN E N 1
ATOM 12194 C CA . ASN E 1 163 ? 133.826 166.131 162.380 1.00 138.33 163 ASN E CA 1
ATOM 12195 C C . ASN E 1 163 ? 133.066 167.416 162.680 1.00 138.33 163 ASN E C 1
ATOM 12196 O O . ASN E 1 163 ? 132.615 167.619 163.812 1.00 138.33 163 ASN E O 1
ATOM 12201 N N . CYS E 1 164 ? 132.912 168.292 161.686 1.00 139.53 164 CYS E N 1
ATOM 12202 C CA . CYS E 1 164 ? 132.172 169.531 161.896 1.00 139.53 164 CYS E CA 1
ATOM 12203 C C . CYS E 1 164 ? 130.717 169.251 162.243 1.00 139.53 164 CYS E C 1
ATOM 12204 O O . CYS E 1 164 ? 130.152 169.882 163.142 1.00 139.53 164 CYS E O 1
ATOM 12207 N N . TYR E 1 165 ? 130.090 168.308 161.544 1.00 140.40 165 TYR E N 1
ATOM 12208 C CA . TYR E 1 165 ? 128.695 168.006 161.844 1.00 140.40 165 TYR E CA 1
ATOM 12209 C C . TYR E 1 165 ? 128.550 167.199 163.129 1.00 140.40 165 TYR E C 1
ATOM 12210 O O . TYR E 1 165 ? 127.538 167.333 163.828 1.00 140.40 165 TYR E O 1
ATOM 12219 N N . HIS E 1 166 ? 129.550 166.389 163.483 1.00 142.18 166 HIS E N 1
ATOM 12220 C CA . HIS E 1 166 ? 129.547 165.786 164.814 1.00 142.18 166 HIS E CA 1
ATOM 12221 C C . HIS E 1 166 ? 129.616 166.862 165.894 1.00 142.18 166 HIS E C 1
ATOM 12222 O O . HIS E 1 166 ? 128.915 166.786 166.913 1.00 142.18 166 HIS E O 1
ATOM 12229 N N . ARG E 1 167 ? 130.450 167.881 165.680 1.00 142.56 167 ARG E N 1
ATOM 12230 C CA . ARG E 1 167 ? 130.506 169.009 166.604 1.00 142.56 167 ARG E CA 1
ATOM 12231 C C . ARG E 1 167 ? 129.179 169.752 166.648 1.00 142.56 167 ARG E C 1
ATOM 12232 O O . ARG E 1 167 ? 128.774 170.246 167.702 1.00 142.56 167 ARG E O 1
ATOM 12240 N N . ALA E 1 168 ? 128.512 169.882 165.502 1.00 144.91 168 ALA E N 1
ATOM 12241 C CA . ALA E 1 168 ? 127.194 170.509 165.485 1.00 144.91 168 ALA E CA 1
ATOM 12242 C C . ALA E 1 168 ? 126.208 169.719 166.335 1.00 144.91 168 ALA E C 1
ATOM 12243 O O . ALA E 1 168 ? 125.425 170.298 167.099 1.00 144.91 168 ALA E O 1
ATOM 12245 N N . ALA E 1 169 ? 126.233 168.392 166.212 1.00 147.30 169 ALA E N 1
ATOM 12246 C CA . ALA E 1 169 ? 125.384 167.559 167.056 1.00 147.30 169 ALA E CA 1
ATOM 12247 C C . ALA E 1 169 ? 125.704 167.776 168.529 1.00 147.30 169 ALA E C 1
ATOM 12248 O O . ALA E 1 169 ? 124.797 167.882 169.363 1.00 147.30 169 ALA E O 1
ATOM 12250 N N . GLU E 1 170 ? 126.993 167.852 168.865 1.00 148.78 170 GLU E N 1
ATOM 12251 C CA . GLU E 1 170 ? 127.381 168.103 170.251 1.00 148.78 170 GLU E CA 1
ATOM 12252 C C . GLU E 1 170 ? 126.876 169.459 170.733 1.00 148.78 170 GLU E C 1
ATOM 12253 O O . GLU E 1 170 ? 126.374 169.580 171.857 1.00 148.78 170 GLU E O 1
ATOM 12259 N N . GLY E 1 171 ? 126.999 170.490 169.895 1.00 149.91 171 GLY E N 1
ATOM 12260 C CA . GLY E 1 171 ? 126.716 171.852 170.312 1.00 149.91 171 GLY E CA 1
ATOM 12261 C C . GLY E 1 171 ? 125.251 172.221 170.337 1.00 149.91 171 GLY E C 1
ATOM 12262 O O . GLY E 1 171 ? 124.878 173.163 171.043 1.00 149.91 171 GLY E O 1
ATOM 12263 N N . ARG E 1 172 ? 124.410 171.517 169.578 1.00 149.91 172 ARG E N 1
ATOM 12264 C CA . ARG E 1 172 ? 122.977 171.776 169.668 1.00 149.91 172 ARG E CA 1
ATOM 12265 C C . ARG E 1 172 ? 122.396 171.338 171.006 1.00 149.91 172 ARG E C 1
ATOM 12266 O O . ARG E 1 172 ? 121.352 171.858 171.412 1.00 149.91 172 ARG E O 1
ATOM 12274 N N . ALA E 1 173 ? 123.046 170.403 171.697 1.00 151.57 173 ALA E N 1
ATOM 12275 C CA . ALA E 1 173 ? 122.493 169.887 172.948 1.00 151.57 173 ALA E CA 1
ATOM 12276 C C . ALA E 1 173 ? 122.320 170.965 174.010 1.00 151.57 173 ALA E C 1
ATOM 12277 O O . ALA E 1 173 ? 121.221 171.066 174.580 1.00 151.57 173 ALA E O 1
ATOM 12279 N N . PRO E 1 174 ? 123.326 171.785 174.333 1.00 153.58 174 PRO E N 1
ATOM 12280 C CA . PRO E 1 174 ? 123.131 172.807 175.377 1.00 153.58 174 PRO E CA 1
ATOM 12281 C C . PRO E 1 174 ? 122.139 173.899 175.007 1.00 153.58 174 PRO E C 1
ATOM 12282 O O . PRO E 1 174 ? 121.705 174.638 175.902 1.00 153.58 174 PRO E O 1
ATOM 12286 N N . LYS E 1 175 ? 121.779 174.041 173.729 1.00 153.97 175 LYS E N 1
ATOM 12287 C CA . LYS E 1 175 ? 120.878 175.121 173.339 1.00 153.97 175 LYS E CA 1
ATOM 12288 C C . LYS E 1 175 ? 119.498 174.949 173.964 1.00 153.97 175 LYS E C 1
ATOM 12289 O O . LYS E 1 175 ? 118.890 175.928 174.414 1.00 153.97 175 LYS E O 1
ATOM 12295 N N . ILE E 1 176 ? 118.981 173.719 173.999 1.00 153.96 176 ILE E N 1
ATOM 12296 C CA . ILE E 1 176 ? 117.672 173.497 174.609 1.00 153.96 176 ILE E CA 1
ATOM 12297 C C . ILE E 1 176 ? 117.721 173.831 176.092 1.00 153.96 176 ILE E C 1
ATOM 12298 O O . ILE E 1 176 ? 116.799 174.451 176.635 1.00 153.96 176 ILE E O 1
ATOM 12303 N N . GLU E 1 177 ? 118.791 173.415 176.775 1.00 152.91 177 GLU E N 1
ATOM 12304 C CA . GLU E 1 177 ? 118.925 173.729 178.192 1.00 152.91 177 GLU E CA 1
ATOM 12305 C C . GLU E 1 177 ? 118.973 175.233 178.413 1.00 152.91 177 GLU E C 1
ATOM 12306 O O . GLU E 1 177 ? 118.356 175.751 179.349 1.00 152.91 177 GLU E O 1
ATOM 12312 N N . LYS E 1 178 ? 119.698 175.954 177.555 1.00 154.06 178 LYS E N 1
ATOM 12313 C CA . LYS E 1 178 ? 119.727 177.410 177.662 1.00 154.06 178 LYS E CA 1
ATOM 12314 C C . LYS E 1 178 ? 118.333 177.994 177.470 1.00 154.06 178 LYS E C 1
ATOM 12315 O O . LYS E 1 178 ? 117.929 178.916 178.190 1.00 154.06 178 LYS E O 1
ATOM 12321 N N . GLN E 1 179 ? 117.583 177.470 176.497 1.00 154.47 179 GLN E N 1
ATOM 12322 C CA . GLN E 1 179 ? 116.238 177.977 176.247 1.00 154.47 179 GLN E CA 1
ATOM 12323 C C . GLN E 1 179 ? 115.333 177.761 177.454 1.00 154.47 179 GLN E C 1
ATOM 12324 O O . GLN E 1 179 ? 114.584 178.664 177.846 1.00 154.47 179 GLN E O 1
ATOM 12330 N N . ILE E 1 180 ? 115.385 176.571 178.058 1.00 153.70 180 ILE E N 1
ATOM 12331 C CA . ILE E 1 180 ? 114.573 176.337 179.253 1.00 153.70 180 ILE E CA 1
ATOM 12332 C C . ILE E 1 180 ? 115.043 177.228 180.395 1.00 153.70 180 ILE E C 1
ATOM 12333 O O . ILE E 1 180 ? 114.229 177.692 181.202 1.00 153.70 180 ILE E O 1
ATOM 12338 N N . GLN E 1 181 ? 116.350 177.481 180.490 1.00 156.04 181 GLN E N 1
ATOM 12339 C CA . GLN E 1 181 ? 116.845 178.413 181.497 1.00 156.04 181 GLN E CA 1
ATOM 12340 C C . GLN E 1 181 ? 116.222 179.789 181.309 1.00 156.04 181 GLN E C 1
ATOM 12341 O O . GLN E 1 181 ? 115.833 180.443 182.283 1.00 156.04 181 GLN E O 1
ATOM 12347 N N . SER E 1 182 ? 116.120 180.246 180.059 1.00 155.46 182 SER E N 1
ATOM 12348 C CA . SER E 1 182 ? 115.416 181.495 179.793 1.00 155.46 182 SER E CA 1
ATOM 12349 C C . SER E 1 182 ? 113.958 181.410 180.223 1.00 155.46 182 SER E C 1
ATOM 12350 O O . SER E 1 182 ? 113.358 182.428 180.588 1.00 155.46 182 SER E O 1
ATOM 12353 N N . LYS E 1 183 ? 113.375 180.215 180.188 1.00 152.41 183 LYS E N 1
ATOM 12354 C CA . LYS E 1 183 ? 111.998 180.007 180.622 1.00 152.41 183 LYS E CA 1
ATOM 12355 C C . LYS E 1 183 ? 111.953 179.444 182.038 1.00 152.41 183 LYS E C 1
ATOM 12356 O O . LYS E 1 183 ? 111.201 179.927 182.885 1.00 152.41 183 LYS E O 1
ATOM 12362 N N . GLU E 1 189 ? 115.178 190.856 172.122 1.00 158.13 189 GLU E N 1
ATOM 12363 C CA . GLU E 1 189 ? 114.424 189.628 171.899 1.00 158.13 189 GLU E CA 1
ATOM 12364 C C . GLU E 1 189 ? 115.152 188.435 172.508 1.00 158.13 189 GLU E C 1
ATOM 12365 O O . GLU E 1 189 ? 116.376 188.331 172.420 1.00 158.13 189 GLU E O 1
ATOM 12371 N N . ARG E 1 190 ? 114.389 187.533 173.129 1.00 155.96 190 ARG E N 1
ATOM 12372 C CA . ARG E 1 190 ? 114.994 186.382 173.792 1.00 155.96 190 ARG E CA 1
ATOM 12373 C C . ARG E 1 190 ? 115.711 185.485 172.791 1.00 155.96 190 ARG E C 1
ATOM 12374 O O . ARG E 1 190 ? 116.878 185.124 172.985 1.00 155.96 190 ARG E O 1
ATOM 12382 N N . GLU E 1 191 ? 115.024 185.109 171.711 1.00 157.85 191 GLU E N 1
ATOM 12383 C CA . GLU E 1 191 ? 115.626 184.198 170.743 1.00 157.85 191 GLU E CA 1
ATOM 12384 C C . GLU E 1 191 ? 116.855 184.818 170.093 1.00 157.85 191 GLU E C 1
ATOM 12385 O O . GLU E 1 191 ? 117.891 184.157 169.950 1.00 157.85 191 GLU E O 1
ATOM 12391 N N . LYS E 1 192 ? 116.763 186.088 169.693 1.00 158.56 192 LYS E N 1
ATOM 12392 C CA . LYS E 1 192 ? 117.887 186.722 169.012 1.00 158.56 192 LYS E CA 1
ATOM 12393 C C . LYS E 1 192 ? 119.095 186.837 169.931 1.00 158.56 192 LYS E C 1
ATOM 12394 O O . LYS E 1 192 ? 120.225 186.552 169.518 1.00 158.56 192 LYS E O 1
ATOM 12400 N N . ARG E 1 193 ? 118.883 187.253 171.182 1.00 156.62 193 ARG E N 1
ATOM 12401 C CA . ARG E 1 193 ? 120.007 187.374 172.105 1.00 156.62 193 ARG E CA 1
ATOM 12402 C C . ARG E 1 193 ? 120.599 186.008 172.427 1.00 156.62 193 ARG E C 1
ATOM 12403 O O . ARG E 1 193 ? 121.821 185.873 172.567 1.00 156.62 193 ARG E O 1
ATOM 12411 N N . GLU E 1 194 ? 119.753 184.980 172.541 1.00 156.50 194 GLU E N 1
ATOM 12412 C CA . GLU E 1 194 ? 120.263 183.630 172.754 1.00 156.50 194 GLU E CA 1
ATOM 12413 C C . GLU E 1 194 ? 121.135 183.185 171.587 1.00 156.50 194 GLU E C 1
ATOM 12414 O O . GLU E 1 194 ? 122.220 182.627 171.789 1.00 156.50 194 GLU E O 1
ATOM 12420 N N . ILE E 1 195 ? 120.682 183.431 170.356 1.00 157.45 195 ILE E N 1
ATOM 12421 C CA . ILE E 1 195 ? 121.477 183.055 169.190 1.00 157.45 195 ILE E CA 1
ATOM 12422 C C . ILE E 1 195 ? 122.788 183.829 169.165 1.00 157.45 195 ILE E C 1
ATOM 12423 O O . ILE E 1 195 ? 123.844 183.277 168.836 1.00 157.45 195 ILE E O 1
ATOM 12428 N N . ILE E 1 196 ? 122.744 185.120 169.500 1.00 157.95 196 ILE E N 1
ATOM 12429 C CA . ILE E 1 196 ? 123.958 185.934 169.472 1.00 157.95 196 ILE E CA 1
ATOM 12430 C C . ILE E 1 196 ? 124.970 185.417 170.488 1.00 157.95 196 ILE E C 1
ATOM 12431 O O . ILE E 1 196 ? 126.157 185.246 170.178 1.00 157.95 196 ILE E O 1
ATOM 12436 N N . GLU E 1 197 ? 124.521 185.162 171.720 1.00 156.18 197 GLU E N 1
ATOM 12437 C CA . GLU E 1 197 ? 125.448 184.675 172.737 1.00 156.18 197 GLU E CA 1
ATOM 12438 C C . GLU E 1 197 ? 125.972 183.291 172.375 1.00 156.18 197 GLU E C 1
ATOM 12439 O O . GLU E 1 197 ? 127.144 182.981 172.621 1.00 156.18 197 GLU E O 1
ATOM 12445 N N . ASN E 1 198 ? 125.125 182.445 171.781 1.00 154.89 198 ASN E N 1
ATOM 12446 C CA . ASN E 1 198 ? 125.586 181.136 171.336 1.00 154.89 198 ASN E CA 1
ATOM 12447 C C . ASN E 1 198 ? 126.670 181.274 170.276 1.00 154.89 198 ASN E C 1
ATOM 12448 O O . ASN E 1 198 ? 127.698 180.594 170.329 1.00 154.89 198 ASN E O 1
ATOM 12453 N N . ALA E 1 199 ? 126.461 182.164 169.305 1.00 155.55 199 ALA E N 1
ATOM 12454 C CA . ALA E 1 199 ? 127.475 182.376 168.279 1.00 155.55 199 ALA E CA 1
ATOM 12455 C C . ALA E 1 199 ? 128.775 182.868 168.897 1.00 155.55 199 ALA E C 1
ATOM 12456 O O . ALA E 1 199 ? 129.864 182.424 168.512 1.00 155.55 199 ALA E O 1
ATOM 12458 N N . GLU E 1 200 ? 128.682 183.788 169.859 1.00 157.63 200 GLU E N 1
ATOM 12459 C CA . GLU E 1 200 ? 129.889 184.321 170.484 1.00 157.63 200 GLU E CA 1
ATOM 12460 C C . GLU E 1 200 ? 130.647 183.248 171.260 1.00 157.63 200 GLU E C 1
ATOM 12461 O O . GLU E 1 200 ? 131.879 183.174 171.177 1.00 157.63 200 GLU E O 1
ATOM 12467 N N . LYS E 1 201 ? 129.940 182.407 172.017 1.00 156.24 201 LYS E N 1
ATOM 12468 C CA . LYS E 1 201 ? 130.584 181.502 172.963 1.00 156.24 201 LYS E CA 1
ATOM 12469 C C . LYS E 1 201 ? 130.743 180.075 172.448 1.00 156.24 201 LYS E C 1
ATOM 12470 O O . LYS E 1 201 ? 131.273 179.230 173.176 1.00 156.24 201 LYS E O 1
ATOM 12476 N N . GLU E 1 202 ? 130.308 179.779 171.224 1.00 152.37 202 GLU E N 1
ATOM 12477 C CA . GLU E 1 202 ? 130.344 178.414 170.713 1.00 152.37 202 GLU E CA 1
ATOM 12478 C C . GLU E 1 202 ? 131.610 178.099 169.926 1.00 152.37 202 GLU E C 1
ATOM 12479 O O . GLU E 1 202 ? 131.825 176.934 169.575 1.00 152.37 202 GLU E O 1
ATOM 12485 N N . LYS E 1 203 ? 132.458 179.088 169.657 1.00 148.60 203 LYS E N 1
ATOM 12486 C CA . LYS E 1 203 ? 133.645 178.851 168.844 1.00 148.60 203 LYS E CA 1
ATOM 12487 C C . LYS E 1 203 ? 134.464 177.709 169.432 1.00 148.60 203 LYS E C 1
ATOM 12488 O O . LYS E 1 203 ? 135.020 177.829 170.529 1.00 148.60 203 LYS E O 1
ATOM 12494 N N . SER E 1 204 ? 134.535 176.604 168.699 1.00 144.34 204 SER E N 1
ATOM 12495 C CA . SER E 1 204 ? 135.224 175.393 169.113 1.00 144.34 204 SER E CA 1
ATOM 12496 C C . SER E 1 204 ? 136.608 175.318 168.487 1.00 144.34 204 SER E C 1
ATOM 12497 O O . SER E 1 204 ? 136.894 175.998 167.497 1.00 144.34 204 SER E O 1
ATOM 12500 N N . PRO E 1 205 ? 137.504 174.498 169.046 1.00 144.30 205 PRO E N 1
ATOM 12501 C CA . PRO E 1 205 ? 138.848 174.385 168.446 1.00 144.30 205 PRO E CA 1
ATOM 12502 C C . PRO E 1 205 ? 138.813 173.969 166.986 1.00 144.30 205 PRO E C 1
ATOM 12503 O O . PRO E 1 205 ? 139.423 174.632 166.134 1.00 144.30 205 PRO E O 1
ATOM 12507 N N . GLU E 1 206 ? 138.112 172.880 166.667 1.00 141.15 206 GLU E N 1
ATOM 12508 C CA . GLU E 1 206 ? 137.986 172.475 165.274 1.00 141.15 206 GLU E CA 1
ATOM 12509 C C . GLU E 1 206 ? 137.231 173.508 164.450 1.00 141.15 206 GLU E C 1
ATOM 12510 O O . GLU E 1 206 ? 137.431 173.582 163.235 1.00 141.15 206 GLU E O 1
ATOM 12516 N N . GLN E 1 207 ? 136.370 174.311 165.078 1.00 142.92 207 GLN E N 1
ATOM 12517 C CA . GLN E 1 207 ? 135.750 175.415 164.354 1.00 142.92 207 GLN E CA 1
ATOM 12518 C C . GLN E 1 207 ? 136.793 176.445 163.937 1.00 142.92 207 GLN E C 1
ATOM 12519 O O . GLN E 1 207 ? 136.750 176.964 162.816 1.00 142.92 207 GLN E O 1
ATOM 12525 N N . ASN E 1 208 ? 137.743 176.751 164.825 1.00 140.28 208 ASN E N 1
ATOM 12526 C CA . ASN E 1 208 ? 138.859 177.607 164.438 1.00 140.28 208 ASN E CA 1
ATOM 12527 C C . ASN E 1 208 ? 139.704 176.951 163.355 1.00 140.28 208 ASN E C 1
ATOM 12528 O O . ASN E 1 208 ? 140.214 177.638 162.462 1.00 140.28 208 ASN E O 1
ATOM 12533 N N . LEU E 1 209 ? 139.874 175.629 163.425 1.00 140.65 209 LEU E N 1
ATOM 12534 C CA . LEU E 1 209 ? 140.551 174.911 162.350 1.00 140.65 209 LEU E CA 1
ATOM 12535 C C . LEU E 1 209 ? 139.851 175.147 161.017 1.00 140.65 209 LEU E C 1
ATOM 12536 O O . LEU E 1 209 ? 140.494 175.449 160.005 1.00 140.65 209 LEU E O 1
ATOM 12541 N N . PHE E 1 210 ? 138.523 175.012 161.005 1.00 135.83 210 PHE E N 1
ATOM 12542 C CA . PHE E 1 210 ? 137.754 175.256 159.789 1.00 135.83 210 PHE E CA 1
ATOM 12543 C C . PHE E 1 210 ? 137.926 176.689 159.306 1.00 135.83 210 PHE E C 1
ATOM 12544 O O . PHE E 1 210 ? 138.095 176.933 158.106 1.00 135.83 210 PHE E O 1
ATOM 12552 N N . GLU E 1 211 ? 137.862 177.653 160.226 1.00 136.80 211 GLU E N 1
ATOM 12553 C CA . GLU E 1 211 ? 137.983 179.054 159.837 1.00 136.80 211 GLU E CA 1
ATOM 12554 C C . GLU E 1 211 ? 139.338 179.321 159.195 1.00 136.80 211 GLU E C 1
ATOM 12555 O O . GLU E 1 211 ? 139.424 179.956 158.137 1.00 136.80 211 GLU E O 1
ATOM 12561 N N . LYS E 1 212 ? 140.411 178.836 159.822 1.00 135.63 212 LYS E N 1
ATOM 12562 C CA . LYS E 1 212 ? 141.746 179.037 159.269 1.00 135.63 212 LYS E CA 1
ATOM 12563 C C . LYS E 1 212 ? 141.895 178.338 157.924 1.00 135.63 212 LYS E C 1
ATOM 12564 O O . LYS E 1 212 ? 142.492 178.890 156.989 1.00 135.63 212 LYS E O 1
ATOM 12570 N N . TYR E 1 213 ? 141.360 177.120 157.804 1.00 130.60 213 TYR E N 1
ATOM 12571 C CA . TYR E 1 213 ? 141.443 176.398 156.540 1.00 130.60 213 TYR E CA 1
ATOM 12572 C C . TYR E 1 213 ? 140.746 177.170 155.428 1.00 130.60 213 TYR E C 1
ATOM 12573 O O . TYR E 1 213 ? 141.295 177.337 154.333 1.00 130.60 213 TYR E O 1
ATOM 12582 N N . LEU E 1 214 ? 139.531 177.652 155.695 1.00 130.05 214 LEU E N 1
ATOM 12583 C CA . LEU E 1 214 ? 138.803 178.411 154.684 1.00 130.05 214 LEU E CA 1
ATOM 12584 C C . LEU E 1 214 ? 139.535 179.699 154.334 1.00 130.05 214 LEU E C 1
ATOM 12585 O O . LEU E 1 214 ? 139.608 180.081 153.160 1.00 130.05 214 LEU E O 1
ATOM 12590 N N . GLU E 1 215 ? 140.085 180.383 155.339 1.00 131.33 215 GLU E N 1
ATOM 12591 C CA . GLU E 1 215 ? 140.798 181.628 155.075 1.00 131.33 215 GLU E CA 1
ATOM 12592 C C . GLU E 1 215 ? 142.013 181.387 154.190 1.00 131.33 215 GLU E C 1
ATOM 12593 O O . GLU E 1 215 ? 142.294 182.177 153.281 1.00 131.33 215 GLU E O 1
ATOM 12599 N N . ARG E 1 216 ? 142.748 180.300 154.437 1.00 131.29 216 ARG E N 1
ATOM 12600 C CA . ARG E 1 216 ? 143.927 180.021 153.625 1.00 131.29 216 ARG E CA 1
ATOM 12601 C C . ARG E 1 216 ? 143.557 179.520 152.232 1.00 131.29 216 ARG E C 1
ATOM 12602 O O . ARG E 1 216 ? 144.281 179.798 151.270 1.00 131.29 216 ARG E O 1
ATOM 12610 N N . ARG E 1 217 ? 142.447 178.787 152.100 1.00 123.72 217 ARG E N 1
ATOM 12611 C CA . ARG E 1 217 ? 142.031 178.318 150.782 1.00 123.72 217 ARG E CA 1
ATOM 12612 C C . ARG E 1 217 ? 141.511 179.465 149.925 1.00 123.72 217 ARG E C 1
ATOM 12613 O O . ARG E 1 217 ? 141.731 179.487 148.709 1.00 123.72 217 ARG E O 1
ATOM 12621 N N . GLY E 1 218 ? 140.821 180.429 150.539 1.00 121.66 218 GLY E N 1
ATOM 12622 C CA . GLY E 1 218 ? 140.243 181.516 149.767 1.00 121.66 218 GLY E CA 1
ATOM 12623 C C . GLY E 1 218 ? 141.268 182.298 148.970 1.00 121.66 218 GLY E C 1
ATOM 12624 O O . GLY E 1 218 ? 140.944 182.862 147.921 1.00 121.66 218 GLY E O 1
ATOM 12625 N N . ARG E 1 219 ? 142.512 182.345 149.448 1.00 124.86 219 ARG E N 1
ATOM 12626 C CA . ARG E 1 219 ? 143.584 183.069 148.779 1.00 124.86 219 ARG E CA 1
ATOM 12627 C C . ARG E 1 219 ? 144.560 182.133 148.074 1.00 124.86 219 ARG E C 1
ATOM 12628 O O . ARG E 1 219 ? 145.698 182.524 147.794 1.00 124.86 219 ARG E O 1
ATOM 12636 N N . SER E 1 220 ? 144.138 180.902 147.784 1.00 121.10 220 SER E N 1
ATOM 12637 C CA . SER E 1 220 ? 144.953 179.914 147.075 1.00 121.10 220 SER E CA 1
ATOM 12638 C C . SER E 1 220 ? 144.108 179.377 145.925 1.00 121.10 220 SER E C 1
ATOM 12639 O O . SER E 1 220 ? 143.436 178.352 146.062 1.00 121.10 220 SER E O 1
ATOM 12642 N N . ASN E 1 221 ? 144.160 180.066 144.783 1.00 112.08 221 ASN E N 1
ATOM 12643 C CA . ASN E 1 221 ? 143.310 179.770 143.635 1.00 112.08 221 ASN E CA 1
ATOM 12644 C C . ASN E 1 221 ? 143.932 178.753 142.685 1.00 112.08 221 ASN E C 1
ATOM 12645 O O . ASN E 1 221 ? 143.624 178.763 141.486 1.00 112.08 221 ASN E O 1
ATOM 12650 N N . PHE E 1 222 ? 144.805 177.877 143.184 1.00 111.75 222 PHE E N 1
ATOM 12651 C CA . PHE E 1 222 ? 145.508 176.951 142.301 1.00 111.75 222 PHE E CA 1
ATOM 12652 C C . PHE E 1 222 ? 144.535 176.047 141.553 1.00 111.75 222 PHE E C 1
ATOM 12653 O O . PHE E 1 222 ? 144.614 175.912 140.327 1.00 111.75 222 PHE E O 1
ATOM 12661 N N . LEU E 1 223 ? 143.608 175.413 142.275 1.00 111.52 223 LEU E N 1
ATOM 12662 C CA . LEU E 1 223 ? 142.706 174.464 141.628 1.00 111.52 223 LEU E CA 1
ATOM 12663 C C . LEU E 1 223 ? 141.714 175.175 140.716 1.00 111.52 223 LEU E C 1
ATOM 12664 O O . LEU E 1 223 ? 141.364 174.655 139.651 1.00 111.52 223 LEU E O 1
ATOM 12669 N N . ALA E 1 224 ? 141.243 176.358 141.114 1.00 108.96 224 ALA E N 1
ATOM 12670 C CA . ALA E 1 224 ? 140.398 177.144 140.221 1.00 108.96 224 ALA E CA 1
ATOM 12671 C C . ALA E 1 224 ? 141.164 177.545 138.968 1.00 108.96 224 ALA E C 1
ATOM 12672 O O . ALA E 1 224 ? 140.623 177.498 137.855 1.00 108.96 224 ALA E O 1
ATOM 12674 N N . LYS E 1 225 ? 142.426 177.947 139.132 1.00 106.46 225 LYS E N 1
ATOM 12675 C CA . LYS E 1 225 ? 143.273 178.230 137.979 1.00 106.46 225 LYS E CA 1
ATOM 12676 C C . LYS E 1 225 ? 143.338 177.025 137.052 1.00 106.46 225 LYS E C 1
ATOM 12677 O O . LYS E 1 225 ? 143.165 177.150 135.836 1.00 106.46 225 LYS E O 1
ATOM 12683 N N . LEU E 1 226 ? 143.577 175.842 137.621 1.00 102.70 226 LEU E N 1
ATOM 12684 C CA . LEU E 1 226 ? 143.715 174.639 136.808 1.00 102.70 226 LEU E CA 1
ATOM 12685 C C . LEU E 1 226 ? 142.415 174.299 136.091 1.00 102.70 226 LEU E C 1
ATOM 12686 O O . LEU E 1 226 ? 142.432 173.903 134.921 1.00 102.70 226 LEU E O 1
ATOM 12691 N N . TYR E 1 227 ? 141.279 174.439 136.774 1.00 99.88 227 TYR E N 1
ATOM 12692 C CA . TYR E 1 227 ? 139.996 174.109 136.160 1.00 99.88 227 TYR E CA 1
ATOM 12693 C C . TYR E 1 227 ? 139.667 175.068 135.021 1.00 99.88 227 TYR E C 1
ATOM 12694 O O . TYR E 1 227 ? 139.250 174.644 133.931 1.00 99.88 227 TYR E O 1
ATOM 12703 N N . LEU E 1 228 ? 139.835 176.370 135.261 1.00 96.76 228 LEU E N 1
ATOM 12704 C CA . LEU E 1 228 ? 139.603 177.339 134.198 1.00 96.76 228 LEU E CA 1
ATOM 12705 C C . LEU E 1 228 ? 140.547 177.087 133.033 1.00 96.76 228 LEU E C 1
ATOM 12706 O O . LEU E 1 228 ? 140.145 177.184 131.869 1.00 96.76 228 LEU E O 1
ATOM 12711 N N . ALA E 1 229 ? 141.807 176.754 133.327 1.00 95.09 229 ALA E N 1
ATOM 12712 C CA . ALA E 1 229 ? 142.752 176.442 132.264 1.00 95.09 229 ALA E CA 1
ATOM 12713 C C . ALA E 1 229 ? 142.294 175.233 131.463 1.00 95.09 229 ALA E C 1
ATOM 12714 O O . ALA E 1 229 ? 142.356 175.243 130.232 1.00 95.09 229 ALA E O 1
ATOM 12716 N N . ARG E 1 230 ? 141.817 174.188 132.141 1.00 91.01 230 ARG E N 1
ATOM 12717 C CA . ARG E 1 230 ? 141.366 172.995 131.432 1.00 91.01 230 ARG E CA 1
ATOM 12718 C C . ARG E 1 230 ? 140.217 173.323 130.489 1.00 91.01 230 ARG E C 1
ATOM 12719 O O . ARG E 1 230 ? 140.228 172.934 129.315 1.00 91.01 230 ARG E O 1
ATOM 12727 N N . HIS E 1 231 ? 139.204 174.033 130.988 1.00 89.49 231 HIS E N 1
ATOM 12728 C CA . HIS E 1 231 ? 138.028 174.265 130.153 1.00 89.49 231 HIS E CA 1
ATOM 12729 C C . HIS E 1 231 ? 138.328 175.260 129.034 1.00 89.49 231 HIS E C 1
ATOM 12730 O O . HIS E 1 231 ? 137.857 175.091 127.901 1.00 89.49 231 HIS E O 1
ATOM 12737 N N . VAL E 1 232 ? 139.135 176.286 129.316 1.00 86.22 232 VAL E N 1
ATOM 12738 C CA . VAL E 1 232 ? 139.536 177.212 128.264 1.00 86.22 232 VAL E CA 1
ATOM 12739 C C . VAL E 1 232 ? 140.390 176.500 127.227 1.00 86.22 232 VAL E C 1
ATOM 12740 O O . VAL E 1 232 ? 140.316 176.810 126.034 1.00 86.22 232 VAL E O 1
ATOM 12744 N N . LEU E 1 233 ? 141.215 175.542 127.655 1.00 84.22 233 LEU E N 1
ATOM 12745 C CA . LEU E 1 233 ? 142.007 174.765 126.711 1.00 84.22 233 LEU E CA 1
ATOM 12746 C C . LEU E 1 233 ? 141.118 173.890 125.843 1.00 84.22 233 LEU E C 1
ATOM 12747 O O . LEU E 1 233 ? 141.373 173.734 124.646 1.00 84.22 233 LEU E O 1
ATOM 12752 N N . ILE E 1 234 ? 140.076 173.300 126.429 1.00 82.52 234 ILE E N 1
ATOM 12753 C CA . ILE E 1 234 ? 139.131 172.529 125.627 1.00 82.52 234 ILE E CA 1
ATOM 12754 C C . ILE E 1 234 ? 138.480 173.425 124.583 1.00 82.52 234 ILE E C 1
ATOM 12755 O O . ILE E 1 234 ? 138.347 173.046 123.414 1.00 82.52 234 ILE E O 1
ATOM 12760 N N . LEU E 1 235 ? 138.076 174.632 124.983 1.00 81.03 235 LEU E N 1
ATOM 12761 C CA . LEU E 1 235 ? 137.471 175.561 124.030 1.00 81.03 235 LEU E CA 1
ATOM 12762 C C . LEU E 1 235 ? 138.455 175.938 122.924 1.00 81.03 235 LEU E C 1
ATOM 12763 O O . LEU E 1 235 ? 138.107 175.947 121.735 1.00 81.03 235 LEU E O 1
ATOM 12768 N N . LEU E 1 236 ? 139.698 176.246 123.297 1.00 79.77 236 LEU E N 1
ATOM 12769 C CA . LEU E 1 236 ? 140.692 176.640 122.305 1.00 79.77 236 LEU E CA 1
ATOM 12770 C C . LEU E 1 236 ? 141.000 175.501 121.343 1.00 79.77 236 LEU E C 1
ATOM 12771 O O . LEU E 1 236 ? 141.156 175.733 120.139 1.00 79.77 236 LEU E O 1
ATOM 12776 N N . LEU E 1 237 ? 141.098 174.272 121.850 1.00 76.98 237 LEU E N 1
ATOM 12777 C CA . LEU E 1 237 ? 141.310 173.127 120.974 1.00 76.98 237 LEU E CA 1
ATOM 12778 C C . LEU E 1 237 ? 140.115 172.915 120.057 1.00 76.98 237 LEU E C 1
ATOM 12779 O O . LEU E 1 237 ? 140.284 172.578 118.881 1.00 76.98 237 LEU E O 1
ATOM 12784 N N . SER E 1 238 ? 138.899 173.106 120.574 1.00 74.45 238 SER E N 1
ATOM 12785 C CA . SER E 1 238 ? 137.712 173.041 119.731 1.00 74.45 238 SER E CA 1
ATOM 12786 C C . SER E 1 238 ? 137.731 174.101 118.644 1.00 74.45 238 SER E C 1
ATOM 12787 O O . SER E 1 238 ? 137.126 173.903 117.586 1.00 74.45 238 SER E O 1
ATOM 12790 N N . ALA E 1 239 ? 138.408 175.223 118.885 1.00 72.98 239 ALA E N 1
ATOM 12791 C CA . ALA E 1 239 ? 138.480 176.264 117.864 1.00 72.98 239 ALA E CA 1
ATOM 12792 C C . ALA E 1 239 ? 139.074 175.741 116.559 1.00 72.98 239 ALA E C 1
ATOM 12793 O O . ALA E 1 239 ? 138.740 176.249 115.483 1.00 72.98 239 ALA E O 1
ATOM 12795 N N . VAL E 1 240 ? 139.953 174.744 116.627 1.00 69.83 240 VAL E N 1
ATOM 12796 C CA . VAL E 1 240 ? 140.669 174.262 115.446 1.00 69.83 240 VAL E CA 1
ATOM 12797 C C . VAL E 1 240 ? 139.743 173.441 114.550 1.00 69.83 240 VAL E C 1
ATOM 12798 O O . VAL E 1 240 ? 139.491 173.839 113.402 1.00 69.83 240 VAL E O 1
ATOM 12802 N N . PRO E 1 241 ? 139.222 172.299 115.011 1.00 68.60 241 PRO E N 1
ATOM 12803 C CA . PRO E 1 241 ? 138.402 171.473 114.113 1.00 68.60 241 PRO E CA 1
ATOM 12804 C C . PRO E 1 241 ? 137.144 172.168 113.645 1.00 68.60 241 PRO E C 1
ATOM 12805 O O . PRO E 1 241 ? 136.690 171.904 112.529 1.00 68.60 241 PRO E O 1
ATOM 12809 N N . ILE E 1 242 ? 136.560 173.049 114.457 1.00 67.29 242 ILE E N 1
ATOM 12810 C CA . ILE E 1 242 ? 135.417 173.823 113.984 1.00 67.29 242 ILE E CA 1
ATOM 12811 C C . ILE E 1 242 ? 135.802 174.598 112.733 1.00 67.29 242 ILE E C 1
ATOM 12812 O O . ILE E 1 242 ? 135.122 174.529 111.701 1.00 67.29 242 ILE E O 1
ATOM 12817 N N . SER E 1 243 ? 136.916 175.327 112.798 1.00 64.70 243 SER E N 1
ATOM 12818 C CA . SER E 1 243 ? 137.359 176.108 111.650 1.00 64.70 243 SER E CA 1
ATOM 12819 C C . SER E 1 243 ? 137.658 175.206 110.460 1.00 64.70 243 SER E C 1
ATOM 12820 O O . SER E 1 243 ? 137.225 175.481 109.334 1.00 64.70 243 SER E O 1
ATOM 12823 N N . TYR E 1 244 ? 138.391 174.115 110.690 1.00 62.98 244 TYR E N 1
ATOM 12824 C CA . TYR E 1 244 ? 138.772 173.249 109.579 1.00 62.98 244 TYR E CA 1
ATOM 12825 C C . TYR E 1 244 ? 137.544 172.656 108.900 1.00 62.98 244 TYR E C 1
ATOM 12826 O O . TYR E 1 244 ? 137.413 172.710 107.673 1.00 62.98 244 TYR E O 1
ATOM 12835 N N . LEU E 1 245 ? 136.634 172.074 109.684 1.00 61.26 245 LEU E N 1
ATOM 12836 C CA . LEU E 1 245 ? 135.452 171.448 109.108 1.00 61.26 245 LEU E CA 1
ATOM 12837 C C . LEU E 1 245 ? 134.571 172.473 108.409 1.00 61.26 245 LEU E C 1
ATOM 12838 O O . LEU E 1 245 ? 134.055 172.213 107.316 1.00 61.26 245 LEU E O 1
ATOM 12843 N N . CYS E 1 246 ? 134.381 173.648 109.018 1.00 62.30 246 CYS E N 1
ATOM 12844 C CA . CYS E 1 246 ? 133.584 174.677 108.364 1.00 62.30 246 CYS E CA 1
ATOM 12845 C C . CYS E 1 246 ? 134.212 175.101 107.045 1.00 62.30 246 CYS E C 1
ATOM 12846 O O . CYS E 1 246 ? 133.495 175.404 106.086 1.00 62.30 246 CYS E O 1
ATOM 12849 N N . THR E 1 247 ? 135.545 175.126 106.972 1.00 61.86 247 THR E N 1
ATOM 12850 C CA . THR E 1 247 ? 136.209 175.394 105.703 1.00 61.86 247 THR E CA 1
ATOM 12851 C C . THR E 1 247 ? 136.058 174.234 104.728 1.00 61.86 247 THR E C 1
ATOM 12852 O O . THR E 1 247 ? 136.069 174.454 103.513 1.00 61.86 247 THR E O 1
ATOM 12856 N N . TYR E 1 248 ? 135.913 173.010 105.232 1.00 58.13 248 TYR E N 1
ATOM 12857 C CA . TYR E 1 248 ? 135.756 171.829 104.391 1.00 58.13 248 TYR E CA 1
ATOM 12858 C C . TYR E 1 248 ? 134.309 171.646 103.946 1.00 58.13 248 TYR E C 1
ATOM 12859 O O . TYR E 1 248 ? 134.046 171.378 102.770 1.00 58.13 248 TYR E O 1
ATOM 12868 N N . TYR E 1 249 ? 133.363 171.787 104.875 1.00 57.99 249 TYR E N 1
ATOM 12869 C CA . TYR E 1 249 ? 131.951 171.734 104.521 1.00 57.99 249 TYR E CA 1
ATOM 12870 C C . TYR E 1 249 ? 131.548 172.885 103.609 1.00 57.99 249 TYR E C 1
ATOM 12871 O O . TYR E 1 249 ? 130.562 172.765 102.875 1.00 57.99 249 TYR E O 1
ATOM 12880 N N . ALA E 1 250 ? 132.295 173.989 103.623 1.00 60.57 250 ALA E N 1
ATOM 12881 C CA . ALA E 1 250 ? 131.859 175.196 102.928 1.00 60.57 250 ALA E CA 1
ATOM 12882 C C . ALA E 1 250 ? 132.203 175.156 101.443 1.00 60.57 250 ALA E C 1
ATOM 12883 O O . ALA E 1 250 ? 131.321 175.295 100.589 1.00 60.57 250 ALA E O 1
ATOM 12885 N N . THR E 1 251 ? 133.481 174.966 101.113 1.00 60.77 251 THR E N 1
ATOM 12886 C CA . THR E 1 251 ? 133.961 175.164 99.750 1.00 60.77 251 THR E CA 1
ATOM 12887 C C . THR E 1 251 ? 134.344 173.861 99.060 1.00 60.77 251 THR E C 1
ATOM 12888 O O . THR E 1 251 ? 133.826 173.564 97.980 1.00 60.77 251 THR E O 1
ATOM 12892 N N . GLN E 1 252 ? 135.235 173.063 99.649 1.00 58.45 252 GLN E N 1
ATOM 12893 C CA . GLN E 1 252 ? 135.769 171.882 98.971 1.00 58.45 252 GLN E CA 1
ATOM 12894 C C . GLN E 1 252 ? 134.808 170.700 99.122 1.00 58.45 252 GLN E C 1
ATOM 12895 O O . GLN E 1 252 ? 135.076 169.715 99.809 1.00 58.45 252 GLN E O 1
ATOM 12901 N N . LYS E 1 253 ? 133.659 170.822 98.453 1.00 57.62 253 LYS E N 1
ATOM 12902 C CA . LYS E 1 253 ? 132.624 169.786 98.441 1.00 57.62 253 LYS E CA 1
ATOM 12903 C C . LYS E 1 253 ? 132.187 169.546 96.995 1.00 57.62 253 LYS E C 1
ATOM 12904 O O . LYS E 1 253 ? 131.201 170.116 96.523 1.00 57.62 253 LYS E O 1
ATOM 12910 N N . GLN E 1 254 ? 132.923 168.686 96.294 1.00 53.39 254 GLN E N 1
ATOM 12911 C CA . GLN E 1 254 ? 132.538 168.235 94.966 1.00 53.39 254 GLN E CA 1
ATOM 12912 C C . GLN E 1 254 ? 132.784 166.737 94.861 1.00 53.39 254 GLN E C 1
ATOM 12913 O O . GLN E 1 254 ? 133.652 166.179 95.536 1.00 53.39 254 GLN E O 1
ATOM 12919 N N . ASN E 1 255 ? 132.005 166.092 93.995 1.00 49.22 255 ASN E N 1
ATOM 12920 C CA . ASN E 1 255 ? 131.975 164.639 93.901 1.00 49.22 255 ASN E CA 1
ATOM 12921 C C . ASN E 1 255 ? 132.691 164.079 92.685 1.00 49.22 255 ASN E C 1
ATOM 12922 O O . ASN E 1 255 ? 133.364 163.054 92.801 1.00 49.22 255 ASN E O 1
ATOM 12927 N N . GLU E 1 256 ? 132.570 164.726 91.530 1.00 47.93 256 GLU E N 1
ATOM 12928 C CA . GLU E 1 256 ? 133.032 164.183 90.260 1.00 47.93 256 GLU E CA 1
ATOM 12929 C C . GLU E 1 256 ? 134.193 165.015 89.740 1.00 47.93 256 GLU E C 1
ATOM 12930 O O . GLU E 1 256 ? 134.154 166.247 89.808 1.00 47.93 256 GLU E O 1
ATOM 12936 N N . PHE E 1 257 ? 135.222 164.345 89.223 1.00 47.14 257 PHE E N 1
ATOM 12937 C CA . PHE E 1 257 ? 136.330 165.028 88.569 1.00 47.14 257 PHE E CA 1
ATOM 12938 C C . PHE E 1 257 ? 136.753 164.228 87.343 1.00 47.14 257 PHE E C 1
ATOM 12939 O O . PHE E 1 257 ? 136.155 163.203 87.008 1.00 47.14 257 PHE E O 1
ATOM 12947 N N . THR E 1 258 ? 137.787 164.712 86.660 1.00 48.01 258 THR E N 1
ATOM 12948 C CA . THR E 1 258 ? 138.320 164.063 85.468 1.00 48.01 258 THR E CA 1
ATOM 12949 C C . THR E 1 258 ? 139.836 164.034 85.568 1.00 48.01 258 THR E C 1
ATOM 12950 O O . THR E 1 258 ? 140.489 165.074 85.434 1.00 48.01 258 THR E O 1
ATOM 12954 N N . CYS E 1 259 ? 140.391 162.851 85.800 1.00 47.73 259 CYS E N 1
ATOM 12955 C CA . CYS E 1 259 ? 141.830 162.673 85.911 1.00 47.73 259 CYS E CA 1
ATOM 12956 C C . CYS E 1 259 ? 142.438 162.439 84.533 1.00 47.73 259 CYS E C 1
ATOM 12957 O O . CYS E 1 259 ? 141.745 162.127 83.563 1.00 47.73 259 CYS E O 1
ATOM 12960 N N . ALA E 1 260 ? 143.758 162.595 84.456 1.00 50.04 260 ALA E N 1
ATOM 12961 C CA . ALA E 1 260 ? 144.499 162.419 83.213 1.00 50.04 260 ALA E CA 1
ATOM 12962 C C . ALA E 1 260 ? 145.613 161.411 83.443 1.00 50.04 260 ALA E C 1
ATOM 12963 O O . ALA E 1 260 ? 146.552 161.684 84.197 1.00 50.04 260 ALA E O 1
ATOM 12965 N N . LEU E 1 261 ? 145.510 160.253 82.795 1.00 50.27 261 LEU E N 1
ATOM 12966 C CA . LEU E 1 261 ? 146.549 159.239 82.904 1.00 50.27 261 LEU E CA 1
ATOM 12967 C C . LEU E 1 261 ? 147.752 159.638 82.058 1.00 50.27 261 LEU E C 1
ATOM 12968 O O . LEU E 1 261 ? 147.605 160.174 80.956 1.00 50.27 261 LEU E O 1
ATOM 12973 N N . GLY E 1 262 ? 148.948 159.375 82.581 1.00 57.60 262 GLY E N 1
ATOM 12974 C CA . GLY E 1 262 ? 150.158 159.907 81.985 1.00 57.60 262 GLY E CA 1
ATOM 12975 C C . GLY E 1 262 ? 150.930 158.962 81.087 1.00 57.60 262 GLY E C 1
ATOM 12976 O O . GLY E 1 262 ? 151.309 159.339 79.974 1.00 57.60 262 GLY E O 1
ATOM 12977 N N . ALA E 1 263 ? 151.172 157.733 81.548 1.00 58.09 263 ALA E N 1
ATOM 12978 C CA . ALA E 1 263 ? 152.071 156.836 80.826 1.00 58.09 263 ALA E CA 1
ATOM 12979 C C . ALA E 1 263 ? 151.558 156.558 79.417 1.00 58.09 263 ALA E C 1
ATOM 12980 O O . ALA E 1 263 ? 152.199 156.924 78.425 1.00 58.09 263 ALA E O 1
ATOM 12982 N N . SER E 1 264 ? 150.400 155.917 79.312 1.00 64.19 264 SER E N 1
ATOM 12983 C CA . SER E 1 264 ? 149.790 155.627 78.021 1.00 64.19 264 SER E CA 1
ATOM 12984 C C . SER E 1 264 ? 150.724 154.810 77.135 1.00 64.19 264 SER E C 1
ATOM 12985 O O . SER E 1 264 ? 151.245 155.330 76.140 1.00 64.19 264 SER E O 1
ATOM 12988 N N . PRO E 1 265 ? 150.964 153.538 77.457 1.00 60.15 265 PRO E N 1
ATOM 12989 C CA . PRO E 1 265 ? 151.724 152.680 76.537 1.00 60.15 265 PRO E CA 1
ATOM 12990 C C . PRO E 1 265 ? 150.935 152.391 75.270 1.00 60.15 265 PRO E C 1
ATOM 12991 O O . PRO E 1 265 ? 149.850 152.948 75.076 1.00 60.15 265 PRO E O 1
ATOM 12995 N N . ASP E 1 266 ? 151.470 151.529 74.404 1.00 69.19 266 ASP E N 1
ATOM 12996 C CA . ASP E 1 266 ? 150.933 151.247 73.074 1.00 69.19 266 ASP E CA 1
ATOM 12997 C C . ASP E 1 266 ? 151.304 152.323 72.065 1.00 69.19 266 ASP E C 1
ATOM 12998 O O . ASP E 1 266 ? 150.668 152.429 71.011 1.00 69.19 266 ASP E O 1
ATOM 13003 N N . GLY E 1 267 ? 152.324 153.131 72.360 1.00 85.00 267 GLY E N 1
ATOM 13004 C CA . GLY E 1 267 ? 152.786 154.120 71.404 1.00 85.00 267 GLY E CA 1
ATOM 13005 C C . GLY E 1 267 ? 153.549 153.532 70.236 1.00 85.00 267 GLY E C 1
ATOM 13006 O O . GLY E 1 267 ? 153.696 154.201 69.208 1.00 85.00 267 GLY E O 1
ATOM 13007 N N . ALA E 1 268 ? 154.035 152.298 70.369 1.00 90.98 268 ALA E N 1
ATOM 13008 C CA . ALA E 1 268 ? 154.796 151.633 69.314 1.00 90.98 268 ALA E CA 1
ATOM 13009 C C . ALA E 1 268 ? 155.991 152.492 68.894 1.00 90.98 268 ALA E C 1
ATOM 13010 O O . ALA E 1 268 ? 156.076 152.987 67.768 1.00 90.98 268 ALA E O 1
ATOM 13012 N N . ALA E 1 269 ? 156.914 152.669 69.839 1.00 94.93 269 ALA E N 1
ATOM 13013 C CA . ALA E 1 269 ? 158.075 153.539 69.689 1.00 94.93 269 ALA E CA 1
ATOM 13014 C C . ALA E 1 269 ? 157.691 155.013 69.670 1.00 94.93 269 ALA E C 1
ATOM 13015 O O . ALA E 1 269 ? 158.484 155.856 69.237 1.00 94.93 269 ALA E O 1
ATOM 13017 N N . GLY E 1 270 ? 156.480 155.341 70.133 1.00 93.88 270 GLY E N 1
ATOM 13018 C CA . GLY E 1 270 ? 156.024 156.711 70.181 1.00 93.88 270 GLY E CA 1
ATOM 13019 C C . GLY E 1 270 ? 155.572 157.082 71.582 1.00 93.88 270 GLY E C 1
ATOM 13020 O O . GLY E 1 270 ? 155.565 156.257 72.499 1.00 93.88 270 GLY E O 1
ATOM 13021 N N . ALA E 1 271 ? 155.192 158.353 71.729 1.00 90.34 271 ALA E N 1
ATOM 13022 C CA . ALA E 1 271 ? 154.759 158.855 73.029 1.00 90.34 271 ALA E CA 1
ATOM 13023 C C . ALA E 1 271 ? 153.507 158.129 73.508 1.00 90.34 271 ALA E C 1
ATOM 13024 O O . ALA E 1 271 ? 153.517 157.462 74.549 1.00 90.34 271 ALA E O 1
ATOM 13026 N N . GLY E 1 272 ? 152.417 158.248 72.754 1.00 80.36 272 GLY E N 1
ATOM 13027 C CA . GLY E 1 272 ? 151.160 157.639 73.119 1.00 80.36 272 GLY E CA 1
ATOM 13028 C C . GLY E 1 272 ? 150.111 158.676 73.470 1.00 80.36 272 GLY E C 1
ATOM 13029 O O . GLY E 1 272 ? 150.424 159.840 73.742 1.00 80.36 272 GLY E O 1
ATOM 13030 N N . PRO E 1 273 ? 148.837 158.272 73.472 1.00 70.08 273 PRO E N 1
ATOM 13031 C CA . PRO E 1 273 ? 147.763 159.232 73.757 1.00 70.08 273 PRO E CA 1
ATOM 13032 C C . PRO E 1 273 ? 147.481 159.386 75.243 1.00 70.08 273 PRO E C 1
ATOM 13033 O O . PRO E 1 273 ? 147.196 158.401 75.932 1.00 70.08 273 PRO E O 1
ATOM 13037 N N . ALA E 1 274 ? 147.549 160.616 75.747 1.00 61.65 274 ALA E N 1
ATOM 13038 C CA . ALA E 1 274 ? 147.222 160.895 77.141 1.00 61.65 274 ALA E CA 1
ATOM 13039 C C . ALA E 1 274 ? 145.707 160.881 77.291 1.00 61.65 274 ALA E C 1
ATOM 13040 O O . ALA E 1 274 ? 145.013 161.746 76.748 1.00 61.65 274 ALA E O 1
ATOM 13042 N N . VAL E 1 275 ? 145.194 159.906 78.026 1.00 55.32 275 VAL E N 1
ATOM 13043 C CA . VAL E 1 275 ? 143.757 159.694 78.143 1.00 55.32 275 VAL E CA 1
ATOM 13044 C C . VAL E 1 275 ? 143.229 160.443 79.358 1.00 55.32 275 VAL E C 1
ATOM 13045 O O . VAL E 1 275 ? 143.917 160.606 80.372 1.00 55.32 275 VAL E O 1
ATOM 13049 N N . ARG E 1 276 ? 141.992 160.917 79.241 1.00 55.95 276 ARG E N 1
ATOM 13050 C CA . ARG E 1 276 ? 141.281 161.574 80.327 1.00 55.95 276 ARG E CA 1
ATOM 13051 C C . ARG E 1 276 ? 140.101 160.705 80.734 1.00 55.95 276 ARG E C 1
ATOM 13052 O O . ARG E 1 276 ? 139.283 160.326 79.890 1.00 55.95 276 ARG E O 1
ATOM 13060 N N . VAL E 1 277 ? 140.016 160.394 82.024 1.00 49.75 277 VAL E N 1
ATOM 13061 C CA . VAL E 1 277 ? 139.026 159.468 82.555 1.00 49.75 277 VAL E CA 1
ATOM 13062 C C . VAL E 1 277 ? 138.216 160.190 83.621 1.00 49.75 277 VAL E C 1
ATOM 13063 O O . VAL E 1 277 ? 138.785 160.777 84.549 1.00 49.75 277 VAL E O 1
ATOM 13067 N N . SER E 1 278 ? 136.892 160.139 83.492 1.00 47.78 278 SER E N 1
ATOM 13068 C CA . SER E 1 278 ? 135.989 160.788 84.433 1.00 47.78 278 SER E CA 1
ATOM 13069 C C . SER E 1 278 ? 135.730 159.854 85.608 1.00 47.78 278 SER E C 1
ATOM 13070 O O . SER E 1 278 ? 135.279 158.720 85.415 1.00 47.78 278 SER E O 1
ATOM 13073 N N . CYS E 1 279 ? 135.994 160.332 86.820 1.00 46.70 279 CYS E N 1
ATOM 13074 C CA . CYS E 1 279 ? 135.843 159.531 88.022 1.00 46.70 279 CYS E CA 1
ATOM 13075 C C . CYS E 1 279 ? 134.898 160.213 89.002 1.00 46.70 279 CYS E C 1
ATOM 13076 O O . CYS E 1 279 ? 134.745 161.441 89.005 1.00 46.70 279 CYS E O 1
ATOM 13079 N N . LYS E 1 280 ? 134.262 159.386 89.827 1.00 47.13 280 LYS E N 1
ATOM 13080 C CA . LYS E 1 280 ? 133.300 159.816 90.829 1.00 47.13 280 LYS E CA 1
ATOM 13081 C C . LYS E 1 280 ? 133.637 159.134 92.146 1.00 47.13 280 LYS E C 1
ATOM 13082 O O . LYS E 1 280 ? 133.894 157.924 92.176 1.00 47.13 280 LYS E O 1
ATOM 13088 N N . LEU E 1 281 ? 133.652 159.920 93.224 1.00 46.36 281 LEU E N 1
ATOM 13089 C CA . LEU E 1 281 ? 133.893 159.438 94.579 1.00 46.36 281 LEU E CA 1
ATOM 13090 C C . LEU E 1 281 ? 132.568 159.069 95.237 1.00 46.36 281 LEU E C 1
ATOM 13091 O O . LEU E 1 281 ? 131.632 159.873 95.213 1.00 46.36 281 LEU E O 1
ATOM 13096 N N . PRO E 1 282 ? 132.435 157.881 95.824 1.00 47.78 282 PRO E N 1
ATOM 13097 C CA . PRO E 1 282 ? 131.142 157.501 96.404 1.00 47.78 282 PRO E CA 1
ATOM 13098 C C . PRO E 1 282 ? 130.960 157.957 97.843 1.00 47.78 282 PRO E C 1
ATOM 13099 O O . PRO E 1 282 ? 129.828 158.047 98.329 1.00 47.78 282 PRO E O 1
ATOM 13103 N N . SER E 1 283 ? 132.059 158.250 98.533 1.00 53.40 283 SER E N 1
ATOM 13104 C CA . SER E 1 283 ? 132.035 158.478 99.972 1.00 53.40 283 SER E CA 1
ATOM 13105 C C . SER E 1 283 ? 131.944 159.948 100.361 1.00 53.40 283 SER E C 1
ATOM 13106 O O . SER E 1 283 ? 132.017 160.256 101.554 1.00 53.40 283 SER E O 1
ATOM 13109 N N . VAL E 1 284 ? 131.792 160.864 99.403 1.00 51.13 284 VAL E N 1
ATOM 13110 C CA . VAL E 1 284 ? 131.816 162.279 99.759 1.00 51.13 284 VAL E CA 1
ATOM 13111 C C . VAL E 1 284 ? 130.552 162.677 100.511 1.00 51.13 284 VAL E C 1
ATOM 13112 O O . VAL E 1 284 ? 130.590 163.571 101.361 1.00 51.13 284 VAL E O 1
ATOM 13116 N N . GLN E 1 285 ? 129.415 162.049 100.206 1.00 54.65 285 GLN E N 1
ATOM 13117 C CA . GLN E 1 285 ? 128.152 162.481 100.801 1.00 54.65 285 GLN E CA 1
ATOM 13118 C C . GLN E 1 285 ? 128.133 162.236 102.306 1.00 54.65 285 GLN E C 1
ATOM 13119 O O . GLN E 1 285 ? 127.805 163.136 103.091 1.00 54.65 285 GLN E O 1
ATOM 13125 N N . LEU E 1 286 ? 128.474 161.018 102.729 1.00 56.20 286 LEU E N 1
ATOM 13126 C CA . LEU E 1 286 ? 128.464 160.718 104.155 1.00 56.20 286 LEU E CA 1
ATOM 13127 C C . LEU E 1 286 ? 129.485 161.566 104.898 1.00 56.20 286 LEU E C 1
ATOM 13128 O O . LEU E 1 286 ? 129.222 162.033 106.010 1.00 56.20 286 LEU E O 1
ATOM 13133 N N . GLN E 1 287 ? 130.663 161.768 104.306 1.00 56.20 287 GLN E N 1
ATOM 13134 C CA . GLN E 1 287 ? 131.665 162.614 104.944 1.00 56.20 287 GLN E CA 1
ATOM 13135 C C . GLN E 1 287 ? 131.161 164.043 105.088 1.00 56.20 287 GLN E C 1
ATOM 13136 O O . GLN E 1 287 ? 131.349 164.674 106.134 1.00 56.20 287 GLN E O 1
ATOM 13142 N N . ARG E 1 288 ? 130.513 164.569 104.048 1.00 54.71 288 ARG E N 1
ATOM 13143 C CA . ARG E 1 288 ? 130.000 165.931 104.087 1.00 54.71 288 ARG E CA 1
ATOM 13144 C C . ARG E 1 288 ? 128.853 166.086 105.075 1.00 54.71 288 ARG E C 1
ATOM 13145 O O . ARG E 1 288 ? 128.632 167.191 105.579 1.00 54.71 288 ARG E O 1
ATOM 13153 N N . ILE E 1 289 ? 128.120 165.010 105.359 1.00 55.93 289 ILE E N 1
ATOM 13154 C CA . ILE E 1 289 ? 127.064 165.088 106.366 1.00 55.93 289 ILE E CA 1
ATOM 13155 C C . ILE E 1 289 ? 127.650 164.975 107.771 1.00 55.93 289 ILE E C 1
ATOM 13156 O O . ILE E 1 289 ? 127.251 165.709 108.687 1.00 55.93 289 ILE E O 1
ATOM 13161 N N . ILE E 1 290 ? 128.601 164.058 107.965 1.00 57.57 290 ILE E N 1
ATOM 13162 C CA . ILE E 1 290 ? 129.232 163.902 109.271 1.00 57.57 290 ILE E CA 1
ATOM 13163 C C . ILE E 1 290 ? 130.006 165.157 109.644 1.00 57.57 290 ILE E C 1
ATOM 13164 O O . ILE E 1 290 ? 130.097 165.507 110.825 1.00 57.57 290 ILE E O 1
ATOM 13169 N N . ALA E 1 291 ? 130.583 165.848 108.660 1.00 57.96 291 ALA E N 1
ATOM 13170 C CA . ALA E 1 291 ? 131.284 167.092 108.956 1.00 57.96 291 ALA E CA 1
ATOM 13171 C C . ALA E 1 291 ? 130.337 168.114 109.569 1.00 57.96 291 ALA E C 1
ATOM 13172 O O . ALA E 1 291 ? 130.657 168.746 110.582 1.00 57.96 291 ALA E O 1
ATOM 13174 N N . GLY E 1 292 ? 129.158 168.285 108.970 1.00 60.60 292 GLY E N 1
ATOM 13175 C CA . GLY E 1 292 ? 128.184 169.204 109.535 1.00 60.60 292 GLY E CA 1
ATOM 13176 C C . GLY E 1 292 ? 127.701 168.765 110.904 1.00 60.60 292 GLY E C 1
ATOM 13177 O O . GLY E 1 292 ? 127.533 169.589 111.810 1.00 60.60 292 GLY E O 1
ATOM 13178 N N . VAL E 1 293 ? 127.468 167.462 111.073 1.00 59.44 293 VAL E N 1
ATOM 13179 C CA . VAL E 1 293 ? 127.025 166.959 112.372 1.00 59.44 293 VAL E CA 1
ATOM 13180 C C . VAL E 1 293 ? 128.059 167.285 113.442 1.00 59.44 293 VAL E C 1
ATOM 13181 O O . VAL E 1 293 ? 127.725 167.776 114.528 1.00 59.44 293 VAL E O 1
ATOM 13185 N N . ASP E 1 294 ? 129.334 167.020 113.149 1.00 62.30 294 ASP E N 1
ATOM 13186 C CA . ASP E 1 294 ? 130.394 167.303 114.111 1.00 62.30 294 ASP E CA 1
ATOM 13187 C C . ASP E 1 294 ? 130.518 168.796 114.374 1.00 62.30 294 ASP E C 1
ATOM 13188 O O . ASP E 1 294 ? 130.740 169.212 115.517 1.00 62.30 294 ASP E O 1
ATOM 13193 N N . ILE E 1 295 ? 130.394 169.620 113.332 1.00 62.56 295 ILE E N 1
ATOM 13194 C CA . ILE E 1 295 ? 130.469 171.065 113.522 1.00 62.56 295 ILE E CA 1
ATOM 13195 C C . ILE E 1 295 ? 129.398 171.515 114.505 1.00 62.56 295 ILE E C 1
ATOM 13196 O O . ILE E 1 295 ? 129.676 172.238 115.470 1.00 62.56 295 ILE E O 1
ATOM 13201 N N . VAL E 1 296 ? 128.155 171.085 114.277 1.00 66.08 296 VAL E N 1
ATOM 13202 C CA . VAL E 1 296 ? 127.059 171.500 115.148 1.00 66.08 296 VAL E CA 1
ATOM 13203 C C . VAL E 1 296 ? 127.281 170.986 116.565 1.00 66.08 296 VAL E C 1
ATOM 13204 O O . VAL E 1 296 ? 127.091 171.719 117.545 1.00 66.08 296 VAL E O 1
ATOM 13208 N N . LEU E 1 297 ? 127.685 169.722 116.697 1.00 68.84 297 LEU E N 1
ATOM 13209 C CA . LEU E 1 297 ? 127.878 169.139 118.020 1.00 68.84 297 LEU E CA 1
ATOM 13210 C C . LEU E 1 297 ? 128.942 169.896 118.804 1.00 68.84 297 LEU E C 1
ATOM 13211 O O . LEU E 1 297 ? 128.742 170.246 119.974 1.00 68.84 297 LEU E O 1
ATOM 13216 N N . LEU E 1 298 ? 130.083 170.170 118.170 1.00 70.39 298 LEU E N 1
ATOM 13217 C CA . LEU E 1 298 ? 131.166 170.846 118.871 1.00 70.39 298 LEU E CA 1
ATOM 13218 C C . LEU E 1 298 ? 130.828 172.304 119.154 1.00 70.39 298 LEU E C 1
ATOM 13219 O O . LEU E 1 298 ? 131.239 172.838 120.189 1.00 70.39 298 LEU E O 1
ATOM 13224 N N . CYS E 1 299 ? 130.076 172.964 118.270 1.00 73.22 299 CYS E N 1
ATOM 13225 C CA . CYS E 1 299 ? 129.634 174.322 118.569 1.00 73.22 299 CYS E CA 1
ATOM 13226 C C . CYS E 1 299 ? 128.708 174.341 119.778 1.00 73.22 299 CYS E C 1
ATOM 13227 O O . CYS E 1 299 ? 128.813 175.223 120.642 1.00 73.22 299 CYS E O 1
ATOM 13230 N N . VAL E 1 300 ? 127.796 173.370 119.862 1.00 74.50 300 VAL E N 1
ATOM 13231 C CA . VAL E 1 300 ? 126.904 173.300 121.015 1.00 74.50 300 VAL E CA 1
ATOM 13232 C C . VAL E 1 300 ? 127.701 173.027 122.285 1.00 74.50 300 VAL E C 1
ATOM 13233 O O . VAL E 1 300 ? 127.421 173.597 123.345 1.00 74.50 300 VAL E O 1
ATOM 13237 N N . MET E 1 301 ? 128.702 172.146 122.202 1.00 76.33 301 MET E N 1
ATOM 13238 C CA . MET E 1 301 ? 129.557 171.897 123.361 1.00 76.33 301 MET E CA 1
ATOM 13239 C C . MET E 1 301 ? 130.299 173.161 123.785 1.00 76.33 301 MET E C 1
ATOM 13240 O O . MET E 1 301 ? 130.433 173.436 124.982 1.00 76.33 301 MET E O 1
ATOM 13245 N N . ASN E 1 302 ? 130.800 173.935 122.821 1.00 80.25 302 ASN E N 1
ATOM 13246 C CA . ASN E 1 302 ? 131.462 175.194 123.152 1.00 80.25 302 ASN E CA 1
ATOM 13247 C C . ASN E 1 302 ? 130.506 176.135 123.874 1.00 80.25 302 ASN E C 1
ATOM 13248 O O . ASN E 1 302 ? 130.867 176.764 124.878 1.00 80.25 302 ASN E O 1
ATOM 13253 N N . LEU E 1 303 ? 129.277 176.248 123.367 1.00 81.79 303 LEU E N 1
ATOM 13254 C CA . LEU E 1 303 ? 128.297 177.119 124.010 1.00 81.79 303 LEU E CA 1
ATOM 13255 C C . LEU E 1 303 ? 127.996 176.652 125.428 1.00 81.79 303 LEU E C 1
ATOM 13256 O O . LEU E 1 303 ? 127.887 177.469 126.350 1.00 81.79 303 LEU E O 1
ATOM 13261 N N . ILE E 1 304 ? 127.848 175.340 125.620 1.00 82.99 304 ILE E N 1
ATOM 13262 C CA . ILE E 1 304 ? 127.574 174.809 126.953 1.00 82.99 304 ILE E CA 1
ATOM 13263 C C . ILE E 1 304 ? 128.732 175.114 127.894 1.00 82.99 304 ILE E C 1
ATOM 13264 O O . ILE E 1 304 ? 128.526 175.513 129.048 1.00 82.99 304 ILE E O 1
ATOM 13269 N N . ILE E 1 305 ? 129.966 174.930 127.421 1.00 85.47 305 ILE E N 1
ATOM 13270 C CA . ILE E 1 305 ? 131.134 175.223 128.248 1.00 85.47 305 ILE E CA 1
ATOM 13271 C C . ILE E 1 305 ? 131.125 176.685 128.672 1.00 85.47 305 ILE E C 1
ATOM 13272 O O . ILE E 1 305 ? 131.323 177.013 129.849 1.00 85.47 305 ILE E O 1
ATOM 13277 N N . LEU E 1 306 ? 130.907 177.586 127.712 1.00 86.80 306 LEU E N 1
ATOM 13278 C CA . LEU E 1 306 ? 130.934 179.010 128.029 1.00 86.80 306 LEU E CA 1
ATOM 13279 C C . LEU E 1 306 ? 129.828 179.376 129.010 1.00 86.80 306 LEU E C 1
ATOM 13280 O O . LEU E 1 306 ? 130.053 180.144 129.954 1.00 86.80 306 LEU E O 1
ATOM 13285 N N . VAL E 1 307 ? 128.624 178.836 128.805 1.00 89.53 307 VAL E N 1
ATOM 13286 C CA . VAL E 1 307 ? 127.514 179.146 129.700 1.00 89.53 307 VAL E CA 1
ATOM 13287 C C . VAL E 1 307 ? 127.819 178.657 131.109 1.00 89.53 307 VAL E C 1
ATOM 13288 O O . VAL E 1 307 ? 127.582 179.370 132.093 1.00 89.53 307 VAL E O 1
ATOM 13292 N N . ASN E 1 308 ? 128.341 177.435 131.232 1.00 91.40 308 ASN E N 1
ATOM 13293 C CA . ASN E 1 308 ? 128.652 176.904 132.554 1.00 91.40 308 ASN E CA 1
ATOM 13294 C C . ASN E 1 308 ? 129.722 177.738 133.244 1.00 91.40 308 ASN E C 1
ATOM 13295 O O . ASN E 1 308 ? 129.613 178.034 134.439 1.00 91.40 308 ASN E O 1
ATOM 13300 N N . LEU E 1 309 ? 130.768 178.126 132.510 1.00 92.77 309 LEU E N 1
ATOM 13301 C CA . LEU E 1 309 ? 131.816 178.944 133.113 1.00 92.77 309 LEU E CA 1
ATOM 13302 C C . LEU E 1 309 ? 131.266 180.287 133.574 1.00 92.77 309 LEU E C 1
ATOM 13303 O O . LEU E 1 309 ? 131.574 180.747 134.682 1.00 92.77 309 LEU E O 1
ATOM 13308 N N . ILE E 1 310 ? 130.446 180.930 132.740 1.00 98.71 310 ILE E N 1
ATOM 13309 C CA . ILE E 1 310 ? 129.889 182.228 133.107 1.00 98.71 310 ILE E CA 1
ATOM 13310 C C . ILE E 1 310 ? 129.010 182.092 134.342 1.00 98.71 310 ILE E C 1
ATOM 13311 O O . ILE E 1 310 ? 129.060 182.926 135.254 1.00 98.71 310 ILE E O 1
ATOM 13316 N N . HIS E 1 311 ? 128.189 181.041 134.392 1.00 101.94 311 HIS E N 1
ATOM 13317 C CA . HIS E 1 311 ? 127.339 180.824 135.557 1.00 101.94 311 HIS E CA 1
ATOM 13318 C C . HIS E 1 311 ? 128.170 180.590 136.811 1.00 101.94 311 HIS E C 1
ATOM 13319 O O . HIS E 1 311 ? 127.846 181.107 137.887 1.00 101.94 311 HIS E O 1
ATOM 13326 N N . LEU E 1 312 ? 129.248 179.814 136.694 1.00 104.16 312 LEU E N 1
ATOM 13327 C CA . LEU E 1 312 ? 130.003 179.419 137.878 1.00 104.16 312 LEU E CA 1
ATOM 13328 C C . LEU E 1 312 ? 130.845 180.564 138.426 1.00 104.16 312 LEU E C 1
ATOM 13329 O O . LEU E 1 312 ? 130.927 180.747 139.646 1.00 104.16 312 LEU E O 1
ATOM 13334 N N . PHE E 1 313 ? 131.485 181.342 137.552 1.00 104.54 313 PHE E N 1
ATOM 13335 C CA . PHE E 1 313 ? 132.482 182.309 137.992 1.00 104.54 313 PHE E CA 1
ATOM 13336 C C . PHE E 1 313 ? 131.999 183.753 137.999 1.00 104.54 313 PHE E C 1
ATOM 13337 O O . PHE E 1 313 ? 132.738 184.622 138.474 1.00 104.54 313 PHE E O 1
ATOM 13345 N N . ILE E 1 314 ? 130.801 184.042 137.493 1.00 107.20 314 ILE E N 1
ATOM 13346 C CA . ILE E 1 314 ? 130.314 185.418 137.477 1.00 107.20 314 ILE E CA 1
ATOM 13347 C C . ILE E 1 314 ? 128.940 185.492 138.134 1.00 107.20 314 ILE E C 1
ATOM 13348 O O . ILE E 1 314 ? 128.749 186.224 139.112 1.00 107.20 314 ILE E O 1
ATOM 13353 N N . PHE E 1 315 ? 127.975 184.736 137.607 1.00 107.81 315 PHE E N 1
ATOM 13354 C CA . PHE E 1 315 ? 126.608 184.825 138.112 1.00 107.81 315 PHE E CA 1
ATOM 13355 C C . PHE E 1 315 ? 126.427 184.102 139.441 1.00 107.81 315 PHE E C 1
ATOM 13356 O O . PHE E 1 315 ? 125.556 184.484 140.230 1.00 107.81 315 PHE E O 1
ATOM 13364 N N . ARG E 1 316 ? 127.220 183.068 139.709 1.00 110.69 316 ARG E N 1
ATOM 13365 C CA . ARG E 1 316 ? 127.069 182.329 140.955 1.00 110.69 316 ARG E CA 1
ATOM 13366 C C . ARG E 1 316 ? 127.364 183.232 142.146 1.00 110.69 316 ARG E C 1
ATOM 13367 O O . ARG E 1 316 ? 128.309 184.026 142.128 1.00 110.69 316 ARG E O 1
ATOM 13375 N N . LYS E 1 317 ? 126.544 183.106 143.186 1.00 115.81 317 LYS E N 1
ATOM 13376 C CA . LYS E 1 317 ? 126.702 183.871 144.417 1.00 115.81 317 LYS E CA 1
ATOM 13377 C C . LYS E 1 317 ? 126.839 182.994 145.650 1.00 115.81 317 LYS E C 1
ATOM 13378 O O . LYS E 1 317 ? 127.603 183.332 146.558 1.00 115.81 317 LYS E O 1
ATOM 13384 N N . SER E 1 318 ? 126.121 181.875 145.707 1.00 117.67 318 SER E N 1
ATOM 13385 C CA . SER E 1 318 ? 126.166 180.958 146.836 1.00 117.67 318 SER E CA 1
ATOM 13386 C C . SER E 1 318 ? 126.595 179.580 146.356 1.00 117.67 318 SER E C 1
ATOM 13387 O O . SER E 1 318 ? 126.138 179.106 145.311 1.00 117.67 318 SER E O 1
ATOM 13390 N N . ASN E 1 319 ? 127.472 178.941 147.123 1.00 120.47 319 ASN E N 1
ATOM 13391 C CA . ASN E 1 319 ? 128.010 177.630 146.792 1.00 120.47 319 ASN E CA 1
ATOM 13392 C C . ASN E 1 319 ? 127.465 176.581 147.760 1.00 120.47 319 ASN E C 1
ATOM 13393 O O . ASN E 1 319 ? 126.632 176.864 148.625 1.00 120.47 319 ASN E O 1
ATOM 13398 N N . PHE E 1 320 ? 127.952 175.350 147.597 1.00 123.28 320 PHE E N 1
ATOM 13399 C CA . PHE E 1 320 ? 127.442 174.220 148.365 1.00 123.28 320 PHE E CA 1
ATOM 13400 C C . PHE E 1 320 ? 127.928 174.251 149.809 1.00 123.28 320 PHE E C 1
ATOM 13401 O O . PHE E 1 320 ? 127.118 174.242 150.741 1.00 123.28 320 PHE E O 1
ATOM 13409 N N . ILE E 1 321 ? 129.246 174.278 150.013 1.00 125.15 321 ILE E N 1
ATOM 13410 C CA . ILE E 1 321 ? 129.788 174.173 151.365 1.00 125.15 321 ILE E CA 1
ATOM 13411 C C . ILE E 1 321 ? 129.390 175.382 152.204 1.00 125.15 321 ILE E C 1
ATOM 13412 O O . ILE E 1 321 ? 129.077 175.249 153.393 1.00 125.15 321 ILE E O 1
ATOM 13417 N N . PHE E 1 322 ? 129.420 176.579 151.616 1.00 127.49 322 PHE E N 1
ATOM 13418 C CA . PHE E 1 322 ? 129.054 177.775 152.370 1.00 127.49 322 PHE E CA 1
ATOM 13419 C C . PHE E 1 322 ? 127.621 177.680 152.880 1.00 127.49 322 PHE E C 1
ATOM 13420 O O . PHE E 1 322 ? 127.352 177.915 154.064 1.00 127.49 322 PHE E O 1
ATOM 13428 N N . ASP E 1 323 ? 126.685 177.328 151.996 1.00 130.28 323 ASP E N 1
ATOM 13429 C CA . ASP E 1 323 ? 125.288 177.209 152.401 1.00 130.28 323 ASP E CA 1
ATOM 13430 C C . ASP E 1 323 ? 125.120 176.081 153.412 1.00 130.28 323 ASP E C 1
ATOM 13431 O O . ASP E 1 323 ? 124.364 176.210 154.382 1.00 130.28 323 ASP E O 1
ATOM 13436 N N . LYS E 1 324 ? 125.827 174.970 153.207 1.00 132.54 324 LYS E N 1
ATOM 13437 C CA . LYS E 1 324 ? 125.704 173.837 154.116 1.00 132.54 324 LYS E CA 1
ATOM 13438 C C . LYS E 1 324 ? 126.162 174.208 155.521 1.00 132.54 324 LYS E C 1
ATOM 13439 O O . LYS E 1 324 ? 125.518 173.841 156.510 1.00 132.54 324 LYS E O 1
ATOM 13445 N N . LEU E 1 325 ? 127.276 174.933 155.630 1.00 134.46 325 LEU E N 1
ATOM 13446 C CA . LEU E 1 325 ? 127.731 175.393 156.937 1.00 134.46 325 LEU E CA 1
ATOM 13447 C C . LEU E 1 325 ? 126.767 176.414 157.528 1.00 134.46 325 LEU E C 1
ATOM 13448 O O . LEU E 1 325 ? 126.464 176.368 158.725 1.00 134.46 325 LEU E O 1
ATOM 13453 N N . HIS E 1 326 ? 126.273 177.345 156.706 1.00 135.01 326 HIS E N 1
ATOM 13454 C CA . HIS E 1 326 ? 125.317 178.330 157.201 1.00 135.01 326 HIS E CA 1
ATOM 13455 C C . HIS E 1 326 ? 124.046 177.663 157.707 1.00 135.01 326 HIS E C 1
ATOM 13456 O O . HIS E 1 326 ? 123.350 178.220 158.563 1.00 135.01 326 HIS E O 1
ATOM 13463 N N . LYS E 1 327 ? 123.727 176.478 157.186 1.00 139.23 327 LYS E N 1
ATOM 13464 C CA . LYS E 1 327 ? 122.563 175.743 157.673 1.00 139.23 327 LYS E CA 1
ATOM 13465 C C . LYS E 1 327 ? 122.662 175.511 159.175 1.00 139.23 327 LYS E C 1
ATOM 13466 O O . LYS E 1 327 ? 121.695 175.728 159.915 1.00 139.23 327 LYS E O 1
ATOM 13472 N N . VAL E 1 328 ? 123.830 175.070 159.645 1.00 139.43 328 VAL E N 1
ATOM 13473 C CA . VAL E 1 328 ? 124.041 174.909 161.079 1.00 139.43 328 VAL E CA 1
ATOM 13474 C C . VAL E 1 328 ? 124.292 176.245 161.765 1.00 139.43 328 VAL E C 1
ATOM 13475 O O . VAL E 1 328 ? 123.997 176.385 162.958 1.00 139.43 328 VAL E O 1
ATOM 13479 N N . GLY E 1 329 ? 124.828 177.228 161.045 1.00 137.38 329 GLY E N 1
ATOM 13480 C CA . GLY E 1 329 ? 125.026 178.557 161.589 1.00 137.38 329 GLY E CA 1
ATOM 13481 C C . GLY E 1 329 ? 126.481 178.939 161.762 1.00 137.38 329 GLY E C 1
ATOM 13482 O O . GLY E 1 329 ? 127.128 178.535 162.733 1.00 137.38 329 GLY E O 1
ATOM 13483 N N . ILE E 1 330 ? 127.005 179.720 160.820 1.00 135.17 330 ILE E N 1
ATOM 13484 C CA . ILE E 1 330 ? 128.332 180.312 160.907 1.00 135.17 330 ILE E CA 1
ATOM 13485 C C . ILE E 1 330 ? 128.284 181.686 160.247 1.00 135.17 330 ILE E C 1
ATOM 13486 O O . ILE E 1 330 ? 127.259 182.099 159.698 1.00 135.17 330 ILE E O 1
ATOM 13491 N N . LYS E 1 331 ? 129.407 182.402 160.306 1.00 137.11 331 LYS E N 1
ATOM 13492 C CA . LYS E 1 331 ? 129.436 183.775 159.812 1.00 137.11 331 LYS E CA 1
ATOM 13493 C C . LYS E 1 331 ? 129.367 183.836 158.288 1.00 137.11 331 LYS E C 1
ATOM 13494 O O . LYS E 1 331 ? 128.556 184.582 157.728 1.00 137.11 331 LYS E O 1
ATOM 13500 N N . THR E 1 332 ? 130.203 183.056 157.601 1.00 136.11 332 THR E N 1
ATOM 13501 C CA . THR E 1 332 ? 130.314 183.122 156.141 1.00 136.11 332 THR E CA 1
ATOM 13502 C C . THR E 1 332 ? 130.541 184.559 155.674 1.00 136.11 332 THR E C 1
ATOM 13503 O O . THR E 1 332 ? 129.955 185.017 154.691 1.00 136.11 332 THR E O 1
ATOM 13507 N N . ARG E 1 333 ? 131.405 185.279 156.386 1.00 136.06 333 ARG E N 1
ATOM 13508 C CA . ARG E 1 333 ? 131.672 186.666 156.039 1.00 136.06 333 ARG E CA 1
ATOM 13509 C C . ARG E 1 333 ? 132.492 186.749 154.753 1.00 136.06 333 ARG E C 1
ATOM 13510 O O . ARG E 1 333 ? 133.048 185.761 154.265 1.00 136.06 333 ARG E O 1
ATOM 13518 N N . ARG E 1 334 ? 132.563 187.962 154.204 1.00 134.59 334 ARG E N 1
ATOM 13519 C CA . ARG E 1 334 ? 133.257 188.203 152.944 1.00 134.59 334 ARG E CA 1
ATOM 13520 C C . ARG E 1 334 ? 134.772 188.108 153.066 1.00 134.59 334 ARG E C 1
ATOM 13521 O O . ARG E 1 334 ? 135.455 188.160 152.037 1.00 134.59 334 ARG E O 1
ATOM 13529 N N . GLN E 1 335 ? 135.317 187.977 154.279 1.00 136.38 335 GLN E N 1
ATOM 13530 C CA . GLN E 1 335 ? 136.766 187.875 154.425 1.00 136.38 335 GLN E CA 1
ATOM 13531 C C . GLN E 1 335 ? 137.328 186.705 153.629 1.00 136.38 335 GLN E C 1
ATOM 13532 O O . GLN E 1 335 ? 138.490 186.743 153.208 1.00 136.38 335 GLN E O 1
ATOM 13538 N N . TRP E 1 336 ? 136.526 185.661 153.415 1.00 134.63 336 TRP E N 1
ATOM 13539 C CA . TRP E 1 336 ? 136.886 184.549 152.543 1.00 134.63 336 TRP E CA 1
ATOM 13540 C C . TRP E 1 336 ? 135.968 184.480 151.325 1.00 134.63 336 TRP E C 1
ATOM 13541 O O . TRP E 1 336 ? 135.732 183.403 150.773 1.00 134.63 336 TRP E O 1
ATOM 13552 N N . ARG E 1 337 ? 135.450 185.626 150.901 1.00 131.04 337 ARG E N 1
ATOM 13553 C CA . ARG E 1 337 ? 134.538 185.709 149.765 1.00 131.04 337 ARG E CA 1
ATOM 13554 C C . ARG E 1 337 ? 134.905 186.963 148.978 1.00 131.04 337 ARG E C 1
ATOM 13555 O O . ARG E 1 337 ? 135.984 187.540 149.153 1.00 131.04 337 ARG E O 1
ATOM 13563 N N . ARG E 1 338 ? 134.007 187.394 148.094 1.00 129.23 338 ARG E N 1
ATOM 13564 C CA . ARG E 1 338 ? 134.137 188.547 147.215 1.00 129.23 338 ARG E CA 1
ATOM 13565 C C . ARG E 1 338 ? 135.038 188.240 146.021 1.00 129.23 338 ARG E C 1
ATOM 13566 O O . ARG E 1 338 ? 135.167 189.086 145.134 1.00 129.23 338 ARG E O 1
ATOM 13574 N N . SER E 1 339 ? 135.657 187.064 145.957 1.00 122.84 339 SER E N 1
ATOM 13575 C CA . SER E 1 339 ? 136.484 186.644 144.829 1.00 122.84 339 SER E CA 1
ATOM 13576 C C . SER E 1 339 ? 135.902 185.329 144.318 1.00 122.84 339 SER E C 1
ATOM 13577 O O . SER E 1 339 ? 136.292 184.248 144.765 1.00 122.84 339 SER E O 1
ATOM 13580 N N . GLN E 1 340 ? 134.960 185.429 143.376 1.00 118.40 340 GLN E N 1
ATOM 13581 C CA . GLN E 1 340 ? 134.292 184.233 142.874 1.00 118.40 340 GLN E CA 1
ATOM 13582 C C . GLN E 1 340 ? 135.282 183.265 142.241 1.00 118.40 340 GLN E C 1
ATOM 13583 O O . GLN E 1 340 ? 135.053 182.050 142.252 1.00 118.40 340 GLN E O 1
ATOM 13589 N N . PHE E 1 341 ? 136.382 183.776 141.691 1.00 111.99 341 PHE E N 1
ATOM 13590 C CA . PHE E 1 341 ? 137.432 182.918 141.159 1.00 111.99 341 PHE E CA 1
ATOM 13591 C C . PHE E 1 341 ? 138.210 182.317 142.322 1.00 111.99 341 PHE E C 1
ATOM 13592 O O . PHE E 1 341 ? 139.388 182.629 142.521 1.00 111.99 341 PHE E O 1
ATOM 13600 N N . CYS E 1 342 ? 137.552 181.457 143.096 1.00 114.97 342 CYS E N 1
ATOM 13601 C CA . CYS E 1 342 ? 138.082 180.954 144.352 1.00 114.97 342 CYS E CA 1
ATOM 13602 C C . CYS E 1 342 ? 138.149 179.433 144.333 1.00 114.97 342 CYS E C 1
ATOM 13603 O O . CYS E 1 342 ? 137.362 178.759 143.664 1.00 114.97 342 CYS E O 1
ATOM 13606 N N . ASP E 1 343 ? 139.112 178.900 145.087 1.00 114.43 343 ASP E N 1
ATOM 13607 C CA . ASP E 1 343 ? 139.316 177.456 145.131 1.00 114.43 343 ASP E CA 1
ATOM 13608 C C . ASP E 1 343 ? 138.119 176.746 145.750 1.00 114.43 343 ASP E C 1
ATOM 13609 O O . ASP E 1 343 ? 137.688 175.695 145.263 1.00 114.43 343 ASP E O 1
ATOM 13614 N N . ILE E 1 344 ? 137.574 177.296 146.837 1.00 118.74 344 ILE E N 1
ATOM 13615 C CA . ILE E 1 344 ? 136.446 176.645 147.496 1.00 118.74 344 ILE E CA 1
ATOM 13616 C C . ILE E 1 344 ? 135.222 176.641 146.591 1.00 118.74 344 ILE E C 1
ATOM 13617 O O . ILE E 1 344 ? 134.328 175.800 146.748 1.00 118.74 344 ILE E O 1
ATOM 13622 N N . ASN E 1 345 ? 135.162 177.562 145.627 1.00 114.57 345 ASN E N 1
ATOM 13623 C CA . ASN E 1 345 ? 133.995 177.639 144.753 1.00 114.57 345 ASN E CA 1
ATOM 13624 C C . ASN E 1 345 ? 133.810 176.347 143.966 1.00 114.57 345 ASN E C 1
ATOM 13625 O O . ASN E 1 345 ? 132.686 175.847 143.835 1.00 114.57 345 ASN E O 1
ATOM 13630 N N . ILE E 1 346 ? 134.897 175.792 143.435 1.00 111.69 346 ILE E N 1
ATOM 13631 C CA . ILE E 1 346 ? 134.822 174.522 142.719 1.00 111.69 346 ILE E CA 1
ATOM 13632 C C . ILE E 1 346 ? 134.820 173.329 143.674 1.00 111.69 346 ILE E C 1
ATOM 13633 O O . ILE E 1 346 ? 134.154 172.320 143.401 1.00 111.69 346 ILE E O 1
ATOM 13638 N N . LEU E 1 347 ? 135.546 173.424 144.792 1.00 115.86 347 LEU E N 1
ATOM 13639 C CA . LEU E 1 347 ? 135.472 172.373 145.797 1.00 115.86 347 LEU E CA 1
ATOM 13640 C C . LEU E 1 347 ? 134.034 172.148 146.232 1.00 115.86 347 LEU E C 1
ATOM 13641 O O . LEU E 1 347 ? 133.664 171.029 146.599 1.00 115.86 347 LEU E O 1
ATOM 13646 N N . ALA E 1 348 ? 133.208 173.193 146.177 1.00 117.86 348 ALA E N 1
ATOM 13647 C CA . ALA E 1 348 ? 131.786 173.024 146.445 1.00 117.86 348 ALA E CA 1
ATOM 13648 C C . ALA E 1 348 ? 131.155 172.046 145.463 1.00 117.86 348 ALA E C 1
ATOM 13649 O O . ALA E 1 348 ? 130.387 171.165 145.862 1.00 117.86 348 ALA E O 1
ATOM 13651 N N . MET E 1 349 ? 131.462 172.187 144.171 1.00 111.27 349 MET E N 1
ATOM 13652 C CA . MET E 1 349 ? 130.905 171.271 143.180 1.00 111.27 349 MET E CA 1
ATOM 13653 C C . MET E 1 349 ? 131.417 169.852 143.393 1.00 111.27 349 MET E C 1
ATOM 13654 O O . MET E 1 349 ? 130.642 168.888 143.340 1.00 111.27 349 MET E O 1
ATOM 13659 N N . PHE E 1 350 ? 132.723 169.703 143.634 1.00 113.73 350 PHE E N 1
ATOM 13660 C CA . PHE E 1 350 ? 133.251 168.362 143.886 1.00 113.73 350 PHE E CA 1
ATOM 13661 C C . PHE E 1 350 ? 132.587 167.723 145.101 1.00 113.73 350 PHE E C 1
ATOM 13662 O O . PHE E 1 350 ? 132.256 166.532 145.079 1.00 113.73 350 PHE E O 1
ATOM 13670 N N . CYS E 1 351 ? 132.378 168.494 146.171 1.00 121.08 351 CYS E N 1
ATOM 13671 C CA . CYS E 1 351 ? 131.689 167.957 147.340 1.00 121.08 351 CYS E CA 1
ATOM 13672 C C . CYS E 1 351 ? 130.244 167.601 147.014 1.00 121.08 351 CYS E C 1
ATOM 13673 O O . CYS E 1 351 ? 129.732 166.573 147.472 1.00 121.08 351 CYS E O 1
ATOM 13676 N N . ASN E 1 352 ? 129.566 168.440 146.227 1.00 120.06 352 ASN E N 1
ATOM 13677 C CA . ASN E 1 352 ? 128.178 168.161 145.875 1.00 120.06 352 ASN E CA 1
ATOM 13678 C C . ASN E 1 352 ? 128.064 166.851 145.110 1.00 120.06 352 ASN E C 1
ATOM 13679 O O . ASN E 1 352 ? 127.155 166.052 145.364 1.00 120.06 352 ASN E O 1
ATOM 13684 N N . GLU E 1 353 ? 128.977 166.610 144.166 1.00 118.25 353 GLU E N 1
ATOM 13685 C CA . GLU E 1 353 ? 128.999 165.313 143.498 1.00 118.25 353 GLU E CA 1
ATOM 13686 C C . GLU E 1 353 ? 129.275 164.197 144.497 1.00 118.25 353 GLU E C 1
ATOM 13687 O O . GLU E 1 353 ? 128.652 163.130 144.438 1.00 118.25 353 GLU E O 1
ATOM 13693 N N . ASN E 1 354 ? 130.205 164.426 145.424 1.00 122.37 354 ASN E N 1
ATOM 13694 C CA . ASN E 1 354 ? 130.514 163.484 146.489 1.00 122.37 354 ASN E CA 1
ATOM 13695 C C . ASN E 1 354 ? 129.664 163.717 147.733 1.00 122.37 354 ASN E C 1
ATOM 13696 O O . ASN E 1 354 ? 130.091 163.372 148.841 1.00 122.37 354 ASN E O 1
ATOM 13701 N N . ARG E 1 355 ? 128.472 164.296 147.571 1.00 128.65 355 ARG E N 1
ATOM 13702 C CA . ARG E 1 355 ? 127.651 164.649 148.725 1.00 128.65 355 ARG E CA 1
ATOM 13703 C C . ARG E 1 355 ? 127.371 163.432 149.599 1.00 128.65 355 ARG E C 1
ATOM 13704 O O . ARG E 1 355 ? 127.449 163.513 150.830 1.00 128.65 355 ARG E O 1
ATOM 13712 N N . ASP E 1 356 ? 127.047 162.298 148.985 1.00 129.66 356 ASP E N 1
ATOM 13713 C CA . ASP E 1 356 ? 126.684 161.096 149.722 1.00 129.66 356 ASP E CA 1
ATOM 13714 C C . ASP E 1 356 ? 127.887 160.252 150.122 1.00 129.66 356 ASP E C 1
ATOM 13715 O O . ASP E 1 356 ? 127.707 159.215 150.768 1.00 129.66 356 ASP E O 1
ATOM 13720 N N . HIS E 1 357 ? 129.104 160.662 149.760 1.00 131.02 357 HIS E N 1
ATOM 13721 C CA . HIS E 1 357 ? 130.288 159.936 150.200 1.00 131.02 357 HIS E CA 1
ATOM 13722 C C . HIS E 1 357 ? 130.541 160.091 151.693 1.00 131.02 357 HIS E C 1
ATOM 13723 O O . HIS E 1 357 ? 131.374 159.362 152.242 1.00 131.02 357 HIS E O 1
ATOM 13730 N N . ILE E 1 358 ? 129.849 161.015 152.354 1.00 134.88 358 ILE E N 1
ATOM 13731 C CA . ILE E 1 358 ? 129.930 161.201 153.799 1.00 134.88 358 ILE E CA 1
ATOM 13732 C C . ILE E 1 358 ? 128.530 160.998 154.360 1.00 134.88 358 ILE E C 1
ATOM 13733 O O . ILE E 1 358 ? 127.584 161.676 153.942 1.00 134.88 358 ILE E O 1
ATOM 13738 N N . LYS E 1 359 ? 128.400 160.069 155.308 1.00 134.64 359 LYS E N 1
ATOM 13739 C CA . LYS E 1 359 ? 127.079 159.616 155.732 1.00 134.64 359 LYS E CA 1
ATOM 13740 C C . LYS E 1 359 ? 126.350 160.690 156.532 1.00 134.64 359 LYS E C 1
ATOM 13741 O O . LYS E 1 359 ? 125.290 161.177 156.118 1.00 134.64 359 LYS E O 1
ATOM 13747 N N . SER E 1 360 ? 126.912 161.078 157.679 1.00 137.77 360 SER E N 1
ATOM 13748 C CA . SER E 1 360 ? 126.208 161.947 158.618 1.00 137.77 360 SER E CA 1
ATOM 13749 C C . SER E 1 360 ? 125.559 163.128 157.905 1.00 137.77 360 SER E C 1
ATOM 13750 O O . SER E 1 360 ? 124.330 163.277 157.910 1.00 137.77 360 SER E O 1
ATOM 13753 N N . LEU E 1 361 ? 126.380 163.965 157.265 1.00 136.99 361 LEU E N 1
ATOM 13754 C CA . LEU E 1 361 ? 125.882 165.157 156.586 1.00 136.99 361 LEU E CA 1
ATOM 13755 C C . LEU E 1 361 ? 124.571 164.881 155.863 1.00 136.99 361 LEU E C 1
ATOM 13756 O O . LEU E 1 361 ? 123.591 165.617 156.027 1.00 136.99 361 LEU E O 1
ATOM 13761 N N . ASN E 1 362 ? 124.533 163.801 155.079 1.00 137.66 362 ASN E N 1
ATOM 13762 C CA . ASN E 1 362 ? 123.348 163.467 154.299 1.00 137.66 362 ASN E CA 1
ATOM 13763 C C . ASN E 1 362 ? 122.079 163.642 155.123 1.00 137.66 362 ASN E C 1
ATOM 13764 O O . ASN E 1 362 ? 121.235 164.495 154.821 1.00 137.66 362 ASN E O 1
ATOM 13769 N N . ARG E 1 363 ? 121.959 162.875 156.208 1.00 137.31 363 ARG E N 1
ATOM 13770 C CA . ARG E 1 363 ? 120.726 162.918 156.987 1.00 137.31 363 ARG E CA 1
ATOM 13771 C C . ARG E 1 363 ? 120.455 164.330 157.482 1.00 137.31 363 ARG E C 1
ATOM 13772 O O . ARG E 1 363 ? 119.330 164.834 157.368 1.00 137.31 363 ARG E O 1
ATOM 13780 N N . LEU E 1 364 ? 121.491 165.006 157.981 1.00 140.41 364 LEU E N 1
ATOM 13781 C CA . LEU E 1 364 ? 121.302 166.325 158.566 1.00 140.41 364 LEU E CA 1
ATOM 13782 C C . LEU E 1 364 ? 120.755 167.322 157.556 1.00 140.41 364 LEU E C 1
ATOM 13783 O O . LEU E 1 364 ? 120.222 168.363 157.957 1.00 140.41 364 LEU E O 1
ATOM 13788 N N . ASP E 1 365 ? 120.871 167.033 156.258 1.00 137.90 365 ASP E N 1
ATOM 13789 C CA . ASP E 1 365 ? 120.345 167.954 155.257 1.00 137.90 365 ASP E CA 1
ATOM 13790 C C . ASP E 1 365 ? 118.839 167.800 155.088 1.00 137.90 365 ASP E C 1
ATOM 13791 O O . ASP E 1 365 ? 118.138 168.787 154.839 1.00 137.90 365 ASP E O 1
ATOM 13796 N N . PHE E 1 366 ? 118.323 166.579 155.220 1.00 136.97 366 PHE E N 1
ATOM 13797 C CA . PHE E 1 366 ? 116.926 166.305 154.906 1.00 136.97 366 PHE E CA 1
ATOM 13798 C C . PHE E 1 366 ? 116.016 166.352 156.124 1.00 136.97 366 PHE E C 1
ATOM 13799 O O . PHE E 1 366 ? 114.792 166.281 155.966 1.00 136.97 366 PHE E O 1
ATOM 13807 N N . ILE E 1 367 ? 116.577 166.470 157.328 1.00 140.41 367 ILE E N 1
ATOM 13808 C CA . ILE E 1 367 ? 115.746 166.596 158.519 1.00 140.41 367 ILE E CA 1
ATOM 13809 C C . ILE E 1 367 ? 115.006 167.928 158.524 1.00 140.41 367 ILE E C 1
ATOM 13810 O O . ILE E 1 367 ? 113.888 168.021 159.046 1.00 140.41 367 ILE E O 1
ATOM 13815 N N . THR E 1 368 ? 115.602 168.972 157.951 1.00 142.08 368 THR E N 1
ATOM 13816 C CA . THR E 1 368 ? 115.036 170.315 158.002 1.00 142.08 368 THR E CA 1
ATOM 13817 C C . THR E 1 368 ? 115.150 170.951 156.621 1.00 142.08 368 THR E C 1
ATOM 13818 O O . THR E 1 368 ? 115.474 170.290 155.629 1.00 142.08 368 THR E O 1
ATOM 13822 N N . ASN E 1 369 ? 114.879 172.252 156.567 1.00 142.74 369 ASN E N 1
ATOM 13823 C CA . ASN E 1 369 ? 114.975 173.030 155.339 1.00 142.74 369 ASN E CA 1
ATOM 13824 C C . ASN E 1 369 ? 115.211 174.486 155.722 1.00 142.74 369 ASN E C 1
ATOM 13825 O O . ASN E 1 369 ? 115.337 174.825 156.902 1.00 142.74 369 ASN E O 1
ATOM 13830 N N . GLU E 1 370 ? 115.279 175.348 154.708 1.00 145.07 370 GLU E N 1
ATOM 13831 C CA . GLU E 1 370 ? 115.417 176.797 154.831 1.00 145.07 370 GLU E CA 1
ATOM 13832 C C . GLU E 1 370 ? 116.790 177.228 155.334 1.00 145.07 370 GLU E C 1
ATOM 13833 O O . GLU E 1 370 ? 117.035 178.435 155.451 1.00 145.07 370 GLU E O 1
ATOM 13839 N N . SER E 1 371 ? 117.694 176.295 155.630 1.00 144.33 371 SER E N 1
ATOM 13840 C CA . SER E 1 371 ? 119.033 176.633 156.111 1.00 144.33 371 SER E CA 1
ATOM 13841 C C . SER E 1 371 ? 118.964 177.495 157.370 1.00 144.33 371 SER E C 1
ATOM 13842 O O . SER E 1 371 ? 119.775 178.400 157.578 1.00 144.33 371 SER E O 1
ATOM 13845 N N . ASP E 1 372 ? 117.984 177.204 158.221 1.00 147.88 372 ASP E N 1
ATOM 13846 C CA . ASP E 1 372 ? 117.781 177.883 159.498 1.00 147.88 372 ASP E CA 1
ATOM 13847 C C . ASP E 1 372 ? 117.553 176.855 160.598 1.00 147.88 372 ASP E C 1
ATOM 13848 O O . ASP E 1 372 ? 116.612 176.942 161.390 1.00 147.88 372 ASP E O 1
ATOM 13853 N N . LEU E 1 373 ? 118.434 175.852 160.649 1.00 145.60 373 LEU E N 1
ATOM 13854 C CA . LEU E 1 373 ? 118.225 174.716 161.541 1.00 145.60 373 LEU E CA 1
ATOM 13855 C C . LEU E 1 373 ? 118.113 175.156 162.997 1.00 145.60 373 LEU E C 1
ATOM 13856 O O . LEU E 1 373 ? 117.353 174.565 163.772 1.00 145.60 373 LEU E O 1
ATOM 13861 N N . MET E 1 374 ? 118.856 176.189 163.388 1.00 150.41 374 MET E N 1
ATOM 13862 C CA . MET E 1 374 ? 118.933 176.598 164.784 1.00 150.41 374 MET E CA 1
ATOM 13863 C C . MET E 1 374 ? 117.944 177.699 165.146 1.00 150.41 374 MET E C 1
ATOM 13864 O O . MET E 1 374 ? 117.951 178.164 166.291 1.00 150.41 374 MET E O 1
ATOM 13869 N N . TYR E 1 375 ? 117.094 178.126 164.213 1.00 153.34 375 TYR E N 1
ATOM 13870 C CA . TYR E 1 375 ? 116.077 179.123 164.513 1.00 153.34 375 TYR E CA 1
ATOM 13871 C C . TYR E 1 375 ? 114.752 178.511 164.948 1.00 153.34 375 TYR E C 1
ATOM 13872 O O . TYR E 1 375 ? 113.844 179.255 165.334 1.00 153.34 375 TYR E O 1
ATOM 13881 N N . ASP E 1 376 ? 114.617 177.189 164.897 1.00 152.02 376 ASP E N 1
ATOM 13882 C CA . ASP E 1 376 ? 113.456 176.525 165.469 1.00 152.02 376 ASP E CA 1
ATOM 13883 C C . ASP E 1 376 ? 113.662 176.330 166.965 1.00 152.02 376 ASP E C 1
ATOM 13884 O O . ASP E 1 376 ? 114.757 175.983 167.416 1.00 152.02 376 ASP E O 1
ATOM 13889 N N . ASN E 1 377 ? 112.598 176.551 167.737 1.00 154.27 377 ASN E N 1
ATOM 13890 C CA . ASN E 1 377 ? 112.721 176.509 169.190 1.00 154.27 377 ASN E CA 1
ATOM 13891 C C . ASN E 1 377 ? 112.871 175.080 169.703 1.00 154.27 377 ASN E C 1
ATOM 13892 O O . ASN E 1 377 ? 113.806 174.782 170.454 1.00 154.27 377 ASN E O 1
ATOM 13897 N N . VAL E 1 378 ? 111.972 174.180 169.303 1.00 152.63 378 VAL E N 1
ATOM 13898 C CA . VAL E 1 378 ? 111.861 172.886 169.970 1.00 152.63 378 VAL E CA 1
ATOM 13899 C C . VAL E 1 378 ? 112.141 171.711 169.040 1.00 152.63 378 VAL E C 1
ATOM 13900 O O . VAL E 1 378 ? 113.136 170.999 169.210 1.00 152.63 378 VAL E O 1
ATOM 13904 N N . VAL E 1 379 ? 111.280 171.514 168.038 1.00 150.04 379 VAL E N 1
ATOM 13905 C CA . VAL E 1 379 ? 111.174 170.201 167.400 1.00 150.04 379 VAL E CA 1
ATOM 13906 C C . VAL E 1 379 ? 112.509 169.783 166.794 1.00 150.04 379 VAL E C 1
ATOM 13907 O O . VAL E 1 379 ? 113.017 168.685 167.062 1.00 150.04 379 VAL E O 1
ATOM 13911 N N . ARG E 1 380 ? 113.114 170.661 165.992 1.00 149.09 380 ARG E N 1
ATOM 13912 C CA . ARG E 1 380 ? 114.323 170.279 165.273 1.00 149.09 380 ARG E CA 1
ATOM 13913 C C . ARG E 1 380 ? 115.450 169.935 166.237 1.00 149.09 380 ARG E C 1
ATOM 13914 O O . ARG E 1 380 ? 116.180 168.959 166.026 1.00 149.09 380 ARG E O 1
ATOM 13922 N N . GLN E 1 381 ? 115.607 170.719 167.305 1.00 153.60 381 GLN E N 1
ATOM 13923 C CA . GLN E 1 381 ? 116.669 170.441 168.264 1.00 153.60 381 GLN E CA 1
ATOM 13924 C C . GLN E 1 381 ? 116.233 169.453 169.337 1.00 153.60 381 GLN E C 1
ATOM 13925 O O . GLN E 1 381 ? 117.080 168.747 169.893 1.00 153.60 381 GLN E O 1
ATOM 13931 N N . LEU E 1 382 ? 114.936 169.378 169.645 1.00 153.28 382 LEU E N 1
ATOM 13932 C CA . LEU E 1 382 ? 114.478 168.380 170.607 1.00 153.28 382 LEU E CA 1
ATOM 13933 C C . LEU E 1 382 ? 114.703 166.972 170.066 1.00 153.28 382 LEU E C 1
ATOM 13934 O O . LEU E 1 382 ? 115.086 166.063 170.816 1.00 153.28 382 LEU E O 1
ATOM 13939 N N . LEU E 1 383 ? 114.475 166.771 168.764 1.00 150.62 383 LEU E N 1
ATOM 13940 C CA . LEU E 1 383 ? 114.743 165.466 168.167 1.00 150.62 383 LEU E CA 1
ATOM 13941 C C . LEU E 1 383 ? 116.200 165.067 168.365 1.00 150.62 383 LEU E C 1
ATOM 13942 O O . LEU E 1 383 ? 116.496 163.951 168.809 1.00 150.62 383 LEU E O 1
ATOM 13947 N N . ALA E 1 384 ? 117.127 165.975 168.054 1.00 153.45 384 ALA E N 1
ATOM 13948 C CA . ALA E 1 384 ? 118.544 165.672 168.225 1.00 153.45 384 ALA E CA 1
ATOM 13949 C C . ALA E 1 384 ? 118.887 165.455 169.693 1.00 153.45 384 ALA E C 1
ATOM 13950 O O . ALA E 1 384 ? 119.724 164.607 170.026 1.00 153.45 384 ALA E O 1
ATOM 13952 N N . ALA E 1 385 ? 118.262 166.224 170.587 1.00 155.10 385 ALA E N 1
ATOM 13953 C CA . ALA E 1 385 ? 118.525 166.063 172.012 1.00 155.10 385 ALA E CA 1
ATOM 13954 C C . ALA E 1 385 ? 118.162 164.659 172.474 1.00 155.10 385 ALA E C 1
ATOM 13955 O O . ALA E 1 385 ? 118.964 163.980 173.123 1.00 155.10 385 ALA E O 1
ATOM 13957 N N . LEU E 1 386 ? 116.959 164.196 172.131 1.00 154.96 386 LEU E N 1
ATOM 13958 C CA . LEU E 1 386 ? 116.580 162.836 172.502 1.00 154.96 386 LEU E CA 1
ATOM 13959 C C . LEU E 1 386 ? 117.387 161.788 171.749 1.00 154.96 386 LEU E C 1
ATOM 13960 O O . LEU E 1 386 ? 117.546 160.670 172.250 1.00 154.96 386 LEU E O 1
ATOM 13965 N N . ALA E 1 387 ? 117.897 162.118 170.562 1.00 156.05 387 ALA E N 1
ATOM 13966 C CA . ALA E 1 387 ? 118.649 161.138 169.788 1.00 156.05 387 ALA E CA 1
ATOM 13967 C C . ALA E 1 387 ? 120.059 160.940 170.332 1.00 156.05 387 ALA E C 1
ATOM 13968 O O . ALA E 1 387 ? 120.601 159.832 170.257 1.00 156.05 387 ALA E O 1
ATOM 13970 N N . GLN E 1 388 ? 120.668 161.991 170.875 1.00 156.81 388 GLN E N 1
ATOM 13971 C CA . GLN E 1 388 ? 122.078 161.943 171.250 1.00 156.81 388 GLN E CA 1
ATOM 13972 C C . GLN E 1 388 ? 122.327 162.110 172.741 1.00 156.81 388 GLN E C 1
ATOM 13973 O O . GLN E 1 388 ? 123.112 161.350 173.312 1.00 156.81 388 GLN E O 1
ATOM 13979 N N . SER E 1 389 ? 121.688 163.085 173.391 1.00 159.59 389 SER E N 1
ATOM 13980 C CA . SER E 1 389 ? 122.041 163.414 174.770 1.00 159.59 389 SER E CA 1
ATOM 13981 C C . SER E 1 389 ? 121.818 162.227 175.701 1.00 159.59 389 SER E C 1
ATOM 13982 O O . SER E 1 389 ? 122.654 161.937 176.565 1.00 159.59 389 SER E O 1
ATOM 13985 N N . ASN E 1 390 ? 120.694 161.526 175.541 1.00 160.81 390 ASN E N 1
ATOM 13986 C CA . ASN E 1 390 ? 120.405 160.401 176.427 1.00 160.81 390 ASN E CA 1
ATOM 13987 C C . ASN E 1 390 ? 121.339 159.225 176.171 1.00 160.81 390 ASN E C 1
ATOM 13988 O O . ASN E 1 390 ? 121.663 158.480 177.103 1.00 160.81 390 ASN E O 1
ATOM 13993 N N . HIS E 1 391 ? 121.780 159.039 174.924 1.00 160.91 391 HIS E N 1
ATOM 13994 C CA . HIS E 1 391 ? 122.627 157.897 174.597 1.00 160.91 391 HIS E CA 1
ATOM 13995 C C . HIS E 1 391 ? 123.964 157.935 175.326 1.00 160.91 391 HIS E C 1
ATOM 13996 O O . HIS E 1 391 ? 124.545 156.876 175.584 1.00 160.91 391 HIS E O 1
ATOM 14003 N N . ASP E 1 392 ? 124.465 159.120 175.661 1.00 161.40 392 ASP E N 1
ATOM 14004 C CA . ASP E 1 392 ? 125.734 159.239 176.370 1.00 161.40 392 ASP E CA 1
ATOM 14005 C C . ASP E 1 392 ? 125.604 158.744 177.806 1.00 161.40 392 ASP E C 1
ATOM 14006 O O . ASP E 1 392 ? 125.701 159.525 178.753 1.00 161.40 392 ASP E O 1
ATOM 14011 N N . LEU F 1 42 ? 125.687 146.335 149.503 1.00 135.49 42 LEU F N 1
ATOM 14012 C CA . LEU F 1 42 ? 125.116 146.060 148.190 1.00 135.49 42 LEU F CA 1
ATOM 14013 C C . LEU F 1 42 ? 124.610 147.340 147.532 1.00 135.49 42 LEU F C 1
ATOM 14014 O O . LEU F 1 42 ? 124.875 148.442 148.012 1.00 135.49 42 LEU F O 1
ATOM 14019 N N . GLN F 1 43 ? 123.879 147.185 146.432 1.00 133.37 43 GLN F N 1
ATOM 14020 C CA . GLN F 1 43 ? 123.356 148.303 145.663 1.00 133.37 43 GLN F CA 1
ATOM 14021 C C . GLN F 1 43 ? 121.839 148.361 145.781 1.00 133.37 43 GLN F C 1
ATOM 14022 O O . GLN F 1 43 ? 121.173 147.338 145.961 1.00 133.37 43 GLN F O 1
ATOM 14028 N N . LEU F 1 44 ? 121.300 149.573 145.677 1.00 129.10 44 LEU F N 1
ATOM 14029 C CA . LEU F 1 44 ? 119.864 149.806 145.711 1.00 129.10 44 LEU F CA 1
ATOM 14030 C C . LEU F 1 44 ? 119.377 150.166 144.315 1.00 129.10 44 LEU F C 1
ATOM 14031 O O . LEU F 1 44 ? 120.056 150.886 143.575 1.00 129.10 44 LEU F O 1
ATOM 14036 N N . LYS F 1 45 ? 118.201 149.661 143.960 1.00 122.34 45 LYS F N 1
ATOM 14037 C CA . LYS F 1 45 ? 117.664 149.828 142.620 1.00 122.34 45 LYS F CA 1
ATOM 14038 C C . LYS F 1 45 ? 116.943 151.163 142.487 1.00 122.34 45 LYS F C 1
ATOM 14039 O O . LYS F 1 45 ? 116.276 151.629 143.414 1.00 122.34 45 LYS F O 1
ATOM 14045 N N . LEU F 1 46 ? 117.088 151.774 141.312 1.00 114.63 46 LEU F N 1
ATOM 14046 C CA . LEU F 1 46 ? 116.333 152.965 140.955 1.00 114.63 46 LEU F CA 1
ATOM 14047 C C . LEU F 1 46 ? 115.449 152.762 139.737 1.00 114.63 46 LEU F C 1
ATOM 14048 O O . LEU F 1 46 ? 114.665 153.661 139.411 1.00 114.63 46 LEU F O 1
ATOM 14053 N N . GLU F 1 47 ? 115.549 151.623 139.057 1.00 105.41 47 GLU F N 1
ATOM 14054 C CA . GLU F 1 47 ? 114.674 151.338 137.937 1.00 105.41 47 GLU F CA 1
ATOM 14055 C C . GLU F 1 47 ? 113.264 151.027 138.437 1.00 105.41 47 GLU F C 1
ATOM 14056 O O . GLU F 1 47 ? 112.990 150.970 139.638 1.00 105.41 47 GLU F O 1
ATOM 14062 N N . LEU F 1 48 ? 112.368 150.829 137.486 1.00 101.27 48 LEU F N 1
ATOM 14063 C CA . LEU F 1 48 ? 110.963 150.579 137.756 1.00 101.27 48 LEU F CA 1
ATOM 14064 C C . LEU F 1 48 ? 110.465 149.860 136.509 1.00 101.27 48 LEU F C 1
ATOM 14065 O O . LEU F 1 48 ? 110.800 150.284 135.396 1.00 101.27 48 LEU F O 1
ATOM 14070 N N . PRO F 1 49 ? 109.693 148.776 136.625 1.00 98.13 49 PRO F N 1
ATOM 14071 C CA . PRO F 1 49 ? 109.457 147.935 135.443 1.00 98.13 49 PRO F CA 1
ATOM 14072 C C . PRO F 1 49 ? 108.913 148.715 134.258 1.00 98.13 49 PRO F C 1
ATOM 14073 O O . PRO F 1 49 ? 109.258 148.422 133.108 1.00 98.13 49 PRO F O 1
ATOM 14077 N N . PHE F 1 50 ? 108.081 149.723 134.523 1.00 91.25 50 PHE F N 1
ATOM 14078 C CA . PHE F 1 50 ? 107.575 150.550 133.435 1.00 91.25 50 PHE F CA 1
ATOM 14079 C C . PHE F 1 50 ? 108.709 151.197 132.652 1.00 91.25 50 PHE F C 1
ATOM 14080 O O . PHE F 1 50 ? 108.751 151.114 131.419 1.00 91.25 50 PHE F O 1
ATOM 14088 N N . ASP F 1 51 ? 109.634 151.857 133.351 1.00 92.82 51 ASP F N 1
ATOM 14089 C CA . ASP F 1 51 ? 110.695 152.594 132.674 1.00 92.82 51 ASP F CA 1
ATOM 14090 C C . ASP F 1 51 ? 111.614 151.668 131.887 1.00 92.82 51 ASP F C 1
ATOM 14091 O O . ASP F 1 51 ? 112.003 151.990 130.758 1.00 92.82 51 ASP F O 1
ATOM 14096 N N . ARG F 1 52 ? 111.983 150.523 132.464 1.00 90.11 52 ARG F N 1
ATOM 14097 C CA . ARG F 1 52 ? 112.870 149.609 131.754 1.00 90.11 52 ARG F CA 1
ATOM 14098 C C . ARG F 1 52 ? 112.166 148.980 130.559 1.00 90.11 52 ARG F C 1
ATOM 14099 O O . ARG F 1 52 ? 112.775 148.798 129.500 1.00 90.11 52 ARG F O 1
ATOM 14107 N N . VAL F 1 53 ? 110.879 148.655 130.697 1.00 86.84 53 VAL F N 1
ATOM 14108 C CA . VAL F 1 53 ? 110.128 148.155 129.550 1.00 86.84 53 VAL F CA 1
ATOM 14109 C C . VAL F 1 53 ? 110.099 149.204 128.447 1.00 86.84 53 VAL F C 1
ATOM 14110 O O . VAL F 1 53 ? 110.276 148.892 127.262 1.00 86.84 53 VAL F O 1
ATOM 14114 N N . VAL F 1 54 ? 109.873 150.466 128.821 1.00 84.59 54 VAL F N 1
ATOM 14115 C CA . VAL F 1 54 ? 109.805 151.534 127.829 1.00 84.59 54 VAL F CA 1
ATOM 14116 C C . VAL F 1 54 ? 111.139 151.678 127.112 1.00 84.59 54 VAL F C 1
ATOM 14117 O O . VAL F 1 54 ? 111.194 151.735 125.879 1.00 84.59 54 VAL F O 1
ATOM 14121 N N . THR F 1 55 ? 112.235 151.748 127.869 1.00 82.05 55 THR F N 1
ATOM 14122 C CA . THR F 1 55 ? 113.534 151.941 127.233 1.00 82.05 55 THR F CA 1
ATOM 14123 C C . THR F 1 55 ? 113.891 150.747 126.358 1.00 82.05 55 THR F C 1
ATOM 14124 O O . THR F 1 55 ? 114.435 150.916 125.261 1.00 82.05 55 THR F O 1
ATOM 14128 N N . ILE F 1 56 ? 113.576 149.530 126.811 1.00 80.08 56 ILE F N 1
ATOM 14129 C CA . ILE F 1 56 ? 113.786 148.355 125.971 1.00 80.08 56 ILE F CA 1
ATOM 14130 C C . ILE F 1 56 ? 113.045 148.525 124.653 1.00 80.08 56 ILE F C 1
ATOM 14131 O O . ILE F 1 56 ? 113.660 148.637 123.588 1.00 80.08 56 ILE F O 1
ATOM 14136 N N . GLY F 1 57 ? 111.716 148.619 124.718 1.00 76.06 57 GLY F N 1
ATOM 14137 C CA . GLY F 1 57 ? 110.910 148.679 123.511 1.00 76.06 57 GLY F CA 1
ATOM 14138 C C . GLY F 1 57 ? 111.143 149.913 122.665 1.00 76.06 57 GLY F C 1
ATOM 14139 O O . GLY F 1 57 ? 110.679 149.952 121.519 1.00 76.06 57 GLY F O 1
ATOM 14140 N N . THR F 1 58 ? 111.842 150.917 123.191 1.00 74.88 58 THR F N 1
ATOM 14141 C CA . THR F 1 58 ? 112.080 152.152 122.457 1.00 74.88 58 THR F CA 1
ATOM 14142 C C . THR F 1 58 ? 113.478 152.243 121.861 1.00 74.88 58 THR F C 1
ATOM 14143 O O . THR F 1 58 ? 113.662 152.947 120.863 1.00 74.88 58 THR F O 1
ATOM 14147 N N . VAL F 1 59 ? 114.467 151.551 122.432 1.00 74.00 59 VAL F N 1
ATOM 14148 C CA . VAL F 1 59 ? 115.849 151.631 121.978 1.00 74.00 59 VAL F CA 1
ATOM 14149 C C . VAL F 1 59 ? 116.383 150.264 121.565 1.00 74.00 59 VAL F C 1
ATOM 14150 O O . VAL F 1 59 ? 116.928 150.104 120.468 1.00 74.00 59 VAL F O 1
ATOM 14154 N N . LEU F 1 60 ? 116.240 149.262 122.434 1.00 76.26 60 LEU F N 1
ATOM 14155 C CA . LEU F 1 60 ? 116.876 147.975 122.179 1.00 76.26 60 LEU F CA 1
ATOM 14156 C C . LEU F 1 60 ? 116.310 147.323 120.924 1.00 76.26 60 LEU F C 1
ATOM 14157 O O . LEU F 1 60 ? 117.063 146.850 120.064 1.00 76.26 60 LEU F O 1
ATOM 14162 N N . VAL F 1 61 ? 114.983 147.290 120.799 1.00 70.37 61 VAL F N 1
ATOM 14163 C CA . VAL F 1 61 ? 114.368 146.698 119.612 1.00 70.37 61 VAL F CA 1
ATOM 14164 C C . VAL F 1 61 ? 114.775 147.443 118.347 1.00 70.37 61 VAL F C 1
ATOM 14165 O O . VAL F 1 61 ? 115.224 146.791 117.389 1.00 70.37 61 VAL F O 1
ATOM 14169 N N . PRO F 1 62 ? 114.652 148.770 118.264 1.00 68.55 62 PRO F N 1
ATOM 14170 C CA . PRO F 1 62 ? 115.111 149.461 117.050 1.00 68.55 62 PRO F CA 1
ATOM 14171 C C . PRO F 1 62 ? 116.575 149.221 116.743 1.00 68.55 62 PRO F C 1
ATOM 14172 O O . PRO F 1 62 ? 116.943 149.165 115.567 1.00 68.55 62 PRO F O 1
ATOM 14176 N N . ILE F 1 63 ? 117.426 149.067 117.759 1.00 68.30 63 ILE F N 1
ATOM 14177 C CA . ILE F 1 63 ? 118.828 148.749 117.500 1.00 68.30 63 ILE F CA 1
ATOM 14178 C C . ILE F 1 63 ? 118.947 147.376 116.848 1.00 68.30 63 ILE F C 1
ATOM 14179 O O . ILE F 1 63 ? 119.742 147.177 115.919 1.00 68.30 63 ILE F O 1
ATOM 14184 N N . LEU F 1 64 ? 118.170 146.404 117.333 1.00 68.85 64 LEU F N 1
ATOM 14185 C CA . LEU F 1 64 ? 118.187 145.077 116.727 1.00 68.85 64 LEU F CA 1
ATOM 14186 C C . LEU F 1 64 ? 117.732 145.136 115.275 1.00 68.85 64 LEU F C 1
ATOM 14187 O O . LEU F 1 64 ? 118.341 144.513 114.396 1.00 68.85 64 LEU F O 1
ATOM 14192 N N . LEU F 1 65 ? 116.664 145.887 115.000 1.00 62.72 65 LEU F N 1
ATOM 14193 C CA . LEU F 1 65 ? 116.202 146.018 113.622 1.00 62.72 65 LEU F CA 1
ATOM 14194 C C . LEU F 1 65 ? 117.244 146.722 112.761 1.00 62.72 65 LEU F C 1
ATOM 14195 O O . LEU F 1 65 ? 117.430 146.378 111.589 1.00 62.72 65 LEU F O 1
ATOM 14200 N N . VAL F 1 66 ? 117.938 147.710 113.329 1.00 64.05 66 VAL F N 1
ATOM 14201 C CA . VAL F 1 66 ? 118.966 148.428 112.583 1.00 64.05 66 VAL F CA 1
ATOM 14202 C C . VAL F 1 66 ? 120.092 147.484 112.192 1.00 64.05 66 VAL F C 1
ATOM 14203 O O . VAL F 1 66 ? 120.560 147.488 111.048 1.00 64.05 66 VAL F O 1
ATOM 14207 N N . THR F 1 67 ? 120.565 146.678 113.144 1.00 64.79 67 THR F N 1
ATOM 14208 C CA . THR F 1 67 ? 121.646 145.753 112.820 1.00 64.79 67 THR F CA 1
ATOM 14209 C C . THR F 1 67 ? 121.179 144.680 111.844 1.00 64.79 67 THR F C 1
ATOM 14210 O O . THR F 1 67 ? 121.956 144.246 110.988 1.00 64.79 67 THR F O 1
ATOM 14214 N N . LEU F 1 68 ? 119.915 144.257 111.939 1.00 61.26 68 LEU F N 1
ATOM 14215 C CA . LEU F 1 68 ? 119.384 143.318 110.956 1.00 61.26 68 LEU F CA 1
ATOM 14216 C C . LEU F 1 68 ? 119.390 143.927 109.558 1.00 61.26 68 LEU F C 1
ATOM 14217 O O . LEU F 1 68 ? 119.773 143.267 108.584 1.00 61.26 68 LEU F O 1
ATOM 14222 N N . VAL F 1 69 ? 118.966 145.188 109.442 1.00 59.07 69 VAL F N 1
ATOM 14223 C CA . VAL F 1 69 ? 118.955 145.854 108.142 1.00 59.07 69 VAL F CA 1
ATOM 14224 C C . VAL F 1 69 ? 120.375 146.016 107.617 1.00 59.07 69 VAL F C 1
ATOM 14225 O O . VAL F 1 69 ? 120.633 145.840 106.421 1.00 59.07 69 VAL F O 1
ATOM 14229 N N . PHE F 1 70 ? 121.314 146.370 108.496 1.00 61.60 70 PHE F N 1
ATOM 14230 C CA . PHE F 1 70 ? 122.711 146.483 108.085 1.00 61.60 70 PHE F CA 1
ATOM 14231 C C . PHE F 1 70 ? 123.229 145.152 107.557 1.00 61.60 70 PHE F C 1
ATOM 14232 O O . PHE F 1 70 ? 123.897 145.100 106.517 1.00 61.60 70 PHE F O 1
ATOM 14240 N N . THR F 1 71 ? 122.937 144.063 108.269 1.00 63.95 71 THR F N 1
ATOM 14241 C CA . THR F 1 71 ? 123.397 142.751 107.829 1.00 63.95 71 THR F CA 1
ATOM 14242 C C . THR F 1 71 ? 122.795 142.388 106.479 1.00 63.95 71 THR F C 1
ATOM 14243 O O . THR F 1 71 ? 123.500 141.907 105.585 1.00 63.95 71 THR F O 1
ATOM 14247 N N . LYS F 1 72 ? 121.492 142.624 106.306 1.00 59.84 72 LYS F N 1
ATOM 14248 C CA . LYS F 1 72 ? 120.855 142.308 105.032 1.00 59.84 72 LYS F CA 1
ATOM 14249 C C . LYS F 1 72 ? 121.455 143.133 103.899 1.00 59.84 72 LYS F C 1
ATOM 14250 O O . LYS F 1 72 ? 121.736 142.605 102.817 1.00 59.84 72 LYS F O 1
ATOM 14256 N N . ASN F 1 73 ? 121.665 144.431 104.131 1.00 61.03 73 ASN F N 1
ATOM 14257 C CA . ASN F 1 73 ? 122.167 145.300 103.073 1.00 61.03 73 ASN F CA 1
ATOM 14258 C C . ASN F 1 73 ? 123.604 144.966 102.699 1.00 61.03 73 ASN F C 1
ATOM 14259 O O . ASN F 1 73 ? 123.945 144.961 101.511 1.00 61.03 73 ASN F O 1
ATOM 14264 N N . PHE F 1 74 ? 124.460 144.687 103.684 1.00 63.54 74 PHE F N 1
ATOM 14265 C CA . PHE F 1 74 ? 125.851 144.375 103.385 1.00 63.54 74 PHE F CA 1
ATOM 14266 C C . PHE F 1 74 ? 126.039 142.942 102.907 1.00 63.54 74 PHE F C 1
ATOM 14267 O O . PHE F 1 74 ? 127.079 142.633 102.317 1.00 63.54 74 PHE F O 1
ATOM 14275 N N . ALA F 1 75 ? 125.063 142.063 103.144 1.00 63.04 75 ALA F N 1
ATOM 14276 C CA . ALA F 1 75 ? 125.138 140.714 102.598 1.00 63.04 75 ALA F CA 1
ATOM 14277 C C . ALA F 1 75 ? 124.839 140.706 101.104 1.00 63.04 75 ALA F C 1
ATOM 14278 O O . ALA F 1 75 ? 125.443 139.936 100.350 1.00 63.04 75 ALA F O 1
ATOM 14280 N N . GLU F 1 76 ? 123.913 141.553 100.664 1.00 57.92 76 GLU F N 1
ATOM 14281 C CA . GLU F 1 76 ? 123.549 141.643 99.257 1.00 57.92 76 GLU F CA 1
ATOM 14282 C C . GLU F 1 76 ? 124.469 142.643 98.557 1.00 57.92 76 GLU F C 1
ATOM 14283 O O . GLU F 1 76 ? 125.441 143.143 99.130 1.00 57.92 76 GLU F O 1
ATOM 14289 N N . GLU F 1 77 ? 124.166 142.940 97.303 1.00 52.81 77 GLU F N 1
ATOM 14290 C CA . GLU F 1 77 ? 124.842 143.964 96.529 1.00 52.81 77 GLU F CA 1
ATOM 14291 C C . GLU F 1 77 ? 124.069 145.277 96.616 1.00 52.81 77 GLU F C 1
ATOM 14292 O O . GLU F 1 77 ? 122.835 145.271 96.665 1.00 52.81 77 GLU F O 1
ATOM 14298 N N . PRO F 1 78 ? 124.748 146.427 96.653 1.00 50.49 78 PRO F N 1
ATOM 14299 C CA . PRO F 1 78 ? 124.009 147.695 96.783 1.00 50.49 78 PRO F CA 1
ATOM 14300 C C . PRO F 1 78 ? 122.907 147.889 95.752 1.00 50.49 78 PRO F C 1
ATOM 14301 O O . PRO F 1 78 ? 121.752 148.120 96.128 1.00 50.49 78 PRO F O 1
ATOM 14305 N N . ILE F 1 79 ? 123.226 147.802 94.462 1.00 46.56 79 ILE F N 1
ATOM 14306 C CA . ILE F 1 79 ? 122.272 148.112 93.404 1.00 46.56 79 ILE F CA 1
ATOM 14307 C C . ILE F 1 79 ? 122.482 147.143 92.248 1.00 46.56 79 ILE F C 1
ATOM 14308 O O . ILE F 1 79 ? 123.571 146.592 92.067 1.00 46.56 79 ILE F O 1
ATOM 14313 N N . TYR F 1 80 ? 121.426 146.937 91.460 1.00 47.08 80 TYR F N 1
ATOM 14314 C CA . TYR F 1 80 ? 121.465 146.046 90.302 1.00 47.08 80 TYR F CA 1
ATOM 14315 C C . TYR F 1 80 ? 121.076 146.840 89.063 1.00 47.08 80 TYR F C 1
ATOM 14316 O O . TYR F 1 80 ? 119.914 147.227 88.914 1.00 47.08 80 TYR F O 1
ATOM 14325 N N . CYS F 1 81 ? 122.033 147.066 88.168 1.00 48.91 81 CYS F N 1
ATOM 14326 C CA . CYS F 1 81 ? 121.835 147.918 87.003 1.00 48.91 81 CYS F CA 1
ATOM 14327 C C . CYS F 1 81 ? 121.970 147.111 85.719 1.00 48.91 81 CYS F C 1
ATOM 14328 O O . CYS F 1 81 ? 122.911 146.328 85.560 1.00 48.91 81 CYS F O 1
ATOM 14331 N N . TYR F 1 82 ? 121.023 147.314 84.801 1.00 49.29 82 TYR F N 1
ATOM 14332 C CA . TYR F 1 82 ? 120.956 146.559 83.549 1.00 49.29 82 TYR F CA 1
ATOM 14333 C C . TYR F 1 82 ? 121.811 147.258 82.490 1.00 49.29 82 TYR F C 1
ATOM 14334 O O . TYR F 1 82 ? 121.319 147.896 81.558 1.00 49.29 82 TYR F O 1
ATOM 14343 N N . THR F 1 83 ? 123.123 147.119 82.650 1.00 49.19 83 THR F N 1
ATOM 14344 C CA . THR F 1 83 ? 124.050 147.798 81.759 1.00 49.19 83 THR F CA 1
ATOM 14345 C C . THR F 1 83 ? 123.890 147.276 80.330 1.00 49.19 83 THR F C 1
ATOM 14346 O O . THR F 1 83 ? 123.621 146.090 80.123 1.00 49.19 83 THR F O 1
ATOM 14350 N N . PRO F 1 84 ? 124.055 148.135 79.324 1.00 52.14 84 PRO F N 1
ATOM 14351 C CA . PRO F 1 84 ? 123.904 147.679 77.937 1.00 52.14 84 PRO F CA 1
ATOM 14352 C C . PRO F 1 84 ? 124.919 146.601 77.587 1.00 52.14 84 PRO F C 1
ATOM 14353 O O . PRO F 1 84 ? 125.813 146.258 78.362 1.00 52.14 84 PRO F O 1
ATOM 14357 N N . HIS F 1 85 ? 124.761 146.056 76.379 1.00 55.74 85 HIS F N 1
ATOM 14358 C CA . HIS F 1 85 ? 125.660 145.003 75.918 1.00 55.74 85 HIS F CA 1
ATOM 14359 C C . HIS F 1 85 ? 127.063 145.541 75.663 1.00 55.74 85 HIS F C 1
ATOM 14360 O O . HIS F 1 85 ? 128.055 144.868 75.968 1.00 55.74 85 HIS F O 1
ATOM 14367 N N . ASN F 1 86 ? 127.168 146.749 75.104 1.00 58.89 86 ASN F N 1
ATOM 14368 C CA . ASN F 1 86 ? 128.478 147.290 74.754 1.00 58.89 86 ASN F CA 1
ATOM 14369 C C . ASN F 1 86 ? 129.369 147.454 75.976 1.00 58.89 86 ASN F C 1
ATOM 14370 O O . ASN F 1 86 ? 130.592 147.312 75.873 1.00 58.89 86 ASN F O 1
ATOM 14375 N N . PHE F 1 87 ? 128.783 147.758 77.131 1.00 49.16 87 PHE F N 1
ATOM 14376 C CA . PHE F 1 87 ? 129.572 148.047 78.320 1.00 49.16 87 PHE F CA 1
ATOM 14377 C C . PHE F 1 87 ? 130.524 146.903 78.635 1.00 49.16 87 PHE F C 1
ATOM 14378 O O . PHE F 1 87 ? 130.119 145.740 78.704 1.00 49.16 87 PHE F O 1
ATOM 14386 N N . THR F 1 88 ? 131.794 147.244 78.831 1.00 49.47 88 THR F N 1
ATOM 14387 C CA . THR F 1 88 ? 132.743 146.294 79.385 1.00 49.47 88 THR F CA 1
ATOM 14388 C C . THR F 1 88 ? 132.440 146.092 80.867 1.00 49.47 88 THR F C 1
ATOM 14389 O O . THR F 1 88 ? 131.506 146.674 81.425 1.00 49.47 88 THR F O 1
ATOM 14393 N N . ARG F 1 89 ? 133.238 145.252 81.522 1.00 49.50 89 ARG F N 1
ATOM 14394 C CA . ARG F 1 89 ? 133.003 145.007 82.938 1.00 49.50 89 ARG F CA 1
ATOM 14395 C C . ARG F 1 89 ? 133.390 146.216 83.782 1.00 49.50 89 ARG F C 1
ATOM 14396 O O . ARG F 1 89 ? 132.703 146.541 84.756 1.00 49.50 89 ARG F O 1
ATOM 14404 N N . ASP F 1 90 ? 134.480 146.898 83.421 1.00 48.58 90 ASP F N 1
ATOM 14405 C CA . ASP F 1 90 ? 134.869 148.104 84.150 1.00 48.58 90 ASP F CA 1
ATOM 14406 C C . ASP F 1 90 ? 133.829 149.207 83.987 1.00 48.58 90 ASP F C 1
ATOM 14407 O O . ASP F 1 90 ? 133.465 149.878 84.961 1.00 48.58 90 ASP F O 1
ATOM 14412 N N . GLN F 1 91 ? 133.341 149.416 82.762 1.00 47.36 91 GLN F N 1
ATOM 14413 C CA . GLN F 1 91 ? 132.302 150.419 82.549 1.00 47.36 91 GLN F CA 1
ATOM 14414 C C . GLN F 1 91 ? 131.022 150.045 83.284 1.00 47.36 91 GLN F C 1
ATOM 14415 O O . GLN F 1 91 ? 130.330 150.914 83.824 1.00 47.36 91 GLN F O 1
ATOM 14421 N N . ALA F 1 92 ? 130.682 148.755 83.305 1.00 47.52 92 ALA F N 1
ATOM 14422 C CA . ALA F 1 92 ? 129.495 148.320 84.032 1.00 47.52 92 ALA F CA 1
ATOM 14423 C C . ALA F 1 92 ? 129.644 148.575 85.526 1.00 47.52 92 ALA F C 1
ATOM 14424 O O . ALA F 1 92 ? 128.686 148.984 86.192 1.00 47.52 92 ALA F O 1
ATOM 14426 N N . LEU F 1 93 ? 130.836 148.329 86.073 1.00 44.91 93 LEU F N 1
ATOM 14427 C CA . LEU F 1 93 ? 131.076 148.646 87.476 1.00 44.91 93 LEU F CA 1
ATOM 14428 C C . LEU F 1 93 ? 130.951 150.143 87.723 1.00 44.91 93 LEU F C 1
ATOM 14429 O O . LEU F 1 93 ? 130.368 150.571 88.726 1.00 44.91 93 LEU F O 1
ATOM 14434 N N . TYR F 1 94 ? 131.487 150.958 86.812 1.00 45.16 94 TYR F N 1
ATOM 14435 C CA . TYR F 1 94 ? 131.334 152.400 86.958 1.00 45.16 94 TYR F CA 1
ATOM 14436 C C . TYR F 1 94 ? 129.866 152.793 86.965 1.00 45.16 94 TYR F C 1
ATOM 14437 O O . TYR F 1 94 ? 129.458 153.669 87.729 1.00 45.16 94 TYR F O 1
ATOM 14446 N N . ALA F 1 95 ? 129.064 152.181 86.095 1.00 45.51 95 ALA F N 1
ATOM 14447 C CA . ALA F 1 95 ? 127.642 152.507 86.050 1.00 45.51 95 ALA F CA 1
ATOM 14448 C C . ALA F 1 95 ? 126.952 152.109 87.347 1.00 45.51 95 ALA F C 1
ATOM 14449 O O . ALA F 1 95 ? 126.187 152.890 87.926 1.00 45.51 95 ALA F O 1
ATOM 14451 N N . ARG F 1 96 ? 127.213 150.889 87.821 1.00 44.50 96 ARG F N 1
ATOM 14452 C CA . ARG F 1 96 ? 126.583 150.414 89.046 1.00 44.50 96 ARG F CA 1
ATOM 14453 C C . ARG F 1 96 ? 127.055 151.187 90.270 1.00 44.50 96 ARG F C 1
ATOM 14454 O O . ARG F 1 96 ? 126.377 151.162 91.302 1.00 44.50 96 ARG F O 1
ATOM 14462 N N . GLY F 1 97 ? 128.189 151.875 90.180 1.00 44.42 97 GLY F N 1
ATOM 14463 C CA . GLY F 1 97 ? 128.634 152.717 91.274 1.00 44.42 97 GLY F CA 1
ATOM 14464 C C . GLY F 1 97 ? 128.086 154.128 91.194 1.00 44.42 97 GLY F C 1
ATOM 14465 O O . GLY F 1 97 ? 127.666 154.701 92.203 1.00 44.42 97 GLY F O 1
ATOM 14466 N N . TYR F 1 98 ? 128.089 154.699 89.989 1.00 45.19 98 TYR F N 1
ATOM 14467 C CA . TYR F 1 98 ? 127.573 156.049 89.797 1.00 45.19 98 TYR F CA 1
ATOM 14468 C C . TYR F 1 98 ? 126.081 156.112 90.085 1.00 45.19 98 TYR F C 1
ATOM 14469 O O . TYR F 1 98 ? 125.608 157.048 90.739 1.00 45.19 98 TYR F O 1
ATOM 14478 N N . CYS F 1 99 ? 125.319 155.127 89.607 1.00 47.53 99 CYS F N 1
ATOM 14479 C CA . CYS F 1 99 ? 123.879 155.141 89.820 1.00 47.53 99 CYS F CA 1
ATOM 14480 C C . CYS F 1 99 ? 123.500 154.881 91.270 1.00 47.53 99 CYS F C 1
ATOM 14481 O O . CYS F 1 99 ? 122.360 155.161 91.652 1.00 47.53 99 CYS F O 1
ATOM 14484 N N . TRP F 1 100 ? 124.419 154.358 92.080 1.00 47.42 100 TRP F N 1
ATOM 14485 C CA . TRP F 1 100 ? 124.183 154.184 93.505 1.00 47.42 100 TRP F CA 1
ATOM 14486 C C . TRP F 1 100 ? 124.718 155.341 94.333 1.00 47.42 100 TRP F C 1
ATOM 14487 O O . TRP F 1 100 ? 124.247 155.549 95.456 1.00 47.42 100 TRP F O 1
ATOM 14498 N N . THR F 1 101 ? 125.681 156.098 93.805 1.00 46.45 101 THR F N 1
ATOM 14499 C CA . THR F 1 101 ? 126.134 157.307 94.482 1.00 46.45 101 THR F CA 1
ATOM 14500 C C . THR F 1 101 ? 125.233 158.487 94.142 1.00 46.45 101 THR F C 1
ATOM 14501 O O . THR F 1 101 ? 124.749 159.186 95.038 1.00 46.45 101 THR F O 1
ATOM 14505 N N . GLU F 1 102 ? 124.998 158.724 92.850 1.00 49.63 102 GLU F N 1
ATOM 14506 C CA . GLU F 1 102 ? 124.062 159.769 92.453 1.00 49.63 102 GLU F CA 1
ATOM 14507 C C . GLU F 1 102 ? 122.664 159.464 92.973 1.00 49.63 102 GLU F C 1
ATOM 14508 O O . GLU F 1 102 ? 122.045 160.291 93.651 1.00 49.63 102 GLU F O 1
ATOM 14514 N N . LEU F 1 103 ? 122.160 158.264 92.683 1.00 50.76 103 LEU F N 1
ATOM 14515 C CA . LEU F 1 103 ? 120.894 157.788 93.238 1.00 50.76 103 LEU F CA 1
ATOM 14516 C C . LEU F 1 103 ? 119.760 158.779 92.988 1.00 50.76 103 LEU F C 1
ATOM 14517 O O . LEU F 1 103 ? 119.001 159.120 93.897 1.00 50.76 103 LEU F O 1
ATOM 14522 N N . ARG F 1 104 ? 119.640 159.248 91.748 1.00 56.97 104 ARG F N 1
ATOM 14523 C CA . ARG F 1 104 ? 118.592 160.188 91.365 1.00 56.97 104 ARG F CA 1
ATOM 14524 C C . ARG F 1 104 ? 117.881 159.659 90.128 1.00 56.97 104 ARG F C 1
ATOM 14525 O O . ARG F 1 104 ? 118.511 159.454 89.085 1.00 56.97 104 ARG F O 1
ATOM 14533 N N . ASP F 1 105 ? 116.575 159.441 90.250 1.00 56.03 105 ASP F N 1
ATOM 14534 C CA . ASP F 1 105 ? 115.785 158.892 89.158 1.00 56.03 105 ASP F CA 1
ATOM 14535 C C . ASP F 1 105 ? 115.561 159.933 88.068 1.00 56.03 105 ASP F C 1
ATOM 14536 O O . ASP F 1 105 ? 115.359 161.118 88.342 1.00 56.03 105 ASP F O 1
ATOM 14541 N N . ALA F 1 106 ? 115.585 159.476 86.821 1.00 57.86 106 ALA F N 1
ATOM 14542 C CA . ALA F 1 106 ? 115.331 160.315 85.660 1.00 57.86 106 ALA F CA 1
ATOM 14543 C C . ALA F 1 106 ? 113.900 160.104 85.175 1.00 57.86 106 ALA F C 1
ATOM 14544 O O . ALA F 1 106 ? 113.118 159.355 85.768 1.00 57.86 106 ALA F O 1
ATOM 14546 N N . LEU F 1 107 ? 113.565 160.769 84.079 1.00 69.31 107 LEU F N 1
ATOM 14547 C CA . LEU F 1 107 ? 112.243 160.736 83.477 1.00 69.31 107 LEU F CA 1
ATOM 14548 C C . LEU F 1 107 ? 112.379 160.405 81.999 1.00 69.31 107 LEU F C 1
ATOM 14549 O O . LEU F 1 107 ? 113.431 160.648 81.398 1.00 69.31 107 LEU F O 1
ATOM 14554 N N . PRO F 1 108 ? 111.328 159.836 81.379 1.00 74.63 108 PRO F N 1
ATOM 14555 C CA . PRO F 1 108 ? 111.448 159.405 79.977 1.00 74.63 108 PRO F CA 1
ATOM 14556 C C . PRO F 1 108 ? 111.997 160.495 79.072 1.00 74.63 108 PRO F C 1
ATOM 14557 O O . PRO F 1 108 ? 113.043 160.316 78.441 1.00 74.63 108 PRO F O 1
ATOM 14561 N N . GLY F 1 109 ? 111.303 161.627 79.003 1.00 77.58 109 GLY F N 1
ATOM 14562 C CA . GLY F 1 109 ? 111.852 162.809 78.380 1.00 77.58 109 GLY F CA 1
ATOM 14563 C C . GLY F 1 109 ? 112.687 163.591 79.369 1.00 77.58 109 GLY F C 1
ATOM 14564 O O . GLY F 1 109 ? 112.858 163.207 80.526 1.00 77.58 109 GLY F O 1
ATOM 14565 N N . VAL F 1 110 ? 113.228 164.716 78.901 1.00 79.35 110 VAL F N 1
ATOM 14566 C CA . VAL F 1 110 ? 113.939 165.607 79.815 1.00 79.35 110 VAL F CA 1
ATOM 14567 C C . VAL F 1 110 ? 113.023 165.988 80.974 1.00 79.35 110 VAL F C 1
ATOM 14568 O O . VAL F 1 110 ? 113.288 165.659 82.136 1.00 79.35 110 VAL F O 1
ATOM 14572 N N . ASP F 1 111 ? 111.931 166.690 80.672 1.00 78.98 111 ASP F N 1
ATOM 14573 C CA . ASP F 1 111 ? 110.820 166.879 81.598 1.00 78.98 111 ASP F CA 1
ATOM 14574 C C . ASP F 1 111 ? 111.188 167.708 82.824 1.00 78.98 111 ASP F C 1
ATOM 14575 O O . ASP F 1 111 ? 110.303 168.091 83.595 1.00 78.98 111 ASP F O 1
ATOM 14580 N N . ALA F 1 112 ? 112.472 168.000 83.014 1.00 76.74 112 ALA F N 1
ATOM 14581 C CA . ALA F 1 112 ? 112.924 168.782 84.157 1.00 76.74 112 ALA F CA 1
ATOM 14582 C C . ALA F 1 112 ? 114.443 168.866 84.104 1.00 76.74 112 ALA F C 1
ATOM 14583 O O . ALA F 1 112 ? 115.102 168.144 83.349 1.00 76.74 112 ALA F O 1
ATOM 14585 N N . SER F 1 113 ? 114.989 169.763 84.922 1.00 74.77 113 SER F N 1
ATOM 14586 C CA . SER F 1 113 ? 116.379 169.693 85.341 1.00 74.77 113 SER F CA 1
ATOM 14587 C C . SER F 1 113 ? 116.515 169.201 86.773 1.00 74.77 113 SER F C 1
ATOM 14588 O O . SER F 1 113 ? 117.623 168.840 87.186 1.00 74.77 113 SER F O 1
ATOM 14591 N N . LEU F 1 114 ? 115.421 169.180 87.532 1.00 71.18 114 LEU F N 1
ATOM 14592 C CA . LEU F 1 114 ? 115.378 168.656 88.895 1.00 71.18 114 LEU F CA 1
ATOM 14593 C C . LEU F 1 114 ? 114.324 167.553 88.926 1.00 71.18 114 LEU F C 1
ATOM 14594 O O . LEU F 1 114 ? 113.129 167.831 89.066 1.00 71.18 114 LEU F O 1
ATOM 14599 N N . TRP F 1 115 ? 114.767 166.309 88.797 1.00 65.60 115 TRP F N 1
ATOM 14600 C CA . TRP F 1 115 ? 113.899 165.142 88.802 1.00 65.60 115 TRP F CA 1
ATOM 14601 C C . TRP F 1 115 ? 114.007 164.388 90.122 1.00 65.60 115 TRP F C 1
ATOM 14602 O O . TRP F 1 115 ? 115.013 164.494 90.831 1.00 65.60 115 TRP F O 1
ATOM 14613 N N . PRO F 1 116 ? 112.982 163.612 90.483 1.00 62.62 116 PRO F N 1
ATOM 14614 C CA . PRO F 1 116 ? 112.900 163.090 91.853 1.00 62.62 116 PRO F CA 1
ATOM 14615 C C . PRO F 1 116 ? 114.117 162.265 92.242 1.00 62.62 116 PRO F C 1
ATOM 14616 O O . PRO F 1 116 ? 114.700 161.548 91.427 1.00 62.62 116 PRO F O 1
ATOM 14620 N N . SER F 1 117 ? 114.491 162.380 93.512 1.00 56.08 117 SER F N 1
ATOM 14621 C CA . SER F 1 117 ? 115.626 161.676 94.088 1.00 56.08 117 SER F CA 1
ATOM 14622 C C . SER F 1 117 ? 115.143 160.500 94.928 1.00 56.08 117 SER F C 1
ATOM 14623 O O . SER F 1 117 ? 113.956 160.363 95.234 1.00 56.08 117 SER F O 1
ATOM 14626 N N . LEU F 1 118 ? 116.094 159.641 95.300 1.00 54.16 118 LEU F N 1
ATOM 14627 C CA . LEU F 1 118 ? 115.820 158.448 96.092 1.00 54.16 118 LEU F CA 1
ATOM 14628 C C . LEU F 1 118 ? 116.820 158.316 97.236 1.00 54.16 118 LEU F C 1
ATOM 14629 O O . LEU F 1 118 ? 117.121 157.207 97.683 1.00 54.16 118 LEU F O 1
ATOM 14634 N N . PHE F 1 119 ? 117.343 159.444 97.721 1.00 56.00 119 PHE F N 1
ATOM 14635 C CA . PHE F 1 119 ? 118.421 159.401 98.704 1.00 56.00 119 PHE F CA 1
ATOM 14636 C C . PHE F 1 119 ? 117.983 158.738 100.004 1.00 56.00 119 PHE F C 1
ATOM 14637 O O . PHE F 1 119 ? 118.804 158.118 100.692 1.00 56.00 119 PHE F O 1
ATOM 14645 N N . GLU F 1 120 ? 116.702 158.855 100.362 1.00 57.12 120 GLU F N 1
ATOM 14646 C CA . GLU F 1 120 ? 116.251 158.318 101.641 1.00 57.12 120 GLU F CA 1
ATOM 14647 C C . GLU F 1 120 ? 116.417 156.806 101.715 1.00 57.12 120 GLU F C 1
ATOM 14648 O O . GLU F 1 120 ? 116.699 156.272 102.792 1.00 57.12 120 GLU F O 1
ATOM 14654 N N . HIS F 1 121 ? 116.252 156.098 100.595 1.00 51.69 121 HIS F N 1
ATOM 14655 C CA . HIS F 1 121 ? 116.452 154.653 100.617 1.00 51.69 121 HIS F CA 1
ATOM 14656 C C . HIS F 1 121 ? 117.872 154.299 101.030 1.00 51.69 121 HIS F C 1
ATOM 14657 O O . HIS F 1 121 ? 118.099 153.254 101.650 1.00 51.69 121 HIS F O 1
ATOM 14664 N N . LYS F 1 122 ? 118.836 155.152 100.693 1.00 52.44 122 LYS F N 1
ATOM 14665 C CA . LYS F 1 122 ? 120.225 154.946 101.072 1.00 52.44 122 LYS F CA 1
ATOM 14666 C C . LYS F 1 122 ? 120.549 155.507 102.449 1.00 52.44 122 LYS F C 1
ATOM 14667 O O . LYS F 1 122 ? 121.495 155.034 103.089 1.00 52.44 122 LYS F O 1
ATOM 14673 N N . PHE F 1 123 ? 119.786 156.494 102.920 1.00 58.09 123 PHE F N 1
ATOM 14674 C CA . PHE F 1 123 ? 120.101 157.189 104.162 1.00 58.09 123 PHE F CA 1
ATOM 14675 C C . PHE F 1 123 ? 119.367 156.641 105.380 1.00 58.09 123 PHE F C 1
ATOM 14676 O O . PHE F 1 123 ? 119.819 156.873 106.506 1.00 58.09 123 PHE F O 1
ATOM 14684 N N . LEU F 1 124 ? 118.262 155.920 105.190 1.00 58.38 124 LEU F N 1
ATOM 14685 C CA . LEU F 1 124 ? 117.448 155.504 106.331 1.00 58.38 124 LEU F CA 1
ATOM 14686 C C . LEU F 1 124 ? 118.229 154.698 107.359 1.00 58.38 124 LEU F C 1
ATOM 14687 O O . LEU F 1 124 ? 118.197 155.061 108.547 1.00 58.38 124 LEU F O 1
ATOM 14692 N N . PRO F 1 125 ? 118.964 153.643 106.996 1.00 58.87 125 PRO F N 1
ATOM 14693 C CA . PRO F 1 125 ? 119.552 152.778 108.030 1.00 58.87 125 PRO F CA 1
ATOM 14694 C C . PRO F 1 125 ? 120.592 153.478 108.896 1.00 58.87 125 PRO F C 1
ATOM 14695 O O . PRO F 1 125 ? 121.180 152.854 109.785 1.00 58.87 125 PRO F O 1
ATOM 14699 N N . TYR F 1 126 ? 120.835 154.765 108.646 1.00 60.49 126 TYR F N 1
ATOM 14700 C CA . TYR F 1 126 ? 121.572 155.623 109.566 1.00 60.49 126 TYR F CA 1
ATOM 14701 C C . TYR F 1 126 ? 120.652 156.544 110.356 1.00 60.49 126 TYR F C 1
ATOM 14702 O O . TYR F 1 126 ? 120.900 156.809 111.540 1.00 60.49 126 TYR F O 1
ATOM 14711 N N . ALA F 1 127 ? 119.590 157.042 109.718 1.00 61.53 127 ALA F N 1
ATOM 14712 C CA . ALA F 1 127 ? 118.597 157.822 110.444 1.00 61.53 127 ALA F CA 1
ATOM 14713 C C . ALA F 1 127 ? 117.961 157.002 111.554 1.00 61.53 127 ALA F C 1
ATOM 14714 O O . ALA F 1 127 ? 117.576 157.553 112.590 1.00 61.53 127 ALA F O 1
ATOM 14716 N N . LEU F 1 128 ? 117.841 155.688 111.362 1.00 63.08 128 LEU F N 1
ATOM 14717 C CA . LEU F 1 128 ? 117.304 154.842 112.423 1.00 63.08 128 LEU F CA 1
ATOM 14718 C C . LEU F 1 128 ? 118.241 154.809 113.627 1.00 63.08 128 LEU F C 1
ATOM 14719 O O . LEU F 1 128 ? 117.785 154.861 114.775 1.00 63.08 128 LEU F O 1
ATOM 14724 N N . LEU F 1 129 ? 119.554 154.729 113.390 1.00 64.03 129 LEU F N 1
ATOM 14725 C CA . LEU F 1 129 ? 120.509 154.823 114.491 1.00 64.03 129 LEU F CA 1
ATOM 14726 C C . LEU F 1 129 ? 120.406 156.174 115.184 1.00 64.03 129 LEU F C 1
ATOM 14727 O O . LEU F 1 129 ? 120.455 156.262 116.420 1.00 64.03 129 LEU F O 1
ATOM 14732 N N . ALA F 1 130 ? 120.280 157.244 114.397 1.00 66.87 130 ALA F N 1
ATOM 14733 C CA . ALA F 1 130 ? 120.143 158.572 114.984 1.00 66.87 130 ALA F CA 1
ATOM 14734 C C . ALA F 1 130 ? 118.907 158.650 115.868 1.00 66.87 130 ALA F C 1
ATOM 14735 O O . ALA F 1 130 ? 118.955 159.207 116.970 1.00 66.87 130 ALA F O 1
ATOM 14737 N N . PHE F 1 131 ? 117.789 158.090 115.402 1.00 66.57 131 PHE F N 1
ATOM 14738 C CA . PHE F 1 131 ? 116.566 158.088 116.197 1.00 66.57 131 PHE F CA 1
ATOM 14739 C C . PHE F 1 131 ? 116.727 157.252 117.459 1.00 66.57 131 PHE F C 1
ATOM 14740 O O . PHE F 1 131 ? 116.223 157.624 118.524 1.00 66.57 131 PHE F O 1
ATOM 14748 N N . ALA F 1 132 ? 117.413 156.113 117.360 1.00 68.73 132 ALA F N 1
ATOM 14749 C CA . ALA F 1 132 ? 117.649 155.293 118.543 1.00 68.73 132 ALA F CA 1
ATOM 14750 C C . ALA F 1 132 ? 118.423 156.077 119.596 1.00 68.73 132 ALA F C 1
ATOM 14751 O O . ALA F 1 132 ? 118.055 156.090 120.776 1.00 68.73 132 ALA F O 1
ATOM 14753 N N . ALA F 1 133 ? 119.495 156.755 119.180 1.00 70.10 133 ALA F N 1
ATOM 14754 C CA . ALA F 1 133 ? 120.267 157.552 120.129 1.00 70.10 133 ALA F CA 1
ATOM 14755 C C . ALA F 1 133 ? 119.436 158.701 120.692 1.00 70.10 133 ALA F C 1
ATOM 14756 O O . ALA F 1 133 ? 119.497 158.998 121.894 1.00 70.10 133 ALA F O 1
ATOM 14758 N N . ILE F 1 134 ? 118.653 159.359 119.837 1.00 71.68 134 ILE F N 1
ATOM 14759 C CA . ILE F 1 134 ? 117.857 160.498 120.280 1.00 71.68 134 ILE F CA 1
ATOM 14760 C C . ILE F 1 134 ? 116.831 160.055 121.314 1.00 71.68 134 ILE F C 1
ATOM 14761 O O . ILE F 1 134 ? 116.555 160.773 122.281 1.00 71.68 134 ILE F O 1
ATOM 14766 N N . MET F 1 135 ? 116.239 158.877 121.123 1.00 72.84 135 MET F N 1
ATOM 14767 C CA . MET F 1 135 ? 115.247 158.387 122.070 1.00 72.84 135 MET F CA 1
ATOM 14768 C C . MET F 1 135 ? 115.882 157.746 123.294 1.00 72.84 135 MET F C 1
ATOM 14769 O O . MET F 1 135 ? 115.197 157.561 124.305 1.00 72.84 135 MET F O 1
ATOM 14774 N N . TYR F 1 136 ? 117.167 157.393 123.222 1.00 77.40 136 TYR F N 1
ATOM 14775 C CA . TYR F 1 136 ? 117.882 156.936 124.406 1.00 77.40 136 TYR F CA 1
ATOM 14776 C C . TYR F 1 136 ? 118.427 158.086 125.241 1.00 77.40 136 TYR F C 1
ATOM 14777 O O . TYR F 1 136 ? 118.764 157.877 126.411 1.00 77.40 136 TYR F O 1
ATOM 14786 N N . VAL F 1 137 ? 118.519 159.291 124.672 1.00 80.14 137 VAL F N 1
ATOM 14787 C CA . VAL F 1 137 ? 119.060 160.423 125.431 1.00 80.14 137 VAL F CA 1
ATOM 14788 C C . VAL F 1 137 ? 118.263 160.705 126.703 1.00 80.14 137 VAL F C 1
ATOM 14789 O O . VAL F 1 137 ? 118.885 160.939 127.752 1.00 80.14 137 VAL F O 1
ATOM 14793 N N . PRO F 1 138 ? 116.922 160.714 126.695 1.00 82.97 138 PRO F N 1
ATOM 14794 C CA . PRO F 1 138 ? 116.214 161.210 127.886 1.00 82.97 138 PRO F CA 1
ATOM 14795 C C . PRO F 1 138 ? 116.438 160.357 129.120 1.00 82.97 138 PRO F C 1
ATOM 14796 O O . PRO F 1 138 ? 116.463 160.893 130.235 1.00 82.97 138 PRO F O 1
ATOM 14800 N N . ALA F 1 139 ? 116.597 159.041 128.960 1.00 87.76 139 ALA F N 1
ATOM 14801 C CA . ALA F 1 139 ? 116.903 158.200 130.111 1.00 87.76 139 ALA F CA 1
ATOM 14802 C C . ALA F 1 139 ? 118.237 158.593 130.728 1.00 87.76 139 ALA F C 1
ATOM 14803 O O . ALA F 1 139 ? 118.358 158.701 131.954 1.00 87.76 139 ALA F O 1
ATOM 14805 N N . LEU F 1 140 ? 119.248 158.826 129.889 1.00 90.48 140 LEU F N 1
ATOM 14806 C CA . LEU F 1 140 ? 120.541 159.278 130.390 1.00 90.48 140 LEU F CA 1
ATOM 14807 C C . LEU F 1 140 ? 120.419 160.633 131.076 1.00 90.48 140 LEU F C 1
ATOM 14808 O O . LEU F 1 140 ? 121.040 160.868 132.120 1.00 90.48 140 LEU F O 1
ATOM 14813 N N . GLY F 1 141 ? 119.632 161.541 130.498 1.00 93.06 141 GLY F N 1
ATOM 14814 C CA . GLY F 1 141 ? 119.461 162.848 131.113 1.00 93.06 141 GLY F CA 1
ATOM 14815 C C . GLY F 1 141 ? 118.827 162.757 132.487 1.00 93.06 141 GLY F C 1
ATOM 14816 O O . GLY F 1 141 ? 119.290 163.384 133.444 1.00 93.06 141 GLY F O 1
ATOM 14817 N N . TRP F 1 142 ? 117.756 161.969 132.603 1.00 96.18 142 TRP F N 1
ATOM 14818 C CA . TRP F 1 142 ? 117.112 161.792 133.900 1.00 96.18 142 TRP F CA 1
ATOM 14819 C C . TRP F 1 142 ? 118.058 161.132 134.892 1.00 96.18 142 TRP F C 1
ATOM 14820 O O . TRP F 1 142 ? 118.102 161.516 136.067 1.00 96.18 142 TRP F O 1
ATOM 14831 N N . GLU F 1 143 ? 118.814 160.128 134.446 1.00 96.62 143 GLU F N 1
ATOM 14832 C CA . GLU F 1 143 ? 119.790 159.500 135.327 1.00 96.62 143 GLU F CA 1
ATOM 14833 C C . GLU F 1 143 ? 120.768 160.534 135.866 1.00 96.62 143 GLU F C 1
ATOM 14834 O O . GLU F 1 143 ? 120.968 160.646 137.081 1.00 96.62 143 GLU F O 1
ATOM 14840 N N . PHE F 1 144 ? 121.362 161.328 134.974 1.00 95.73 144 PHE F N 1
ATOM 14841 C CA . PHE F 1 144 ? 122.340 162.318 135.409 1.00 95.73 144 PHE F CA 1
ATOM 14842 C C . PHE F 1 144 ? 121.716 163.326 136.365 1.00 95.73 144 PHE F C 1
ATOM 14843 O O . PHE F 1 144 ? 122.338 163.717 137.359 1.00 95.73 144 PHE F O 1
ATOM 14851 N N . LEU F 1 145 ? 120.486 163.759 136.084 1.00 96.88 145 LEU F N 1
ATOM 14852 C CA . LEU F 1 145 ? 119.878 164.826 136.868 1.00 96.88 145 LEU F CA 1
ATOM 14853 C C . LEU F 1 145 ? 119.269 164.347 138.180 1.00 96.88 145 LEU F C 1
ATOM 14854 O O . LEU F 1 145 ? 119.006 165.178 139.056 1.00 96.88 145 LEU F O 1
ATOM 14859 N N . ALA F 1 146 ? 119.036 163.041 138.346 1.00 102.16 146 ALA F N 1
ATOM 14860 C CA . ALA F 1 146 ? 118.333 162.543 139.520 1.00 102.16 146 ALA F CA 1
ATOM 14861 C C . ALA F 1 146 ? 119.094 161.505 140.333 1.00 102.16 146 ALA F C 1
ATOM 14862 O O . ALA F 1 146 ? 118.617 161.137 141.414 1.00 102.16 146 ALA F O 1
ATOM 14864 N N . SER F 1 147 ? 120.245 161.019 139.864 1.00 108.01 147 SER F N 1
ATOM 14865 C CA . SER F 1 147 ? 120.934 159.946 140.572 1.00 108.01 147 SER F CA 1
ATOM 14866 C C . SER F 1 147 ? 121.153 160.296 142.039 1.00 108.01 147 SER F C 1
ATOM 14867 O O . SER F 1 147 ? 120.631 159.625 142.937 1.00 108.01 147 SER F O 1
ATOM 14870 N N . THR F 1 148 ? 121.922 161.355 142.298 1.00 113.67 148 THR F N 1
ATOM 14871 C CA . THR F 1 148 ? 122.301 161.680 143.670 1.00 113.67 148 THR F CA 1
ATOM 14872 C C . THR F 1 148 ? 121.080 162.019 144.515 1.00 113.67 148 THR F C 1
ATOM 14873 O O . THR F 1 148 ? 120.948 161.554 145.655 1.00 113.67 148 THR F O 1
ATOM 14877 N N . ARG F 1 149 ? 120.174 162.834 143.973 1.00 114.77 149 ARG F N 1
ATOM 14878 C CA . ARG F 1 149 ? 119.035 163.293 144.759 1.00 114.77 149 ARG F CA 1
ATOM 14879 C C . ARG F 1 149 ? 118.146 162.126 145.167 1.00 114.77 149 ARG F C 1
ATOM 14880 O O . ARG F 1 149 ? 117.783 161.989 146.342 1.00 114.77 149 ARG F O 1
ATOM 14888 N N . LEU F 1 150 ? 117.783 161.267 144.210 1.00 114.61 150 LEU F N 1
ATOM 14889 C CA . LEU F 1 150 ? 116.926 160.136 144.542 1.00 114.61 150 LEU F CA 1
ATOM 14890 C C . LEU F 1 150 ? 117.652 159.139 145.432 1.00 114.61 150 LEU F C 1
ATOM 14891 O O . LEU F 1 150 ? 117.045 158.554 146.336 1.00 114.61 150 LEU F O 1
ATOM 14896 N N . THR F 1 151 ? 118.951 158.927 145.201 1.00 120.66 151 THR F N 1
ATOM 14897 C CA . THR F 1 151 ? 119.716 158.053 146.080 1.00 120.66 151 THR F CA 1
ATOM 14898 C C . THR F 1 151 ? 119.612 158.525 147.522 1.00 120.66 151 THR F C 1
ATOM 14899 O O . THR F 1 151 ? 119.278 157.747 148.422 1.00 120.66 151 THR F O 1
ATOM 14903 N N . SER F 1 152 ? 119.875 159.812 147.754 1.00 125.28 152 SER F N 1
ATOM 14904 C CA . SER F 1 152 ? 119.826 160.346 149.110 1.00 125.28 152 SER F CA 1
ATOM 14905 C C . SER F 1 152 ? 118.421 160.248 149.693 1.00 125.28 152 SER F C 1
ATOM 14906 O O . SER F 1 152 ? 118.238 159.822 150.842 1.00 125.28 152 SER F O 1
ATOM 14909 N N . GLU F 1 153 ? 117.413 160.649 148.915 1.00 123.72 153 GLU F N 1
ATOM 14910 C CA . GLU F 1 153 ? 116.050 160.660 149.435 1.00 123.72 153 GLU F CA 1
ATOM 14911 C C . GLU F 1 153 ? 115.599 159.258 149.819 1.00 123.72 153 GLU F C 1
ATOM 14912 O O . GLU F 1 153 ? 115.026 159.057 150.895 1.00 123.72 153 GLU F O 1
ATOM 14918 N N . LEU F 1 154 ? 115.863 158.269 148.962 1.00 124.87 154 LEU F N 1
ATOM 14919 C CA . LEU F 1 154 ? 115.438 156.909 149.267 1.00 124.87 154 LEU F CA 1
ATOM 14920 C C . LEU F 1 154 ? 116.272 156.298 150.385 1.00 124.87 154 LEU F C 1
ATOM 14921 O O . LEU F 1 154 ? 115.749 155.508 151.178 1.00 124.87 154 LEU F O 1
ATOM 14926 N N . ASN F 1 155 ? 117.558 156.649 150.476 1.00 130.05 155 ASN F N 1
ATOM 14927 C CA . ASN F 1 155 ? 118.363 156.178 151.596 1.00 130.05 155 ASN F CA 1
ATOM 14928 C C . ASN F 1 155 ? 117.796 156.678 152.916 1.00 130.05 155 ASN F C 1
ATOM 14929 O O . ASN F 1 155 ? 117.735 155.931 153.899 1.00 130.05 155 ASN F O 1
ATOM 14934 N N . PHE F 1 156 ? 117.388 157.946 152.961 1.00 131.71 156 PHE F N 1
ATOM 14935 C CA . PHE F 1 156 ? 116.743 158.460 154.165 1.00 131.71 156 PHE F CA 1
ATOM 14936 C C . PHE F 1 156 ? 115.403 157.772 154.407 1.00 131.71 156 PHE F C 1
ATOM 14937 O O . PHE F 1 156 ? 115.085 157.398 155.544 1.00 131.71 156 PHE F O 1
ATOM 14945 N N . LEU F 1 157 ? 114.613 157.584 153.346 1.00 129.80 157 LEU F N 1
ATOM 14946 C CA . LEU F 1 157 ? 113.253 157.080 153.503 1.00 129.80 157 LEU F CA 1
ATOM 14947 C C . LEU F 1 157 ? 113.241 155.635 153.990 1.00 129.80 157 LEU F C 1
ATOM 14948 O O . LEU F 1 157 ? 112.399 155.265 154.815 1.00 129.80 157 LEU F O 1
ATOM 14953 N N . LEU F 1 158 ? 114.143 154.794 153.478 1.00 133.51 158 LEU F N 1
ATOM 14954 C CA . LEU F 1 158 ? 114.148 153.394 153.893 1.00 133.51 158 LEU F CA 1
ATOM 14955 C C . LEU F 1 158 ? 114.455 153.270 155.382 1.00 133.51 158 LEU F C 1
ATOM 14956 O O . LEU F 1 158 ? 113.787 152.525 156.110 1.00 133.51 158 LEU F O 1
ATOM 14961 N N . GLN F 1 159 ? 115.455 154.013 155.859 1.00 136.34 159 GLN F N 1
ATOM 14962 C CA . GLN F 1 159 ? 115.762 153.998 157.284 1.00 136.34 159 GLN F CA 1
ATOM 14963 C C . GLN F 1 159 ? 114.605 154.565 158.096 1.00 136.34 159 GLN F C 1
ATOM 14964 O O . GLN F 1 159 ? 114.282 154.052 159.177 1.00 136.34 159 GLN F O 1
ATOM 14970 N N . GLU F 1 160 ? 113.966 155.625 157.593 1.00 135.84 160 GLU F N 1
ATOM 14971 C CA . GLU F 1 160 ? 112.852 156.217 158.325 1.00 135.84 160 GLU F CA 1
ATOM 14972 C C . GLU F 1 160 ? 111.700 155.231 158.466 1.00 135.84 160 GLU F C 1
ATOM 14973 O O . GLU F 1 160 ? 111.099 155.123 159.538 1.00 135.84 160 GLU F O 1
ATOM 14979 N N . ILE F 1 161 ? 111.376 154.500 157.398 1.00 136.34 161 ILE F N 1
ATOM 14980 C CA . ILE F 1 161 ? 110.281 153.534 157.469 1.00 136.34 161 ILE F CA 1
ATOM 14981 C C . ILE F 1 161 ? 110.665 152.354 158.357 1.00 136.34 161 ILE F C 1
ATOM 14982 O O . ILE F 1 161 ? 109.822 151.804 159.078 1.00 136.34 161 ILE F O 1
ATOM 14987 N N . ASP F 1 162 ? 111.932 151.931 158.312 1.00 137.45 162 ASP F N 1
ATOM 14988 C CA . ASP F 1 162 ? 112.379 150.878 159.219 1.00 137.45 162 ASP F CA 1
ATOM 14989 C C . ASP F 1 162 ? 112.164 151.292 160.670 1.00 137.45 162 ASP F C 1
ATOM 14990 O O . ASP F 1 162 ? 111.603 150.534 161.475 1.00 137.45 162 ASP F O 1
ATOM 14995 N N . ASN F 1 163 ? 112.597 152.505 161.020 1.00 138.42 163 ASN F N 1
ATOM 14996 C CA . ASN F 1 163 ? 112.390 152.995 162.378 1.00 138.42 163 ASN F CA 1
ATOM 14997 C C . ASN F 1 163 ? 110.910 153.168 162.687 1.00 138.42 163 ASN F C 1
ATOM 14998 O O . ASN F 1 163 ? 110.485 152.950 163.826 1.00 138.42 163 ASN F O 1
ATOM 15003 N N . CYS F 1 164 ? 110.109 153.550 161.691 1.00 139.71 164 CYS F N 1
ATOM 15004 C CA . CYS F 1 164 ? 108.675 153.708 161.910 1.00 139.71 164 CYS F CA 1
ATOM 15005 C C . CYS F 1 164 ? 108.024 152.381 162.268 1.00 139.71 164 CYS F C 1
ATOM 15006 O O . CYS F 1 164 ? 107.181 152.316 163.168 1.00 139.71 164 CYS F O 1
ATOM 15009 N N . TYR F 1 165 ? 108.400 151.307 161.578 1.00 140.17 165 TYR F N 1
ATOM 15010 C CA . TYR F 1 165 ? 107.806 150.013 161.893 1.00 140.17 165 TYR F CA 1
ATOM 15011 C C . TYR F 1 165 ? 108.375 149.425 163.179 1.00 140.17 165 TYR F C 1
ATOM 15012 O O . TYR F 1 165 ? 107.667 148.698 163.887 1.00 140.17 165 TYR F O 1
ATOM 15021 N N . HIS F 1 166 ? 109.623 149.748 163.524 1.00 141.61 166 HIS F N 1
ATOM 15022 C CA . HIS F 1 166 ? 110.111 149.404 164.858 1.00 141.61 166 HIS F CA 1
ATOM 15023 C C . HIS F 1 166 ? 109.296 150.119 165.933 1.00 141.61 166 HIS F C 1
ATOM 15024 O O . HIS F 1 166 ? 108.950 149.528 166.964 1.00 141.61 166 HIS F O 1
ATOM 15031 N N . ARG F 1 167 ? 108.973 151.393 165.700 1.00 142.31 167 ARG F N 1
ATOM 15032 C CA . ARG F 1 167 ? 108.100 152.124 166.612 1.00 142.31 167 ARG F CA 1
ATOM 15033 C C . ARG F 1 167 ? 106.717 151.495 166.676 1.00 142.31 167 ARG F C 1
ATOM 15034 O O . ARG F 1 167 ? 106.088 151.472 167.737 1.00 142.31 167 ARG F O 1
ATOM 15042 N N . ALA F 1 168 ? 106.207 151.020 165.540 1.00 144.88 168 ALA F N 1
ATOM 15043 C CA . ALA F 1 168 ? 104.921 150.330 165.543 1.00 144.88 168 ALA F CA 1
ATOM 15044 C C . ALA F 1 168 ? 104.980 149.080 166.410 1.00 144.88 168 ALA F C 1
ATOM 15045 O O . ALA F 1 168 ? 104.056 148.803 167.185 1.00 144.88 168 ALA F O 1
ATOM 15047 N N . ALA F 1 169 ? 106.064 148.312 166.289 1.00 147.49 169 ALA F N 1
ATOM 15048 C CA . ALA F 1 169 ? 106.238 147.147 167.148 1.00 147.49 169 ALA F CA 1
ATOM 15049 C C . ALA F 1 169 ? 106.259 147.553 168.615 1.00 147.49 169 ALA F C 1
ATOM 15050 O O . ALA F 1 169 ? 105.634 146.900 169.460 1.00 147.49 169 ALA F O 1
ATOM 15052 N N . GLU F 1 170 ? 106.966 148.638 168.935 1.00 149.42 170 GLU F N 1
ATOM 15053 C CA . GLU F 1 170 ? 107.010 149.112 170.315 1.00 149.42 170 GLU F CA 1
ATOM 15054 C C . GLU F 1 170 ? 105.625 149.521 170.807 1.00 149.42 170 GLU F C 1
ATOM 15055 O O . GLU F 1 170 ? 105.243 149.212 171.942 1.00 149.42 170 GLU F O 1
ATOM 15061 N N . GLY F 1 171 ? 104.858 150.217 169.964 1.00 152.10 171 GLY F N 1
ATOM 15062 C CA . GLY F 1 171 ? 103.598 150.802 170.387 1.00 152.10 171 GLY F CA 1
ATOM 15063 C C . GLY F 1 171 ? 102.428 149.846 170.417 1.00 152.10 171 GLY F C 1
ATOM 15064 O O . GLY F 1 171 ? 101.441 150.121 171.106 1.00 152.10 171 GLY F O 1
ATOM 15065 N N . ARG F 1 172 ? 102.501 148.736 169.679 1.00 150.22 172 ARG F N 1
ATOM 15066 C CA . ARG F 1 172 ? 101.437 147.742 169.776 1.00 150.22 172 ARG F CA 1
ATOM 15067 C C . ARG F 1 172 ? 101.450 147.012 171.114 1.00 150.22 172 ARG F C 1
ATOM 15068 O O . ARG F 1 172 ? 100.416 146.471 171.519 1.00 150.22 172 ARG F O 1
ATOM 15076 N N . ALA F 1 173 ? 102.589 146.988 171.806 1.00 152.84 173 ALA F N 1
ATOM 15077 C CA . ALA F 1 173 ? 102.675 146.250 173.064 1.00 152.84 173 ALA F CA 1
ATOM 15078 C C . ALA F 1 173 ? 101.708 146.767 174.121 1.00 152.84 173 ALA F C 1
ATOM 15079 O O . ALA F 1 173 ? 100.969 145.953 174.699 1.00 152.84 173 ALA F O 1
ATOM 15081 N N . PRO F 1 174 ? 101.652 148.068 174.430 1.00 154.82 174 PRO F N 1
ATOM 15082 C CA . PRO F 1 174 ? 100.722 148.534 175.473 1.00 154.82 174 PRO F CA 1
ATOM 15083 C C . PRO F 1 174 ? 99.252 148.380 175.113 1.00 154.82 174 PRO F C 1
ATOM 15084 O O . PRO F 1 174 ? 98.405 148.489 176.010 1.00 154.82 174 PRO F O 1
ATOM 15088 N N . LYS F 1 175 ? 98.918 148.150 173.842 1.00 155.08 175 LYS F N 1
ATOM 15089 C CA . LYS F 1 175 ? 97.512 148.058 173.461 1.00 155.08 175 LYS F CA 1
ATOM 15090 C C . LYS F 1 175 ? 96.836 146.854 174.108 1.00 155.08 175 LYS F C 1
ATOM 15091 O O . LYS F 1 175 ? 95.685 146.947 174.549 1.00 155.08 175 LYS F O 1
ATOM 15097 N N . ILE F 1 176 ? 97.527 145.714 174.171 1.00 155.45 176 ILE F N 1
ATOM 15098 C CA . ILE F 1 176 ? 96.937 144.535 174.801 1.00 155.45 176 ILE F CA 1
ATOM 15099 C C . ILE F 1 176 ? 96.714 144.789 176.285 1.00 155.45 176 ILE F C 1
ATOM 15100 O O . ILE F 1 176 ? 95.685 144.399 176.851 1.00 155.45 176 ILE F O 1
ATOM 15105 N N . GLU F 1 177 ? 97.679 145.437 176.942 1.00 155.14 177 GLU F N 1
ATOM 15106 C CA . GLU F 1 177 ? 97.510 145.765 178.352 1.00 155.14 177 GLU F CA 1
ATOM 15107 C C . GLU F 1 177 ? 96.321 146.693 178.554 1.00 155.14 177 GLU F C 1
ATOM 15108 O O . GLU F 1 177 ? 95.544 146.521 179.499 1.00 155.14 177 GLU F O 1
ATOM 15114 N N . LYS F 1 178 ? 96.157 147.680 177.671 1.00 155.88 178 LYS F N 1
ATOM 15115 C CA . LYS F 1 178 ? 95.006 148.573 177.773 1.00 155.88 178 LYS F CA 1
ATOM 15116 C C . LYS F 1 178 ? 93.702 147.805 177.595 1.00 155.88 178 LYS F C 1
ATOM 15117 O O . LYS F 1 178 ? 92.730 148.030 178.327 1.00 155.88 178 LYS F O 1
ATOM 15123 N N . GLN F 1 179 ? 93.663 146.892 176.621 1.00 155.88 179 GLN F N 1
ATOM 15124 C CA . GLN F 1 179 ? 92.452 146.113 176.386 1.00 155.88 179 GLN F CA 1
ATOM 15125 C C . GLN F 1 179 ? 92.102 145.261 177.599 1.00 155.88 179 GLN F C 1
ATOM 15126 O O . GLN F 1 179 ? 90.936 145.193 178.004 1.00 155.88 179 GLN F O 1
ATOM 15132 N N . ILE F 1 180 ? 93.099 144.601 178.192 1.00 154.89 180 ILE F N 1
ATOM 15133 C CA . ILE F 1 180 ? 92.840 143.808 179.390 1.00 154.89 180 ILE F CA 1
ATOM 15134 C C . ILE F 1 180 ? 92.415 144.706 180.544 1.00 154.89 180 ILE F C 1
ATOM 15135 O O . ILE F 1 180 ? 91.576 144.315 181.366 1.00 154.89 180 ILE F O 1
ATOM 15140 N N . GLN F 1 181 ? 92.976 145.914 180.632 1.00 157.47 181 GLN F N 1
ATOM 15141 C CA . GLN F 1 181 ? 92.528 146.863 181.645 1.00 157.47 181 GLN F CA 1
ATOM 15142 C C . GLN F 1 181 ? 91.049 147.176 181.473 1.00 157.47 181 GLN F C 1
ATOM 15143 O O . GLN F 1 181 ? 90.302 147.245 182.456 1.00 157.47 181 GLN F O 1
ATOM 15149 N N . SER F 1 182 ? 90.607 147.368 180.228 1.00 156.91 182 SER F N 1
ATOM 15150 C CA . SER F 1 182 ? 89.180 147.539 179.982 1.00 156.91 182 SER F CA 1
ATOM 15151 C C . SER F 1 182 ? 88.392 146.318 180.436 1.00 156.91 182 SER F C 1
ATOM 15152 O O . SER F 1 182 ? 87.236 146.446 180.856 1.00 156.91 182 SER F O 1
ATOM 15155 N N . LYS F 1 183 ? 88.995 145.135 180.359 1.00 154.83 183 LYS F N 1
ATOM 15156 C CA . LYS F 1 183 ? 88.349 143.905 180.803 1.00 154.83 183 LYS F CA 1
ATOM 15157 C C . LYS F 1 183 ? 88.781 143.546 182.221 1.00 154.83 183 LYS F C 1
ATOM 15158 O O . LYS F 1 183 ? 87.951 143.434 183.123 1.00 154.83 183 LYS F O 1
ATOM 15164 N N . GLU F 1 189 ? 81.621 153.027 172.189 1.00 157.27 189 GLU F N 1
ATOM 15165 C CA . GLU F 1 189 ? 82.132 151.683 171.945 1.00 157.27 189 GLU F CA 1
ATOM 15166 C C . GLU F 1 189 ? 83.496 151.502 172.601 1.00 157.27 189 GLU F C 1
ATOM 15167 O O . GLU F 1 189 ? 84.349 152.388 172.535 1.00 157.27 189 GLU F O 1
ATOM 15173 N N . ARG F 1 190 ? 83.698 150.346 173.235 1.00 157.19 190 ARG F N 1
ATOM 15174 C CA . ARG F 1 190 ? 84.960 150.090 173.921 1.00 157.19 190 ARG F CA 1
ATOM 15175 C C . ARG F 1 190 ? 86.127 150.101 172.943 1.00 157.19 190 ARG F C 1
ATOM 15176 O O . ARG F 1 190 ? 87.118 150.814 173.144 1.00 157.19 190 ARG F O 1
ATOM 15184 N N . GLU F 1 191 ? 86.028 149.315 171.869 1.00 157.64 191 GLU F N 1
ATOM 15185 C CA . GLU F 1 191 ? 87.116 149.262 170.901 1.00 157.64 191 GLU F CA 1
ATOM 15186 C C . GLU F 1 191 ? 87.321 150.617 170.236 1.00 157.64 191 GLU F C 1
ATOM 15187 O O . GLU F 1 191 ? 88.459 151.067 170.065 1.00 157.64 191 GLU F O 1
ATOM 15193 N N . LYS F 1 192 ? 86.229 151.282 169.855 1.00 158.16 192 LYS F N 1
ATOM 15194 C CA . LYS F 1 192 ? 86.351 152.564 169.169 1.00 158.16 192 LYS F CA 1
ATOM 15195 C C . LYS F 1 192 ? 87.007 153.605 170.067 1.00 158.16 192 LYS F C 1
ATOM 15196 O O . LYS F 1 192 ? 87.908 154.334 169.637 1.00 158.16 192 LYS F O 1
ATOM 15202 N N . ARG F 1 193 ? 86.570 153.687 171.327 1.00 157.66 193 ARG F N 1
ATOM 15203 C CA . ARG F 1 193 ? 87.152 154.671 172.234 1.00 157.66 193 ARG F CA 1
ATOM 15204 C C . ARG F 1 193 ? 88.606 154.338 172.544 1.00 157.66 193 ARG F C 1
ATOM 15205 O O . ARG F 1 193 ? 89.442 155.241 172.669 1.00 157.66 193 ARG F O 1
ATOM 15213 N N . GLU F 1 194 ? 88.931 153.047 172.664 1.00 156.89 194 GLU F N 1
ATOM 15214 C CA . GLU F 1 194 ? 90.322 152.659 172.868 1.00 156.89 194 GLU F CA 1
ATOM 15215 C C . GLU F 1 194 ? 91.188 153.090 171.692 1.00 156.89 194 GLU F C 1
ATOM 15216 O O . GLU F 1 194 ? 92.283 153.633 171.881 1.00 156.89 194 GLU F O 1
ATOM 15222 N N . ILE F 1 195 ? 90.710 152.867 170.466 1.00 156.28 195 ILE F N 1
ATOM 15223 C CA . ILE F 1 195 ? 91.475 153.275 169.290 1.00 156.28 195 ILE F CA 1
ATOM 15224 C C . ILE F 1 195 ? 91.624 154.791 169.251 1.00 156.28 195 ILE F C 1
ATOM 15225 O O . ILE F 1 195 ? 92.692 155.314 168.913 1.00 156.28 195 ILE F O 1
ATOM 15230 N N . ILE F 1 196 ? 90.559 155.521 169.589 1.00 158.35 196 ILE F N 1
ATOM 15231 C CA . ILE F 1 196 ? 90.625 156.981 169.559 1.00 158.35 196 ILE F CA 1
ATOM 15232 C C . ILE F 1 196 ? 91.664 157.485 170.554 1.00 158.35 196 ILE F C 1
ATOM 15233 O O . ILE F 1 196 ? 92.519 158.316 170.219 1.00 158.35 196 ILE F O 1
ATOM 15238 N N . GLU F 1 197 ? 91.607 156.994 171.795 1.00 156.77 197 GLU F N 1
ATOM 15239 C CA . GLU F 1 197 ? 92.555 157.460 172.802 1.00 156.77 197 GLU F CA 1
ATOM 15240 C C . GLU F 1 197 ? 93.978 157.056 172.439 1.00 156.77 197 GLU F C 1
ATOM 15241 O O . GLU F 1 197 ? 94.925 157.816 172.675 1.00 156.77 197 GLU F O 1
ATOM 15247 N N . ASN F 1 198 ? 94.153 155.865 171.859 1.00 156.36 198 ASN F N 1
ATOM 15248 C CA . ASN F 1 198 ? 95.477 155.457 171.404 1.00 156.36 198 ASN F CA 1
ATOM 15249 C C . ASN F 1 198 ? 95.995 156.407 170.334 1.00 156.36 198 ASN F C 1
ATOM 15250 O O . ASN F 1 198 ? 97.155 156.829 170.370 1.00 156.36 198 ASN F O 1
ATOM 15255 N N . ALA F 1 199 ? 95.142 156.768 169.376 1.00 156.39 199 ALA F N 1
ATOM 15256 C CA . ALA F 1 199 ? 95.560 157.704 168.340 1.00 156.39 199 ALA F CA 1
ATOM 15257 C C . ALA F 1 199 ? 95.954 159.043 168.947 1.00 156.39 199 ALA F C 1
ATOM 15258 O O . ALA F 1 199 ? 96.948 159.653 168.535 1.00 156.39 199 ALA F O 1
ATOM 15260 N N . GLU F 1 200 ? 95.187 159.517 169.930 1.00 157.85 200 GLU F N 1
ATOM 15261 C CA . GLU F 1 200 ? 95.499 160.805 170.544 1.00 157.85 200 GLU F CA 1
ATOM 15262 C C . GLU F 1 200 ? 96.830 160.760 171.290 1.00 157.85 200 GLU F C 1
ATOM 15263 O O . GLU F 1 200 ? 97.649 161.679 171.167 1.00 157.85 200 GLU F O 1
ATOM 15269 N N . LYS F 1 201 ? 97.068 159.703 172.067 1.00 157.17 201 LYS F N 1
ATOM 15270 C CA . LYS F 1 201 ? 98.181 159.680 173.011 1.00 157.17 201 LYS F CA 1
ATOM 15271 C C . LYS F 1 201 ? 99.415 158.941 172.502 1.00 157.17 201 LYS F C 1
ATOM 15272 O O . LYS F 1 201 ? 100.410 158.865 173.231 1.00 157.17 201 LYS F O 1
ATOM 15278 N N . GLU F 1 202 ? 99.391 158.404 171.283 1.00 152.01 202 GLU F N 1
ATOM 15279 C CA . GLU F 1 202 ? 100.491 157.573 170.805 1.00 152.01 202 GLU F CA 1
ATOM 15280 C C . GLU F 1 202 ? 101.559 158.353 170.050 1.00 152.01 202 GLU F C 1
ATOM 15281 O O . GLU F 1 202 ? 102.666 157.834 169.866 1.00 152.01 202 GLU F O 1
ATOM 15287 N N . LYS F 1 203 ? 101.268 159.579 169.624 1.00 147.82 203 LYS F N 1
ATOM 15288 C CA . LYS F 1 203 ? 102.199 160.328 168.788 1.00 147.82 203 LYS F CA 1
ATOM 15289 C C . LYS F 1 203 ? 103.582 160.377 169.426 1.00 147.82 203 LYS F C 1
ATOM 15290 O O . LYS F 1 203 ? 103.768 160.974 170.491 1.00 147.82 203 LYS F O 1
ATOM 15296 N N . SER F 1 204 ? 104.544 159.747 168.768 1.00 143.36 204 SER F N 1
ATOM 15297 C CA . SER F 1 204 ? 105.930 159.663 169.202 1.00 143.36 204 SER F CA 1
ATOM 15298 C C . SER F 1 204 ? 106.753 160.781 168.579 1.00 143.36 204 SER F C 1
ATOM 15299 O O . SER F 1 204 ? 106.304 161.467 167.657 1.00 143.36 204 SER F O 1
ATOM 15302 N N . PRO F 1 205 ? 107.977 161.004 169.069 1.00 143.65 205 PRO F N 1
ATOM 15303 C CA . PRO F 1 205 ? 108.825 162.035 168.437 1.00 143.65 205 PRO F CA 1
ATOM 15304 C C . PRO F 1 205 ? 109.097 161.761 166.968 1.00 143.65 205 PRO F C 1
ATOM 15305 O O . PRO F 1 205 ? 108.873 162.634 166.116 1.00 143.65 205 PRO F O 1
ATOM 15309 N N . GLU F 1 206 ? 109.582 160.561 166.642 1.00 141.17 206 GLU F N 1
ATOM 15310 C CA . GLU F 1 206 ? 109.791 160.214 165.244 1.00 141.17 206 GLU F CA 1
ATOM 15311 C C . GLU F 1 206 ? 108.488 160.226 164.458 1.00 141.17 206 GLU F C 1
ATOM 15312 O O . GLU F 1 206 ? 108.515 160.394 163.236 1.00 141.17 206 GLU F O 1
ATOM 15318 N N . GLN F 1 207 ? 107.346 160.054 165.127 1.00 143.18 207 GLN F N 1
ATOM 15319 C CA . GLN F 1 207 ? 106.068 160.205 164.438 1.00 143.18 207 GLN F CA 1
ATOM 15320 C C . GLN F 1 207 ? 105.877 161.640 163.963 1.00 143.18 207 GLN F C 1
ATOM 15321 O O . GLN F 1 207 ? 105.443 161.877 162.829 1.00 143.18 207 GLN F O 1
ATOM 15327 N N . ASN F 1 208 ? 106.209 162.615 164.814 1.00 141.57 208 ASN F N 1
ATOM 15328 C CA . ASN F 1 208 ? 106.197 164.007 164.378 1.00 141.57 208 ASN F CA 1
ATOM 15329 C C . ASN F 1 208 ? 107.236 164.253 163.293 1.00 141.57 208 ASN F C 1
ATOM 15330 O O . ASN F 1 208 ? 107.004 165.060 162.386 1.00 141.57 208 ASN F O 1
ATOM 15335 N N . LEU F 1 209 ? 108.385 163.581 163.375 1.00 141.03 209 LEU F N 1
ATOM 15336 C CA . LEU F 1 209 ? 109.364 163.660 162.295 1.00 141.03 209 LEU F CA 1
ATOM 15337 C C . LEU F 1 209 ? 108.743 163.230 160.970 1.00 141.03 209 LEU F C 1
ATOM 15338 O O . LEU F 1 209 ? 108.877 163.919 159.952 1.00 141.03 209 LEU F O 1
ATOM 15343 N N . PHE F 1 210 ? 108.056 162.086 160.973 1.00 136.50 210 PHE F N 1
ATOM 15344 C CA . PHE F 1 210 ? 107.390 161.605 159.766 1.00 136.50 210 PHE F CA 1
ATOM 15345 C C . PHE F 1 210 ? 106.344 162.599 159.282 1.00 136.50 210 PHE F C 1
ATOM 15346 O O . PHE F 1 210 ? 106.242 162.869 158.079 1.00 136.50 210 PHE F O 1
ATOM 15354 N N . GLU F 1 211 ? 105.542 163.136 160.202 1.00 136.85 211 GLU F N 1
ATOM 15355 C CA . GLU F 1 211 ? 104.489 164.067 159.809 1.00 136.85 211 GLU F CA 1
ATOM 15356 C C . GLU F 1 211 ? 105.079 165.303 159.142 1.00 136.85 211 GLU F C 1
ATOM 15357 O O . GLU F 1 211 ? 104.615 165.733 158.079 1.00 136.85 211 GLU F O 1
ATOM 15363 N N . LYS F 1 212 ? 106.112 165.886 159.755 1.00 135.65 212 LYS F N 1
ATOM 15364 C CA . LYS F 1 212 ? 106.741 167.070 159.180 1.00 135.65 212 LYS F CA 1
ATOM 15365 C C . LYS F 1 212 ? 107.389 166.753 157.839 1.00 135.65 212 LYS F C 1
ATOM 15366 O O . LYS F 1 212 ? 107.301 167.547 156.893 1.00 135.65 212 LYS F O 1
ATOM 15372 N N . TYR F 1 213 ? 108.048 165.596 157.735 1.00 130.63 213 TYR F N 1
ATOM 15373 C CA . TYR F 1 213 ? 108.671 165.213 156.474 1.00 130.63 213 TYR F CA 1
ATOM 15374 C C . TYR F 1 213 ? 107.632 165.104 155.367 1.00 130.63 213 TYR F C 1
ATOM 15375 O O . TYR F 1 213 ? 107.821 165.634 154.266 1.00 130.63 213 TYR F O 1
ATOM 15384 N N . LEU F 1 214 ? 106.521 164.421 155.645 1.00 130.42 214 LEU F N 1
ATOM 15385 C CA . LEU F 1 214 ? 105.475 164.279 154.639 1.00 130.42 214 LEU F CA 1
ATOM 15386 C C . LEU F 1 214 ? 104.877 165.631 154.274 1.00 130.42 214 LEU F C 1
ATOM 15387 O O . LEU F 1 214 ? 104.617 165.905 153.097 1.00 130.42 214 LEU F O 1
ATOM 15392 N N . GLU F 1 215 ? 104.652 166.490 155.271 1.00 131.97 215 GLU F N 1
ATOM 15393 C CA . GLU F 1 215 ? 104.070 167.798 154.992 1.00 131.97 215 GLU F CA 1
ATOM 15394 C C . GLU F 1 215 ? 104.984 168.626 154.098 1.00 131.97 215 GLU F C 1
ATOM 15395 O O . GLU F 1 215 ? 104.514 169.303 153.176 1.00 131.97 215 GLU F O 1
ATOM 15401 N N . ARG F 1 216 ? 106.294 168.586 154.353 1.00 131.25 216 ARG F N 1
ATOM 15402 C CA . ARG F 1 216 ? 107.219 169.358 153.530 1.00 131.25 216 ARG F CA 1
ATOM 15403 C C . ARG F 1 216 ? 107.398 168.749 152.143 1.00 131.25 216 ARG F C 1
ATOM 15404 O O . ARG F 1 216 ? 107.580 169.488 151.170 1.00 131.25 216 ARG F O 1
ATOM 15412 N N . ARG F 1 217 ? 107.350 167.419 152.027 1.00 123.24 217 ARG F N 1
ATOM 15413 C CA . ARG F 1 217 ? 107.479 166.793 150.714 1.00 123.24 217 ARG F CA 1
ATOM 15414 C C . ARG F 1 217 ? 106.247 167.052 149.856 1.00 123.24 217 ARG F C 1
ATOM 15415 O O . ARG F 1 217 ? 106.360 167.234 148.639 1.00 123.24 217 ARG F O 1
ATOM 15423 N N . GLY F 1 218 ? 105.062 167.074 150.470 1.00 123.17 218 GLY F N 1
ATOM 15424 C CA . GLY F 1 218 ? 103.844 167.253 149.699 1.00 123.17 218 GLY F CA 1
ATOM 15425 C C . GLY F 1 218 ? 103.823 168.540 148.898 1.00 123.17 218 GLY F C 1
ATOM 15426 O O . GLY F 1 218 ? 103.171 168.614 147.853 1.00 123.17 218 GLY F O 1
ATOM 15427 N N . ARG F 1 219 ? 104.531 169.567 149.369 1.00 126.04 219 ARG F N 1
ATOM 15428 C CA . ARG F 1 219 ? 104.590 170.856 148.692 1.00 126.04 219 ARG F CA 1
ATOM 15429 C C . ARG F 1 219 ? 105.933 171.083 148.005 1.00 126.04 219 ARG F C 1
ATOM 15430 O O . ARG F 1 219 ? 106.309 172.231 147.748 1.00 126.04 219 ARG F O 1
ATOM 15438 N N . SER F 1 220 ? 106.664 170.009 147.704 1.00 120.16 220 SER F N 1
ATOM 15439 C CA . SER F 1 220 ? 107.947 170.076 147.002 1.00 120.16 220 SER F CA 1
ATOM 15440 C C . SER F 1 220 ? 107.876 169.084 145.845 1.00 120.16 220 SER F C 1
ATOM 15441 O O . SER F 1 220 ? 108.304 167.935 145.973 1.00 120.16 220 SER F O 1
ATOM 15444 N N . ASN F 1 221 ? 107.350 169.543 144.707 1.00 109.74 221 ASN F N 1
ATOM 15445 C CA . ASN F 1 221 ? 107.066 168.688 143.560 1.00 109.74 221 ASN F CA 1
ATOM 15446 C C . ASN F 1 221 ? 108.249 168.566 142.606 1.00 109.74 221 ASN F C 1
ATOM 15447 O O . ASN F 1 221 ? 108.050 168.330 141.407 1.00 109.74 221 ASN F O 1
ATOM 15452 N N . PHE F 1 222 ? 109.478 168.723 143.102 1.00 109.22 222 PHE F N 1
ATOM 15453 C CA . PHE F 1 222 ? 110.637 168.715 142.215 1.00 109.22 222 PHE F CA 1
ATOM 15454 C C . PHE F 1 222 ? 110.767 167.386 141.479 1.00 109.22 222 PHE F C 1
ATOM 15455 O O . PHE F 1 222 ? 110.914 167.356 140.252 1.00 109.22 222 PHE F O 1
ATOM 15463 N N . LEU F 1 223 ? 110.723 166.272 142.213 1.00 109.46 223 LEU F N 1
ATOM 15464 C CA . LEU F 1 223 ? 110.950 164.976 141.581 1.00 109.46 223 LEU F CA 1
ATOM 15465 C C . LEU F 1 223 ? 109.782 164.583 140.684 1.00 109.46 223 LEU F C 1
ATOM 15466 O O . LEU F 1 223 ? 109.983 163.963 139.634 1.00 109.46 223 LEU F O 1
ATOM 15471 N N . ALA F 1 224 ? 108.554 164.927 141.080 1.00 108.15 224 ALA F N 1
ATOM 15472 C CA . ALA F 1 224 ? 107.418 164.714 140.190 1.00 108.15 224 ALA F CA 1
ATOM 15473 C C . ALA F 1 224 ? 107.567 165.542 138.922 1.00 108.15 224 ALA F C 1
ATOM 15474 O O . ALA F 1 224 ? 107.289 165.060 137.816 1.00 108.15 224 ALA F O 1
ATOM 15476 N N . LYS F 1 225 ? 108.009 166.793 139.065 1.00 104.30 225 LYS F N 1
ATOM 15477 C CA . LYS F 1 225 ? 108.299 167.618 137.899 1.00 104.30 225 LYS F CA 1
ATOM 15478 C C . LYS F 1 225 ? 109.302 166.927 136.988 1.00 104.30 225 LYS F C 1
ATOM 15479 O O . LYS F 1 225 ? 109.109 166.856 135.771 1.00 104.30 225 LYS F O 1
ATOM 15485 N N . LEU F 1 226 ? 110.383 166.402 137.568 1.00 100.82 226 LEU F N 1
ATOM 15486 C CA . LEU F 1 226 ? 111.431 165.784 136.763 1.00 100.82 226 LEU F CA 1
ATOM 15487 C C . LEU F 1 226 ? 110.930 164.527 136.061 1.00 100.82 226 LEU F C 1
ATOM 15488 O O . LEU F 1 226 ? 111.249 164.297 134.890 1.00 100.82 226 LEU F O 1
ATOM 15493 N N . TYR F 1 227 ? 110.153 163.698 136.759 1.00 98.24 227 TYR F N 1
ATOM 15494 C CA . TYR F 1 227 ? 109.640 162.474 136.151 1.00 98.24 227 TYR F CA 1
ATOM 15495 C C . TYR F 1 227 ? 108.679 162.788 135.010 1.00 98.24 227 TYR F C 1
ATOM 15496 O O . TYR F 1 227 ? 108.771 162.202 133.918 1.00 98.24 227 TYR F O 1
ATOM 15505 N N . LEU F 1 228 ? 107.741 163.708 135.246 1.00 95.00 228 LEU F N 1
ATOM 15506 C CA . LEU F 1 228 ? 106.820 164.098 134.188 1.00 95.00 228 LEU F CA 1
ATOM 15507 C C . LEU F 1 228 ? 107.576 164.698 133.013 1.00 95.00 228 LEU F C 1
ATOM 15508 O O . LEU F 1 228 ? 107.244 164.435 131.853 1.00 95.00 228 LEU F O 1
ATOM 15513 N N . ALA F 1 229 ? 108.604 165.503 133.294 1.00 93.92 229 ALA F N 1
ATOM 15514 C CA . ALA F 1 229 ? 109.407 166.076 132.223 1.00 93.92 229 ALA F CA 1
ATOM 15515 C C . ALA F 1 229 ? 110.107 164.990 131.422 1.00 93.92 229 ALA F C 1
ATOM 15516 O O . ALA F 1 229 ? 110.140 165.047 130.191 1.00 93.92 229 ALA F O 1
ATOM 15518 N N . ARG F 1 230 ? 110.664 163.985 132.100 1.00 90.05 230 ARG F N 1
ATOM 15519 C CA . ARG F 1 230 ? 111.343 162.907 131.388 1.00 90.05 230 ARG F CA 1
ATOM 15520 C C . ARG F 1 230 ? 110.383 162.181 130.456 1.00 90.05 230 ARG F C 1
ATOM 15521 O O . ARG F 1 230 ? 110.694 161.945 129.283 1.00 90.05 230 ARG F O 1
ATOM 15529 N N . HIS F 1 231 ? 109.207 161.807 130.964 1.00 88.93 231 HIS F N 1
ATOM 15530 C CA . HIS F 1 231 ? 108.300 161.016 130.135 1.00 88.93 231 HIS F CA 1
ATOM 15531 C C . HIS F 1 231 ? 107.699 161.857 129.011 1.00 88.93 231 HIS F C 1
ATOM 15532 O O . HIS F 1 231 ? 107.541 161.373 127.881 1.00 88.93 231 HIS F O 1
ATOM 15539 N N . VAL F 1 232 ? 107.385 163.125 129.286 1.00 85.70 232 VAL F N 1
ATOM 15540 C CA . VAL F 1 232 ? 106.893 164.005 128.233 1.00 85.70 232 VAL F CA 1
ATOM 15541 C C . VAL F 1 232 ? 107.972 164.237 127.186 1.00 85.70 232 VAL F C 1
ATOM 15542 O O . VAL F 1 232 ? 107.673 164.366 125.994 1.00 85.70 232 VAL F O 1
ATOM 15546 N N . LEU F 1 233 ? 109.236 164.305 127.607 1.00 82.46 233 LEU F N 1
ATOM 15547 C CA . LEU F 1 233 ? 110.329 164.448 126.654 1.00 82.46 233 LEU F CA 1
ATOM 15548 C C . LEU F 1 233 ? 110.472 163.200 125.798 1.00 82.46 233 LEU F C 1
ATOM 15549 O O . LEU F 1 233 ? 110.740 163.295 124.597 1.00 82.46 233 LEU F O 1
ATOM 15554 N N . ILE F 1 234 ? 110.304 162.021 126.397 1.00 80.90 234 ILE F N 1
ATOM 15555 C CA . ILE F 1 234 ? 110.311 160.791 125.609 1.00 80.90 234 ILE F CA 1
ATOM 15556 C C . ILE F 1 234 ? 109.214 160.844 124.556 1.00 80.90 234 ILE F C 1
ATOM 15557 O O . ILE F 1 234 ? 109.436 160.525 123.383 1.00 80.90 234 ILE F O 1
ATOM 15562 N N . LEU F 1 235 ? 108.013 161.263 124.960 1.00 79.41 235 LEU F N 1
ATOM 15563 C CA . LEU F 1 235 ? 106.903 161.350 124.013 1.00 79.41 235 LEU F CA 1
ATOM 15564 C C . LEU F 1 235 ? 107.212 162.336 122.889 1.00 79.41 235 LEU F C 1
ATOM 15565 O O . LEU F 1 235 ? 107.033 162.028 121.703 1.00 79.41 235 LEU F O 1
ATOM 15570 N N . LEU F 1 236 ? 107.685 163.531 123.246 1.00 78.14 236 LEU F N 1
ATOM 15571 C CA . LEU F 1 236 ? 107.949 164.555 122.242 1.00 78.14 236 LEU F CA 1
ATOM 15572 C C . LEU F 1 236 ? 109.067 164.139 121.296 1.00 78.14 236 LEU F C 1
ATOM 15573 O O . LEU F 1 236 ? 108.985 164.400 120.091 1.00 78.14 236 LEU F O 1
ATOM 15578 N N . LEU F 1 237 ? 110.122 163.508 121.816 1.00 74.22 237 LEU F N 1
ATOM 15579 C CA . LEU F 1 237 ? 111.182 163.009 120.949 1.00 74.22 237 LEU F CA 1
ATOM 15580 C C . LEU F 1 237 ? 110.661 161.917 120.026 1.00 74.22 237 LEU F C 1
ATOM 15581 O O . LEU F 1 237 ? 110.992 161.899 118.836 1.00 74.22 237 LEU F O 1
ATOM 15586 N N . SER F 1 238 ? 109.840 161.003 120.551 1.00 72.03 238 SER F N 1
ATOM 15587 C CA . SER F 1 238 ? 109.237 159.978 119.706 1.00 72.03 238 SER F CA 1
ATOM 15588 C C . SER F 1 238 ? 108.359 160.594 118.629 1.00 72.03 238 SER F C 1
ATOM 15589 O O . SER F 1 238 ? 108.151 159.986 117.573 1.00 72.03 238 SER F O 1
ATOM 15592 N N . ALA F 1 239 ? 107.834 161.794 118.877 1.00 71.30 239 ALA F N 1
ATOM 15593 C CA . ALA F 1 239 ? 107.017 162.454 117.863 1.00 71.30 239 ALA F CA 1
ATOM 15594 C C . ALA F 1 239 ? 107.779 162.648 116.556 1.00 71.30 239 ALA F C 1
ATOM 15595 O O . ALA F 1 239 ? 107.164 162.702 115.485 1.00 71.30 239 ALA F O 1
ATOM 15597 N N . VAL F 1 240 ? 109.103 162.762 116.617 1.00 67.35 240 VAL F N 1
ATOM 15598 C CA . VAL F 1 240 ? 109.912 163.044 115.430 1.00 67.35 240 VAL F CA 1
ATOM 15599 C C . VAL F 1 240 ? 110.011 161.804 114.545 1.00 67.35 240 VAL F C 1
ATOM 15600 O O . VAL F 1 240 ? 109.544 161.833 113.395 1.00 67.35 240 VAL F O 1
ATOM 15604 N N . PRO F 1 241 ? 110.608 160.704 115.017 1.00 66.75 241 PRO F N 1
ATOM 15605 C CA . PRO F 1 241 ? 110.754 159.535 114.138 1.00 66.75 241 PRO F CA 1
ATOM 15606 C C . PRO F 1 241 ? 109.430 158.976 113.666 1.00 66.75 241 PRO F C 1
ATOM 15607 O O . PRO F 1 241 ? 109.356 158.464 112.546 1.00 66.75 241 PRO F O 1
ATOM 15611 N N . ILE F 1 242 ? 108.378 159.056 114.481 1.00 65.34 242 ILE F N 1
ATOM 15612 C CA . ILE F 1 242 ? 107.063 158.625 114.016 1.00 65.34 242 ILE F CA 1
ATOM 15613 C C . ILE F 1 242 ? 106.679 159.396 112.763 1.00 65.34 242 ILE F C 1
ATOM 15614 O O . ILE F 1 242 ? 106.312 158.810 111.737 1.00 65.34 242 ILE F O 1
ATOM 15619 N N . SER F 1 243 ? 106.784 160.724 112.819 1.00 62.93 243 SER F N 1
ATOM 15620 C CA . SER F 1 243 ? 106.418 161.544 111.670 1.00 62.93 243 SER F CA 1
ATOM 15621 C C . SER F 1 243 ? 107.306 161.235 110.473 1.00 62.93 243 SER F C 1
ATOM 15622 O O . SER F 1 243 ? 106.816 161.057 109.350 1.00 62.93 243 SER F O 1
ATOM 15625 N N . TYR F 1 244 ? 108.620 161.156 110.693 1.00 61.29 244 TYR F N 1
ATOM 15626 C CA . TYR F 1 244 ? 109.531 160.928 109.576 1.00 61.29 244 TYR F CA 1
ATOM 15627 C C . TYR F 1 244 ? 109.250 159.590 108.904 1.00 61.29 244 TYR F C 1
ATOM 15628 O O . TYR F 1 244 ? 109.114 159.514 107.678 1.00 61.29 244 TYR F O 1
ATOM 15637 N N . LEU F 1 245 ? 109.166 158.517 109.693 1.00 59.68 245 LEU F N 1
ATOM 15638 C CA . LEU F 1 245 ? 108.936 157.197 109.122 1.00 59.68 245 LEU F CA 1
ATOM 15639 C C . LEU F 1 245 ? 107.578 157.123 108.437 1.00 59.68 245 LEU F C 1
ATOM 15640 O O . LEU F 1 245 ? 107.459 156.548 107.349 1.00 59.68 245 LEU F O 1
ATOM 15645 N N . CYS F 1 246 ? 106.539 157.694 109.053 1.00 61.08 246 CYS F N 1
ATOM 15646 C CA . CYS F 1 246 ? 105.230 157.688 108.414 1.00 61.08 246 CYS F CA 1
ATOM 15647 C C . CYS F 1 246 ? 105.260 158.437 107.090 1.00 61.08 246 CYS F C 1
ATOM 15648 O O . CYS F 1 246 ? 104.561 158.053 106.146 1.00 61.08 246 CYS F O 1
ATOM 15651 N N . THR F 1 247 ? 106.059 159.502 106.998 1.00 61.03 247 THR F N 1
ATOM 15652 C CA . THR F 1 247 ? 106.239 160.187 105.725 1.00 61.03 247 THR F CA 1
ATOM 15653 C C . THR F 1 247 ? 107.115 159.398 104.762 1.00 61.03 247 THR F C 1
ATOM 15654 O O . THR F 1 247 ? 107.063 159.644 103.552 1.00 61.03 247 THR F O 1
ATOM 15658 N N . TYR F 1 248 ? 107.916 158.464 105.271 1.00 56.95 248 TYR F N 1
ATOM 15659 C CA . TYR F 1 248 ? 108.767 157.623 104.439 1.00 56.95 248 TYR F CA 1
ATOM 15660 C C . TYR F 1 248 ? 108.058 156.343 104.014 1.00 56.95 248 TYR F C 1
ATOM 15661 O O . TYR F 1 248 ? 108.166 155.930 102.855 1.00 56.95 248 TYR F O 1
ATOM 15670 N N . TYR F 1 249 ? 107.335 155.706 104.937 1.00 57.43 249 TYR F N 1
ATOM 15671 C CA . TYR F 1 249 ? 106.529 154.545 104.579 1.00 57.43 249 TYR F CA 1
ATOM 15672 C C . TYR F 1 249 ? 105.373 154.927 103.664 1.00 57.43 249 TYR F C 1
ATOM 15673 O O . TYR F 1 249 ? 104.909 154.097 102.875 1.00 57.43 249 TYR F O 1
ATOM 15682 N N . ALA F 1 250 ? 104.906 156.173 103.742 1.00 60.38 250 ALA F N 1
ATOM 15683 C CA . ALA F 1 250 ? 103.690 156.561 103.034 1.00 60.38 250 ALA F CA 1
ATOM 15684 C C . ALA F 1 250 ? 103.948 156.794 101.549 1.00 60.38 250 ALA F C 1
ATOM 15685 O O . ALA F 1 250 ? 103.324 156.157 100.694 1.00 60.38 250 ALA F O 1
ATOM 15687 N N . THR F 1 251 ? 104.866 157.701 101.222 1.00 60.54 251 THR F N 1
ATOM 15688 C CA . THR F 1 251 ? 105.045 158.162 99.850 1.00 60.54 251 THR F CA 1
ATOM 15689 C C . THR F 1 251 ? 106.316 157.640 99.198 1.00 60.54 251 THR F C 1
ATOM 15690 O O . THR F 1 251 ? 106.260 157.104 98.087 1.00 60.54 251 THR F O 1
ATOM 15694 N N . GLN F 1 252 ? 107.468 157.777 99.853 1.00 58.81 252 GLN F N 1
ATOM 15695 C CA . GLN F 1 252 ? 108.744 157.413 99.239 1.00 58.81 252 GLN F CA 1
ATOM 15696 C C . GLN F 1 252 ? 108.975 155.904 99.345 1.00 58.81 252 GLN F C 1
ATOM 15697 O O . GLN F 1 252 ? 109.821 155.416 100.093 1.00 58.81 252 GLN F O 1
ATOM 15703 N N . LYS F 1 253 ? 108.189 155.160 98.562 1.00 57.44 253 LYS F N 1
ATOM 15704 C CA . LYS F 1 253 ? 108.322 153.707 98.440 1.00 57.44 253 LYS F CA 1
ATOM 15705 C C . LYS F 1 253 ? 108.434 153.379 96.951 1.00 57.44 253 LYS F C 1
ATOM 15706 O O . LYS F 1 253 ? 107.448 153.047 96.290 1.00 57.44 253 LYS F O 1
ATOM 15712 N N . GLN F 1 254 ? 109.655 153.466 96.430 1.00 55.13 254 GLN F N 1
ATOM 15713 C CA . GLN F 1 254 ? 109.948 153.173 95.036 1.00 55.13 254 GLN F CA 1
ATOM 15714 C C . GLN F 1 254 ? 111.189 152.298 94.965 1.00 55.13 254 GLN F C 1
ATOM 15715 O O . GLN F 1 254 ? 112.167 152.536 95.679 1.00 55.13 254 GLN F O 1
ATOM 15721 N N . ASN F 1 255 ? 111.143 151.290 94.101 1.00 49.49 255 ASN F N 1
ATOM 15722 C CA . ASN F 1 255 ? 112.201 150.293 93.991 1.00 49.49 255 ASN F CA 1
ATOM 15723 C C . ASN F 1 255 ? 113.091 150.480 92.774 1.00 49.49 255 ASN F C 1
ATOM 15724 O O . ASN F 1 255 ? 114.308 150.320 92.877 1.00 49.49 255 ASN F O 1
ATOM 15729 N N . GLU F 1 256 ? 112.513 150.821 91.626 1.00 50.12 256 GLU F N 1
ATOM 15730 C CA . GLU F 1 256 ? 113.215 150.835 90.350 1.00 50.12 256 GLU F CA 1
ATOM 15731 C C . GLU F 1 256 ? 113.282 152.258 89.819 1.00 50.12 256 GLU F C 1
ATOM 15732 O O . GLU F 1 256 ? 112.304 153.005 89.920 1.00 50.12 256 GLU F O 1
ATOM 15738 N N . PHE F 1 257 ? 114.429 152.631 89.253 1.00 48.42 257 PHE F N 1
ATOM 15739 C CA . PHE F 1 257 ? 114.565 153.914 88.576 1.00 48.42 257 PHE F CA 1
ATOM 15740 C C . PHE F 1 257 ? 115.448 153.740 87.347 1.00 48.42 257 PHE F C 1
ATOM 15741 O O . PHE F 1 257 ? 115.905 152.638 87.035 1.00 48.42 257 PHE F O 1
ATOM 15749 N N . THR F 1 258 ? 115.677 154.840 86.634 1.00 48.72 258 THR F N 1
ATOM 15750 C CA . THR F 1 258 ? 116.486 154.844 85.420 1.00 48.72 258 THR F CA 1
ATOM 15751 C C . THR F 1 258 ? 117.458 156.013 85.496 1.00 48.72 258 THR F C 1
ATOM 15752 O O . THR F 1 258 ? 117.073 157.162 85.262 1.00 48.72 258 THR F O 1
ATOM 15756 N N . CYS F 1 259 ? 118.713 155.719 85.817 1.00 48.71 259 CYS F N 1
ATOM 15757 C CA . CYS F 1 259 ? 119.736 156.745 85.925 1.00 48.71 259 CYS F CA 1
ATOM 15758 C C . CYS F 1 259 ? 120.300 157.076 84.547 1.00 48.71 259 CYS F C 1
ATOM 15759 O O . CYS F 1 259 ? 120.120 156.336 83.578 1.00 48.71 259 CYS F O 1
ATOM 15762 N N . ALA F 1 260 ? 120.993 158.209 84.466 1.00 49.05 260 ALA F N 1
ATOM 15763 C CA . ALA F 1 260 ? 121.588 158.679 83.221 1.00 49.05 260 ALA F CA 1
ATOM 15764 C C . ALA F 1 260 ? 123.061 158.968 83.457 1.00 49.05 260 ALA F C 1
ATOM 15765 O O . ALA F 1 260 ? 123.401 159.851 84.250 1.00 49.05 260 ALA F O 1
ATOM 15767 N N . LEU F 1 261 ? 123.929 158.230 82.771 1.00 49.48 261 LEU F N 1
ATOM 15768 C CA . LEU F 1 261 ? 125.362 158.465 82.874 1.00 49.48 261 LEU F CA 1
ATOM 15769 C C . LEU F 1 261 ? 125.758 159.639 81.988 1.00 49.48 261 LEU F C 1
ATOM 15770 O O . LEU F 1 261 ? 125.232 159.808 80.885 1.00 49.48 261 LEU F O 1
ATOM 15775 N N . GLY F 1 262 ? 126.691 160.453 82.478 1.00 55.32 262 GLY F N 1
ATOM 15776 C CA . GLY F 1 262 ? 126.992 161.717 81.835 1.00 55.32 262 GLY F CA 1
ATOM 15777 C C . GLY F 1 262 ? 128.246 161.744 80.985 1.00 55.32 262 GLY F C 1
ATOM 15778 O O . GLY F 1 262 ? 128.231 162.294 79.880 1.00 55.32 262 GLY F O 1
ATOM 15779 N N . ALA F 1 263 ? 129.337 161.157 81.480 1.00 57.98 263 ALA F N 1
ATOM 15780 C CA . ALA F 1 263 ? 130.618 161.278 80.789 1.00 57.98 263 ALA F CA 1
ATOM 15781 C C . ALA F 1 263 ? 130.540 160.697 79.382 1.00 57.98 263 ALA F C 1
ATOM 15782 O O . ALA F 1 263 ? 130.695 161.415 78.388 1.00 57.98 263 ALA F O 1
ATOM 15784 N N . SER F 1 264 ? 130.290 159.395 79.281 1.00 63.53 264 SER F N 1
ATOM 15785 C CA . SER F 1 264 ? 130.165 158.721 77.995 1.00 63.53 264 SER F CA 1
ATOM 15786 C C . SER F 1 264 ? 131.377 158.985 77.109 1.00 63.53 264 SER F C 1
ATOM 15787 O O . SER F 1 264 ? 131.273 159.726 76.122 1.00 63.53 264 SER F O 1
ATOM 15790 N N . PRO F 1 265 ? 132.538 158.405 77.420 1.00 60.34 265 PRO F N 1
ATOM 15791 C CA . PRO F 1 265 ? 133.678 158.507 76.500 1.00 60.34 265 PRO F CA 1
ATOM 15792 C C . PRO F 1 265 ? 133.430 157.717 75.226 1.00 60.34 265 PRO F C 1
ATOM 15793 O O . PRO F 1 265 ? 132.335 157.180 75.034 1.00 60.34 265 PRO F O 1
ATOM 15797 N N . ASP F 1 266 ? 134.432 157.643 74.350 1.00 70.61 266 ASP F N 1
ATOM 15798 C CA . ASP F 1 266 ? 134.355 157.041 73.018 1.00 70.61 266 ASP F CA 1
ATOM 15799 C C . ASP F 1 266 ? 133.758 158.007 72.005 1.00 70.61 266 ASP F C 1
ATOM 15800 O O . ASP F 1 266 ? 133.427 157.588 70.885 1.00 70.61 266 ASP F O 1
ATOM 15805 N N . GLY F 1 267 ? 133.607 159.287 72.354 1.00 83.29 267 GLY F N 1
ATOM 15806 C CA . GLY F 1 267 ? 133.066 160.252 71.414 1.00 83.29 267 GLY F CA 1
ATOM 15807 C C . GLY F 1 267 ? 133.963 160.521 70.225 1.00 83.29 267 GLY F C 1
ATOM 15808 O O . GLY F 1 267 ? 133.475 160.985 69.189 1.00 83.29 267 GLY F O 1
ATOM 15809 N N . ALA F 1 268 ? 135.261 160.242 70.347 1.00 89.31 268 ALA F N 1
ATOM 15810 C CA . ALA F 1 268 ? 136.217 160.458 69.263 1.00 89.31 268 ALA F CA 1
ATOM 15811 C C . ALA F 1 268 ? 136.189 161.919 68.809 1.00 89.31 268 ALA F C 1
ATOM 15812 O O . ALA F 1 268 ? 135.815 162.246 67.681 1.00 89.31 268 ALA F O 1
ATOM 15814 N N . ALA F 1 269 ? 136.588 162.800 69.726 1.00 91.64 269 ALA F N 1
ATOM 15815 C CA . ALA F 1 269 ? 136.551 164.246 69.535 1.00 91.64 269 ALA F CA 1
ATOM 15816 C C . ALA F 1 269 ? 135.128 164.787 69.492 1.00 91.64 269 ALA F C 1
ATOM 15817 O O . ALA F 1 269 ? 134.907 165.918 69.048 1.00 91.64 269 ALA F O 1
ATOM 15819 N N . GLY F 1 270 ? 134.151 163.994 69.946 1.00 92.28 270 GLY F N 1
ATOM 15820 C CA . GLY F 1 270 ? 132.767 164.406 69.981 1.00 92.28 270 GLY F CA 1
ATOM 15821 C C . GLY F 1 270 ? 132.194 164.291 71.386 1.00 92.28 270 GLY F C 1
ATOM 15822 O O . GLY F 1 270 ? 132.846 163.803 72.317 1.00 92.28 270 GLY F O 1
ATOM 15823 N N . ALA F 1 271 ? 130.951 164.757 71.528 1.00 90.90 271 ALA F N 1
ATOM 15824 C CA . ALA F 1 271 ? 130.298 164.749 72.832 1.00 90.90 271 ALA F CA 1
ATOM 15825 C C . ALA F 1 271 ? 130.097 163.325 73.339 1.00 90.90 271 ALA F C 1
ATOM 15826 O O . ALA F 1 271 ? 130.488 162.988 74.463 1.00 90.90 271 ALA F O 1
ATOM 15828 N N . GLY F 1 272 ? 129.483 162.473 72.521 1.00 79.90 272 GLY F N 1
ATOM 15829 C CA . GLY F 1 272 ? 129.210 161.107 72.902 1.00 79.90 272 GLY F CA 1
ATOM 15830 C C . GLY F 1 272 ? 127.759 160.903 73.292 1.00 79.90 272 GLY F C 1
ATOM 15831 O O . GLY F 1 272 ? 127.038 161.857 73.602 1.00 79.90 272 GLY F O 1
ATOM 15832 N N . PRO F 1 273 ? 127.299 159.649 73.285 1.00 70.88 273 PRO F N 1
ATOM 15833 C CA . PRO F 1 273 ? 125.896 159.364 73.621 1.00 70.88 273 PRO F CA 1
ATOM 15834 C C . PRO F 1 273 ? 125.704 159.240 75.126 1.00 70.88 273 PRO F C 1
ATOM 15835 O O . PRO F 1 273 ? 126.387 158.455 75.787 1.00 70.88 273 PRO F O 1
ATOM 15839 N N . ALA F 1 274 ? 124.770 160.018 75.667 1.00 61.57 274 ALA F N 1
ATOM 15840 C CA . ALA F 1 274 ? 124.410 159.913 77.075 1.00 61.57 274 ALA F CA 1
ATOM 15841 C C . ALA F 1 274 ? 123.511 158.699 77.266 1.00 61.57 274 ALA F C 1
ATOM 15842 O O . ALA F 1 274 ? 122.392 158.659 76.743 1.00 61.57 274 ALA F O 1
ATOM 15844 N N . VAL F 1 275 ? 123.993 157.717 78.012 1.00 54.20 275 VAL F N 1
ATOM 15845 C CA . VAL F 1 275 ? 123.306 156.439 78.153 1.00 54.20 275 VAL F CA 1
ATOM 15846 C C . VAL F 1 275 ? 122.384 156.486 79.363 1.00 54.20 275 VAL F C 1
ATOM 15847 O O . VAL F 1 275 ? 122.670 157.135 80.376 1.00 54.20 275 VAL F O 1
ATOM 15851 N N . ARG F 1 276 ? 121.252 155.800 79.242 1.00 55.19 276 ARG F N 1
ATOM 15852 C CA . ARG F 1 276 ? 120.294 155.637 80.326 1.00 55.19 276 ARG F CA 1
ATOM 15853 C C . ARG F 1 276 ? 120.266 154.174 80.739 1.00 55.19 276 ARG F C 1
ATOM 15854 O O . ARG F 1 276 ? 120.055 153.291 79.901 1.00 55.19 276 ARG F O 1
ATOM 15862 N N . VAL F 1 277 ? 120.475 153.921 82.027 1.00 49.81 277 VAL F N 1
ATOM 15863 C CA . VAL F 1 277 ? 120.598 152.573 82.564 1.00 49.81 277 VAL F CA 1
ATOM 15864 C C . VAL F 1 277 ? 119.534 152.385 83.635 1.00 49.81 277 VAL F C 1
ATOM 15865 O O . VAL F 1 277 ? 119.432 153.195 84.564 1.00 49.81 277 VAL F O 1
ATOM 15869 N N . SER F 1 278 ? 118.750 151.318 83.507 1.00 48.80 278 SER F N 1
ATOM 15870 C CA . SER F 1 278 ? 117.690 151.010 84.458 1.00 48.80 278 SER F CA 1
ATOM 15871 C C . SER F 1 278 ? 118.278 150.238 85.631 1.00 48.80 278 SER F C 1
ATOM 15872 O O . SER F 1 278 ? 118.897 149.186 85.440 1.00 48.80 278 SER F O 1
ATOM 15875 N N . CYS F 1 279 ? 118.071 150.747 86.842 1.00 47.35 279 CYS F N 1
ATOM 15876 C CA . CYS F 1 279 ? 118.601 150.130 88.045 1.00 47.35 279 CYS F CA 1
ATOM 15877 C C . CYS F 1 279 ? 117.475 149.818 89.021 1.00 47.35 279 CYS F C 1
ATOM 15878 O O . CYS F 1 279 ? 116.422 150.468 89.021 1.00 47.35 279 CYS F O 1
ATOM 15881 N N . LYS F 1 280 ? 117.717 148.802 89.843 1.00 47.31 280 LYS F N 1
ATOM 15882 C CA . LYS F 1 280 ? 116.778 148.332 90.848 1.00 47.31 280 LYS F CA 1
ATOM 15883 C C . LYS F 1 280 ? 117.525 148.154 92.160 1.00 47.31 280 LYS F C 1
ATOM 15884 O O . LYS F 1 280 ? 118.630 147.597 92.180 1.00 47.31 280 LYS F O 1
ATOM 15890 N N . LEU F 1 281 ? 116.927 148.648 93.246 1.00 47.29 281 LEU F N 1
ATOM 15891 C CA . LEU F 1 281 ? 117.479 148.536 94.591 1.00 47.29 281 LEU F CA 1
ATOM 15892 C C . LEU F 1 281 ? 116.961 147.267 95.258 1.00 47.29 281 LEU F C 1
ATOM 15893 O O . LEU F 1 281 ? 115.752 147.015 95.230 1.00 47.29 281 LEU F O 1
ATOM 15898 N N . PRO F 1 282 ? 117.819 146.445 95.858 1.00 49.08 282 PRO F N 1
ATOM 15899 C CA . PRO F 1 282 ? 117.331 145.200 96.461 1.00 49.08 282 PRO F CA 1
ATOM 15900 C C . PRO F 1 282 ? 116.867 145.361 97.900 1.00 49.08 282 PRO F C 1
ATOM 15901 O O . PRO F 1 282 ? 116.101 144.534 98.404 1.00 49.08 282 PRO F O 1
ATOM 15905 N N . SER F 1 283 ? 117.317 146.419 98.570 1.00 53.65 283 SER F N 1
ATOM 15906 C CA . SER F 1 283 ? 117.131 146.565 100.008 1.00 53.65 283 SER F CA 1
ATOM 15907 C C . SER F 1 283 ? 115.919 147.404 100.391 1.00 53.65 283 SER F C 1
ATOM 15908 O O . SER F 1 283 ? 115.724 147.664 101.582 1.00 53.65 283 SER F O 1
ATOM 15911 N N . VAL F 1 284 ? 115.103 147.840 99.430 1.00 50.94 284 VAL F N 1
ATOM 15912 C CA . VAL F 1 284 ? 113.997 148.725 99.780 1.00 50.94 284 VAL F CA 1
ATOM 15913 C C . VAL F 1 284 ? 112.901 147.970 100.523 1.00 50.94 284 VAL F C 1
ATOM 15914 O O . VAL F 1 284 ? 112.215 148.546 101.372 1.00 50.94 284 VAL F O 1
ATOM 15918 N N . GLN F 1 285 ? 112.703 146.686 100.217 1.00 53.25 285 GLN F N 1
ATOM 15919 C CA . GLN F 1 285 ? 111.588 145.949 100.808 1.00 53.25 285 GLN F CA 1
ATOM 15920 C C . GLN F 1 285 ? 111.766 145.785 102.314 1.00 53.25 285 GLN F C 1
ATOM 15921 O O . GLN F 1 285 ? 110.853 146.079 103.097 1.00 53.25 285 GLN F O 1
ATOM 15927 N N . LEU F 1 286 ? 112.937 145.307 102.740 1.00 55.60 286 LEU F N 1
ATOM 15928 C CA . LEU F 1 286 ? 113.164 145.114 104.166 1.00 55.60 286 LEU F CA 1
ATOM 15929 C C . LEU F 1 286 ? 113.119 146.440 104.909 1.00 55.60 286 LEU F C 1
ATOM 15930 O O . LEU F 1 286 ? 112.593 146.516 106.024 1.00 55.60 286 LEU F O 1
ATOM 15935 N N . GLN F 1 287 ? 113.677 147.496 104.315 1.00 54.78 287 GLN F N 1
ATOM 15936 C CA . GLN F 1 287 ? 113.623 148.805 104.955 1.00 54.78 287 GLN F CA 1
ATOM 15937 C C . GLN F 1 287 ? 112.184 149.282 105.103 1.00 54.78 287 GLN F C 1
ATOM 15938 O O . GLN F 1 287 ? 111.803 149.811 106.153 1.00 54.78 287 GLN F O 1
ATOM 15944 N N . ARG F 1 288 ? 111.369 149.097 104.064 1.00 54.02 288 ARG F N 1
ATOM 15945 C CA . ARG F 1 288 ? 109.980 149.533 104.108 1.00 54.02 288 ARG F CA 1
ATOM 15946 C C . ARG F 1 288 ? 109.151 148.708 105.083 1.00 54.02 288 ARG F C 1
ATOM 15947 O O . ARG F 1 288 ? 108.128 149.197 105.573 1.00 54.02 288 ARG F O 1
ATOM 15955 N N . ILE F 1 289 ? 109.564 147.473 105.371 1.00 54.45 289 ILE F N 1
ATOM 15956 C CA . ILE F 1 289 ? 108.863 146.682 106.380 1.00 54.45 289 ILE F CA 1
ATOM 15957 C C . ILE F 1 289 ? 109.309 147.079 107.785 1.00 54.45 289 ILE F C 1
ATOM 15958 O O . ILE F 1 289 ? 108.484 147.218 108.699 1.00 54.45 289 ILE F O 1
ATOM 15963 N N . ILE F 1 290 ? 110.617 147.260 107.983 1.00 56.60 290 ILE F N 1
ATOM 15964 C CA . ILE F 1 290 ? 111.128 147.662 109.289 1.00 56.60 290 ILE F CA 1
ATOM 15965 C C . ILE F 1 290 ? 110.609 149.041 109.664 1.00 56.60 290 ILE F C 1
ATOM 15966 O O . ILE F 1 290 ? 110.398 149.329 110.847 1.00 56.60 290 ILE F O 1
ATOM 15971 N N . ALA F 1 291 ? 110.403 149.918 108.681 1.00 56.55 291 ALA F N 1
ATOM 15972 C CA . ALA F 1 291 ? 109.846 151.232 108.980 1.00 56.55 291 ALA F CA 1
ATOM 15973 C C . ALA F 1 291 ? 108.463 151.104 109.605 1.00 56.55 291 ALA F C 1
ATOM 15974 O O . ALA F 1 291 ? 108.166 151.741 110.621 1.00 56.55 291 ALA F O 1
ATOM 15976 N N . GLY F 1 292 ? 107.604 150.273 109.012 1.00 59.31 292 GLY F N 1
ATOM 15977 C CA . GLY F 1 292 ? 106.288 150.058 109.590 1.00 59.31 292 GLY F CA 1
ATOM 15978 C C . GLY F 1 292 ? 106.357 149.408 110.958 1.00 59.31 292 GLY F C 1
ATOM 15979 O O . GLY F 1 292 ? 105.609 149.774 111.872 1.00 59.31 292 GLY F O 1
ATOM 15980 N N . VAL F 1 293 ? 107.252 148.430 111.119 1.00 57.65 293 VAL F N 1
ATOM 15981 C CA . VAL F 1 293 ? 107.394 147.773 112.416 1.00 57.65 293 VAL F CA 1
ATOM 15982 C C . VAL F 1 293 ? 107.768 148.795 113.484 1.00 57.65 293 VAL F C 1
ATOM 15983 O O . VAL F 1 293 ? 107.179 148.830 114.571 1.00 57.65 293 VAL F O 1
ATOM 15987 N N . ASP F 1 294 ? 108.752 149.646 113.184 1.00 60.65 294 ASP F N 1
ATOM 15988 C CA . ASP F 1 294 ? 109.180 150.658 114.144 1.00 60.65 294 ASP F CA 1
ATOM 15989 C C . ASP F 1 294 ? 108.073 151.666 114.415 1.00 60.65 294 ASP F C 1
ATOM 15990 O O . ASP F 1 294 ? 107.889 152.099 115.558 1.00 60.65 294 ASP F O 1
ATOM 15995 N N . ILE F 1 295 ? 107.333 152.064 113.378 1.00 60.96 295 ILE F N 1
ATOM 15996 C CA . ILE F 1 295 ? 106.238 153.008 113.576 1.00 60.96 295 ILE F CA 1
ATOM 15997 C C . ILE F 1 295 ? 105.229 152.436 114.560 1.00 60.96 295 ILE F C 1
ATOM 15998 O O . ILE F 1 295 ? 104.826 153.099 115.523 1.00 60.96 295 ILE F O 1
ATOM 16003 N N . VAL F 1 296 ? 104.811 151.188 114.335 1.00 64.40 296 VAL F N 1
ATOM 16004 C CA . VAL F 1 296 ? 103.820 150.572 115.214 1.00 64.40 296 VAL F CA 1
ATOM 16005 C C . VAL F 1 296 ? 104.372 150.436 116.627 1.00 64.40 296 VAL F C 1
ATOM 16006 O O . VAL F 1 296 ? 103.680 150.725 117.612 1.00 64.40 296 VAL F O 1
ATOM 16010 N N . LEU F 1 297 ? 105.626 149.996 116.750 1.00 67.05 297 LEU F N 1
ATOM 16011 C CA . LEU F 1 297 ? 106.216 149.798 118.069 1.00 67.05 297 LEU F CA 1
ATOM 16012 C C . LEU F 1 297 ? 106.262 151.105 118.851 1.00 67.05 297 LEU F C 1
ATOM 16013 O O . LEU F 1 297 ? 105.868 151.160 120.022 1.00 67.05 297 LEU F O 1
ATOM 16018 N N . LEU F 1 298 ? 106.730 152.179 118.212 1.00 68.88 298 LEU F N 1
ATOM 16019 C CA . LEU F 1 298 ? 106.851 153.452 118.910 1.00 68.88 298 LEU F CA 1
ATOM 16020 C C . LEU F 1 298 ? 105.487 154.067 119.199 1.00 68.88 298 LEU F C 1
ATOM 16021 O O . LEU F 1 298 ? 105.313 154.715 120.236 1.00 68.88 298 LEU F O 1
ATOM 16026 N N . CYS F 1 299 ? 104.505 153.872 118.315 1.00 70.98 299 CYS F N 1
ATOM 16027 C CA . CYS F 1 299 ? 103.159 154.347 118.614 1.00 70.98 299 CYS F CA 1
ATOM 16028 C C . CYS F 1 299 ? 102.582 153.625 119.825 1.00 70.98 299 CYS F C 1
ATOM 16029 O O . CYS F 1 299 ? 101.935 154.243 120.682 1.00 70.98 299 CYS F O 1
ATOM 16032 N N . VAL F 1 300 ? 102.807 152.313 119.916 1.00 73.14 300 VAL F N 1
ATOM 16033 C CA . VAL F 1 300 ? 102.311 151.566 121.065 1.00 73.14 300 VAL F CA 1
ATOM 16034 C C . VAL F 1 300 ? 103.024 152.016 122.335 1.00 73.14 300 VAL F C 1
ATOM 16035 O O . VAL F 1 300 ? 102.406 152.133 123.399 1.00 73.14 300 VAL F O 1
ATOM 16039 N N . MET F 1 301 ? 104.331 152.281 122.247 1.00 74.79 301 MET F N 1
ATOM 16040 C CA . MET F 1 301 ? 105.049 152.834 123.395 1.00 74.79 301 MET F CA 1
ATOM 16041 C C . MET F 1 301 ? 104.467 154.177 123.821 1.00 74.79 301 MET F C 1
ATOM 16042 O O . MET F 1 301 ? 104.320 154.444 125.019 1.00 74.79 301 MET F O 1
ATOM 16047 N N . ASN F 1 302 ? 104.148 155.044 122.859 1.00 77.83 302 ASN F N 1
ATOM 16048 C CA . ASN F 1 302 ? 103.556 156.337 123.194 1.00 77.83 302 ASN F CA 1
ATOM 16049 C C . ASN F 1 302 ? 102.222 156.155 123.909 1.00 77.83 302 ASN F C 1
ATOM 16050 O O . ASN F 1 302 ? 101.945 156.817 124.918 1.00 77.83 302 ASN F O 1
ATOM 16055 N N . LEU F 1 303 ? 101.378 155.259 123.392 1.00 79.62 303 LEU F N 1
ATOM 16056 C CA . LEU F 1 303 ? 100.093 155.007 124.035 1.00 79.62 303 LEU F CA 1
ATOM 16057 C C . LEU F 1 303 ? 100.285 154.476 125.450 1.00 79.62 303 LEU F C 1
ATOM 16058 O O . LEU F 1 303 ? 99.575 154.881 126.377 1.00 79.62 303 LEU F O 1
ATOM 16063 N N . ILE F 1 304 ? 101.236 153.559 125.630 1.00 81.85 304 ILE F N 1
ATOM 16064 C CA . ILE F 1 304 ? 101.500 153.001 126.953 1.00 81.85 304 ILE F CA 1
ATOM 16065 C C . ILE F 1 304 ? 101.948 154.096 127.913 1.00 81.85 304 ILE F C 1
ATOM 16066 O O . ILE F 1 304 ? 101.493 154.162 129.063 1.00 81.85 304 ILE F O 1
ATOM 16071 N N . ILE F 1 305 ? 102.848 154.972 127.459 1.00 84.56 305 ILE F N 1
ATOM 16072 C CA . ILE F 1 305 ? 103.327 156.060 128.308 1.00 84.56 305 ILE F CA 1
ATOM 16073 C C . ILE F 1 305 ? 102.167 156.955 128.720 1.00 84.56 305 ILE F C 1
ATOM 16074 O O . ILE F 1 305 ? 102.027 157.326 129.894 1.00 84.56 305 ILE F O 1
ATOM 16079 N N . LEU F 1 306 ? 101.323 157.328 127.756 1.00 85.36 306 LEU F N 1
ATOM 16080 C CA . LEU F 1 306 ? 100.205 158.212 128.067 1.00 85.36 306 LEU F CA 1
ATOM 16081 C C . LEU F 1 306 ? 99.246 157.558 129.053 1.00 85.36 306 LEU F C 1
ATOM 16082 O O . LEU F 1 306 ? 98.774 158.206 129.996 1.00 85.36 306 LEU F O 1
ATOM 16087 N N . VAL F 1 307 ? 98.946 156.273 128.853 1.00 88.05 307 VAL F N 1
ATOM 16088 C CA . VAL F 1 307 ? 98.030 155.579 129.754 1.00 88.05 307 VAL F CA 1
ATOM 16089 C C . VAL F 1 307 ? 98.605 155.537 131.162 1.00 88.05 307 VAL F C 1
ATOM 16090 O O . VAL F 1 307 ? 97.895 155.782 132.145 1.00 88.05 307 VAL F O 1
ATOM 16094 N N . ASN F 1 308 ? 99.896 155.219 131.285 1.00 90.77 308 ASN F N 1
ATOM 16095 C CA . ASN F 1 308 ? 100.504 155.154 132.610 1.00 90.77 308 ASN F CA 1
ATOM 16096 C C . ASN F 1 308 ? 100.483 156.514 133.292 1.00 90.77 308 ASN F C 1
ATOM 16097 O O . ASN F 1 308 ? 100.190 156.610 134.489 1.00 90.77 308 ASN F O 1
ATOM 16102 N N . LEU F 1 309 ? 100.805 157.580 132.554 1.00 92.56 309 LEU F N 1
ATOM 16103 C CA . LEU F 1 309 ? 100.784 158.910 133.154 1.00 92.56 309 LEU F CA 1
ATOM 16104 C C . LEU F 1 309 ? 99.381 159.285 133.610 1.00 92.56 309 LEU F C 1
ATOM 16105 O O . LEU F 1 309 ? 99.199 159.824 134.710 1.00 92.56 309 LEU F O 1
ATOM 16110 N N . ILE F 1 310 ? 98.374 159.001 132.782 1.00 99.84 310 ILE F N 1
ATOM 16111 C CA . ILE F 1 310 ? 97.000 159.321 133.155 1.00 99.84 310 ILE F CA 1
ATOM 16112 C C . ILE F 1 310 ? 96.603 158.550 134.406 1.00 99.84 310 ILE F C 1
ATOM 16113 O O . ILE F 1 310 ? 95.972 159.097 135.318 1.00 99.84 310 ILE F O 1
ATOM 16118 N N . HIS F 1 311 ? 96.965 157.267 134.469 1.00 102.17 311 HIS F N 1
ATOM 16119 C CA . HIS F 1 311 ? 96.644 156.469 135.647 1.00 102.17 311 HIS F CA 1
ATOM 16120 C C . HIS F 1 311 ? 97.335 157.015 136.889 1.00 102.17 311 HIS F C 1
ATOM 16121 O O . HIS F 1 311 ? 96.736 157.070 137.970 1.00 102.17 311 HIS F O 1
ATOM 16128 N N . LEU F 1 312 ? 98.597 157.425 136.755 1.00 103.42 312 LEU F N 1
ATOM 16129 C CA . LEU F 1 312 ? 99.375 157.813 137.926 1.00 103.42 312 LEU F CA 1
ATOM 16130 C C . LEU F 1 312 ? 98.953 159.175 138.464 1.00 103.42 312 LEU F C 1
ATOM 16131 O O . LEU F 1 312 ? 98.869 159.363 139.684 1.00 103.42 312 LEU F O 1
ATOM 16136 N N . PHE F 1 313 ? 98.691 160.141 137.582 1.00 103.76 313 PHE F N 1
ATOM 16137 C CA . PHE F 1 313 ? 98.483 161.518 138.010 1.00 103.76 313 PHE F CA 1
ATOM 16138 C C . PHE F 1 313 ? 97.028 161.964 138.009 1.00 103.76 313 PHE F C 1
ATOM 16139 O O . PHE F 1 313 ? 96.748 163.076 138.471 1.00 103.76 313 PHE F O 1
ATOM 16147 N N . ILE F 1 314 ? 96.098 161.151 137.509 1.00 108.02 314 ILE F N 1
ATOM 16148 C CA . ILE F 1 314 ? 94.694 161.549 137.483 1.00 108.02 314 ILE F CA 1
ATOM 16149 C C . ILE F 1 314 ? 93.834 160.483 138.152 1.00 108.02 314 ILE F C 1
ATOM 16150 O O . ILE F 1 314 ? 93.126 160.766 139.125 1.00 108.02 314 ILE F O 1
ATOM 16155 N N . PHE F 1 315 ? 93.887 159.252 137.640 1.00 110.20 315 PHE F N 1
ATOM 16156 C CA . PHE F 1 315 ? 93.025 158.194 138.153 1.00 110.20 315 PHE F CA 1
ATOM 16157 C C . PHE F 1 315 ? 93.524 157.600 139.463 1.00 110.20 315 PHE F C 1
ATOM 16158 O O . PHE F 1 315 ? 92.728 157.001 140.194 1.00 110.20 315 PHE F O 1
ATOM 16166 N N . ARG F 1 316 ? 94.807 157.744 139.779 1.00 111.19 316 ARG F N 1
ATOM 16167 C CA . ARG F 1 316 ? 95.328 157.192 141.022 1.00 111.19 316 ARG F CA 1
ATOM 16168 C C . ARG F 1 316 ? 94.772 157.959 142.215 1.00 111.19 316 ARG F C 1
ATOM 16169 O O . ARG F 1 316 ? 94.690 159.191 142.201 1.00 111.19 316 ARG F O 1
ATOM 16177 N N . LYS F 1 317 ? 94.388 157.221 143.252 1.00 116.63 317 LYS F N 1
ATOM 16178 C CA . LYS F 1 317 ? 93.869 157.798 144.486 1.00 116.63 317 LYS F CA 1
ATOM 16179 C C . LYS F 1 317 ? 94.670 157.397 145.713 1.00 116.63 317 LYS F C 1
ATOM 16180 O O . LYS F 1 317 ? 94.885 158.228 146.599 1.00 116.63 317 LYS F O 1
ATOM 16186 N N . SER F 1 318 ? 95.118 156.147 145.788 1.00 119.67 318 SER F N 1
ATOM 16187 C CA . SER F 1 318 ? 95.896 155.646 146.912 1.00 119.67 318 SER F CA 1
ATOM 16188 C C . SER F 1 318 ? 97.253 155.169 146.418 1.00 119.67 318 SER F C 1
ATOM 16189 O O . SER F 1 318 ? 97.348 154.506 145.381 1.00 119.67 318 SER F O 1
ATOM 16192 N N . ASN F 1 319 ? 98.297 155.506 147.166 1.00 120.92 319 ASN F N 1
ATOM 16193 C CA . ASN F 1 319 ? 99.666 155.145 146.829 1.00 120.92 319 ASN F CA 1
ATOM 16194 C C . ASN F 1 319 ? 100.182 154.092 147.807 1.00 120.92 319 ASN F C 1
ATOM 16195 O O . ASN F 1 319 ? 99.462 153.611 148.685 1.00 120.92 319 ASN F O 1
ATOM 16200 N N . PHE F 1 320 ? 101.457 153.736 147.640 1.00 122.58 320 PHE F N 1
ATOM 16201 C CA . PHE F 1 320 ? 102.048 152.651 148.414 1.00 122.58 320 PHE F CA 1
ATOM 16202 C C . PHE F 1 320 ? 102.316 153.068 149.855 1.00 122.58 320 PHE F C 1
ATOM 16203 O O . PHE F 1 320 ? 101.832 152.426 150.792 1.00 122.58 320 PHE F O 1
ATOM 16211 N N . ILE F 1 321 ? 103.088 154.138 150.051 1.00 125.30 321 ILE F N 1
ATOM 16212 C CA . ILE F 1 321 ? 103.498 154.520 151.400 1.00 125.30 321 ILE F CA 1
ATOM 16213 C C . ILE F 1 321 ? 102.294 154.932 152.237 1.00 125.30 321 ILE F C 1
ATOM 16214 O O . ILE F 1 321 ? 102.217 154.617 153.431 1.00 125.30 321 ILE F O 1
ATOM 16219 N N . PHE F 1 322 ? 101.349 155.662 151.643 1.00 127.89 322 PHE F N 1
ATOM 16220 C CA . PHE F 1 322 ? 100.177 156.102 152.395 1.00 127.89 322 PHE F CA 1
ATOM 16221 C C . PHE F 1 322 ? 99.394 154.911 152.933 1.00 127.89 322 PHE F C 1
ATOM 16222 O O . PHE F 1 322 ? 99.079 154.846 154.128 1.00 127.89 322 PHE F O 1
ATOM 16230 N N . ASP F 1 323 ? 99.073 153.952 152.061 1.00 132.05 323 ASP F N 1
ATOM 16231 C CA . ASP F 1 323 ? 98.336 152.771 152.499 1.00 132.05 323 ASP F CA 1
ATOM 16232 C C . ASP F 1 323 ? 99.159 151.951 153.484 1.00 132.05 323 ASP F C 1
ATOM 16233 O O . ASP F 1 323 ? 98.617 151.383 154.439 1.00 132.05 323 ASP F O 1
ATOM 16238 N N . LYS F 1 324 ? 100.471 151.877 153.267 1.00 133.08 324 LYS F N 1
ATOM 16239 C CA . LYS F 1 324 ? 101.326 151.103 154.158 1.00 133.08 324 LYS F CA 1
ATOM 16240 C C . LYS F 1 324 ? 101.312 151.679 155.567 1.00 133.08 324 LYS F C 1
ATOM 16241 O O . LYS F 1 324 ? 101.226 150.935 156.551 1.00 133.08 324 LYS F O 1
ATOM 16247 N N . LEU F 1 325 ? 101.401 153.003 155.684 1.00 135.54 325 LEU F N 1
ATOM 16248 C CA . LEU F 1 325 ? 101.300 153.638 156.993 1.00 135.54 325 LEU F CA 1
ATOM 16249 C C . LEU F 1 325 ? 99.906 153.466 157.582 1.00 135.54 325 LEU F C 1
ATOM 16250 O O . LEU F 1 325 ? 99.762 153.194 158.780 1.00 135.54 325 LEU F O 1
ATOM 16255 N N . HIS F 1 326 ? 98.865 153.618 156.758 1.00 136.38 326 HIS F N 1
ATOM 16256 C CA . HIS F 1 326 ? 97.504 153.440 157.252 1.00 136.38 326 HIS F CA 1
ATOM 16257 C C . HIS F 1 326 ? 97.283 152.028 157.775 1.00 136.38 326 HIS F C 1
ATOM 16258 O O . HIS F 1 326 ? 96.435 151.815 158.650 1.00 136.38 326 HIS F O 1
ATOM 16265 N N . LYS F 1 327 ? 98.028 151.055 157.249 1.00 139.75 327 LYS F N 1
ATOM 16266 C CA . LYS F 1 327 ? 97.937 149.690 157.755 1.00 139.75 327 LYS F CA 1
ATOM 16267 C C . LYS F 1 327 ? 98.177 149.655 159.259 1.00 139.75 327 LYS F C 1
ATOM 16268 O O . LYS F 1 327 ? 97.403 149.054 160.013 1.00 139.75 327 LYS F O 1
ATOM 16274 N N . VAL F 1 328 ? 99.251 150.302 159.715 1.00 140.34 328 VAL F N 1
ATOM 16275 C CA . VAL F 1 328 ? 99.508 150.398 161.147 1.00 140.34 328 VAL F CA 1
ATOM 16276 C C . VAL F 1 328 ? 98.573 151.391 161.824 1.00 140.34 328 VAL F C 1
ATOM 16277 O O . VAL F 1 328 ? 98.271 151.232 163.014 1.00 140.34 328 VAL F O 1
ATOM 16281 N N . GLY F 1 329 ? 98.108 152.408 161.102 1.00 138.03 329 GLY F N 1
ATOM 16282 C CA . GLY F 1 329 ? 97.153 153.356 161.641 1.00 138.03 329 GLY F CA 1
ATOM 16283 C C . GLY F 1 329 ? 97.707 154.756 161.814 1.00 138.03 329 GLY F C 1
ATOM 16284 O O . GLY F 1 329 ? 98.405 155.042 162.791 1.00 138.03 329 GLY F O 1
ATOM 16285 N N . ILE F 1 330 ? 97.398 155.636 160.864 1.00 136.66 330 ILE F N 1
ATOM 16286 C CA . ILE F 1 330 ? 97.706 157.056 160.948 1.00 136.66 330 ILE F CA 1
ATOM 16287 C C . ILE F 1 330 ? 96.564 157.829 160.295 1.00 136.66 330 ILE F C 1
ATOM 16288 O O . ILE F 1 330 ? 95.603 157.246 159.788 1.00 136.66 330 ILE F O 1
ATOM 16293 N N . LYS F 1 331 ? 96.675 159.157 160.310 1.00 137.60 331 LYS F N 1
ATOM 16294 C CA . LYS F 1 331 ? 95.587 159.994 159.814 1.00 137.60 331 LYS F CA 1
ATOM 16295 C C . LYS F 1 331 ? 95.496 159.964 158.292 1.00 137.60 331 LYS F C 1
ATOM 16296 O O . LYS F 1 331 ? 94.416 159.737 157.734 1.00 137.60 331 LYS F O 1
ATOM 16302 N N . THR F 1 332 ? 96.616 160.184 157.602 1.00 136.69 332 THR F N 1
ATOM 16303 C CA . THR F 1 332 ? 96.626 160.301 156.141 1.00 136.69 332 THR F CA 1
ATOM 16304 C C . THR F 1 332 ? 95.606 161.335 155.670 1.00 136.69 332 THR F C 1
ATOM 16305 O O . THR F 1 332 ? 94.888 161.132 154.689 1.00 136.69 332 THR F O 1
ATOM 16309 N N . ARG F 1 333 ? 95.541 162.461 156.377 1.00 136.73 333 ARG F N 1
ATOM 16310 C CA . ARG F 1 333 ? 94.590 163.502 156.022 1.00 136.73 333 ARG F CA 1
ATOM 16311 C C . ARG F 1 333 ? 95.015 164.198 154.730 1.00 136.73 333 ARG F C 1
ATOM 16312 O O . ARG F 1 333 ? 96.139 164.048 154.244 1.00 136.73 333 ARG F O 1
ATOM 16320 N N . ARG F 1 334 ? 94.086 164.976 154.174 1.00 135.04 334 ARG F N 1
ATOM 16321 C CA . ARG F 1 334 ? 94.306 165.663 152.907 1.00 135.04 334 ARG F CA 1
ATOM 16322 C C . ARG F 1 334 ? 95.286 166.823 153.016 1.00 135.04 334 ARG F C 1
ATOM 16323 O O . ARG F 1 334 ? 95.650 167.392 151.981 1.00 135.04 334 ARG F O 1
ATOM 16331 N N . GLN F 1 335 ? 95.717 167.193 154.225 1.00 136.45 335 GLN F N 1
ATOM 16332 C CA . GLN F 1 335 ? 96.660 168.298 154.362 1.00 136.45 335 GLN F CA 1
ATOM 16333 C C . GLN F 1 335 ? 97.935 168.047 153.569 1.00 136.45 335 GLN F C 1
ATOM 16334 O O . GLN F 1 335 ? 98.599 168.999 153.144 1.00 136.45 335 GLN F O 1
ATOM 16340 N N . TRP F 1 336 ? 98.296 166.779 153.361 1.00 134.87 336 TRP F N 1
ATOM 16341 C CA . TRP F 1 336 ? 99.400 166.401 152.488 1.00 134.87 336 TRP F CA 1
ATOM 16342 C C . TRP F 1 336 ? 98.903 165.623 151.273 1.00 134.87 336 TRP F C 1
ATOM 16343 O O . TRP F 1 336 ? 99.625 164.792 150.717 1.00 134.87 336 TRP F O 1
ATOM 16354 N N . ARG F 1 337 ? 97.668 165.888 150.854 1.00 131.21 337 ARG F N 1
ATOM 16355 C CA . ARG F 1 337 ? 97.049 165.212 149.723 1.00 131.21 337 ARG F CA 1
ATOM 16356 C C . ARG F 1 337 ? 96.256 166.251 148.937 1.00 131.21 337 ARG F C 1
ATOM 16357 O O . ARG F 1 337 ? 96.430 167.460 149.119 1.00 131.21 337 ARG F O 1
ATOM 16365 N N . ARG F 1 338 ? 95.381 165.779 148.053 1.00 129.38 338 ARG F N 1
ATOM 16366 C CA . ARG F 1 338 ? 94.527 166.565 147.172 1.00 129.38 338 ARG F CA 1
ATOM 16367 C C . ARG F 1 338 ? 95.313 167.127 145.989 1.00 129.38 338 ARG F C 1
ATOM 16368 O O . ARG F 1 338 ? 94.709 167.725 145.098 1.00 129.38 338 ARG F O 1
ATOM 16376 N N . SER F 1 339 ? 96.631 166.950 145.940 1.00 123.27 339 SER F N 1
ATOM 16377 C CA . SER F 1 339 ? 97.466 167.376 144.820 1.00 123.27 339 SER F CA 1
ATOM 16378 C C . SER F 1 339 ? 98.158 166.125 144.287 1.00 123.27 339 SER F C 1
ATOM 16379 O O . SER F 1 339 ? 99.243 165.758 144.745 1.00 123.27 339 SER F O 1
ATOM 16382 N N . GLN F 1 340 ? 97.520 165.469 143.315 1.00 117.03 340 GLN F N 1
ATOM 16383 C CA . GLN F 1 340 ? 98.051 164.209 142.805 1.00 117.03 340 GLN F CA 1
ATOM 16384 C C . GLN F 1 340 ? 99.437 164.390 142.203 1.00 117.03 340 GLN F C 1
ATOM 16385 O O . GLN F 1 340 ? 100.257 163.466 142.245 1.00 117.03 340 GLN F O 1
ATOM 16391 N N . PHE F 1 341 ? 99.719 165.567 141.642 1.00 110.52 341 PHE F N 1
ATOM 16392 C CA . PHE F 1 341 ? 101.043 165.874 141.100 1.00 110.52 341 PHE F CA 1
ATOM 16393 C C . PHE F 1 341 ? 101.985 166.170 142.268 1.00 110.52 341 PHE F C 1
ATOM 16394 O O . PHE F 1 341 ? 102.467 167.287 142.468 1.00 110.52 341 PHE F O 1
ATOM 16402 N N . CYS F 1 342 ? 102.243 165.126 143.052 1.00 115.23 342 CYS F N 1
ATOM 16403 C CA . CYS F 1 342 ? 102.978 165.234 144.302 1.00 115.23 342 CYS F CA 1
ATOM 16404 C C . CYS F 1 342 ? 104.250 164.400 144.244 1.00 115.23 342 CYS F C 1
ATOM 16405 O O . CYS F 1 342 ? 104.359 163.441 143.475 1.00 115.23 342 CYS F O 1
ATOM 16408 N N . ASP F 1 343 ? 105.218 164.783 145.078 1.00 113.37 343 ASP F N 1
ATOM 16409 C CA . ASP F 1 343 ? 106.507 164.101 145.101 1.00 113.37 343 ASP F CA 1
ATOM 16410 C C . ASP F 1 343 ? 106.394 162.715 145.724 1.00 113.37 343 ASP F C 1
ATOM 16411 O O . ASP F 1 343 ? 106.951 161.745 145.199 1.00 113.37 343 ASP F O 1
ATOM 16416 N N . ILE F 1 344 ? 105.685 162.602 146.848 1.00 117.76 344 ILE F N 1
ATOM 16417 C CA . ILE F 1 344 ? 105.523 161.298 147.484 1.00 117.76 344 ILE F CA 1
ATOM 16418 C C . ILE F 1 344 ? 104.774 160.348 146.561 1.00 117.76 344 ILE F C 1
ATOM 16419 O O . ILE F 1 344 ? 104.948 159.125 146.638 1.00 117.76 344 ILE F O 1
ATOM 16424 N N . ASN F 1 345 ? 103.944 160.890 145.668 1.00 114.08 345 ASN F N 1
ATOM 16425 C CA . ASN F 1 345 ? 103.157 160.043 144.778 1.00 114.08 345 ASN F CA 1
ATOM 16426 C C . ASN F 1 345 ? 104.055 159.162 143.919 1.00 114.08 345 ASN F C 1
ATOM 16427 O O . ASN F 1 345 ? 103.780 157.969 143.744 1.00 114.08 345 ASN F O 1
ATOM 16432 N N . ILE F 1 346 ? 105.133 159.728 143.375 1.00 110.92 346 ILE F N 1
ATOM 16433 C CA . ILE F 1 346 ? 106.058 158.918 142.590 1.00 110.92 346 ILE F CA 1
ATOM 16434 C C . ILE F 1 346 ? 107.009 158.150 143.500 1.00 110.92 346 ILE F C 1
ATOM 16435 O O . ILE F 1 346 ? 107.390 157.017 143.186 1.00 110.92 346 ILE F O 1
ATOM 16440 N N . LEU F 1 347 ? 107.402 158.737 144.635 1.00 114.80 347 LEU F N 1
ATOM 16441 C CA . LEU F 1 347 ? 108.271 158.024 145.566 1.00 114.80 347 LEU F CA 1
ATOM 16442 C C . LEU F 1 347 ? 107.648 156.705 145.992 1.00 114.80 347 LEU F C 1
ATOM 16443 O O . LEU F 1 347 ? 108.366 155.750 146.314 1.00 114.80 347 LEU F O 1
ATOM 16448 N N . ALA F 1 348 ? 106.316 156.633 145.992 1.00 116.87 348 ALA F N 1
ATOM 16449 C CA . ALA F 1 348 ? 105.641 155.385 146.324 1.00 116.87 348 ALA F CA 1
ATOM 16450 C C . ALA F 1 348 ? 106.032 154.275 145.359 1.00 116.87 348 ALA F C 1
ATOM 16451 O O . ALA F 1 348 ? 106.226 153.126 145.769 1.00 116.87 348 ALA F O 1
ATOM 16453 N N . MET F 1 349 ? 106.140 154.594 144.069 1.00 110.11 349 MET F N 1
ATOM 16454 C CA . MET F 1 349 ? 106.493 153.579 143.082 1.00 110.11 349 MET F CA 1
ATOM 16455 C C . MET F 1 349 ? 107.908 153.056 143.305 1.00 110.11 349 MET F C 1
ATOM 16456 O O . MET F 1 349 ? 108.141 151.841 143.262 1.00 110.11 349 MET F O 1
ATOM 16461 N N . PHE F 1 350 ? 108.864 153.954 143.553 1.00 114.28 350 PHE F N 1
ATOM 16462 C CA . PHE F 1 350 ? 110.226 153.512 143.839 1.00 114.28 350 PHE F CA 1
ATOM 16463 C C . PHE F 1 350 ? 110.270 152.668 145.105 1.00 114.28 350 PHE F C 1
ATOM 16464 O O . PHE F 1 350 ? 110.974 151.652 145.158 1.00 114.28 350 PHE F O 1
ATOM 16472 N N . CYS F 1 351 ? 109.526 153.070 146.138 1.00 120.52 351 CYS F N 1
ATOM 16473 C CA . CYS F 1 351 ? 109.478 152.271 147.358 1.00 120.52 351 CYS F CA 1
ATOM 16474 C C . CYS F 1 351 ? 108.906 150.887 147.082 1.00 120.52 351 CYS F C 1
ATOM 16475 O O . CYS F 1 351 ? 109.414 149.882 147.592 1.00 120.52 351 CYS F O 1
ATOM 16478 N N . ASN F 1 352 ? 107.845 150.815 146.275 1.00 119.08 352 ASN F N 1
ATOM 16479 C CA . ASN F 1 352 ? 107.258 149.524 145.937 1.00 119.08 352 ASN F CA 1
ATOM 16480 C C . ASN F 1 352 ? 108.260 148.645 145.202 1.00 119.08 352 ASN F C 1
ATOM 16481 O O . ASN F 1 352 ? 108.362 147.444 145.477 1.00 119.08 352 ASN F O 1
ATOM 16486 N N . GLU F 1 353 ? 109.007 149.223 144.258 1.00 118.23 353 GLU F N 1
ATOM 16487 C CA . GLU F 1 353 ? 110.061 148.456 143.601 1.00 118.23 353 GLU F CA 1
ATOM 16488 C C . GLU F 1 353 ? 111.119 148.017 144.605 1.00 118.23 353 GLU F C 1
ATOM 16489 O O . GLU F 1 353 ? 111.584 146.872 144.570 1.00 118.23 353 GLU F O 1
ATOM 16495 N N . ASN F 1 354 ? 111.510 148.916 145.511 1.00 121.72 354 ASN F N 1
ATOM 16496 C CA . ASN F 1 354 ? 112.474 148.615 146.563 1.00 121.72 354 ASN F CA 1
ATOM 16497 C C . ASN F 1 354 ? 111.804 148.129 147.843 1.00 121.72 354 ASN F C 1
ATOM 16498 O O . ASN F 1 354 ? 112.374 148.276 148.932 1.00 121.72 354 ASN F O 1
ATOM 16503 N N . ARG F 1 355 ? 110.604 147.553 147.740 1.00 124.53 355 ARG F N 1
ATOM 16504 C CA . ARG F 1 355 ? 109.873 147.147 148.936 1.00 124.53 355 ARG F CA 1
ATOM 16505 C C . ARG F 1 355 ? 110.677 146.155 149.768 1.00 124.53 355 ARG F C 1
ATOM 16506 O O . ARG F 1 355 ? 110.602 146.167 151.002 1.00 124.53 355 ARG F O 1
ATOM 16514 N N . ASP F 1 356 ? 111.450 145.292 149.115 1.00 127.08 356 ASP F N 1
ATOM 16515 C CA . ASP F 1 356 ? 112.223 144.270 149.807 1.00 127.08 356 ASP F CA 1
ATOM 16516 C C . ASP F 1 356 ? 113.637 144.720 150.149 1.00 127.08 356 ASP F C 1
ATOM 16517 O O . ASP F 1 356 ? 114.389 143.942 150.746 1.00 127.08 356 ASP F O 1
ATOM 16522 N N . HIS F 1 357 ? 114.022 145.946 149.789 1.00 129.75 357 HIS F N 1
ATOM 16523 C CA . HIS F 1 357 ? 115.312 146.467 150.223 1.00 129.75 357 HIS F CA 1
ATOM 16524 C C . HIS F 1 357 ? 115.357 146.683 151.729 1.00 129.75 357 HIS F C 1
ATOM 16525 O O . HIS F 1 357 ? 116.449 146.788 152.297 1.00 129.75 357 HIS F O 1
ATOM 16532 N N . ILE F 1 358 ? 114.199 146.751 152.380 1.00 134.21 358 ILE F N 1
ATOM 16533 C CA . ILE F 1 358 ? 114.092 146.864 153.830 1.00 134.21 358 ILE F CA 1
ATOM 16534 C C . ILE F 1 358 ? 113.414 145.604 154.347 1.00 134.21 358 ILE F C 1
ATOM 16535 O O . ILE F 1 358 ? 112.356 145.209 153.843 1.00 134.21 358 ILE F O 1
ATOM 16540 N N . LYS F 1 359 ? 114.023 144.975 155.351 1.00 134.59 359 LYS F N 1
ATOM 16541 C CA . LYS F 1 359 ? 113.569 143.663 155.799 1.00 134.59 359 LYS F CA 1
ATOM 16542 C C . LYS F 1 359 ? 112.275 143.760 156.602 1.00 134.59 359 LYS F C 1
ATOM 16543 O O . LYS F 1 359 ? 111.240 143.215 156.201 1.00 134.59 359 LYS F O 1
ATOM 16549 N N . SER F 1 360 ? 112.318 144.469 157.733 1.00 137.03 360 SER F N 1
ATOM 16550 C CA . SER F 1 360 ? 111.213 144.451 158.687 1.00 137.03 360 SER F CA 1
ATOM 16551 C C . SER F 1 360 ? 109.868 144.627 157.991 1.00 137.03 360 SER F C 1
ATOM 16552 O O . SER F 1 360 ? 109.018 143.728 158.016 1.00 137.03 360 SER F O 1
ATOM 16555 N N . LEU F 1 361 ? 109.673 145.781 157.344 1.00 136.73 361 LEU F N 1
ATOM 16556 C CA . LEU F 1 361 ? 108.402 146.079 156.691 1.00 136.73 361 LEU F CA 1
ATOM 16557 C C . LEU F 1 361 ? 107.842 144.852 155.989 1.00 136.73 361 LEU F C 1
ATOM 16558 O O . LEU F 1 361 ? 106.683 144.476 156.200 1.00 136.73 361 LEU F O 1
ATOM 16563 N N . ASN F 1 362 ? 108.675 144.194 155.178 1.00 136.11 362 ASN F N 1
ATOM 16564 C CA . ASN F 1 362 ? 108.231 143.045 154.400 1.00 136.11 362 ASN F CA 1
ATOM 16565 C C . ASN F 1 362 ? 107.353 142.124 155.235 1.00 136.11 362 ASN F C 1
ATOM 16566 O O . ASN F 1 362 ? 106.167 141.933 154.942 1.00 136.11 362 ASN F O 1
ATOM 16571 N N . ARG F 1 363 ? 107.915 141.587 156.320 1.00 136.81 363 ARG F N 1
ATOM 16572 C CA . ARG F 1 363 ? 107.182 140.591 157.092 1.00 136.81 363 ARG F CA 1
ATOM 16573 C C . ARG F 1 363 ? 105.891 141.186 157.633 1.00 136.81 363 ARG F C 1
ATOM 16574 O O . ARG F 1 363 ? 104.821 140.569 157.536 1.00 136.81 363 ARG F O 1
ATOM 16582 N N . LEU F 1 364 ? 105.963 142.413 158.153 1.00 139.37 364 LEU F N 1
ATOM 16583 C CA . LEU F 1 364 ? 104.791 143.043 158.742 1.00 139.37 364 LEU F CA 1
ATOM 16584 C C . LEU F 1 364 ? 103.654 143.172 157.742 1.00 139.37 364 LEU F C 1
ATOM 16585 O O . LEU F 1 364 ? 102.497 143.315 158.149 1.00 139.37 364 LEU F O 1
ATOM 16590 N N . ASP F 1 365 ? 103.956 143.131 156.443 1.00 136.91 365 ASP F N 1
ATOM 16591 C CA . ASP F 1 365 ? 102.903 143.250 155.445 1.00 136.91 365 ASP F CA 1
ATOM 16592 C C . ASP F 1 365 ? 102.169 141.935 155.234 1.00 136.91 365 ASP F C 1
ATOM 16593 O O . ASP F 1 365 ? 100.961 141.939 154.971 1.00 136.91 365 ASP F O 1
ATOM 16598 N N . PHE F 1 366 ? 102.872 140.812 155.344 1.00 135.23 366 PHE F N 1
ATOM 16599 C CA . PHE F 1 366 ? 102.306 139.511 155.018 1.00 135.23 366 PHE F CA 1
ATOM 16600 C C . PHE F 1 366 ? 101.720 138.800 156.230 1.00 135.23 366 PHE F C 1
ATOM 16601 O O . PHE F 1 366 ? 101.112 137.737 156.074 1.00 135.23 366 PHE F O 1
ATOM 16609 N N . ILE F 1 367 ? 101.890 139.361 157.428 1.00 138.21 367 ILE F N 1
ATOM 16610 C CA . ILE F 1 367 ? 101.296 138.760 158.618 1.00 138.21 367 ILE F CA 1
ATOM 16611 C C . ILE F 1 367 ? 99.780 138.910 158.604 1.00 138.21 367 ILE F C 1
ATOM 16612 O O . ILE F 1 367 ? 99.060 138.034 159.100 1.00 138.21 367 ILE F O 1
ATOM 16617 N N . THR F 1 368 ? 99.267 140.004 158.044 1.00 140.48 368 THR F N 1
ATOM 16618 C CA . THR F 1 368 ? 97.843 140.312 158.102 1.00 140.48 368 THR F CA 1
ATOM 16619 C C . THR F 1 368 ? 97.399 140.843 156.743 1.00 140.48 368 THR F C 1
ATOM 16620 O O . THR F 1 368 ? 98.119 140.744 155.745 1.00 140.48 368 THR F O 1
ATOM 16624 N N . ASN F 1 369 ? 96.198 141.414 156.715 1.00 140.67 369 ASN F N 1
ATOM 16625 C CA . ASN F 1 369 ? 95.619 141.969 155.499 1.00 140.67 369 ASN F CA 1
ATOM 16626 C C . ASN F 1 369 ? 94.612 143.041 155.898 1.00 140.67 369 ASN F C 1
ATOM 16627 O O . ASN F 1 369 ? 94.451 143.362 157.078 1.00 140.67 369 ASN F O 1
ATOM 16632 N N . GLU F 1 370 ? 93.937 143.601 154.893 1.00 141.96 370 GLU F N 1
ATOM 16633 C CA . GLU F 1 370 ? 92.856 144.574 155.028 1.00 141.96 370 GLU F CA 1
ATOM 16634 C C . GLU F 1 370 ? 93.331 145.938 155.516 1.00 141.96 370 GLU F C 1
ATOM 16635 O O . GLU F 1 370 ? 92.508 146.855 155.628 1.00 141.96 370 GLU F O 1
ATOM 16641 N N . SER F 1 371 ? 94.620 146.110 155.805 1.00 142.58 371 SER F N 1
ATOM 16642 C CA . SER F 1 371 ? 95.151 147.394 156.263 1.00 142.58 371 SER F CA 1
ATOM 16643 C C . SER F 1 371 ? 94.421 147.878 157.515 1.00 142.58 371 SER F C 1
ATOM 16644 O O . SER F 1 371 ? 94.183 149.073 157.702 1.00 142.58 371 SER F O 1
ATOM 16647 N N . ASP F 1 372 ? 94.066 146.934 158.383 1.00 145.34 372 ASP F N 1
ATOM 16648 C CA . ASP F 1 372 ? 93.403 147.204 159.657 1.00 145.34 372 ASP F CA 1
ATOM 16649 C C . ASP F 1 372 ? 94.077 146.410 160.769 1.00 145.34 372 ASP F C 1
ATOM 16650 O O . ASP F 1 372 ? 93.432 145.732 161.572 1.00 145.34 372 ASP F O 1
ATOM 16655 N N . LEU F 1 373 ? 95.408 146.491 160.817 1.00 145.29 373 LEU F N 1
ATOM 16656 C CA . LEU F 1 373 ? 96.179 145.650 161.728 1.00 145.29 373 LEU F CA 1
ATOM 16657 C C . LEU F 1 373 ? 95.770 145.865 163.181 1.00 145.29 373 LEU F C 1
ATOM 16658 O O . LEU F 1 373 ? 95.858 144.942 163.999 1.00 145.29 373 LEU F O 1
ATOM 16663 N N . MET F 1 374 ? 95.317 147.071 163.524 1.00 149.64 374 MET F N 1
ATOM 16664 C CA . MET F 1 374 ? 95.045 147.433 164.908 1.00 149.64 374 MET F CA 1
ATOM 16665 C C . MET F 1 374 ? 93.565 147.345 165.271 1.00 149.64 374 MET F C 1
ATOM 16666 O O . MET F 1 374 ? 93.145 147.948 166.266 1.00 149.64 374 MET F O 1
ATOM 16671 N N . TYR F 1 375 ? 92.767 146.605 164.501 1.00 150.80 375 TYR F N 1
ATOM 16672 C CA . TYR F 1 375 ? 91.354 146.434 164.808 1.00 150.80 375 TYR F CA 1
ATOM 16673 C C . TYR F 1 375 ? 91.014 145.037 165.312 1.00 150.80 375 TYR F C 1
ATOM 16674 O O . TYR F 1 375 ? 89.849 144.781 165.633 1.00 150.80 375 TYR F O 1
ATOM 16683 N N . ASP F 1 376 ? 91.989 144.135 165.389 1.00 151.70 376 ASP F N 1
ATOM 16684 C CA . ASP F 1 376 ? 91.783 142.855 166.048 1.00 151.70 376 ASP F CA 1
ATOM 16685 C C . ASP F 1 376 ? 92.021 142.994 167.546 1.00 151.70 376 ASP F C 1
ATOM 16686 O O . ASP F 1 376 ? 92.745 143.884 168.003 1.00 151.70 376 ASP F O 1
ATOM 16691 N N . ASN F 1 377 ? 91.399 142.100 168.313 1.00 154.29 377 ASN F N 1
ATOM 16692 C CA . ASN F 1 377 ? 91.539 142.153 169.762 1.00 154.29 377 ASN F CA 1
ATOM 16693 C C . ASN F 1 377 ? 92.785 141.412 170.235 1.00 154.29 377 ASN F C 1
ATOM 16694 O O . ASN F 1 377 ? 93.540 141.928 171.066 1.00 154.29 377 ASN F O 1
ATOM 16699 N N . VAL F 1 378 ? 93.021 140.205 169.718 1.00 152.87 378 VAL F N 1
ATOM 16700 C CA . VAL F 1 378 ? 94.009 139.317 170.321 1.00 152.87 378 VAL F CA 1
ATOM 16701 C C . VAL F 1 378 ? 95.098 138.889 169.343 1.00 152.87 378 VAL F C 1
ATOM 16702 O O . VAL F 1 378 ? 96.273 139.224 169.528 1.00 152.87 378 VAL F O 1
ATOM 16706 N N . VAL F 1 379 ? 94.716 138.168 168.287 1.00 150.54 379 VAL F N 1
ATOM 16707 C CA . VAL F 1 379 ? 95.676 137.315 167.580 1.00 150.54 379 VAL F CA 1
ATOM 16708 C C . VAL F 1 379 ? 96.835 138.138 167.022 1.00 150.54 379 VAL F C 1
ATOM 16709 O O . VAL F 1 379 ? 98.001 137.924 167.380 1.00 150.54 379 VAL F O 1
ATOM 16713 N N . ARG F 1 380 ? 96.534 139.096 166.142 1.00 148.97 380 ARG F N 1
ATOM 16714 C CA . ARG F 1 380 ? 97.605 139.782 165.424 1.00 148.97 380 ARG F CA 1
ATOM 16715 C C . ARG F 1 380 ? 98.524 140.523 166.385 1.00 148.97 380 ARG F C 1
ATOM 16716 O O . ARG F 1 380 ? 99.748 140.516 166.214 1.00 148.97 380 ARG F O 1
ATOM 16724 N N . GLN F 1 381 ? 97.955 141.168 167.404 1.00 154.07 381 GLN F N 1
ATOM 16725 C CA . GLN F 1 381 ? 98.781 141.897 168.357 1.00 154.07 381 GLN F CA 1
ATOM 16726 C C . GLN F 1 381 ? 99.368 140.984 169.425 1.00 154.07 381 GLN F C 1
ATOM 16727 O O . GLN F 1 381 ? 100.453 141.268 169.941 1.00 154.07 381 GLN F O 1
ATOM 16733 N N . LEU F 1 382 ? 98.679 139.895 169.774 1.00 153.60 382 LEU F N 1
ATOM 16734 C CA . LEU F 1 382 ? 99.215 138.987 170.784 1.00 153.60 382 LEU F CA 1
ATOM 16735 C C . LEU F 1 382 ? 100.474 138.306 170.259 1.00 153.60 382 LEU F C 1
ATOM 16736 O O . LEU F 1 382 ? 101.435 138.085 171.008 1.00 153.60 382 LEU F O 1
ATOM 16741 N N . LEU F 1 383 ? 100.483 137.963 168.968 1.00 151.29 383 LEU F N 1
ATOM 16742 C CA . LEU F 1 383 ? 101.682 137.387 168.368 1.00 151.29 383 LEU F CA 1
ATOM 16743 C C . LEU F 1 383 ? 102.876 138.316 168.543 1.00 151.29 383 LEU F C 1
ATOM 16744 O O . LEU F 1 383 ? 103.948 137.893 168.991 1.00 151.29 383 LEU F O 1
ATOM 16749 N N . ALA F 1 384 ? 102.703 139.597 168.210 1.00 153.76 384 ALA F N 1
ATOM 16750 C CA . ALA F 1 384 ? 103.789 140.559 168.373 1.00 153.76 384 ALA F CA 1
ATOM 16751 C C . ALA F 1 384 ? 104.153 140.734 169.842 1.00 153.76 384 ALA F C 1
ATOM 16752 O O . ALA F 1 384 ? 105.328 140.920 170.181 1.00 153.76 384 ALA F O 1
ATOM 16754 N N . ALA F 1 385 ? 103.155 140.696 170.726 1.00 155.70 385 ALA F N 1
ATOM 16755 C CA . ALA F 1 385 ? 103.425 140.827 172.153 1.00 155.70 385 ALA F CA 1
ATOM 16756 C C . ALA F 1 385 ? 104.360 139.725 172.629 1.00 155.70 385 ALA F C 1
ATOM 16757 O O . ALA F 1 385 ? 105.377 139.993 173.277 1.00 155.70 385 ALA F O 1
ATOM 16759 N N . LEU F 1 386 ? 104.040 138.473 172.302 1.00 155.30 386 LEU F N 1
ATOM 16760 C CA . LEU F 1 386 ? 104.917 137.374 172.692 1.00 155.30 386 LEU F CA 1
ATOM 16761 C C . LEU F 1 386 ? 106.230 137.377 171.919 1.00 155.30 386 LEU F C 1
ATOM 16762 O O . LEU F 1 386 ? 107.223 136.831 172.410 1.00 155.30 386 LEU F O 1
ATOM 16767 N N . ALA F 1 387 ? 106.259 137.971 170.725 1.00 156.38 387 ALA F N 1
ATOM 16768 C CA . ALA F 1 387 ? 107.490 138.001 169.944 1.00 156.38 387 ALA F CA 1
ATOM 16769 C C . ALA F 1 387 ? 108.483 139.033 170.462 1.00 156.38 387 ALA F C 1
ATOM 16770 O O . ALA F 1 387 ? 109.696 138.818 170.362 1.00 156.38 387 ALA F O 1
ATOM 16772 N N . GLN F 1 388 ? 108.001 140.150 171.007 1.00 156.34 388 GLN F N 1
ATOM 16773 C CA . GLN F 1 388 ? 108.871 141.266 171.364 1.00 156.34 388 GLN F CA 1
ATOM 16774 C C . GLN F 1 388 ? 108.885 141.564 172.855 1.00 156.34 388 GLN F C 1
ATOM 16775 O O . GLN F 1 388 ? 109.965 141.718 173.436 1.00 156.34 388 GLN F O 1
ATOM 16781 N N . SER F 1 389 ? 107.718 141.655 173.497 1.00 158.58 389 SER F N 1
ATOM 16782 C CA . SER F 1 389 ? 107.660 142.155 174.868 1.00 158.58 389 SER F CA 1
ATOM 16783 C C . SER F 1 389 ? 108.466 141.275 175.818 1.00 158.58 389 SER F C 1
ATOM 16784 O O . SER F 1 389 ? 109.205 141.780 176.671 1.00 158.58 389 SER F O 1
ATOM 16787 N N . ASN F 1 390 ? 108.338 139.953 175.687 1.00 160.25 390 ASN F N 1
ATOM 16788 C CA . ASN F 1 390 ? 109.059 139.060 176.589 1.00 160.25 390 ASN F CA 1
ATOM 16789 C C . ASN F 1 390 ? 110.562 139.103 176.344 1.00 160.25 390 ASN F C 1
ATOM 16790 O O . ASN F 1 390 ? 111.345 138.948 177.288 1.00 160.25 390 ASN F O 1
ATOM 16795 N N . HIS F 1 391 ? 110.983 139.312 175.095 1.00 159.67 391 HIS F N 1
ATOM 16796 C CA . HIS F 1 391 ? 112.407 139.300 174.777 1.00 159.67 391 HIS F CA 1
ATOM 16797 C C . HIS F 1 391 ? 113.173 140.402 175.496 1.00 159.67 391 HIS F C 1
ATOM 16798 O O . HIS F 1 391 ? 114.368 140.235 175.765 1.00 159.67 391 HIS F O 1
ATOM 16805 N N . ASP F 1 392 ? 112.523 141.517 175.813 1.00 157.55 392 ASP F N 1
ATOM 16806 C CA . ASP F 1 392 ? 113.184 142.611 176.517 1.00 157.55 392 ASP F CA 1
ATOM 16807 C C . ASP F 1 392 ? 113.436 142.247 177.976 1.00 157.55 392 ASP F C 1
ATOM 16808 O O . ASP F 1 392 ? 112.933 142.907 178.886 1.00 157.55 392 ASP F O 1
ATOM 16813 N N . LEU G 1 42 ? 122.634 133.709 149.574 1.00 140.10 42 LEU G N 1
ATOM 16814 C CA . LEU G 1 42 ? 122.490 133.105 148.255 1.00 140.10 42 LEU G CA 1
ATOM 16815 C C . LEU G 1 42 ? 121.177 133.522 147.600 1.00 140.10 42 LEU G C 1
ATOM 16816 O O . LEU G 1 42 ? 120.478 134.406 148.097 1.00 140.10 42 LEU G O 1
ATOM 16821 N N . GLN G 1 43 ? 120.848 132.879 146.484 1.00 134.18 43 GLN G N 1
ATOM 16822 C CA . GLN G 1 43 ? 119.651 133.184 145.717 1.00 134.18 43 GLN G CA 1
ATOM 16823 C C . GLN G 1 43 ? 118.643 132.049 145.840 1.00 134.18 43 GLN G C 1
ATOM 16824 O O . GLN G 1 43 ? 119.010 130.887 146.039 1.00 134.18 43 GLN G O 1
ATOM 16830 N N . LEU G 1 44 ? 117.365 132.398 145.716 1.00 128.88 44 LEU G N 1
ATOM 16831 C CA . LEU G 1 44 ? 116.274 131.435 145.752 1.00 128.88 44 LEU G CA 1
ATOM 16832 C C . LEU G 1 44 ? 115.688 131.281 144.355 1.00 128.88 44 LEU G C 1
ATOM 16833 O O . LEU G 1 44 ? 115.538 132.264 143.622 1.00 128.88 44 LEU G O 1
ATOM 16838 N N . LYS G 1 45 ? 115.364 130.045 143.993 1.00 122.17 45 LYS G N 1
ATOM 16839 C CA . LYS G 1 45 ? 114.884 129.736 142.656 1.00 122.17 45 LYS G CA 1
ATOM 16840 C C . LYS G 1 45 ? 113.394 130.025 142.535 1.00 122.17 45 LYS G C 1
ATOM 16841 O O . LYS G 1 45 ? 112.616 129.793 143.464 1.00 122.17 45 LYS G O 1
ATOM 16847 N N . LEU G 1 46 ? 113.006 130.538 141.368 1.00 113.58 46 LEU G N 1
ATOM 16848 C CA . LEU G 1 46 ? 111.604 130.716 141.025 1.00 113.58 46 LEU G CA 1
ATOM 16849 C C . LEU G 1 46 ? 111.186 129.909 139.808 1.00 113.58 46 LEU G C 1
ATOM 16850 O O . LEU G 1 46 ? 109.983 129.810 139.541 1.00 113.58 46 LEU G O 1
ATOM 16855 N N . GLU G 1 47 ? 112.128 129.335 139.066 1.00 105.39 47 GLU G N 1
ATOM 16856 C CA . GLU G 1 47 ? 111.783 128.529 137.907 1.00 105.39 47 GLU G CA 1
ATOM 16857 C C . GLU G 1 47 ? 111.239 127.177 138.346 1.00 105.39 47 GLU G C 1
ATOM 16858 O O . GLU G 1 47 ? 111.589 126.660 139.410 1.00 105.39 47 GLU G O 1
ATOM 16864 N N . LEU G 1 48 ? 110.377 126.610 137.515 1.00 100.31 48 LEU G N 1
ATOM 16865 C CA . LEU G 1 48 ? 109.830 125.273 137.726 1.00 100.31 48 LEU G CA 1
ATOM 16866 C C . LEU G 1 48 ? 110.254 124.451 136.518 1.00 100.31 48 LEU G C 1
ATOM 16867 O O . LEU G 1 48 ? 110.240 124.978 135.389 1.00 100.31 48 LEU G O 1
ATOM 16872 N N . PRO G 1 49 ? 110.645 123.183 136.674 1.00 97.04 49 PRO G N 1
ATOM 16873 C CA . PRO G 1 49 ? 111.266 122.474 135.546 1.00 97.04 49 PRO G CA 1
ATOM 16874 C C . PRO G 1 49 ? 110.390 122.467 134.306 1.00 97.04 49 PRO G C 1
ATOM 16875 O O . PRO G 1 49 ? 110.889 122.551 133.179 1.00 97.04 49 PRO G O 1
ATOM 16879 N N . PHE G 1 50 ? 109.077 122.382 134.507 1.00 89.65 50 PHE G N 1
ATOM 16880 C CA . PHE G 1 50 ? 108.135 122.437 133.399 1.00 89.65 50 PHE G CA 1
ATOM 16881 C C . PHE G 1 50 ? 108.251 123.744 132.627 1.00 89.65 50 PHE G C 1
ATOM 16882 O O . PHE G 1 50 ? 108.296 123.738 131.393 1.00 89.65 50 PHE G O 1
ATOM 16890 N N . ASP G 1 51 ? 108.299 124.870 133.340 1.00 91.79 51 ASP G N 1
ATOM 16891 C CA . ASP G 1 51 ? 108.365 126.162 132.664 1.00 91.79 51 ASP G CA 1
ATOM 16892 C C . ASP G 1 51 ? 109.661 126.309 131.877 1.00 91.79 51 ASP G C 1
ATOM 16893 O O . ASP G 1 51 ? 109.656 126.823 130.751 1.00 91.79 51 ASP G O 1
ATOM 16898 N N . ARG G 1 52 ? 110.784 125.870 132.450 1.00 89.66 52 ARG G N 1
ATOM 16899 C CA . ARG G 1 52 ? 112.053 125.986 131.741 1.00 89.66 52 ARG G CA 1
ATOM 16900 C C . ARG G 1 52 ? 112.092 125.060 130.533 1.00 89.66 52 ARG G C 1
ATOM 16901 O O . ARG G 1 52 ? 112.615 125.432 129.478 1.00 89.66 52 ARG G O 1
ATOM 16909 N N . VAL G 1 53 ? 111.532 123.855 130.656 1.00 84.70 53 VAL G N 1
ATOM 16910 C CA . VAL G 1 53 ? 111.445 122.966 129.501 1.00 84.70 53 VAL G CA 1
ATOM 16911 C C . VAL G 1 53 ? 110.601 123.608 128.408 1.00 84.70 53 VAL G C 1
ATOM 16912 O O . VAL G 1 53 ? 110.943 123.553 127.218 1.00 84.70 53 VAL G O 1
ATOM 16916 N N . VAL G 1 54 ? 109.479 124.220 128.793 1.00 84.02 54 VAL G N 1
ATOM 16917 C CA . VAL G 1 54 ? 108.588 124.832 127.813 1.00 84.02 54 VAL G CA 1
ATOM 16918 C C . VAL G 1 54 ? 109.298 125.966 127.088 1.00 84.02 54 VAL G C 1
ATOM 16919 O O . VAL G 1 54 ? 109.274 126.047 125.855 1.00 84.02 54 VAL G O 1
ATOM 16923 N N . THR G 1 55 ? 109.936 126.866 127.841 1.00 81.69 55 THR G N 1
ATOM 16924 C CA . THR G 1 55 ? 110.614 127.986 127.197 1.00 81.69 55 THR G CA 1
ATOM 16925 C C . THR G 1 55 ? 111.764 127.495 126.328 1.00 81.69 55 THR G C 1
ATOM 16926 O O . THR G 1 55 ? 111.989 128.022 125.233 1.00 81.69 55 THR G O 1
ATOM 16930 N N . ILE G 1 56 ? 112.495 126.475 126.788 1.00 79.05 56 ILE G N 1
ATOM 16931 C CA . ILE G 1 56 ? 113.545 125.882 125.963 1.00 79.05 56 ILE G CA 1
ATOM 16932 C C . ILE G 1 56 ? 112.962 125.458 124.623 1.00 79.05 56 ILE G C 1
ATOM 16933 O O . ILE G 1 56 ? 113.303 126.013 123.573 1.00 79.05 56 ILE G O 1
ATOM 16938 N N . GLY G 1 57 ? 112.018 124.517 124.658 1.00 75.90 57 GLY G N 1
ATOM 16939 C CA . GLY G 1 57 ? 111.460 123.956 123.441 1.00 75.90 57 GLY G CA 1
ATOM 16940 C C . GLY G 1 57 ? 110.666 124.933 122.602 1.00 75.90 57 GLY G C 1
ATOM 16941 O O . GLY G 1 57 ? 110.378 124.627 121.440 1.00 75.90 57 GLY G O 1
ATOM 16942 N N . THR G 1 58 ? 110.305 126.090 123.153 1.00 74.70 58 THR G N 1
ATOM 16943 C CA . THR G 1 58 ? 109.515 127.068 122.420 1.00 74.70 58 THR G CA 1
ATOM 16944 C C . THR G 1 58 ? 110.346 128.208 121.848 1.00 74.70 58 THR G C 1
ATOM 16945 O O . THR G 1 58 ? 109.921 128.833 120.871 1.00 74.70 58 THR G O 1
ATOM 16949 N N . VAL G 1 59 ? 111.524 128.488 122.410 1.00 73.85 59 VAL G N 1
ATOM 16950 C CA . VAL G 1 59 ? 112.352 129.610 121.987 1.00 73.85 59 VAL G CA 1
ATOM 16951 C C . VAL G 1 59 ? 113.736 129.151 121.540 1.00 73.85 59 VAL G C 1
ATOM 16952 O O . VAL G 1 59 ? 114.172 129.455 120.425 1.00 73.85 59 VAL G O 1
ATOM 16956 N N . LEU G 1 60 ? 114.449 128.421 122.401 1.00 75.17 60 LEU G N 1
ATOM 16957 C CA . LEU G 1 60 ? 115.852 128.140 122.117 1.00 75.17 60 LEU G CA 1
ATOM 16958 C C . LEU G 1 60 ? 115.995 127.272 120.874 1.00 75.17 60 LEU G C 1
ATOM 16959 O O . LEU G 1 60 ? 116.830 127.548 120.004 1.00 75.17 60 LEU G O 1
ATOM 16964 N N . VAL G 1 61 ? 115.187 126.216 120.770 1.00 70.07 61 VAL G N 1
ATOM 16965 C CA . VAL G 1 61 ? 115.245 125.358 119.587 1.00 70.07 61 VAL G CA 1
ATOM 16966 C C . VAL G 1 61 ? 114.909 126.138 118.323 1.00 70.07 61 VAL G C 1
ATOM 16967 O O . VAL G 1 61 ? 115.687 126.072 117.357 1.00 70.07 61 VAL G O 1
ATOM 16971 N N . PRO G 1 62 ? 113.801 126.880 118.250 1.00 68.70 62 PRO G N 1
ATOM 16972 C CA . PRO G 1 62 ? 113.549 127.681 117.043 1.00 68.70 62 PRO G CA 1
ATOM 16973 C C . PRO G 1 62 ? 114.659 128.668 116.741 1.00 68.70 62 PRO G C 1
ATOM 16974 O O . PRO G 1 62 ? 114.938 128.920 115.565 1.00 68.70 62 PRO G O 1
ATOM 16978 N N . ILE G 1 63 ? 115.313 129.230 117.759 1.00 68.14 63 ILE G N 1
ATOM 16979 C CA . ILE G 1 63 ? 116.441 130.123 117.506 1.00 68.14 63 ILE G CA 1
ATOM 16980 C C . ILE G 1 63 ? 117.585 129.356 116.853 1.00 68.14 63 ILE G C 1
ATOM 16981 O O . ILE G 1 63 ? 118.241 129.854 115.927 1.00 68.14 63 ILE G O 1
ATOM 16986 N N . LEU G 1 64 ? 117.855 128.141 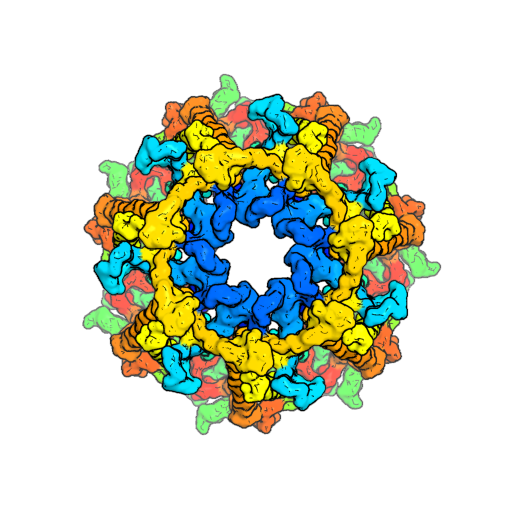117.335 1.00 68.77 64 LEU G N 1
ATOM 16987 C CA . LEU G 1 64 ? 118.902 127.324 116.730 1.00 68.77 64 LEU G CA 1
ATOM 16988 C C . LEU G 1 64 ? 118.578 127.011 115.275 1.00 68.77 64 LEU G C 1
ATOM 16989 O O . LEU G 1 64 ? 119.447 127.105 114.400 1.00 68.77 64 LEU G O 1
ATOM 16994 N N . LEU G 1 65 ? 117.327 126.643 114.995 1.00 62.15 65 LEU G N 1
ATOM 16995 C CA . LEU G 1 65 ? 116.941 126.369 113.615 1.00 62.15 65 LEU G CA 1
ATOM 16996 C C . LEU G 1 65 ? 117.044 127.626 112.759 1.00 62.15 65 LEU G C 1
ATOM 16997 O O . LEU G 1 65 ? 117.433 127.560 111.588 1.00 62.15 65 LEU G O 1
ATOM 17002 N N . VAL G 1 66 ? 116.704 128.782 113.330 1.00 63.98 66 VAL G N 1
ATOM 17003 C CA . VAL G 1 66 ? 116.786 130.036 112.589 1.00 63.98 66 VAL G CA 1
ATOM 17004 C C . VAL G 1 66 ? 118.228 130.330 112.203 1.00 63.98 66 VAL G C 1
ATOM 17005 O O . VAL G 1 66 ? 118.520 130.701 111.061 1.00 63.98 66 VAL G O 1
ATOM 17009 N N . THR G 1 67 ? 119.150 130.193 113.157 1.00 64.26 67 THR G N 1
ATOM 17010 C CA . THR G 1 67 ? 120.548 130.462 112.838 1.00 64.26 67 THR G CA 1
ATOM 17011 C C . THR G 1 67 ? 121.099 129.431 111.861 1.00 64.26 67 THR G C 1
ATOM 17012 O O . THR G 1 67 ? 121.926 129.770 111.008 1.00 64.26 67 THR G O 1
ATOM 17016 N N . LEU G 1 68 ? 120.643 128.179 111.951 1.00 60.35 68 LEU G N 1
ATOM 17017 C CA . LEU G 1 68 ? 121.051 127.181 110.967 1.00 60.35 68 LEU G CA 1
ATOM 17018 C C . LEU G 1 68 ? 120.580 127.565 109.569 1.00 60.35 68 LEU G C 1
ATOM 17019 O O . LEU G 1 68 ? 121.334 127.450 108.595 1.00 60.35 68 LEU G O 1
ATOM 17024 N N . VAL G 1 69 ? 119.332 128.026 109.453 1.00 58.62 69 VAL G N 1
ATOM 17025 C CA . VAL G 1 69 ? 118.807 128.435 108.153 1.00 58.62 69 VAL G CA 1
ATOM 17026 C C . VAL G 1 69 ? 119.568 129.645 107.630 1.00 58.62 69 VAL G C 1
ATOM 17027 O O . VAL G 1 69 ? 119.867 129.739 106.435 1.00 58.62 69 VAL G O 1
ATOM 17031 N N . PHE G 1 70 ? 119.880 130.598 108.511 1.00 61.71 70 PHE G N 1
ATOM 17032 C CA . PHE G 1 70 ? 120.669 131.757 108.102 1.00 61.71 70 PHE G CA 1
ATOM 17033 C C . PHE G 1 70 ? 122.031 131.326 107.576 1.00 61.71 70 PHE G C 1
ATOM 17034 O O . PHE G 1 70 ? 122.490 131.810 106.533 1.00 61.71 70 PHE G O 1
ATOM 17042 N N . THR G 1 71 ? 122.698 130.420 108.292 1.00 63.56 71 THR G N 1
ATOM 17043 C CA . THR G 1 71 ? 124.007 129.953 107.852 1.00 63.56 71 THR G CA 1
ATOM 17044 C C . THR G 1 71 ? 123.913 129.263 106.499 1.00 63.56 71 THR G C 1
ATOM 17045 O O . THR G 1 71 ? 124.729 129.517 105.605 1.00 63.56 71 THR G O 1
ATOM 17049 N N . LYS G 1 72 ? 122.916 128.394 106.323 1.00 58.96 72 LYS G N 1
ATOM 17050 C CA . LYS G 1 72 ? 122.760 127.708 105.045 1.00 58.96 72 LYS G CA 1
ATOM 17051 C C . LYS G 1 72 ? 122.501 128.700 103.917 1.00 58.96 72 LYS G C 1
ATOM 17052 O O . LYS G 1 72 ? 123.105 128.602 102.843 1.00 58.96 72 LYS G O 1
ATOM 17058 N N . ASN G 1 73 ? 121.608 129.666 104.144 1.00 60.69 73 ASN G N 1
ATOM 17059 C CA . ASN G 1 73 ? 121.243 130.600 103.084 1.00 60.69 73 ASN G CA 1
ATOM 17060 C C . ASN G 1 73 ? 122.412 131.500 102.707 1.00 60.69 73 ASN G C 1
ATOM 17061 O O . ASN G 1 73 ? 122.645 131.754 101.520 1.00 60.69 73 ASN G O 1
ATOM 17066 N N . PHE G 1 74 ? 123.158 131.996 103.696 1.00 63.83 74 PHE G N 1
ATOM 17067 C CA . PHE G 1 74 ? 124.278 132.879 103.400 1.00 63.83 74 PHE G CA 1
ATOM 17068 C C . PHE G 1 74 ? 125.505 132.123 102.912 1.00 63.83 74 PHE G C 1
ATOM 17069 O O . PHE G 1 74 ? 126.392 132.737 102.309 1.00 63.83 74 PHE G O 1
ATOM 17077 N N . ALA G 1 75 ? 125.580 130.813 103.154 1.00 62.51 75 ALA G N 1
ATOM 17078 C CA . ALA G 1 75 ? 126.673 130.024 102.601 1.00 62.51 75 ALA G CA 1
ATOM 17079 C C . ALA G 1 75 ? 126.480 129.784 101.109 1.00 62.51 75 ALA G C 1
ATOM 17080 O O . ALA G 1 75 ? 127.450 129.793 100.344 1.00 62.51 75 ALA G O 1
ATOM 17082 N N . GLU G 1 76 ? 125.239 129.569 100.683 1.00 57.38 76 GLU G N 1
ATOM 17083 C CA . GLU G 1 76 ? 124.925 129.368 99.276 1.00 57.38 76 GLU G CA 1
ATOM 17084 C C . GLU G 1 76 ? 124.713 130.728 98.612 1.00 57.38 76 GLU G C 1
ATOM 17085 O O . GLU G 1 76 ? 124.967 131.783 99.200 1.00 57.38 76 GLU G O 1
ATOM 17091 N N . GLU G 1 77 ? 124.247 130.715 97.370 1.00 51.67 77 GLU G N 1
ATOM 17092 C CA . GLU G 1 77 ? 123.887 131.921 96.648 1.00 51.67 77 GLU G CA 1
ATOM 17093 C C . GLU G 1 77 ? 122.375 132.121 96.715 1.00 51.67 77 GLU G C 1
ATOM 17094 O O . GLU G 1 77 ? 121.623 131.145 96.787 1.00 51.67 77 GLU G O 1
ATOM 17100 N N . PRO G 1 78 ? 121.864 133.361 96.713 1.00 48.60 78 PRO G N 1
ATOM 17101 C CA . PRO G 1 78 ? 120.413 133.538 96.857 1.00 48.60 78 PRO G CA 1
ATOM 17102 C C . PRO G 1 78 ? 119.595 132.792 95.813 1.00 48.60 78 PRO G C 1
ATOM 17103 O O . PRO G 1 78 ? 118.709 132.012 96.169 1.00 48.60 78 PRO G O 1
ATOM 17107 N N . ILE G 1 79 ? 119.876 133.013 94.527 1.00 44.72 79 ILE G N 1
ATOM 17108 C CA . ILE G 1 79 ? 119.064 132.465 93.449 1.00 44.72 79 ILE G CA 1
ATOM 17109 C C . ILE G 1 79 ? 119.974 132.022 92.312 1.00 44.72 79 ILE G C 1
ATOM 17110 O O . ILE G 1 79 ? 121.089 132.521 92.147 1.00 44.72 79 ILE G O 1
ATOM 17115 N N . TYR G 1 80 ? 119.485 131.067 91.518 1.00 46.14 80 TYR G N 1
ATOM 17116 C CA . TYR G 1 80 ? 120.217 130.547 90.364 1.00 46.14 80 TYR G CA 1
ATOM 17117 C C . TYR G 1 80 ? 119.356 130.727 89.122 1.00 46.14 80 TYR G C 1
ATOM 17118 O O . TYR G 1 80 ? 118.328 130.061 88.978 1.00 46.14 80 TYR G O 1
ATOM 17127 N N . CYS G 1 81 ? 119.781 131.603 88.216 1.00 47.00 81 CYS G N 1
ATOM 17128 C CA . CYS G 1 81 ? 118.995 131.962 87.044 1.00 47.00 81 CYS G CA 1
ATOM 17129 C C . CYS G 1 81 ? 119.716 131.544 85.768 1.00 47.00 81 CYS G C 1
ATOM 17130 O O . CYS G 1 81 ? 120.932 131.718 85.644 1.00 47.00 81 CYS G O 1
ATOM 17133 N N . TYR G 1 82 ? 118.953 130.997 84.820 1.00 48.35 82 TYR G N 1
ATOM 17134 C CA . TYR G 1 82 ? 119.503 130.459 83.575 1.00 48.35 82 TYR G CA 1
ATOM 17135 C C . TYR G 1 82 ? 119.477 131.547 82.501 1.00 48.35 82 TYR G C 1
ATOM 17136 O O . TYR G 1 82 ? 118.666 131.543 81.574 1.00 48.35 82 TYR G O 1
ATOM 17145 N N . THR G 1 83 ? 120.400 132.493 82.643 1.00 48.32 83 THR G N 1
ATOM 17146 C CA . THR G 1 83 ? 120.434 133.630 81.738 1.00 48.32 83 THR G CA 1
ATOM 17147 C C . THR G 1 83 ? 120.739 133.163 80.314 1.00 48.32 83 THR G C 1
ATOM 17148 O O . THR G 1 83 ? 121.489 132.204 80.116 1.00 48.32 83 THR G O 1
ATOM 17152 N N . PRO G 1 84 ? 120.175 133.829 79.296 1.00 51.22 84 PRO G N 1
ATOM 17153 C CA . PRO G 1 84 ? 120.443 133.408 77.914 1.00 51.22 84 PRO G CA 1
ATOM 17154 C C . PRO G 1 84 ? 121.912 133.510 77.542 1.00 51.22 84 PRO G C 1
ATOM 17155 O O . PRO G 1 84 ? 122.733 133.988 78.331 1.00 51.22 84 PRO G O 1
ATOM 17159 N N . HIS G 1 85 ? 122.252 133.054 76.335 1.00 56.13 85 HIS G N 1
ATOM 17160 C CA . HIS G 1 85 ? 123.644 133.073 75.899 1.00 56.13 85 HIS G CA 1
ATOM 17161 C C . HIS G 1 85 ? 124.163 134.498 75.746 1.00 56.13 85 HIS G C 1
ATOM 17162 O O . HIS G 1 85 ? 125.299 134.795 76.132 1.00 56.13 85 HIS G O 1
ATOM 17169 N N . ASN G 1 86 ? 123.346 135.394 75.188 1.00 58.90 86 ASN G N 1
ATOM 17170 C CA . ASN G 1 86 ? 123.817 136.743 74.889 1.00 58.90 86 ASN G CA 1
ATOM 17171 C C . ASN G 1 86 ? 124.204 137.508 76.146 1.00 58.90 86 ASN G C 1
ATOM 17172 O O . ASN G 1 86 ? 125.110 138.347 76.102 1.00 58.90 86 ASN G O 1
ATOM 17177 N N . PHE G 1 87 ? 123.533 137.244 77.263 1.00 49.07 87 PHE G N 1
ATOM 17178 C CA . PHE G 1 87 ? 123.725 138.040 78.468 1.00 49.07 87 PHE G CA 1
ATOM 17179 C C . PHE G 1 87 ? 125.193 138.121 78.854 1.00 49.07 87 PHE G C 1
ATOM 17180 O O . PHE G 1 87 ? 125.822 137.109 79.173 1.00 49.07 87 PHE G O 1
ATOM 17188 N N . THR G 1 88 ? 125.732 139.336 78.826 1.00 49.06 88 THR G N 1
ATOM 17189 C CA . THR G 1 88 ? 127.041 139.591 79.396 1.00 49.06 88 THR G CA 1
ATOM 17190 C C . THR G 1 88 ? 126.988 139.381 80.908 1.00 49.06 88 THR G C 1
ATOM 17191 O O . THR G 1 88 ? 125.920 139.386 81.525 1.00 49.06 88 THR G O 1
ATOM 17195 N N . ARG G 1 89 ? 128.162 139.189 81.510 1.00 49.38 89 ARG G N 1
ATOM 17196 C CA . ARG G 1 89 ? 128.206 138.840 82.926 1.00 49.38 89 ARG G CA 1
ATOM 17197 C C . ARG G 1 89 ? 127.502 139.889 83.780 1.00 49.38 89 ARG G C 1
ATOM 17198 O O . ARG G 1 89 ? 126.803 139.549 84.741 1.00 49.38 89 ARG G O 1
ATOM 17206 N N . ASP G 1 90 ? 127.675 141.171 83.450 1.00 48.99 90 ASP G N 1
ATOM 17207 C CA . ASP G 1 90 ? 126.989 142.219 84.202 1.00 48.99 90 ASP G CA 1
ATOM 17208 C C . ASP G 1 90 ? 125.476 142.114 84.040 1.00 48.99 90 ASP G C 1
ATOM 17209 O O . ASP G 1 90 ? 124.728 142.254 85.015 1.00 48.99 90 ASP G O 1
ATOM 17214 N N . GLN G 1 91 ? 125.004 141.868 82.816 1.00 48.15 91 GLN G N 1
ATOM 17215 C CA . GLN G 1 91 ? 123.569 141.703 82.605 1.00 48.15 91 GLN G CA 1
ATOM 17216 C C . GLN G 1 91 ? 123.049 140.463 83.321 1.00 48.15 91 GLN G C 1
ATOM 17217 O O . GLN G 1 91 ? 121.934 140.466 83.854 1.00 48.15 91 GLN G O 1
ATOM 17223 N N . ALA G 1 92 ? 123.838 139.387 83.334 1.00 47.10 92 ALA G N 1
ATOM 17224 C CA . ALA G 1 92 ? 123.428 138.187 84.056 1.00 47.10 92 ALA G CA 1
ATOM 17225 C C . ALA G 1 92 ? 123.322 138.459 85.550 1.00 47.10 92 ALA G C 1
ATOM 17226 O O . ALA G 1 92 ? 122.398 137.973 86.214 1.00 47.10 92 ALA G O 1
ATOM 17228 N N . LEU G 1 93 ? 124.266 139.224 86.100 1.00 45.19 93 LEU G N 1
ATOM 17229 C CA . LEU G 1 93 ? 124.172 139.613 87.502 1.00 45.19 93 LEU G CA 1
ATOM 17230 C C . LEU G 1 93 ? 122.928 140.453 87.749 1.00 45.19 93 LEU G C 1
ATOM 17231 O O . LEU G 1 93 ? 122.229 140.267 88.753 1.00 45.19 93 LEU G O 1
ATOM 17236 N N . TYR G 1 94 ? 122.629 141.381 86.838 1.00 46.14 94 TYR G N 1
ATOM 17237 C CA . TYR G 1 94 ? 121.413 142.173 86.986 1.00 46.14 94 TYR G CA 1
ATOM 17238 C C . TYR G 1 94 ? 120.182 141.282 86.996 1.00 46.14 94 TYR G C 1
ATOM 17239 O O . TYR G 1 94 ? 119.250 141.514 87.768 1.00 46.14 94 TYR G O 1
ATOM 17248 N N . ALA G 1 95 ? 120.145 140.277 86.121 1.00 45.85 95 ALA G N 1
ATOM 17249 C CA . ALA G 1 95 ? 118.994 139.381 86.078 1.00 45.85 95 ALA G CA 1
ATOM 17250 C C . ALA G 1 95 ? 118.872 138.588 87.373 1.00 45.85 95 ALA G C 1
ATOM 17251 O O . ALA G 1 95 ? 117.786 138.485 87.955 1.00 45.85 95 ALA G O 1
ATOM 17253 N N . ARG G 1 96 ? 119.985 138.018 87.839 1.00 43.57 96 ARG G N 1
ATOM 17254 C CA . ARG G 1 96 ? 119.961 137.224 89.061 1.00 43.57 96 ARG G CA 1
ATOM 17255 C C . ARG G 1 96 ? 119.663 138.071 90.290 1.00 43.57 96 ARG G C 1
ATOM 17256 O O . ARG G 1 96 ? 119.253 137.524 91.319 1.00 43.57 96 ARG G O 1
ATOM 17264 N N . GLY G 1 97 ? 119.849 139.384 90.208 1.00 43.84 97 GLY G N 1
ATOM 17265 C CA . GLY G 1 97 ? 119.483 140.255 91.308 1.00 43.84 97 GLY G CA 1
ATOM 17266 C C . GLY G 1 97 ? 118.043 140.720 91.234 1.00 43.84 97 GLY G C 1
ATOM 17267 O O . GLY G 1 97 ? 117.337 140.760 92.246 1.00 43.84 97 GLY G O 1
ATOM 17268 N N . TYR G 1 98 ? 117.598 141.080 90.030 1.00 45.54 98 TYR G N 1
ATOM 17269 C CA . TYR G 1 98 ? 116.226 141.535 89.842 1.00 45.54 98 TYR G CA 1
ATOM 17270 C C . TYR G 1 98 ? 115.233 140.421 90.136 1.00 45.54 98 TYR G C 1
ATOM 17271 O O . TYR G 1 98 ? 114.212 140.649 90.794 1.00 45.54 98 TYR G O 1
ATOM 17280 N N . CYS G 1 99 ? 115.510 139.206 89.658 1.00 47.09 99 CYS G N 1
ATOM 17281 C CA . CYS G 1 99 ? 114.587 138.103 89.882 1.00 47.09 99 CYS G CA 1
ATOM 17282 C C . CYS G 1 99 ? 114.551 137.659 91.336 1.00 47.09 99 CYS G C 1
ATOM 17283 O O . CYS G 1 99 ? 113.592 136.992 91.737 1.00 47.09 99 CYS G O 1
ATOM 17286 N N . TRP G 1 100 ? 115.562 138.010 92.129 1.00 45.68 100 TRP G N 1
ATOM 17287 C CA . TRP G 1 100 ? 115.558 137.729 93.557 1.00 45.68 100 TRP G CA 1
ATOM 17288 C C . TRP G 1 100 ? 114.993 138.877 94.378 1.00 45.68 100 TRP G C 1
ATOM 17289 O O . TRP G 1 100 ? 114.548 138.650 95.508 1.00 45.68 100 TRP G O 1
ATOM 17300 N N . THR G 1 101 ? 114.996 140.096 93.837 1.00 45.70 101 THR G N 1
ATOM 17301 C CA . THR G 1 101 ? 114.337 141.211 94.507 1.00 45.70 101 THR G CA 1
ATOM 17302 C C . THR G 1 101 ? 112.850 141.236 94.180 1.00 45.70 101 THR G C 1
ATOM 17303 O O . THR G 1 101 ? 112.008 141.273 95.083 1.00 45.70 101 THR G O 1
ATOM 17307 N N . GLU G 1 102 ? 112.508 141.216 92.890 1.00 48.79 102 GLU G N 1
ATOM 17308 C CA . GLU G 1 102 ? 111.104 141.131 92.503 1.00 48.79 102 GLU G CA 1
ATOM 17309 C C . GLU G 1 102 ? 110.480 139.845 93.026 1.00 48.79 102 GLU G C 1
ATOM 17310 O O . GLU G 1 102 ? 109.452 139.873 93.712 1.00 48.79 102 GLU G O 1
ATOM 17316 N N . LEU G 1 103 ? 111.104 138.706 92.730 1.00 48.93 103 LEU G N 1
ATOM 17317 C CA . LEU G 1 103 ? 110.696 137.415 93.281 1.00 48.93 103 LEU G CA 1
ATOM 17318 C C . LEU G 1 103 ? 109.221 137.122 93.023 1.00 48.93 103 LEU G C 1
ATOM 17319 O O . LEU G 1 103 ? 108.509 136.654 93.914 1.00 48.93 103 LEU G O 1
ATOM 17324 N N . ARG G 1 104 ? 108.746 137.392 91.810 1.00 54.72 104 ARG G N 1
ATOM 17325 C CA . ARG G 1 104 ? 107.356 137.156 91.439 1.00 54.72 104 ARG G CA 1
ATOM 17326 C C . ARG G 1 104 ? 107.316 136.294 90.185 1.00 54.72 104 ARG G C 1
ATOM 17327 O O . ARG G 1 104 ? 107.821 136.696 89.132 1.00 54.72 104 ARG G O 1
ATOM 17335 N N . ASP G 1 105 ? 106.714 135.114 90.305 1.00 54.11 105 ASP G N 1
ATOM 17336 C CA . ASP G 1 105 ? 106.648 134.174 89.197 1.00 54.11 105 ASP G CA 1
ATOM 17337 C C . ASP G 1 105 ? 105.709 134.678 88.108 1.00 54.11 105 ASP G C 1
ATOM 17338 O O . ASP G 1 105 ? 104.655 135.255 88.382 1.00 54.11 105 ASP G O 1
ATOM 17343 N N . ALA G 1 106 ? 106.097 134.440 86.859 1.00 56.92 106 ALA G N 1
ATOM 17344 C CA . ALA G 1 106 ? 105.295 134.790 85.697 1.00 56.92 106 ALA G CA 1
ATOM 17345 C C . ALA G 1 106 ? 104.551 133.555 85.198 1.00 56.92 106 ALA G C 1
ATOM 17346 O O . ALA G 1 106 ? 104.589 132.484 85.808 1.00 56.92 106 ALA G O 1
ATOM 17348 N N . LEU G 1 107 ? 103.872 133.715 84.071 1.00 67.69 107 LEU G N 1
ATOM 17349 C CA . LEU G 1 107 ? 103.071 132.673 83.452 1.00 67.69 107 LEU G CA 1
ATOM 17350 C C . LEU G 1 107 ? 103.403 132.606 81.971 1.00 67.69 107 LEU G C 1
ATOM 17351 O O . LEU G 1 107 ? 103.894 133.583 81.394 1.00 67.69 107 LEU G O 1
ATOM 17356 N N . PRO G 1 108 ? 103.156 131.455 81.319 1.00 73.08 108 PRO G N 1
ATOM 17357 C CA . PRO G 1 108 ? 103.558 131.308 79.911 1.00 73.08 108 PRO G CA 1
ATOM 17358 C C . PRO G 1 108 ? 103.061 132.447 79.035 1.00 73.08 108 PRO G C 1
ATOM 17359 O O . PRO G 1 108 ? 103.862 133.154 78.416 1.00 73.08 108 PRO G O 1
ATOM 17363 N N . GLY G 1 109 ? 101.747 132.635 78.977 1.00 76.30 109 GLY G N 1
ATOM 17364 C CA . GLY G 1 109 ? 101.177 133.818 78.376 1.00 76.30 109 GLY G CA 1
ATOM 17365 C C . GLY G 1 109 ? 101.109 134.943 79.388 1.00 76.30 109 GLY G C 1
ATOM 17366 O O . GLY G 1 109 ? 101.522 134.811 80.541 1.00 76.30 109 GLY G O 1
ATOM 17367 N N . VAL G 1 110 ? 100.580 136.082 78.940 1.00 77.79 110 VAL G N 1
ATOM 17368 C CA . VAL G 1 110 ? 100.342 137.181 79.873 1.00 77.79 110 VAL G CA 1
ATOM 17369 C C . VAL G 1 110 ? 99.465 136.694 81.023 1.00 77.79 110 VAL G C 1
ATOM 17370 O O . VAL G 1 110 ? 99.887 136.669 82.185 1.00 77.79 110 VAL G O 1
ATOM 17374 N N . ASP G 1 111 ? 98.230 136.302 80.713 1.00 77.07 111 ASP G N 1
ATOM 17375 C CA . ASP G 1 111 ? 97.378 135.546 81.624 1.00 77.07 111 ASP G CA 1
ATOM 17376 C C . ASP G 1 111 ? 96.967 136.333 82.864 1.00 77.07 111 ASP G C 1
ATOM 17377 O O . ASP G 1 111 ? 96.108 135.876 83.625 1.00 77.07 111 ASP G O 1
ATOM 17382 N N . ALA G 1 112 ? 97.553 137.508 83.077 1.00 75.43 112 ALA G N 1
ATOM 17383 C CA . ALA G 1 112 ? 97.224 138.337 84.228 1.00 75.43 112 ALA G CA 1
ATOM 17384 C C . ALA G 1 112 ? 98.123 139.565 84.201 1.00 75.43 112 ALA G C 1
ATOM 17385 O O . ALA G 1 112 ? 99.109 139.625 83.460 1.00 75.43 112 ALA G O 1
ATOM 17387 N N . SER G 1 113 ? 97.765 140.547 85.025 1.00 73.90 113 SER G N 1
ATOM 17388 C CA . SER G 1 113 ? 98.697 141.570 85.472 1.00 73.90 113 SER G CA 1
ATOM 17389 C C . SER G 1 113 ? 99.166 141.323 86.898 1.00 73.90 113 SER G C 1
ATOM 17390 O O . SER G 1 113 ? 100.137 141.949 87.335 1.00 73.90 113 SER G O 1
ATOM 17393 N N . LEU G 1 114 ? 98.498 140.427 87.623 1.00 69.88 114 LEU G N 1
ATOM 17394 C CA . LEU G 1 114 ? 98.868 140.028 88.978 1.00 69.88 114 LEU G CA 1
ATOM 17395 C C . LEU G 1 114 ? 99.049 138.513 88.974 1.00 69.88 114 LEU G C 1
ATOM 17396 O O . LEU G 1 114 ? 98.074 137.764 89.092 1.00 69.88 114 LEU G O 1
ATOM 17401 N N . TRP G 1 115 ? 100.292 138.067 88.840 1.00 62.79 115 TRP G N 1
ATOM 17402 C CA . TRP G 1 115 ? 100.642 136.655 88.832 1.00 62.79 115 TRP G CA 1
ATOM 17403 C C . TRP G 1 115 ? 101.280 136.248 90.155 1.00 62.79 115 TRP G C 1
ATOM 17404 O O . TRP G 1 115 ? 101.815 137.090 90.884 1.00 62.79 115 TRP G O 1
ATOM 17415 N N . PRO G 1 116 ? 101.239 134.959 90.499 1.00 59.51 116 PRO G N 1
ATOM 17416 C CA . PRO G 1 116 ? 101.586 134.551 91.866 1.00 59.51 116 PRO G CA 1
ATOM 17417 C C . PRO G 1 116 ? 102.985 134.989 92.270 1.00 59.51 116 PRO G C 1
ATOM 17418 O O . PRO G 1 116 ? 103.920 134.992 91.468 1.00 59.51 116 PRO G O 1
ATOM 17422 N N . SER G 1 117 ? 103.111 135.363 93.539 1.00 53.81 117 SER G N 1
ATOM 17423 C CA . SER G 1 117 ? 104.361 135.834 94.114 1.00 53.81 117 SER G CA 1
ATOM 17424 C C . SER G 1 117 ? 105.009 134.739 94.954 1.00 53.81 117 SER G C 1
ATOM 17425 O O . SER G 1 117 ? 104.434 133.676 95.195 1.00 53.81 117 SER G O 1
ATOM 17428 N N . LEU G 1 118 ? 106.236 135.018 95.402 1.00 51.91 118 LEU G N 1
ATOM 17429 C CA . LEU G 1 118 ? 106.998 134.077 96.213 1.00 51.91 118 LEU G CA 1
ATOM 17430 C C . LEU G 1 118 ? 107.737 134.787 97.341 1.00 51.91 118 LEU G C 1
ATOM 17431 O O . LEU G 1 118 ? 108.787 134.318 97.791 1.00 51.91 118 LEU G O 1
ATOM 17436 N N . PHE G 1 119 ? 107.204 135.915 97.812 1.00 54.59 119 PHE G N 1
ATOM 17437 C CA . PHE G 1 119 ? 107.896 136.685 98.837 1.00 54.59 119 PHE G CA 1
ATOM 17438 C C . PHE G 1 119 ? 108.090 135.890 100.121 1.00 54.59 119 PHE G C 1
ATOM 17439 O O . PHE G 1 119 ? 109.013 136.188 100.888 1.00 54.59 119 PHE G O 1
ATOM 17447 N N . GLU G 1 120 ? 107.248 134.885 100.373 1.00 55.46 120 GLU G N 1
ATOM 17448 C CA . GLU G 1 120 ? 107.356 134.127 101.615 1.00 55.46 120 GLU G CA 1
ATOM 17449 C C . GLU G 1 120 ? 108.663 133.349 101.693 1.00 55.46 120 GLU G C 1
ATOM 17450 O O . GLU G 1 120 ? 109.264 133.263 102.769 1.00 55.46 120 GLU G O 1
ATOM 17456 N N . HIS G 1 121 ? 109.115 132.768 100.580 1.00 50.79 121 HIS G N 1
ATOM 17457 C CA . HIS G 1 121 ? 110.370 132.024 100.605 1.00 50.79 121 HIS G CA 1
ATOM 17458 C C . HIS G 1 121 ? 111.531 132.910 101.031 1.00 50.79 121 HIS G C 1
ATOM 17459 O O . HIS G 1 121 ? 112.488 132.429 101.648 1.00 50.79 121 HIS G O 1
ATOM 17466 N N . LYS G 1 122 ? 111.466 134.200 100.710 1.00 51.50 122 LYS G N 1
ATOM 17467 C CA . LYS G 1 122 ? 112.500 135.150 101.091 1.00 51.50 122 LYS G CA 1
ATOM 17468 C C . LYS G 1 122 ? 112.276 135.742 102.475 1.00 51.50 122 LYS G C 1
ATOM 17469 O O . LYS G 1 122 ? 113.246 136.154 103.122 1.00 51.50 122 LYS G O 1
ATOM 17475 N N . PHE G 1 123 ? 111.029 135.788 102.944 1.00 58.12 123 PHE G N 1
ATOM 17476 C CA . PHE G 1 123 ? 110.691 136.465 104.189 1.00 58.12 123 PHE G CA 1
ATOM 17477 C C . PHE G 1 123 ? 110.632 135.539 105.397 1.00 58.12 123 PHE G C 1
ATOM 17478 O O . PHE G 1 123 ? 110.710 136.026 106.529 1.00 58.12 123 PHE G O 1
ATOM 17486 N N . LEU G 1 124 ? 110.505 134.228 105.191 1.00 58.29 124 LEU G N 1
ATOM 17487 C CA . LEU G 1 124 ? 110.313 133.323 106.323 1.00 58.29 124 LEU G CA 1
ATOM 17488 C C . LEU G 1 124 ? 111.420 133.428 107.361 1.00 58.29 124 LEU G C 1
ATOM 17489 O O . LEU G 1 124 ? 111.106 133.648 108.543 1.00 58.29 124 LEU G O 1
ATOM 17494 N N . PRO G 1 125 ? 112.706 133.331 107.012 1.00 59.22 125 PRO G N 1
ATOM 17495 C CA . PRO G 1 125 ? 113.739 133.255 108.057 1.00 59.22 125 PRO G CA 1
ATOM 17496 C C . PRO G 1 125 ? 113.829 134.501 108.929 1.00 59.22 125 PRO G C 1
ATOM 17497 O O . PRO G 1 125 ? 114.664 134.561 109.836 1.00 59.22 125 PRO G O 1
ATOM 17501 N N . TYR G 1 126 ? 112.989 135.502 108.663 1.00 60.75 126 TYR G N 1
ATOM 17502 C CA . TYR G 1 126 ? 112.789 136.628 109.569 1.00 60.75 126 TYR G CA 1
ATOM 17503 C C . TYR G 1 126 ? 111.499 136.506 110.369 1.00 60.75 126 TYR G C 1
ATOM 17504 O O . TYR G 1 126 ? 111.472 136.840 111.562 1.00 60.75 126 TYR G O 1
ATOM 17513 N N . ALA G 1 127 ? 110.422 136.039 109.735 1.00 62.20 127 ALA G N 1
ATOM 17514 C CA . ALA G 1 127 ? 109.196 135.770 110.474 1.00 62.20 127 ALA G CA 1
ATOM 17515 C C . ALA G 1 127 ? 109.430 134.729 111.558 1.00 62.20 127 ALA G C 1
ATOM 17516 O O . ALA G 1 127 ? 108.761 134.751 112.595 1.00 62.20 127 ALA G O 1
ATOM 17518 N N . LEU G 1 128 ? 110.375 133.814 111.340 1.00 63.21 128 LEU G N 1
ATOM 17519 C CA . LEU G 1 128 ? 110.706 132.837 112.371 1.00 63.21 128 LEU G CA 1
ATOM 17520 C C . LEU G 1 128 ? 111.338 133.509 113.587 1.00 63.21 128 LEU G C 1
ATOM 17521 O O . LEU G 1 128 ? 111.012 133.168 114.730 1.00 63.21 128 LEU G O 1
ATOM 17526 N N . LEU G 1 129 ? 112.237 134.472 113.364 1.00 63.76 129 LEU G N 1
ATOM 17527 C CA . LEU G 1 129 ? 112.773 135.252 114.477 1.00 63.76 129 LEU G CA 1
ATOM 17528 C C . LEU G 1 129 ? 111.665 136.013 115.189 1.00 63.76 129 LEU G C 1
ATOM 17529 O O . LEU G 1 129 ? 111.641 136.091 116.426 1.00 63.76 129 LEU G O 1
ATOM 17534 N N . ALA G 1 130 ? 110.749 136.600 114.419 1.00 66.03 130 ALA G N 1
ATOM 17535 C CA . ALA G 1 130 ? 109.636 137.323 115.025 1.00 66.03 130 ALA G CA 1
ATOM 17536 C C . ALA G 1 130 ? 108.800 136.399 115.901 1.00 66.03 130 ALA G C 1
ATOM 17537 O O . ALA G 1 130 ? 108.402 136.773 117.010 1.00 66.03 130 ALA G O 1
ATOM 17539 N N . PHE G 1 131 ? 108.528 135.186 115.418 1.00 66.85 131 PHE G N 1
ATOM 17540 C CA . PHE G 1 131 ? 107.764 134.223 116.205 1.00 66.85 131 PHE G CA 1
ATOM 17541 C C . PHE G 1 131 ? 108.518 133.819 117.463 1.00 66.85 131 PHE G C 1
ATOM 17542 O O . PHE G 1 131 ? 107.917 133.666 118.532 1.00 66.85 131 PHE G O 1
ATOM 17550 N N . ALA G 1 132 ? 109.833 133.625 117.355 1.00 68.90 132 ALA G N 1
ATOM 17551 C CA . ALA G 1 132 ? 110.622 133.288 118.535 1.00 68.90 132 ALA G CA 1
ATOM 17552 C C . ALA G 1 132 ? 110.507 134.380 119.592 1.00 68.90 132 ALA G C 1
ATOM 17553 O O . ALA G 1 132 ? 110.261 134.100 120.771 1.00 68.90 132 ALA G O 1
ATOM 17555 N N . ALA G 1 133 ? 110.671 135.639 119.181 1.00 71.16 133 ALA G N 1
ATOM 17556 C CA . ALA G 1 133 ? 110.566 136.741 120.133 1.00 71.16 133 ALA G CA 1
ATOM 17557 C C . ALA G 1 133 ? 109.163 136.828 120.726 1.00 71.16 133 ALA G C 1
ATOM 17558 O O . ALA G 1 133 ? 108.999 137.050 121.934 1.00 71.16 133 ALA G O 1
ATOM 17560 N N . ILE G 1 134 ? 108.137 136.660 119.891 1.00 71.91 134 ILE G N 1
ATOM 17561 C CA . ILE G 1 134 ? 106.763 136.746 120.375 1.00 71.91 134 ILE G CA 1
ATOM 17562 C C . ILE G 1 134 ? 106.497 135.660 121.408 1.00 71.91 134 ILE G C 1
ATOM 17563 O O . ILE G 1 134 ? 105.872 135.907 122.446 1.00 71.91 134 ILE G O 1
ATOM 17568 N N . MET G 1 135 ? 106.965 134.438 121.142 1.00 72.94 135 MET G N 1
ATOM 17569 C CA . MET G 1 135 ? 106.748 133.344 122.082 1.00 72.94 135 MET G CA 1
ATOM 17570 C C . MET G 1 135 ? 107.586 133.507 123.342 1.00 72.94 135 MET G C 1
ATOM 17571 O O . MET G 1 135 ? 107.212 132.991 124.401 1.00 72.94 135 MET G O 1
ATOM 17576 N N . TYR G 1 136 ? 108.721 134.200 123.251 1.00 77.01 136 TYR G N 1
ATOM 17577 C CA . TYR G 1 136 ? 109.513 134.483 124.441 1.00 77.01 136 TYR G CA 1
ATOM 17578 C C . TYR G 1 136 ? 108.920 135.605 125.284 1.00 77.01 136 TYR G C 1
ATOM 17579 O O . TYR G 1 136 ? 109.210 135.681 126.482 1.00 77.01 136 TYR G O 1
ATOM 17588 N N . VAL G 1 137 ? 108.103 136.471 124.683 1.00 80.34 137 VAL G N 1
ATOM 17589 C CA . VAL G 1 137 ? 107.532 137.597 125.427 1.00 80.34 137 VAL G CA 1
ATOM 17590 C C . VAL G 1 137 ? 106.806 137.151 126.697 1.00 80.34 137 VAL G C 1
ATOM 17591 O O . VAL G 1 137 ? 107.078 137.718 127.764 1.00 80.34 137 VAL G O 1
ATOM 17595 N N . PRO G 1 138 ? 105.889 136.178 126.661 1.00 82.55 138 PRO G N 1
ATOM 17596 C CA . PRO G 1 138 ? 105.091 135.892 127.869 1.00 82.55 138 PRO G CA 1
ATOM 17597 C C . PRO G 1 138 ? 105.919 135.520 129.085 1.00 82.55 138 PRO G C 1
ATOM 17598 O O . PRO G 1 138 ? 105.537 135.872 130.209 1.00 82.55 138 PRO G O 1
ATOM 17602 N N . ALA G 1 139 ? 107.035 134.811 128.908 1.00 88.16 139 ALA G N 1
ATOM 17603 C CA . ALA G 1 139 ? 107.887 134.505 130.052 1.00 88.16 139 ALA G CA 1
ATOM 17604 C C . ALA G 1 139 ? 108.415 135.783 130.691 1.00 88.16 139 ALA G C 1
ATOM 17605 O O . ALA G 1 139 ? 108.395 135.929 131.920 1.00 88.16 139 ALA G O 1
ATOM 17607 N N . LEU G 1 140 ? 108.876 136.727 129.868 1.00 90.88 140 LEU G N 1
ATOM 17608 C CA . LEU G 1 140 ? 109.343 138.006 130.392 1.00 90.88 140 LEU G CA 1
ATOM 17609 C C . LEU G 1 140 ? 108.215 138.761 131.082 1.00 90.88 140 LEU G C 1
ATOM 17610 O O . LEU G 1 140 ? 108.422 139.379 132.133 1.00 90.88 140 LEU G O 1
ATOM 17615 N N . GLY G 1 141 ? 107.016 138.734 130.498 1.00 94.00 141 GLY G N 1
ATOM 17616 C CA . GLY G 1 141 ? 105.893 139.418 131.120 1.00 94.00 141 GLY G CA 1
ATOM 17617 C C . GLY G 1 141 ? 105.572 138.862 132.493 1.00 94.00 141 GLY G C 1
ATOM 17618 O O . GLY G 1 141 ? 105.387 139.611 133.457 1.00 94.00 141 GLY G O 1
ATOM 17619 N N . TRP G 1 142 ? 105.507 137.533 132.602 1.00 96.14 142 TRP G N 1
ATOM 17620 C CA . TRP G 1 142 ? 105.239 136.915 133.896 1.00 96.14 142 TRP G CA 1
ATOM 17621 C C . TRP G 1 142 ? 106.350 137.225 134.888 1.00 96.14 142 TRP G C 1
ATOM 17622 O O . TRP G 1 142 ? 106.083 137.493 136.065 1.00 96.14 142 TRP G O 1
ATOM 17633 N N . GLU G 1 143 ? 107.605 137.175 134.440 1.00 97.92 143 GLU G N 1
ATOM 17634 C CA . GLU G 1 143 ? 108.709 137.529 135.323 1.00 97.92 143 GLU G CA 1
ATOM 17635 C C . GLU G 1 143 ? 108.522 138.935 135.877 1.00 97.92 143 GLU G C 1
ATOM 17636 O O . GLU G 1 143 ? 108.555 139.148 137.094 1.00 97.92 143 GLU G O 1
ATOM 17642 N N . PHE G 1 144 ? 108.289 139.906 134.993 1.00 96.72 144 PHE G N 1
ATOM 17643 C CA . PHE G 1 144 ? 108.141 141.287 135.438 1.00 96.72 144 PHE G CA 1
ATOM 17644 C C . PHE G 1 144 ? 106.968 141.433 136.397 1.00 96.72 144 PHE G C 1
ATOM 17645 O O . PHE G 1 144 ? 107.061 142.155 137.397 1.00 96.72 144 PHE G O 1
ATOM 17653 N N . LEU G 1 145 ? 105.854 140.758 136.114 1.00 98.28 145 LEU G N 1
ATOM 17654 C CA . LEU G 1 145 ? 104.644 140.945 136.903 1.00 98.28 145 LEU G CA 1
ATOM 17655 C C . LEU G 1 145 ? 104.631 140.155 138.206 1.00 98.28 145 LEU G C 1
ATOM 17656 O O . LEU G 1 145 ? 103.811 140.459 139.080 1.00 98.28 145 LEU G O 1
ATOM 17661 N N . ALA G 1 146 ? 105.505 139.156 138.367 1.00 103.95 146 ALA G N 1
ATOM 17662 C CA . ALA G 1 146 ? 105.446 138.283 139.531 1.00 103.95 146 ALA G CA 1
ATOM 17663 C C . ALA G 1 146 ? 106.723 138.224 140.358 1.00 103.95 146 ALA G C 1
ATOM 17664 O O . ALA G 1 146 ? 106.698 137.627 141.441 1.00 103.95 146 ALA G O 1
ATOM 17666 N N . SER G 1 147 ? 107.832 138.807 139.895 1.00 110.20 147 SER G N 1
ATOM 17667 C CA . SER G 1 147 ? 109.093 138.663 140.615 1.00 110.20 147 SER G CA 1
ATOM 17668 C C . SER G 1 147 ? 108.946 139.051 142.082 1.00 110.20 147 SER G C 1
ATOM 17669 O O . SER G 1 147 ? 109.138 138.223 142.980 1.00 110.20 147 SER G O 1
ATOM 17672 N N . THR G 1 148 ? 108.602 140.314 142.341 1.00 114.61 148 THR G N 1
ATOM 17673 C CA . THR G 1 148 ? 108.584 140.813 143.713 1.00 114.61 148 THR G CA 1
ATOM 17674 C C . THR G 1 148 ? 107.549 140.079 144.557 1.00 114.61 148 THR G C 1
ATOM 17675 O O . THR G 1 148 ? 107.823 139.688 145.699 1.00 114.61 148 THR G O 1
ATOM 17679 N N . ARG G 1 149 ? 106.345 139.890 144.013 1.00 115.27 149 ARG G N 1
ATOM 17680 C CA . ARG G 1 149 ? 105.271 139.292 144.798 1.00 115.27 149 ARG G CA 1
ATOM 17681 C C . ARG G 1 149 ? 105.618 137.864 145.198 1.00 115.27 149 ARG G C 1
ATOM 17682 O O . ARG G 1 149 ? 105.475 137.484 146.368 1.00 115.27 149 ARG G O 1
ATOM 17690 N N . LEU G 1 150 ? 106.081 137.054 144.242 1.00 114.52 150 LEU G N 1
ATOM 17691 C CA . LEU G 1 150 ? 106.426 135.677 144.571 1.00 114.52 150 LEU G CA 1
ATOM 17692 C C . LEU G 1 150 ? 107.648 135.619 145.476 1.00 114.52 150 LEU G C 1
ATOM 17693 O O . LEU G 1 150 ? 107.717 134.771 146.372 1.00 114.52 150 LEU G O 1
ATOM 17698 N N . THR G 1 151 ? 108.622 136.507 145.265 1.00 119.61 151 THR G N 1
ATOM 17699 C CA . THR G 1 151 ? 109.768 136.560 146.163 1.00 119.61 151 THR G CA 1
ATOM 17700 C C . THR G 1 151 ? 109.309 136.764 147.599 1.00 119.61 151 THR G C 1
ATOM 17701 O O . THR G 1 151 ? 109.698 136.016 148.503 1.00 119.61 151 THR G O 1
ATOM 17705 N N . SER G 1 152 ? 108.456 137.765 147.820 1.00 123.22 152 SER G N 1
ATOM 17706 C CA . SER G 1 152 ? 107.973 138.047 149.167 1.00 123.22 152 SER G CA 1
ATOM 17707 C C . SER G 1 152 ? 107.190 136.868 149.732 1.00 123.22 152 SER G C 1
ATOM 17708 O O . SER G 1 152 ? 107.416 136.442 150.874 1.00 123.22 152 SER G O 1
ATOM 17711 N N . GLU G 1 153 ? 106.252 136.332 148.947 1.00 121.91 153 GLU G N 1
ATOM 17712 C CA . GLU G 1 153 ? 105.399 135.264 149.455 1.00 121.91 153 GLU G CA 1
ATOM 17713 C C . GLU G 1 153 ? 106.217 134.036 149.829 1.00 121.91 153 GLU G C 1
ATOM 17714 O O . GLU G 1 153 ? 106.015 133.451 150.899 1.00 121.91 153 GLU G O 1
ATOM 17720 N N . LEU G 1 154 ? 107.159 133.637 148.972 1.00 123.27 154 LEU G N 1
ATOM 17721 C CA . LEU G 1 154 ? 107.954 132.451 149.263 1.00 123.27 154 LEU G CA 1
ATOM 17722 C C . LEU G 1 154 ? 108.948 132.704 150.389 1.00 123.27 154 LEU G C 1
ATOM 17723 O O . LEU G 1 154 ? 109.227 131.793 151.177 1.00 123.27 154 LEU G O 1
ATOM 17728 N N . ASN G 1 155 ? 109.485 133.923 150.494 1.00 127.83 155 ASN G N 1
ATOM 17729 C CA . ASN G 1 155 ? 110.351 134.240 151.622 1.00 127.83 155 ASN G CA 1
ATOM 17730 C C . ASN G 1 155 ? 109.596 134.101 152.934 1.00 127.83 155 ASN G C 1
ATOM 17731 O O . ASN G 1 155 ? 110.131 133.573 153.916 1.00 127.83 155 ASN G O 1
ATOM 17736 N N . PHE G 1 156 ? 108.352 134.579 152.976 1.00 130.20 156 PHE G N 1
ATOM 17737 C CA . PHE G 1 156 ? 107.545 134.396 154.177 1.00 130.20 156 PHE G CA 1
ATOM 17738 C C . PHE G 1 156 ? 107.239 132.920 154.413 1.00 130.20 156 PHE G C 1
ATOM 17739 O O . PHE G 1 156 ? 107.332 132.432 155.547 1.00 130.20 156 PHE G O 1
ATOM 17747 N N . LEU G 1 157 ? 106.892 132.191 153.348 1.00 128.59 157 LEU G N 1
ATOM 17748 C CA . LEU G 1 157 ? 106.435 130.813 153.499 1.00 128.59 157 LEU G CA 1
ATOM 17749 C C . LEU G 1 157 ? 107.553 129.895 153.981 1.00 128.59 157 LEU G C 1
ATOM 17750 O O . LEU G 1 157 ? 107.313 129.003 154.802 1.00 128.59 157 LEU G O 1
ATOM 17755 N N . LEU G 1 158 ? 108.772 130.069 153.465 1.00 132.06 158 LEU G N 1
ATOM 17756 C CA . LEU G 1 158 ? 109.863 129.186 153.871 1.00 132.06 158 LEU G CA 1
ATOM 17757 C C . LEU G 1 158 ? 110.159 129.338 155.359 1.00 132.06 158 LEU G C 1
ATOM 17758 O O . LEU G 1 158 ? 110.318 128.345 156.081 1.00 132.06 158 LEU G O 1
ATOM 17763 N N . GLN G 1 159 ? 110.215 130.580 155.842 1.00 135.05 159 GLN G N 1
ATOM 17764 C CA . GLN G 1 159 ? 110.433 130.798 157.267 1.00 135.05 159 GLN G CA 1
ATOM 17765 C C . GLN G 1 159 ? 109.263 130.268 158.084 1.00 135.05 159 GLN G C 1
ATOM 17766 O O . GLN G 1 159 ? 109.460 129.695 159.164 1.00 135.05 159 GLN G O 1
ATOM 17772 N N . GLU G 1 160 ? 108.035 130.447 157.587 1.00 134.65 160 GLU G N 1
ATOM 17773 C CA . GLU G 1 160 ? 106.875 129.957 158.322 1.00 134.65 160 GLU G CA 1
ATOM 17774 C C . GLU G 1 160 ? 106.912 128.441 158.460 1.00 134.65 160 GLU G C 1
ATOM 17775 O O . GLU G 1 160 ? 106.621 127.905 159.533 1.00 134.65 160 GLU G O 1
ATOM 17781 N N . ILE G 1 161 ? 107.271 127.730 157.389 1.00 136.04 161 ILE G N 1
ATOM 17782 C CA . ILE G 1 161 ? 107.321 126.271 157.458 1.00 136.04 161 ILE G CA 1
ATOM 17783 C C . ILE G 1 161 ? 108.484 125.814 158.334 1.00 136.04 161 ILE G C 1
ATOM 17784 O O . ILE G 1 161 ? 108.374 124.816 159.060 1.00 136.04 161 ILE G O 1
ATOM 17789 N N . ASP G 1 162 ? 109.618 126.518 158.278 1.00 136.88 162 ASP G N 1
ATOM 17790 C CA . ASP G 1 162 ? 110.719 126.197 159.182 1.00 136.88 162 ASP G CA 1
ATOM 17791 C C . ASP G 1 162 ? 110.269 126.294 160.634 1.00 136.88 162 ASP G C 1
ATOM 17792 O O . ASP G 1 162 ? 110.484 125.372 161.434 1.00 136.88 162 ASP G O 1
ATOM 17797 N N . ASN G 1 163 ? 109.625 127.408 160.989 1.00 139.68 163 ASN G N 1
ATOM 17798 C CA . ASN G 1 163 ? 109.122 127.562 162.348 1.00 139.68 163 ASN G CA 1
ATOM 17799 C C . ASN G 1 163 ? 108.070 126.511 162.672 1.00 139.68 163 ASN G C 1
ATOM 17800 O O . ASN G 1 163 ? 108.027 126.009 163.798 1.00 139.68 163 ASN G O 1
ATOM 17805 N N . CYS G 1 164 ? 107.218 126.164 161.705 1.00 139.59 164 CYS G N 1
ATOM 17806 C CA . CYS G 1 164 ? 106.182 125.168 161.949 1.00 139.59 164 CYS G CA 1
ATOM 17807 C C . CYS G 1 164 ? 106.788 123.812 162.280 1.00 139.59 164 CYS G C 1
ATOM 17808 O O . CYS G 1 164 ? 106.312 123.112 163.180 1.00 139.59 164 CYS G O 1
ATOM 17811 N N . TYR G 1 165 ? 107.840 123.419 161.565 1.00 140.78 165 TYR G N 1
ATOM 17812 C CA . TYR G 1 165 ? 108.472 122.140 161.869 1.00 140.78 165 TYR G CA 1
ATOM 17813 C C . TYR G 1 165 ? 109.280 122.203 163.160 1.00 140.78 165 TYR G C 1
ATOM 17814 O O . TYR G 1 165 ? 109.404 121.188 163.858 1.00 140.78 165 TYR G O 1
ATOM 17823 N N . HIS G 1 166 ? 109.806 123.376 163.518 1.00 142.99 166 HIS G N 1
ATOM 17824 C CA . HIS G 1 166 ? 110.385 123.526 164.851 1.00 142.99 166 HIS G CA 1
ATOM 17825 C C . HIS G 1 166 ? 109.326 123.326 165.932 1.00 142.99 166 HIS G C 1
ATOM 17826 O O . HIS G 1 166 ? 109.577 122.671 166.952 1.00 142.99 166 HIS G O 1
ATOM 17833 N N . ARG G 1 167 ? 108.129 123.881 165.723 1.00 144.15 167 ARG G N 1
ATOM 17834 C CA . ARG G 1 167 ? 107.026 123.630 166.647 1.00 144.15 167 ARG G CA 1
ATOM 17835 C C . ARG G 1 167 ? 106.644 122.158 166.670 1.00 144.15 167 ARG G C 1
ATOM 17836 O O . ARG G 1 167 ? 106.249 121.632 167.713 1.00 144.15 167 ARG G O 1
ATOM 17844 N N . ALA G 1 168 ? 106.707 121.488 165.520 1.00 145.73 168 ALA G N 1
ATOM 17845 C CA . ALA G 1 168 ? 106.448 120.052 165.499 1.00 145.73 168 ALA G CA 1
ATOM 17846 C C . ALA G 1 168 ? 107.451 119.313 166.374 1.00 145.73 168 ALA G C 1
ATOM 17847 O O . ALA G 1 168 ? 107.080 118.429 167.156 1.00 145.73 168 ALA G O 1
ATOM 17849 N N . ALA G 1 169 ? 108.730 119.672 166.259 1.00 148.01 169 ALA G N 1
ATOM 17850 C CA . ALA G 1 169 ? 109.744 119.073 167.119 1.00 148.01 169 ALA G CA 1
ATOM 17851 C C . ALA G 1 169 ? 109.434 119.333 168.587 1.00 148.01 169 ALA G C 1
ATOM 17852 O O . ALA G 1 169 ? 109.545 118.430 169.424 1.00 148.01 169 ALA G O 1
ATOM 17854 N N . GLU G 1 170 ? 109.036 120.564 168.915 1.00 149.49 170 GLU G N 1
ATOM 17855 C CA . GLU G 1 170 ? 108.696 120.887 170.298 1.00 149.49 170 GLU G CA 1
ATOM 17856 C C . GLU G 1 170 ? 107.510 120.061 170.788 1.00 149.49 170 GLU G C 1
ATOM 17857 O O . GLU G 1 170 ? 107.534 119.527 171.904 1.00 149.49 170 GLU G O 1
ATOM 17863 N N . GLY G 1 171 ? 106.466 119.941 169.965 1.00 151.31 171 GLY G N 1
ATOM 17864 C CA . GLY G 1 171 ? 105.221 119.329 170.390 1.00 151.31 171 GLY G CA 1
ATOM 17865 C C . GLY G 1 171 ? 105.221 117.818 170.397 1.00 151.31 171 GLY G C 1
ATOM 17866 O O . GLY G 1 171 ? 104.375 117.217 171.067 1.00 151.31 171 GLY G O 1
ATOM 17867 N N . ARG G 1 172 ? 106.134 117.183 169.659 1.00 150.73 172 ARG G N 1
ATOM 17868 C CA . ARG G 1 172 ? 106.227 115.729 169.735 1.00 150.73 172 ARG G CA 1
ATOM 17869 C C . ARG G 1 172 ? 106.806 115.253 171.062 1.00 150.73 172 ARG G C 1
ATOM 17870 O O . ARG G 1 172 ? 106.577 114.101 171.443 1.00 150.73 172 ARG G O 1
ATOM 17878 N N . ALA G 1 173 ? 107.548 116.106 171.769 1.00 152.16 173 ALA G N 1
ATOM 17879 C CA . ALA G 1 173 ? 108.167 115.685 173.024 1.00 152.16 173 ALA G CA 1
ATOM 17880 C C . ALA G 1 173 ? 107.150 115.253 174.072 1.00 152.16 173 ALA G C 1
ATOM 17881 O O . ALA G 1 173 ? 107.309 114.159 174.640 1.00 152.16 173 ALA G O 1
ATOM 17883 N N . PRO G 1 174 ? 106.108 116.031 174.386 1.00 153.36 174 PRO G N 1
ATOM 17884 C CA . PRO G 1 174 ? 105.153 115.595 175.420 1.00 153.36 174 PRO G CA 1
ATOM 17885 C C . PRO G 1 174 ? 104.342 114.365 175.043 1.00 153.36 174 PRO G C 1
ATOM 17886 O O . PRO G 1 174 ? 103.726 113.762 175.932 1.00 153.36 174 PRO G O 1
ATOM 17890 N N . LYS G 1 175 ? 104.304 113.981 173.765 1.00 153.21 175 LYS G N 1
ATOM 17891 C CA . LYS G 1 175 ? 103.490 112.836 173.369 1.00 153.21 175 LYS G CA 1
ATOM 17892 C C . LYS G 1 175 ? 104.001 111.545 174.000 1.00 153.21 175 LYS G C 1
ATOM 17893 O O . LYS G 1 175 ? 103.205 110.709 174.443 1.00 153.21 175 LYS G O 1
ATOM 17899 N N . ILE G 1 176 ? 105.322 111.358 174.046 1.00 153.25 176 ILE G N 1
ATOM 17900 C CA . ILE G 1 176 ? 105.864 110.150 174.663 1.00 153.25 176 ILE G CA 1
ATOM 17901 C C . ILE G 1 176 ? 105.512 110.114 176.143 1.00 153.25 176 ILE G C 1
ATOM 17902 O O . ILE G 1 176 ? 105.136 109.066 176.682 1.00 153.25 176 ILE G O 1
ATOM 17907 N N . GLU G 1 177 ? 105.636 111.255 176.826 1.00 151.11 177 GLU G N 1
ATOM 17908 C CA . GLU G 1 177 ? 105.288 111.306 178.241 1.00 151.11 177 GLU G CA 1
ATOM 17909 C C . GLU G 1 177 ? 103.818 110.976 178.450 1.00 151.11 177 GLU G C 1
ATOM 17910 O O . GLU G 1 177 ? 103.464 110.250 179.386 1.00 151.11 177 GLU G O 1
ATOM 17916 N N . LYS G 1 178 ? 102.945 111.496 177.585 1.00 152.43 178 LYS G N 1
ATOM 17917 C CA . LYS G 1 178 ? 101.528 111.161 177.682 1.00 152.43 178 LYS G CA 1
ATOM 17918 C C . LYS G 1 178 ? 101.311 109.665 177.490 1.00 152.43 178 LYS G C 1
ATOM 17919 O O . LYS G 1 178 ? 100.514 109.045 178.205 1.00 152.43 178 LYS G O 1
ATOM 17925 N N . GLN G 1 179 ? 102.011 109.069 176.522 1.00 153.72 179 GLN G N 1
ATOM 17926 C CA . GLN G 1 179 ? 101.858 107.640 176.273 1.00 153.72 179 GLN G CA 1
ATOM 17927 C C . GLN G 1 179 ? 102.289 106.818 177.483 1.00 153.72 179 GLN G C 1
ATOM 17928 O O . GLN G 1 179 ? 101.600 105.867 177.871 1.00 153.72 179 GLN G O 1
ATOM 17934 N N . ILE G 1 180 ? 103.424 107.167 178.093 1.00 152.21 180 ILE G N 1
ATOM 17935 C CA . ILE G 1 180 ? 103.846 106.440 179.290 1.00 152.21 180 ILE G CA 1
ATOM 17936 C C . ILE G 1 180 ? 102.859 106.673 180.426 1.00 152.21 180 ILE G C 1
ATOM 17937 O O . ILE G 1 180 ? 102.606 105.768 181.231 1.00 152.21 180 ILE G O 1
ATOM 17942 N N . GLN G 1 181 ? 102.288 107.876 180.518 1.00 154.30 181 GLN G N 1
ATOM 17943 C CA . GLN G 1 181 ? 101.258 108.124 181.520 1.00 154.30 181 GLN G CA 1
ATOM 17944 C C . GLN G 1 181 ? 100.080 107.180 181.327 1.00 154.30 181 GLN G C 1
ATOM 17945 O O . GLN G 1 181 ? 99.538 106.641 182.299 1.00 154.30 181 GLN G O 1
ATOM 17951 N N . SER G 1 182 ? 99.670 106.966 180.075 1.00 153.39 182 SER G N 1
ATOM 17952 C CA . SER G 1 182 ? 98.638 105.972 179.804 1.00 153.39 182 SER G CA 1
ATOM 17953 C C . SER G 1 182 ? 99.079 104.583 180.246 1.00 153.39 182 SER G C 1
ATOM 17954 O O . SER G 1 182 ? 98.242 103.762 180.639 1.00 153.39 182 SER G O 1
ATOM 17957 N N . LYS G 1 183 ? 100.378 104.305 180.190 1.00 149.83 183 LYS G N 1
ATOM 17958 C CA . LYS G 1 183 ? 100.918 103.025 180.637 1.00 149.83 183 LYS G CA 1
ATOM 17959 C C . LYS G 1 183 ? 101.446 103.126 182.064 1.00 149.83 183 LYS G C 1
ATOM 17960 O O . LYS G 1 183 ? 101.076 102.334 182.931 1.00 149.83 183 LYS G O 1
ATOM 17966 N N . GLU G 1 189 ? 89.680 103.356 172.103 1.00 157.06 189 GLU G N 1
ATOM 17967 C CA . GLU G 1 189 ? 91.062 102.953 171.868 1.00 157.06 189 GLU G CA 1
ATOM 17968 C C . GLU G 1 189 ? 92.025 103.968 172.474 1.00 157.06 189 GLU G C 1
ATOM 17969 O O . GLU G 1 189 ? 91.817 105.176 172.366 1.00 157.06 189 GLU G O 1
ATOM 17975 N N . ARG G 1 190 ? 93.082 103.466 173.116 1.00 155.33 190 ARG G N 1
ATOM 17976 C CA . ARG G 1 190 ? 94.031 104.351 173.784 1.00 155.33 190 ARG G CA 1
ATOM 17977 C C . ARG G 1 190 ? 94.730 105.265 172.786 1.00 155.33 190 ARG G C 1
ATOM 17978 O O . ARG G 1 190 ? 94.782 106.486 172.973 1.00 155.33 190 ARG G O 1
ATOM 17986 N N . GLU G 1 191 ? 95.281 104.689 171.715 1.00 155.59 191 GLU G N 1
ATOM 17987 C CA . GLU G 1 191 ? 96.018 105.498 170.751 1.00 155.59 191 GLU G CA 1
ATOM 17988 C C . GLU G 1 191 ? 95.113 106.528 170.090 1.00 155.59 191 GLU G C 1
ATOM 17989 O O . GLU G 1 191 ? 95.489 107.698 169.950 1.00 155.59 191 GLU G O 1
ATOM 17995 N N . LYS G 1 192 ? 93.913 106.115 169.677 1.00 156.78 192 LYS G N 1
ATOM 17996 C CA . LYS G 1 192 ? 93.019 107.037 168.985 1.00 156.78 192 LYS G CA 1
ATOM 17997 C C . LYS G 1 192 ? 92.611 108.189 169.894 1.00 156.78 192 LYS G C 1
ATOM 17998 O O . LYS G 1 192 ? 92.626 109.353 169.481 1.00 156.78 192 LYS G O 1
ATOM 18004 N N . ARG G 1 193 ? 92.244 107.885 171.141 1.00 156.47 193 ARG G N 1
ATOM 18005 C CA . ARG G 1 193 ? 91.833 108.946 172.055 1.00 156.47 193 ARG G CA 1
ATOM 18006 C C . ARG G 1 193 ? 93.002 109.865 172.386 1.00 156.47 193 ARG G C 1
ATOM 18007 O O . ARG G 1 193 ? 92.823 111.082 172.519 1.00 156.47 193 ARG G O 1
ATOM 18015 N N . GLU G 1 194 ? 94.208 109.304 172.512 1.00 155.44 194 GLU G N 1
ATOM 18016 C CA . GLU G 1 194 ? 95.385 110.140 172.728 1.00 155.44 194 GLU G CA 1
ATOM 18017 C C . GLU G 1 194 ? 95.601 111.090 171.557 1.00 155.44 194 GLU G C 1
ATOM 18018 O O . GLU G 1 194 ? 95.884 112.277 171.754 1.00 155.44 194 GLU G O 1
ATOM 18024 N N . ILE G 1 195 ? 95.459 110.590 170.328 1.00 156.42 195 ILE G N 1
ATOM 18025 C CA . ILE G 1 195 ? 95.630 111.449 169.160 1.00 156.42 195 ILE G CA 1
ATOM 18026 C C . ILE G 1 195 ? 94.555 112.529 169.127 1.00 156.42 195 ILE G C 1
ATOM 18027 O O . ILE G 1 195 ? 94.833 113.688 168.798 1.00 156.42 195 ILE G O 1
ATOM 18032 N N . ILE G 1 196 ? 93.312 112.170 169.452 1.00 157.17 196 ILE G N 1
ATOM 18033 C CA . ILE G 1 196 ? 92.229 113.153 169.422 1.00 157.17 196 ILE G CA 1
ATOM 18034 C C . ILE G 1 196 ? 92.483 114.255 170.443 1.00 157.17 196 ILE G C 1
ATOM 18035 O O . ILE G 1 196 ? 92.354 115.449 170.140 1.00 157.17 196 ILE G O 1
ATOM 18040 N N . GLU G 1 197 ? 92.844 113.878 171.673 1.00 154.56 197 GLU G N 1
ATOM 18041 C CA . GLU G 1 197 ? 93.088 114.895 172.692 1.00 154.56 197 GLU G CA 1
ATOM 18042 C C . GLU G 1 197 ? 94.305 115.741 172.338 1.00 154.56 197 GLU G C 1
ATOM 18043 O O . GLU G 1 197 ? 94.322 116.951 172.598 1.00 154.56 197 GLU G O 1
ATOM 18049 N N . ASN G 1 198 ? 95.334 115.129 171.742 1.00 154.38 198 ASN G N 1
ATOM 18050 C CA . ASN G 1 198 ? 96.489 115.902 171.301 1.00 154.38 198 ASN G CA 1
ATOM 18051 C C . ASN G 1 198 ? 96.093 116.916 170.238 1.00 154.38 198 ASN G C 1
ATOM 18052 O O . ASN G 1 198 ? 96.508 118.077 170.292 1.00 154.38 198 ASN G O 1
ATOM 18057 N N . ALA G 1 199 ? 95.282 116.500 169.265 1.00 155.04 199 ALA G N 1
ATOM 18058 C CA . ALA G 1 199 ? 94.820 117.438 168.250 1.00 155.04 199 ALA G CA 1
ATOM 18059 C C . ALA G 1 199 ? 94.017 118.565 168.882 1.00 155.04 199 ALA G C 1
ATOM 18060 O O . ALA G 1 199 ? 94.141 119.729 168.483 1.00 155.04 199 ALA G O 1
ATOM 18062 N N . GLU G 1 200 ? 93.187 118.237 169.873 1.00 156.13 200 GLU G N 1
ATOM 18063 C CA . GLU G 1 200 ? 92.364 119.256 170.516 1.00 156.13 200 GLU G CA 1
ATOM 18064 C C . GLU G 1 200 ? 93.219 120.276 171.263 1.00 156.13 200 GLU G C 1
ATOM 18065 O O . GLU G 1 200 ? 92.986 121.486 171.161 1.00 156.13 200 GLU G O 1
ATOM 18071 N N . LYS G 1 201 ? 94.214 119.810 172.018 1.00 154.59 201 LYS G N 1
ATOM 18072 C CA . LYS G 1 201 ? 94.934 120.664 172.957 1.00 154.59 201 LYS G CA 1
ATOM 18073 C C . LYS G 1 201 ? 96.278 121.165 172.438 1.00 154.59 201 LYS G C 1
ATOM 18074 O O . LYS G 1 201 ? 96.957 121.908 173.153 1.00 154.59 201 LYS G O 1
ATOM 18080 N N . GLU G 1 202 ? 96.682 120.788 171.227 1.00 151.70 202 GLU G N 1
ATOM 18081 C CA . GLU G 1 202 ? 97.997 121.154 170.715 1.00 151.70 202 GLU G CA 1
ATOM 18082 C C . GLU G 1 202 ? 97.997 122.463 169.935 1.00 151.70 202 GLU G C 1
ATOM 18083 O O . GLU G 1 202 ? 99.076 122.991 169.648 1.00 151.70 202 GLU G O 1
ATOM 18089 N N . LYS G 1 203 ? 96.828 123.007 169.602 1.00 148.13 203 LYS G N 1
ATOM 18090 C CA . LYS G 1 203 ? 96.766 124.207 168.776 1.00 148.13 203 LYS G CA 1
ATOM 18091 C C . LYS G 1 203 ? 97.605 125.321 169.390 1.00 148.13 203 LYS G C 1
ATOM 18092 O O . LYS G 1 203 ? 97.301 125.813 170.481 1.00 148.13 203 LYS G O 1
ATOM 18098 N N . SER G 1 204 ? 98.663 125.718 168.692 1.00 144.34 204 SER G N 1
ATOM 18099 C CA . SER G 1 204 ? 99.635 126.692 169.155 1.00 144.34 204 SER G CA 1
ATOM 18100 C C . SER G 1 204 ? 99.390 128.050 168.513 1.00 144.34 204 SER G C 1
ATOM 18101 O O . SER G 1 204 ? 98.637 128.164 167.542 1.00 144.34 204 SER G O 1
ATOM 18104 N N . PRO G 1 205 ? 100.009 129.113 169.038 1.00 144.14 205 PRO G N 1
ATOM 18105 C CA . PRO G 1 205 ? 99.812 130.437 168.418 1.00 144.14 205 PRO G CA 1
ATOM 18106 C C . PRO G 1 205 ? 100.182 130.471 166.944 1.00 144.14 205 PRO G C 1
ATOM 18107 O O . PRO G 1 205 ? 99.359 130.868 166.107 1.00 144.14 205 PRO G O 1
ATOM 18111 N N . GLU G 1 206 ? 101.405 130.068 166.595 1.00 141.41 206 GLU G N 1
ATOM 18112 C CA . GLU G 1 206 ? 101.781 130.051 165.188 1.00 141.41 206 GLU G CA 1
ATOM 18113 C C . GLU G 1 206 ? 101.001 129.004 164.406 1.00 141.41 206 GLU G C 1
ATOM 18114 O O . GLU G 1 206 ? 100.898 129.117 163.182 1.00 141.41 206 GLU G O 1
ATOM 18120 N N . GLN G 1 207 ? 100.432 128.000 165.077 1.00 143.35 207 GLN G N 1
ATOM 18121 C CA . GLN G 1 207 ? 99.484 127.123 164.399 1.00 143.35 207 GLN G CA 1
ATOM 18122 C C . GLN G 1 207 ? 98.265 127.908 163.932 1.00 143.35 207 GLN G C 1
ATOM 18123 O O . GLN G 1 207 ? 97.805 127.742 162.796 1.00 143.35 207 GLN G O 1
ATOM 18129 N N . ASN G 1 208 ? 97.734 128.780 164.793 1.00 140.32 208 ASN G N 1
ATOM 18130 C CA . ASN G 1 208 ? 96.647 129.657 164.376 1.00 140.32 208 ASN G CA 1
ATOM 18131 C C . ASN G 1 208 ? 97.103 130.627 163.295 1.00 140.32 208 ASN G C 1
ATOM 18132 O O . ASN G 1 208 ? 96.324 130.967 162.398 1.00 140.32 208 ASN G O 1
ATOM 18137 N N . LEU G 1 209 ? 98.353 131.089 163.369 1.00 140.13 209 LEU G N 1
ATOM 18138 C CA . LEU G 1 209 ? 98.900 131.917 162.299 1.00 140.13 209 LEU G CA 1
ATOM 18139 C C . LEU G 1 209 ? 98.849 131.180 160.965 1.00 140.13 209 LEU G C 1
ATOM 18140 O O . LEU G 1 209 ? 98.408 131.731 159.951 1.00 140.13 209 LEU G O 1
ATOM 18145 N N . PHE G 1 210 ? 99.296 129.922 160.956 1.00 136.06 210 PHE G N 1
ATOM 18146 C CA . PHE G 1 210 ? 99.242 129.113 159.743 1.00 136.06 210 PHE G CA 1
ATOM 18147 C C . PHE G 1 210 ? 97.809 128.937 159.263 1.00 136.06 210 PHE G C 1
ATOM 18148 O O . PHE G 1 210 ? 97.531 129.032 158.062 1.00 136.06 210 PHE G O 1
ATOM 18156 N N . GLU G 1 211 ? 96.888 128.653 160.185 1.00 138.83 211 GLU G N 1
ATOM 18157 C CA . GLU G 1 211 ? 95.499 128.437 159.797 1.00 138.83 211 GLU G CA 1
ATOM 18158 C C . GLU G 1 211 ? 94.919 129.683 159.140 1.00 138.83 211 GLU G C 1
ATOM 18159 O O . GLU G 1 211 ? 94.288 129.605 158.079 1.00 138.83 211 GLU G O 1
ATOM 18165 N N . LYS G 1 212 ? 95.130 130.847 159.757 1.00 136.16 212 LYS G N 1
ATOM 18166 C CA . LYS G 1 212 ? 94.619 132.089 159.187 1.00 136.16 212 LYS G CA 1
ATOM 18167 C C . LYS G 1 212 ? 95.275 132.386 157.844 1.00 136.16 212 LYS G C 1
ATOM 18168 O O . LYS G 1 212 ? 94.605 132.822 156.899 1.00 136.16 212 LYS G O 1
ATOM 18174 N N . TYR G 1 213 ? 96.587 132.159 157.741 1.00 130.82 213 TYR G N 1
ATOM 18175 C CA . TYR G 1 213 ? 97.282 132.391 156.481 1.00 130.82 213 TYR G CA 1
ATOM 18176 C C . TYR G 1 213 ? 96.686 131.538 155.370 1.00 130.82 213 TYR G C 1
ATOM 18177 O O . TYR G 1 213 ? 96.384 132.035 154.280 1.00 130.82 213 TYR G O 1
ATOM 18186 N N . LEU G 1 214 ? 96.508 130.243 155.636 1.00 131.43 214 LEU G N 1
ATOM 18187 C CA . LEU G 1 214 ? 95.953 129.350 154.625 1.00 131.43 214 LEU G CA 1
ATOM 18188 C C . LEU G 1 214 ? 94.527 129.744 154.268 1.00 131.43 214 LEU G C 1
ATOM 18189 O O . LEU G 1 214 ? 94.145 129.721 153.092 1.00 131.43 214 LEU G O 1
ATOM 18194 N N . GLU G 1 215 ? 93.722 130.108 155.269 1.00 132.68 215 GLU G N 1
ATOM 18195 C CA . GLU G 1 215 ? 92.340 130.485 154.997 1.00 132.68 215 GLU G CA 1
ATOM 18196 C C . GLU G 1 215 ? 92.274 131.726 154.118 1.00 132.68 215 GLU G C 1
ATOM 18197 O O . GLU G 1 215 ? 91.436 131.810 153.212 1.00 132.68 215 GLU G O 1
ATOM 18203 N N . ARG G 1 216 ? 93.147 132.704 154.368 1.00 131.74 216 ARG G N 1
ATOM 18204 C CA . ARG G 1 216 ? 93.134 133.919 153.561 1.00 131.74 216 ARG G CA 1
ATOM 18205 C C . ARG G 1 216 ? 93.719 133.693 152.172 1.00 131.74 216 ARG G C 1
ATOM 18206 O O . ARG G 1 216 ? 93.282 134.337 151.211 1.00 131.74 216 ARG G O 1
ATOM 18214 N N . ARG G 1 217 ? 94.698 132.793 152.038 1.00 124.10 217 ARG G N 1
ATOM 18215 C CA . ARG G 1 217 ? 95.258 132.510 150.720 1.00 124.10 217 ARG G CA 1
ATOM 18216 C C . ARG G 1 217 ? 94.277 131.724 149.860 1.00 124.10 217 ARG G C 1
ATOM 18217 O O . ARG G 1 217 ? 94.195 131.944 148.646 1.00 124.10 217 ARG G O 1
ATOM 18225 N N . GLY G 1 218 ? 93.525 130.803 150.467 1.00 123.99 218 GLY G N 1
ATOM 18226 C CA . GLY G 1 218 ? 92.619 129.973 149.691 1.00 123.99 218 GLY G CA 1
ATOM 18227 C C . GLY G 1 218 ? 91.605 130.770 148.897 1.00 123.99 218 GLY G C 1
ATOM 18228 O O . GLY G 1 218 ? 91.130 130.313 147.854 1.00 123.99 218 GLY G O 1
ATOM 18229 N N . ARG G 1 219 ? 91.257 131.967 149.373 1.00 126.07 219 ARG G N 1
ATOM 18230 C CA . ARG G 1 219 ? 90.295 132.830 148.699 1.00 126.07 219 ARG G CA 1
ATOM 18231 C C . ARG G 1 219 ? 90.968 134.017 148.017 1.00 126.07 219 ARG G C 1
ATOM 18232 O O . ARG G 1 219 ? 90.314 135.033 147.759 1.00 126.07 219 ARG G O 1
ATOM 18240 N N . SER G 1 220 ? 92.263 133.908 147.721 1.00 122.67 220 SER G N 1
ATOM 18241 C CA . SER G 1 220 ? 93.023 134.947 147.024 1.00 122.67 220 SER G CA 1
ATOM 18242 C C . SER G 1 220 ? 93.756 134.268 145.871 1.00 122.67 220 SER G C 1
ATOM 18243 O O . SER G 1 220 ? 94.916 133.872 146.009 1.00 122.67 220 SER G O 1
ATOM 18246 N N . ASN G 1 221 ? 93.078 134.153 144.727 1.00 114.10 221 ASN G N 1
ATOM 18247 C CA . ASN G 1 221 ? 93.571 133.395 143.583 1.00 114.10 221 ASN G CA 1
ATOM 18248 C C . ASN G 1 221 ? 94.417 134.238 142.634 1.00 114.10 221 ASN G C 1
ATOM 18249 O O . ASN G 1 221 ? 94.481 133.936 141.435 1.00 114.10 221 ASN G O 1
ATOM 18254 N N . PHE G 1 222 ? 95.066 135.290 143.134 1.00 112.60 222 PHE G N 1
ATOM 18255 C CA . PHE G 1 222 ? 95.802 136.190 142.251 1.00 112.60 222 PHE G CA 1
ATOM 18256 C C . PHE G 1 222 ? 96.919 135.460 141.514 1.00 112.60 222 PHE G C 1
ATOM 18257 O O . PHE G 1 222 ? 97.037 135.560 140.288 1.00 112.60 222 PHE G O 1
ATOM 18265 N N . LEU G 1 223 ? 97.757 134.723 142.246 1.00 111.77 223 LEU G N 1
ATOM 18266 C CA . LEU G 1 223 ? 98.909 134.086 141.613 1.00 111.77 223 LEU G CA 1
ATOM 18267 C C . LEU G 1 223 ? 98.481 132.933 140.712 1.00 111.77 223 LEU G C 1
ATOM 18268 O O . LEU G 1 223 ? 99.088 132.704 139.661 1.00 111.77 223 LEU G O 1
ATOM 18273 N N . ALA G 1 224 ? 97.444 132.192 141.107 1.00 109.33 224 ALA G N 1
ATOM 18274 C CA . ALA G 1 224 ? 96.893 131.178 140.214 1.00 109.33 224 ALA G CA 1
ATOM 18275 C C . ALA G 1 224 ? 96.348 131.820 138.946 1.00 109.33 224 ALA G C 1
ATOM 18276 O O . ALA G 1 224 ? 96.557 131.308 137.838 1.00 109.33 224 ALA G O 1
ATOM 18278 N N . LYS G 1 225 ? 95.647 132.946 139.092 1.00 107.21 225 LYS G N 1
ATOM 18279 C CA . LYS G 1 225 ? 95.189 133.696 137.929 1.00 107.21 225 LYS G CA 1
ATOM 18280 C C . LYS G 1 225 ? 96.359 134.044 137.020 1.00 107.21 225 LYS G C 1
ATOM 18281 O O . LYS G 1 225 ? 96.294 133.851 135.803 1.00 107.21 225 LYS G O 1
ATOM 18287 N N . LEU G 1 226 ? 97.446 134.553 137.603 1.00 101.89 226 LEU G N 1
ATOM 18288 C CA . LEU G 1 226 ? 98.584 134.987 136.799 1.00 101.89 226 LEU G CA 1
ATOM 18289 C C . LEU G 1 226 ? 99.252 133.813 136.093 1.00 101.89 226 LEU G C 1
ATOM 18290 O O . LEU G 1 226 ? 99.633 133.924 134.924 1.00 101.89 226 LEU G O 1
ATOM 18295 N N . TYR G 1 227 ? 99.410 132.684 136.785 1.00 98.67 227 TYR G N 1
ATOM 18296 C CA . TYR G 1 227 ? 100.056 131.524 136.176 1.00 98.67 227 TYR G CA 1
ATOM 18297 C C . TYR G 1 227 ? 99.211 130.962 135.037 1.00 98.67 227 TYR G C 1
ATOM 18298 O O . TYR G 1 227 ? 99.725 130.670 133.944 1.00 98.67 227 TYR G O 1
ATOM 18307 N N . LEU G 1 228 ? 97.906 130.803 135.275 1.00 96.03 228 LEU G N 1
ATOM 18308 C CA . LEU G 1 228 ? 97.024 130.334 134.215 1.00 96.03 228 LEU G CA 1
ATOM 18309 C C . LEU G 1 228 ? 97.025 131.304 133.045 1.00 96.03 228 LEU G C 1
ATOM 18310 O O . LEU G 1 228 ? 97.023 130.884 131.883 1.00 96.03 228 LEU G O 1
ATOM 18315 N N . ALA G 1 229 ? 97.028 132.609 133.330 1.00 94.25 229 ALA G N 1
ATOM 18316 C CA . ALA G 1 229 ? 97.074 133.598 132.263 1.00 94.25 229 ALA G CA 1
ATOM 18317 C C . ALA G 1 229 ? 98.360 133.478 131.461 1.00 94.25 229 ALA G C 1
ATOM 18318 O O . ALA G 1 229 ? 98.336 133.553 130.231 1.00 94.25 229 ALA G O 1
ATOM 18320 N N . ARG G 1 230 ? 99.493 133.281 132.137 1.00 89.39 230 ARG G N 1
ATOM 18321 C CA . ARG G 1 230 ? 100.758 133.140 131.425 1.00 89.39 230 ARG G CA 1
ATOM 18322 C C . ARG G 1 230 ? 100.720 131.946 130.481 1.00 89.39 230 ARG G C 1
ATOM 18323 O O . ARG G 1 230 ? 101.091 132.055 129.306 1.00 89.39 230 ARG G O 1
ATOM 18331 N N . HIS G 1 231 ? 100.284 130.789 130.980 1.00 88.83 231 HIS G N 1
ATOM 18332 C CA . HIS G 1 231 ? 100.338 129.595 130.139 1.00 88.83 231 HIS G CA 1
ATOM 18333 C C . HIS G 1 231 ? 99.300 129.656 129.020 1.00 88.83 231 HIS G C 1
ATOM 18334 O O . HIS G 1 231 ? 99.574 129.239 127.886 1.00 88.83 231 HIS G O 1
ATOM 18341 N N . VAL G 1 232 ? 98.113 130.198 129.304 1.00 86.02 232 VAL G N 1
ATOM 18342 C CA . VAL G 1 232 ? 97.118 130.368 128.253 1.00 86.02 232 VAL G CA 1
ATOM 18343 C C . VAL G 1 232 ? 97.606 131.370 127.216 1.00 86.02 232 VAL G C 1
ATOM 18344 O O . VAL G 1 232 ? 97.327 131.221 126.022 1.00 86.02 232 VAL G O 1
ATOM 18348 N N . LEU G 1 233 ? 98.333 132.404 127.644 1.00 82.96 233 LEU G N 1
ATOM 18349 C CA . LEU G 1 233 ? 98.895 133.360 126.699 1.00 82.96 233 LEU G CA 1
ATOM 18350 C C . LEU G 1 233 ? 99.959 132.708 125.833 1.00 82.96 233 LEU G C 1
ATOM 18351 O O . LEU G 1 233 ? 100.052 132.996 124.637 1.00 82.96 233 LEU G O 1
ATOM 18356 N N . ILE G 1 234 ? 100.779 131.835 126.419 1.00 80.62 234 ILE G N 1
ATOM 18357 C CA . ILE G 1 234 ? 101.755 131.103 125.617 1.00 80.62 234 ILE G CA 1
ATOM 18358 C C . ILE G 1 234 ? 101.041 130.257 124.572 1.00 80.62 234 ILE G C 1
ATOM 18359 O O . ILE G 1 234 ? 101.441 130.221 123.403 1.00 80.62 234 ILE G O 1
ATOM 18364 N N . LEU G 1 235 ? 99.970 129.570 124.973 1.00 79.87 235 LEU G N 1
ATOM 18365 C CA . LEU G 1 235 ? 99.210 128.765 124.018 1.00 79.87 235 LEU G CA 1
ATOM 18366 C C . LEU G 1 235 ? 98.630 129.633 122.902 1.00 79.87 235 LEU G C 1
ATOM 18367 O O . LEU G 1 235 ? 98.746 129.306 121.713 1.00 79.87 235 LEU G O 1
ATOM 18372 N N . LEU G 1 236 ? 98.007 130.754 123.269 1.00 78.14 236 LEU G N 1
ATOM 18373 C CA . LEU G 1 236 ? 97.392 131.621 122.271 1.00 78.14 236 LEU G CA 1
ATOM 18374 C C . LEU G 1 236 ? 98.430 132.211 121.327 1.00 78.14 236 LEU G C 1
ATOM 18375 O O . LEU G 1 236 ? 98.181 132.314 120.121 1.00 78.14 236 LEU G O 1
ATOM 18380 N N . LEU G 1 237 ? 99.590 132.607 121.851 1.00 74.89 237 LEU G N 1
ATOM 18381 C CA . LEU G 1 237 ? 100.650 133.125 120.997 1.00 74.89 237 LEU G CA 1
ATOM 18382 C C . LEU G 1 237 ? 101.183 132.042 120.071 1.00 74.89 237 LEU G C 1
ATOM 18383 O O . LEU G 1 237 ? 101.482 132.314 118.905 1.00 74.89 237 LEU G O 1
ATOM 18388 N N . SER G 1 238 ? 101.317 130.810 120.572 1.00 72.41 238 SER G N 1
ATOM 18389 C CA . SER G 1 238 ? 101.713 129.702 119.710 1.00 72.41 238 SER G CA 1
ATOM 18390 C C . SER G 1 238 ? 100.685 129.453 118.618 1.00 72.41 238 SER G C 1
ATOM 18391 O O . SER G 1 238 ? 101.028 128.942 117.547 1.00 72.41 238 SER G O 1
ATOM 18394 N N . ALA G 1 239 ? 99.422 129.797 118.873 1.00 69.70 239 ALA G N 1
ATOM 18395 C CA . ALA G 1 239 ? 98.393 129.585 117.859 1.00 69.70 239 ALA G CA 1
ATOM 18396 C C . ALA G 1 239 ? 98.722 130.302 116.553 1.00 69.70 239 ALA G C 1
ATOM 18397 O O . ALA G 1 239 ? 98.281 129.868 115.483 1.00 69.70 239 ALA G O 1
ATOM 18399 N N . VAL G 1 240 ? 99.481 131.393 116.612 1.00 66.58 240 VAL G N 1
ATOM 18400 C CA . VAL G 1 240 ? 99.782 132.195 115.425 1.00 66.58 240 VAL G CA 1
ATOM 18401 C C . VAL G 1 240 ? 100.825 131.497 114.556 1.00 66.58 240 VAL G C 1
ATOM 18402 O O . VAL G 1 240 ? 100.537 131.172 113.393 1.00 66.58 240 VAL G O 1
ATOM 18406 N N . PRO G 1 241 ? 102.040 131.252 115.059 1.00 66.43 241 PRO G N 1
ATOM 18407 C CA . PRO G 1 241 ? 103.058 130.622 114.206 1.00 66.43 241 PRO G CA 1
ATOM 18408 C C . PRO G 1 241 ? 102.653 129.252 113.708 1.00 66.43 241 PRO G C 1
ATOM 18409 O O . PRO G 1 241 ? 103.008 128.887 112.582 1.00 66.43 241 PRO G O 1
ATOM 18413 N N . ILE G 1 242 ? 101.917 128.477 114.505 1.00 65.05 242 ILE G N 1
ATOM 18414 C CA . ILE G 1 242 ? 101.432 127.186 114.028 1.00 65.05 242 ILE G CA 1
ATOM 18415 C C . ILE G 1 242 ? 100.598 127.376 112.770 1.00 65.05 242 ILE G C 1
ATOM 18416 O O . ILE G 1 242 ? 100.829 126.727 111.743 1.00 65.05 242 ILE G O 1
ATOM 18421 N N . SER G 1 243 ? 99.625 128.286 112.828 1.00 62.47 243 SER G N 1
ATOM 18422 C CA . SER G 1 243 ? 98.760 128.517 111.678 1.00 62.47 243 SER G CA 1
ATOM 18423 C C . SER G 1 243 ? 99.563 129.012 110.483 1.00 62.47 243 SER G C 1
ATOM 18424 O O . SER G 1 243 ? 99.401 128.516 109.361 1.00 62.47 243 SER G O 1
ATOM 18427 N N . TYR G 1 244 ? 100.448 129.987 110.706 1.00 61.59 244 TYR G N 1
ATOM 18428 C CA . TYR G 1 244 ? 101.199 130.552 109.590 1.00 61.59 244 TYR G CA 1
ATOM 18429 C C . TYR G 1 244 ? 102.068 129.495 108.925 1.00 61.59 244 TYR G C 1
ATOM 18430 O O . TYR G 1 244 ? 102.054 129.345 107.699 1.00 61.59 244 TYR G O 1
ATOM 18439 N N . LEU G 1 245 ? 102.845 128.754 109.719 1.00 59.55 245 LEU G N 1
ATOM 18440 C CA . LEU G 1 245 ? 103.734 127.748 109.151 1.00 59.55 245 LEU G CA 1
ATOM 18441 C C . LEU G 1 245 ? 102.948 126.646 108.456 1.00 59.55 245 LEU G C 1
ATOM 18442 O O . LEU G 1 245 ? 103.326 126.201 107.366 1.00 59.55 245 LEU G O 1
ATOM 18447 N N . CYS G 1 246 ? 101.851 126.186 109.066 1.00 59.47 246 CYS G N 1
ATOM 18448 C CA . CYS G 1 246 ? 101.046 125.157 108.421 1.00 59.47 246 CYS G CA 1
ATOM 18449 C C . CYS G 1 246 ? 100.494 125.647 107.092 1.00 59.47 246 CYS G C 1
ATOM 18450 O O . CYS G 1 246 ? 100.399 124.870 106.136 1.00 59.47 246 CYS G O 1
ATOM 18453 N N . THR G 1 247 ? 100.124 126.927 107.010 1.00 58.53 247 THR G N 1
ATOM 18454 C CA . THR G 1 247 ? 99.717 127.487 105.727 1.00 58.53 247 THR G CA 1
ATOM 18455 C C . THR G 1 247 ? 100.885 127.538 104.748 1.00 58.53 247 THR G C 1
ATOM 18456 O O . THR G 1 247 ? 100.701 127.294 103.551 1.00 58.53 247 THR G O 1
ATOM 18460 N N . TYR G 1 248 ? 102.082 127.855 105.237 1.00 56.22 248 TYR G N 1
ATOM 18461 C CA . TYR G 1 248 ? 103.278 127.940 104.408 1.00 56.22 248 TYR G CA 1
ATOM 18462 C C . TYR G 1 248 ? 103.783 126.567 103.983 1.00 56.22 248 TYR G C 1
ATOM 18463 O O . TYR G 1 248 ? 104.137 126.371 102.816 1.00 56.22 248 TYR G O 1
ATOM 18472 N N . TYR G 1 249 ? 103.824 125.610 104.912 1.00 55.78 249 TYR G N 1
ATOM 18473 C CA . TYR G 1 249 ? 104.202 124.246 104.565 1.00 55.78 249 TYR G CA 1
ATOM 18474 C C . TYR G 1 249 ? 103.187 123.588 103.641 1.00 55.78 249 TYR G C 1
ATOM 18475 O O . TYR G 1 249 ? 103.540 122.647 102.922 1.00 55.78 249 TYR G O 1
ATOM 18484 N N . ALA G 1 250 ? 101.945 124.071 103.628 1.00 57.56 250 ALA G N 1
ATOM 18485 C CA . ALA G 1 250 ? 100.884 123.386 102.897 1.00 57.56 250 ALA G CA 1
ATOM 18486 C C . ALA G 1 250 ? 100.913 123.721 101.409 1.00 57.56 250 ALA G C 1
ATOM 18487 O O . ALA G 1 250 ? 100.969 122.823 100.562 1.00 57.56 250 ALA G O 1
ATOM 18489 N N . THR G 1 251 ? 100.876 125.008 101.071 1.00 58.19 251 THR G N 1
ATOM 18490 C CA . THR G 1 251 ? 100.696 125.446 99.692 1.00 58.19 251 THR G CA 1
ATOM 18491 C C . THR G 1 251 ? 101.937 126.089 99.092 1.00 58.19 251 THR G C 1
ATOM 18492 O O . THR G 1 251 ? 102.416 125.646 98.043 1.00 58.19 251 THR G O 1
ATOM 18496 N N . GLN G 1 252 ? 102.479 127.126 99.730 1.00 56.06 252 GLN G N 1
ATOM 18497 C CA . GLN G 1 252 ? 103.584 127.896 99.159 1.00 56.06 252 GLN G CA 1
ATOM 18498 C C . GLN G 1 252 ? 104.889 127.100 99.251 1.00 56.06 252 GLN G C 1
ATOM 18499 O O . GLN G 1 252 ? 105.786 127.398 100.038 1.00 56.06 252 GLN G O 1
ATOM 18505 N N . LYS G 1 253 ? 104.980 126.060 98.415 1.00 55.82 253 LYS G N 1
ATOM 18506 C CA . LYS G 1 253 ? 106.096 125.115 98.446 1.00 55.82 253 LYS G CA 1
ATOM 18507 C C . LYS G 1 253 ? 106.561 124.805 97.018 1.00 55.82 253 LYS G C 1
ATOM 18508 O O . LYS G 1 253 ? 106.743 123.642 96.655 1.00 55.82 253 LYS G O 1
ATOM 18514 N N . GLN G 1 254 ? 106.752 125.843 96.205 1.00 52.61 254 GLN G N 1
ATOM 18515 C CA . GLN G 1 254 ? 107.303 125.679 94.868 1.00 52.61 254 GLN G CA 1
ATOM 18516 C C . GLN G 1 254 ? 108.712 126.255 94.820 1.00 52.61 254 GLN G C 1
ATOM 18517 O O . GLN G 1 254 ? 109.025 127.236 95.500 1.00 52.61 254 GLN G O 1
ATOM 18523 N N . ASN G 1 255 ? 109.559 125.630 94.002 1.00 48.39 255 ASN G N 1
ATOM 18524 C CA . ASN G 1 255 ? 110.983 125.935 93.950 1.00 48.39 255 ASN G CA 1
ATOM 18525 C C . ASN G 1 255 ? 111.404 126.756 92.744 1.00 48.39 255 ASN G C 1
ATOM 18526 O O . ASN G 1 255 ? 112.289 127.603 92.872 1.00 48.39 255 ASN G O 1
ATOM 18531 N N . GLU G 1 256 ? 110.794 126.532 91.585 1.00 48.48 256 GLU G N 1
ATOM 18532 C CA . GLU G 1 256 ? 111.254 127.090 90.321 1.00 48.48 256 GLU G CA 1
ATOM 18533 C C . GLU G 1 256 ? 110.205 128.044 89.775 1.00 48.48 256 GLU G C 1
ATOM 18534 O O . GLU G 1 256 ? 109.006 127.757 89.851 1.00 48.48 256 GLU G O 1
ATOM 18540 N N . PHE G 1 257 ? 110.649 129.174 89.227 1.00 47.49 257 PHE G N 1
ATOM 18541 C CA . PHE G 1 257 ? 109.745 130.106 88.568 1.00 47.49 257 PHE G CA 1
ATOM 18542 C C . PHE G 1 257 ? 110.435 130.696 87.345 1.00 47.49 257 PHE G C 1
ATOM 18543 O O . PHE G 1 257 ? 111.580 130.366 87.031 1.00 47.49 257 PHE G O 1
ATOM 18551 N N . THR G 1 258 ? 109.718 131.567 86.639 1.00 49.15 258 THR G N 1
ATOM 18552 C CA . THR G 1 258 ? 110.223 132.221 85.436 1.00 49.15 258 THR G CA 1
ATOM 18553 C C . THR G 1 258 ? 109.907 133.707 85.535 1.00 49.15 258 THR G C 1
ATOM 18554 O O . THR G 1 258 ? 108.746 134.108 85.403 1.00 49.15 258 THR G O 1
ATOM 18558 N N . CYS G 1 259 ? 110.933 134.517 85.763 1.00 49.13 259 CYS G N 1
ATOM 18559 C CA . CYS G 1 259 ? 110.779 135.958 85.884 1.00 49.13 259 CYS G CA 1
ATOM 18560 C C . CYS G 1 259 ? 110.892 136.617 84.515 1.00 49.13 259 CYS G C 1
ATOM 18561 O O . CYS G 1 259 ? 111.384 136.024 83.554 1.00 49.13 259 CYS G O 1
ATOM 18564 N N . ALA G 1 260 ? 110.423 137.860 84.438 1.00 50.40 260 ALA G N 1
ATOM 18565 C CA . ALA G 1 260 ? 110.431 138.627 83.198 1.00 50.40 260 ALA G CA 1
ATOM 18566 C C . ALA G 1 260 ? 111.145 139.947 83.440 1.00 50.40 260 ALA G C 1
ATOM 18567 O O . ALA G 1 260 ? 110.663 140.782 84.212 1.00 50.40 260 ALA G O 1
ATOM 18569 N N . LEU G 1 261 ? 112.287 140.135 82.784 1.00 50.14 261 LEU G N 1
ATOM 18570 C CA . LEU G 1 261 ? 113.022 141.386 82.899 1.00 50.14 261 LEU G CA 1
ATOM 18571 C C . LEU G 1 261 ? 112.359 142.458 82.045 1.00 50.14 261 LEU G C 1
ATOM 18572 O O . LEU G 1 261 ? 111.888 142.187 80.936 1.00 50.14 261 LEU G O 1
ATOM 18577 N N . GLY G 1 262 ? 112.325 143.682 82.567 1.00 57.60 262 GLY G N 1
ATOM 18578 C CA . GLY G 1 262 ? 111.535 144.734 81.956 1.00 57.60 262 GLY G CA 1
ATOM 18579 C C . GLY G 1 262 ? 112.293 145.700 81.068 1.00 57.60 262 GLY G C 1
ATOM 18580 O O . GLY G 1 262 ? 111.850 145.989 79.952 1.00 57.60 262 GLY G O 1
ATOM 18581 N N . ALA G 1 263 ? 113.431 146.209 81.541 1.00 59.29 263 ALA G N 1
ATOM 18582 C CA . ALA G 1 263 ? 114.114 147.284 80.826 1.00 59.29 263 ALA G CA 1
ATOM 18583 C C . ALA G 1 263 ? 114.513 146.844 79.422 1.00 59.29 263 ALA G C 1
ATOM 18584 O O . ALA G 1 263 ? 114.009 147.369 78.424 1.00 59.29 263 ALA G O 1
ATOM 18586 N N . SER G 1 264 ? 115.415 145.873 79.329 1.00 65.17 264 SER G N 1
ATOM 18587 C CA . SER G 1 264 ? 115.846 145.342 78.042 1.00 65.17 264 SER G CA 1
ATOM 18588 C C . SER G 1 264 ? 116.404 146.444 77.150 1.00 65.17 264 SER G C 1
ATOM 18589 O O . SER G 1 264 ? 115.769 146.817 76.155 1.00 65.17 264 SER G O 1
ATOM 18592 N N . PRO G 1 265 ? 117.581 146.990 77.465 1.00 62.05 265 PRO G N 1
ATOM 18593 C CA . PRO G 1 265 ? 118.202 147.966 76.559 1.00 62.05 265 PRO G CA 1
ATOM 18594 C C . PRO G 1 265 ? 118.654 147.315 75.262 1.00 62.05 265 PRO G C 1
ATOM 18595 O O . PRO G 1 265 ? 118.377 146.133 75.033 1.00 62.05 265 PRO G O 1
ATOM 18599 N N . ASP G 1 266 ? 119.338 148.076 74.407 1.00 72.08 266 ASP G N 1
ATOM 18600 C CA . ASP G 1 266 ? 119.744 147.661 73.066 1.00 72.08 266 ASP G CA 1
ATOM 18601 C C . ASP G 1 266 ? 118.599 147.742 72.067 1.00 72.08 266 ASP G C 1
ATOM 18602 O O . ASP G 1 266 ? 118.660 147.113 71.005 1.00 72.08 266 ASP G O 1
ATOM 18607 N N . GLY G 1 267 ? 117.548 148.503 72.378 1.00 86.91 267 GLY G N 1
ATOM 18608 C CA . GLY G 1 267 ? 116.464 148.692 71.433 1.00 86.91 267 GLY G CA 1
ATOM 18609 C C . GLY G 1 267 ? 116.825 149.573 70.255 1.00 86.91 267 GLY G C 1
ATOM 18610 O O . GLY G 1 267 ? 116.134 149.532 69.232 1.00 86.91 267 GLY G O 1
ATOM 18611 N N . ALA G 1 268 ? 117.891 150.365 70.374 1.00 92.32 268 ALA G N 1
ATOM 18612 C CA . ALA G 1 268 ? 118.327 151.265 69.308 1.00 92.32 268 ALA G CA 1
ATOM 18613 C C . ALA G 1 268 ? 117.186 152.195 68.892 1.00 92.32 268 ALA G C 1
ATOM 18614 O O . ALA G 1 268 ? 116.673 152.140 67.773 1.00 92.32 268 ALA G O 1
ATOM 18616 N N . ALA G 1 269 ? 116.789 153.052 69.834 1.00 93.98 269 ALA G N 1
ATOM 18617 C CA . ALA G 1 269 ? 115.655 153.958 69.684 1.00 93.98 269 ALA G CA 1
ATOM 18618 C C . ALA G 1 269 ? 114.325 153.216 69.659 1.00 93.98 269 ALA G C 1
ATOM 18619 O O . ALA G 1 269 ? 113.305 153.782 69.252 1.00 93.98 269 ALA G O 1
ATOM 18621 N N . GLY G 1 270 ? 114.315 151.951 70.091 1.00 93.45 270 GLY G N 1
ATOM 18622 C CA . GLY G 1 270 ? 113.111 151.157 70.145 1.00 93.45 270 GLY G CA 1
ATOM 18623 C C . GLY G 1 270 ? 112.860 150.633 71.552 1.00 93.45 270 GLY G C 1
ATOM 18624 O O . GLY G 1 270 ? 113.655 150.843 72.476 1.00 93.45 270 GLY G O 1
ATOM 18625 N N . ALA G 1 271 ? 111.729 149.941 71.701 1.00 91.09 271 ALA G N 1
ATOM 18626 C CA . ALA G 1 271 ? 111.352 149.402 73.004 1.00 91.09 271 ALA G CA 1
ATOM 18627 C C . ALA G 1 271 ? 112.367 148.373 73.485 1.00 91.09 271 ALA G C 1
ATOM 18628 O O . ALA G 1 271 ? 113.009 148.550 74.528 1.00 91.09 271 ALA G O 1
ATOM 18630 N N . GLY G 1 272 ? 112.526 147.286 72.733 1.00 81.74 272 GLY G N 1
ATOM 18631 C CA . GLY G 1 272 ? 113.431 146.223 73.101 1.00 81.74 272 GLY G CA 1
ATOM 18632 C C . GLY G 1 272 ? 112.690 144.948 73.453 1.00 81.74 272 GLY G C 1
ATOM 18633 O O . GLY G 1 272 ? 111.484 144.959 73.722 1.00 81.74 272 GLY G O 1
ATOM 18634 N N . PRO G 1 273 ? 113.401 143.816 73.458 1.00 72.05 273 PRO G N 1
ATOM 18635 C CA . PRO G 1 273 ? 112.742 142.536 73.744 1.00 72.05 273 PRO G CA 1
ATOM 18636 C C . PRO G 1 273 ? 112.659 142.228 75.231 1.00 72.05 273 PRO G C 1
ATOM 18637 O O . PRO G 1 273 ? 113.682 142.195 75.921 1.00 72.05 273 PRO G O 1
ATOM 18641 N N . ALA G 1 274 ? 111.449 141.990 75.732 1.00 62.59 274 ALA G N 1
ATOM 18642 C CA . ALA G 1 274 ? 111.257 141.608 77.127 1.00 62.59 274 ALA G CA 1
ATOM 18643 C C . ALA G 1 274 ? 111.648 140.144 77.283 1.00 62.59 274 ALA G C 1
ATOM 18644 O O . ALA G 1 274 ? 110.984 139.255 76.740 1.00 62.59 274 ALA G O 1
ATOM 18646 N N . VAL G 1 275 ? 112.717 139.891 78.022 1.00 54.64 275 VAL G N 1
ATOM 18647 C CA . VAL G 1 275 ? 113.278 138.552 78.148 1.00 54.64 275 VAL G CA 1
ATOM 18648 C C . VAL G 1 275 ? 112.673 137.860 79.360 1.00 54.64 275 VAL G C 1
ATOM 18649 O O . VAL G 1 275 ? 112.339 138.490 80.371 1.00 54.64 275 VAL G O 1
ATOM 18653 N N . ARG G 1 276 ? 112.519 136.543 79.247 1.00 55.54 276 ARG G N 1
ATOM 18654 C CA . ARG G 1 276 ? 112.038 135.697 80.330 1.00 55.54 276 ARG G CA 1
ATOM 18655 C C . ARG G 1 276 ? 113.154 134.746 80.735 1.00 55.54 276 ARG G C 1
ATOM 18656 O O . ARG G 1 276 ? 113.714 134.043 79.888 1.00 55.54 276 ARG G O 1
ATOM 18664 N N . VAL G 1 277 ? 113.468 134.726 82.026 1.00 49.44 277 VAL G N 1
ATOM 18665 C CA . VAL G 1 277 ? 114.587 133.961 82.561 1.00 49.44 277 VAL G CA 1
ATOM 18666 C C . VAL G 1 277 ? 114.053 133.011 83.623 1.00 49.44 277 VAL G C 1
ATOM 18667 O O . VAL G 1 277 ? 113.334 133.433 84.536 1.00 49.44 277 VAL G O 1
ATOM 18671 N N . SER G 1 278 ? 114.412 131.735 83.506 1.00 47.92 278 SER G N 1
ATOM 18672 C CA . SER G 1 278 ? 113.980 130.714 84.452 1.00 47.92 278 SER G CA 1
ATOM 18673 C C . SER G 1 278 ? 114.947 130.677 85.627 1.00 47.92 278 SER G C 1
ATOM 18674 O O . SER G 1 278 ? 116.155 130.503 85.437 1.00 47.92 278 SER G O 1
ATOM 18677 N N . CYS G 1 279 ? 114.418 130.826 86.838 1.00 46.51 279 CYS G N 1
ATOM 18678 C CA . CYS G 1 279 ? 115.228 130.850 88.043 1.00 46.51 279 CYS G CA 1
ATOM 18679 C C . CYS G 1 279 ? 114.762 129.778 89.019 1.00 46.51 279 CYS G C 1
ATOM 18680 O O . CYS G 1 279 ? 113.595 129.366 89.019 1.00 46.51 279 CYS G O 1
ATOM 18683 N N . LYS G 1 280 ? 115.705 129.331 89.844 1.00 46.03 280 LYS G N 1
ATOM 18684 C CA . LYS G 1 280 ? 115.489 128.299 90.843 1.00 46.03 280 LYS G CA 1
ATOM 18685 C C . LYS G 1 280 ? 116.084 128.771 92.160 1.00 46.03 280 LYS G C 1
ATOM 18686 O O . LYS G 1 280 ? 117.204 129.296 92.188 1.00 46.03 280 LYS G O 1
ATOM 18692 N N . LEU G 1 281 ? 115.322 128.599 93.240 1.00 45.72 281 LEU G N 1
ATOM 18693 C CA . LEU G 1 281 ? 115.739 128.957 94.591 1.00 45.72 281 LEU G CA 1
ATOM 18694 C C . LEU G 1 281 ? 116.403 127.760 95.261 1.00 45.72 281 LEU G C 1
ATOM 18695 O O . LEU G 1 281 ? 115.831 126.665 95.259 1.00 45.72 281 LEU G O 1
ATOM 18700 N N . PRO G 1 282 ? 117.597 127.909 95.835 1.00 47.20 282 PRO G N 1
ATOM 18701 C CA . PRO G 1 282 ? 118.263 126.750 96.437 1.00 47.20 282 PRO G CA 1
ATOM 18702 C C . PRO G 1 282 ? 117.850 126.491 97.877 1.00 47.20 282 PRO G C 1
ATOM 18703 O O . PRO G 1 282 ? 118.002 125.373 98.379 1.00 47.20 282 PRO G O 1
ATOM 18707 N N . SER G 1 283 ? 117.326 127.511 98.551 1.00 52.40 283 SER G N 1
ATOM 18708 C CA . SER G 1 283 ? 117.112 127.463 99.992 1.00 52.40 283 SER G CA 1
ATOM 18709 C C . SER G 1 283 ? 115.697 127.067 100.391 1.00 52.40 283 SER G C 1
ATOM 18710 O O . SER G 1 283 ? 115.368 127.140 101.578 1.00 52.40 283 SER G O 1
ATOM 18713 N N . VAL G 1 284 ? 114.848 126.657 99.446 1.00 49.94 284 VAL G N 1
ATOM 18714 C CA . VAL G 1 284 ? 113.470 126.347 99.813 1.00 49.94 284 VAL G CA 1
ATOM 18715 C C . VAL G 1 284 ? 113.385 125.024 100.563 1.00 49.94 284 VAL G C 1
ATOM 18716 O O . VAL G 1 284 ? 112.505 124.844 101.410 1.00 49.94 284 VAL G O 1
ATOM 18720 N N . GLN G 1 285 ? 114.270 124.072 100.260 1.00 52.40 285 GLN G N 1
ATOM 18721 C CA . GLN G 1 285 ? 114.150 122.741 100.851 1.00 52.40 285 GLN G CA 1
ATOM 18722 C C . GLN G 1 285 ? 114.385 122.779 102.356 1.00 52.40 285 GLN G C 1
ATOM 18723 O O . GLN G 1 285 ? 113.581 122.249 103.137 1.00 52.40 285 GLN G O 1
ATOM 18729 N N . LEU G 1 286 ? 115.486 123.397 102.786 1.00 55.47 286 LEU G N 1
ATOM 18730 C CA . LEU G 1 286 ? 115.771 123.462 104.213 1.00 55.47 286 LEU G CA 1
ATOM 18731 C C . LEU G 1 286 ? 114.699 124.253 104.946 1.00 55.47 286 LEU G C 1
ATOM 18732 O O . LEU G 1 286 ? 114.297 123.886 106.054 1.00 55.47 286 LEU G O 1
ATOM 18737 N N . GLN G 1 287 ? 114.229 125.350 104.350 1.00 55.18 287 GLN G N 1
ATOM 18738 C CA . GLN G 1 287 ? 113.169 126.127 104.981 1.00 55.18 287 GLN G CA 1
ATOM 18739 C C . GLN G 1 287 ? 111.898 125.301 105.126 1.00 55.18 287 GLN G C 1
ATOM 18740 O O . GLN G 1 287 ? 111.237 125.341 106.169 1.00 55.18 287 GLN G O 1
ATOM 18746 N N . ARG G 1 288 ? 111.545 124.539 104.090 1.00 53.13 288 ARG G N 1
ATOM 18747 C CA . ARG G 1 288 ? 110.322 123.748 104.126 1.00 53.13 288 ARG G CA 1
ATOM 18748 C C . ARG G 1 288 ? 110.431 122.594 105.114 1.00 53.13 288 ARG G C 1
ATOM 18749 O O . ARG G 1 288 ? 109.412 122.133 105.640 1.00 53.13 288 ARG G O 1
ATOM 18757 N N . ILE G 1 289 ? 111.647 122.113 105.375 1.00 54.34 289 ILE G N 1
ATOM 18758 C CA . ILE G 1 289 ? 111.822 121.074 106.388 1.00 54.34 289 ILE G CA 1
ATOM 18759 C C . ILE G 1 289 ? 111.784 121.673 107.792 1.00 54.34 289 ILE G C 1
ATOM 18760 O O . ILE G 1 289 ? 111.154 121.118 108.704 1.00 54.34 289 ILE G O 1
ATOM 18765 N N . ILE G 1 290 ? 112.457 122.809 107.990 1.00 56.35 290 ILE G N 1
ATOM 18766 C CA . ILE G 1 290 ? 112.463 123.456 109.297 1.00 56.35 290 ILE G CA 1
ATOM 18767 C C . ILE G 1 290 ? 111.066 123.923 109.670 1.00 56.35 290 ILE G C 1
ATOM 18768 O O . ILE G 1 290 ? 110.707 123.940 110.852 1.00 56.35 290 ILE G O 1
ATOM 18773 N N . ALA G 1 291 ? 110.258 124.318 108.686 1.00 56.20 291 ALA G N 1
ATOM 18774 C CA . ALA G 1 291 ? 108.885 124.709 108.982 1.00 56.20 291 ALA G CA 1
ATOM 18775 C C . ALA G 1 291 ? 108.115 123.552 109.602 1.00 56.20 291 ALA G C 1
ATOM 18776 O O . ALA G 1 291 ? 107.433 123.717 110.620 1.00 56.20 291 ALA G O 1
ATOM 18778 N N . GLY G 1 292 ? 108.221 122.363 109.006 1.00 58.13 292 GLY G N 1
ATOM 18779 C CA . GLY G 1 292 ? 107.561 121.202 109.579 1.00 58.13 292 GLY G CA 1
ATOM 18780 C C . GLY G 1 292 ? 108.107 120.842 110.947 1.00 58.13 292 GLY G C 1
ATOM 18781 O O . GLY G 1 292 ? 107.351 120.484 111.856 1.00 58.13 292 GLY G O 1
ATOM 18782 N N . VAL G 1 293 ? 109.428 120.929 111.113 1.00 57.43 293 VAL G N 1
ATOM 18783 C CA . VAL G 1 293 ? 110.027 120.614 112.408 1.00 57.43 293 VAL G CA 1
ATOM 18784 C C . VAL G 1 293 ? 109.479 121.547 113.481 1.00 57.43 293 VAL G C 1
ATOM 18785 O O . VAL G 1 293 ? 109.091 121.112 114.572 1.00 57.43 293 VAL G O 1
ATOM 18789 N N . ASP G 1 294 ? 109.433 122.847 113.182 1.00 60.33 294 ASP G N 1
ATOM 18790 C CA . ASP G 1 294 ? 108.918 123.815 114.144 1.00 60.33 294 ASP G CA 1
ATOM 18791 C C . ASP G 1 294 ? 107.439 123.586 114.417 1.00 60.33 294 ASP G C 1
ATOM 18792 O O . ASP G 1 294 ? 106.986 123.711 115.560 1.00 60.33 294 ASP G O 1
ATOM 18797 N N . ILE G 1 295 ? 106.666 123.262 113.380 1.00 60.80 295 ILE G N 1
ATOM 18798 C CA . ILE G 1 295 ? 105.244 122.997 113.576 1.00 60.80 295 ILE G CA 1
ATOM 18799 C C . ILE G 1 295 ? 105.060 121.850 114.559 1.00 60.80 295 ILE G C 1
ATOM 18800 O O . ILE G 1 295 ? 104.291 121.949 115.522 1.00 60.80 295 ILE G O 1
ATOM 18805 N N . VAL G 1 296 ? 105.775 120.746 114.332 1.00 64.19 296 VAL G N 1
ATOM 18806 C CA . VAL G 1 296 ? 105.637 119.585 115.207 1.00 64.19 296 VAL G CA 1
ATOM 18807 C C . VAL G 1 296 ? 106.085 119.929 116.622 1.00 64.19 296 VAL G C 1
ATOM 18808 O O . VAL G 1 296 ? 105.421 119.572 117.604 1.00 64.19 296 VAL G O 1
ATOM 18812 N N . LEU G 1 297 ? 107.215 120.626 116.750 1.00 66.54 297 LEU G N 1
ATOM 18813 C CA . LEU G 1 297 ? 107.737 120.958 118.071 1.00 66.54 297 LEU G CA 1
ATOM 18814 C C . LEU G 1 297 ? 106.747 121.813 118.853 1.00 66.54 297 LEU G C 1
ATOM 18815 O O . LEU G 1 297 ? 106.455 121.538 120.024 1.00 66.54 297 LEU G O 1
ATOM 18820 N N . LEU G 1 298 ? 106.207 122.853 118.216 1.00 68.77 298 LEU G N 1
ATOM 18821 C CA . LEU G 1 298 ? 105.290 123.744 118.914 1.00 68.77 298 LEU G CA 1
ATOM 18822 C C . LEU G 1 298 ? 103.956 123.068 119.201 1.00 68.77 298 LEU G C 1
ATOM 18823 O O . LEU G 1 298 ? 103.340 123.340 120.237 1.00 68.77 298 LEU G O 1
ATOM 18828 N N . CYS G 1 299 ? 103.493 122.180 118.317 1.00 71.83 299 CYS G N 1
ATOM 18829 C CA . CYS G 1 299 ? 102.278 121.428 118.615 1.00 71.83 299 CYS G CA 1
ATOM 18830 C C . CYS G 1 299 ? 102.481 120.523 119.824 1.00 71.83 299 CYS G C 1
ATOM 18831 O O . CYS G 1 299 ? 101.596 120.408 120.683 1.00 71.83 299 CYS G O 1
ATOM 18834 N N . VAL G 1 300 ? 103.643 119.873 119.910 1.00 73.92 300 VAL G N 1
ATOM 18835 C CA . VAL G 1 300 ? 103.926 119.026 121.065 1.00 73.92 300 VAL G CA 1
ATOM 18836 C C . VAL G 1 300 ? 103.995 119.869 122.332 1.00 73.92 300 VAL G C 1
ATOM 18837 O O . VAL G 1 300 ? 103.502 119.463 123.391 1.00 73.92 300 VAL G O 1
ATOM 18841 N N . MET G 1 301 ? 104.613 121.051 122.250 1.00 75.63 301 MET G N 1
ATOM 18842 C CA . MET G 1 301 ? 104.641 121.945 123.406 1.00 75.63 301 MET G CA 1
ATOM 18843 C C . MET G 1 301 ? 103.232 122.352 123.828 1.00 75.63 301 MET G C 1
ATOM 18844 O O . MET G 1 301 ? 102.931 122.415 125.026 1.00 75.63 301 MET G O 1
ATOM 18849 N N . ASN G 1 302 ? 102.360 122.646 122.862 1.00 78.58 302 ASN G N 1
ATOM 18850 C CA . ASN G 1 302 ? 100.980 122.992 123.191 1.00 78.58 302 ASN G CA 1
ATOM 18851 C C . ASN G 1 302 ? 100.287 121.839 123.906 1.00 78.58 302 ASN G C 1
ATOM 18852 O O . ASN G 1 302 ? 99.588 122.039 124.908 1.00 78.58 302 ASN G O 1
ATOM 18857 N N . LEU G 1 303 ? 100.465 120.619 123.395 1.00 80.80 303 LEU G N 1
ATOM 18858 C CA . LEU G 1 303 ? 99.857 119.458 124.037 1.00 80.80 303 LEU G CA 1
ATOM 18859 C C . LEU G 1 303 ? 100.382 119.281 125.456 1.00 80.80 303 LEU G C 1
ATOM 18860 O O . LEU G 1 303 ? 99.616 118.979 126.379 1.00 80.80 303 LEU G O 1
ATOM 18865 N N . ILE G 1 304 ? 101.691 119.453 125.646 1.00 81.76 304 ILE G N 1
ATOM 18866 C CA . ILE G 1 304 ? 102.281 119.316 126.974 1.00 81.76 304 ILE G CA 1
ATOM 18867 C C . ILE G 1 304 ? 101.699 120.356 127.924 1.00 81.76 304 ILE G C 1
ATOM 18868 O O . ILE G 1 304 ? 101.352 120.047 129.072 1.00 81.76 304 ILE G O 1
ATOM 18873 N N . ILE G 1 305 ? 101.581 121.603 127.463 1.00 84.49 305 ILE G N 1
ATOM 18874 C CA . ILE G 1 305 ? 101.014 122.660 128.299 1.00 84.49 305 ILE G CA 1
ATOM 18875 C C . ILE G 1 305 ? 99.589 122.307 128.705 1.00 84.49 305 ILE G C 1
ATOM 18876 O O . ILE G 1 305 ? 99.207 122.427 129.877 1.00 84.49 305 ILE G O 1
ATOM 18881 N N . LEU G 1 306 ? 98.776 121.880 127.736 1.00 85.92 306 LEU G N 1
ATOM 18882 C CA . LEU G 1 306 ? 97.384 121.564 128.039 1.00 85.92 306 LEU G CA 1
ATOM 18883 C C . LEU G 1 306 ? 97.286 120.406 129.022 1.00 85.92 306 LEU G C 1
ATOM 18884 O O . LEU G 1 306 ? 96.481 120.444 129.961 1.00 85.92 306 LEU G O 1
ATOM 18889 N N . VAL G 1 307 ? 98.100 119.367 128.825 1.00 88.20 307 VAL G N 1
ATOM 18890 C CA . VAL G 1 307 ? 98.063 118.218 129.723 1.00 88.20 307 VAL G CA 1
ATOM 18891 C C . VAL G 1 307 ? 98.448 118.639 131.134 1.00 88.20 307 VAL G C 1
ATOM 18892 O O . VAL G 1 307 ? 97.813 118.231 132.114 1.00 88.20 307 VAL G O 1
ATOM 18896 N N . ASN G 1 308 ? 99.498 119.452 131.264 1.00 89.99 308 ASN G N 1
ATOM 18897 C CA . ASN G 1 308 ? 99.927 119.880 132.590 1.00 89.99 308 ASN G CA 1
ATOM 18898 C C . ASN G 1 308 ? 98.856 120.719 133.274 1.00 89.99 308 ASN G C 1
ATOM 18899 O O . ASN G 1 308 ? 98.595 120.545 134.469 1.00 89.99 308 ASN G O 1
ATOM 18904 N N . LEU G 1 309 ? 98.229 121.640 132.539 1.00 92.75 309 LEU G N 1
ATOM 18905 C CA . LEU G 1 309 ? 97.165 122.441 133.139 1.00 92.75 309 LEU G CA 1
ATOM 18906 C C . LEU G 1 309 ? 96.003 121.565 133.587 1.00 92.75 309 LEU G C 1
ATOM 18907 O O . LEU G 1 309 ? 95.472 121.740 134.692 1.00 92.75 309 LEU G O 1
ATOM 18912 N N . ILE G 1 310 ? 95.598 120.610 132.747 1.00 98.70 310 ILE G N 1
ATOM 18913 C CA . ILE G 1 310 ? 94.486 119.737 133.108 1.00 98.70 310 ILE G CA 1
ATOM 18914 C C . ILE G 1 310 ? 94.832 118.936 134.356 1.00 98.70 310 ILE G C 1
ATOM 18915 O O . ILE G 1 310 ? 94.006 118.783 135.264 1.00 98.70 310 ILE G O 1
ATOM 18920 N N . HIS G 1 311 ? 96.057 118.412 134.421 1.00 102.13 311 HIS G N 1
ATOM 18921 C CA . HIS G 1 311 ? 96.472 117.652 135.595 1.00 102.13 311 HIS G CA 1
ATOM 18922 C C . HIS G 1 311 ? 96.484 118.524 136.843 1.00 102.13 311 HIS G C 1
ATOM 18923 O O . HIS G 1 311 ? 96.056 118.089 137.919 1.00 102.13 311 HIS G O 1
ATOM 18930 N N . LEU G 1 312 ? 96.970 119.760 136.721 1.00 104.04 312 LEU G N 1
ATOM 18931 C CA . LEU G 1 312 ? 97.174 120.593 137.901 1.00 104.04 312 LEU G CA 1
ATOM 18932 C C . LEU G 1 312 ? 95.861 121.135 138.449 1.00 104.04 312 LEU G C 1
ATOM 18933 O O . LEU G 1 312 ? 95.670 121.186 139.670 1.00 104.04 312 LEU G O 1
ATOM 18938 N N . PHE G 1 313 ? 94.946 121.556 137.574 1.00 104.57 313 PHE G N 1
ATOM 18939 C CA . PHE G 1 313 ? 93.760 122.278 138.013 1.00 104.57 313 PHE G CA 1
ATOM 18940 C C . PHE G 1 313 ? 92.481 121.452 138.002 1.00 104.57 313 PHE G C 1
ATOM 18941 O O . PHE G 1 313 ? 91.453 121.944 138.481 1.00 104.57 313 PHE G O 1
ATOM 18949 N N . ILE G 1 314 ? 92.502 120.227 137.478 1.00 106.69 314 ILE G N 1
ATOM 18950 C CA . ILE G 1 314 ? 91.290 119.417 137.425 1.00 106.69 314 ILE G CA 1
ATOM 18951 C C . ILE G 1 314 ? 91.536 118.057 138.067 1.00 106.69 314 ILE G C 1
ATOM 18952 O O . ILE G 1 314 ? 90.847 117.677 139.021 1.00 106.69 314 ILE G O 1
ATOM 18957 N N . PHE G 1 315 ? 92.517 117.312 137.554 1.00 109.39 315 PHE G N 1
ATOM 18958 C CA . PHE G 1 315 ? 92.788 115.973 138.066 1.00 109.39 315 PHE G CA 1
ATOM 18959 C C . PHE G 1 315 ? 93.529 115.982 139.396 1.00 109.39 315 PHE G C 1
ATOM 18960 O O . PHE G 1 315 ? 93.383 115.033 140.173 1.00 109.39 315 PHE G O 1
ATOM 18968 N N . ARG G 1 316 ? 94.315 117.017 139.678 1.00 110.93 316 ARG G N 1
ATOM 18969 C CA . ARG G 1 316 ? 95.073 117.053 140.920 1.00 110.93 316 ARG G CA 1
ATOM 18970 C C . ARG G 1 316 ? 94.131 117.108 142.116 1.00 110.93 316 ARG G C 1
ATOM 18971 O O . ARG G 1 316 ? 93.131 117.830 142.109 1.00 110.93 316 ARG G O 1
ATOM 18979 N N . LYS G 1 317 ? 94.460 116.336 143.148 1.00 114.77 317 LYS G N 1
ATOM 18980 C CA . LYS G 1 317 ? 93.685 116.289 144.382 1.00 114.77 317 LYS G CA 1
ATOM 18981 C C . LYS G 1 317 ? 94.500 116.650 145.612 1.00 114.77 317 LYS G C 1
ATOM 18982 O O . LYS G 1 317 ? 93.989 117.332 146.504 1.00 114.77 317 LYS G O 1
ATOM 18988 N N . SER G 1 318 ? 95.755 116.213 145.685 1.00 118.18 318 SER G N 1
ATOM 18989 C CA . SER G 1 318 ? 96.627 116.484 146.818 1.00 118.18 318 SER G CA 1
ATOM 18990 C C . SER G 1 318 ? 97.864 117.230 146.341 1.00 118.18 318 SER G C 1
ATOM 18991 O O . SER G 1 318 ? 98.442 116.892 145.302 1.00 118.18 318 SER G O 1
ATOM 18994 N N . ASN G 1 319 ? 98.267 118.241 147.103 1.00 121.08 319 ASN G N 1
ATOM 18995 C CA . ASN G 1 319 ? 99.410 119.078 146.774 1.00 121.08 319 ASN G CA 1
ATOM 18996 C C . ASN G 1 319 ? 100.553 118.809 147.751 1.00 121.08 319 ASN G C 1
ATOM 18997 O O . ASN G 1 319 ? 100.472 117.942 148.626 1.00 121.08 319 ASN G O 1
ATOM 19002 N N . PHE G 1 320 ? 101.633 119.573 147.585 1.00 123.73 320 PHE G N 1
ATOM 19003 C CA . PHE G 1 320 ? 102.851 119.356 148.360 1.00 123.73 320 PHE G CA 1
ATOM 19004 C C . PHE G 1 320 ? 102.690 119.818 149.804 1.00 123.73 320 PHE G C 1
ATOM 19005 O O . PHE G 1 320 ? 102.890 119.038 150.740 1.00 123.73 320 PHE G O 1
ATOM 19013 N N . ILE G 1 321 ? 102.336 121.089 150.003 1.00 125.63 321 ILE G N 1
ATOM 19014 C CA . ILE G 1 321 ? 102.301 121.645 151.354 1.00 125.63 321 ILE G CA 1
ATOM 19015 C C . ILE G 1 321 ? 101.221 120.970 152.191 1.00 125.63 321 ILE G C 1
ATOM 19016 O O . ILE G 1 321 ? 101.417 120.713 153.384 1.00 125.63 321 ILE G O 1
ATOM 19021 N N . PHE G 1 322 ? 100.060 120.691 151.595 1.00 127.55 322 PHE G N 1
ATOM 19022 C CA . PHE G 1 322 ? 98.982 120.058 152.350 1.00 127.55 322 PHE G CA 1
ATOM 19023 C C . PHE G 1 322 ? 99.412 118.693 152.873 1.00 127.55 322 PHE G C 1
ATOM 19024 O O . PHE G 1 322 ? 99.246 118.388 154.060 1.00 127.55 322 PHE G O 1
ATOM 19032 N N . ASP G 1 323 ? 99.977 117.859 151.997 1.00 130.07 323 ASP G N 1
ATOM 19033 C CA . ASP G 1 323 ? 100.432 116.539 152.420 1.00 130.07 323 ASP G CA 1
ATOM 19034 C C . ASP G 1 323 ? 101.571 116.663 153.425 1.00 130.07 323 ASP G C 1
ATOM 19035 O O . ASP G 1 323 ? 101.645 115.898 154.393 1.00 130.07 323 ASP G O 1
ATOM 19040 N N . LYS G 1 324 ? 102.467 117.628 153.214 1.00 132.83 324 LYS G N 1
ATOM 19041 C CA . LYS G 1 324 ? 103.596 117.800 154.120 1.00 132.83 324 LYS G CA 1
ATOM 19042 C C . LYS G 1 324 ? 103.122 118.149 155.525 1.00 132.83 324 LYS G C 1
ATOM 19043 O O . LYS G 1 324 ? 103.636 117.614 156.514 1.00 132.83 324 LYS G O 1
ATOM 19049 N N . LEU G 1 325 ? 102.144 119.048 155.634 1.00 135.07 325 LEU G N 1
ATOM 19050 C CA . LEU G 1 325 ? 101.586 119.375 156.941 1.00 135.07 325 LEU G CA 1
ATOM 19051 C C . LEU G 1 325 ? 100.831 118.189 157.530 1.00 135.07 325 LEU G C 1
ATOM 19052 O O . LEU G 1 325 ? 100.947 117.907 158.728 1.00 135.07 325 LEU G O 1
ATOM 19057 N N . HIS G 1 326 ? 100.055 117.481 156.705 1.00 136.29 326 HIS G N 1
ATOM 19058 C CA . HIS G 1 326 ? 99.333 116.312 157.198 1.00 136.29 326 HIS G CA 1
ATOM 19059 C C . HIS G 1 326 ? 100.290 115.249 157.719 1.00 136.29 326 HIS G C 1
ATOM 19060 O O . HIS G 1 326 ? 99.921 114.452 158.589 1.00 136.29 326 HIS G O 1
ATOM 19067 N N . LYS G 1 327 ? 101.516 115.218 157.195 1.00 139.88 327 LYS G N 1
ATOM 19068 C CA . LYS G 1 327 ? 102.516 114.278 157.692 1.00 139.88 327 LYS G CA 1
ATOM 19069 C C . LYS G 1 327 ? 102.697 114.429 159.197 1.00 139.88 327 LYS G C 1
ATOM 19070 O O . LYS G 1 327 ? 102.689 113.441 159.940 1.00 139.88 327 LYS G O 1
ATOM 19076 N N . VAL G 1 328 ? 102.863 115.667 159.665 1.00 140.00 328 VAL G N 1
ATOM 19077 C CA . VAL G 1 328 ? 102.959 115.912 161.099 1.00 140.00 328 VAL G CA 1
ATOM 19078 C C . VAL G 1 328 ? 101.599 115.826 161.778 1.00 140.00 328 VAL G C 1
ATOM 19079 O O . VAL G 1 328 ? 101.530 115.506 162.971 1.00 140.00 328 VAL G O 1
ATOM 19083 N N . GLY G 1 329 ? 100.517 116.105 161.053 1.00 136.72 329 GLY G N 1
ATOM 19084 C CA . GLY G 1 329 ? 99.178 115.969 161.591 1.00 136.72 329 GLY G CA 1
ATOM 19085 C C . GLY G 1 329 ? 98.445 117.284 161.758 1.00 136.72 329 GLY G C 1
ATOM 19086 O O . GLY G 1 329 ? 98.670 118.013 162.728 1.00 136.72 329 GLY G O 1
ATOM 19087 N N . ILE G 1 330 ? 97.564 117.595 160.810 1.00 136.01 330 ILE G N 1
ATOM 19088 C CA . ILE G 1 330 ? 96.658 118.731 160.890 1.00 136.01 330 ILE G CA 1
ATOM 19089 C C . ILE G 1 330 ? 95.344 118.339 160.221 1.00 136.01 330 ILE G C 1
ATOM 19090 O O . ILE G 1 330 ? 95.205 117.241 159.675 1.00 136.01 330 ILE G O 1
ATOM 19095 N N . LYS G 1 331 ? 94.370 119.248 160.269 1.00 136.17 331 LYS G N 1
ATOM 19096 C CA . LYS G 1 331 ? 93.038 118.931 159.762 1.00 136.17 331 LYS G CA 1
ATOM 19097 C C . LYS G 1 331 ? 93.011 118.847 158.239 1.00 136.17 331 LYS G C 1
ATOM 19098 O O . LYS G 1 331 ? 92.496 117.876 157.674 1.00 136.17 331 LYS G O 1
ATOM 19104 N N . THR G 1 332 ? 93.565 119.850 157.556 1.00 136.90 332 THR G N 1
ATOM 19105 C CA . THR G 1 332 ? 93.486 119.941 156.095 1.00 136.90 332 THR G CA 1
ATOM 19106 C C . THR G 1 332 ? 92.041 119.809 155.617 1.00 136.90 332 THR G C 1
ATOM 19107 O O . THR G 1 332 ? 91.748 119.129 154.630 1.00 136.90 332 THR G O 1
ATOM 19111 N N . ARG G 1 333 ? 91.124 120.467 156.322 1.00 136.74 333 ARG G N 1
ATOM 19112 C CA . ARG G 1 333 ? 89.717 120.385 155.964 1.00 136.74 333 ARG G CA 1
ATOM 19113 C C . ARG G 1 333 ? 89.446 121.160 154.675 1.00 136.74 333 ARG G C 1
ATOM 19114 O O . ARG G 1 333 ? 90.272 121.938 154.192 1.00 136.74 333 ARG G O 1
ATOM 19122 N N . ARG G 1 334 ? 88.256 120.933 154.119 1.00 135.44 334 ARG G N 1
ATOM 19123 C CA . ARG G 1 334 ? 87.860 121.543 152.855 1.00 135.44 334 ARG G CA 1
ATOM 19124 C C . ARG G 1 334 ? 87.578 123.034 152.971 1.00 135.44 334 ARG G C 1
ATOM 19125 O O . ARG G 1 334 ? 87.367 123.681 151.938 1.00 135.44 334 ARG G O 1
ATOM 19133 N N . GLN G 1 335 ? 87.561 123.596 154.182 1.00 137.74 335 GLN G N 1
ATOM 19134 C CA . GLN G 1 335 ? 87.297 125.024 154.326 1.00 137.74 335 GLN G CA 1
ATOM 19135 C C . GLN G 1 335 ? 88.297 125.860 153.537 1.00 137.74 335 GLN G C 1
ATOM 19136 O O . GLN G 1 335 ? 87.975 126.978 153.117 1.00 137.74 335 GLN G O 1
ATOM 19142 N N . TRP G 1 336 ? 89.508 125.342 153.328 1.00 134.95 336 TRP G N 1
ATOM 19143 C CA . TRP G 1 336 ? 90.500 125.966 152.461 1.00 134.95 336 TRP G CA 1
ATOM 19144 C C . TRP G 1 336 ? 90.793 125.097 151.241 1.00 134.95 336 TRP G C 1
ATOM 19145 O O . TRP G 1 336 ? 91.897 125.132 150.692 1.00 134.95 336 TRP G O 1
ATOM 19156 N N . ARG G 1 337 ? 89.807 124.313 150.812 1.00 131.37 337 ARG G N 1
ATOM 19157 C CA . ARG G 1 337 ? 89.944 123.411 149.677 1.00 131.37 337 ARG G CA 1
ATOM 19158 C C . ARG G 1 337 ? 88.642 123.458 148.884 1.00 131.37 337 ARG G C 1
ATOM 19159 O O . ARG G 1 337 ? 87.817 124.360 149.063 1.00 131.37 337 ARG G O 1
ATOM 19167 N N . ARG G 1 338 ? 88.457 122.483 147.997 1.00 129.32 338 ARG G N 1
ATOM 19168 C CA . ARG G 1 338 ? 87.307 122.317 147.118 1.00 129.32 338 ARG G CA 1
ATOM 19169 C C . ARG G 1 338 ? 87.364 123.281 145.935 1.00 129.32 338 ARG G C 1
ATOM 19170 O O . ARG G 1 338 ? 86.516 123.189 145.046 1.00 129.32 338 ARG G O 1
ATOM 19178 N N . SER G 1 339 ? 88.331 124.193 145.883 1.00 122.29 339 SER G N 1
ATOM 19179 C CA . SER G 1 339 ? 88.523 125.109 144.761 1.00 122.29 339 SER G CA 1
ATOM 19180 C C . SER G 1 339 ? 89.947 124.896 144.259 1.00 122.29 339 SER G C 1
ATOM 19181 O O . SER G 1 339 ? 90.881 125.571 144.700 1.00 122.29 339 SER G O 1
ATOM 19184 N N . GLN G 1 340 ? 90.109 123.948 143.333 1.00 117.86 340 GLN G N 1
ATOM 19185 C CA . GLN G 1 340 ? 91.445 123.597 142.864 1.00 117.86 340 GLN G CA 1
ATOM 19186 C C . GLN G 1 340 ? 92.140 124.783 142.211 1.00 117.86 340 GLN G C 1
ATOM 19187 O O . GLN G 1 340 ? 93.374 124.855 142.212 1.00 117.86 340 GLN G O 1
ATOM 19193 N N . PHE G 1 341 ? 91.374 125.719 141.653 1.00 112.34 341 PHE G N 1
ATOM 19194 C CA . PHE G 1 341 ? 91.951 126.941 141.109 1.00 112.34 341 PHE G CA 1
ATOM 19195 C C . PHE G 1 341 ? 92.341 127.854 142.264 1.00 112.34 341 PHE G C 1
ATOM 19196 O O . PHE G 1 341 ? 91.746 128.919 142.455 1.00 112.34 341 PHE G O 1
ATOM 19204 N N . CYS G 1 342 ? 93.337 127.436 143.041 1.00 115.37 342 CYS G N 1
ATOM 19205 C CA . CYS G 1 342 ? 93.701 128.091 144.286 1.00 115.37 342 CYS G CA 1
ATOM 19206 C C . CYS G 1 342 ? 95.159 128.529 144.250 1.00 115.37 342 CYS G C 1
ATOM 19207 O O . CYS G 1 342 ? 95.987 127.964 143.531 1.00 115.37 342 CYS G O 1
ATOM 19210 N N . ASP G 1 343 ? 95.460 129.555 145.047 1.00 114.74 343 ASP G N 1
ATOM 19211 C CA . ASP G 1 343 ? 96.810 130.108 145.075 1.00 114.74 343 ASP G CA 1
ATOM 19212 C C . ASP G 1 343 ? 97.800 129.121 145.679 1.00 114.74 343 ASP G C 1
ATOM 19213 O O . ASP G 1 343 ? 98.902 128.932 145.152 1.00 114.74 343 ASP G O 1
ATOM 19218 N N . ILE G 1 344 ? 97.427 128.484 146.791 1.00 119.15 344 ILE G N 1
ATOM 19219 C CA . ILE G 1 344 ? 98.343 127.555 147.446 1.00 119.15 344 ILE G CA 1
ATOM 19220 C C . ILE G 1 344 ? 98.654 126.376 146.537 1.00 119.15 344 ILE G C 1
ATOM 19221 O O . ILE G 1 344 ? 99.677 125.702 146.709 1.00 119.15 344 ILE G O 1
ATOM 19226 N N . ASN G 1 345 ? 97.792 126.108 145.554 1.00 114.52 345 ASN G N 1
ATOM 19227 C CA . ASN G 1 345 ? 98.009 124.962 144.676 1.00 114.52 345 ASN G CA 1
ATOM 19228 C C . ASN G 1 345 ? 99.316 125.095 143.904 1.00 114.52 345 ASN G C 1
ATOM 19229 O O . ASN G 1 345 ? 100.070 124.123 143.778 1.00 114.52 345 ASN G O 1
ATOM 19234 N N . ILE G 1 346 ? 99.603 126.285 143.381 1.00 111.50 346 ILE G N 1
ATOM 19235 C CA . ILE G 1 346 ? 100.849 126.498 142.651 1.00 111.50 346 ILE G CA 1
ATOM 19236 C C . ILE G 1 346 ? 102.003 126.830 143.593 1.00 111.50 346 ILE G C 1
ATOM 19237 O O . ILE G 1 346 ? 103.163 126.528 143.284 1.00 111.50 346 ILE G O 1
ATOM 19242 N N . LEU G 1 347 ? 101.715 127.461 144.734 1.00 115.74 347 LEU G N 1
ATOM 19243 C CA . LEU G 1 347 ? 102.750 127.642 145.741 1.00 115.74 347 LEU G CA 1
ATOM 19244 C C . LEU G 1 347 ? 103.301 126.301 146.196 1.00 115.74 347 LEU G C 1
ATOM 19245 O O . LEU G 1 347 ? 104.474 126.205 146.566 1.00 115.74 347 LEU G O 1
ATOM 19250 N N . ALA G 1 348 ? 102.475 125.255 146.160 1.00 117.59 348 ALA G N 1
ATOM 19251 C CA . ALA G 1 348 ? 102.957 123.920 146.491 1.00 117.59 348 ALA G CA 1
ATOM 19252 C C . ALA G 1 348 ? 104.036 123.468 145.516 1.00 117.59 348 ALA G C 1
ATOM 19253 O O . ALA G 1 348 ? 105.076 122.942 145.928 1.00 117.59 348 ALA G O 1
ATOM 19255 N N . MET G 1 349 ? 103.811 123.674 144.218 1.00 108.75 349 MET G N 1
ATOM 19256 C CA . MET G 1 349 ? 104.820 123.314 143.226 1.00 108.75 349 MET G CA 1
ATOM 19257 C C . MET G 1 349 ? 106.073 124.163 143.393 1.00 108.75 349 MET G C 1
ATOM 19258 O O . MET G 1 349 ? 107.198 123.651 143.310 1.00 108.75 349 MET G O 1
ATOM 19263 N N . PHE G 1 350 ? 105.896 125.463 143.635 1.00 113.60 350 PHE G N 1
ATOM 19264 C CA . PHE G 1 350 ? 107.050 126.333 143.841 1.00 113.60 350 PHE G CA 1
ATOM 19265 C C . PHE G 1 350 ? 107.879 125.868 145.032 1.00 113.60 350 PHE G C 1
ATOM 19266 O O . PHE G 1 350 ? 109.114 125.841 144.967 1.00 113.60 350 PHE G O 1
ATOM 19274 N N . CYS G 1 351 ? 107.217 125.498 146.130 1.00 121.35 351 CYS G N 1
ATOM 19275 C CA . CYS G 1 351 ? 107.930 124.981 147.293 1.00 121.35 351 CYS G CA 1
ATOM 19276 C C . CYS G 1 351 ? 108.612 123.657 146.975 1.00 121.35 351 CYS G C 1
ATOM 19277 O O . CYS G 1 351 ? 109.740 123.410 147.415 1.00 121.35 351 CYS G O 1
ATOM 19280 N N . ASN G 1 352 ? 107.940 122.788 146.215 1.00 119.11 352 ASN G N 1
ATOM 19281 C CA . ASN G 1 352 ? 108.544 121.511 145.855 1.00 119.11 352 ASN G CA 1
ATOM 19282 C C . ASN G 1 352 ? 109.838 121.722 145.084 1.00 119.11 352 ASN G C 1
ATOM 19283 O O . ASN G 1 352 ? 110.831 121.022 145.318 1.00 119.11 352 ASN G O 1
ATOM 19288 N N . GLU G 1 353 ? 109.850 122.684 144.157 1.00 117.30 353 GLU G N 1
ATOM 19289 C CA . GLU G 1 353 ? 111.104 123.030 143.496 1.00 117.30 353 GLU G CA 1
ATOM 19290 C C . GLU G 1 353 ? 112.115 123.571 144.501 1.00 117.30 353 GLU G C 1
ATOM 19291 O O . GLU G 1 353 ? 113.299 123.217 144.456 1.00 117.30 353 GLU G O 1
ATOM 19297 N N . ASN G 1 354 ? 111.663 124.427 145.418 1.00 121.79 354 ASN G N 1
ATOM 19298 C CA . ASN G 1 354 ? 112.501 124.970 146.478 1.00 121.79 354 ASN G CA 1
ATOM 19299 C C . ASN G 1 354 ? 112.499 124.093 147.725 1.00 121.79 354 ASN G C 1
ATOM 19300 O O . ASN G 1 354 ? 112.749 124.595 148.827 1.00 121.79 354 ASN G O 1
ATOM 19305 N N . ARG G 1 355 ? 112.221 122.796 147.572 1.00 128.19 355 ARG G N 1
ATOM 19306 C CA . ARG G 1 355 ? 112.093 121.917 148.730 1.00 128.19 355 ARG G CA 1
ATOM 19307 C C . ARG G 1 355 ? 113.340 121.970 149.606 1.00 128.19 355 ARG G C 1
ATOM 19308 O O . ARG G 1 355 ? 113.241 121.986 150.838 1.00 128.19 355 ARG G O 1
ATOM 19316 N N . ASP G 1 356 ? 114.519 121.998 148.991 1.00 129.55 356 ASP G N 1
ATOM 19317 C CA . ASP G 1 356 ? 115.774 121.961 149.729 1.00 129.55 356 ASP G CA 1
ATOM 19318 C C . ASP G 1 356 ? 116.293 123.344 150.100 1.00 129.55 356 ASP G C 1
ATOM 19319 O O . ASP G 1 356 ? 117.367 123.442 150.703 1.00 129.55 356 ASP G O 1
ATOM 19324 N N . HIS G 1 357 ? 115.568 124.411 149.760 1.00 131.02 357 HIS G N 1
ATOM 19325 C CA . HIS G 1 357 ? 115.954 125.740 150.216 1.00 131.02 357 HIS G CA 1
ATOM 19326 C C . HIS G 1 357 ? 115.781 125.909 151.719 1.00 131.02 357 HIS G C 1
ATOM 19327 O O . HIS G 1 357 ? 116.314 126.870 152.283 1.00 131.02 357 HIS G O 1
ATOM 19334 N N . ILE G 1 358 ? 115.054 125.005 152.371 1.00 134.87 358 ILE G N 1
ATOM 19335 C CA . ILE G 1 358 ? 114.875 125.007 153.818 1.00 134.87 358 ILE G CA 1
ATOM 19336 C C . ILE G 1 358 ? 115.432 123.698 154.357 1.00 134.87 358 ILE G C 1
ATOM 19337 O O . ILE G 1 358 ? 115.055 122.618 153.888 1.00 134.87 358 ILE G O 1
ATOM 19342 N N . LYS G 1 359 ? 116.325 123.796 155.342 1.00 133.52 359 LYS G N 1
ATOM 19343 C CA . LYS G 1 359 ? 117.085 122.628 155.777 1.00 133.52 359 LYS G CA 1
ATOM 19344 C C . LYS G 1 359 ? 116.216 121.664 156.577 1.00 133.52 359 LYS G C 1
ATOM 19345 O O . LYS G 1 359 ? 116.003 120.516 156.169 1.00 133.52 359 LYS G O 1
ATOM 19351 N N . SER G 1 360 ? 115.697 122.122 157.720 1.00 137.08 360 SER G N 1
ATOM 19352 C CA . SER G 1 360 ? 115.026 121.232 158.663 1.00 137.08 360 SER G CA 1
ATOM 19353 C C . SER G 1 360 ? 114.038 120.313 157.955 1.00 137.08 360 SER G C 1
ATOM 19354 O O . SER G 1 360 ? 114.192 119.085 157.965 1.00 137.08 360 SER G O 1
ATOM 19357 N N . LEU G 1 361 ? 113.025 120.904 157.315 1.00 137.41 361 LEU G N 1
ATOM 19358 C CA . LEU G 1 361 ? 111.990 120.127 156.640 1.00 137.41 361 LEU G CA 1
ATOM 19359 C C . LEU G 1 361 ? 112.577 118.920 155.924 1.00 137.41 361 LEU G C 1
ATOM 19360 O O . LEU G 1 361 ? 112.101 117.791 156.093 1.00 137.41 361 LEU G O 1
ATOM 19365 N N . ASN G 1 362 ? 113.636 119.142 155.141 1.00 136.50 362 ASN G N 1
ATOM 19366 C CA . ASN G 1 362 ? 114.248 118.069 154.367 1.00 136.50 362 ASN G CA 1
ATOM 19367 C C . ASN G 1 362 ? 114.392 116.802 155.200 1.00 136.50 362 ASN G C 1
ATOM 19368 O O . ASN G 1 362 ? 113.762 115.776 154.913 1.00 136.50 362 ASN G O 1
ATOM 19373 N N . ARG G 1 363 ? 115.177 116.876 156.276 1.00 136.34 363 ARG G N 1
ATOM 19374 C CA . ARG G 1 363 ? 115.438 115.674 157.060 1.00 136.34 363 ARG G CA 1
ATOM 19375 C C . ARG G 1 363 ? 114.135 115.067 157.559 1.00 136.34 363 ARG G C 1
ATOM 19376 O O . ARG G 1 363 ? 113.927 113.850 157.463 1.00 136.34 363 ARG G O 1
ATOM 19384 N N . LEU G 1 364 ? 113.219 115.911 158.037 1.00 140.04 364 LEU G N 1
ATOM 19385 C CA . LEU G 1 364 ? 111.988 115.412 158.634 1.00 140.04 364 LEU G CA 1
ATOM 19386 C C . LEU G 1 364 ? 111.152 114.614 157.643 1.00 140.04 364 LEU G C 1
ATOM 19387 O O . LEU G 1 364 ? 110.268 113.860 158.065 1.00 140.04 364 LEU G O 1
ATOM 19392 N N . ASP G 1 365 ? 111.404 114.758 156.339 1.00 137.83 365 ASP G N 1
ATOM 19393 C CA . ASP G 1 365 ? 110.644 113.981 155.368 1.00 137.83 365 ASP G CA 1
ATOM 19394 C C . ASP G 1 365 ? 111.210 112.579 155.190 1.00 137.83 365 ASP G C 1
ATOM 19395 O O . ASP G 1 365 ? 110.448 111.635 154.954 1.00 137.83 365 ASP G O 1
ATOM 19400 N N . PHE G 1 366 ? 112.528 112.421 155.301 1.00 135.71 366 PHE G N 1
ATOM 19401 C CA . PHE G 1 366 ? 113.169 111.148 154.996 1.00 135.71 366 PHE G CA 1
ATOM 19402 C C . PHE G 1 366 ? 113.340 110.259 156.219 1.00 135.71 366 PHE G C 1
ATOM 19403 O O . PHE G 1 366 ? 113.742 109.100 156.072 1.00 135.71 366 PHE G O 1
ATOM 19411 N N . ILE G 1 367 ? 113.044 110.770 157.415 1.00 138.74 367 ILE G N 1
ATOM 19412 C CA . ILE G 1 367 ? 113.115 109.940 158.611 1.00 138.74 367 ILE G CA 1
ATOM 19413 C C . ILE G 1 367 ? 112.011 108.890 158.610 1.00 138.74 367 ILE G C 1
ATOM 19414 O O . ILE G 1 367 ? 112.190 107.794 159.155 1.00 138.74 367 ILE G O 1
ATOM 19419 N N . THR G 1 368 ? 110.864 109.194 158.005 1.00 141.31 368 THR G N 1
ATOM 19420 C CA . THR G 1 368 ? 109.702 108.315 158.060 1.00 141.31 368 THR G CA 1
ATOM 19421 C C . THR G 1 368 ? 109.051 108.272 156.682 1.00 141.31 368 THR G C 1
ATOM 19422 O O . THR G 1 368 ? 109.621 108.725 155.684 1.00 141.31 368 THR G O 1
ATOM 19426 N N . ASN G 1 369 ? 107.843 107.718 156.637 1.00 142.34 369 ASN G N 1
ATOM 19427 C CA . ASN G 1 369 ? 107.068 107.613 155.408 1.00 142.34 369 ASN G CA 1
ATOM 19428 C C . ASN G 1 369 ? 105.597 107.483 155.786 1.00 142.34 369 ASN G C 1
ATOM 19429 O O . ASN G 1 369 ? 105.231 107.542 156.963 1.00 142.34 369 ASN G O 1
ATOM 19434 N N . GLU G 1 370 ? 104.752 107.314 154.770 1.00 145.51 370 GLU G N 1
ATOM 19435 C CA . GLU G 1 370 ? 103.314 107.086 154.888 1.00 145.51 370 GLU G CA 1
ATOM 19436 C C . GLU G 1 370 ? 102.549 108.312 155.375 1.00 145.51 370 GLU G C 1
ATOM 19437 O O . GLU G 1 370 ? 101.318 108.249 155.481 1.00 145.51 370 GLU G O 1
ATOM 19443 N N . SER G 1 371 ? 103.224 109.422 155.670 1.00 144.92 371 SER G N 1
ATOM 19444 C CA . SER G 1 371 ? 102.558 110.641 156.130 1.00 144.92 371 SER G CA 1
ATOM 19445 C C . SER G 1 371 ? 101.722 110.373 157.379 1.00 144.92 371 SER G C 1
ATOM 19446 O O . SER G 1 371 ? 100.645 110.942 157.569 1.00 144.92 371 SER G O 1
ATOM 19449 N N . ASP G 1 372 ? 102.229 109.497 158.242 1.00 147.68 372 ASP G N 1
ATOM 19450 C CA . ASP G 1 372 ? 101.605 109.151 159.516 1.00 147.68 372 ASP G CA 1
ATOM 19451 C C . ASP G 1 372 ? 102.649 109.170 160.622 1.00 147.68 372 ASP G C 1
ATOM 19452 O O . ASP G 1 372 ? 102.771 108.240 161.422 1.00 147.68 372 ASP G O 1
ATOM 19457 N N . LEU G 1 373 ? 103.426 110.255 160.671 1.00 144.98 373 LEU G N 1
ATOM 19458 C CA . LEU G 1 373 ? 104.567 110.317 161.578 1.00 144.98 373 LEU G CA 1
ATOM 19459 C C . LEU G 1 373 ? 104.149 110.092 163.026 1.00 144.98 373 LEU G C 1
ATOM 19460 O O . LEU G 1 373 ? 104.941 109.595 163.835 1.00 144.98 373 LEU G O 1
ATOM 19465 N N . MET G 1 374 ? 102.914 110.445 163.375 1.00 149.46 374 MET G N 1
ATOM 19466 C CA . MET G 1 374 ? 102.501 110.460 164.771 1.00 149.46 374 MET G CA 1
ATOM 19467 C C . MET G 1 374 ? 101.632 109.269 165.155 1.00 149.46 374 MET G C 1
ATOM 19468 O O . MET G 1 374 ? 101.006 109.297 166.220 1.00 149.46 374 MET G O 1
ATOM 19473 N N . TYR G 1 375 ? 101.580 108.229 164.327 1.00 151.83 375 TYR G N 1
ATOM 19474 C CA . TYR G 1 375 ? 100.815 107.035 164.655 1.00 151.83 375 TYR G CA 1
ATOM 19475 C C . TYR G 1 375 ? 101.682 105.891 165.167 1.00 151.83 375 TYR G C 1
ATOM 19476 O O . TYR G 1 375 ? 101.142 104.830 165.499 1.00 151.83 375 TYR G O 1
ATOM 19485 N N . ASP G 1 376 ? 102.997 106.073 165.237 1.00 151.99 376 ASP G N 1
ATOM 19486 C CA . ASP G 1 376 ? 103.854 105.109 165.911 1.00 151.99 376 ASP G CA 1
ATOM 19487 C C . ASP G 1 376 ? 103.872 105.393 167.407 1.00 151.99 376 ASP G C 1
ATOM 19488 O O . ASP G 1 376 ? 103.620 106.516 167.852 1.00 151.99 376 ASP G O 1
ATOM 19493 N N . ASN G 1 377 ? 104.175 104.356 168.186 1.00 154.21 377 ASN G N 1
ATOM 19494 C CA . ASN G 1 377 ? 104.232 104.516 169.633 1.00 154.21 377 ASN G CA 1
ATOM 19495 C C . ASN G 1 377 ? 105.602 105.008 170.091 1.00 154.21 377 ASN G C 1
ATOM 19496 O O . ASN G 1 377 ? 105.692 105.908 170.934 1.00 154.21 377 ASN G O 1
ATOM 19501 N N . VAL G 1 378 ? 106.678 104.435 169.550 1.00 152.95 378 VAL G N 1
ATOM 19502 C CA . VAL G 1 378 ? 108.000 104.616 170.143 1.00 152.95 378 VAL G CA 1
ATOM 19503 C C . VAL G 1 378 ? 109.025 105.193 169.172 1.00 152.95 378 VAL G C 1
ATOM 19504 O O . VAL G 1 378 ? 109.505 106.316 169.361 1.00 152.95 378 VAL G O 1
ATOM 19508 N N . VAL G 1 379 ? 109.355 104.440 168.120 1.00 150.25 379 VAL G N 1
ATOM 19509 C CA . VAL G 1 379 ? 110.633 104.644 167.432 1.00 150.25 379 VAL G CA 1
ATOM 19510 C C . VAL G 1 379 ? 110.743 106.065 166.887 1.00 150.25 379 VAL G C 1
ATOM 19511 O O . VAL G 1 379 ? 111.657 106.818 167.250 1.00 150.25 379 VAL G O 1
ATOM 19515 N N . ARG G 1 380 ? 109.815 106.459 166.011 1.00 149.32 380 ARG G N 1
ATOM 19516 C CA . ARG G 1 380 ? 109.995 107.721 165.298 1.00 149.32 380 ARG G CA 1
ATOM 19517 C C . ARG G 1 380 ? 109.988 108.898 166.264 1.00 149.32 380 ARG G C 1
ATOM 19518 O O . ARG G 1 380 ? 110.737 109.865 166.080 1.00 149.32 380 ARG G O 1
ATOM 19526 N N . GLN G 1 381 ? 109.153 108.837 167.305 1.00 153.38 381 GLN G N 1
ATOM 19527 C CA . GLN G 1 381 ? 109.111 109.925 168.275 1.00 153.38 381 GLN G CA 1
ATOM 19528 C C . GLN G 1 381 ? 110.172 109.777 169.359 1.00 153.38 381 GLN G C 1
ATOM 19529 O O . GLN G 1 381 ? 110.639 110.787 169.893 1.00 153.38 381 GLN G O 1
ATOM 19535 N N . LEU G 1 382 ? 110.563 108.548 169.705 1.00 152.99 382 LEU G N 1
ATOM 19536 C CA . LEU G 1 382 ? 111.632 108.373 170.684 1.00 152.99 382 LEU G CA 1
ATOM 19537 C C . LEU G 1 382 ? 112.950 108.921 170.149 1.00 152.99 382 LEU G C 1
ATOM 19538 O O . LEU G 1 382 ? 113.732 109.525 170.897 1.00 152.99 382 LEU G O 1
ATOM 19543 N N . LEU G 1 383 ? 113.212 108.730 168.853 1.00 150.68 383 LEU G N 1
ATOM 19544 C CA . LEU G 1 383 ? 114.413 109.306 168.259 1.00 150.68 383 LEU G CA 1
ATOM 19545 C C . LEU G 1 383 ? 114.442 110.818 168.453 1.00 150.68 383 LEU G C 1
ATOM 19546 O O . LEU G 1 383 ? 115.448 111.379 168.903 1.00 150.68 383 LEU G O 1
ATOM 19551 N N . ALA G 1 384 ? 113.335 111.493 168.136 1.00 153.86 384 ALA G N 1
ATOM 19552 C CA . ALA G 1 384 ? 113.277 112.941 168.308 1.00 153.86 384 ALA G CA 1
ATOM 19553 C C . ALA G 1 384 ? 113.379 113.328 169.778 1.00 153.86 384 ALA G C 1
ATOM 19554 O O . ALA G 1 384 ? 113.984 114.351 170.119 1.00 153.86 384 ALA G O 1
ATOM 19556 N N . ALA G 1 385 ? 112.774 112.533 170.662 1.00 154.82 385 ALA G N 1
ATOM 19557 C CA . ALA G 1 385 ? 112.842 112.824 172.089 1.00 154.82 385 ALA G CA 1
ATOM 19558 C C . ALA G 1 385 ? 114.286 112.845 172.568 1.00 154.82 385 ALA G C 1
ATOM 19559 O O . ALA G 1 385 ? 114.722 113.797 173.223 1.00 154.82 385 ALA G O 1
ATOM 19561 N N . LEU G 1 386 ? 115.053 111.806 172.234 1.00 154.59 386 LEU G N 1
ATOM 19562 C CA . LEU G 1 386 ? 116.459 111.791 172.626 1.00 154.59 386 LEU G CA 1
ATOM 19563 C C . LEU G 1 386 ? 117.291 112.803 171.849 1.00 154.59 386 LEU G C 1
ATOM 19564 O O . LEU G 1 386 ? 118.349 113.215 172.334 1.00 154.59 386 LEU G O 1
ATOM 19569 N N . ALA G 1 387 ? 116.845 113.209 170.660 1.00 154.59 387 ALA G N 1
ATOM 19570 C CA . ALA G 1 387 ? 117.604 114.182 169.885 1.00 154.59 387 ALA G CA 1
ATOM 19571 C C . ALA G 1 387 ? 117.438 115.602 170.412 1.00 154.59 387 ALA G C 1
ATOM 19572 O O . ALA G 1 387 ? 118.376 116.402 170.320 1.00 154.59 387 ALA G O 1
ATOM 19574 N N . GLN G 1 388 ? 116.269 115.936 170.957 1.00 154.67 388 GLN G N 1
ATOM 19575 C CA . GLN G 1 388 ? 115.957 117.314 171.318 1.00 154.67 388 GLN G CA 1
ATOM 19576 C C . GLN G 1 388 ? 115.736 117.510 172.810 1.00 154.67 388 GLN G C 1
ATOM 19577 O O . GLN G 1 388 ? 116.297 118.445 173.392 1.00 154.67 388 GLN G O 1
ATOM 19583 N N . SER G 1 389 ? 114.931 116.660 173.451 1.00 157.36 389 SER G N 1
ATOM 19584 C CA . SER G 1 389 ? 114.512 116.923 174.825 1.00 157.36 389 SER G CA 1
ATOM 19585 C C . SER G 1 389 ? 115.706 116.990 175.770 1.00 157.36 389 SER G C 1
ATOM 19586 O O . SER G 1 389 ? 115.783 117.876 176.629 1.00 157.36 389 SER G O 1
ATOM 19589 N N . ASN G 1 390 ? 116.653 116.059 175.629 1.00 157.59 390 ASN G N 1
ATOM 19590 C CA . ASN G 1 390 ? 117.805 116.052 176.526 1.00 157.59 390 ASN G CA 1
ATOM 19591 C C . ASN G 1 390 ? 118.715 117.250 176.286 1.00 157.59 390 ASN G C 1
ATOM 19592 O O . ASN G 1 390 ? 119.333 117.754 177.230 1.00 157.59 390 ASN G O 1
ATOM 19597 N N . HIS G 1 391 ? 118.812 117.718 175.039 1.00 156.20 391 HIS G N 1
ATOM 19598 C CA . HIS G 1 391 ? 119.714 118.821 174.726 1.00 156.20 391 HIS G CA 1
ATOM 19599 C C . HIS G 1 391 ? 119.339 120.105 175.454 1.00 156.20 391 HIS G C 1
ATOM 19600 O O . HIS G 1 391 ? 120.219 120.929 175.726 1.00 156.20 391 HIS G O 1
ATOM 19607 N N . ASP G 1 392 ? 118.063 120.298 175.775 1.00 157.58 392 ASP G N 1
ATOM 19608 C CA . ASP G 1 392 ? 117.626 121.496 176.483 1.00 157.58 392 ASP G CA 1
ATOM 19609 C C . ASP G 1 392 ? 118.093 121.470 177.935 1.00 157.58 392 ASP G C 1
ATOM 19610 O O . ASP G 1 392 ? 117.279 121.498 178.858 1.00 157.58 392 ASP G O 1
#

Foldseek 3Di:
DDADDCLVLNVVLLCLLAVVLVVLLVVLVVVCVVDDFKFWPDDPVDDPVSVVVVRVCCSVQQFFADPDNPDPHGHGQVCLVCVSVVSVVLSVLLNVLVVVLCVVCVVVLVVVVVVVLVLVLVVVVLLLVLLQCLLVVLVVVCVVLVVSVVVCQVPVCDPSNVVVVVVLLVQLPVLVVLVSVVVSLVSSLVSLVVLLVVLCVCLPPSQDFKGKDWAQQAPPQVPHRHDTDIMIMGGDSRVSVSVVSVVSNVSSVVSSVSSVVVVCCQQPVDDDAQVLLLVLLSNDDSDCSSNPHSSGDVSVVRSSCVVCVPVHPPSVVVDPLDDPSPLSSDNDDSSVVSNVVPVVVD/DDADDCLVVVVVLLCLQAVVLVVLLVVLVCVCVVDDFKFWDDDPVDDPVRVVVVRVVCSVQQFFADPDNPDPHGHGQVCLVCVSVVSVVLSVQLVVLVVVLCVVCVVVCVVVVVVVLVLVVVVVVLLLVLLQCLLVVVVVVCVVLVVSVVVCQVPVCDPSNVVVVVVLLVQLPVLPVLVSVVVSLVSSLVSLVVLLVVLCVCLPPSDDFKGKDWAQQAPPQVPHRHDTDIMIMGGPSRVSVSVVSVVSNVSSVVSSVVSVVVVCCLQPVDDDAQVLLLSLLSNDDSDCSSNPHSSTDVSVVSSSCVVCVPVRPPSVVLDPLDDPSPLSSDNDDSSVVSNVVPVVVD/DDADDCLVLNVVLLCLQAVVLVVLLVVLVVVCVVDDFKFWDDDPPDDPVRVVVVRVVCSVQQFFADPDNPDPHHHGDVCLVCVSVVSVVLSVLLVVLVVVLCVVCVVVVVVVVVVVLVLVLVVVVLLLVLLQCLLVVVVVVCVVLVVSVVVCQVPVCDPSNVVVVVVLLVQLPVLVVLVSVVVSLVSSLVSLVPLLVVLVCCLPPPDDFKHKDWAQQAPPQVPHRHDTDIMIMGGDSNVSVSVVSVVSNVSSVVSSVSSVVVVCCQQPVDDDAQVLLLVLLSNDDSDCSSNPGSSTPVSVVRSSCVVVVPVHPPSVVVDPLDDPSPQSSDNDDSSVVSNVVPVVVD/DDADDCLVLNVVLLCLQAVVLVVLLVVLVVVCVVDDFKFWPDDPVDDPVSVVVVRVVCSVQQFFADPDNPDPHGHGQCCLVCVSVVSVVLSVLLNVLVVVLCVVCVVVVVVVVVVVLVLVLVVVVLLLVLLQCLLVVVVVVCVVLVVSVVVCQVPVCDPSNVVVVVVLLVQLPVLVVLVSVVVSLVSSLVSLVVLLVVLCVCLPPSQDFKHKDWAQQAPPQVPHRHDTDIIIMGGDSRVSVSVVSVVSNVSSVVSSVVSVVVVCCQQPVDDDAQVLLLVLLSNDDSDCSSNPHSSTPVSVVRSSCVVVVPVRPPSVVVDPLDDPSPLSSDNDDSSVVSNVVPVVVD/DDADQDFPLNVVLLCLQAVVLVVLLVVLVVVCVVDDFKFWDDDPVQDPVSVVVVRVVCSVQQFFADPDNPDPHHHGQCCLVCVSVVSVVLSVLLVVLVVVLCVVCVVVVVVVVVVVLVLVLVVVVLLLVLLQCLLVVVVVVCVVLVVSVVVSQVPVCDPSNVVVVVVLLVQLPVLVVLVSVVVSLVSSLVSLVPLLVVLCVCLPPSQDFKGKDWAQQAPPQVPHRHDTDIIIMGGPSRVSVSVVSVVSNVSSVVSSVSSVVVVCCQQPVDDDAQVLLLVLLSNDDSDCSSNPGSSGPVSVVRSSCVVVVPVRPPSVVVDPLDDPSPQPSDNDDSSVVSNVVPVVVD/DDADDDFVLVVVLLCLQAVVLVVLLVVLVCVCVVDDFKFWDDDPPDDPVSVVVVRVCCNVQQFFADPDNPDPHGHGQCCLVCVSVVSVVLSVLLNVLVVVLCVVCVVVLVVVVVVVLVLVLVVVVLLLVLLQCLLVVLVVVCVVLVVSVVVCQVPVCDPSNVVVVVVLLVQLPVLVVLVSVVVSLVSSLVSLVVLLVVLCVCLPPSQDFKGKDWAQCAPPQVPHRHDTDIMIMGGPSSVSVSVVSVVSNVSSVVSSVSSVVVVCCQQPVDDDAQVLLLVLLSNDDSDCSSNPHSSGDVSVVRSSCVVCVVVHPPSVVVDPLDDPSPLSSDNDDSSVVSNVVPVVVD/DDFDQDFVLVVVLLCLLAVVLVVLLVVLVCVCVVDDFKFWDDDPVQDPVSVVVVRVCCSVQQFFADPDNPDPHGHGQVCLVCVSVVSVVLSVLLNVLVVVLCVVCVVVVVVVVVVVLVLVLVVVVLLLVLLQCLLVVLVVVCVVLVVSVVVCQVPVCDPSNVVVVVVLLVQLPVLVVLVSVVVSLVSSLVSLVVLLVVLCVCLPPSQDFKGKDWAQQAPPQVPHRHDTDIMIMGGPSSVSVSVVSVVSNVSSVVSSVVSVVVVCCQQPVDDDAQVLLLVLLSNDDSDCSSNPHSSGDVSVVRSSCVVVVPVHPPSVVVDPLDDPSPLSSDNDDSSVVSNVVPVVVD

InterPro domains:
  IPR000990 Innexin [PF00876] (51-244)
  IPR000990 Innexin [PS51013] (42-415)
  IPR039099 Pannexin [PTHR15759] (11-472)

Organism: Homo sapiens (NCBI:txid9606)

Sequence (2422 aa):
LQLKLELPFDRVVTIGTVLVPILLVTLVFTKNFAEEPIYCYTPHNFTRDQALYARGYCWTELRDALPGVDASLWPSLFEHKFLPYALLAFAAIMYVPALGWEFLASTRLTSELNFLLQEIDNCYHRAAEGRAPKIEKQIQSKEREKREIIENAEKEKSPEQNLFEKYLERRGRSNFLAKLYLARHVLILLLSAVPISYLCTYYATQKQNEFTCALGASPDGAAGAGPAVRVSCKLPSVQLQRIIAGVDIVLLCVMNLIILVNLIHLFIFRKSNFIFDKLHKVGIKTRRQWRRSQFCDINILAMFCNENRDHIKSLNRLDFITNESDLMYDNVVRQLLAALAQSNHDLQLKLELPFDRVVTIGTVLVPILLVTLVFTKNFAEEPIYCYTPHNFTRDQALYARGYCWTELRDALPGVDASLWPSLFEHKFLPYALLAFAAIMYVPALGWEFLASTRLTSELNFLLQEIDNCYHRAAEGRAPKIEKQIQSKEREKREIIENAEKEKSPEQNLFEKYLERRGRSNFLAKLYLARHVLILLLSAVPISYLCTYYATQKQNEFTCALGASPDGAAGAGPAVRVSCKLPSVQLQRIIAGVDIVLLCVMNLIILVNLIHLFIFRKSNFIFDKLHKVGIKTRRQWRRSQFCDINILAMFCNENRDHIKSLNRLDFITNESDLMYDNVVRQLLAALAQSNHDLQLKLELPFDRVVTIGTVLVPILLVTLVFTKNFAEEPIYCYTPHNFTRDQALYARGYCWTELRDALPGVDASLWPSLFEHKFLPYALLAFAAIMYVPALGWEFLASTRLTSELNFLLQEIDNCYHRAAEGRAPKIEKQIQSKEREKREIIENAEKEKSPEQNLFEKYLERRGRSNFLAKLYLARHVLILLLSAVPISYLCTYYATQKQNEFTCALGASPDGAAGAGPAVRVSCKLPSVQLQRIIAGVDIVLLCVMNLIILVNLIHLFIFRKSNFIFDKLHKVGIKTRRQWRRSQFCDINILAMFCNENRDHIKSLNRLDFITNESDLMYDNVVRQLLAALAQSNHDLQLKLELPFDRVVTIGTVLVPILLVTLVFTKNFAEEPIYCYTPHNFTRDQALYARGYCWTELRDALPGVDASLWPSLFEHKFLPYALLAFAAIMYVPALGWEFLASTRLTSELNFLLQEIDNCYHRAAEGRAPKIEKQIQSKEREKREIIENAEKEKSPEQNLFEKYLERRGRSNFLAKLYLARHVLILLLSAVPISYLCTYYATQKQNEFTCALGASPDGAAGAGPAVRVSCKLPSVQLQRIIAGVDIVLLCVMNLIILVNLIHLFIFRKSNFIFDKLHKVGIKTRRQWRRSQFCDINILAMFCNENRDHIKSLNRLDFITNESDLMYDNVVRQLLAALAQSNHDLQLKLELPFDRVVTIGTVLVPILLVTLVFTKNFAEEPIYCYTPHNFTRDQALYARGYCWTELRDALPGVDASLWPSLFEHKFLPYALLAFAAIMYVPALGWEFLASTRLTSELNFLLQEIDNCYHRAAEGRAPKIEKQIQSKEREKREIIENAEKEKSPEQNLFEKYLERRGRSNFLAKLYLARHVLILLLSAVPISYLCTYYATQKQNEFTCALGASPDGAAGAGPAVRVSCKLPSVQLQRIIAGVDIVLLCVMNLIILVNLIHLFIFRKSNFIFDKLHKVGIKTRRQWRRSQFCDINILAMFCNENRDHIKSLNRLDFITNESDLMYDNVVRQLLAALAQSNHDLQLKLELPFDRVVTIGTVLVPILLVTLVFTKNFAEEPIYCYTPHNFTRDQALYARGYCWTELRDALPGVDASLWPSLFEHKFLPYALLAFAAIMYVPALGWEFLASTRLTSELNFLLQEIDNCYHRAAEGRAPKIEKQIQSKEREKREIIENAEKEKSPEQNLFEKYLERRGRSNFLAKLYLARHVLILLLSAVPISYLCTYYATQKQNEFTCALGASPDGAAGAGPAVRVSCKLPSVQLQRIIAGVDIVLLCVMNLIILVNLIHLFIFRKSNFIFDKLHKVGIKTRRQWRRSQFCDINILAMFCNENRDHIKSLNRLDFITNESDLMYDNVVRQLLAALAQSNHDLQLKLELPFDRVVTIGTVLVPILLVTLVFTKNFAEEPIYCYTPHNFTRDQALYARGYCWTELRDALPGVDASLWPSLFEHKFLPYALLAFAAIMYVPALGWEFLASTRLTSELNFLLQEIDNCYHRAAEGRAPKIEKQIQSKEREKREIIENAEKEKSPEQNLFEKYLERRGRSNFLAKLYLARHVLILLLSAVPISYLCTYYATQKQNEFTCALGASPDGAAGAGPAVRVSCKLPSVQLQRIIAGVDIVLLCVMNLIILVNLIHLFIFRKSNFIFDKLHKVGIKTRRQWRRSQFCDINILAMFCNENRDHIKSLNRLDFITNESDLMYDNVVRQLLAALAQSNHD

Radius of gyration: 46.06 Å; Cα contacts (8 Å, |Δi|>4): 2539; chains: 7; bounding box: 111×110×113 Å

GO terms:
  GO:0005886 plasma membrane (C, TAS)
  GO:0005886 plasma membrane (C, IDA)

Secondary structure (DSSP, 8-state):
------THHHHHHHIIIIIHHHHHHHHHHHHHHHS-S-EE---SS--HHHHHHHHHHHHHT-B---SS---SS--B-HHHHHHHHHHHHHHHHHHHHHHHHHHHHHHHHHHHHHHHHHHHHHHHHHHHHHHHHHHHHHHHH--HHHHHHHHHHHH---HHHHHHHHHHHHHHT--HHHHHHHHHHHHHHHHHHHHHHHHHHHHHT----EEEEE-------SSS-----EEEEE-SSHHHHHHHHHHHHHHHHHHHHHHHHHHHIIIII----HHHHHHHHH-----GGG-S-SS-HHHHHHHHHHHTGGGSHHHHHHHHS--TT-GGG-SSHHHHHHIIIIITT-/-------HHHHHHHIIIIIHHHHHHHHHHHHHHHS-S-EE---SS--HHHHHHHHHHHHHH-B---SS---SS--B-HHHHHHHHHHHHHHHHHHHHHHHHHHHHHHHHHHHHHHHHHHHHHHHHHHHHHHHHHHHHHHHH--HHHHHHHHHHHHT--HHHHHHHHHHHHHHT--HHHHHHHHHHHHHHHHHHHHHHHHHHHHHT----EEEEE-------SSS-----EEEEE-SSHHHHHHHHHHHHHHHHHHHHHHHHHHHIIIII----HHHHHHHHH-----GGG-S-SS-HHHHHHHHHHHTGGGSHHHHHHHHS--TT-GGG-SSHHHHHHIIIIITT-/------THHHHHHHIIIIIHHHHHHHHHHHHHHHS-S-EE---SS--HHHHHHHHHHHHHH-B---SS---SS--B-HHHHHHHHHHHHHHHHHHHHHHHHHHHHHHHHHHHHHHHHHHHHHHHHHHHHHHHHHHHHHHHH--HHHHHHHHHHHH---HHHHHHHHHHHHHHT--HHHHHHHHHHHHHHHHHHHHHHHHHHHHHS----EEEEE-------SSS-----EEEEE-SSHHHHHHHHHHHHHHHHHHHHHHHHHHHIIIII----HHHHHHHHH-----GGG-S-SS-HHHHHHHHHHHTGGGSHHHHHHHHS--TT-GGG-SSHHHHHHIIIIITT-/------THHHHHHHIIIIIHHHHHHHHHHHHHHHS-S-EE---SS--HHHHHHHHHHHHHH-B---SS---SS--B-HHHHHHHHHHHHHHHHHHHHHHHHHHHHHHHHHHHHHHHHHHHHHHHHHHHHHHHHHHHHHHHH--HHHHHHHHHHHH---HHHHHHHHHHHHHHT--HHHHHHHHHHHHHHHHHHHHHHHHHHHHHT----EEEEE-------SSS-----EEEEE-SSHHHHHHHHHHHHHHHHHHHHHHHHHHHIIIII----HHHHHHHHH-----GGG-S-SS-HHHHHHHHHHHTGGGSHHHHHHHHS--TT-GGG-SSHHHHHHIIIIITT-/-------HHHHHHHIIIIIHHHHHHHHHHHHHHHS-S-EE---SS--HHHHHHHHHHHHHH-B---SS---SS--B-HHHHHHHHHHHHHHHHHHHHHHHHHHHHHHHHHHHHHHHHHHHHHHHHHHHHHHHHHHHHHHHH--HHHHHHHHHHHH---HHHHHHHHHHHHHHT--HHHHHHHHHHHHHHHHHHHHHHHHHHHHHT----EEEEE-------SSS-----EEEEE-SSHHHHHHHHHHHHHHHHHHHHHHHHHHHIIIII----HHHHHHHHH-----GGG-S-SS-HHHHHHHHHHHTGGGSHHHHHHHHS--TT-GGG-SSHHHHHHIIIIITT-/-------HHHHHHHIIIIIHHHHHHHHHHHHHHHS-S-EE---SS--HHHHHHHHHHHHHT-B---SS---SS--B-HHHHHHHHHHHHHHHHHHHHHHHHHHHHHHHHHHHHHHHHHHHHHHHHHHHHHHHHHHHHHHHH--HHHHHHHHHHHH---HHHHHHHHHHHHHHT--HHHHHHHHHHHHHHHHHHHHHHHHHHHHHT----EEEEE-------SSS-----EEEEE-SSHHHHHHHHHHHHHHHHHHHHHHHHHHHIIIII----HHHHHHHHH-----GGG-S-SS-HHHHHHHHHHHTGGGSHHHHHHHHS--TT-GGG-SSHHHHHHIIIIITT-/-------HHHHHHHIIIIIHHHHHHHHHHHHHHHS-S-EE---SS--HHHHHHHHHHHHHH-B---SS---SS--B-HHHHHHHHHHHHHHHHHHHHHHHHHHHHHHHHHHHHHHHHHHHHHHHHHHHHHHHHHHHHHHHH--HHHHHHHHHHHH---HHHHHHHHHHHHHHT--HHHHHHHHHHHHHHHHHHHHHHHHHHHHHT----EEEEE-------SSS-----EEEEE-SSHHHHHHHHHHHHHHHHHHHHHHHHHHHIIIII----HHHHHHHHH-----GGG-S-SS-HHHHHHHHHHHTGGGSHHHHHHHHS--TT-GGG-SSHHHHHHIIIIITT-

Nearest PDB structures (foldseek):
  8gyq-assembly1_G  TM=1.003E+00  e=8.402E-56  Homo sapiens
  7xlb-assembly1_E  TM=9.124E-01  e=1.188E-37  Homo sapiens
  8gyt-assembly1_G  TM=8.053E-01  e=3.175E-13  Homo sapiens
  7xl6-assembly1_A  TM=8.090E-01  e=3.524E-13  Homo sapiens
  9bz8-assembly1_A  TM=8.177E-01  e=2.559E-12  Xenopus tropicalis

B-factor: mean 100.34, std 38.54, range [43.37, 171.71]

Solvent-accessible surface area: 114808 Å² total; per-residue (Å²): 201,133,23,84,53,55,17,50,51,10,117,61,3,30,65,8,5,24,87,44,6,61,97,26,4,69,37,2,43,64,12,28,106,61,29,55,56,0,14,0,9,0,19,95,123,22,34,93,2,8,0,41,2,0,24,2,24,0,33,13,62,2,59,16,5,58,131,33,114,83,37,97,147,57,72,46,0,70,58,3,17,58,4,8,30,6,6,60,52,32,3,59,77,6,110,74,4,20,70,25,36,78,72,121,1,46,70,88,3,31,3,1,9,42,17,13,44,104,14,2,30,66,8,4,110,38,9,21,105,18,21,29,38,3,31,110,74,15,105,141,44,198,150,71,66,89,145,19,30,86,57,16,53,124,109,64,104,36,67,54,19,76,45,7,36,67,11,8,61,46,10,8,198,34,56,94,4,0,121,28,10,65,54,22,1,63,88,10,40,104,40,1,48,87,1,40,67,59,0,69,83,2,88,61,95,47,92,69,34,72,1,53,4,32,1,52,35,6,34,85,26,96,122,47,101,34,104,77,33,111,2,15,0,9,1,3,10,8,59,9,0,70,53,11,1,15,68,2,30,95,44,8,72,66,25,30,110,60,2,91,89,31,21,82,82,3,24,101,152,62,139,74,15,29,8,17,64,28,5,82,10,25,40,26,137,32,82,134,92,8,88,163,55,31,75,9,0,6,11,2,1,0,35,2,14,78,18,15,57,44,48,14,153,29,1,6,86,35,14,20,62,8,81,118,34,57,2,30,110,37,66,62,57,75,4,59,41,14,15,90,61,43,61,99,154,141,198,129,35,102,38,106,18,41,52,5,91,52,3,29,46,9,5,25,86,42,8,61,99,27,5,69,36,0,47,67,13,29,114,62,28,52,61,0,14,0,9,0,11,95,114,20,35,92,2,7,0,44,3,0,27,2,23,0,31,12,58,2,58,14,6,61,129,34,108,85,40,97,148,55,73,44,0,67,54,4,18,59,0,9,32,7,4,64,52,34,4,56,80,5,104,74,8,17,64,25,33,71,62,112,0,40,55,84,0,46,5,6,10,47,27,3,48,113,11,7,26,57,5,3,99,36,15,22,98,7,28,31,43,3,28,119,36,17,114,138,52,204,161,94,70,101,145,22,26,90,56,19,67,126,110,72,133,27,64,63,50,39,60,9,42,102,10,6,47,54,18,12,201,34,57,90,5,0,117,26,5,60,49,23,2,68,90,5,46,110,42,1,47,88,2,40,70,60,1,69,80,4,89,58,104,38,102,68,31,73,1,53,5,33,1,50,32,5,33,86,26,96,122,48,99,33,103,77,31,112,2,15,0,10,1,3,12,9,58,11,3,61,57,12,0,15,63,4,30,94,42,9,59,68,25,28,96,74,3,85,92,28,32,69,82,6,27,98,150,64,135,65,9,25,3,16,66,35,4,75,8,28,32,41,136,31,70,137,93,8,84,165,68,26,75,10,0,2,7,0,0,0,26,4,12,64,32,19,39,38,46,9,145,33,1,2,69,33,12,14,28,2,49,119,34,49,2,37,106,28,62,66,46,47,5,54,18,14,12,80,54,66,64,101,153,144,201,135,24,87,55,54,13,48,46,10,110,58,4,33,58,8,7,26,87,46,5,60,103,27,4,70,35,0,46,65,11,28,104,63,27,61,60,0,15,0,8,0,13,96,121,23,35,91,3,6,0,43,2,0,20,2,24,0,34,13,56,1,79,10,5,58,128,33,111,82,37,96,149,62,77,45,1,70,60,5,17,60,0,7,30,6,3,55,52,33,5,57,78,7,109,74,4,19,61,25,37,79,54,121,1,42,49,85,3,31,1,1,8,35,8,11,47,104,14,2,32,65,8,5,110,50,11,22,103,17,19,27,37,4,33,111,74,15,111,141,47,204,148,86,50,87,139,18,32,91,59,15,51,118,108,66,107,35,49,49,8,60,28,6,35,39,5,6,61,37,13,8,203,33,56,96,4,0,119,27,8,65,56,22,1,65,88,12,40,102,39,3,48,86,1,40,68,56,1,69,80,0,89,66,98,25,119,85,31,64,2,57,4,33,1,52,36,5,35,82,27,98,124,47,101,33,105,77,30,110,1,16,0,9,2,4,13,5,62,9,2,69,54,10,0,15,67,2,28,96,44,9,70,66,26,32,110,61,2,92,88,29,19,82,84,6,29,101,153,62,138,76,16,28,9,17,64,27,4,80,11,25,44,33,139,31,81,135,94,8,88,169,55,30,73,10,0,7,8,2,1,0,28,3,16,74,19,15,55,45,47,14,151,29,1,10,84,35,13,13,45,2,65,121,34,58,2,30,117,32,62,69,52,63,2,59,30,16,13,85,62,45,63,102,154,140,199,136,29,86,55,51,17,47,50,9,116,59,2,29,62,8,4,23,89,46,5,61,106,28,4,69,34,3,45,62,10,26,110,61,24,61,64,0,14,0,9,0,18,93,121,22,35,90,1,6,0,50,2,0,24,2,23,0,32,13,61,2,67,17,5,60,129,34,112,83,36,112,148,59,74,45,1,67,54,5,19,59,3,9,26,7,5,61,54,32,3,57,78,7,104,73,5,21,68,25,37,78,64,122,2,41,66,83,3,37,4,1,8,43,18,12,54,106,15,2,33,70,8,5,111,47,8,23,103,17,20,28,39,4,29,109,74,17,106,142,44,194,150,71,57,86,141,18,32,90,61,16,50,120,107,60,104,34,66,61,4,74,49,6,33,54,9,7,61,42,8,10,198,34,54,93,5,0,118,27,6,62,55,22,1,65,88,10,42,100,39,0,47,86,1,39,64,56,0,66,82,2,89,60,102,38,96,74,32,70,2,53,4,33,1,50,36,5,33,80,27,97,124,47,100,33,102,77,30,114,1,15,0,10,2,4,13,8,63,8,1,70,55,10,1,15,68,2,29,96,44,8,69,68,26,30,110,61,2,90,89,29,19,82,85,4,28,100,157,63,138,75,17,29,9,18,64,30,3,81,10,24,44,33,135,30,81,137,97,8,83,166,64,31,73,10,0,8,7,2,1,0,32,3,16,70,15,17,31,42,47,13,150,29,0,10,84,34,15,14,46,2,68,119,32,58,2,31,119,33,68,68,57,67,1,61,31,15,14,84,60,44,63,101,154,141,203,132,24,87,53,58,12,58,49,8,110,56,2,34,66,9,8,26,86,44,6,62,98,27,4,69,34,2,44,62,10,27,107,62,27,51,63,0,13,0,8,0,19,94,118,20,34,94,2,7,0,45,2,0,26,2,24,0,33,13,55,2,81,17,6,58,131,33,112,83,37,98,148,62,70,42,0,68,60,4,20,60,3,8,25,7,4,63,53,32,5,58,80,7,109,76,5,19,72,25,36,79,61,121,1,40,56,71,2,36,2,0,7,43,18,11,49,106,15,1,31,68,9,5,112,40,10,22,105,17,21,28,38,4,31,110,74,14,106,142,45,194,149,70,58,86,139,19,32,92,61,14,55,124,110,55,105,34,67,56,22,74,47,9,37,59,11,6,60,45,9,8,201,33,56,92,5,0,121,27,7,63,56,23,1,66,89,12,41,101,40,3,49,86,1,40,67,57,1,67,82,2,87,62,93,48,90,70,32,70,2,53,3,31,1,51,34,6,31,86,25,98,125,47,99,33,100,77,30,111,1,16,0,9,2,3,11,7,61,9,1,69,56,10,0,17,68,3,28,96,43,9,72,67,26,31,110,60,2,93,90,30,15,83,84,4,28,99,152,62,141,75,15,28,8,16,64,26,8,82,11,23,40,28,137,32,82,142,90,8,95,169,56,28,73,10,0,6,8,1,0,0,34,4,15,69,24,16,45,45,50,13,150,28,0,10,84,34,14,11,45,2,66,119,34,58,2,28,116,32,70,66,56,61,2,61,31,13,14,85,62,44,63,100,155,141,202,132,22,89,52,64,17,53,37,12,118,53,2,27,63,9,7,24,83,44,6,63,99,29,4,68,37,0,43,71,12,28,104,61,29,63,55,0,17,0,9,0,18,98,122,18,35,86,2,7,0,42,2,0,22,1,23,0,33,14,65,1,63,12,6,52,133,34,115,84,36,96,147,59,76,45,0,68,59,5,19,60,0,8,27,5,3,61,53,32,5,65,79,8,112,68,6,18,72,25,38,80,56,120,0,42,67,78,3,30,3,0,8,40,17,12,40,101,14,2,29,72,8,5,114,40,9,21,103,17,20,27,37,4,32,110,74,16,113,141,47,203,145,86,53,86,143,19,32,88,59,14,52,118,109,57,98,36,66,54,19,75,40,6,38,62,12,6,60,48,9,7,201,34,55,95,4,0,120,26,4,65,52,21,0,66,85,12,44,112,38,3,46,85,1,41,63,58,1,66,78,5,88,60,103,44,104,75,33,64,2,54,4,31,1,55,36,7,36,90,26,97,124,46,101,35,103,77,29,111,1,15,0,8,2,3,11,8,56,8,1,68,51,10,0,15,68,2,29,96,45,9,70,66,24,30,110,61,2,92,90,29,19,81,81,3,28,98,152,60,138,72,15,29,8,18,61,32,8,81,9,23,40,27,136,31,80,136,93,8,87,165,55,29,74,8,0,8,10,2,1,1,23,3,14,67,21,15,38,52,49,13,159,27,2,8,78,35,17,20,50,3,60,124,31,54,2,30,118,35,63,65,74,66,2,58,41,14,13,91,62,46,61,99,152,139,201,131,22,87,51,68,18,52,47,11,120,54,2,30,64,7,5,25,87,43,6,61,96,29,5,68,38,2,44,70,12,27,108,61,28,54,61,0,18,0,9,0,17,92,120,20,35,91,0,10,0,47,1,0,25,1,24,0,32,13,62,2,58,15,4,58,130,32,112,84,37,97,148,57,74,46,0,69,57,5,17,60,3,9,29,6,5,59,54,31,3,59,77,6,110,72,4,19,73,25,39,79,66,120,1,39,62,86,2,33,2,3,8,40,16,14,44,107,15,2,32,66,11,4,109,47,9,21,106,18,20,28,38,3,31,108,74,14,103,142,44,196,149,69,65,88,144,18,29,80,52,16,57,122,109,66,106,35,68,53,10,76,46,8,36,78,10,8,60,47,10,8,199,34,54,94,4,0,122,28,2,64,52,21,0,64,88,10,40,102,40,1,48,86,0,40,68,58,0,69,84,0,89,53,106,37,105,70,32,69,3,54,4,31,1,52,35,6,35,86,26,98,123,47,100,34,100,77,31,108,2,16,0,8,1,2,11,7,58,8,1,73,54,12,1,16,69,2,29,94,44,7,71,67,25,30,109,58,1,93,88,20,17,81,81,3,26,100,153,62,139,74,17,27,8,17,63,26,6,82,10,26,43,33,136,32,81,133,92,9,86,169,56,28,74,9,0,7,8,2,1,0,20,5,14,72,21,15,46,52,46,13,152,32,1,12,92,34,15,14,46,2,59,118,34,56,3,28,111,37,64,63,73,60,4,58,38,14,15,90,61,43,60,98,152,142